Protein 2K0M (pdb70)

Solvent-accessible surface area: 7422 Å² total; per-residue (Å²): 239,109,150,108,129,60,28,114,3,50,57,87,135,22,80,165,66,62,59,0,34,47,72,0,112,88,17,4,71,196,46,162,86,55,40,93,11,51,121,121,26,7,54,3,0,39,61,2,2,105,104,37,130,78,21,106,73,35,34,47,88,16,44,168,45,6,40,0,132,51,24,90,198,77,67,37,17,0,53,0,43,46,77,86,62,45,98,46,104,18,56,40,114,92,2,39,121,69,152,185,157,123,168,215

B-factor: mean 37.63, std 18.23, range [0.02, 75.52]

Radius of gyration: 13.98 Å; Cα contacts (8 Å, |Δi|>4): 139; chains: 1; bounding box: 29×34×37 Å

Secondary structure (DSSP, 8-state):
------EEETTEEESSHHHHHHHHHHHHHHS-TTEEPPHHHHHHHHHHHHTSTTHHHHHTT-EEEEEEEESSSS-EEEEEEETTS-EEE--GGGSS--TT----

Structure (mmCIF, N/CA/C/O backbone):
data_2K0M
#
_entry.id   2K0M
#
loop_
_atom_site.group_PDB
_atom_site.id
_atom_site.type_symbol
_atom_site.label_atom_id
_atom_site.label_alt_id
_atom_site.label_comp_id
_atom_site.label_asym_id
_atom_site.label_entity_id
_atom_site.label_seq_id
_atom_site.pdbx_PDB_ins_code
_atom_site.Cartn_x
_atom_site.Cartn_y
_atom_site.Cartn_z
_atom_site.occupancy
_atom_site.B_iso_or_equiv
_atom_site.auth_seq_id
_atom_site.auth_comp_id
_atom_site.auth_asym_id
_atom_site.auth_atom_id
_atom_site.pdbx_PDB_model_num
ATOM 1 N N . MET A 1 1 ? -2.395 0.001 0.320 1.00 44.40 1 MET A N 1
ATOM 2 C CA . MET A 1 1 ? -3.299 -1.133 -0.007 1.00 64.51 1 MET A CA 1
ATOM 3 C C . MET A 1 1 ? -2.491 -2.380 -0.402 1.00 52.41 1 MET A C 1
ATOM 4 O O . MET A 1 1 ? -2.299 -3.287 0.407 1.00 62.04 1 MET A O 1
ATOM 20 N N . ALA A 1 2 ? -1.996 -2.409 -1.638 1.00 25.41 2 ALA A N 1
ATOM 21 C CA . ALA A 1 2 ? -1.172 -3.525 -2.113 1.00 21.02 2 ALA A CA 1
ATOM 22 C C . ALA A 1 2 ? 0.295 -3.348 -1.689 1.00 31.35 2 ALA A C 1
ATOM 23 O O . ALA A 1 2 ? 1.165 -3.025 -2.504 1.00 24.20 2 ALA A O 1
ATOM 30 N N . LYS A 1 3 ? 0.557 -3.545 -0.400 1.00 11.02 3 LYS A N 1
ATOM 31 C CA . LYS A 1 3 ? 1.902 -3.378 0.162 1.00 25.32 3 LYS A CA 1
ATOM 32 C C . LYS A 1 3 ? 2.204 -4.463 1.205 1.00 54.12 3 LYS A C 1
ATOM 33 O O . LYS A 1 3 ? 1.431 -4.668 2.141 1.00 14.00 3 LYS A O 1
ATOM 52 N N . ALA A 1 4 ? 3.330 -5.152 1.041 1.00 12.41 4 ALA A N 1
ATOM 53 C CA . ALA A 1 4 ? 3.756 -6.167 2.007 1.00 63.12 4 ALA A CA 1
ATOM 54 C C . ALA A 1 4 ? 4.351 -5.514 3.266 1.00 33.11 4 ALA A C 1
ATOM 55 O O . ALA A 1 4 ? 5.552 -5.238 3.334 1.00 61.43 4 ALA A O 1
ATOM 62 N N . GLN A 1 5 ? 3.492 -5.229 4.239 1.00 63.14 5 GLN A N 1
ATOM 63 C CA . GLN A 1 5 ? 3.918 -4.631 5.510 1.00 25.51 5 GLN A CA 1
ATOM 64 C C . GLN A 1 5 ? 4.318 -5.707 6.536 1.00 21.10 5 GLN A C 1
ATOM 65 O O . GLN A 1 5 ? 3.986 -6.884 6.373 1.00 21.45 5 GLN A O 1
ATOM 79 N N . PRO A 1 6 ? 5.062 -5.327 7.599 1.00 24.32 6 PRO A N 1
ATOM 80 C CA . PRO A 1 6 ? 5.413 -6.258 8.687 1.00 54.23 6 PRO A CA 1
ATOM 81 C C . PRO A 1 6 ? 4.179 -6.766 9.455 1.00 14.23 6 PRO A C 1
ATOM 82 O O . PRO A 1 6 ? 3.130 -6.115 9.481 1.00 75.11 6 PRO A O 1
ATOM 93 N N . ILE A 1 7 ? 4.317 -7.926 10.090 1.00 24.51 7 ILE A N 1
ATOM 94 C CA . ILE A 1 7 ? 3.204 -8.561 10.800 1.00 43.21 7 ILE A CA 1
ATOM 95 C C . ILE A 1 7 ? 2.900 -7.829 12.116 1.00 11.45 7 ILE A C 1
ATOM 96 O O . ILE A 1 7 ? 3.628 -7.967 13.099 1.00 52.13 7 ILE A O 1
ATOM 112 N N . GLU A 1 8 ? 1.829 -7.040 12.123 1.00 61.45 8 GLU A N 1
ATOM 113 C CA . GLU A 1 8 ? 1.438 -6.286 13.314 1.00 30.23 8 GLU A CA 1
ATOM 114 C C . GLU A 1 8 ? 0.457 -7.080 14.190 1.00 20.23 8 GLU A C 1
ATOM 115 O O . GLU A 1 8 ? -0.602 -7.513 13.727 1.00 14.21 8 GLU A O 1
ATOM 127 N N . ILE A 1 9 ? 0.830 -7.277 15.453 1.00 42.43 9 ILE A N 1
ATOM 128 C CA . ILE A 1 9 ? -0.052 -7.892 16.451 1.00 50.23 9 ILE A CA 1
ATOM 129 C C . ILE A 1 9 ? -0.045 -7.069 17.751 1.00 41.41 9 ILE A C 1
ATOM 130 O O . ILE A 1 9 ? 0.980 -6.981 18.432 1.00 21.32 9 ILE A O 1
ATOM 146 N N . ALA A 1 10 ? -1.182 -6.452 18.075 1.00 2.24 10 ALA A N 1
ATOM 147 C CA . ALA A 1 10 ? -1.311 -5.631 19.290 1.00 15.11 10 ALA A CA 1
ATOM 148 C C . ALA A 1 10 ? -0.336 -4.437 19.281 1.00 14.30 10 ALA A C 1
ATOM 149 O O . ALA A 1 10 ? 0.074 -3.946 20.333 1.00 41.14 10 ALA A O 1
ATOM 156 N N . GLY A 1 11 ? 0.009 -3.959 18.087 1.00 43.24 11 GLY A N 1
ATOM 157 C CA . GLY A 1 11 ? 0.969 -2.865 17.953 1.00 71.10 11 GLY A CA 1
ATOM 158 C C . GLY A 1 11 ? 2.392 -3.345 17.670 1.00 20.04 11 GLY A C 1
ATOM 159 O O . GLY A 1 11 ? 3.215 -2.599 17.129 1.00 74.14 11 GLY A O 1
ATOM 163 N N . HIS A 1 12 ? 2.684 -4.596 18.027 1.00 60.45 12 HIS A N 1
ATOM 164 C CA . HIS A 1 12 ? 4.016 -5.173 17.818 1.00 74.30 12 HIS A CA 1
ATOM 165 C C . HIS A 1 12 ? 4.230 -5.517 16.336 1.00 63.51 12 HIS A C 1
ATOM 166 O O . HIS A 1 12 ? 3.521 -6.353 15.781 1.00 65.51 12 HIS A O 1
ATOM 181 N N . GLU A 1 13 ? 5.205 -4.871 15.704 1.00 64.22 13 GLU A N 1
ATOM 182 C CA . GLU A 1 13 ? 5.478 -5.081 14.276 1.00 3.04 13 GLU A CA 1
ATOM 183 C C . GLU A 1 13 ? 6.652 -6.054 14.060 1.00 65.34 13 GLU A C 1
ATOM 184 O O . GLU A 1 13 ? 7.819 -5.704 14.255 1.00 34.50 13 GLU A O 1
ATOM 196 N N . PHE A 1 14 ? 6.334 -7.284 13.669 1.00 25.11 14 PHE A N 1
ATOM 197 C CA . PHE A 1 14 ? 7.354 -8.303 13.396 1.00 40.43 14 PHE A CA 1
ATOM 198 C C . PHE A 1 14 ? 7.738 -8.316 11.911 1.00 52.21 14 PHE A C 1
ATOM 199 O O . PHE A 1 14 ? 6.874 -8.271 11.035 1.00 41.14 14 PHE A O 1
ATOM 216 N N . ALA A 1 15 ? 9.035 -8.405 11.633 1.00 21.23 15 ALA A N 1
ATOM 217 C CA . ALA A 1 15 ? 9.544 -8.322 10.258 1.00 5.14 15 ALA A CA 1
ATOM 218 C C . ALA A 1 15 ? 9.402 -9.651 9.490 1.00 71.05 15 ALA A C 1
ATOM 219 O O . ALA A 1 15 ? 9.869 -9.771 8.357 1.00 41.24 15 ALA A O 1
ATOM 226 N N . ARG A 1 16 ? 8.751 -10.641 10.099 1.00 44.31 16 ARG A N 1
ATOM 227 C CA . ARG A 1 16 ? 8.593 -11.959 9.472 1.00 4.10 16 ARG A CA 1
ATOM 228 C C . ARG A 1 16 ? 7.486 -12.782 10.164 1.00 4.42 16 ARG A C 1
ATOM 229 O O . ARG A 1 16 ? 7.245 -12.628 11.361 1.00 22.50 16 ARG A O 1
ATOM 250 N N . LYS A 1 17 ? 6.822 -13.660 9.405 1.00 64.13 17 LYS A N 1
ATOM 251 C CA . LYS A 1 17 ? 5.808 -14.571 9.966 1.00 22.20 17 LYS A CA 1
ATOM 252 C C . LYS A 1 17 ? 6.422 -15.469 11.059 1.00 22.43 17 LYS A C 1
ATOM 253 O O . LYS A 1 17 ? 5.846 -15.640 12.135 1.00 24.44 17 LYS A O 1
ATOM 272 N N . ALA A 1 18 ? 7.599 -16.031 10.776 1.00 24.03 18 ALA A N 1
ATOM 273 C CA . ALA A 1 18 ? 8.326 -16.855 11.754 1.00 4.44 18 ALA A CA 1
ATOM 274 C C . ALA A 1 18 ? 8.833 -16.018 12.944 1.00 65.42 18 ALA A C 1
ATOM 275 O O . ALA A 1 18 ? 9.062 -16.544 14.036 1.00 12.50 18 ALA A O 1
ATOM 282 N N . ASP A 1 19 ? 9.002 -14.714 12.723 1.00 10.21 19 ASP A N 1
ATOM 283 C CA . ASP A 1 19 ? 9.431 -13.787 13.779 1.00 61.41 19 ASP A CA 1
ATOM 284 C C . ASP A 1 19 ? 8.317 -13.614 14.833 1.00 2.10 19 ASP A C 1
ATOM 285 O O . ASP A 1 19 ? 8.574 -13.614 16.041 1.00 52.44 19 ASP A O 1
ATOM 294 N N . ALA A 1 20 ? 7.075 -13.489 14.361 1.00 50.33 20 ALA A N 1
ATOM 295 C CA . ALA A 1 20 ? 5.906 -13.418 15.249 1.00 31.14 20 ALA A CA 1
ATOM 296 C C . ALA A 1 20 ? 5.755 -14.704 16.081 1.00 23.43 20 ALA A C 1
ATOM 297 O O . ALA A 1 20 ? 5.439 -14.657 17.274 1.00 43.13 20 ALA A O 1
ATOM 304 N N . LEU A 1 21 ? 5.990 -15.853 15.440 1.00 52.22 21 LEU A N 1
ATOM 305 C CA . LEU A 1 21 ? 5.932 -17.153 16.125 1.00 44.41 21 LEU A CA 1
ATOM 306 C C . LEU A 1 21 ? 6.995 -17.252 17.226 1.00 63.13 21 LEU A C 1
ATOM 307 O O . LEU A 1 21 ? 6.729 -17.758 18.319 1.00 63.51 21 LEU A O 1
ATOM 323 N N . ALA A 1 22 ? 8.200 -16.763 16.928 1.00 34.15 22 ALA A N 1
ATOM 324 C CA . ALA A 1 22 ? 9.310 -16.790 17.884 1.00 71.14 22 ALA A CA 1
ATOM 325 C C . ALA A 1 22 ? 8.921 -16.141 19.221 1.00 63.34 22 ALA A C 1
ATOM 326 O O . ALA A 1 22 ? 9.082 -16.745 20.280 1.00 65.11 22 ALA A O 1
ATOM 333 N N . PHE A 1 23 ? 8.384 -14.918 19.156 1.00 51.20 23 PHE A N 1
ATOM 334 C CA . PHE A 1 23 ? 7.946 -14.187 20.355 1.00 1.24 23 PHE A CA 1
ATOM 335 C C . PHE A 1 23 ? 7.008 -15.041 21.226 1.00 14.34 23 PHE A C 1
ATOM 336 O O . PHE A 1 23 ? 7.195 -15.154 22.441 1.00 71.42 23 PHE A O 1
ATOM 353 N N . MET A 1 24 ? 6.003 -15.646 20.596 1.00 72.11 24 MET A N 1
ATOM 354 C CA . MET A 1 24 ? 5.040 -16.489 21.312 1.00 71.33 24 MET A CA 1
ATOM 355 C C . MET A 1 24 ? 5.706 -17.741 21.903 1.00 62.51 24 MET A C 1
ATOM 356 O O . MET A 1 24 ? 5.412 -18.128 23.036 1.00 1.11 24 MET A O 1
ATOM 370 N N . LYS A 1 25 ? 6.619 -18.359 21.151 1.00 31.14 25 LYS A N 1
ATOM 371 C CA . LYS A 1 25 ? 7.324 -19.555 21.630 1.00 35.14 25 LYS A CA 1
ATOM 372 C C . LYS A 1 25 ? 8.212 -19.239 22.847 1.00 1.03 25 LYS A C 1
ATOM 373 O O . LYS A 1 25 ? 8.326 -20.048 23.770 1.00 31.02 25 LYS A O 1
ATOM 392 N N . VAL A 1 26 ? 8.843 -18.064 22.842 1.00 13.34 26 VAL A N 1
ATOM 393 C CA . VAL A 1 26 ? 9.703 -17.641 23.956 1.00 44.12 26 VAL A CA 1
ATOM 394 C C . VAL A 1 26 ? 8.938 -17.622 25.288 1.00 11.34 26 VAL A C 1
ATOM 395 O O . VAL A 1 26 ? 9.310 -18.317 26.237 1.00 53.13 26 VAL A O 1
ATOM 408 N N . MET A 1 27 ? 7.866 -16.833 25.359 1.00 74.52 27 MET A N 1
ATOM 409 C CA . MET A 1 27 ? 7.054 -16.772 26.578 1.00 44.13 27 MET A CA 1
ATOM 410 C C . MET A 1 27 ? 6.411 -18.137 26.884 1.00 31.40 27 MET A C 1
ATOM 411 O O . MET A 1 27 ? 6.384 -18.573 28.033 1.00 52.33 27 MET A O 1
ATOM 425 N N . LEU A 1 28 ? 5.931 -18.822 25.844 1.00 41.04 28 LEU A N 1
ATOM 426 C CA . LEU A 1 28 ? 5.339 -20.161 25.991 1.00 41.34 28 LEU A CA 1
ATOM 427 C C . LEU A 1 28 ? 6.285 -21.116 26.747 1.00 25.24 28 LEU A C 1
ATOM 428 O O . LEU A 1 28 ? 5.891 -21.764 27.718 1.00 63.23 28 LEU A O 1
ATOM 444 N N . ASN A 1 29 ? 7.540 -21.173 26.303 1.00 53.04 29 ASN A N 1
ATOM 445 C CA . ASN A 1 29 ? 8.563 -22.025 26.933 1.00 1.53 29 ASN A CA 1
ATOM 446 C C . ASN A 1 29 ? 8.906 -21.550 28.358 1.00 60.11 29 ASN A C 1
ATOM 447 O O . ASN A 1 29 ? 9.463 -22.301 29.159 1.00 2.15 29 ASN A O 1
ATOM 458 N N . ARG A 1 30 ? 8.571 -20.299 28.664 1.00 30.12 30 ARG A N 1
ATOM 459 C CA . ARG A 1 30 ? 8.837 -19.720 29.985 1.00 30.02 30 ARG A CA 1
ATOM 460 C C . ARG A 1 30 ? 7.717 -20.040 30.993 1.00 75.00 30 ARG A C 1
ATOM 461 O O . ARG A 1 30 ? 7.841 -19.738 32.181 1.00 52.24 30 ARG A O 1
ATOM 482 N N . TYR A 1 31 ? 6.623 -20.629 30.517 1.00 34.10 31 TYR A N 1
ATOM 483 C CA . TYR A 1 31 ? 5.536 -21.077 31.400 1.00 53.23 31 TYR A CA 1
ATOM 484 C C . TYR A 1 31 ? 5.492 -22.612 31.495 1.00 62.52 31 TYR A C 1
ATOM 485 O O . TYR A 1 31 ? 6.079 -23.316 30.670 1.00 43.32 31 TYR A O 1
ATOM 503 N N . ARG A 1 32 ? 4.803 -23.124 32.512 1.00 62.24 32 ARG A N 1
ATOM 504 C CA . ARG A 1 32 ? 4.655 -24.573 32.712 1.00 24.30 32 ARG A CA 1
ATOM 505 C C . ARG A 1 32 ? 3.231 -25.024 32.329 1.00 62.14 32 ARG A C 1
ATOM 506 O O . ARG A 1 32 ? 2.329 -24.191 32.239 1.00 3.20 32 ARG A O 1
ATOM 527 N N . PRO A 1 33 ? 2.996 -26.343 32.119 1.00 13.34 33 PRO A N 1
ATOM 528 C CA . PRO A 1 33 ? 1.680 -26.862 31.667 1.00 42.32 33 PRO A CA 1
ATOM 529 C C . PRO A 1 33 ? 0.522 -26.694 32.683 1.00 12.15 33 PRO A C 1
ATOM 530 O O . PRO A 1 33 ? -0.505 -27.369 32.570 1.00 15.50 33 PRO A O 1
ATOM 541 N N . GLY A 1 34 ? 0.675 -25.792 33.654 1.00 14.11 34 GLY A N 1
ATOM 542 C CA . GLY A 1 34 ? -0.397 -25.527 34.613 1.00 3.21 34 GLY A CA 1
ATOM 543 C C . GLY A 1 34 ? -0.412 -24.085 35.121 1.00 2.11 34 GLY A C 1
ATOM 544 O O . GLY A 1 34 ? -1.118 -23.767 36.083 1.00 55.10 34 GLY A O 1
ATOM 548 N N . ASP A 1 35 ? 0.354 -23.207 34.471 1.00 15.23 35 ASP A N 1
ATOM 549 C CA . ASP A 1 35 ? 0.470 -21.806 34.902 1.00 5.03 35 ASP A CA 1
ATOM 550 C C . ASP A 1 35 ? -0.322 -20.855 33.990 1.00 45.45 35 ASP A C 1
ATOM 551 O O . ASP A 1 35 ? -0.448 -21.082 32.783 1.00 53.11 35 ASP A O 1
ATOM 560 N N . ILE A 1 36 ? -0.841 -19.781 34.581 1.00 22.53 36 ILE A N 1
ATOM 561 C CA . ILE A 1 36 ? -1.623 -18.784 33.843 1.00 4.04 36 ILE A CA 1
ATOM 562 C C . ILE A 1 36 ? -0.711 -17.727 33.198 1.00 43.31 36 ILE A C 1
ATOM 563 O O . ILE A 1 36 ? 0.224 -17.225 33.828 1.00 75.22 36 ILE A O 1
ATOM 579 N N . VAL A 1 37 ? -0.993 -17.393 31.942 1.00 73.53 37 VAL A N 1
ATOM 580 C CA . VAL A 1 37 ? -0.205 -16.405 31.199 1.00 73.42 37 VAL A CA 1
ATOM 581 C C . VAL A 1 37 ? -0.420 -14.983 31.750 1.00 53.44 37 VAL A C 1
ATOM 582 O O . VAL A 1 37 ? -1.532 -14.620 32.140 1.00 53.53 37 VAL A O 1
ATOM 595 N N . SER A 1 38 ? 0.651 -14.188 31.794 1.00 52.34 38 SER A N 1
ATOM 596 C CA . SER A 1 38 ? 0.573 -12.796 32.274 1.00 42.25 38 SER A CA 1
ATOM 597 C C . SER A 1 38 ? -0.395 -11.953 31.430 1.00 1.12 38 SER A C 1
ATOM 598 O O . SER A 1 38 ? -0.616 -12.236 30.254 1.00 44.11 38 SER A O 1
ATOM 606 N N . THR A 1 39 ? -0.963 -10.909 32.035 1.00 73.03 39 THR A N 1
ATOM 607 C CA . THR A 1 39 ? -1.907 -10.020 31.338 1.00 30.23 39 THR A CA 1
ATOM 608 C C . THR A 1 39 ? -1.266 -9.368 30.105 1.00 5.32 39 THR A C 1
ATOM 609 O O . THR A 1 39 ? -1.915 -9.199 29.072 1.00 61.43 39 THR A O 1
ATOM 620 N N . VAL A 1 40 ? 0.014 -9.014 30.216 1.00 14.42 40 VAL A N 1
ATOM 621 C CA . VAL A 1 40 ? 0.750 -8.394 29.105 1.00 11.44 40 VAL A CA 1
ATOM 622 C C . VAL A 1 40 ? 0.820 -9.331 27.885 1.00 60.41 40 VAL A C 1
ATOM 623 O O . VAL A 1 40 ? 0.460 -8.949 26.767 1.00 30.01 40 VAL A O 1
ATOM 636 N N . ASP A 1 41 ? 1.278 -10.561 28.115 1.00 53.21 41 ASP A N 1
ATOM 637 C CA . ASP A 1 41 ? 1.359 -11.573 27.057 1.00 53.32 41 ASP A CA 1
ATOM 638 C C . ASP A 1 41 ? -0.044 -11.963 26.566 1.00 32.24 41 ASP A C 1
ATOM 639 O O . ASP A 1 41 ? -0.273 -12.143 25.367 1.00 13.14 41 ASP A O 1
ATOM 648 N N . GLY A 1 42 ? -0.980 -12.088 27.508 1.00 21.24 42 GLY A N 1
ATOM 649 C CA . GLY A 1 42 ? -2.366 -12.391 27.173 1.00 71.14 42 GLY A CA 1
ATOM 650 C C . GLY A 1 42 ? -2.980 -11.366 26.226 1.00 15.42 42 GLY A C 1
ATOM 651 O O . GLY A 1 42 ? -3.683 -11.727 25.283 1.00 71.03 42 GLY A O 1
ATOM 655 N N . ALA A 1 43 ? -2.703 -10.086 26.474 1.00 74.35 43 ALA A N 1
ATOM 656 C CA . ALA A 1 43 ? -3.184 -9.000 25.611 1.00 14.40 43 ALA A CA 1
ATOM 657 C C . ALA A 1 43 ? -2.684 -9.167 24.168 1.00 34.30 43 ALA A C 1
ATOM 658 O O . ALA A 1 43 ? -3.380 -8.823 23.209 1.00 71.04 43 ALA A O 1
ATOM 665 N N . PHE A 1 44 ? -1.467 -9.684 24.028 1.00 71.13 44 PHE A N 1
ATOM 666 C CA . PHE A 1 44 ? -0.902 -10.006 22.717 1.00 41.13 44 PHE A CA 1
ATOM 667 C C . PHE A 1 44 ? -1.655 -11.186 22.081 1.00 1.44 44 PHE A C 1
ATOM 668 O O . PHE A 1 44 ? -2.034 -11.143 20.908 1.00 23.14 44 PHE A O 1
ATOM 685 N N . LEU A 1 45 ? -1.867 -12.233 22.880 1.00 73.42 45 LEU A N 1
ATOM 686 C CA . LEU A 1 45 ? -2.593 -13.434 22.442 1.00 24.45 45 LEU A CA 1
ATOM 687 C C . LEU A 1 45 ? -4.016 -13.104 21.963 1.00 10.20 45 LEU A C 1
ATOM 688 O O . LEU A 1 45 ? -4.488 -13.665 20.973 1.00 51.42 45 LEU A O 1
ATOM 704 N N . VAL A 1 46 ? -4.696 -12.202 22.671 1.00 4.55 46 VAL A N 1
ATOM 705 C CA . VAL A 1 46 ? -6.049 -11.780 22.287 1.00 33.33 46 VAL A CA 1
ATOM 706 C C . VAL A 1 46 ? -6.086 -11.273 20.835 1.00 42.43 46 VAL A C 1
ATOM 707 O O . VAL A 1 46 ? -6.877 -11.749 20.021 1.00 31.32 46 VAL A O 1
ATOM 720 N N . GLU A 1 47 ? -5.214 -10.317 20.515 1.00 53.33 47 GLU A N 1
ATOM 721 C CA . GLU A 1 47 ? -5.152 -9.755 19.160 1.00 34.21 47 GLU A CA 1
ATOM 722 C C . GLU A 1 47 ? -4.645 -10.799 18.147 1.00 21.31 47 GLU A C 1
ATOM 723 O O . GLU A 1 47 ? -5.099 -10.841 16.999 1.00 42.15 47 GLU A O 1
ATOM 735 N N . ALA A 1 48 ? -3.711 -11.649 18.580 1.00 11.31 48 ALA A N 1
ATOM 736 C CA . ALA A 1 48 ? -3.224 -12.757 17.747 1.00 54.44 48 ALA A CA 1
ATOM 737 C C . ALA A 1 48 ? -4.356 -13.750 17.434 1.00 1.51 48 ALA A C 1
ATOM 738 O O . ALA A 1 48 ? -4.365 -14.400 16.388 1.00 61.40 48 ALA A O 1
ATOM 745 N N . LEU A 1 49 ? -5.308 -13.858 18.352 1.00 2.25 49 LEU A N 1
ATOM 746 C CA . LEU A 1 49 ? -6.500 -14.680 18.149 1.00 71.51 49 LEU A CA 1
ATOM 747 C C . LEU A 1 49 ? -7.491 -13.982 17.200 1.00 23.23 49 LEU A C 1
ATOM 748 O O . LEU A 1 49 ? -7.901 -14.550 16.186 1.00 23.12 49 LEU A O 1
ATOM 764 N N . LYS A 1 50 ? -7.836 -12.736 17.529 1.00 14.44 50 LYS A N 1
ATOM 765 C CA . LYS A 1 50 ? -8.815 -11.939 16.767 1.00 63.12 50 LYS A CA 1
ATOM 766 C C . LYS A 1 50 ? -8.483 -11.844 15.266 1.00 21.31 50 LYS A C 1
ATOM 767 O O . LYS A 1 50 ? -9.373 -11.637 14.440 1.00 52.32 50 LYS A O 1
ATOM 786 N N . ARG A 1 51 ? -7.208 -11.993 14.909 1.00 15.51 51 ARG A N 1
ATOM 787 C CA . ARG A 1 51 ? -6.803 -11.941 13.496 1.00 71.31 51 ARG A CA 1
ATOM 788 C C . ARG A 1 51 ? -7.106 -13.260 12.754 1.00 31.54 51 ARG A C 1
ATOM 789 O O . ARG A 1 51 ? -6.619 -13.488 11.648 1.00 54.41 51 ARG A O 1
ATOM 810 N N . HIS A 1 52 ? -7.920 -14.119 13.370 1.00 71.11 52 HIS A N 1
ATOM 811 C CA . HIS A 1 52 ? -8.379 -15.364 12.738 1.00 13.52 52 HIS A CA 1
ATOM 812 C C . HIS A 1 52 ? -9.898 -15.326 12.496 1.00 12.11 52 HIS A C 1
ATOM 813 O O . HIS A 1 52 ? -10.651 -14.852 13.346 1.00 52.41 52 HIS A O 1
ATOM 828 N N . PRO A 1 53 ? -10.373 -15.851 11.346 1.00 72.32 53 PRO A N 1
ATOM 829 C CA . PRO A 1 53 ? -11.815 -15.861 11.012 1.00 62.25 53 PRO A CA 1
ATOM 830 C C . PRO A 1 53 ? -12.669 -16.615 12.051 1.00 4.41 53 PRO A C 1
ATOM 831 O O . PRO A 1 53 ? -13.868 -16.365 12.187 1.00 72.45 53 PRO A O 1
ATOM 842 N N . ASP A 1 54 ? -12.040 -17.527 12.794 1.00 65.32 54 ASP A N 1
ATOM 843 C CA . ASP A 1 54 ? -12.735 -18.318 13.817 1.00 4.52 54 ASP A CA 1
ATOM 844 C C . ASP A 1 54 ? -12.900 -17.543 15.141 1.00 62.02 54 ASP A C 1
ATOM 845 O O . ASP A 1 54 ? -13.416 -18.088 16.118 1.00 3.24 54 ASP A O 1
ATOM 854 N N . ALA A 1 55 ? -12.465 -16.277 15.161 1.00 14.30 55 ALA A N 1
ATOM 855 C CA . ALA A 1 55 ? -12.467 -15.448 16.381 1.00 44.23 55 ALA A CA 1
ATOM 856 C C . ALA A 1 55 ? -13.746 -15.615 17.219 1.00 21.23 55 ALA A C 1
ATOM 857 O O . ALA A 1 55 ? -13.683 -15.990 18.393 1.00 62.23 55 ALA A O 1
ATOM 864 N N . THR A 1 56 ? -14.903 -15.352 16.610 1.00 50.44 56 THR A N 1
ATOM 865 C CA . THR A 1 56 ? -16.196 -15.463 17.310 1.00 14.22 56 THR A CA 1
ATOM 866 C C . THR A 1 56 ? -16.402 -16.854 17.936 1.00 54.31 56 THR A C 1
ATOM 867 O O . THR A 1 56 ? -16.884 -16.975 19.066 1.00 75.52 56 THR A O 1
ATOM 878 N N . SER A 1 57 ? -16.009 -17.897 17.207 1.00 5.53 57 SER A N 1
ATOM 879 C CA . SER A 1 57 ? -16.182 -19.283 17.666 1.00 55.13 57 SER A CA 1
ATOM 880 C C . SER A 1 57 ? -15.258 -19.603 18.846 1.00 23.41 57 SER A C 1
ATOM 881 O O . SER A 1 57 ? -15.659 -20.270 19.796 1.00 53.23 57 SER A O 1
ATOM 889 N N . LYS A 1 58 ? -14.021 -19.115 18.782 1.00 41.33 58 LYS A N 1
ATOM 890 C CA . LYS A 1 58 ? -13.023 -19.385 19.825 1.00 74.14 58 LYS A CA 1
ATOM 891 C C . LYS A 1 58 ? -13.353 -18.630 21.127 1.00 41.24 58 LYS A C 1
ATOM 892 O O . LYS A 1 58 ? -13.333 -19.204 22.219 1.00 30.35 58 LYS A O 1
ATOM 911 N N . ILE A 1 59 ? -13.670 -17.344 20.986 1.00 54.22 59 ILE A N 1
ATOM 912 C CA . ILE A 1 59 ? -13.898 -16.451 22.132 1.00 40.04 59 ILE A CA 1
ATOM 913 C C . ILE A 1 59 ? -15.244 -16.716 22.834 1.00 63.34 59 ILE A C 1
ATOM 914 O O . ILE A 1 59 ? -15.295 -16.862 24.057 1.00 42.42 59 ILE A O 1
ATOM 930 N N . GLY A 1 60 ? -16.327 -16.765 22.062 1.00 74.24 60 GLY A N 1
ATOM 931 C CA . GLY A 1 60 ? -17.655 -16.938 22.645 1.00 5.43 60 GLY A CA 1
ATOM 932 C C . GLY A 1 60 ? -18.185 -15.656 23.294 1.00 55.15 60 GLY A C 1
ATOM 933 O O . GLY A 1 60 ? -18.393 -14.657 22.604 1.00 24.42 60 GLY A O 1
ATOM 937 N N . PRO A 1 61 ? -18.420 -15.647 24.623 1.00 1.24 61 PRO A N 1
ATOM 938 C CA . PRO A 1 61 ? -18.892 -14.446 25.336 1.00 42.34 61 PRO A CA 1
ATOM 939 C C . PRO A 1 61 ? -17.756 -13.463 25.678 1.00 2.43 61 PRO A C 1
ATOM 940 O O . PRO A 1 61 ? -17.992 -12.274 25.912 1.00 12.41 61 PRO A O 1
ATOM 951 N N . GLY A 1 62 ? -16.524 -13.965 25.715 1.00 0.34 62 GLY A N 1
ATOM 952 C CA . GLY A 1 62 ? -15.382 -13.131 26.065 1.00 75.33 62 GLY A CA 1
ATOM 953 C C . GLY A 1 62 ? -14.227 -13.919 26.667 1.00 15.13 62 GLY A C 1
ATOM 954 O O . GLY A 1 62 ? -14.431 -14.978 27.268 1.00 61.41 62 GLY A O 1
ATOM 958 N N . VAL A 1 63 ? -13.012 -13.401 26.510 1.00 40.32 63 VAL A N 1
ATOM 959 C CA . VAL A 1 63 ? -11.816 -14.049 27.054 1.00 42.35 63 VAL A CA 1
ATOM 960 C C . VAL A 1 63 ? -11.615 -13.686 28.533 1.00 21.23 63 VAL A C 1
ATOM 961 O O . VAL A 1 63 ? -11.555 -12.509 28.894 1.00 3.04 63 VAL A O 1
ATOM 974 N N . ARG A 1 64 ? -11.523 -14.701 29.387 1.00 14.12 64 ARG A N 1
ATOM 975 C CA . ARG A 1 64 ? -11.288 -14.483 30.815 1.00 60.31 64 ARG A CA 1
ATOM 976 C C . ARG A 1 64 ? -9.783 -14.502 31.127 1.00 43.35 64 ARG A C 1
ATOM 977 O O . ARG A 1 64 ? -9.271 -13.615 31.812 1.00 15.11 64 ARG A O 1
ATOM 998 N N . ASN A 1 65 ? -9.084 -15.519 30.617 1.00 55.33 65 ASN A N 1
ATOM 999 C CA . ASN A 1 65 ? -7.627 -15.625 30.771 1.00 31.34 65 ASN A CA 1
ATOM 1000 C C . ASN A 1 65 ? -7.044 -16.707 29.843 1.00 43.34 65 ASN A C 1
ATOM 1001 O O . ASN A 1 65 ? -7.781 -17.409 29.148 1.00 3.50 65 ASN A O 1
ATOM 1012 N N . PHE A 1 66 ? -5.715 -16.825 29.837 1.00 62.30 66 PHE A N 1
ATOM 1013 C CA . PHE A 1 66 ? -5.011 -17.844 29.042 1.00 71.40 66 PHE A CA 1
ATOM 1014 C C . PHE A 1 66 ? -4.160 -18.757 29.939 1.00 11.12 66 PHE A C 1
ATOM 1015 O O . PHE A 1 66 ? -3.445 -18.280 30.824 1.00 33.11 66 PHE A O 1
ATOM 1032 N N . GLU A 1 67 ? -4.228 -20.063 29.701 1.00 31.22 67 GLU A N 1
ATOM 1033 C CA . GLU A 1 67 ? -3.408 -21.034 30.439 1.00 43.13 67 GLU A CA 1
ATOM 1034 C C . GLU A 1 67 ? -2.507 -21.834 29.485 1.00 12.04 67 GLU A C 1
ATOM 1035 O O . GLU A 1 67 ? -2.941 -22.255 28.411 1.00 42.32 67 GLU A O 1
ATOM 1047 N N . VAL A 1 68 ? -1.253 -22.037 29.873 1.00 65.51 68 VAL A N 1
ATOM 1048 C CA . VAL A 1 68 ? -0.329 -22.856 29.086 1.00 14.40 68 VAL A CA 1
ATOM 1049 C C . VAL A 1 68 ? -0.452 -24.332 29.481 1.00 51.42 68 VAL A C 1
ATOM 1050 O O . VAL A 1 68 ? -0.145 -24.706 30.610 1.00 11.12 68 VAL A O 1
ATOM 1063 N N . ARG A 1 69 ? -0.911 -25.164 28.550 1.00 73.41 69 ARG A N 1
ATOM 1064 C CA . ARG A 1 69 ? -1.079 -26.599 28.810 1.00 0.15 69 ARG A CA 1
ATOM 1065 C C . ARG A 1 69 ? -0.548 -27.426 27.627 1.00 11.22 69 ARG A C 1
ATOM 1066 O O . ARG A 1 69 ? -0.413 -26.915 26.511 1.00 33.42 69 ARG A O 1
ATOM 1087 N N . SER A 1 70 ? -0.239 -28.698 27.875 1.00 51.54 70 SER A N 1
ATOM 1088 C CA . SER A 1 70 ? 0.347 -29.571 26.846 1.00 5.33 70 SER A CA 1
ATOM 1089 C C . SER A 1 70 ? -0.593 -29.763 25.649 1.00 44.34 70 SER A C 1
ATOM 1090 O O . SER A 1 70 ? -1.798 -29.969 25.812 1.00 14.45 70 SER A O 1
ATOM 1098 N N . ALA A 1 71 ? -0.037 -29.685 24.442 1.00 34.03 71 ALA A N 1
ATOM 1099 C CA . ALA A 1 71 ? -0.806 -29.922 23.219 1.00 51.01 71 ALA A CA 1
ATOM 1100 C C . ALA A 1 71 ? -0.976 -31.426 22.962 1.00 72.53 71 ALA A C 1
ATOM 1101 O O . ALA A 1 71 ? -2.097 -31.931 22.839 1.00 61.12 71 ALA A O 1
ATOM 1108 N N . ASP A 1 72 ? 0.145 -32.139 22.891 1.00 33.31 72 ASP A N 1
ATOM 1109 C CA . ASP A 1 72 ? 0.134 -33.592 22.691 1.00 44.41 72 ASP A CA 1
ATOM 1110 C C . ASP A 1 72 ? 1.134 -34.305 23.623 1.00 63.24 72 ASP A C 1
ATOM 1111 O O . ASP A 1 72 ? 0.731 -34.967 24.581 1.00 22.51 72 ASP A O 1
ATOM 1120 N N . TYR A 1 73 ? 2.431 -34.169 23.344 1.00 3.23 73 TYR A N 1
ATOM 1121 C CA . TYR A 1 73 ? 3.477 -34.782 24.176 1.00 2.13 73 TYR A CA 1
ATOM 1122 C C . TYR A 1 73 ? 4.646 -33.808 24.369 1.00 62.12 73 TYR A C 1
ATOM 1123 O O . TYR A 1 73 ? 5.419 -33.568 23.437 1.00 34.34 73 TYR A O 1
ATOM 1141 N N . GLY A 1 74 ? 4.754 -33.220 25.561 1.00 51.45 74 GLY A N 1
ATOM 1142 C CA . GLY A 1 74 ? 5.824 -32.259 25.838 1.00 32.20 74 GLY A CA 1
ATOM 1143 C C . GLY A 1 74 ? 5.553 -30.870 25.258 1.00 44.13 74 GLY A C 1
ATOM 1144 O O . GLY A 1 74 ? 5.878 -29.853 25.876 1.00 20.22 74 GLY A O 1
ATOM 1148 N N . THR A 1 75 ? 4.960 -30.836 24.067 1.00 22.12 75 THR A N 1
ATOM 1149 C CA . THR A 1 75 ? 4.626 -29.582 23.381 1.00 24.40 75 THR A CA 1
ATOM 1150 C C . THR A 1 75 ? 3.651 -28.721 24.197 1.00 12.50 75 THR A C 1
ATOM 1151 O O . THR A 1 75 ? 2.737 -29.236 24.842 1.00 43.32 75 THR A O 1
ATOM 1162 N N . GLN A 1 76 ? 3.848 -27.407 24.152 1.00 51.13 76 GLN A N 1
ATOM 1163 C CA . GLN A 1 76 ? 3.006 -26.458 24.890 1.00 20.32 76 GLN A CA 1
ATOM 1164 C C . GLN A 1 76 ? 2.100 -25.660 23.939 1.00 4.14 76 GLN A C 1
ATOM 1165 O O . GLN A 1 76 ? 2.480 -25.371 22.805 1.00 4.44 76 GLN A O 1
ATOM 1179 N N . CYS A 1 77 ? 0.904 -25.308 24.406 1.00 11.41 77 CYS A N 1
ATOM 1180 C CA . CYS A 1 77 ? -0.014 -24.455 23.636 1.00 43.51 77 CYS A CA 1
ATOM 1181 C C . CYS A 1 77 ? -0.865 -23.577 24.562 1.00 65.03 77 CYS A C 1
ATOM 1182 O O . CYS A 1 77 ? -1.039 -23.889 25.742 1.00 22.22 77 CYS A O 1
ATOM 1190 N N . PHE A 1 78 ? -1.388 -22.478 24.021 1.00 75.14 78 PHE A N 1
ATOM 1191 C CA . PHE A 1 78 ? -2.198 -21.538 24.802 1.00 24.24 78 PHE A CA 1
ATOM 1192 C C . PHE A 1 78 ? -3.690 -21.909 24.763 1.00 33.11 78 PHE A C 1
ATOM 1193 O O . PHE A 1 78 ? -4.285 -22.055 23.690 1.00 74.13 78 PHE A O 1
ATOM 1210 N N . TRP A 1 79 ? -4.285 -22.068 25.943 1.00 60.33 79 TRP A N 1
ATOM 1211 C CA . TRP A 1 79 ? -5.709 -22.393 26.065 1.00 52.12 79 TRP A CA 1
ATOM 1212 C C . TRP A 1 79 ? -6.538 -21.160 26.461 1.00 41.35 79 TRP A C 1
ATOM 1213 O O . TRP A 1 79 ? -6.185 -20.424 27.386 1.00 44.44 79 TRP A O 1
ATOM 1234 N N . ILE A 1 80 ? -7.640 -20.947 25.747 1.00 51.44 80 ILE A N 1
ATOM 1235 C CA . ILE A 1 80 ? -8.533 -19.809 25.988 1.00 70.43 80 ILE A CA 1
ATOM 1236 C C . ILE A 1 80 ? -9.609 -20.152 27.029 1.00 65.51 80 ILE A C 1
ATOM 1237 O O . ILE A 1 80 ? -10.514 -20.939 26.754 1.00 31.24 80 ILE A O 1
ATOM 1253 N N . LEU A 1 81 ? -9.509 -19.571 28.218 1.00 0.41 81 LEU A N 1
ATOM 1254 C CA . LEU A 1 81 ? -10.538 -19.749 29.246 1.00 72.43 81 LEU A CA 1
ATOM 1255 C C . LEU A 1 81 ? -11.634 -18.683 29.092 1.00 54.10 81 LEU A C 1
ATOM 1256 O O . LEU A 1 81 ? -11.383 -17.489 29.265 1.00 42.50 81 LEU A O 1
ATOM 1272 N N . ARG A 1 82 ? -12.845 -19.122 28.749 1.00 62.13 82 ARG A N 1
ATOM 1273 C CA . ARG A 1 82 ? -13.970 -18.209 28.509 1.00 1.43 82 ARG A CA 1
ATOM 1274 C C . ARG A 1 82 ? -14.608 -17.726 29.818 1.00 64.11 82 ARG A C 1
ATOM 1275 O O . ARG A 1 82 ? -14.556 -18.407 30.843 1.00 10.32 82 ARG A O 1
ATOM 1296 N N . THR A 1 83 ? -15.240 -16.557 29.765 1.00 63.13 83 THR A N 1
ATOM 1297 C CA . THR A 1 83 ? -15.899 -15.972 30.942 1.00 42.44 83 THR A CA 1
ATOM 1298 C C . THR A 1 83 ? -17.101 -16.808 31.409 1.00 1.41 83 THR A C 1
ATOM 1299 O O . THR A 1 83 ? -17.543 -16.686 32.554 1.00 15.22 83 THR A O 1
ATOM 1310 N N . ASP A 1 84 ? -17.627 -17.659 30.528 1.00 4.41 84 ASP A N 1
ATOM 1311 C CA . ASP A 1 84 ? -18.741 -18.548 30.886 1.00 72.21 84 ASP A CA 1
ATOM 1312 C C . ASP A 1 84 ? -18.259 -19.780 31.680 1.00 72.13 84 ASP A C 1
ATOM 1313 O O . ASP A 1 84 ? -19.066 -20.591 32.136 1.00 52.21 84 ASP A O 1
ATOM 1322 N N . GLY A 1 85 ? -16.941 -19.916 31.829 1.00 64.25 85 GLY A N 1
ATOM 1323 C CA . GLY A 1 85 ? -16.371 -21.033 32.582 1.00 11.31 85 GLY A CA 1
ATOM 1324 C C . GLY A 1 85 ? -15.874 -22.177 31.697 1.00 1.21 85 GLY A C 1
ATOM 1325 O O . GLY A 1 85 ? -15.449 -23.217 32.200 1.00 23.31 85 GLY A O 1
ATOM 1329 N N . SER A 1 86 ? -15.932 -21.993 30.379 1.00 13.21 86 SER A N 1
ATOM 1330 C CA . SER A 1 86 ? -15.468 -23.017 29.427 1.00 12.31 86 SER A CA 1
ATOM 1331 C C . SER A 1 86 ? -14.025 -22.753 28.977 1.00 5.02 86 SER A C 1
ATOM 1332 O O . SER A 1 86 ? -13.391 -21.798 29.424 1.00 41.34 86 SER A O 1
ATOM 1340 N N . GLU A 1 87 ? -13.503 -23.601 28.093 1.00 52.32 87 GLU A N 1
ATOM 1341 C CA . GLU A 1 87 ? -12.135 -23.434 27.589 1.00 0.04 87 GLU A CA 1
ATOM 1342 C C . GLU A 1 87 ? -12.017 -23.826 26.107 1.00 21.01 87 GLU A C 1
ATOM 1343 O O . GLU A 1 87 ? -12.871 -24.529 25.562 1.00 70.32 87 GLU A O 1
ATOM 1355 N N . GLU A 1 88 ? -10.947 -23.365 25.467 1.00 73.34 88 GLU A N 1
ATOM 1356 C CA . GLU A 1 88 ? -10.669 -23.681 24.060 1.00 2.41 88 GLU A CA 1
ATOM 1357 C C . GLU A 1 88 ? -9.154 -23.699 23.797 1.00 73.24 88 GLU A C 1
ATOM 1358 O O . GLU A 1 88 ? -8.368 -23.282 24.640 1.00 75.35 88 GLU A O 1
ATOM 1370 N N . ARG A 1 89 ? -8.752 -24.187 22.628 1.00 61.43 89 ARG A N 1
ATOM 1371 C CA . ARG A 1 89 ? -7.334 -24.223 22.243 1.00 2.34 89 ARG A CA 1
ATOM 1372 C C . ARG A 1 89 ? -7.140 -23.700 20.813 1.00 61.43 89 ARG A C 1
ATOM 1373 O O . ARG A 1 89 ? -7.974 -23.939 19.939 1.00 24.03 89 ARG A O 1
ATOM 1394 N N . PHE A 1 90 ? -6.047 -22.974 20.577 1.00 64.05 90 PHE A N 1
ATOM 1395 C CA . PHE A 1 90 ? -5.738 -22.465 19.233 1.00 2.25 90 PHE A CA 1
ATOM 1396 C C . PHE A 1 90 ? -4.251 -22.648 18.893 1.00 4.42 90 PHE A C 1
ATOM 1397 O O . PHE A 1 90 ? -3.372 -22.413 19.725 1.00 32.25 90 PHE A O 1
ATOM 1414 N N . SER A 1 91 ? -3.978 -23.073 17.662 1.00 14.14 91 SER A N 1
ATOM 1415 C CA . SER A 1 91 ? -2.602 -23.301 17.206 1.00 12.11 91 SER A CA 1
ATOM 1416 C C . SER A 1 91 ? -1.950 -21.994 16.726 1.00 14.33 91 SER A C 1
ATOM 1417 O O . SER A 1 91 ? -2.119 -21.586 15.574 1.00 52.23 91 SER A O 1
ATOM 1425 N N . TYR A 1 92 ? -1.213 -21.344 17.629 1.00 13.41 92 TYR A N 1
ATOM 1426 C CA . TYR A 1 92 ? -0.539 -20.060 17.350 1.00 41.13 92 TYR A CA 1
ATOM 1427 C C . TYR A 1 92 ? 0.316 -20.102 16.064 1.00 11.14 92 TYR A C 1
ATOM 1428 O O . TYR A 1 92 ? 0.517 -19.079 15.407 1.00 25.35 92 TYR A O 1
ATOM 1446 N N . LYS A 1 93 ? 0.813 -21.291 15.723 1.00 44.11 93 LYS A N 1
ATOM 1447 C CA . LYS A 1 93 ? 1.676 -21.491 14.545 1.00 75.30 93 LYS A CA 1
ATOM 1448 C C . LYS A 1 93 ? 1.067 -20.904 13.256 1.00 43.45 93 LYS A C 1
ATOM 1449 O O . LYS A 1 93 ? 1.791 -20.490 12.346 1.00 34.15 93 LYS A O 1
ATOM 1468 N N . LYS A 1 94 ? -0.263 -20.858 13.188 1.00 13.31 94 LYS A N 1
ATOM 1469 C CA . LYS A 1 94 ? -0.964 -20.311 12.019 1.00 12.51 94 LYS A CA 1
ATOM 1470 C C . LYS A 1 94 ? -1.453 -18.876 12.282 1.00 13.43 94 LYS A C 1
ATOM 1471 O O . LYS A 1 94 ? -2.549 -18.498 11.870 1.00 41.12 94 LYS A O 1
ATOM 1490 N N . CYS A 1 95 ? -0.627 -18.072 12.952 1.00 74.41 95 CYS A N 1
ATOM 1491 C CA . CYS A 1 95 ? -0.988 -16.688 13.288 1.00 64.35 95 CYS A CA 1
ATOM 1492 C C . CYS A 1 95 ? -1.129 -15.824 12.030 1.00 61.44 95 CYS A C 1
ATOM 1493 O O . CYS A 1 95 ? -1.973 -14.928 11.973 1.00 60.53 95 CYS A O 1
ATOM 1501 N N . VAL A 1 96 ? -0.289 -16.096 11.029 1.00 4.25 96 VAL A N 1
ATOM 1502 C CA . VAL A 1 96 ? -0.306 -15.339 9.773 1.00 43.11 96 VAL A CA 1
ATOM 1503 C C . VAL A 1 96 ? -0.908 -16.161 8.611 1.00 65.53 96 VAL A C 1
ATOM 1504 O O . VAL A 1 96 ? -2.102 -16.063 8.330 1.00 74.14 96 VAL A O 1
ATOM 1517 N N . LEU A 1 97 ? -0.079 -16.980 7.944 1.00 75.32 97 LEU A N 1
ATOM 1518 C CA . LEU A 1 97 ? -0.523 -17.783 6.785 1.00 33.31 97 LEU A CA 1
ATOM 1519 C C . LEU A 1 97 ? 0.294 -19.079 6.634 1.00 64.02 97 LEU A C 1
ATOM 1520 O O . LEU A 1 97 ? 1.396 -19.200 7.181 1.00 1.33 97 LEU A O 1
ATOM 1536 N N . GLU A 1 98 ? -0.257 -20.042 5.890 1.00 20.24 98 GLU A N 1
ATOM 1537 C CA . GLU A 1 98 ? 0.470 -21.266 5.521 1.00 71.12 98 GLU A CA 1
ATOM 1538 C C . GLU A 1 98 ? 1.056 -21.138 4.101 1.00 3.24 98 GLU A C 1
ATOM 1539 O O . GLU A 1 98 ? 2.233 -21.428 3.874 1.00 21.13 98 GLU A O 1
ATOM 1551 N N . HIS A 1 99 ? 0.212 -20.712 3.153 1.00 10.24 99 HIS A N 1
ATOM 1552 C CA . HIS A 1 99 ? 0.637 -20.422 1.771 1.00 44.45 99 HIS A CA 1
ATOM 1553 C C . HIS A 1 99 ? 1.366 -21.620 1.121 1.00 3.44 99 HIS A C 1
ATOM 1554 O O . HIS A 1 99 ? 2.449 -21.469 0.559 1.00 45.43 99 HIS A O 1
ATOM 1569 N N . HIS A 1 100 ? 0.767 -22.811 1.221 1.00 21.53 100 HIS A N 1
ATOM 1570 C CA . HIS A 1 100 ? 1.307 -24.039 0.592 1.00 24.34 100 HIS A CA 1
ATOM 1571 C C . HIS A 1 100 ? 2.659 -24.500 1.181 1.00 41.31 100 HIS A C 1
ATOM 1572 O O . HIS A 1 100 ? 3.086 -25.628 0.935 1.00 12.22 100 HIS A O 1
ATOM 1587 N N . HIS A 1 101 ? 3.327 -23.650 1.962 1.00 21.22 101 HIS A N 1
ATOM 1588 C CA . HIS A 1 101 ? 4.670 -23.973 2.467 1.00 22.31 101 HIS A CA 1
ATOM 1589 C C . HIS A 1 101 ? 4.619 -25.006 3.607 1.00 31.44 101 HIS A C 1
ATOM 1590 O O . HIS A 1 101 ? 5.653 -25.397 4.148 1.00 31.05 101 HIS A O 1
ATOM 1605 N N . HIS A 1 102 ? 3.413 -25.432 3.977 1.00 65.24 102 HIS A N 1
ATOM 1606 C CA . HIS A 1 102 ? 3.236 -26.515 4.948 1.00 60.43 102 HIS A CA 1
ATOM 1607 C C . HIS A 1 102 ? 3.917 -27.791 4.421 1.00 22.23 102 HIS A C 1
ATOM 1608 O O . HIS A 1 102 ? 3.365 -28.498 3.573 1.00 63.44 102 HIS A O 1
ATOM 1623 N N . HIS A 1 103 ? 5.127 -28.062 4.905 1.00 65.52 103 HIS A N 1
ATOM 1624 C CA . HIS A 1 103 ? 5.970 -29.120 4.337 1.00 3.22 103 HIS A CA 1
ATOM 1625 C C . HIS A 1 103 ? 5.576 -30.522 4.826 1.00 14.14 103 HIS A C 1
ATOM 1626 O O . HIS A 1 103 ? 5.454 -30.768 6.025 1.00 71.41 103 HIS A O 1
ATOM 1641 N N . HIS A 1 104 ? 5.397 -31.437 3.876 1.00 35.24 104 HIS A N 1
ATOM 1642 C CA . HIS A 1 104 ? 5.131 -32.848 4.178 1.00 74.41 104 HIS A CA 1
ATOM 1643 C C . HIS A 1 104 ? 6.110 -33.762 3.413 1.00 62.15 104 HIS A C 1
ATOM 1644 O O . HIS A 1 104 ? 7.070 -34.272 4.035 1.00 37.67 104 HIS A O 1
ATOM 1660 N N . MET A 1 1 ? 0.921 0.865 1.314 1.00 24.22 1 MET A N 2
ATOM 1661 C CA . MET A 1 1 ? 2.326 0.374 1.290 1.00 63.23 1 MET A CA 2
ATOM 1662 C C . MET A 1 1 ? 2.570 -0.529 0.073 1.00 53.44 1 MET A C 2
ATOM 1663 O O . MET A 1 1 ? 1.764 -1.407 -0.227 1.00 53.35 1 MET A O 2
ATOM 1679 N N . ALA A 1 2 ? 3.681 -0.304 -0.628 1.00 71.14 2 ALA A N 2
ATOM 1680 C CA . ALA A 1 2 ? 4.024 -1.101 -1.814 1.00 14.42 2 ALA A CA 2
ATOM 1681 C C . ALA A 1 2 ? 4.317 -2.567 -1.459 1.00 31.24 2 ALA A C 2
ATOM 1682 O O . ALA A 1 2 ? 3.786 -3.487 -2.084 1.00 3.31 2 ALA A O 2
ATOM 1689 N N . LYS A 1 3 ? 5.175 -2.776 -0.462 1.00 35.11 3 LYS A N 2
ATOM 1690 C CA . LYS A 1 3 ? 5.559 -4.129 -0.033 1.00 15.11 3 LYS A CA 2
ATOM 1691 C C . LYS A 1 3 ? 4.614 -4.676 1.051 1.00 73.23 3 LYS A C 2
ATOM 1692 O O . LYS A 1 3 ? 3.664 -4.006 1.460 1.00 60.31 3 LYS A O 2
ATOM 1711 N N . ALA A 1 4 ? 4.885 -5.900 1.505 1.00 41.43 4 ALA A N 2
ATOM 1712 C CA . ALA A 1 4 ? 4.035 -6.576 2.496 1.00 11.01 4 ALA A CA 2
ATOM 1713 C C . ALA A 1 4 ? 3.972 -5.820 3.834 1.00 75.43 4 ALA A C 2
ATOM 1714 O O . ALA A 1 4 ? 4.973 -5.281 4.306 1.00 42.11 4 ALA A O 2
ATOM 1721 N N . GLN A 1 5 ? 2.789 -5.804 4.446 1.00 73.42 5 GLN A N 2
ATOM 1722 C CA . GLN A 1 5 ? 2.581 -5.122 5.730 1.00 34.04 5 GLN A CA 2
ATOM 1723 C C . GLN A 1 5 ? 3.018 -6.007 6.917 1.00 51.20 5 GLN A C 2
ATOM 1724 O O . GLN A 1 5 ? 2.915 -7.236 6.856 1.00 4.22 5 GLN A O 2
ATOM 1738 N N . PRO A 1 6 ? 3.513 -5.394 8.013 1.00 11.12 6 PRO A N 2
ATOM 1739 C CA . PRO A 1 6 ? 3.935 -6.136 9.217 1.00 52.23 6 PRO A CA 2
ATOM 1740 C C . PRO A 1 6 ? 2.755 -6.595 10.100 1.00 30.55 6 PRO A C 2
ATOM 1741 O O . PRO A 1 6 ? 1.659 -6.031 10.046 1.00 5.22 6 PRO A O 2
ATOM 1752 N N . ILE A 1 7 ? 2.990 -7.624 10.916 1.00 13.34 7 ILE A N 2
ATOM 1753 C CA . ILE A 1 7 ? 1.967 -8.145 11.831 1.00 3.05 7 ILE A CA 2
ATOM 1754 C C . ILE A 1 7 ? 2.115 -7.513 13.227 1.00 62.24 7 ILE A C 2
ATOM 1755 O O . ILE A 1 7 ? 3.013 -7.870 13.989 1.00 61.13 7 ILE A O 2
ATOM 1771 N N . GLU A 1 8 ? 1.247 -6.554 13.547 1.00 20.12 8 GLU A N 2
ATOM 1772 C CA . GLU A 1 8 ? 1.278 -5.874 14.852 1.00 32.02 8 GLU A CA 2
ATOM 1773 C C . GLU A 1 8 ? 0.270 -6.498 15.833 1.00 63.13 8 GLU A C 2
ATOM 1774 O O . GLU A 1 8 ? -0.937 -6.502 15.583 1.00 12.21 8 GLU A O 2
ATOM 1786 N N . ILE A 1 9 ? 0.771 -7.025 16.949 1.00 41.30 9 ILE A N 2
ATOM 1787 C CA . ILE A 1 9 ? -0.086 -7.629 17.974 1.00 73.04 9 ILE A CA 2
ATOM 1788 C C . ILE A 1 9 ? 0.124 -6.961 19.345 1.00 23.22 9 ILE A C 2
ATOM 1789 O O . ILE A 1 9 ? 1.181 -7.108 19.962 1.00 73.10 9 ILE A O 2
ATOM 1805 N N . ALA A 1 10 ? -0.881 -6.208 19.798 1.00 73.22 10 ALA A N 2
ATOM 1806 C CA . ALA A 1 10 ? -0.866 -5.575 21.128 1.00 2.34 10 ALA A CA 2
ATOM 1807 C C . ALA A 1 10 ? 0.383 -4.706 21.349 1.00 51.42 10 ALA A C 2
ATOM 1808 O O . ALA A 1 10 ? 1.048 -4.806 22.384 1.00 54.15 10 ALA A O 2
ATOM 1815 N N . GLY A 1 11 ? 0.689 -3.847 20.380 1.00 62.21 11 GLY A N 2
ATOM 1816 C CA . GLY A 1 11 ? 1.855 -2.970 20.485 1.00 73.13 11 GLY A CA 2
ATOM 1817 C C . GLY A 1 11 ? 3.172 -3.646 20.098 1.00 22.22 11 GLY A C 2
ATOM 1818 O O . GLY A 1 11 ? 4.228 -3.013 20.097 1.00 44.33 11 GLY A O 2
ATOM 1822 N N . HIS A 1 12 ? 3.120 -4.938 19.778 1.00 72.20 12 HIS A N 2
ATOM 1823 C CA . HIS A 1 12 ? 4.315 -5.680 19.362 1.00 42.34 12 HIS A CA 2
ATOM 1824 C C . HIS A 1 12 ? 4.358 -5.836 17.834 1.00 2.42 12 HIS A C 2
ATOM 1825 O O . HIS A 1 12 ? 3.589 -6.600 17.253 1.00 74.22 12 HIS A O 2
ATOM 1840 N N . GLU A 1 13 ? 5.254 -5.090 17.194 1.00 42.13 13 GLU A N 2
ATOM 1841 C CA . GLU A 1 13 ? 5.375 -5.090 15.731 1.00 53.15 13 GLU A CA 2
ATOM 1842 C C . GLU A 1 13 ? 6.270 -6.232 15.228 1.00 11.10 13 GLU A C 2
ATOM 1843 O O . GLU A 1 13 ? 7.490 -6.204 15.410 1.00 25.33 13 GLU A O 2
ATOM 1855 N N . PHE A 1 14 ? 5.663 -7.228 14.594 1.00 44.13 14 PHE A N 2
ATOM 1856 C CA . PHE A 1 14 ? 6.409 -8.330 13.981 1.00 22.05 14 PHE A CA 2
ATOM 1857 C C . PHE A 1 14 ? 6.477 -8.148 12.458 1.00 53.44 14 PHE A C 2
ATOM 1858 O O . PHE A 1 14 ? 5.506 -8.404 11.745 1.00 24.23 14 PHE A O 2
ATOM 1875 N N . ALA A 1 15 ? 7.628 -7.703 11.961 1.00 54.40 15 ALA A N 2
ATOM 1876 C CA . ALA A 1 15 ? 7.797 -7.426 10.527 1.00 22.44 15 ALA A CA 2
ATOM 1877 C C . ALA A 1 15 ? 7.987 -8.710 9.702 1.00 72.41 15 ALA A C 2
ATOM 1878 O O . ALA A 1 15 ? 8.233 -8.651 8.496 1.00 35.35 15 ALA A O 2
ATOM 1885 N N . ARG A 1 16 ? 7.859 -9.867 10.349 1.00 22.22 16 ARG A N 2
ATOM 1886 C CA . ARG A 1 16 ? 8.052 -11.152 9.675 1.00 4.23 16 ARG A CA 2
ATOM 1887 C C . ARG A 1 16 ? 7.259 -12.271 10.376 1.00 64.41 16 ARG A C 2
ATOM 1888 O O . ARG A 1 16 ? 7.171 -12.306 11.605 1.00 1.14 16 ARG A O 2
ATOM 1909 N N . LYS A 1 17 ? 6.691 -13.182 9.585 1.00 13.42 17 LYS A N 2
ATOM 1910 C CA . LYS A 1 17 ? 5.825 -14.256 10.103 1.00 55.43 17 LYS A CA 2
ATOM 1911 C C . LYS A 1 17 ? 6.533 -15.132 11.154 1.00 72.44 17 LYS A C 2
ATOM 1912 O O . LYS A 1 17 ? 5.914 -15.578 12.119 1.00 74.03 17 LYS A O 2
ATOM 1931 N N . ALA A 1 18 ? 7.827 -15.374 10.965 1.00 62.15 18 ALA A N 2
ATOM 1932 C CA . ALA A 1 18 ? 8.609 -16.177 11.915 1.00 13.02 18 ALA A CA 2
ATOM 1933 C C . ALA A 1 18 ? 8.814 -15.443 13.254 1.00 21.03 18 ALA A C 2
ATOM 1934 O O . ALA A 1 18 ? 8.864 -16.069 14.314 1.00 50.21 18 ALA A O 2
ATOM 1941 N N . ASP A 1 19 ? 8.917 -14.113 13.193 1.00 23.44 19 ASP A N 2
ATOM 1942 C CA . ASP A 1 19 ? 9.149 -13.284 14.383 1.00 64.42 19 ASP A CA 2
ATOM 1943 C C . ASP A 1 19 ? 7.960 -13.360 15.359 1.00 24.15 19 ASP A C 2
ATOM 1944 O O . ASP A 1 19 ? 8.141 -13.455 16.577 1.00 34.01 19 ASP A O 2
ATOM 1953 N N . ALA A 1 20 ? 6.742 -13.329 14.812 1.00 22.51 20 ALA A N 2
ATOM 1954 C CA . ALA A 1 20 ? 5.524 -13.473 15.620 1.00 12.35 20 ALA A CA 2
ATOM 1955 C C . ALA A 1 20 ? 5.540 -14.779 16.430 1.00 33.50 20 ALA A C 2
ATOM 1956 O O . ALA A 1 20 ? 5.290 -14.780 17.638 1.00 53.42 20 ALA A O 2
ATOM 1963 N N . LEU A 1 21 ? 5.854 -15.884 15.755 1.00 3.43 21 LEU A N 2
ATOM 1964 C CA . LEU A 1 21 ? 5.908 -17.201 16.400 1.00 53.01 21 LEU A CA 2
ATOM 1965 C C . LEU A 1 21 ? 7.068 -17.287 17.404 1.00 64.13 21 LEU A C 2
ATOM 1966 O O . LEU A 1 21 ? 6.960 -17.950 18.437 1.00 63.52 21 LEU A O 2
ATOM 1982 N N . ALA A 1 22 ? 8.176 -16.615 17.088 1.00 13.35 22 ALA A N 2
ATOM 1983 C CA . ALA A 1 22 ? 9.341 -16.571 17.978 1.00 43.31 22 ALA A CA 2
ATOM 1984 C C . ALA A 1 22 ? 8.979 -15.963 19.340 1.00 72.43 22 ALA A C 2
ATOM 1985 O O . ALA A 1 22 ? 9.326 -16.509 20.389 1.00 13.04 22 ALA A O 2
ATOM 1992 N N . PHE A 1 23 ? 8.271 -14.832 19.315 1.00 44.00 23 PHE A N 2
ATOM 1993 C CA . PHE A 1 23 ? 7.815 -14.179 20.547 1.00 41.24 23 PHE A CA 2
ATOM 1994 C C . PHE A 1 23 ? 6.860 -15.095 21.329 1.00 22.01 23 PHE A C 2
ATOM 1995 O O . PHE A 1 23 ? 7.087 -15.383 22.506 1.00 52.32 23 PHE A O 2
ATOM 2012 N N . MET A 1 24 ? 5.794 -15.549 20.658 1.00 52.52 24 MET A N 2
ATOM 2013 C CA . MET A 1 24 ? 4.844 -16.507 21.237 1.00 42.00 24 MET A CA 2
ATOM 2014 C C . MET A 1 24 ? 5.559 -17.713 21.865 1.00 55.42 24 MET A C 2
ATOM 2015 O O . MET A 1 24 ? 5.148 -18.207 22.914 1.00 43.52 24 MET A O 2
ATOM 2029 N N . LYS A 1 25 ? 6.633 -18.177 21.230 1.00 31.31 25 LYS A N 2
ATOM 2030 C CA . LYS A 1 25 ? 7.430 -19.278 21.778 1.00 4.23 25 LYS A CA 2
ATOM 2031 C C . LYS A 1 25 ? 8.070 -18.887 23.121 1.00 12.04 25 LYS A C 2
ATOM 2032 O O . LYS A 1 25 ? 7.939 -19.604 24.111 1.00 51.21 25 LYS A O 2
ATOM 2051 N N . VAL A 1 26 ? 8.755 -17.740 23.149 1.00 51.15 26 VAL A N 2
ATOM 2052 C CA . VAL A 1 26 ? 9.446 -17.273 24.362 1.00 41.42 26 VAL A CA 2
ATOM 2053 C C . VAL A 1 26 ? 8.475 -17.076 25.542 1.00 50.42 26 VAL A C 2
ATOM 2054 O O . VAL A 1 26 ? 8.744 -17.515 26.663 1.00 24.13 26 VAL A O 2
ATOM 2067 N N . MET A 1 27 ? 7.349 -16.411 25.289 1.00 34.03 27 MET A N 2
ATOM 2068 C CA . MET A 1 27 ? 6.331 -16.186 26.327 1.00 2.43 27 MET A CA 2
ATOM 2069 C C . MET A 1 27 ? 5.683 -17.509 26.779 1.00 74.14 27 MET A C 2
ATOM 2070 O O . MET A 1 27 ? 5.461 -17.727 27.968 1.00 40.35 27 MET A O 2
ATOM 2084 N N . LEU A 1 28 ? 5.410 -18.398 25.825 1.00 41.51 28 LEU A N 2
ATOM 2085 C CA . LEU A 1 28 ? 4.817 -19.710 26.125 1.00 11.20 28 LEU A CA 2
ATOM 2086 C C . LEU A 1 28 ? 5.770 -20.577 26.969 1.00 20.24 28 LEU A C 2
ATOM 2087 O O . LEU A 1 28 ? 5.363 -21.197 27.951 1.00 42.43 28 LEU A O 2
ATOM 2103 N N . ASN A 1 29 ? 7.048 -20.579 26.595 1.00 0.22 29 ASN A N 2
ATOM 2104 C CA . ASN A 1 29 ? 8.076 -21.375 27.285 1.00 50.51 29 ASN A CA 2
ATOM 2105 C C . ASN A 1 29 ? 8.431 -20.798 28.673 1.00 31.32 29 ASN A C 2
ATOM 2106 O O . ASN A 1 29 ? 9.284 -21.340 29.380 1.00 54.11 29 ASN A O 2
ATOM 2117 N N . ARG A 1 30 ? 7.787 -19.692 29.049 1.00 4.10 30 ARG A N 2
ATOM 2118 C CA . ARG A 1 30 ? 7.968 -19.093 30.381 1.00 71.25 30 ARG A CA 2
ATOM 2119 C C . ARG A 1 30 ? 6.948 -19.657 31.384 1.00 43.35 30 ARG A C 2
ATOM 2120 O O . ARG A 1 30 ? 7.163 -19.627 32.596 1.00 24.23 30 ARG A O 2
ATOM 2141 N N . TYR A 1 31 ? 5.837 -20.172 30.867 1.00 64.30 31 TYR A N 2
ATOM 2142 C CA . TYR A 1 31 ? 4.782 -20.745 31.707 1.00 41.13 31 TYR A CA 2
ATOM 2143 C C . TYR A 1 31 ? 4.724 -22.269 31.533 1.00 63.53 31 TYR A C 2
ATOM 2144 O O . TYR A 1 31 ? 4.883 -22.785 30.429 1.00 53.21 31 TYR A O 2
ATOM 2162 N N . ARG A 1 32 ? 4.499 -22.982 32.628 1.00 62.41 32 ARG A N 2
ATOM 2163 C CA . ARG A 1 32 ? 4.531 -24.450 32.623 1.00 72.15 32 ARG A CA 2
ATOM 2164 C C . ARG A 1 32 ? 3.127 -25.042 32.428 1.00 1.32 32 ARG A C 2
ATOM 2165 O O . ARG A 1 32 ? 2.127 -24.333 32.561 1.00 12.12 32 ARG A O 2
ATOM 2186 N N . PRO A 1 33 ? 3.030 -26.350 32.085 1.00 15.02 33 PRO A N 2
ATOM 2187 C CA . PRO A 1 33 ? 1.735 -27.037 31.928 1.00 50.13 33 PRO A CA 2
ATOM 2188 C C . PRO A 1 33 ? 0.889 -27.004 33.209 1.00 64.34 33 PRO A C 2
ATOM 2189 O O . PRO A 1 33 ? 0.820 -27.973 33.973 1.00 31.22 33 PRO A O 2
ATOM 2200 N N . GLY A 1 34 ? 0.277 -25.858 33.439 1.00 62.21 34 GLY A N 2
ATOM 2201 C CA . GLY A 1 34 ? -0.579 -25.665 34.607 1.00 24.42 34 GLY A CA 2
ATOM 2202 C C . GLY A 1 34 ? -0.612 -24.220 35.104 1.00 4.32 34 GLY A C 2
ATOM 2203 O O . GLY A 1 34 ? -1.359 -23.897 36.030 1.00 71.54 34 GLY A O 2
ATOM 2207 N N . ASP A 1 35 ? 0.202 -23.353 34.501 1.00 55.31 35 ASP A N 2
ATOM 2208 C CA . ASP A 1 35 ? 0.244 -21.934 34.878 1.00 40.43 35 ASP A CA 2
ATOM 2209 C C . ASP A 1 35 ? -0.772 -21.099 34.085 1.00 2.40 35 ASP A C 2
ATOM 2210 O O . ASP A 1 35 ? -1.043 -21.367 32.910 1.00 60.32 35 ASP A O 2
ATOM 2219 N N . ILE A 1 36 ? -1.334 -20.088 34.743 1.00 71.10 36 ILE A N 2
ATOM 2220 C CA . ILE A 1 36 ? -2.191 -19.113 34.076 1.00 51.45 36 ILE A CA 2
ATOM 2221 C C . ILE A 1 36 ? -1.342 -17.961 33.513 1.00 51.43 36 ILE A C 2
ATOM 2222 O O . ILE A 1 36 ? -0.509 -17.388 34.219 1.00 42.25 36 ILE A O 2
ATOM 2238 N N . VAL A 1 37 ? -1.547 -17.642 32.238 1.00 33.31 37 VAL A N 2
ATOM 2239 C CA . VAL A 1 37 ? -0.786 -16.584 31.566 1.00 74.53 37 VAL A CA 2
ATOM 2240 C C . VAL A 1 37 ? -1.005 -15.215 32.236 1.00 30.15 37 VAL A C 2
ATOM 2241 O O . VAL A 1 37 ? -2.139 -14.826 32.514 1.00 72.12 37 VAL A O 2
ATOM 2254 N N . SER A 1 38 ? 0.090 -14.499 32.493 1.00 2.20 38 SER A N 2
ATOM 2255 C CA . SER A 1 38 ? 0.040 -13.197 33.184 1.00 53.33 38 SER A CA 2
ATOM 2256 C C . SER A 1 38 ? -0.787 -12.149 32.416 1.00 5.42 38 SER A C 2
ATOM 2257 O O . SER A 1 38 ? -1.132 -12.342 31.251 1.00 41.41 38 SER A O 2
ATOM 2265 N N . THR A 1 39 ? -1.066 -11.023 33.075 1.00 75.50 39 THR A N 2
ATOM 2266 C CA . THR A 1 39 ? -1.943 -9.976 32.522 1.00 75.23 39 THR A CA 2
ATOM 2267 C C . THR A 1 39 ? -1.441 -9.436 31.170 1.00 51.30 39 THR A C 2
ATOM 2268 O O . THR A 1 39 ? -2.155 -9.494 30.168 1.00 11.13 39 THR A O 2
ATOM 2279 N N . VAL A 1 40 ? -0.210 -8.915 31.144 1.00 63.44 40 VAL A N 2
ATOM 2280 C CA . VAL A 1 40 ? 0.364 -8.327 29.922 1.00 54.14 40 VAL A CA 2
ATOM 2281 C C . VAL A 1 40 ? 0.419 -9.345 28.768 1.00 24.45 40 VAL A C 2
ATOM 2282 O O . VAL A 1 40 ? 0.000 -9.054 27.641 1.00 44.52 40 VAL A O 2
ATOM 2295 N N . ASP A 1 41 ? 0.934 -10.538 29.062 1.00 12.44 41 ASP A N 2
ATOM 2296 C CA . ASP A 1 41 ? 1.017 -11.621 28.075 1.00 52.03 41 ASP A CA 2
ATOM 2297 C C . ASP A 1 41 ? -0.386 -12.037 27.592 1.00 74.23 41 ASP A C 2
ATOM 2298 O O . ASP A 1 41 ? -0.594 -12.322 26.412 1.00 74.21 41 ASP A O 2
ATOM 2307 N N . GLY A 1 42 ? -1.343 -12.065 28.521 1.00 51.13 42 GLY A N 2
ATOM 2308 C CA . GLY A 1 42 ? -2.723 -12.384 28.179 1.00 3.52 42 GLY A CA 2
ATOM 2309 C C . GLY A 1 42 ? -3.334 -11.378 27.209 1.00 2.54 42 GLY A C 2
ATOM 2310 O O . GLY A 1 42 ? -3.916 -11.762 26.196 1.00 1.22 42 GLY A O 2
ATOM 2314 N N . ALA A 1 43 ? -3.188 -10.085 27.515 1.00 72.35 43 ALA A N 2
ATOM 2315 C CA . ALA A 1 43 ? -3.667 -9.014 26.629 1.00 21.21 43 ALA A CA 2
ATOM 2316 C C . ALA A 1 43 ? -3.098 -9.163 25.206 1.00 11.13 43 ALA A C 2
ATOM 2317 O O . ALA A 1 43 ? -3.782 -8.885 24.216 1.00 4.12 43 ALA A O 2
ATOM 2324 N N . PHE A 1 44 ? -1.840 -9.596 25.121 1.00 3.10 44 PHE A N 2
ATOM 2325 C CA . PHE A 1 44 ? -1.208 -9.913 23.836 1.00 41.04 44 PHE A CA 2
ATOM 2326 C C . PHE A 1 44 ? -1.959 -11.053 23.131 1.00 41.40 44 PHE A C 2
ATOM 2327 O O . PHE A 1 44 ? -2.311 -10.953 21.952 1.00 64.22 44 PHE A O 2
ATOM 2344 N N . LEU A 1 45 ? -2.206 -12.130 23.875 1.00 41.54 45 LEU A N 2
ATOM 2345 C CA . LEU A 1 45 ? -2.928 -13.297 23.356 1.00 43.04 45 LEU A CA 2
ATOM 2346 C C . LEU A 1 45 ? -4.337 -12.929 22.867 1.00 62.40 45 LEU A C 2
ATOM 2347 O O . LEU A 1 45 ? -4.804 -13.457 21.864 1.00 42.11 45 LEU A O 2
ATOM 2363 N N . VAL A 1 46 ? -5.008 -12.024 23.583 1.00 1.11 46 VAL A N 2
ATOM 2364 C CA . VAL A 1 46 ? -6.346 -11.566 23.190 1.00 13.10 46 VAL A CA 2
ATOM 2365 C C . VAL A 1 46 ? -6.329 -10.942 21.780 1.00 22.30 46 VAL A C 2
ATOM 2366 O O . VAL A 1 46 ? -7.185 -11.244 20.948 1.00 11.35 46 VAL A O 2
ATOM 2379 N N . GLU A 1 47 ? -5.349 -10.076 21.515 1.00 73.52 47 GLU A N 2
ATOM 2380 C CA . GLU A 1 47 ? -5.167 -9.504 20.174 1.00 32.43 47 GLU A CA 2
ATOM 2381 C C . GLU A 1 47 ? -4.843 -10.601 19.146 1.00 33.04 47 GLU A C 2
ATOM 2382 O O . GLU A 1 47 ? -5.505 -10.715 18.114 1.00 32.14 47 GLU A O 2
ATOM 2394 N N . ALA A 1 48 ? -3.831 -11.417 19.445 1.00 64.24 48 ALA A N 2
ATOM 2395 C CA . ALA A 1 48 ? -3.432 -12.526 18.565 1.00 61.32 48 ALA A CA 2
ATOM 2396 C C . ALA A 1 48 ? -4.614 -13.459 18.259 1.00 33.04 48 ALA A C 2
ATOM 2397 O O . ALA A 1 48 ? -4.713 -14.023 17.170 1.00 42.14 48 ALA A O 2
ATOM 2404 N N . LEU A 1 49 ? -5.504 -13.605 19.232 1.00 62.53 49 LEU A N 2
ATOM 2405 C CA . LEU A 1 49 ? -6.711 -14.419 19.085 1.00 53.11 49 LEU A CA 2
ATOM 2406 C C . LEU A 1 49 ? -7.750 -13.715 18.198 1.00 12.42 49 LEU A C 2
ATOM 2407 O O . LEU A 1 49 ? -8.294 -14.307 17.264 1.00 13.41 49 LEU A O 2
ATOM 2423 N N . LYS A 1 50 ? -8.004 -12.438 18.485 1.00 31.44 50 LYS A N 2
ATOM 2424 C CA . LYS A 1 50 ? -8.992 -11.649 17.735 1.00 34.13 50 LYS A CA 2
ATOM 2425 C C . LYS A 1 50 ? -8.568 -11.403 16.275 1.00 61.21 50 LYS A C 2
ATOM 2426 O O . LYS A 1 50 ? -9.347 -10.876 15.481 1.00 45.11 50 LYS A O 2
ATOM 2445 N N . ARG A 1 51 ? -7.337 -11.773 15.924 1.00 14.22 51 ARG A N 2
ATOM 2446 C CA . ARG A 1 51 ? -6.878 -11.694 14.529 1.00 64.43 51 ARG A CA 2
ATOM 2447 C C . ARG A 1 51 ? -7.380 -12.894 13.705 1.00 44.43 51 ARG A C 2
ATOM 2448 O O . ARG A 1 51 ? -7.172 -12.962 12.496 1.00 75.23 51 ARG A O 2
ATOM 2469 N N . HIS A 1 52 ? -8.036 -13.842 14.374 1.00 4.43 52 HIS A N 2
ATOM 2470 C CA . HIS A 1 52 ? -8.626 -15.006 13.704 1.00 42.44 52 HIS A CA 2
ATOM 2471 C C . HIS A 1 52 ? -10.115 -14.770 13.401 1.00 25.04 52 HIS A C 2
ATOM 2472 O O . HIS A 1 52 ? -10.847 -14.237 14.238 1.00 72.42 52 HIS A O 2
ATOM 2487 N N . PRO A 1 53 ? -10.594 -15.169 12.206 1.00 44.34 53 PRO A N 2
ATOM 2488 C CA . PRO A 1 53 ? -12.027 -15.079 11.861 1.00 10.44 53 PRO A CA 2
ATOM 2489 C C . PRO A 1 53 ? -12.890 -16.001 12.742 1.00 20.12 53 PRO A C 2
ATOM 2490 O O . PRO A 1 53 ? -14.086 -15.770 12.929 1.00 1.31 53 PRO A O 2
ATOM 2501 N N . ASP A 1 54 ? -12.263 -17.041 13.291 1.00 63.23 54 ASP A N 2
ATOM 2502 C CA . ASP A 1 54 ? -12.925 -17.989 14.195 1.00 20.14 54 ASP A CA 2
ATOM 2503 C C . ASP A 1 54 ? -12.924 -17.471 15.652 1.00 42.31 54 ASP A C 2
ATOM 2504 O O . ASP A 1 54 ? -12.994 -18.254 16.603 1.00 63.11 54 ASP A O 2
ATOM 2513 N N . ALA A 1 55 ? -12.861 -16.146 15.811 1.00 71.41 55 ALA A N 2
ATOM 2514 C CA . ALA A 1 55 ? -12.750 -15.509 17.130 1.00 23.45 55 ALA A CA 2
ATOM 2515 C C . ALA A 1 55 ? -13.838 -15.973 18.114 1.00 24.31 55 ALA A C 2
ATOM 2516 O O . ALA A 1 55 ? -13.532 -16.605 19.128 1.00 15.50 55 ALA A O 2
ATOM 2523 N N . THR A 1 56 ? -15.107 -15.671 17.813 1.00 53.04 56 THR A N 2
ATOM 2524 C CA . THR A 1 56 ? -16.225 -16.018 18.718 1.00 32.02 56 THR A CA 2
ATOM 2525 C C . THR A 1 56 ? -16.262 -17.518 19.051 1.00 62.34 56 THR A C 2
ATOM 2526 O O . THR A 1 56 ? -16.664 -17.907 20.149 1.00 45.33 56 THR A O 2
ATOM 2537 N N . SER A 1 57 ? -15.832 -18.354 18.105 1.00 71.51 57 SER A N 2
ATOM 2538 C CA . SER A 1 57 ? -15.762 -19.809 18.320 1.00 50.31 57 SER A CA 2
ATOM 2539 C C . SER A 1 57 ? -14.909 -20.163 19.543 1.00 2.21 57 SER A C 2
ATOM 2540 O O . SER A 1 57 ? -15.183 -21.136 20.248 1.00 44.11 57 SER A O 2
ATOM 2548 N N . LYS A 1 58 ? -13.873 -19.367 19.792 1.00 51.44 58 LYS A N 2
ATOM 2549 C CA . LYS A 1 58 ? -12.945 -19.622 20.901 1.00 54.33 58 LYS A CA 2
ATOM 2550 C C . LYS A 1 58 ? -13.212 -18.693 22.100 1.00 31.14 58 LYS A C 2
ATOM 2551 O O . LYS A 1 58 ? -13.036 -19.086 23.254 1.00 71.50 58 LYS A O 2
ATOM 2570 N N . ILE A 1 59 ? -13.644 -17.466 21.815 1.00 40.11 59 ILE A N 2
ATOM 2571 C CA . ILE A 1 59 ? -13.887 -16.454 22.854 1.00 42.23 59 ILE A CA 2
ATOM 2572 C C . ILE A 1 59 ? -15.259 -16.628 23.528 1.00 10.21 59 ILE A C 2
ATOM 2573 O O . ILE A 1 59 ? -15.370 -16.609 24.756 1.00 71.23 59 ILE A O 2
ATOM 2589 N N . GLY A 1 60 ? -16.302 -16.791 22.719 1.00 13.04 60 GLY A N 2
ATOM 2590 C CA . GLY A 1 60 ? -17.662 -16.771 23.240 1.00 33.35 60 GLY A CA 2
ATOM 2591 C C . GLY A 1 60 ? -18.083 -15.367 23.683 1.00 51.14 60 GLY A C 2
ATOM 2592 O O . GLY A 1 60 ? -17.932 -14.409 22.919 1.00 52.34 60 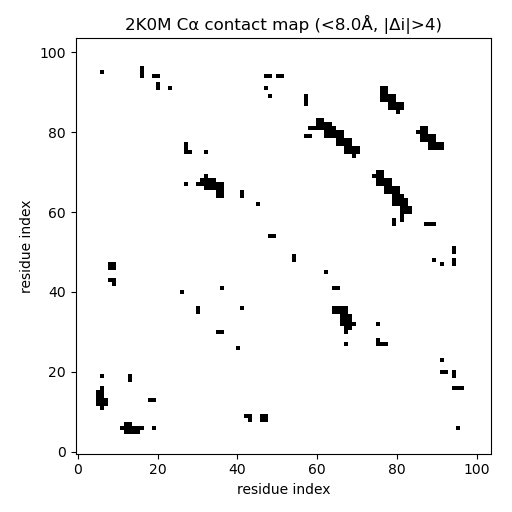GLY A O 2
ATOM 2596 N N . PRO A 1 61 ? -18.614 -15.206 24.910 1.00 44.13 61 PRO A N 2
ATOM 2597 C CA . PRO A 1 61 ? -18.967 -13.881 25.451 1.00 1.23 61 PRO A CA 2
ATOM 2598 C C . PRO A 1 61 ? -17.730 -13.032 25.803 1.00 13.11 61 PRO A C 2
ATOM 2599 O O . PRO A 1 61 ? -17.689 -11.830 25.529 1.00 23.03 61 PRO A O 2
ATOM 2610 N N . GLY A 1 62 ? -16.720 -13.663 26.404 1.00 51.14 62 GLY A N 2
ATOM 2611 C CA . GLY A 1 62 ? -15.515 -12.944 26.800 1.00 33.40 62 GLY A CA 2
ATOM 2612 C C . GLY A 1 62 ? -14.414 -13.858 27.335 1.00 33.40 62 GLY A C 2
ATOM 2613 O O . GLY A 1 62 ? -14.680 -14.982 27.770 1.00 0.05 62 GLY A O 2
ATOM 2617 N N . VAL A 1 63 ? -13.174 -13.379 27.301 1.00 43.51 63 VAL A N 2
ATOM 2618 C CA . VAL A 1 63 ? -12.029 -14.147 27.803 1.00 45.22 63 VAL A CA 2
ATOM 2619 C C . VAL A 1 63 ? -11.704 -13.775 29.260 1.00 13.41 63 VAL A C 2
ATOM 2620 O O . VAL A 1 63 ? -11.523 -12.601 29.582 1.00 30.05 63 VAL A O 2
ATOM 2633 N N . ARG A 1 64 ? -11.628 -14.775 30.140 1.00 1.03 64 ARG A N 2
ATOM 2634 C CA . ARG A 1 64 ? -11.309 -14.529 31.554 1.00 61.41 64 ARG A CA 2
ATOM 2635 C C . ARG A 1 64 ? -9.794 -14.675 31.793 1.00 55.03 64 ARG A C 2
ATOM 2636 O O . ARG A 1 64 ? -9.127 -13.729 32.224 1.00 20.45 64 ARG A O 2
ATOM 2657 N N . ASN A 1 65 ? -9.249 -15.856 31.494 1.00 15.20 65 ASN A N 2
ATOM 2658 C CA . ASN A 1 65 ? -7.811 -16.109 31.661 1.00 31.51 65 ASN A CA 2
ATOM 2659 C C . ASN A 1 65 ? -7.302 -17.194 30.698 1.00 15.34 65 ASN A C 2
ATOM 2660 O O . ASN A 1 65 ? -8.050 -18.078 30.283 1.00 53.51 65 ASN A O 2
ATOM 2671 N N . PHE A 1 66 ? -6.021 -17.115 30.346 1.00 31.51 66 PHE A N 2
ATOM 2672 C CA . PHE A 1 66 ? -5.387 -18.124 29.492 1.00 2.00 66 PHE A CA 2
ATOM 2673 C C . PHE A 1 66 ? -4.592 -19.136 30.331 1.00 55.10 66 PHE A C 2
ATOM 2674 O O . PHE A 1 66 ? -3.978 -18.779 31.337 1.00 22.30 66 PHE A O 2
ATOM 2691 N N . GLU A 1 67 ? -4.601 -20.393 29.907 1.00 74.24 67 GLU A N 2
ATOM 2692 C CA . GLU A 1 67 ? -3.854 -21.458 30.586 1.00 44.21 67 GLU A CA 2
ATOM 2693 C C . GLU A 1 67 ? -2.846 -22.115 29.634 1.00 20.11 67 GLU A C 2
ATOM 2694 O O . GLU A 1 67 ? -3.110 -22.273 28.440 1.00 71.12 67 GLU A O 2
ATOM 2706 N N . VAL A 1 68 ? -1.690 -22.494 30.165 1.00 1.02 68 VAL A N 2
ATOM 2707 C CA . VAL A 1 68 ? -0.684 -23.217 29.384 1.00 40.41 68 VAL A CA 2
ATOM 2708 C C . VAL A 1 68 ? -0.714 -24.716 29.710 1.00 21.35 68 VAL A C 2
ATOM 2709 O O . VAL A 1 68 ? -0.397 -25.128 30.826 1.00 54.03 68 VAL A O 2
ATOM 2722 N N . ARG A 1 69 ? -1.109 -25.526 28.729 1.00 41.24 69 ARG A N 2
ATOM 2723 C CA . ARG A 1 69 ? -1.215 -26.980 28.912 1.00 33.53 69 ARG A CA 2
ATOM 2724 C C . ARG A 1 69 ? -0.523 -27.735 27.759 1.00 42.43 69 ARG A C 2
ATOM 2725 O O . ARG A 1 69 ? -0.458 -27.241 26.631 1.00 12.13 69 ARG A O 2
ATOM 2746 N N . SER A 1 70 ? -0.004 -28.929 28.052 1.00 51.45 70 SER A N 2
ATOM 2747 C CA . SER A 1 70 ? 0.738 -29.730 27.059 1.00 2.31 70 SER A CA 2
ATOM 2748 C C . SER A 1 70 ? -0.208 -30.459 26.088 1.00 61.20 70 SER A C 2
ATOM 2749 O O . SER A 1 70 ? -1.044 -31.259 26.504 1.00 4.24 70 SER A O 2
ATOM 2757 N N . ALA A 1 71 ? -0.067 -30.177 24.790 1.00 23.42 71 ALA A N 2
ATOM 2758 C CA . ALA A 1 71 ? -0.874 -30.846 23.753 1.00 24.24 71 ALA A CA 2
ATOM 2759 C C . ALA A 1 71 ? 0.009 -31.680 22.806 1.00 31.23 71 ALA A C 2
ATOM 2760 O O . ALA A 1 71 ? -0.474 -32.268 21.833 1.00 24.33 71 ALA A O 2
ATOM 2767 N N . ASP A 1 72 ? 1.303 -31.738 23.111 1.00 71.12 72 ASP A N 2
ATOM 2768 C CA . ASP A 1 72 ? 2.278 -32.455 22.283 1.00 35.12 72 ASP A CA 2
ATOM 2769 C C . ASP A 1 72 ? 3.396 -33.048 23.163 1.00 75.40 72 ASP A C 2
ATOM 2770 O O . ASP A 1 72 ? 3.455 -32.786 24.365 1.00 4.22 72 ASP A O 2
ATOM 2779 N N . TYR A 1 73 ? 4.273 -33.846 22.556 1.00 21.54 73 TYR A N 2
ATOM 2780 C CA . TYR A 1 73 ? 5.367 -34.515 23.277 1.00 62.04 73 TYR A CA 2
ATOM 2781 C C . TYR A 1 73 ? 6.240 -33.516 24.057 1.00 52.14 73 TYR A C 2
ATOM 2782 O O . TYR A 1 73 ? 6.467 -33.675 25.258 1.00 24.53 73 TYR A O 2
ATOM 2800 N N . GLY A 1 74 ? 6.728 -32.485 23.366 1.00 4.41 74 GLY A N 2
ATOM 2801 C CA . GLY A 1 74 ? 7.618 -31.512 23.999 1.00 31.01 74 GLY A CA 2
ATOM 2802 C C . GLY A 1 74 ? 7.253 -30.060 23.703 1.00 64.44 74 GLY A C 2
ATOM 2803 O O . GLY A 1 74 ? 8.086 -29.165 23.850 1.00 34.22 74 GLY A O 2
ATOM 2807 N N . THR A 1 75 ? 6.011 -29.818 23.289 1.00 34.33 75 THR A N 2
ATOM 2808 C CA . THR A 1 75 ? 5.533 -28.449 23.025 1.00 20.14 75 THR A CA 2
ATOM 2809 C C . THR A 1 75 ? 4.183 -28.178 23.701 1.00 73.32 75 THR A C 2
ATOM 2810 O O . THR A 1 75 ? 3.426 -29.100 24.016 1.00 74.14 75 THR A O 2
ATOM 2821 N N . GLN A 1 76 ? 3.888 -26.897 23.913 1.00 35.11 76 GLN A N 2
ATOM 2822 C CA . GLN A 1 76 ? 2.730 -26.472 24.712 1.00 60.31 76 GLN A CA 2
ATOM 2823 C C . GLN A 1 76 ? 1.595 -25.919 23.828 1.00 42.33 76 GLN A C 2
ATOM 2824 O O . GLN A 1 76 ? 1.747 -25.775 22.614 1.00 23.24 76 GLN A O 2
ATOM 2838 N N . CYS A 1 77 ? 0.459 -25.603 24.449 1.00 14.13 77 CYS A N 2
ATOM 2839 C CA . CYS A 1 77 ? -0.677 -24.992 23.742 1.00 74.34 77 CYS A CA 2
ATOM 2840 C C . CYS A 1 77 ? -1.433 -24.011 24.646 1.00 51.52 77 CYS A C 2
ATOM 2841 O O . CYS A 1 77 ? -1.581 -24.250 25.848 1.00 71.01 77 CYS A O 2
ATOM 2849 N N . PHE A 1 78 ? -1.910 -22.912 24.064 1.00 52.43 78 PHE A N 2
ATOM 2850 C CA . PHE A 1 78 ? -2.688 -21.911 24.806 1.00 3.14 78 PHE A CA 2
ATOM 2851 C C . PHE A 1 78 ? -4.177 -22.294 24.880 1.00 23.33 78 PHE A C 2
ATOM 2852 O O . PHE A 1 78 ? -4.861 -22.387 23.856 1.00 71.15 78 PHE A O 2
ATOM 2869 N N . TRP A 1 79 ? -4.666 -22.530 26.096 1.00 23.23 79 TRP A N 2
ATOM 2870 C CA . TRP A 1 79 ? -6.085 -22.826 26.330 1.00 3.43 79 TRP A CA 2
ATOM 2871 C C . TRP A 1 79 ? -6.817 -21.597 26.890 1.00 52.23 79 TRP A C 2
ATOM 2872 O O . TRP A 1 79 ? -6.315 -20.906 27.775 1.00 75.12 79 TRP A O 2
ATOM 2893 N N . ILE A 1 80 ? -8.004 -21.323 26.363 1.00 43.44 80 ILE A N 2
ATOM 2894 C CA . ILE A 1 80 ? -8.782 -20.147 26.764 1.00 21.03 80 ILE A CA 2
ATOM 2895 C C . ILE A 1 80 ? -9.860 -20.497 27.800 1.00 24.52 80 ILE A C 2
ATOM 2896 O O . ILE A 1 80 ? -10.844 -21.171 27.482 1.00 24.44 80 ILE A O 2
ATOM 2912 N N . LEU A 1 81 ? -9.671 -20.044 29.039 1.00 20.15 81 LEU A N 2
ATOM 2913 C CA . LEU A 1 81 ? -10.719 -20.147 30.057 1.00 14.11 81 LEU A CA 2
ATOM 2914 C C . LEU A 1 81 ? -11.665 -18.944 29.943 1.00 42.24 81 LEU A C 2
ATOM 2915 O O . LEU A 1 81 ? -11.354 -17.830 30.382 1.00 4.32 81 LEU A O 2
ATOM 2931 N N . ARG A 1 82 ? -12.805 -19.184 29.312 1.00 64.15 82 ARG A N 2
ATOM 2932 C CA . ARG A 1 82 ? -13.777 -18.136 28.997 1.00 14.05 82 ARG A CA 2
ATOM 2933 C C . ARG A 1 82 ? -14.598 -17.711 30.224 1.00 31.21 82 ARG A C 2
ATOM 2934 O O . ARG A 1 82 ? -14.797 -18.493 31.153 1.00 23.15 82 ARG A O 2
ATOM 2955 N N . THR A 1 83 ? -15.091 -16.471 30.208 1.00 23.24 83 THR A N 2
ATOM 2956 C CA . THR A 1 83 ? -16.041 -16.000 31.230 1.00 71.52 83 THR A CA 2
ATOM 2957 C C . THR A 1 83 ? -17.322 -16.842 31.188 1.00 73.44 83 THR A C 2
ATOM 2958 O O . THR A 1 83 ? -18.086 -16.910 32.152 1.00 33.23 83 THR A O 2
ATOM 2969 N N . ASP A 1 84 ? -17.533 -17.478 30.038 1.00 72.54 84 ASP A N 2
ATOM 2970 C CA . ASP A 1 84 ? -18.624 -18.429 29.829 1.00 72.05 84 ASP A CA 2
ATOM 2971 C C . ASP A 1 84 ? -18.527 -19.624 30.800 1.00 22.53 84 ASP A C 2
ATOM 2972 O O . ASP A 1 84 ? -19.534 -20.241 31.144 1.00 34.23 84 ASP A O 2
ATOM 2981 N N . GLY A 1 85 ? -17.308 -19.936 31.247 1.00 21.02 85 GLY A N 2
ATOM 2982 C CA . GLY A 1 85 ? -17.091 -21.068 32.149 1.00 71.23 85 GLY A CA 2
ATOM 2983 C C . GLY A 1 85 ? -16.425 -22.259 31.466 1.00 74.40 85 GLY A C 2
ATOM 2984 O O . GLY A 1 85 ? -15.915 -23.165 32.132 1.00 22.01 85 GLY A O 2
ATOM 2988 N N . SER A 1 86 ? -16.428 -22.254 30.137 1.00 42.45 86 SER A N 2
ATOM 2989 C CA . SER A 1 86 ? -15.854 -23.347 29.337 1.00 64.41 86 SER A CA 2
ATOM 2990 C C . SER A 1 86 ? -14.424 -23.032 28.861 1.00 73.42 86 SER A C 2
ATOM 2991 O O . SER A 1 86 ? -13.988 -21.878 28.866 1.00 55.34 86 SER A O 2
ATOM 2999 N N . GLU A 1 87 ? -13.705 -24.075 28.445 1.00 44.11 87 GLU A N 2
ATOM 3000 C CA . GLU A 1 87 ? -12.323 -23.944 27.955 1.00 51.53 87 GLU A CA 2
ATOM 3001 C C . GLU A 1 87 ? -12.205 -24.363 26.480 1.00 40.24 87 GLU A C 2
ATOM 3002 O O . GLU A 1 87 ? -12.861 -25.310 26.035 1.00 0.44 87 GLU A O 2
ATOM 3014 N N . GLU A 1 88 ? -11.365 -23.660 25.726 1.00 60.45 88 GLU A N 2
ATOM 3015 C CA . GLU A 1 88 ? -11.089 -24.028 24.333 1.00 32.25 88 GLU A CA 2
ATOM 3016 C C . GLU A 1 88 ? -9.743 -23.454 23.864 1.00 24.12 88 GLU A C 2
ATOM 3017 O O . GLU A 1 88 ? -9.384 -22.334 24.209 1.00 33.04 88 GLU A O 2
ATOM 3029 N N . ARG A 1 89 ? -9.006 -24.229 23.074 1.00 24.32 89 ARG A N 2
ATOM 3030 C CA . ARG A 1 89 ? -7.661 -23.835 22.622 1.00 2.45 89 ARG A CA 2
ATOM 3031 C C . ARG A 1 89 ? -7.686 -23.172 21.234 1.00 53.20 89 ARG A C 2
ATOM 3032 O O . ARG A 1 89 ? -8.638 -23.335 20.469 1.00 2.34 89 ARG A O 2
ATOM 3053 N N . PHE A 1 90 ? -6.628 -22.425 20.920 1.00 25.41 90 PHE A N 2
ATOM 3054 C CA . PHE A 1 90 ? -6.501 -21.773 19.610 1.00 11.11 90 PHE A CA 2
ATOM 3055 C C . PHE A 1 90 ? -5.083 -21.943 19.036 1.00 54.32 90 PHE A C 2
ATOM 3056 O O . PHE A 1 90 ? -4.093 -21.942 19.772 1.00 64.14 90 PHE A O 2
ATOM 3073 N N . SER A 1 91 ? -4.993 -22.079 17.715 1.00 1.40 91 SER A N 2
ATOM 3074 C CA . SER A 1 91 ? -3.706 -22.292 17.042 1.00 21.40 91 SER A CA 2
ATOM 3075 C C . SER A 1 91 ? -2.926 -20.978 16.870 1.00 50.23 91 SER A C 2
ATOM 3076 O O . SER A 1 91 ? -3.142 -20.227 15.917 1.00 22.00 91 SER A O 2
ATOM 3084 N N . TYR A 1 92 ? -2.014 -20.699 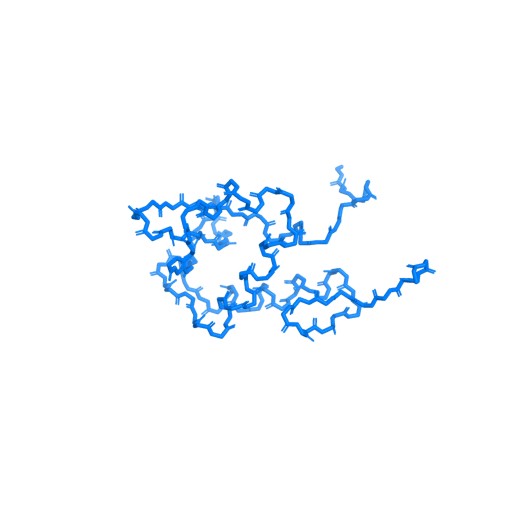17.803 1.00 42.22 92 TYR A N 2
ATOM 3085 C CA . TYR A 1 92 ? -1.192 -19.483 17.738 1.00 43.23 92 TYR A CA 2
ATOM 3086 C C . TYR A 1 92 ? -0.260 -19.488 16.510 1.00 71.22 92 TYR A C 2
ATOM 3087 O O . TYR A 1 92 ? 0.096 -18.430 15.991 1.00 32.22 92 TYR A O 2
ATOM 3105 N N . LYS A 1 93 ? 0.120 -20.681 16.039 1.00 1.23 93 LYS A N 2
ATOM 3106 C CA . LYS A 1 93 ? 0.982 -20.800 14.851 1.00 54.40 93 LYS A CA 2
ATOM 3107 C C . LYS A 1 93 ? 0.241 -20.390 13.563 1.00 11.31 93 LYS A C 2
ATOM 3108 O O . LYS A 1 93 ? 0.849 -20.240 12.506 1.00 3.30 93 LYS A O 2
ATOM 3127 N N . LYS A 1 94 ? -1.077 -20.221 13.662 1.00 74.22 94 LYS A N 2
ATOM 3128 C CA . LYS A 1 94 ? -1.904 -19.785 12.529 1.00 15.31 94 LYS A CA 2
ATOM 3129 C C . LYS A 1 94 ? -2.376 -18.333 12.710 1.00 71.13 94 LYS A C 2
ATOM 3130 O O . LYS A 1 94 ? -3.426 -17.939 12.202 1.00 40.21 94 LYS A O 2
ATOM 3149 N N . CYS A 1 95 ? -1.586 -17.540 13.430 1.00 71.13 95 CYS A N 2
ATOM 3150 C CA . CYS A 1 95 ? -1.909 -16.128 13.673 1.00 51.11 95 CYS A CA 2
ATOM 3151 C C . CYS A 1 95 ? -1.595 -15.245 12.455 1.00 4.31 95 CYS A C 2
ATOM 3152 O O . CYS A 1 95 ? -2.136 -14.146 12.321 1.00 65.22 95 CYS A O 2
ATOM 3160 N N . VAL A 1 96 ? -0.709 -15.721 11.578 1.00 40.52 96 VAL A N 2
ATOM 3161 C CA . VAL A 1 96 ? -0.315 -14.958 10.386 1.00 54.23 96 VAL A CA 2
ATOM 3162 C C . VAL A 1 96 ? -0.937 -15.543 9.100 1.00 2.33 96 VAL A C 2
ATOM 3163 O O . VAL A 1 96 ? -2.080 -15.233 8.765 1.00 32.24 96 VAL A O 2
ATOM 3176 N N . LEU A 1 97 ? -0.192 -16.412 8.397 1.00 20.14 97 LEU A N 2
ATOM 3177 C CA . LEU A 1 97 ? -0.631 -16.965 7.098 1.00 53.15 97 LEU A CA 2
ATOM 3178 C C . LEU A 1 97 ? 0.080 -18.292 6.774 1.00 2.33 97 LEU A C 2
ATOM 3179 O O . LEU A 1 97 ? 1.060 -18.665 7.422 1.00 72.30 97 LEU A O 2
ATOM 3195 N N . GLU A 1 98 ? -0.432 -18.994 5.761 1.00 41.12 98 GLU A N 2
ATOM 3196 C CA . GLU A 1 98 ? 0.227 -20.189 5.212 1.00 14.04 98 GLU A CA 2
ATOM 3197 C C . GLU A 1 98 ? 1.278 -19.803 4.157 1.00 75.45 98 GLU A C 2
ATOM 3198 O O . GLU A 1 98 ? 1.697 -18.647 4.068 1.00 20.35 98 GLU A O 2
ATOM 3210 N N . HIS A 1 99 ? 1.716 -20.787 3.371 1.00 1.21 99 HIS A N 2
ATOM 3211 C CA . HIS A 1 99 ? 2.562 -20.529 2.201 1.00 54.43 99 HIS A CA 2
ATOM 3212 C C . HIS A 1 99 ? 2.098 -21.394 1.019 1.00 71.14 99 HIS A C 2
ATOM 3213 O O . HIS A 1 99 ? 1.537 -22.472 1.219 1.00 50.32 99 HIS A O 2
ATOM 3228 N N . HIS A 1 100 ? 2.331 -20.930 -0.206 1.00 32.01 100 HIS A N 2
ATOM 3229 C CA . HIS A 1 100 ? 1.884 -21.662 -1.401 1.00 45.14 100 HIS A CA 2
ATOM 3230 C C . HIS A 1 100 ? 2.429 -23.102 -1.437 1.00 22.53 100 HIS A C 2
ATOM 3231 O O . HIS A 1 100 ? 3.591 -23.358 -1.113 1.00 32.32 100 HIS A O 2
ATOM 3246 N N . HIS A 1 101 ? 1.570 -24.034 -1.837 1.00 60.44 101 HIS A N 2
ATOM 3247 C CA . HIS A 1 101 ? 1.893 -25.463 -1.811 1.00 11.31 101 HIS A CA 2
ATOM 3248 C C . HIS A 1 101 ? 1.122 -26.234 -2.892 1.00 55.54 101 HIS A C 2
ATOM 3249 O O . HIS A 1 101 ? 0.169 -25.717 -3.475 1.00 4.15 101 HIS A O 2
ATOM 3264 N N . HIS A 1 102 ? 1.535 -27.476 -3.136 1.00 3.35 102 HIS A N 2
ATOM 3265 C CA . HIS A 1 102 ? 0.933 -28.311 -4.182 1.00 61.52 102 HIS A CA 2
ATOM 3266 C C . HIS A 1 102 ? -0.536 -28.654 -3.873 1.00 11.24 102 HIS A C 2
ATOM 3267 O O . HIS A 1 102 ? -1.418 -28.431 -4.702 1.00 1.31 102 HIS A O 2
ATOM 3282 N N . HIS A 1 103 ? -0.787 -29.205 -2.685 1.00 24.34 103 HIS A N 2
ATOM 3283 C CA . HIS A 1 103 ? -2.150 -29.572 -2.271 1.00 21.10 103 HIS A CA 2
ATOM 3284 C C . HIS A 1 103 ? -2.190 -30.048 -0.806 1.00 40.04 103 HIS A C 2
ATOM 3285 O O . HIS A 1 103 ? -1.544 -31.030 -0.442 1.00 60.22 103 HIS A O 2
ATOM 3300 N N . HIS A 1 104 ? -2.956 -29.344 0.028 1.00 73.12 104 HIS A N 2
ATOM 3301 C CA . HIS A 1 104 ? -3.125 -29.723 1.442 1.00 24.34 104 HIS A CA 2
ATOM 3302 C C . HIS A 1 104 ? -4.302 -30.706 1.624 1.00 3.02 104 HIS A C 2
ATOM 3303 O O . HIS A 1 104 ? -4.048 -31.912 1.839 1.00 37.22 104 HIS A O 2
ATOM 3319 N N . MET A 1 1 ? -5.493 -11.751 3.466 1.00 14.10 1 MET A N 3
ATOM 3320 C CA . MET A 1 1 ? -5.679 -10.461 4.189 1.00 32.02 1 MET A CA 3
ATOM 3321 C C . MET A 1 1 ? -4.335 -9.793 4.535 1.00 14.55 1 MET A C 3
ATOM 3322 O O . MET A 1 1 ? -4.151 -8.598 4.307 1.00 72.11 1 MET A O 3
ATOM 3338 N N . ALA A 1 2 ? -3.396 -10.564 5.084 1.00 41.12 2 ALA A N 3
ATOM 3339 C CA . ALA A 1 2 ? -2.116 -10.007 5.544 1.00 71.34 2 ALA A CA 3
ATOM 3340 C C . ALA A 1 2 ? -1.206 -9.590 4.374 1.00 51.11 2 ALA A C 3
ATOM 3341 O O . ALA A 1 2 ? -0.477 -10.412 3.814 1.00 62.25 2 ALA A O 3
ATOM 3348 N N . LYS A 1 3 ? -1.272 -8.312 3.993 1.00 51.01 3 LYS A N 3
ATOM 3349 C CA . LYS A 1 3 ? -0.400 -7.756 2.944 1.00 20.40 3 LYS A CA 3
ATOM 3350 C C . LYS A 1 3 ? 0.107 -6.356 3.332 1.00 43.43 3 LYS A C 3
ATOM 3351 O O . LYS A 1 3 ? -0.633 -5.560 3.915 1.00 15.24 3 LYS A O 3
ATOM 3370 N N . ALA A 1 4 ? 1.370 -6.070 3.008 1.00 3.43 4 ALA A N 3
ATOM 3371 C CA . ALA A 1 4 ? 1.972 -4.746 3.245 1.00 42.01 4 ALA A CA 3
ATOM 3372 C C . ALA A 1 4 ? 1.953 -4.346 4.732 1.00 73.51 4 ALA A C 3
ATOM 3373 O O . ALA A 1 4 ? 1.977 -3.157 5.067 1.00 64.25 4 ALA A O 3
ATOM 3380 N N . GLN A 1 5 ? 1.929 -5.337 5.621 1.00 61.44 5 GLN A N 3
ATOM 3381 C CA . GLN A 1 5 ? 1.909 -5.074 7.066 1.00 23.32 5 GLN A CA 3
ATOM 3382 C C . GLN A 1 5 ? 2.826 -6.042 7.836 1.00 4.43 5 GLN A C 3
ATOM 3383 O O . GLN A 1 5 ? 2.973 -7.211 7.461 1.00 23.24 5 GLN A O 3
ATOM 3397 N N . PRO A 1 6 ? 3.464 -5.568 8.923 1.00 31.52 6 PRO A N 3
ATOM 3398 C CA . PRO A 1 6 ? 4.238 -6.429 9.825 1.00 51.21 6 PRO A CA 3
ATOM 3399 C C . PRO A 1 6 ? 3.354 -7.101 10.893 1.00 70.02 6 PRO A C 3
ATOM 3400 O O . PRO A 1 6 ? 2.153 -6.829 10.990 1.00 33.01 6 PRO A O 3
ATOM 3411 N N . ILE A 1 7 ? 3.944 -7.981 11.693 1.00 11.53 7 ILE A N 3
ATOM 3412 C CA . ILE A 1 7 ? 3.213 -8.629 12.781 1.00 41.32 7 ILE A CA 3
ATOM 3413 C C . ILE A 1 7 ? 3.266 -7.765 14.055 1.00 34.34 7 ILE A C 3
ATOM 3414 O O . ILE A 1 7 ? 4.027 -8.034 14.982 1.00 4.12 7 ILE A O 3
ATOM 3430 N N . GLU A 1 8 ? 2.489 -6.686 14.063 1.00 55.42 8 GLU A N 3
ATOM 3431 C CA . GLU A 1 8 ? 2.393 -5.809 15.237 1.00 35.33 8 GLU A CA 3
ATOM 3432 C C . GLU A 1 8 ? 1.218 -6.234 16.128 1.00 25.21 8 GLU A C 3
ATOM 3433 O O . GLU A 1 8 ? 0.056 -6.103 15.740 1.00 23.33 8 GLU A O 3
ATOM 3445 N N . ILE A 1 9 ? 1.518 -6.757 17.315 1.00 42.25 9 ILE A N 3
ATOM 3446 C CA . ILE A 1 9 ? 0.481 -7.252 18.231 1.00 52.15 9 ILE A CA 3
ATOM 3447 C C . ILE A 1 9 ? 0.561 -6.575 19.613 1.00 1.13 9 ILE A C 3
ATOM 3448 O O . ILE A 1 9 ? 1.550 -6.729 20.334 1.00 64.12 9 ILE A O 3
ATOM 3464 N N . ALA A 1 10 ? -0.484 -5.822 19.971 1.00 44.23 10 ALA A N 3
ATOM 3465 C CA . ALA A 1 10 ? -0.593 -5.193 21.300 1.00 54.10 10 ALA A CA 3
ATOM 3466 C C . ALA A 1 10 ? 0.601 -4.272 21.619 1.00 52.12 10 ALA A C 3
ATOM 3467 O O . ALA A 1 10 ? 0.948 -4.066 22.784 1.00 54.42 10 ALA A O 3
ATOM 3474 N N . GLY A 1 11 ? 1.211 -3.705 20.584 1.00 3.11 11 GLY A N 3
ATOM 3475 C CA . GLY A 1 11 ? 2.368 -2.831 20.766 1.00 13.44 11 GLY A CA 3
ATOM 3476 C C . GLY A 1 11 ? 3.686 -3.527 20.444 1.00 14.01 11 GLY A C 3
ATOM 3477 O O . GLY A 1 11 ? 4.698 -2.877 20.175 1.00 75.13 11 GLY A O 3
ATOM 3481 N N . HIS A 1 12 ? 3.673 -4.858 20.469 1.00 11.34 12 HIS A N 3
ATOM 3482 C CA . HIS A 1 12 ? 4.869 -5.652 20.174 1.00 32.14 12 HIS A CA 3
ATOM 3483 C C . HIS A 1 12 ? 5.004 -5.855 18.657 1.00 44.41 12 HIS A C 3
ATOM 3484 O O . HIS A 1 12 ? 4.281 -6.651 18.058 1.00 10.42 12 HIS A O 3
ATOM 3499 N N . GLU A 1 13 ? 5.921 -5.111 18.047 1.00 3.03 13 GLU A N 3
ATOM 3500 C CA . GLU A 1 13 ? 6.067 -5.085 16.586 1.00 34.23 13 GLU A CA 3
ATOM 3501 C C . GLU A 1 13 ? 7.107 -6.103 16.079 1.00 72.20 13 GLU A C 3
ATOM 3502 O O . GLU A 1 13 ? 8.276 -6.073 16.477 1.00 54.23 13 GLU A O 3
ATOM 3514 N N . PHE A 1 14 ? 6.672 -7.000 15.195 1.00 72.14 14 PHE A N 3
ATOM 3515 C CA . PHE A 1 14 ? 7.562 -7.992 14.577 1.00 64.21 14 PHE A CA 3
ATOM 3516 C C . PHE A 1 14 ? 7.529 -7.864 13.045 1.00 0.45 14 PHE A C 3
ATOM 3517 O O . PHE A 1 14 ? 6.459 -7.819 12.443 1.00 52.11 14 PHE A O 3
ATOM 3534 N N . ALA A 1 15 ? 8.698 -7.804 12.415 1.00 15.23 15 ALA A N 3
ATOM 3535 C CA . ALA A 1 15 ? 8.783 -7.690 10.952 1.00 15.24 15 ALA A CA 3
ATOM 3536 C C . ALA A 1 15 ? 8.753 -9.068 10.266 1.00 35.51 15 ALA A C 3
ATOM 3537 O O . ALA A 1 15 ? 8.663 -9.160 9.039 1.00 32.35 15 ALA A O 3
ATOM 3544 N N . ARG A 1 16 ? 8.829 -10.134 11.060 1.00 71.22 16 ARG A N 3
ATOM 3545 C CA . ARG A 1 16 ? 8.868 -11.502 10.530 1.00 50.13 16 ARG A CA 3
ATOM 3546 C C . ARG A 1 16 ? 8.090 -12.481 11.432 1.00 13.03 16 ARG A C 3
ATOM 3547 O O . ARG A 1 16 ? 8.069 -12.334 12.655 1.00 21.24 16 ARG A O 3
ATOM 3568 N N . LYS A 1 17 ? 7.457 -13.484 10.820 1.00 64.20 17 LYS A N 3
ATOM 3569 C CA . LYS A 1 17 ? 6.670 -14.489 11.557 1.00 53.41 17 LYS A CA 3
ATOM 3570 C C . LYS A 1 17 ? 7.510 -15.246 12.600 1.00 11.33 17 LYS A C 3
ATOM 3571 O O . LYS A 1 17 ? 7.043 -15.492 13.715 1.00 34.13 17 LYS A O 3
ATOM 3590 N N . ALA A 1 18 ? 8.736 -15.621 12.234 1.00 34.33 18 ALA A N 3
ATOM 3591 C CA . ALA A 1 18 ? 9.642 -16.319 13.160 1.00 2.51 18 ALA A CA 3
ATOM 3592 C C . ALA A 1 18 ? 9.791 -15.551 14.485 1.00 73.04 18 ALA A C 3
ATOM 3593 O O . ALA A 1 18 ? 9.946 -16.144 15.551 1.00 42.43 18 ALA A O 3
ATOM 3600 N N . ASP A 1 19 ? 9.725 -14.226 14.398 1.00 24.05 19 ASP A N 3
ATOM 3601 C CA . ASP A 1 19 ? 9.795 -13.358 15.571 1.00 64.15 19 ASP A CA 3
ATOM 3602 C C . ASP A 1 19 ? 8.535 -13.471 16.439 1.00 21.41 19 ASP A C 3
ATOM 3603 O O . ASP A 1 19 ? 8.620 -13.608 17.662 1.00 2.00 19 ASP A O 3
ATOM 3612 N N . ALA A 1 20 ? 7.365 -13.408 15.802 1.00 2.30 20 ALA A N 3
ATOM 3613 C CA . ALA A 1 20 ? 6.094 -13.614 16.504 1.00 11.21 20 ALA A CA 3
ATOM 3614 C C . ALA A 1 20 ? 6.088 -14.970 17.225 1.00 24.53 20 ALA A C 3
ATOM 3615 O O . ALA A 1 20 ? 5.595 -15.096 18.349 1.00 11.04 20 ALA A O 3
ATOM 3622 N N . LEU A 1 21 ? 6.649 -15.980 16.562 1.00 23.15 21 LEU A N 3
ATOM 3623 C CA . LEU A 1 21 ? 6.815 -17.304 17.162 1.00 4.23 21 LEU A CA 3
ATOM 3624 C C . LEU A 1 21 ? 7.765 -17.249 18.363 1.00 31.20 21 LEU A C 3
ATOM 3625 O O . LEU A 1 21 ? 7.471 -17.807 19.413 1.00 3.13 21 LEU A O 3
ATOM 3641 N N . ALA A 1 22 ? 8.897 -16.562 18.197 1.00 71.52 22 ALA A N 3
ATOM 3642 C CA . ALA A 1 22 ? 9.900 -16.432 19.263 1.00 65.21 22 ALA A CA 3
ATOM 3643 C C . ALA A 1 22 ? 9.298 -15.851 20.554 1.00 60.32 22 ALA A C 3
ATOM 3644 O O . ALA A 1 22 ? 9.542 -16.361 21.649 1.00 51.20 22 ALA A O 3
ATOM 3651 N N . PHE A 1 23 ? 8.507 -14.786 20.418 1.00 74.11 23 PHE A N 3
ATOM 3652 C CA . PHE A 1 23 ? 7.840 -14.165 21.571 1.00 55.12 23 PHE A CA 3
ATOM 3653 C C . PHE A 1 23 ? 6.948 -15.180 22.306 1.00 45.21 23 PHE A C 3
ATOM 3654 O O . PHE A 1 23 ? 7.111 -15.418 23.507 1.00 41.24 23 PHE A O 3
ATOM 3671 N N . MET A 1 24 ? 6.012 -15.781 21.574 1.00 12.11 24 MET A N 3
ATOM 3672 C CA . MET A 1 24 ? 5.101 -16.777 22.148 1.00 0.34 24 MET A CA 3
ATOM 3673 C C . MET A 1 24 ? 5.846 -18.061 22.559 1.00 51.31 24 MET A C 3
ATOM 3674 O O . MET A 1 24 ? 5.377 -18.811 23.409 1.00 1.41 24 MET A O 3
ATOM 3688 N N . LYS A 1 25 ? 7.012 -18.290 21.962 1.00 1.24 25 LYS A N 3
ATOM 3689 C CA . LYS A 1 25 ? 7.856 -19.445 22.293 1.00 31.11 25 LYS A CA 3
ATOM 3690 C C . LYS A 1 25 ? 8.433 -19.318 23.712 1.00 71.45 25 LYS A C 3
ATOM 3691 O O . LYS A 1 25 ? 8.234 -20.192 24.558 1.00 53.22 25 LYS A O 3
ATOM 3710 N N . VAL A 1 26 ? 9.135 -18.215 23.968 1.00 74.01 26 VAL A N 3
ATOM 3711 C CA . VAL A 1 26 ? 9.770 -17.981 25.271 1.00 23.24 26 VAL A CA 3
ATOM 3712 C C . VAL A 1 26 ? 8.746 -17.981 26.421 1.00 35.41 26 VAL A C 3
ATOM 3713 O O . VAL A 1 26 ? 8.881 -18.744 27.381 1.00 4.23 26 VAL A O 3
ATOM 3726 N N . MET A 1 27 ? 7.716 -17.135 26.322 1.00 31.30 27 MET A N 3
ATOM 3727 C CA . MET A 1 27 ? 6.738 -17.004 27.411 1.00 74.05 27 MET A CA 3
ATOM 3728 C C . MET A 1 27 ? 5.949 -18.308 27.637 1.00 71.55 27 MET A C 3
ATOM 3729 O O . MET A 1 27 ? 5.601 -18.636 28.768 1.00 54.12 27 MET A O 3
ATOM 3743 N N . LEU A 1 28 ? 5.685 -19.058 26.567 1.00 21.55 28 LEU A N 3
ATOM 3744 C CA . LEU A 1 28 ? 5.001 -20.352 26.687 1.00 32.45 28 LEU A CA 3
ATOM 3745 C C . LEU A 1 28 ? 5.803 -21.317 27.578 1.00 43.21 28 LEU A C 3
ATOM 3746 O O . LEU A 1 28 ? 5.270 -21.907 28.517 1.00 31.35 28 LEU A O 3
ATOM 3762 N N . ASN A 1 29 ? 7.095 -21.447 27.281 1.00 54.11 29 ASN A N 3
ATOM 3763 C CA . ASN A 1 29 ? 7.998 -22.306 28.061 1.00 13.22 29 ASN A CA 3
ATOM 3764 C C . ASN A 1 29 ? 8.303 -21.715 29.450 1.00 31.45 29 ASN A C 3
ATOM 3765 O O . ASN A 1 29 ? 8.802 -22.412 30.335 1.00 30.15 29 ASN A O 3
ATOM 3776 N N . ARG A 1 30 ? 8.017 -20.426 29.627 1.00 10.43 30 ARG A N 3
ATOM 3777 C CA . ARG A 1 30 ? 8.144 -19.772 30.935 1.00 71.24 30 ARG A CA 3
ATOM 3778 C C . ARG A 1 30 ? 7.098 -20.311 31.927 1.00 75.40 30 ARG A C 3
ATOM 3779 O O . ARG A 1 30 ? 7.393 -20.538 33.106 1.00 45.33 30 ARG A O 3
ATOM 3800 N N . TYR A 1 31 ? 5.873 -20.512 31.442 1.00 34.52 31 TYR A N 3
ATOM 3801 C CA . TYR A 1 31 ? 4.775 -21.011 32.281 1.00 54.34 31 TYR A CA 3
ATOM 3802 C C . TYR A 1 31 ? 4.695 -22.549 32.260 1.00 60.11 31 TYR A C 3
ATOM 3803 O O . TYR A 1 31 ? 5.178 -23.207 31.333 1.00 1.23 31 TYR A O 3
ATOM 3821 N N . ARG A 1 32 ? 4.073 -23.111 33.292 1.00 3.52 32 ARG A N 3
ATOM 3822 C CA . ARG A 1 32 ? 3.964 -24.567 33.454 1.00 70.43 32 ARG A CA 3
ATOM 3823 C C . ARG A 1 32 ? 2.534 -25.038 33.154 1.00 62.35 32 ARG A C 3
ATOM 3824 O O . ARG A 1 32 ? 1.608 -24.229 33.153 1.00 11.12 32 ARG A O 3
ATOM 3845 N N . PRO A 1 33 ? 2.335 -26.346 32.871 1.00 41.50 33 PRO A N 3
ATOM 3846 C CA . PRO A 1 33 ? 0.991 -26.917 32.649 1.00 41.15 33 PRO A CA 3
ATOM 3847 C C . PRO A 1 33 ? 0.049 -26.690 33.842 1.00 22.14 33 PRO A C 3
ATOM 3848 O O . PRO A 1 33 ? -0.205 -27.587 34.651 1.00 72.54 33 PRO A O 3
ATOM 3859 N N . GLY A 1 34 ? -0.434 -25.468 33.945 1.00 13.45 34 GLY A N 3
ATOM 3860 C CA . GLY A 1 34 ? -1.326 -25.083 35.033 1.00 70.12 34 GLY A CA 3
ATOM 3861 C C . GLY A 1 34 ? -1.323 -23.579 35.301 1.00 61.05 34 GLY A C 3
ATOM 3862 O O . GLY A 1 34 ? -2.309 -23.031 35.798 1.00 5.21 34 GLY A O 3
ATOM 3866 N N . ASP A 1 35 ? -0.212 -22.908 34.980 1.00 11.42 35 ASP A N 3
ATOM 3867 C CA . ASP A 1 35 ? -0.103 -21.454 35.163 1.00 74.34 35 ASP A CA 3
ATOM 3868 C C . ASP A 1 35 ? -1.037 -20.676 34.218 1.00 33.40 35 ASP A C 3
ATOM 3869 O O . ASP A 1 35 ? -1.160 -20.996 33.032 1.00 52.11 35 ASP A O 3
ATOM 3878 N N . ILE A 1 36 ? -1.690 -19.651 34.760 1.00 71.22 36 ILE A N 3
ATOM 3879 C CA . ILE A 1 36 ? -2.486 -18.725 33.954 1.00 24.40 36 ILE A CA 3
ATOM 3880 C C . ILE A 1 36 ? -1.582 -17.650 33.325 1.00 43.23 36 ILE A C 3
ATOM 3881 O O . ILE A 1 36 ? -0.651 -17.159 33.965 1.00 34.01 36 ILE A O 3
ATOM 3897 N N . VAL A 1 37 ? -1.858 -17.298 32.075 1.00 10.43 37 VAL A N 3
ATOM 3898 C CA . VAL A 1 37 ? -1.076 -16.284 31.361 1.00 31.24 37 VAL A CA 3
ATOM 3899 C C . VAL A 1 37 ? -1.238 -14.892 32.008 1.00 21.22 37 VAL A C 3
ATOM 3900 O O . VAL A 1 37 ? -2.317 -14.545 32.490 1.00 12.14 37 VAL A O 3
ATOM 3913 N N . SER A 1 38 ? -0.158 -14.106 32.011 1.00 10.53 38 SER A N 3
ATOM 3914 C CA . SER A 1 38 ? -0.148 -12.793 32.684 1.00 34.31 38 SER A CA 3
ATOM 3915 C C . SER A 1 38 ? -1.116 -11.795 32.034 1.00 44.45 38 SER A C 3
ATOM 3916 O O . SER A 1 38 ? -1.587 -11.996 30.913 1.00 12.23 38 SER A O 3
ATOM 3924 N N . THR A 1 39 ? -1.391 -10.701 32.746 1.00 15.22 39 THR A N 3
ATOM 3925 C CA . THR A 1 39 ? -2.236 -9.618 32.221 1.00 11.41 39 THR A CA 3
ATOM 3926 C C . THR A 1 39 ? -1.626 -8.997 30.951 1.00 71.34 39 THR A C 3
ATOM 3927 O O . THR A 1 39 ? -2.338 -8.478 30.087 1.00 74.45 39 THR A O 3
ATOM 3938 N N . VAL A 1 40 ? -0.301 -9.061 30.844 1.00 44.13 40 VAL A N 3
ATOM 3939 C CA . VAL A 1 40 ? 0.417 -8.514 29.687 1.00 62.10 40 VAL A CA 3
ATOM 3940 C C . VAL A 1 40 ? 0.356 -9.472 28.487 1.00 22.31 40 VAL A C 3
ATOM 3941 O O . VAL A 1 40 ? -0.166 -9.124 27.425 1.00 13.20 40 VAL A O 3
ATOM 3954 N N . ASP A 1 41 ? 0.875 -10.687 28.672 1.00 74.14 41 ASP A N 3
ATOM 3955 C CA . ASP A 1 41 ? 0.908 -11.690 27.599 1.00 0.20 41 ASP A CA 3
ATOM 3956 C C . ASP A 1 41 ? -0.513 -12.082 27.159 1.00 51.13 41 ASP A C 3
ATOM 3957 O O . ASP A 1 41 ? -0.754 -12.389 25.989 1.00 73.53 41 ASP A O 3
ATOM 3966 N N . GLY A 1 42 ? -1.450 -12.064 28.109 1.00 31.05 42 GLY A N 3
ATOM 3967 C CA . GLY A 1 42 ? -2.849 -12.338 27.801 1.00 31.33 42 GLY A CA 3
ATOM 3968 C C . GLY A 1 42 ? -3.414 -11.387 26.751 1.00 75.53 42 GLY A C 3
ATOM 3969 O O . GLY A 1 42 ? -4.041 -11.820 25.784 1.00 5.32 42 GLY A O 3
ATOM 3973 N N . ALA A 1 43 ? -3.173 -10.086 26.937 1.00 15.13 43 ALA A N 3
ATOM 3974 C CA . ALA A 1 43 ? -3.621 -9.064 25.982 1.00 4.34 43 ALA A CA 3
ATOM 3975 C C . ALA A 1 43 ? -3.017 -9.301 24.588 1.00 41.12 43 ALA A C 3
ATOM 3976 O O . ALA A 1 43 ? -3.662 -9.061 23.564 1.00 11.05 43 ALA A O 3
ATOM 3983 N N . PHE A 1 44 ? -1.774 -9.781 24.566 1.00 20.14 44 PHE A N 3
ATOM 3984 C CA . PHE A 1 44 ? -1.100 -10.152 23.318 1.00 3.42 44 PHE A CA 3
ATOM 3985 C C . PHE A 1 44 ? -1.869 -11.283 22.608 1.00 74.04 44 PHE A C 3
ATOM 3986 O O . PHE A 1 44 ? -2.141 -11.215 21.405 1.00 60.30 44 PHE A O 3
ATOM 4003 N N . LEU A 1 45 ? -2.229 -12.311 23.374 1.00 52.21 45 LEU A N 3
ATOM 4004 C CA . LEU A 1 45 ? -2.985 -13.456 22.851 1.00 41.44 45 LEU A CA 3
ATOM 4005 C C . LEU A 1 45 ? -4.373 -13.038 22.332 1.00 71.44 45 LEU A C 3
ATOM 4006 O O . LEU A 1 45 ? -4.844 -13.549 21.315 1.00 70.25 45 LEU A O 3
ATOM 4022 N N . VAL A 1 46 ? -5.025 -12.108 23.034 1.00 0.42 46 VAL A N 3
ATOM 4023 C CA . VAL A 1 46 ? -6.342 -11.608 22.614 1.00 52.44 46 VAL A CA 3
ATOM 4024 C C . VAL A 1 46 ? -6.273 -10.988 21.206 1.00 65.11 46 VAL A C 3
ATOM 4025 O O . VAL A 1 46 ? -7.090 -11.301 20.336 1.00 34.42 46 VAL A O 3
ATOM 4038 N N . GLU A 1 47 ? -5.287 -10.118 20.986 1.00 63.31 47 GLU A N 3
ATOM 4039 C CA . GLU A 1 47 ? -5.060 -9.517 19.663 1.00 20.02 47 GLU A CA 3
ATOM 4040 C C . GLU A 1 47 ? -4.746 -10.592 18.605 1.00 72.12 47 GLU A C 3
ATOM 4041 O O . GLU A 1 47 ? -5.223 -10.524 17.469 1.00 13.34 47 GLU A O 3
ATOM 4053 N N . ALA A 1 48 ? -3.939 -11.585 18.988 1.00 14.00 48 ALA A N 3
ATOM 4054 C CA . ALA A 1 48 ? -3.605 -12.707 18.100 1.00 21.54 48 ALA A CA 3
ATOM 4055 C C . ALA A 1 48 ? -4.847 -13.559 17.772 1.00 20.42 48 ALA A C 3
ATOM 4056 O O . ALA A 1 48 ? -4.909 -14.217 16.727 1.00 11.12 48 ALA A O 3
ATOM 4063 N N . LEU A 1 49 ? -5.829 -13.544 18.673 1.00 73.10 49 LEU A N 3
ATOM 4064 C CA . LEU A 1 49 ? -7.099 -14.248 18.461 1.00 2.54 49 LEU A CA 3
ATOM 4065 C C . LEU A 1 49 ? -8.018 -13.476 17.494 1.00 63.33 49 LEU A C 3
ATOM 4066 O O . LEU A 1 49 ? -8.609 -14.063 16.585 1.00 74.13 49 LEU A O 3
ATOM 4082 N N . LYS A 1 50 ? -8.106 -12.154 17.680 1.00 51.34 50 LYS A N 3
ATOM 4083 C CA . LYS A 1 50 ? -9.002 -11.293 16.878 1.00 54.24 50 LYS A CA 3
ATOM 4084 C C . LYS A 1 50 ? -8.765 -11.421 15.361 1.00 63.31 50 LYS A C 3
ATOM 4085 O O . LYS A 1 50 ? -9.620 -11.047 14.557 1.00 12.41 50 LYS A O 3
ATOM 4104 N N . ARG A 1 51 ? -7.603 -11.938 14.973 1.00 63.32 51 ARG A N 3
ATOM 4105 C CA . ARG A 1 51 ? -7.233 -12.049 13.553 1.00 20.34 51 ARG A CA 3
ATOM 4106 C C . ARG A 1 51 ? -7.724 -13.362 12.922 1.00 21.51 51 ARG A C 3
ATOM 4107 O O . ARG A 1 51 ? -7.249 -13.773 11.864 1.00 5.33 51 ARG A O 3
ATOM 4128 N N . HIS A 1 52 ? -8.674 -14.016 13.580 1.00 22.31 52 HIS A N 3
ATOM 4129 C CA . HIS A 1 52 ? -9.271 -15.251 13.062 1.00 4.40 52 HIS A CA 3
ATOM 4130 C C . HIS A 1 52 ? -10.739 -15.012 12.664 1.00 25.42 52 HIS A C 3
ATOM 4131 O O . HIS A 1 52 ? -11.479 -14.365 13.402 1.00 63.14 52 HIS A O 3
ATOM 4146 N N . PRO A 1 53 ? -11.196 -15.528 11.505 1.00 14.22 53 PRO A N 3
ATOM 4147 C CA . PRO A 1 53 ? -12.634 -15.513 11.163 1.00 23.42 53 PRO A CA 3
ATOM 4148 C C . PRO A 1 53 ? -13.448 -16.291 12.212 1.00 54.13 53 PRO A C 3
ATOM 4149 O O . PRO A 1 53 ? -14.630 -16.038 12.438 1.00 72.05 53 PRO A O 3
ATOM 4160 N N . ASP A 1 54 ? -12.763 -17.231 12.851 1.00 21.02 54 ASP A N 3
ATOM 4161 C CA . ASP A 1 54 ? -13.306 -18.037 13.944 1.00 61.35 54 ASP A CA 3
ATOM 4162 C C . ASP A 1 54 ? -13.386 -17.239 15.269 1.00 71.23 54 ASP A C 3
ATOM 4163 O O . ASP A 1 54 ? -14.149 -17.592 16.173 1.00 42.35 54 ASP A O 3
ATOM 4172 N N . ALA A 1 55 ? -12.622 -16.145 15.356 1.00 33.13 55 ALA A N 3
ATOM 4173 C CA . ALA A 1 55 ? -12.502 -15.361 16.598 1.00 74.21 55 ALA A CA 3
ATOM 4174 C C . ALA A 1 55 ? -13.864 -14.982 17.189 1.00 63.34 55 ALA A C 3
ATOM 4175 O O . ALA A 1 55 ? -14.114 -15.207 18.372 1.00 51.44 55 ALA A O 3
ATOM 4182 N N . THR A 1 56 ? -14.743 -14.417 16.361 1.00 3.01 56 THR A N 3
ATOM 4183 C CA . THR A 1 56 ? -16.087 -14.013 16.809 1.00 20.12 56 THR A CA 3
ATOM 4184 C C . THR A 1 56 ? -16.789 -15.129 17.607 1.00 61.01 56 THR A C 3
ATOM 4185 O O . THR A 1 56 ? -17.478 -14.862 18.599 1.00 53.22 56 THR A O 3
ATOM 4196 N N . SER A 1 57 ? -16.577 -16.380 17.191 1.00 73.11 57 SER A N 3
ATOM 4197 C CA . SER A 1 57 ? -17.126 -17.545 17.900 1.00 32.44 57 SER A CA 3
ATOM 4198 C C . SER A 1 57 ? -16.353 -17.811 19.200 1.00 53.03 57 SER A C 3
ATOM 4199 O O . SER A 1 57 ? -16.944 -17.929 20.274 1.00 2.32 57 SER A O 3
ATOM 4207 N N . LYS A 1 58 ? -15.021 -17.882 19.106 1.00 30.34 58 LYS A N 3
ATOM 4208 C CA . LYS A 1 58 ? -14.175 -18.110 20.289 1.00 50.31 58 LYS A CA 3
ATOM 4209 C C . LYS A 1 58 ? -13.930 -16.828 21.103 1.00 63.21 58 LYS A C 3
ATOM 4210 O O . LYS A 1 58 ? -12.992 -16.748 21.897 1.00 20.22 58 LYS A O 3
ATOM 4229 N N . ILE A 1 59 ? -14.765 -15.824 20.890 1.00 11.11 59 ILE A N 3
ATOM 4230 C CA . ILE A 1 59 ? -14.869 -14.690 21.810 1.00 1.23 59 ILE A CA 3
ATOM 4231 C C . ILE A 1 59 ? -16.234 -14.726 22.510 1.00 12.12 59 ILE A C 3
ATOM 4232 O O . ILE A 1 59 ? -16.320 -14.611 23.737 1.00 31.43 59 ILE A O 3
ATOM 4248 N N . GLY A 1 60 ? -17.291 -14.914 21.715 1.00 64.43 60 GLY A N 3
ATOM 4249 C CA . GLY A 1 60 ? -18.643 -15.060 22.249 1.00 54.25 60 GLY A CA 3
ATOM 4250 C C . GLY A 1 60 ? -19.053 -13.945 23.210 1.00 71.54 60 GLY A C 3
ATOM 4251 O O . GLY A 1 60 ? -19.123 -12.780 22.813 1.00 71.14 60 GLY A O 3
ATOM 4255 N N . PRO A 1 61 ? -19.330 -14.275 24.488 1.00 20.14 61 PRO A N 3
ATOM 4256 C CA . PRO A 1 61 ? -19.748 -13.284 25.496 1.00 11.43 61 PRO A CA 3
ATOM 4257 C C . PRO A 1 61 ? -18.589 -12.418 26.027 1.00 21.43 61 PRO A C 3
ATOM 4258 O O . PRO A 1 61 ? -18.816 -11.347 26.596 1.00 34.34 61 PRO A O 3
ATOM 4269 N N . GLY A 1 62 ? -17.351 -12.879 25.850 1.00 32.41 62 GLY A N 3
ATOM 4270 C CA . GLY A 1 62 ? -16.199 -12.118 26.325 1.00 32.41 62 GLY A CA 3
ATOM 4271 C C . GLY A 1 62 ? -14.994 -12.979 26.705 1.00 64.00 62 GLY A C 3
ATOM 4272 O O . GLY A 1 62 ? -15.071 -14.213 26.739 1.00 64.31 62 GLY A O 3
ATOM 4276 N N . VAL A 1 63 ? -13.878 -12.314 27.011 1.00 51.22 63 VAL A N 3
ATOM 4277 C CA . VAL A 1 63 ? -12.623 -12.994 27.357 1.00 35.11 63 VAL A CA 3
ATOM 4278 C C . VAL A 1 63 ? -12.506 -13.235 28.871 1.00 72.54 63 VAL A C 3
ATOM 4279 O O . VAL A 1 63 ? -12.610 -12.304 29.667 1.00 34.51 63 VAL A O 3
ATOM 4292 N N . ARG A 1 64 ? -12.291 -14.492 29.261 1.00 72.44 64 ARG A N 3
ATOM 4293 C CA . ARG A 1 64 ? -12.098 -14.843 30.675 1.00 60.33 64 ARG A CA 3
ATOM 4294 C C . ARG A 1 64 ? -10.603 -14.800 31.040 1.00 70.32 64 ARG A C 3
ATOM 4295 O O . ARG A 1 64 ? -10.167 -13.952 31.819 1.00 73.21 64 ARG A O 3
ATOM 4316 N N . ASN A 1 65 ? -9.830 -15.724 30.466 1.00 22.20 65 ASN A N 3
ATOM 4317 C CA . ASN A 1 65 ? -8.369 -15.743 30.627 1.00 70.01 65 ASN A CA 3
ATOM 4318 C C . ASN A 1 65 ? -7.714 -16.728 29.642 1.00 4.34 65 ASN A C 3
ATOM 4319 O O . ASN A 1 65 ? -8.379 -17.285 28.764 1.00 22.43 65 ASN A O 3
ATOM 4330 N N . PHE A 1 66 ? -6.403 -16.914 29.781 1.00 1.32 66 PHE A N 3
ATOM 4331 C CA . PHE A 1 66 ? -5.649 -17.891 28.981 1.00 5.24 66 PHE A CA 3
ATOM 4332 C C . PHE A 1 66 ? -4.801 -18.789 29.894 1.00 53.00 66 PHE A C 3
ATOM 4333 O O . PHE A 1 66 ? -4.237 -18.323 30.884 1.00 32.24 66 PHE A O 3
ATOM 4350 N N . GLU A 1 67 ? -4.704 -20.074 29.561 1.00 50.14 67 GLU A N 3
ATOM 4351 C CA . GLU A 1 67 ? -3.946 -21.024 30.389 1.00 3.32 67 GLU A CA 3
ATOM 4352 C C . GLU A 1 67 ? -2.909 -21.804 29.564 1.00 45.51 67 GLU A C 3
ATOM 4353 O O . GLU A 1 67 ? -3.125 -22.100 28.390 1.00 31.05 67 GLU A O 3
ATOM 4365 N N . VAL A 1 68 ? -1.781 -22.134 30.192 1.00 73.43 68 VAL A N 3
ATOM 4366 C CA . VAL A 1 68 ? -0.698 -22.858 29.516 1.00 2.32 68 VAL A CA 3
ATOM 4367 C C . VAL A 1 68 ? -0.695 -24.356 29.872 1.00 51.33 68 VAL A C 3
ATOM 4368 O O . VAL A 1 68 ? -0.551 -24.731 31.037 1.00 52.33 68 VAL A O 3
ATOM 4381 N N . ARG A 1 69 ? -0.862 -25.206 28.855 1.00 3.23 69 ARG A N 3
ATOM 4382 C CA . ARG A 1 69 ? -0.769 -26.667 29.021 1.00 43.50 69 ARG A CA 3
ATOM 4383 C C . ARG A 1 69 ? 0.143 -27.279 27.946 1.00 11.43 69 ARG A C 3
ATOM 4384 O O . ARG A 1 69 ? 0.380 -26.666 26.908 1.00 33.20 69 ARG A O 3
ATOM 4405 N N . SER A 1 70 ? 0.648 -28.487 28.193 1.00 61.33 70 SER A N 3
ATOM 4406 C CA . SER A 1 70 ? 1.520 -29.174 27.224 1.00 70.34 70 SER A CA 3
ATOM 4407 C C . SER A 1 70 ? 0.716 -29.711 26.031 1.00 53.02 70 SER A C 3
ATOM 4408 O O . SER A 1 70 ? -0.476 -29.994 26.148 1.00 61.45 70 SER A O 3
ATOM 4416 N N . ALA A 1 71 ? 1.372 -29.841 24.880 1.00 12.43 71 ALA A N 3
ATOM 4417 C CA . ALA A 1 71 ? 0.722 -30.368 23.675 1.00 60.42 71 ALA A CA 3
ATOM 4418 C C . ALA A 1 71 ? 1.319 -31.723 23.266 1.00 24.02 71 ALA A C 3
ATOM 4419 O O . ALA A 1 71 ? 0.770 -32.779 23.592 1.00 2.32 71 ALA A O 3
ATOM 4426 N N . ASP A 1 72 ? 2.452 -31.693 22.567 1.00 2.21 72 ASP A N 3
ATOM 4427 C CA . ASP A 1 72 ? 3.110 -32.920 22.114 1.00 34.44 72 ASP A CA 3
ATOM 4428 C C . ASP A 1 72 ? 4.021 -33.501 23.208 1.00 44.11 72 ASP A C 3
ATOM 4429 O O . ASP A 1 72 ? 3.616 -34.392 23.955 1.00 32.13 72 ASP A O 3
ATOM 4438 N N . TYR A 1 73 ? 5.249 -32.990 23.311 1.00 20.21 73 TYR A N 3
ATOM 4439 C CA . TYR A 1 73 ? 6.221 -33.495 24.296 1.00 71.15 73 TYR A CA 3
ATOM 4440 C C . TYR A 1 73 ? 6.938 -32.332 25.001 1.00 1.33 73 TYR A C 3
ATOM 4441 O O . TYR A 1 73 ? 6.769 -32.114 26.204 1.00 31.23 73 TYR A O 3
ATOM 4459 N N . GLY A 1 74 ? 7.734 -31.587 24.241 1.00 74.01 74 GLY A N 3
ATOM 4460 C CA . GLY A 1 74 ? 8.394 -30.395 24.768 1.00 32.24 74 GLY A CA 3
ATOM 4461 C C . GLY A 1 74 ? 7.670 -29.108 24.380 1.00 61.40 74 GLY A C 3
ATOM 4462 O O . GLY A 1 74 ? 7.970 -28.028 24.899 1.00 41.52 74 GLY A O 3
ATOM 4466 N N . THR A 1 75 ? 6.720 -29.225 23.452 1.00 43.40 75 THR A N 3
ATOM 4467 C CA . THR A 1 75 ? 5.915 -28.081 23.000 1.00 10.25 75 THR A CA 3
ATOM 4468 C C . THR A 1 75 ? 4.567 -28.002 23.731 1.00 71.20 75 THR A C 3
ATOM 4469 O O . THR A 1 75 ? 3.867 -29.005 23.894 1.00 5.40 75 THR A O 3
ATOM 4480 N N . GLN A 1 76 ? 4.220 -26.796 24.172 1.00 42.11 76 GLN A N 3
ATOM 4481 C CA . GLN A 1 76 ? 2.956 -26.533 24.870 1.00 43.43 76 GLN A CA 3
ATOM 4482 C C . GLN A 1 76 ? 1.944 -25.834 23.940 1.00 5.43 76 GLN A C 3
ATOM 4483 O O . GLN A 1 76 ? 2.186 -25.689 22.740 1.00 13.41 76 GLN A O 3
ATOM 4497 N N . CYS A 1 77 ? 0.817 -25.398 24.499 1.00 1.03 77 CYS A N 3
ATOM 4498 C CA . CYS A 1 77 ? -0.208 -24.668 23.736 1.00 72.20 77 CYS A CA 3
ATOM 4499 C C . CYS A 1 77 ? -0.957 -23.665 24.622 1.00 34.05 77 CYS A C 3
ATOM 4500 O O . CYS A 1 77 ? -1.113 -23.878 25.825 1.00 64.41 77 CYS A O 3
ATOM 4508 N N . PHE A 1 78 ? -1.406 -22.565 2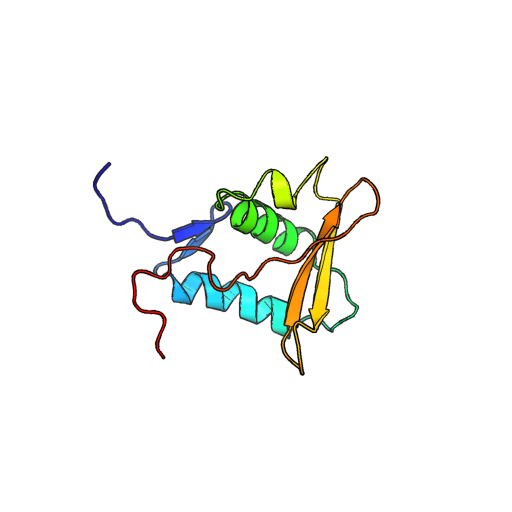4.018 1.00 31.33 78 PHE A N 3
ATOM 4509 C CA . PHE A 1 78 ? -2.202 -21.557 24.727 1.00 32.12 78 PHE A CA 3
ATOM 4510 C C . PHE A 1 78 ? -3.700 -21.898 24.672 1.00 34.55 78 PHE A C 3
ATOM 4511 O O . PHE A 1 78 ? -4.292 -21.975 23.593 1.00 41.32 78 PHE A O 3
ATOM 4528 N N . TRP A 1 79 ? -4.300 -22.114 25.839 1.00 34.55 79 TRP A N 3
ATOM 4529 C CA . TRP A 1 79 ? -5.726 -22.437 25.937 1.00 71.42 79 TRP A CA 3
ATOM 4530 C C . TRP A 1 79 ? -6.582 -21.179 26.162 1.00 23.15 79 TRP A C 3
ATOM 4531 O O . TRP A 1 79 ? -6.335 -20.393 27.079 1.00 40.53 79 TRP A O 3
ATOM 4552 N N . ILE A 1 80 ? -7.588 -21.007 25.310 1.00 64.44 80 ILE A N 3
ATOM 4553 C CA . ILE A 1 80 ? -8.483 -19.852 25.358 1.00 12.10 80 ILE A CA 3
ATOM 4554 C C . ILE A 1 80 ? -9.700 -20.111 26.266 1.00 41.31 80 ILE A C 3
ATOM 4555 O O . ILE A 1 80 ? -10.610 -20.860 25.905 1.00 23.24 80 ILE A O 3
ATOM 4571 N N . LEU A 1 81 ? -9.713 -19.493 27.447 1.00 1.31 81 LEU A N 3
ATOM 4572 C CA . LEU A 1 81 ? -10.854 -19.605 28.366 1.00 73.43 81 LEU A CA 3
ATOM 4573 C C . LEU A 1 81 ? -11.873 -18.480 28.112 1.00 12.11 81 LEU A C 3
ATOM 4574 O O . LEU A 1 81 ? -11.515 -17.296 28.055 1.00 70.00 81 LEU A O 3
ATOM 4590 N N . ARG A 1 82 ? -13.141 -18.850 27.932 1.00 30.14 82 ARG A N 3
ATOM 4591 C CA . ARG A 1 82 ? -14.220 -17.873 27.713 1.00 61.44 82 ARG A CA 3
ATOM 4592 C C . ARG A 1 82 ? -15.059 -17.675 28.982 1.00 45.32 82 ARG A C 3
ATOM 4593 O O . ARG A 1 82 ? -15.170 -18.581 29.802 1.00 34.14 82 ARG A O 3
ATOM 4614 N N . THR A 1 83 ? -15.656 -16.488 29.134 1.00 0.22 83 THR A N 3
ATOM 4615 C CA . THR A 1 83 ? -16.555 -16.212 30.272 1.00 4.41 83 THR A CA 3
ATOM 4616 C C . THR A 1 83 ? -17.738 -17.190 30.279 1.00 11.00 83 THR A C 3
ATOM 4617 O O . THR A 1 83 ? -18.305 -17.503 31.328 1.00 65.34 83 THR A O 3
ATOM 4628 N N . ASP A 1 84 ? -18.096 -17.665 29.086 1.00 74.22 84 ASP A N 3
ATOM 4629 C CA . ASP A 1 84 ? -19.109 -18.711 28.912 1.00 1.14 84 ASP A CA 3
ATOM 4630 C C . ASP A 1 84 ? -18.773 -19.976 29.728 1.00 11.23 84 ASP A C 3
ATOM 4631 O O . ASP A 1 84 ? -19.663 -20.655 30.243 1.00 63.24 84 ASP A O 3
ATOM 4640 N N . GLY A 1 85 ? -17.482 -20.281 29.840 1.00 75.34 85 GLY A N 3
ATOM 4641 C CA . GLY A 1 85 ? -17.046 -21.506 30.503 1.00 72.31 85 GLY A CA 3
ATOM 4642 C C . GLY A 1 85 ? -16.322 -22.454 29.556 1.00 14.21 85 GLY A C 3
ATOM 4643 O O . GLY A 1 85 ? -15.451 -23.215 29.974 1.00 43.25 85 GLY A O 3
ATOM 4647 N N . SER A 1 86 ? -16.681 -22.404 28.274 1.00 72.00 86 SER A N 3
ATOM 4648 C CA . SER A 1 86 ? -16.038 -23.242 27.247 1.00 72.31 86 SER A CA 3
ATOM 4649 C C . SER A 1 86 ? -14.547 -22.904 27.076 1.00 62.33 86 SER A C 3
ATOM 4650 O O . SER A 1 86 ? -14.131 -21.757 27.268 1.00 24.32 86 SER A O 3
ATOM 4658 N N . GLU A 1 87 ? -13.751 -23.910 26.704 1.00 20.14 87 GLU A N 3
ATOM 4659 C CA . GLU A 1 87 ? -12.318 -23.717 26.439 1.00 4.41 87 GLU A CA 3
ATOM 4660 C C . GLU A 1 87 ? -11.907 -24.311 25.079 1.00 61.33 87 GLU A C 3
ATOM 4661 O O . GLU A 1 87 ? -12.659 -25.068 24.459 1.00 72.24 87 GLU A O 3
ATOM 4673 N N . GLU A 1 88 ? -10.703 -23.953 24.631 1.00 12.23 88 GLU A N 3
ATOM 4674 C CA . GLU A 1 88 ? -10.151 -24.428 23.351 1.00 71.34 88 GLU A CA 3
ATOM 4675 C C . GLU A 1 88 ? -8.646 -24.100 23.267 1.00 14.23 88 GLU A C 3
ATOM 4676 O O . GLU A 1 88 ? -8.129 -23.342 24.081 1.00 74.03 88 GLU A O 3
ATOM 4688 N N . ARG A 1 89 ? -7.944 -24.679 22.296 1.00 72.11 89 ARG A N 3
ATOM 4689 C CA . ARG A 1 89 ? -6.512 -24.403 22.094 1.00 51.51 89 ARG A CA 3
ATOM 4690 C C . ARG A 1 89 ? -6.217 -24.032 20.630 1.00 14.04 89 ARG A C 3
ATOM 4691 O O . ARG A 1 89 ? -6.939 -24.443 19.720 1.00 61.41 89 ARG A O 3
ATOM 4712 N N . PHE A 1 90 ? -5.163 -23.243 20.405 1.00 62.10 90 PHE A N 3
ATOM 4713 C CA . PHE A 1 90 ? -4.753 -22.875 19.040 1.00 44.42 90 PHE A CA 3
ATOM 4714 C C . PHE A 1 90 ? -3.224 -22.955 18.869 1.00 12.22 90 PHE A C 3
ATOM 4715 O O . PHE A 1 90 ? -2.463 -22.520 19.735 1.00 24.55 90 PHE A O 3
ATOM 4732 N N . SER A 1 91 ? -2.783 -23.521 17.747 1.00 10.10 91 SER A N 3
ATOM 4733 C CA . SER A 1 91 ? -1.349 -23.677 17.462 1.00 61.44 91 SER A CA 3
ATOM 4734 C C . SER A 1 91 ? -0.760 -22.425 16.801 1.00 4.21 91 SER A C 3
ATOM 4735 O O . SER A 1 91 ? -0.848 -22.253 15.586 1.00 62.44 91 SER A O 3
ATOM 4743 N N . TYR A 1 92 ? -0.159 -21.554 17.612 1.00 74.44 92 TYR A N 3
ATOM 4744 C CA . TYR A 1 92 ? 0.495 -20.331 17.113 1.00 23.13 92 TYR A CA 3
ATOM 4745 C C . TYR A 1 92 ? 1.555 -20.646 16.038 1.00 10.14 92 TYR A C 3
ATOM 4746 O O . TYR A 1 92 ? 1.826 -19.829 15.150 1.00 41.12 92 TYR A O 3
ATOM 4764 N N . LYS A 1 93 ? 2.148 -21.836 16.138 1.00 33.25 93 LYS A N 3
ATOM 4765 C CA . LYS A 1 93 ? 3.165 -22.300 15.184 1.00 62.12 93 LYS A CA 3
ATOM 4766 C C . LYS A 1 93 ? 2.571 -22.588 13.791 1.00 1.42 93 LYS A C 3
ATOM 4767 O O . LYS A 1 93 ? 3.096 -22.121 12.778 1.00 24.22 93 LYS A O 3
ATOM 4786 N N . LYS A 1 94 ? 1.470 -23.344 13.738 1.00 73.25 94 LYS A N 3
ATOM 4787 C CA . LYS A 1 94 ? 0.861 -23.724 12.455 1.00 70.21 94 LYS A CA 3
ATOM 4788 C C . LYS A 1 94 ? 0.035 -22.573 11.856 1.00 63.54 94 LYS A C 3
ATOM 4789 O O . LYS A 1 94 ? -1.198 -22.593 11.888 1.00 2.42 94 LYS A O 3
ATOM 4808 N N . CYS A 1 95 ? 0.734 -21.566 11.332 1.00 64.44 95 CYS A N 3
ATOM 4809 C CA . CYS A 1 95 ? 0.095 -20.408 10.688 1.00 63.11 95 CYS A CA 3
ATOM 4810 C C . CYS A 1 95 ? 1.148 -19.424 10.161 1.00 1.24 95 CYS A C 3
ATOM 4811 O O . CYS A 1 95 ? 1.188 -18.258 10.564 1.00 12.12 95 CYS A O 3
ATOM 4819 N N . VAL A 1 96 ? 2.019 -19.906 9.276 1.00 44.20 96 VAL A N 3
ATOM 4820 C CA . VAL A 1 96 ? 3.049 -19.064 8.653 1.00 40.43 96 VAL A CA 3
ATOM 4821 C C . VAL A 1 96 ? 2.663 -18.714 7.206 1.00 4.22 96 VAL A C 3
ATOM 4822 O O . VAL A 1 96 ? 2.311 -17.576 6.900 1.00 2.32 96 VAL A O 3
ATOM 4835 N N . LEU A 1 97 ? 2.724 -19.711 6.327 1.00 35.34 97 LEU A N 3
ATOM 4836 C CA . LEU A 1 97 ? 2.335 -19.554 4.922 1.00 22.32 97 LEU A CA 3
ATOM 4837 C C . LEU A 1 97 ? 1.484 -20.739 4.459 1.00 12.23 97 LEU A C 3
ATOM 4838 O O . LEU A 1 97 ? 1.611 -21.851 4.977 1.00 73.40 97 LEU A O 3
ATOM 4854 N N . GLU A 1 98 ? 0.607 -20.498 3.488 1.00 33.52 98 GLU A N 3
ATOM 4855 C CA . GLU A 1 98 ? -0.236 -21.560 2.937 1.00 23.41 98 GLU A CA 3
ATOM 4856 C C . GLU A 1 98 ? 0.361 -22.141 1.651 1.00 44.23 98 GLU A C 3
ATOM 4857 O O . GLU A 1 98 ? 1.298 -21.583 1.073 1.00 74.42 98 GLU A O 3
ATOM 4869 N N . HIS A 1 99 ? -0.187 -23.270 1.214 1.00 63.13 99 HIS A N 3
ATOM 4870 C CA . HIS A 1 99 ? 0.190 -23.879 -0.066 1.00 4.33 99 HIS A CA 3
ATOM 4871 C C . HIS A 1 99 ? -0.805 -23.462 -1.164 1.00 43.21 99 HIS A C 3
ATOM 4872 O O . HIS A 1 99 ? -0.740 -23.930 -2.298 1.00 41.40 99 HIS A O 3
ATOM 4887 N N . HIS A 1 100 ? -1.700 -22.542 -0.808 1.00 73.24 100 HIS A N 3
ATOM 4888 C CA . HIS A 1 100 ? -2.848 -22.168 -1.644 1.00 32.24 100 HIS A CA 3
ATOM 4889 C C . HIS A 1 100 ? -2.435 -21.628 -3.029 1.00 23.32 100 HIS A C 3
ATOM 4890 O O . HIS A 1 100 ? -3.092 -21.915 -4.029 1.00 64.24 100 HIS A O 3
ATOM 4905 N N . HIS A 1 101 ? -1.358 -20.841 -3.085 1.00 31.40 101 HIS A N 3
ATOM 4906 C CA . HIS A 1 101 ? -0.887 -20.271 -4.359 1.00 60.52 101 HIS A CA 3
ATOM 4907 C C . HIS A 1 101 ? -0.062 -21.288 -5.179 1.00 72.43 101 HIS A C 3
ATOM 4908 O O . HIS A 1 101 ? 0.244 -21.049 -6.347 1.00 3.30 101 HIS A O 3
ATOM 4923 N N . HIS A 1 102 ? 0.298 -22.417 -4.565 1.00 1.31 102 HIS A N 3
ATOM 4924 C CA . HIS A 1 102 ? 1.077 -23.465 -5.247 1.00 44.05 102 HIS A CA 3
ATOM 4925 C C . HIS A 1 102 ? 0.705 -24.866 -4.723 1.00 43.21 102 HIS A C 3
ATOM 4926 O O . HIS A 1 102 ? 1.230 -25.329 -3.706 1.00 0.42 102 HIS A O 3
ATOM 4941 N N . HIS A 1 103 ? -0.206 -25.535 -5.424 1.00 63.10 103 HIS A N 3
ATOM 4942 C CA . HIS A 1 103 ? -0.741 -26.822 -4.968 1.00 54.31 103 HIS A CA 3
ATOM 4943 C C . HIS A 1 103 ? -1.237 -27.673 -6.149 1.00 2.11 103 HIS A C 3
ATOM 4944 O O . HIS A 1 103 ? -2.164 -27.283 -6.861 1.00 65.25 103 HIS A O 3
ATOM 4959 N N . HIS A 1 104 ? -0.618 -28.838 -6.346 1.00 70.02 104 HIS A N 3
ATOM 4960 C CA . HIS A 1 104 ? -1.039 -29.785 -7.390 1.00 64.02 104 HIS A CA 3
ATOM 4961 C C . HIS A 1 104 ? -0.886 -31.249 -6.914 1.00 42.03 104 HIS A C 3
ATOM 4962 O O . HIS A 1 104 ? -1.889 -31.829 -6.442 1.00 38.99 104 HIS A O 3
ATOM 4978 N N . MET A 1 1 ? 8.268 -1.528 -3.179 1.00 62.12 1 MET A N 4
ATOM 4979 C CA . MET A 1 1 ? 8.194 -2.754 -4.021 1.00 23.43 1 MET A CA 4
ATOM 4980 C C . MET A 1 1 ? 7.400 -3.872 -3.323 1.00 35.45 1 MET A C 4
ATOM 4981 O O . MET A 1 1 ? 6.475 -4.443 -3.901 1.00 24.30 1 MET A O 4
ATOM 4997 N N . ALA A 1 2 ? 7.762 -4.178 -2.078 1.00 22.52 2 ALA A N 4
ATOM 4998 C CA . ALA A 1 2 ? 7.100 -5.245 -1.319 1.00 72.20 2 ALA A CA 4
ATOM 4999 C C . ALA A 1 2 ? 5.744 -4.786 -0.754 1.00 44.24 2 ALA A C 4
ATOM 5000 O O . ALA A 1 2 ? 5.676 -3.863 0.057 1.00 20.01 2 ALA A O 4
ATOM 5007 N N . LYS A 1 3 ? 4.670 -5.437 -1.192 1.00 35.11 3 LYS A N 4
ATOM 5008 C CA . LYS A 1 3 ? 3.309 -5.112 -0.733 1.00 52.12 3 LYS A CA 4
ATOM 5009 C C . LYS A 1 3 ? 3.075 -5.547 0.729 1.00 51.21 3 LYS A C 4
ATOM 5010 O O . LYS A 1 3 ? 2.187 -5.026 1.410 1.00 34.13 3 LYS A O 4
ATOM 5029 N N . ALA A 1 4 ? 3.883 -6.494 1.201 1.00 22.32 4 ALA A N 4
ATOM 5030 C CA . ALA A 1 4 ? 3.720 -7.075 2.543 1.00 23.32 4 ALA A CA 4
ATOM 5031 C C . ALA A 1 4 ? 4.022 -6.072 3.675 1.00 21.24 4 ALA A C 4
ATOM 5032 O O . ALA A 1 4 ? 4.890 -5.205 3.548 1.00 64.23 4 ALA A O 4
ATOM 5039 N N . GLN A 1 5 ? 3.306 -6.221 4.791 1.00 1.43 5 GLN A N 4
ATOM 5040 C CA . GLN A 1 5 ? 3.453 -5.337 5.959 1.00 43.34 5 GLN A CA 4
ATOM 5041 C C . GLN A 1 5 ? 4.006 -6.094 7.185 1.00 52.52 5 GLN A C 4
ATOM 5042 O O . GLN A 1 5 ? 3.809 -7.306 7.317 1.00 64.31 5 GLN A O 4
ATOM 5056 N N . PRO A 1 6 ? 4.724 -5.392 8.092 1.00 61.11 6 PRO A N 4
ATOM 5057 C CA . PRO A 1 6 ? 5.187 -5.979 9.367 1.00 1.22 6 PRO A CA 4
ATOM 5058 C C . PRO A 1 6 ? 4.024 -6.392 10.293 1.00 30.14 6 PRO A C 4
ATOM 5059 O O . PRO A 1 6 ? 2.952 -5.779 10.278 1.00 45.33 6 PRO A O 4
ATOM 5070 N N . ILE A 1 7 ? 4.251 -7.415 11.116 1.00 62.42 7 ILE A N 4
ATOM 5071 C CA . ILE A 1 7 ? 3.198 -7.980 11.970 1.00 41.00 7 ILE A CA 4
ATOM 5072 C C . ILE A 1 7 ? 3.050 -7.195 13.290 1.00 52.15 7 ILE A C 4
ATOM 5073 O O . ILE A 1 7 ? 3.946 -7.207 14.131 1.00 3.14 7 ILE A O 4
ATOM 5089 N N . GLU A 1 8 ? 1.914 -6.520 13.464 1.00 4.05 8 GLU A N 4
ATOM 5090 C CA . GLU A 1 8 ? 1.642 -5.748 14.689 1.00 13.35 8 GLU A CA 4
ATOM 5091 C C . GLU A 1 8 ? 0.601 -6.471 15.565 1.00 50.52 8 GLU A C 4
ATOM 5092 O O . GLU A 1 8 ? -0.541 -6.673 15.147 1.00 11.23 8 GLU A O 4
ATOM 5104 N N . ILE A 1 9 ? 1.006 -6.878 16.771 1.00 24.31 9 ILE A N 4
ATOM 5105 C CA . ILE A 1 9 ? 0.111 -7.592 17.696 1.00 24.04 9 ILE A CA 4
ATOM 5106 C C . ILE A 1 9 ? 0.190 -7.014 19.122 1.00 22.32 9 ILE A C 4
ATOM 5107 O O . ILE A 1 9 ? 1.211 -7.154 19.804 1.00 1.44 9 ILE A O 4
ATOM 5123 N N . ALA A 1 10 ? -0.888 -6.359 19.562 1.00 21.31 10 ALA A N 4
ATOM 5124 C CA . ALA A 1 10 ? -0.996 -5.838 20.938 1.00 22.10 10 ALA A CA 4
ATOM 5125 C C . ALA A 1 10 ? 0.149 -4.874 21.304 1.00 33.13 10 ALA A C 4
ATOM 5126 O O . ALA A 1 10 ? 0.593 -4.828 22.455 1.00 72.32 10 ALA A O 4
ATOM 5133 N N . GLY A 1 11 ? 0.614 -4.098 20.329 1.00 51.13 11 GLY A N 4
ATOM 5134 C CA . GLY A 1 11 ? 1.695 -3.145 20.571 1.00 4.52 11 GLY A CA 4
ATOM 5135 C C . GLY A 1 11 ? 3.081 -3.737 20.325 1.00 14.01 11 GLY A C 4
ATOM 5136 O O . GLY A 1 11 ? 4.097 -3.056 20.486 1.00 44.11 11 GLY A O 4
ATOM 5140 N N . HIS A 1 12 ? 3.123 -5.012 19.944 1.00 12.01 12 HIS A N 4
ATOM 5141 C CA . HIS A 1 12 ? 4.381 -5.693 19.627 1.00 70.53 12 HIS A CA 4
ATOM 5142 C C . HIS A 1 12 ? 4.567 -5.795 18.106 1.00 0.24 12 HIS A C 4
ATOM 5143 O O . HIS A 1 12 ? 3.815 -6.497 17.427 1.00 20.33 12 HIS A O 4
ATOM 5158 N N . GLU A 1 13 ? 5.560 -5.085 17.578 1.00 73.33 13 GLU A N 4
ATOM 5159 C CA . GLU A 1 13 ? 5.807 -5.059 16.134 1.00 30.10 13 GLU A CA 4
ATOM 5160 C C . GLU A 1 13 ? 6.911 -6.047 15.739 1.00 13.24 13 GLU A C 4
ATOM 5161 O O . GLU A 1 13 ? 8.026 -5.995 16.261 1.00 33.33 13 GLU A O 4
ATOM 5173 N N . PHE A 1 14 ? 6.591 -6.939 14.808 1.00 5.12 14 PHE A N 4
ATOM 5174 C CA . PHE A 1 14 ? 7.533 -7.954 14.330 1.00 22.11 14 PHE A CA 4
ATOM 5175 C C . PHE A 1 14 ? 7.849 -7.747 12.844 1.00 54.10 14 PHE A C 4
ATOM 5176 O O . PHE A 1 14 ? 6.964 -7.835 11.991 1.00 75.41 14 PHE A O 4
ATOM 5193 N N . ALA A 1 15 ? 9.119 -7.490 12.537 1.00 72.23 15 ALA A N 4
ATOM 5194 C CA . ALA A 1 15 ? 9.550 -7.231 11.156 1.00 10.44 15 ALA A CA 4
ATOM 5195 C C . ALA A 1 15 ? 9.621 -8.517 10.307 1.00 3.01 15 ALA A C 4
ATOM 5196 O O . ALA A 1 15 ? 10.055 -8.484 9.155 1.00 71.55 15 ALA A O 4
ATOM 5203 N N . ARG A 1 16 ? 9.204 -9.643 10.885 1.00 10.41 16 ARG A N 4
ATOM 5204 C CA . ARG A 1 16 ? 9.171 -10.931 10.173 1.00 22.35 16 ARG A CA 4
ATOM 5205 C C . ARG A 1 16 ? 8.301 -11.958 10.918 1.00 62.10 16 ARG A C 4
ATOM 5206 O O . ARG A 1 16 ? 8.155 -11.899 12.140 1.00 30.23 16 ARG A O 4
ATOM 5227 N N . LYS A 1 17 ? 7.726 -12.898 10.169 1.00 61.03 17 LYS A N 4
ATOM 5228 C CA . LYS A 1 17 ? 6.820 -13.912 10.727 1.00 60.32 17 LYS A CA 4
ATOM 5229 C C . LYS A 1 17 ? 7.511 -14.789 11.790 1.00 34.54 17 LYS A C 4
ATOM 5230 O O . LYS A 1 17 ? 6.922 -15.099 12.829 1.00 62.51 17 LYS A O 4
ATOM 5249 N N . ALA A 1 18 ? 8.761 -15.173 11.537 1.00 64.44 18 ALA A N 4
ATOM 5250 C CA . ALA A 1 18 ? 9.518 -16.011 12.479 1.00 45.11 18 ALA A CA 4
ATOM 5251 C C . ALA A 1 18 ? 9.715 -15.314 13.835 1.00 32.53 18 ALA A C 4
ATOM 5252 O O . ALA A 1 18 ? 9.725 -15.965 14.881 1.00 72.42 18 ALA A O 4
ATOM 5259 N N . ASP A 1 19 ? 9.864 -13.990 13.799 1.00 34.11 19 ASP A N 4
ATOM 5260 C CA . ASP A 1 19 ? 10.040 -13.181 15.013 1.00 71.44 19 ASP A CA 4
ATOM 5261 C C . ASP A 1 19 ? 8.820 -13.312 15.943 1.00 44.32 19 ASP A C 4
ATOM 5262 O O . ASP A 1 19 ? 8.957 -13.488 17.155 1.00 52.05 19 ASP A O 4
ATOM 5271 N N . ALA A 1 20 ? 7.625 -13.254 15.356 1.00 60.55 20 ALA A N 4
ATOM 5272 C CA . ALA A 1 20 ? 6.378 -13.423 16.112 1.00 31.42 20 ALA A CA 4
ATOM 5273 C C . ALA A 1 20 ? 6.268 -14.835 16.717 1.00 3.21 20 ALA A C 4
ATOM 5274 O O . ALA A 1 20 ? 5.918 -14.999 17.890 1.00 1.13 20 ALA A O 4
ATOM 5281 N N . LEU A 1 21 ? 6.570 -15.853 15.907 1.00 33.31 21 LEU A N 4
ATOM 5282 C CA . LEU A 1 21 ? 6.517 -17.250 16.364 1.00 50.42 21 LEU A CA 4
ATOM 5283 C C . LEU A 1 21 ? 7.552 -17.525 17.468 1.00 72.55 21 LEU A C 4
ATOM 5284 O O . LEU A 1 21 ? 7.290 -18.291 18.399 1.00 11.13 21 LEU A O 4
ATOM 5300 N N . ALA A 1 22 ? 8.722 -16.900 17.357 1.00 44.00 22 ALA A N 4
ATOM 5301 C CA . ALA A 1 22 ? 9.774 -17.038 18.370 1.00 34.15 22 ALA A CA 4
ATOM 5302 C C . ALA A 1 22 ? 9.366 -16.358 19.684 1.00 32.23 22 ALA A C 4
ATOM 5303 O O . ALA A 1 22 ? 9.472 -16.949 20.759 1.00 63.11 22 ALA A O 4
ATOM 5310 N N . PHE A 1 23 ? 8.888 -15.117 19.581 1.00 74.12 23 PHE A N 4
ATOM 5311 C CA . PHE A 1 23 ? 8.393 -14.363 20.739 1.00 32.11 23 PHE A CA 4
ATOM 5312 C C . PHE A 1 23 ? 7.388 -15.190 21.560 1.00 2.50 23 PHE A C 4
ATOM 5313 O O . PHE A 1 23 ? 7.467 -15.252 22.791 1.00 13.55 23 PHE A O 4
ATOM 5330 N N . MET A 1 24 ? 6.451 -15.830 20.867 1.00 50.43 24 MET A N 4
ATOM 5331 C CA . MET A 1 24 ? 5.463 -16.692 21.519 1.00 73.31 24 MET A CA 4
ATOM 5332 C C . MET A 1 24 ? 6.096 -17.988 22.049 1.00 22.41 24 MET A C 4
ATOM 5333 O O . MET A 1 24 ? 5.773 -18.432 23.149 1.00 73.11 24 MET A O 4
ATOM 5347 N N . LYS A 1 25 ? 7.006 -18.582 21.275 1.00 2.32 25 LYS A N 4
ATOM 5348 C CA . LYS A 1 25 ? 7.660 -19.840 21.670 1.00 11.15 25 LYS A CA 4
ATOM 5349 C C . LYS A 1 25 ? 8.462 -19.679 22.976 1.00 64.30 25 LYS A C 4
ATOM 5350 O O . LYS A 1 25 ? 8.390 -20.527 23.868 1.00 72.32 25 LYS A O 4
ATOM 5369 N N . VAL A 1 26 ? 9.220 -18.588 23.081 1.00 23.10 26 VAL A N 4
ATOM 5370 C CA . VAL A 1 26 ? 10.031 -18.318 24.277 1.00 74.24 26 VAL A CA 4
ATOM 5371 C C . VAL A 1 26 ? 9.158 -18.167 25.534 1.00 42.14 26 VAL A C 4
ATOM 5372 O O . VAL A 1 26 ? 9.348 -18.887 26.517 1.00 32.14 26 VAL A O 4
ATOM 5385 N N . MET A 1 27 ? 8.193 -17.242 25.500 1.00 43.12 27 MET A N 4
ATOM 5386 C CA . MET A 1 27 ? 7.305 -17.026 26.652 1.00 21.10 27 MET A CA 4
ATOM 5387 C C . MET A 1 27 ? 6.470 -18.286 26.950 1.00 71.30 27 MET A C 4
ATOM 5388 O O . MET A 1 27 ? 6.090 -18.536 28.093 1.00 40.42 27 MET A O 4
ATOM 5402 N N . LEU A 1 28 ? 6.209 -19.083 25.913 1.00 30.15 28 LEU A N 4
ATOM 5403 C CA . LEU A 1 28 ? 5.507 -20.364 26.066 1.00 44.21 28 LEU A CA 4
ATOM 5404 C C . LEU A 1 28 ? 6.310 -21.339 26.947 1.00 31.34 28 LEU A C 4
ATOM 5405 O O . LEU A 1 28 ? 5.756 -21.998 27.823 1.00 22.45 28 LEU A O 4
ATOM 5421 N N . ASN A 1 29 ? 7.619 -21.422 26.705 1.00 52.00 29 ASN A N 4
ATOM 5422 C CA . ASN A 1 29 ? 8.511 -22.234 27.546 1.00 72.15 29 ASN A CA 4
ATOM 5423 C C . ASN A 1 29 ? 8.799 -21.548 28.891 1.00 51.02 29 ASN A C 4
ATOM 5424 O O . ASN A 1 29 ? 9.172 -22.205 29.866 1.00 54.35 29 ASN A O 4
ATOM 5435 N N . ARG A 1 30 ? 8.643 -20.224 28.931 1.00 53.43 30 ARG A N 4
ATOM 5436 C CA . ARG A 1 30 ? 8.813 -19.456 30.173 1.00 71.23 30 ARG A CA 4
ATOM 5437 C C . ARG A 1 30 ? 7.716 -19.824 31.181 1.00 55.34 30 ARG A C 4
ATOM 5438 O O . ARG A 1 30 ? 7.992 -20.059 32.361 1.00 11.40 30 ARG A O 4
ATOM 5459 N N . TYR A 1 31 ? 6.472 -19.870 30.711 1.00 74.20 31 TYR A N 4
ATOM 5460 C CA . TYR A 1 31 ? 5.348 -20.292 31.549 1.00 55.54 31 TYR A CA 4
ATOM 5461 C C . TYR A 1 31 ? 5.262 -21.822 31.605 1.00 55.02 31 TYR A C 4
ATOM 5462 O O . TYR A 1 31 ? 5.287 -22.499 30.576 1.00 61.45 31 TYR A O 4
ATOM 5480 N N . ARG A 1 32 ? 5.168 -22.357 32.815 1.00 25.32 32 ARG A N 4
ATOM 5481 C CA . ARG A 1 32 ? 5.158 -23.806 33.026 1.00 14.45 32 ARG A CA 4
ATOM 5482 C C . ARG A 1 32 ? 3.895 -24.466 32.436 1.00 63.00 32 ARG A C 4
ATOM 5483 O O . ARG A 1 32 ? 2.811 -23.875 32.455 1.00 63.21 32 ARG A O 4
ATOM 5504 N N . PRO A 1 33 ? 4.015 -25.715 31.925 1.00 33.43 33 PRO A N 4
ATOM 5505 C CA . PRO A 1 33 ? 2.889 -26.455 31.296 1.00 11.40 33 PRO A CA 4
ATOM 5506 C C . PRO A 1 33 ? 1.727 -26.811 32.258 1.00 13.22 33 PRO A C 4
ATOM 5507 O O . PRO A 1 33 ? 0.986 -27.768 32.013 1.00 42.34 33 PRO A O 4
ATOM 5518 N N . GLY A 1 34 ? 1.566 -26.045 33.335 1.00 41.54 34 GLY A N 4
ATOM 5519 C CA . GLY A 1 34 ? 0.427 -26.223 34.231 1.00 4.40 34 GLY A CA 4
ATOM 5520 C C . GLY A 1 34 ? -0.007 -24.922 34.904 1.00 22.02 34 GLY A C 4
ATOM 5521 O O . GLY A 1 34 ? -0.848 -24.930 35.807 1.00 73.25 34 GLY A O 4
ATOM 5525 N N . ASP A 1 35 ? 0.547 -23.797 34.447 1.00 13.54 35 ASP A N 4
ATOM 5526 C CA . ASP A 1 35 ? 0.299 -22.490 35.073 1.00 13.31 35 ASP A CA 4
ATOM 5527 C C . ASP A 1 35 ? -0.492 -21.540 34.156 1.00 72.54 35 ASP A C 4
ATOM 5528 O O . ASP A 1 35 ? -0.743 -21.842 32.988 1.00 14.31 35 ASP A O 4
ATOM 5537 N N . ILE A 1 36 ? -0.881 -20.390 34.708 1.00 23.41 36 ILE A N 4
ATOM 5538 C CA . ILE A 1 36 ? -1.672 -19.387 33.980 1.00 15.32 36 ILE A CA 4
ATOM 5539 C C . ILE A 1 36 ? -0.775 -18.298 33.364 1.00 1.43 36 ILE A C 4
ATOM 5540 O O . ILE A 1 36 ? 0.266 -17.948 33.919 1.00 44.34 36 ILE A O 4
ATOM 5556 N N . VAL A 1 37 ? -1.189 -17.768 32.215 1.00 34.23 37 VAL A N 4
ATOM 5557 C CA . VAL A 1 37 ? -0.453 -16.696 31.533 1.00 50.04 37 VAL A CA 4
ATOM 5558 C C . VAL A 1 37 ? -0.807 -15.312 32.118 1.00 63.12 37 VAL A C 4
ATOM 5559 O O . VAL A 1 37 ? -1.948 -15.070 32.514 1.00 15.20 37 VAL A O 4
ATOM 5572 N N . SER A 1 38 ? 0.175 -14.408 32.166 1.00 63.33 38 SER A N 4
ATOM 5573 C CA . SER A 1 38 ? -0.039 -13.047 32.695 1.00 35.44 38 SER A CA 4
ATOM 5574 C C . SER A 1 38 ? -0.981 -12.223 31.800 1.00 62.40 38 SER A C 4
ATOM 5575 O O . SER A 1 38 ? -1.215 -12.564 30.640 1.00 21.02 38 SER A O 4
ATOM 5583 N N . THR A 1 39 ? -1.499 -11.123 32.346 1.00 65.34 39 THR A N 4
ATOM 5584 C CA . THR A 1 39 ? -2.484 -10.276 31.650 1.00 3.55 39 THR A CA 4
ATOM 5585 C C . THR A 1 39 ? -1.951 -9.713 30.318 1.00 43.30 39 THR A C 4
ATOM 5586 O O . THR A 1 39 ? -2.597 -9.851 29.277 1.00 54.32 39 THR A O 4
ATOM 5597 N N . VAL A 1 40 ? -0.780 -9.071 30.355 1.00 63.02 40 VAL A N 4
ATOM 5598 C CA . VAL A 1 40 ? -0.177 -8.486 29.144 1.00 0.10 40 VAL A CA 4
ATOM 5599 C C . VAL A 1 40 ? 0.119 -9.557 28.077 1.00 63.43 40 VAL A C 4
ATOM 5600 O O . VAL A 1 40 ? -0.250 -9.407 26.907 1.00 13.12 40 VAL A O 4
ATOM 5613 N N . ASP A 1 41 ? 0.788 -10.633 28.485 1.00 72.04 41 ASP A N 4
ATOM 5614 C CA . ASP A 1 41 ? 1.086 -11.751 27.584 1.00 13.53 41 ASP A CA 4
ATOM 5615 C C . ASP A 1 41 ? -0.209 -12.357 27.012 1.00 74.32 41 ASP A C 4
ATOM 5616 O O . ASP A 1 41 ? -0.265 -12.753 25.846 1.00 11.14 41 ASP A O 4
ATOM 5625 N N . GLY A 1 42 ? -1.249 -12.416 27.846 1.00 70.14 42 GLY A N 4
ATOM 5626 C CA . GLY A 1 42 ? -2.549 -12.913 27.412 1.00 52.21 42 GLY A CA 4
ATOM 5627 C C . GLY A 1 42 ? -3.222 -12.002 26.388 1.00 1.51 42 GLY A C 4
ATOM 5628 O O . GLY A 1 42 ? -3.776 -12.477 25.396 1.00 54.22 42 GLY A O 4
ATOM 5632 N N . ALA A 1 43 ? -3.171 -10.688 26.628 1.00 63.04 43 ALA A N 4
ATOM 5633 C CA . ALA A 1 43 ? -3.723 -9.698 25.689 1.00 71.41 43 ALA A CA 4
ATOM 5634 C C . ALA A 1 43 ? -3.113 -9.867 24.290 1.00 33.51 43 ALA A C 4
ATOM 5635 O O . ALA A 1 43 ? -3.788 -9.680 23.272 1.00 24.20 43 ALA A O 4
ATOM 5642 N N . PHE A 1 44 ? -1.829 -10.221 24.256 1.00 32.40 44 PHE A N 4
ATOM 5643 C CA . PHE A 1 44 ? -1.143 -10.545 23.003 1.00 55.12 44 PHE A CA 4
ATOM 5644 C C . PHE A 1 44 ? -1.828 -11.729 22.306 1.00 20.30 44 PHE A C 4
ATOM 5645 O O . PHE A 1 44 ? -2.154 -11.668 21.118 1.00 65.25 44 PHE A O 4
ATOM 5662 N N . LEU A 1 45 ? -2.039 -12.805 23.065 1.00 74.12 45 LEU A N 4
ATOM 5663 C CA . LEU A 1 45 ? -2.698 -14.014 22.555 1.00 75.02 45 LEU A CA 4
ATOM 5664 C C . LEU A 1 45 ? -4.101 -13.707 22.008 1.00 61.11 45 LEU A C 4
ATOM 5665 O O . LEU A 1 45 ? -4.515 -14.263 20.990 1.00 0.42 45 LEU A O 4
ATOM 5681 N N . VAL A 1 46 ? -4.827 -12.819 22.690 1.00 24.44 46 VAL A N 4
ATOM 5682 C CA . VAL A 1 46 ? -6.158 -12.396 22.238 1.00 1.31 46 VAL A CA 4
ATOM 5683 C C . VAL A 1 46 ? -6.101 -11.777 20.829 1.00 63.41 46 VAL A C 4
ATOM 5684 O O . VAL A 1 46 ? -6.883 -12.141 19.951 1.00 71.45 46 VAL A O 4
ATOM 5697 N N . GLU A 1 47 ? -5.160 -10.855 20.614 1.00 51.01 47 GLU A N 4
ATOM 5698 C CA . GLU A 1 47 ? -4.982 -10.226 19.295 1.00 53.14 47 GLU A CA 4
ATOM 5699 C C . GLU A 1 47 ? -4.543 -11.258 18.243 1.00 1.11 47 GLU A C 4
ATOM 5700 O O . GLU A 1 47 ? -5.072 -11.294 17.129 1.00 62.10 47 GLU A O 4
ATOM 5712 N N . ALA A 1 48 ? -3.578 -12.105 18.608 1.00 50.45 48 ALA A N 4
ATOM 5713 C CA . ALA A 1 48 ? -3.120 -13.185 17.726 1.00 35.41 48 ALA A CA 4
ATOM 5714 C C . ALA A 1 48 ? -4.277 -14.130 17.360 1.00 31.35 48 ALA A C 4
ATOM 5715 O O . ALA A 1 48 ? -4.305 -14.712 16.271 1.00 61.32 48 ALA A O 4
ATOM 5722 N N . LEU A 1 49 ? -5.228 -14.272 18.280 1.00 51.25 49 LEU A N 4
ATOM 5723 C CA . LEU A 1 49 ? -6.445 -15.045 18.031 1.00 62.43 49 LEU A CA 4
ATOM 5724 C C . LEU A 1 49 ? -7.410 -14.278 17.106 1.00 13.23 49 LEU A C 4
ATOM 5725 O O . LEU A 1 49 ? -7.958 -14.849 16.164 1.00 71.41 49 LEU A O 4
ATOM 5741 N N . LYS A 1 50 ? -7.585 -12.978 17.373 1.00 50.13 50 LYS A N 4
ATOM 5742 C CA . LYS A 1 50 ? -8.531 -12.128 16.624 1.00 54.34 50 LYS A CA 4
ATOM 5743 C C . LYS A 1 50 ? -8.323 -12.185 15.101 1.00 64.14 50 LYS A C 4
ATOM 5744 O O . LYS A 1 50 ? -9.289 -12.138 14.337 1.00 44.20 50 LYS A O 4
ATOM 5763 N N . ARG A 1 51 ? -7.067 -12.279 14.660 1.00 21.52 51 ARG A N 4
ATOM 5764 C CA . ARG A 1 51 ? -6.760 -12.338 13.221 1.00 3.04 51 ARG A CA 4
ATOM 5765 C C . ARG A 1 51 ? -7.031 -13.737 12.623 1.00 43.42 51 ARG A C 4
ATOM 5766 O O . ARG A 1 51 ? -6.596 -14.047 11.511 1.00 23.32 51 ARG A O 4
ATOM 5787 N N . HIS A 1 52 ? -7.750 -14.574 13.371 1.00 64.35 52 HIS A N 4
ATOM 5788 C CA . HIS A 1 52 ? -8.254 -15.859 12.865 1.00 0.23 52 HIS A CA 4
ATOM 5789 C C . HIS A 1 52 ? -9.782 -15.800 12.703 1.00 71.32 52 HIS A C 4
ATOM 5790 O O . HIS A 1 52 ? -10.489 -15.429 13.639 1.00 63.03 52 HIS A O 4
ATOM 5805 N N . PRO A 1 53 ? -10.324 -16.187 11.531 1.00 72.02 53 PRO A N 4
ATOM 5806 C CA . PRO A 1 53 ? -11.786 -16.190 11.302 1.00 61.30 53 PRO A CA 4
ATOM 5807 C C . PRO A 1 53 ? -12.535 -17.109 12.290 1.00 11.21 53 PRO A C 4
ATOM 5808 O O . PRO A 1 53 ? -13.732 -16.937 12.542 1.00 44.34 53 PRO A O 4
ATOM 5819 N N . ASP A 1 54 ? -11.810 -18.075 12.856 1.00 44.24 54 ASP A N 4
ATOM 5820 C CA . ASP A 1 54 ? -12.371 -19.026 13.824 1.00 11.43 54 ASP A CA 4
ATOM 5821 C C . ASP A 1 54 ? -12.479 -18.413 15.235 1.00 52.11 54 ASP A C 4
ATOM 5822 O O . ASP A 1 54 ? -13.111 -18.990 16.121 1.00 32.03 54 ASP A O 4
ATOM 5831 N N . ALA A 1 55 ? -11.859 -17.246 15.433 1.00 5.32 55 ALA A N 4
ATOM 5832 C CA . ALA A 1 55 ? -11.771 -16.607 16.756 1.00 22.24 55 ALA A CA 4
ATOM 5833 C C . ALA A 1 55 ? -13.122 -16.566 17.489 1.00 0.14 55 ALA A C 4
ATOM 5834 O O . ALA A 1 55 ? -13.226 -17.002 18.634 1.00 12.54 55 ALA A O 4
ATOM 5841 N N . THR A 1 56 ? -14.153 -16.070 16.809 1.00 12.32 56 THR A N 4
ATOM 5842 C CA . THR A 1 56 ? -15.483 -15.881 17.419 1.00 23.41 56 THR A CA 4
ATOM 5843 C C . THR A 1 56 ? -16.011 -17.150 18.118 1.00 13.14 56 THR A C 4
ATOM 5844 O O . THR A 1 56 ? -16.663 -17.068 19.162 1.00 64.22 56 THR A O 4
ATOM 5855 N N . SER A 1 57 ? -15.709 -18.322 17.556 1.00 41.34 57 SER A N 4
ATOM 5856 C CA . SER A 1 57 ? -16.186 -19.599 18.117 1.00 53.02 57 SER A CA 4
ATOM 5857 C C . SER A 1 57 ? -15.380 -20.010 19.359 1.00 71.12 57 SER A C 4
ATOM 5858 O O . SER A 1 57 ? -15.902 -20.671 20.258 1.00 63.14 57 SER A O 4
ATOM 5866 N N . LYS A 1 58 ? -14.107 -19.619 19.403 1.00 54.13 58 LYS A N 4
ATOM 5867 C CA . LYS A 1 58 ? -13.238 -19.925 20.551 1.00 72.23 58 LYS A CA 4
ATOM 5868 C C . LYS A 1 58 ? -13.418 -18.901 21.682 1.00 42.41 58 LYS A C 4
ATOM 5869 O O . LYS A 1 58 ? -13.233 -19.215 22.855 1.00 52.24 58 LYS A O 4
ATOM 5888 N N . ILE A 1 59 ? -13.771 -17.674 21.314 1.00 74.21 59 ILE A N 4
ATOM 5889 C CA . ILE A 1 59 ? -14.008 -16.602 22.288 1.00 24.34 59 ILE A CA 4
ATOM 5890 C C . ILE A 1 59 ? -15.394 -16.736 22.944 1.00 32.22 59 ILE A C 4
ATOM 5891 O O . ILE A 1 59 ? -15.541 -16.569 24.159 1.00 42.23 59 ILE A O 4
ATOM 5907 N N . GLY A 1 60 ? -16.407 -17.037 22.131 1.00 64.43 60 GLY A N 4
ATOM 5908 C CA . GLY A 1 60 ? -17.776 -17.108 22.631 1.00 3.42 60 GLY A CA 4
ATOM 5909 C C . GLY A 1 60 ? -18.248 -15.782 23.228 1.00 44.04 60 GLY A C 4
ATOM 5910 O O . GLY A 1 60 ? -18.089 -14.732 22.602 1.00 43.20 60 GLY A O 4
ATOM 5914 N N . PRO A 1 61 ? -18.828 -15.793 24.441 1.00 23.32 61 PRO A N 4
ATOM 5915 C CA . PRO A 1 61 ? -19.270 -14.565 25.120 1.00 63.02 61 PRO A CA 4
ATOM 5916 C C . PRO A 1 61 ? -18.110 -13.740 25.714 1.00 71.01 61 PRO A C 4
ATOM 5917 O O . PRO A 1 61 ? -18.283 -12.564 26.040 1.00 34.33 61 PRO A O 4
ATOM 5928 N N . GLY A 1 62 ? -16.931 -14.355 25.855 1.00 2.31 62 GLY A N 4
ATOM 5929 C CA . GLY A 1 62 ? -15.780 -13.649 26.413 1.00 33.44 62 GLY A CA 4
ATOM 5930 C C . GLY A 1 62 ? -14.657 -14.573 26.885 1.00 34.42 62 GLY A C 4
ATOM 5931 O O . GLY A 1 62 ? -14.900 -15.712 27.300 1.00 33.10 62 GLY A O 4
ATOM 5935 N N . VAL A 1 63 ? -13.422 -14.070 26.830 1.00 5.34 63 VAL A N 4
ATOM 5936 C CA . VAL A 1 63 ? -12.238 -14.823 27.266 1.00 24.22 63 VAL A CA 4
ATOM 5937 C C . VAL A 1 63 ? -11.956 -14.598 28.762 1.00 13.12 63 VAL A C 4
ATOM 5938 O O . VAL A 1 63 ? -11.759 -13.465 29.201 1.00 12.03 63 VAL A O 4
ATOM 5951 N N . ARG A 1 64 ? -11.941 -15.680 29.537 1.00 41.21 64 ARG A N 4
ATOM 5952 C CA . ARG A 1 64 ? -11.672 -15.604 30.980 1.00 31.24 64 ARG A CA 4
ATOM 5953 C C . ARG A 1 64 ? -10.163 -15.428 31.256 1.00 20.13 64 ARG A C 4
ATOM 5954 O O . ARG A 1 64 ? -9.747 -14.451 31.880 1.00 14.20 64 ARG A O 4
ATOM 5975 N N . ASN A 1 65 ? -9.354 -16.381 30.790 1.00 42.50 65 ASN A N 4
ATOM 5976 C CA . ASN A 1 65 ? -7.886 -16.297 30.905 1.00 62.01 65 ASN A CA 4
ATOM 5977 C C . ASN A 1 65 ? -7.201 -17.339 30.003 1.00 55.50 65 ASN A C 4
ATOM 5978 O O . ASN A 1 65 ? -7.866 -18.064 29.263 1.00 51.23 65 ASN A O 4
ATOM 5989 N N . PHE A 1 66 ? -5.870 -17.401 30.064 1.00 72.23 66 PHE A N 4
ATOM 5990 C CA . PHE A 1 66 ? -5.090 -18.365 29.270 1.00 15.21 66 PHE A CA 4
ATOM 5991 C C . PHE A 1 66 ? -4.261 -19.298 30.169 1.00 60.20 66 PHE A C 4
ATOM 5992 O O . PHE A 1 66 ? -3.587 -18.847 31.096 1.00 41.24 66 PHE A O 4
ATOM 6009 N N . GLU A 1 67 ? -4.306 -20.597 29.878 1.00 4.30 67 GLU A N 4
ATOM 6010 C CA . GLU A 1 67 ? -3.549 -21.600 30.639 1.00 4.12 67 GLU A CA 4
ATOM 6011 C C . GLU A 1 67 ? -2.574 -22.355 29.721 1.00 51.15 67 GLU A C 4
ATOM 6012 O O . GLU A 1 67 ? -2.872 -22.599 28.553 1.00 1.34 67 GLU A O 4
ATOM 6024 N N . VAL A 1 68 ? -1.407 -22.716 30.246 1.00 10.14 68 VAL A N 4
ATOM 6025 C CA . VAL A 1 68 ? -0.376 -23.384 29.442 1.00 44.15 68 VAL A CA 4
ATOM 6026 C C . VAL A 1 68 ? -0.323 -24.898 29.712 1.00 53.13 68 VAL A C 4
ATOM 6027 O O . VAL A 1 68 ? -0.432 -25.343 30.854 1.00 52.32 68 VAL A O 4
ATOM 6040 N N . ARG A 1 69 ? -0.172 -25.680 28.643 1.00 23.02 69 ARG A N 4
ATOM 6041 C CA . ARG A 1 69 ? 0.058 -27.132 28.739 1.00 33.01 69 ARG A CA 4
ATOM 6042 C C . ARG A 1 69 ? 1.045 -27.593 27.658 1.00 43.15 69 ARG A C 4
ATOM 6043 O O . ARG A 1 69 ? 1.559 -26.784 26.884 1.00 21.53 69 ARG A O 4
ATOM 6064 N N . SER A 1 70 ? 1.301 -28.899 27.605 1.00 54.21 70 SER A N 4
ATOM 6065 C CA . SER A 1 70 ? 2.102 -29.491 26.525 1.00 43.34 70 SER A CA 4
ATOM 6066 C C . SER A 1 70 ? 1.192 -29.934 25.367 1.00 73.15 70 SER A C 4
ATOM 6067 O O . SER A 1 70 ? -0.035 -29.834 25.459 1.00 71.34 70 SER A O 4
ATOM 6075 N N . ALA A 1 71 ? 1.788 -30.409 24.277 1.00 1.30 71 ALA A N 4
ATOM 6076 C CA . ALA A 1 71 ? 1.013 -30.856 23.109 1.00 41.13 71 ALA A CA 4
ATOM 6077 C C . ALA A 1 71 ? 1.600 -32.134 22.486 1.00 11.20 71 ALA A C 4
ATOM 6078 O O . ALA A 1 71 ? 1.052 -33.227 22.644 1.00 41.44 71 ALA A O 4
ATOM 6085 N N . ASP A 1 72 ? 2.715 -31.988 21.777 1.00 30.34 72 ASP A N 4
ATOM 6086 C CA . ASP A 1 72 ? 3.381 -33.123 21.128 1.00 21.24 72 ASP A CA 4
ATOM 6087 C C . ASP A 1 72 ? 4.548 -33.645 21.982 1.00 23.15 72 ASP A C 4
ATOM 6088 O O . ASP A 1 72 ? 4.670 -33.302 23.158 1.00 23.34 72 ASP A O 4
ATOM 6097 N N . TYR A 1 73 ? 5.407 -34.463 21.374 1.00 72.30 73 TYR A N 4
ATOM 6098 C CA . TYR A 1 73 ? 6.529 -35.097 22.081 1.00 23.24 73 TYR A CA 4
ATOM 6099 C C . TYR A 1 73 ? 7.463 -34.059 22.731 1.00 64.00 73 TYR A C 4
ATOM 6100 O O . TYR A 1 73 ? 8.097 -34.333 23.752 1.00 5.10 73 TYR A O 4
ATOM 6118 N N . GLY A 1 74 ? 7.544 -32.868 22.138 1.00 41.44 74 GLY A N 4
ATOM 6119 C CA . GLY A 1 74 ? 8.399 -31.814 22.683 1.00 73.52 74 GLY A CA 4
ATOM 6120 C C . GLY A 1 74 ? 7.885 -30.406 22.390 1.00 72.51 74 GLY A C 4
ATOM 6121 O O . GLY A 1 74 ? 8.650 -29.525 21.996 1.00 32.20 74 GLY A O 4
ATOM 6125 N N . THR A 1 75 ? 6.582 -30.189 22.577 1.00 63.30 75 THR A N 4
ATOM 6126 C CA . THR A 1 75 ? 5.967 -28.872 22.326 1.00 33.42 75 THR A CA 4
ATOM 6127 C C . THR A 1 75 ? 4.954 -28.494 23.414 1.00 44.23 75 THR A C 4
ATOM 6128 O O . THR A 1 75 ? 4.418 -29.354 24.116 1.00 54.42 75 THR A O 4
ATOM 6139 N N . GLN A 1 76 ? 4.708 -27.193 23.547 1.00 70.23 76 GLN A N 4
ATOM 6140 C CA . GLN A 1 76 ? 3.675 -26.668 24.447 1.00 72.03 76 GLN A CA 4
ATOM 6141 C C . GLN A 1 76 ? 2.557 -25.980 23.643 1.00 43.22 76 GLN A C 4
ATOM 6142 O O . GLN A 1 76 ? 2.641 -25.866 22.419 1.00 5.51 76 GLN A O 4
ATOM 6156 N N . CYS A 1 77 ? 1.515 -25.518 24.332 1.00 12.42 77 CYS A N 4
ATOM 6157 C CA . CYS A 1 77 ? 0.379 -24.862 23.663 1.00 32.42 77 CYS A CA 4
ATOM 6158 C C . CYS A 1 77 ? -0.399 -23.949 24.621 1.00 32.15 77 CYS A C 4
ATOM 6159 O O . CYS A 1 77 ? -0.425 -24.177 25.832 1.00 72.43 77 CYS A O 4
ATOM 6167 N N . PHE A 1 78 ? -1.035 -22.917 24.061 1.00 43.13 78 PHE A N 4
ATOM 6168 C CA . PHE A 1 78 ? -1.852 -21.980 24.841 1.00 31.22 78 PHE A CA 4
ATOM 6169 C C . PHE A 1 78 ? -3.338 -22.380 24.805 1.00 71.40 78 PHE A C 4
ATOM 6170 O O . PHE A 1 78 ? -3.931 -22.504 23.731 1.00 4.42 78 PHE A O 4
ATOM 6187 N N . TRP A 1 79 ? -3.929 -22.571 25.983 1.00 34.32 79 TRP A N 4
ATOM 6188 C CA . TRP A 1 79 ? -5.346 -22.940 26.103 1.00 73.12 79 TRP A CA 4
ATOM 6189 C C . TRP A 1 79 ? -6.202 -21.735 26.522 1.00 54.24 79 TRP A C 4
ATOM 6190 O O . TRP A 1 79 ? -5.842 -20.985 27.432 1.00 15.15 79 TRP A O 4
ATOM 6211 N N . ILE A 1 80 ? -7.332 -21.560 25.845 1.00 52.14 80 ILE A N 4
ATOM 6212 C CA . ILE A 1 80 ? -8.243 -20.441 26.107 1.00 5.20 80 ILE A CA 4
ATOM 6213 C C . ILE A 1 80 ? -9.365 -20.846 27.076 1.00 73.12 80 ILE A C 4
ATOM 6214 O O . ILE A 1 80 ? -10.193 -21.704 26.759 1.00 24.25 80 ILE A O 4
ATOM 6230 N N . LEU A 1 81 ? -9.387 -20.230 28.255 1.00 14.31 81 LEU A N 4
ATOM 6231 C CA . LEU A 1 81 ? -10.462 -20.464 29.226 1.00 75.13 81 LEU A CA 4
ATOM 6232 C C . LEU A 1 81 ? -11.664 -19.559 28.929 1.00 23.24 81 LEU A C 4
ATOM 6233 O O . LEU A 1 81 ? -11.585 -18.340 29.071 1.00 2.15 81 LEU A O 4
ATOM 6249 N N . ARG A 1 82 ? -12.771 -20.158 28.506 1.00 64.10 82 ARG A N 4
ATOM 6250 C CA . ARG A 1 82 ? -13.986 -19.410 28.173 1.00 54.33 82 ARG A CA 4
ATOM 6251 C C . ARG A 1 82 ? -14.829 -19.115 29.423 1.00 74.42 82 ARG A C 4
ATOM 6252 O O . ARG A 1 82 ? -14.877 -19.921 30.357 1.00 10.20 82 ARG A O 4
ATOM 6273 N N . THR A 1 83 ? -15.511 -17.969 29.431 1.00 62.42 83 THR A N 4
ATOM 6274 C CA . THR A 1 83 ? -16.384 -17.594 30.557 1.00 71.02 83 THR A CA 4
ATOM 6275 C C . THR A 1 83 ? -17.574 -18.556 30.694 1.00 62.43 83 THR A C 4
ATOM 6276 O O . THR A 1 83 ? -18.238 -18.598 31.734 1.00 14.23 83 THR A O 4
ATOM 6287 N N . ASP A 1 84 ? -17.837 -19.326 29.636 1.00 72.31 84 ASP A N 4
ATOM 6288 C CA . ASP A 1 84 ? -18.851 -20.387 29.669 1.00 31.11 84 ASP A CA 4
ATOM 6289 C C . ASP A 1 84 ? -18.543 -21.429 30.759 1.00 24.32 84 ASP A C 4
ATOM 6290 O O . ASP A 1 84 ? -19.450 -22.071 31.295 1.00 11.55 84 ASP A O 4
ATOM 6299 N N . GLY A 1 85 ? -17.257 -21.585 31.079 1.00 11.25 85 GLY A N 4
ATOM 6300 C CA . GLY A 1 85 ? -16.825 -22.596 32.046 1.00 61.34 85 GLY A CA 4
ATOM 6301 C C . GLY A 1 85 ? -16.094 -23.769 31.396 1.00 63.13 85 GLY A C 4
ATOM 6302 O O . GLY A 1 85 ? -16.015 -24.857 31.966 1.00 70.22 85 GLY A O 4
ATOM 6306 N N . SER A 1 86 ? -15.549 -23.540 30.203 1.00 71.44 86 SER A N 4
ATOM 6307 C CA . SER A 1 86 ? -14.840 -24.583 29.446 1.00 64.34 86 SER A CA 4
ATOM 6308 C C . SER A 1 86 ? -13.524 -24.050 28.857 1.00 33.45 86 SER A C 4
ATOM 6309 O O . SER A 1 86 ? -13.173 -22.885 29.051 1.00 53.43 86 SER A O 4
ATOM 6317 N N . GLU A 1 87 ? -12.798 -24.908 28.137 1.00 44.15 87 GLU A N 4
ATOM 6318 C CA . GLU A 1 87 ? -11.475 -24.553 27.595 1.00 15.15 87 GLU A CA 4
ATOM 6319 C C . GLU A 1 87 ? -11.229 -25.148 26.196 1.00 21.33 87 GLU A C 4
ATOM 6320 O O . GLU A 1 87 ? -11.754 -26.213 25.857 1.00 31.33 87 GLU A O 4
ATOM 6332 N N . GLU A 1 88 ? -10.427 -24.448 25.392 1.00 62.23 88 GLU A N 4
ATOM 6333 C CA . GLU A 1 88 ? -9.957 -24.975 24.103 1.00 62.14 88 GLU A CA 4
ATOM 6334 C C . GLU A 1 88 ? -8.705 -24.221 23.618 1.00 42.44 88 GLU A C 4
ATOM 6335 O O . GLU A 1 88 ? -8.559 -23.025 23.853 1.00 13.43 88 GLU A O 4
ATOM 6347 N N . ARG A 1 89 ? -7.818 -24.932 22.930 1.00 21.44 89 ARG A N 4
ATOM 6348 C CA . ARG A 1 89 ? -6.526 -24.382 22.493 1.00 71.34 89 ARG A CA 4
ATOM 6349 C C . ARG A 1 89 ? -6.586 -23.828 21.056 1.00 13.43 89 ARG A C 4
ATOM 6350 O O . ARG A 1 89 ? -7.560 -24.041 20.328 1.00 51.42 89 ARG A O 4
ATOM 6371 N N . PHE A 1 90 ? -5.525 -23.130 20.648 1.00 33.41 90 PHE A N 4
ATOM 6372 C CA . PHE A 1 90 ? -5.397 -22.647 19.267 1.00 51.22 90 PHE A CA 4
ATOM 6373 C C . PHE A 1 90 ? -3.955 -22.809 18.756 1.00 22.01 90 PHE A C 4
ATOM 6374 O O . PHE A 1 90 ? -2.993 -22.677 19.516 1.00 3.02 90 PHE A O 4
ATOM 6391 N N . SER A 1 91 ? -3.811 -23.106 17.465 1.00 61.41 91 SER A N 4
ATOM 6392 C CA . SER A 1 91 ? -2.488 -23.327 16.861 1.00 2.44 91 SER A CA 4
ATOM 6393 C C . SER A 1 91 ? -1.815 -22.007 16.460 1.00 51.43 91 SER A C 4
ATOM 6394 O O . SER A 1 91 ? -1.913 -21.570 15.312 1.00 25.44 91 SER A O 4
ATOM 6402 N N . TYR A 1 92 ? -1.124 -21.383 17.414 1.00 60.24 92 TYR A N 4
ATOM 6403 C CA . TYR A 1 92 ? -0.429 -20.109 17.172 1.00 23.31 92 TYR A CA 4
ATOM 6404 C C . TYR A 1 92 ? 0.601 -20.221 16.027 1.00 43.42 92 TYR A C 4
ATOM 6405 O O . TYR A 1 92 ? 0.917 -19.230 15.366 1.00 14.01 92 TYR A O 4
ATOM 6423 N N . LYS A 1 93 ? 1.122 -21.432 15.805 1.00 41.21 93 LYS A N 4
ATOM 6424 C CA . LYS A 1 93 ? 2.113 -21.672 14.745 1.00 53.24 93 LYS A CA 4
ATOM 6425 C C . LYS A 1 93 ? 1.525 -21.405 13.346 1.00 21.14 93 LYS A C 4
ATOM 6426 O O . LYS A 1 93 ? 2.254 -21.106 12.400 1.00 71.20 93 LYS A O 4
ATOM 6445 N N . LYS A 1 94 ? 0.203 -21.514 13.224 1.00 65.40 94 LYS A N 4
ATOM 6446 C CA . LYS A 1 94 ? -0.495 -21.193 11.975 1.00 32.53 94 LYS A CA 4
ATOM 6447 C C . LYS A 1 94 ? -1.335 -19.917 12.144 1.00 4.13 94 LYS A C 4
ATOM 6448 O O . LYS A 1 94 ? -2.546 -19.975 12.370 1.00 11.43 94 LYS A O 4
ATOM 6467 N N . CYS A 1 95 ? -0.676 -18.764 12.064 1.00 52.02 95 CYS A N 4
ATOM 6468 C CA . CYS A 1 95 ? -1.346 -17.470 12.255 1.00 34.32 95 CYS A CA 4
ATOM 6469 C C . CYS A 1 95 ? -1.103 -16.523 11.071 1.00 15.30 95 CYS A C 4
ATOM 6470 O O . CYS A 1 95 ? -2.048 -16.063 10.426 1.00 55.13 95 CYS A O 4
ATOM 6478 N N . VAL A 1 96 ? 0.165 -16.223 10.796 1.00 73.53 96 VAL A N 4
ATOM 6479 C CA . VAL A 1 96 ? 0.525 -15.357 9.668 1.00 63.22 96 VAL A CA 4
ATOM 6480 C C . VAL A 1 96 ? 0.339 -16.091 8.326 1.00 70.33 96 VAL A C 4
ATOM 6481 O O . VAL A 1 96 ? 1.258 -16.743 7.823 1.00 23.21 96 VAL A O 4
ATOM 6494 N N . LEU A 1 97 ? -0.868 -16.001 7.770 1.00 75.44 97 LEU A N 4
ATOM 6495 C CA . LEU A 1 97 ? -1.209 -16.668 6.510 1.00 53.42 97 LEU A CA 4
ATOM 6496 C C . LEU A 1 97 ? -2.115 -15.784 5.650 1.00 74.32 97 LEU A C 4
ATOM 6497 O O . LEU A 1 97 ? -3.090 -15.208 6.135 1.00 12.30 97 LEU A O 4
ATOM 6513 N N . GLU A 1 98 ? -1.793 -15.696 4.369 1.00 53.42 98 GLU A N 4
ATOM 6514 C CA . GLU A 1 98 ? -2.547 -14.857 3.438 1.00 41.33 98 GLU A CA 4
ATOM 6515 C C . GLU A 1 98 ? -3.587 -15.708 2.687 1.00 51.20 98 GLU A C 4
ATOM 6516 O O . GLU A 1 98 ? -4.797 -15.542 2.869 1.00 52.22 98 GLU A O 4
ATOM 6528 N N . HIS A 1 99 ? -3.111 -16.627 1.850 1.00 21.00 99 HIS A N 4
ATOM 6529 C CA . HIS A 1 99 ? -3.980 -17.621 1.209 1.00 40.10 99 HIS A CA 4
ATOM 6530 C C . HIS A 1 99 ? -3.439 -19.044 1.439 1.00 21.44 99 HIS A C 4
ATOM 6531 O O . HIS A 1 99 ? -3.873 -19.728 2.368 1.00 43.13 99 HIS A O 4
ATOM 6546 N N . HIS A 1 100 ? -2.486 -19.488 0.612 1.00 2.21 100 HIS A N 4
ATOM 6547 C CA . HIS A 1 100 ? -1.869 -20.813 0.790 1.00 24.13 100 HIS A CA 4
ATOM 6548 C C . HIS A 1 100 ? -0.419 -20.873 0.268 1.00 72.21 100 HIS A C 4
ATOM 6549 O O . HIS A 1 100 ? -0.143 -20.579 -0.896 1.00 11.13 100 HIS A O 4
ATOM 6564 N N . HIS A 1 101 ? 0.499 -21.240 1.161 1.00 45.32 101 HIS A N 4
ATOM 6565 C CA . HIS A 1 101 ? 1.875 -21.609 0.795 1.00 24.42 101 HIS A CA 4
ATOM 6566 C C . HIS A 1 101 ? 2.249 -22.920 1.503 1.00 15.24 101 HIS A C 4
ATOM 6567 O O . HIS A 1 101 ? 2.141 -23.009 2.726 1.00 11.12 101 HIS A O 4
ATOM 6582 N N . HIS A 1 102 ? 2.706 -23.914 0.732 1.00 55.31 102 HIS A N 4
ATOM 6583 C CA . HIS A 1 102 ? 2.845 -25.304 1.208 1.00 60.52 102 HIS A CA 4
ATOM 6584 C C . HIS A 1 102 ? 1.455 -25.949 1.343 1.00 22.15 102 HIS A C 4
ATOM 6585 O O . HIS A 1 102 ? 0.842 -25.912 2.410 1.00 22.03 102 HIS A O 4
ATOM 6600 N N . HIS A 1 103 ? 0.950 -26.517 0.247 1.00 74.32 103 HIS A N 4
ATOM 6601 C CA . HIS A 1 103 ? -0.427 -27.041 0.212 1.00 23.32 103 HIS A CA 4
ATOM 6602 C C . HIS A 1 103 ? -0.474 -28.571 0.080 1.00 13.20 103 HIS A C 4
ATOM 6603 O O . HIS A 1 103 ? 0.538 -29.228 -0.181 1.00 1.22 103 HIS A O 4
ATOM 6618 N N . HIS A 1 104 ? -1.674 -29.121 0.257 1.00 32.32 104 HIS A N 4
ATOM 6619 C CA . HIS A 1 104 ? -1.950 -30.531 -0.039 1.00 52.31 104 HIS A CA 4
ATOM 6620 C C . HIS A 1 104 ? -3.000 -30.646 -1.159 1.00 32.11 104 HIS A C 4
ATOM 6621 O O . HIS A 1 104 ? -2.611 -30.894 -2.320 1.00 37.40 104 HIS A O 4
ATOM 6637 N N . MET A 1 1 ? -6.135 -10.956 5.962 1.00 52.45 1 MET A N 5
ATOM 6638 C CA . MET A 1 1 ? -5.404 -9.977 6.815 1.00 31.01 1 MET A CA 5
ATOM 6639 C C . MET A 1 1 ? -4.233 -9.330 6.060 1.00 13.33 1 MET A C 5
ATOM 6640 O O . MET A 1 1 ? -3.956 -9.674 4.911 1.00 4.32 1 MET A O 5
ATOM 6656 N N . ALA A 1 2 ? -3.550 -8.390 6.714 1.00 14.44 2 ALA A N 5
ATOM 6657 C CA . ALA A 1 2 ? -2.486 -7.614 6.071 1.00 11.03 2 ALA A CA 5
ATOM 6658 C C . ALA A 1 2 ? -1.163 -8.388 5.983 1.00 73.12 2 ALA A C 5
ATOM 6659 O O . ALA A 1 2 ? -0.540 -8.700 6.998 1.00 63.31 2 ALA A O 5
ATOM 6666 N N . LYS A 1 3 ? -0.737 -8.685 4.758 1.00 62.02 3 LYS A N 5
ATOM 6667 C CA . LYS A 1 3 ? 0.556 -9.336 4.510 1.00 74.21 3 LYS A CA 5
ATOM 6668 C C . LYS A 1 3 ? 1.649 -8.287 4.234 1.00 44.12 3 LYS A C 5
ATOM 6669 O O . LYS A 1 3 ? 2.539 -8.494 3.407 1.00 4.13 3 LYS A O 5
ATOM 6688 N N . ALA A 1 4 ? 1.573 -7.165 4.947 1.00 43.35 4 ALA A N 5
ATOM 6689 C CA . ALA A 1 4 ? 2.544 -6.073 4.809 1.00 10.31 4 ALA A CA 5
ATOM 6690 C C . ALA A 1 4 ? 2.819 -5.408 6.167 1.00 2.02 4 ALA A C 5
ATOM 6691 O O . ALA A 1 4 ? 2.090 -5.642 7.133 1.00 15.41 4 ALA A O 5
ATOM 6698 N N . GLN A 1 5 ? 3.870 -4.580 6.225 1.00 4.52 5 GLN A N 5
ATOM 6699 C CA . GLN A 1 5 ? 4.276 -3.882 7.463 1.00 1.52 5 GLN A CA 5
ATOM 6700 C C . GLN A 1 5 ? 4.783 -4.857 8.551 1.00 63.21 5 GLN A C 5
ATOM 6701 O O . GLN A 1 5 ? 4.462 -6.050 8.535 1.00 41.24 5 GLN A O 5
ATOM 6715 N N . PRO A 1 6 ? 5.615 -4.370 9.500 1.00 51.21 6 PRO A N 5
ATOM 6716 C CA . PRO A 1 6 ? 6.060 -5.179 10.652 1.00 54.34 6 PRO A CA 5
ATOM 6717 C C . PRO A 1 6 ? 4.882 -5.672 11.515 1.00 61.42 6 PRO A C 5
ATOM 6718 O O . PRO A 1 6 ? 3.874 -4.980 11.662 1.00 61.30 6 PRO A O 5
ATOM 6729 N N . ILE A 1 7 ? 5.017 -6.861 12.097 1.00 15.22 7 ILE A N 5
ATOM 6730 C CA . ILE A 1 7 ? 3.936 -7.459 12.885 1.00 4.43 7 ILE A CA 5
ATOM 6731 C C . ILE A 1 7 ? 3.840 -6.806 14.276 1.00 15.04 7 ILE A C 5
ATOM 6732 O O . ILE A 1 7 ? 4.573 -7.167 15.195 1.00 62.31 7 ILE A O 5
ATOM 6748 N N . GLU A 1 8 ? 2.956 -5.821 14.417 1.00 43.03 8 GLU A N 5
ATOM 6749 C CA . GLU A 1 8 ? 2.744 -5.154 15.709 1.00 2.02 8 GLU A CA 5
ATOM 6750 C C . GLU A 1 8 ? 1.449 -5.642 16.380 1.00 15.43 8 GLU A C 5
ATOM 6751 O O . GLU A 1 8 ? 0.353 -5.488 15.837 1.00 75.35 8 GLU A O 5
ATOM 6763 N N . ILE A 1 9 ? 1.586 -6.237 17.563 1.00 34.34 9 ILE A N 5
ATOM 6764 C CA . ILE A 1 9 ? 0.440 -6.778 18.306 1.00 13.50 9 ILE A CA 5
ATOM 6765 C C . ILE A 1 9 ? 0.385 -6.212 19.737 1.00 40.40 9 ILE A C 5
ATOM 6766 O O . ILE A 1 9 ? 1.362 -6.300 20.483 1.00 40.13 9 ILE A O 5
ATOM 6782 N N . ALA A 1 10 ? -0.758 -5.621 20.105 1.00 14.04 10 ALA A N 5
ATOM 6783 C CA . ALA A 1 10 ? -0.963 -5.076 21.457 1.00 31.51 10 ALA A CA 5
ATOM 6784 C C . ALA A 1 10 ? 0.071 -3.991 21.806 1.00 65.54 10 ALA A C 5
ATOM 6785 O O . ALA A 1 10 ? 0.465 -3.843 22.963 1.00 50.34 10 ALA A O 5
ATOM 6792 N N . GLY A 1 11 ? 0.503 -3.229 20.801 1.00 31.14 11 GLY A N 5
ATOM 6793 C CA . GLY A 1 11 ? 1.521 -2.203 21.019 1.00 54.11 11 GLY A CA 5
ATOM 6794 C C . GLY A 1 11 ? 2.948 -2.744 20.964 1.00 53.32 11 GLY A C 5
ATOM 6795 O O . GLY A 1 11 ? 3.910 -1.975 20.949 1.00 32.02 11 GLY A O 5
ATOM 6799 N N . HIS A 1 12 ? 3.086 -4.068 20.938 1.00 41.11 12 HIS A N 5
ATOM 6800 C CA . HIS A 1 12 ? 4.398 -4.716 20.853 1.00 55.03 12 HIS A CA 5
ATOM 6801 C C . HIS A 1 12 ? 4.771 -4.965 19.382 1.00 60.14 12 HIS A C 5
ATOM 6802 O O . HIS A 1 12 ? 4.172 -5.811 18.720 1.00 72.44 12 HIS A O 5
ATOM 6817 N N . GLU A 1 13 ? 5.744 -4.214 18.870 1.00 52.51 13 GLU A N 5
ATOM 6818 C CA . GLU A 1 13 ? 6.125 -4.311 17.453 1.00 12.41 13 GLU A CA 5
ATOM 6819 C C . GLU A 1 13 ? 7.178 -5.403 17.205 1.00 30.11 13 GLU A C 5
ATOM 6820 O O . GLU A 1 13 ? 8.155 -5.531 17.948 1.00 60.31 13 GLU A O 5
ATOM 6832 N N . PHE A 1 14 ? 6.963 -6.193 16.155 1.00 22.32 14 PHE A N 5
ATOM 6833 C CA . PHE A 1 14 ? 7.929 -7.208 15.722 1.00 41.24 14 PHE A CA 5
ATOM 6834 C C . PHE A 1 14 ? 8.262 -7.030 14.234 1.00 75.21 14 PHE A C 5
ATOM 6835 O O . PHE A 1 14 ? 7.381 -7.115 13.376 1.00 1.32 14 PHE A O 5
ATOM 6852 N N . ALA A 1 15 ? 9.535 -6.780 13.936 1.00 3.41 15 ALA A N 5
ATOM 6853 C CA . ALA A 1 15 ? 9.985 -6.564 12.554 1.00 14.31 15 ALA A CA 5
ATOM 6854 C C . ALA A 1 15 ? 9.705 -7.784 11.659 1.00 13.45 15 ALA A C 5
ATOM 6855 O O . ALA A 1 15 ? 9.578 -7.660 10.439 1.00 2.21 15 ALA A O 5
ATOM 6862 N N . ARG A 1 16 ? 9.594 -8.957 12.278 1.00 14.52 16 ARG A N 5
ATOM 6863 C CA . ARG A 1 16 ? 9.389 -10.207 11.544 1.00 74.21 16 ARG A CA 5
ATOM 6864 C C . ARG A 1 16 ? 8.484 -11.171 12.329 1.00 4.52 16 ARG A C 5
ATOM 6865 O O . ARG A 1 16 ? 8.542 -11.229 13.560 1.00 3.33 16 ARG A O 5
ATOM 6886 N N . LYS A 1 17 ? 7.648 -11.925 11.615 1.00 71.22 17 LYS A N 5
ATOM 6887 C CA . LYS A 1 17 ? 6.742 -12.892 12.249 1.00 73.34 17 LYS A CA 5
ATOM 6888 C C . LYS A 1 17 ? 7.510 -13.928 13.092 1.00 13.40 17 LYS A C 5
ATOM 6889 O O . LYS A 1 17 ? 7.028 -14.366 14.142 1.00 41.33 17 LYS A O 5
ATOM 6908 N N . ALA A 1 18 ? 8.696 -14.316 12.630 1.00 13.15 18 ALA A N 5
ATOM 6909 C CA . ALA A 1 18 ? 9.566 -15.219 13.393 1.00 12.10 18 ALA A CA 5
ATOM 6910 C C . ALA A 1 18 ? 9.843 -14.673 14.804 1.00 22.10 18 ALA A C 5
ATOM 6911 O O . ALA A 1 18 ? 9.724 -15.394 15.798 1.00 72.33 18 ALA A O 5
ATOM 6918 N N . ASP A 1 19 ? 10.202 -13.390 14.881 1.00 41.41 19 ASP A N 5
ATOM 6919 C CA . ASP A 1 19 ? 10.454 -12.723 16.161 1.00 25.23 19 ASP A CA 5
ATOM 6920 C C . ASP A 1 19 ? 9.195 -12.736 17.048 1.00 71.12 19 ASP A C 5
ATOM 6921 O O . ASP A 1 19 ? 9.281 -12.887 18.271 1.00 0.22 19 ASP A O 5
ATOM 6930 N N . ALA A 1 20 ? 8.030 -12.589 16.416 1.00 42.03 20 ALA A N 5
ATOM 6931 C CA . ALA A 1 20 ? 6.746 -12.650 17.124 1.00 21.22 20 ALA A CA 5
ATOM 6932 C C . ALA A 1 20 ? 6.517 -14.030 17.768 1.00 62.44 20 ALA A C 5
ATOM 6933 O O . ALA A 1 20 ? 6.038 -14.123 18.899 1.00 11.43 20 ALA A O 5
ATOM 6940 N N . LEU A 1 21 ? 6.857 -15.102 17.045 1.00 2.42 21 LEU A N 5
ATOM 6941 C CA . LEU A 1 21 ? 6.737 -16.463 17.591 1.00 13.42 21 LEU A CA 5
ATOM 6942 C C . LEU A 1 21 ? 7.776 -16.709 18.692 1.00 54.52 21 LEU A C 5
ATOM 6943 O O . LEU A 1 21 ? 7.500 -17.400 19.673 1.00 5.24 21 LEU A O 5
ATOM 6959 N N . ALA A 1 22 ? 8.969 -16.142 18.522 1.00 41.24 22 ALA A N 5
ATOM 6960 C CA . ALA A 1 22 ? 10.013 -16.212 19.549 1.00 5.14 22 ALA A CA 5
ATOM 6961 C C . ALA A 1 22 ? 9.523 -15.600 20.869 1.00 54.42 22 ALA A C 5
ATOM 6962 O O . ALA A 1 22 ? 9.681 -16.190 21.938 1.00 73.01 22 ALA A O 5
ATOM 6969 N N . PHE A 1 23 ? 8.911 -14.419 20.778 1.00 63.22 23 PHE A N 5
ATOM 6970 C CA . PHE A 1 23 ? 8.330 -13.749 21.948 1.00 51.40 23 PHE A CA 5
ATOM 6971 C C . PHE A 1 23 ? 7.280 -14.643 22.631 1.00 61.53 23 PHE A C 5
ATOM 6972 O O . PHE A 1 23 ? 7.307 -14.835 23.850 1.00 25.13 23 PHE A O 5
ATOM 6989 N N . MET A 1 24 ? 6.364 -15.191 21.830 1.00 41.45 24 MET A N 5
ATOM 6990 C CA . MET A 1 24 ? 5.335 -16.112 22.331 1.00 44.41 24 MET A CA 5
ATOM 6991 C C . MET A 1 24 ? 5.966 -17.318 23.042 1.00 1.14 24 MET A C 5
ATOM 6992 O O . MET A 1 24 ? 5.591 -17.660 24.162 1.00 70.53 24 MET A O 5
ATOM 7006 N N . LYS A 1 25 ? 6.937 -17.943 22.382 1.00 40.52 25 LYS A N 5
ATOM 7007 C CA . LYS A 1 25 ? 7.622 -19.121 22.921 1.00 1.22 25 LYS A CA 5
ATOM 7008 C C . LYS A 1 25 ? 8.314 -18.822 24.262 1.00 62.30 25 LYS A C 5
ATOM 7009 O O . LYS A 1 25 ? 8.120 -19.543 25.240 1.00 4.40 25 LYS A O 5
ATOM 7028 N N . VAL A 1 26 ? 9.117 -17.758 24.301 1.00 71.42 26 VAL A N 5
ATOM 7029 C CA . VAL A 1 26 ? 9.845 -17.383 25.520 1.00 11.42 26 VAL A CA 5
ATOM 7030 C C . VAL A 1 26 ? 8.895 -17.162 26.707 1.00 71.31 26 VAL A C 5
ATOM 7031 O O . VAL A 1 26 ? 9.001 -17.845 27.729 1.00 74.21 26 VAL A O 5
ATOM 7044 N N . MET A 1 27 ? 7.957 -16.219 26.568 1.00 53.51 27 MET A N 5
ATOM 7045 C CA . MET A 1 27 ? 7.019 -15.915 27.658 1.00 63.54 27 MET A CA 5
ATOM 7046 C C . MET A 1 27 ? 6.204 -17.157 28.055 1.00 50.04 27 MET A C 5
ATOM 7047 O O . MET A 1 27 ? 5.828 -17.317 29.215 1.00 31.01 27 MET A O 5
ATOM 7061 N N . LEU A 1 28 ? 5.952 -18.032 27.083 1.00 31.32 28 LEU A N 5
ATOM 7062 C CA . LEU A 1 28 ? 5.275 -19.312 27.323 1.00 61.14 28 LEU A CA 5
ATOM 7063 C C . LEU A 1 28 ? 6.139 -20.253 28.181 1.00 13.30 28 LEU A C 5
ATOM 7064 O O . LEU A 1 28 ? 5.668 -20.831 29.161 1.00 14.51 28 LEU A O 5
ATOM 7080 N N . ASN A 1 29 ? 7.413 -20.384 27.808 1.00 24.32 29 ASN A N 5
ATOM 7081 C CA . ASN A 1 29 ? 8.364 -21.237 28.537 1.00 62.42 29 ASN A CA 5
ATOM 7082 C C . ASN A 1 29 ? 8.609 -20.720 29.966 1.00 12.00 29 ASN A C 5
ATOM 7083 O O . ASN A 1 29 ? 9.072 -21.463 30.832 1.00 31.11 29 ASN A O 5
ATOM 7094 N N . ARG A 1 30 ? 8.309 -19.441 30.203 1.00 41.22 30 ARG A N 5
ATOM 7095 C CA . ARG A 1 30 ? 8.403 -18.862 31.550 1.00 21.12 30 ARG A CA 5
ATOM 7096 C C . ARG A 1 30 ? 7.322 -19.447 32.477 1.00 52.01 30 ARG A C 5
ATOM 7097 O O . ARG A 1 30 ? 7.467 -19.441 33.702 1.00 60.24 30 ARG A O 5
ATOM 7118 N N . TYR A 1 31 ? 6.241 -19.950 31.882 1.00 74.15 31 TYR A N 5
ATOM 7119 C CA . TYR A 1 31 ? 5.197 -20.658 32.632 1.00 20.30 31 TYR A CA 5
ATOM 7120 C C . TYR A 1 31 ? 5.454 -22.169 32.627 1.00 3.42 31 TYR A C 5
ATOM 7121 O O . TYR A 1 31 ? 6.298 -22.671 31.880 1.00 74.10 31 TYR A O 5
ATOM 7139 N N . ARG A 1 32 ? 4.717 -22.889 33.458 1.00 42.33 32 ARG A N 5
ATOM 7140 C CA . ARG A 1 32 ? 4.771 -24.352 33.480 1.00 1.50 32 ARG A CA 5
ATOM 7141 C C . ARG A 1 32 ? 3.542 -24.934 32.758 1.00 41.51 32 ARG A C 5
ATOM 7142 O O . ARG A 1 32 ? 2.574 -24.214 32.503 1.00 25.00 32 ARG A O 5
ATOM 7163 N N . PRO A 1 33 ? 3.555 -26.236 32.405 1.00 13.14 33 PRO A N 5
ATOM 7164 C CA . PRO A 1 33 ? 2.414 -26.893 31.722 1.00 23.54 33 PRO A CA 5
ATOM 7165 C C . PRO A 1 33 ? 1.138 -27.026 32.592 1.00 31.04 33 PRO A C 5
ATOM 7166 O O . PRO A 1 33 ? 0.397 -28.005 32.468 1.00 33.42 33 PRO A O 5
ATOM 7177 N N . GLY A 1 34 ? 0.870 -26.036 33.447 1.00 71.54 34 GLY A N 5
ATOM 7178 C CA . GLY A 1 34 ? -0.338 -26.056 34.268 1.00 71.42 34 GLY A CA 5
ATOM 7179 C C . GLY A 1 34 ? -0.584 -24.751 35.029 1.00 41.40 34 GLY A C 5
ATOM 7180 O O . GLY A 1 34 ? -1.143 -24.764 36.129 1.00 42.43 34 GLY A O 5
ATOM 7184 N N . ASP A 1 35 ? -0.173 -23.620 34.446 1.00 44.41 35 ASP A N 5
ATOM 7185 C CA . ASP A 1 35 ? -0.356 -22.300 35.081 1.00 4.24 35 ASP A CA 5
ATOM 7186 C C . ASP A 1 35 ? -1.346 -21.411 34.311 1.00 71.34 35 ASP A C 5
ATOM 7187 O O . ASP A 1 35 ? -1.789 -21.745 33.209 1.00 51.12 35 ASP A O 5
ATOM 7196 N N . ILE A 1 36 ? -1.683 -20.268 34.911 1.00 15.45 36 ILE A N 5
ATOM 7197 C CA . ILE A 1 36 ? -2.537 -19.261 34.269 1.00 73.14 36 ILE A CA 5
ATOM 7198 C C . ILE A 1 36 ? -1.690 -18.116 33.683 1.00 55.31 36 ILE A C 5
ATOM 7199 O O . ILE A 1 36 ? -0.721 -17.669 34.300 1.00 40.14 36 ILE A O 5
ATOM 7215 N N . VAL A 1 37 ? -2.064 -17.648 32.494 1.00 10.35 37 VAL A N 5
ATOM 7216 C CA . VAL A 1 37 ? -1.333 -16.570 31.814 1.00 71.43 37 VAL A CA 5
ATOM 7217 C C . VAL A 1 37 ? -1.543 -15.209 32.508 1.00 64.43 37 VAL A C 5
ATOM 7218 O O . VAL A 1 37 ? -2.620 -14.930 33.038 1.00 55.10 37 VAL A O 5
ATOM 7231 N N . SER A 1 38 ? -0.502 -14.372 32.502 1.00 22.50 38 SER A N 5
ATOM 7232 C CA . SER A 1 38 ? -0.536 -13.062 33.179 1.00 32.52 38 SER A CA 5
ATOM 7233 C C . SER A 1 38 ? -1.265 -11.982 32.356 1.00 4.31 38 SER A C 5
ATOM 7234 O O . SER A 1 38 ? -1.781 -12.247 31.270 1.00 3.24 38 SER A O 5
ATOM 7242 N N . THR A 1 39 ? -1.271 -10.753 32.885 1.00 32.23 39 THR A N 5
ATOM 7243 C CA . THR A 1 39 ? -1.994 -9.620 32.279 1.00 34.22 39 THR A CA 5
ATOM 7244 C C . THR A 1 39 ? -1.518 -9.300 30.852 1.00 0.14 39 THR A C 5
ATOM 7245 O O . THR A 1 39 ? -2.257 -9.497 29.884 1.00 74.22 39 THR A O 5
ATOM 7256 N N . VAL A 1 40 ? -0.285 -8.805 30.729 1.00 21.01 40 VAL A N 5
ATOM 7257 C CA . VAL A 1 40 ? 0.268 -8.392 29.429 1.00 32.40 40 VAL A CA 5
ATOM 7258 C C . VAL A 1 40 ? 0.320 -9.569 28.446 1.00 54.13 40 VAL A C 5
ATOM 7259 O O . VAL A 1 40 ? -0.050 -9.442 27.278 1.00 2.12 40 VAL A O 5
ATOM 7272 N N . ASP A 1 41 ? 0.780 -10.709 28.942 1.00 51.22 41 ASP A N 5
ATOM 7273 C CA . ASP A 1 41 ? 0.870 -11.933 28.151 1.00 64.12 41 ASP A CA 5
ATOM 7274 C C . ASP A 1 41 ? -0.504 -12.317 27.565 1.00 23.20 41 ASP A C 5
ATOM 7275 O O . ASP A 1 41 ? -0.621 -12.647 26.385 1.00 73.24 41 ASP A O 5
ATOM 7284 N N . GLY A 1 42 ? -1.541 -12.262 28.405 1.00 40.01 42 GLY A N 5
ATOM 7285 C CA . GLY A 1 42 ? -2.899 -12.574 27.962 1.00 14.44 42 GLY A CA 5
ATOM 7286 C C . GLY A 1 42 ? -3.463 -11.539 26.991 1.00 22.13 42 GLY A C 5
ATOM 7287 O O . GLY A 1 42 ? -4.094 -11.894 25.993 1.00 24.32 42 GLY A O 5
ATOM 7291 N N . ALA A 1 43 ? -3.241 -10.258 27.286 1.00 64.11 43 ALA A N 5
ATOM 7292 C CA . ALA A 1 43 ? -3.687 -9.169 26.407 1.00 34.23 43 ALA A CA 5
ATOM 7293 C C . ALA A 1 43 ? -3.084 -9.318 25.002 1.00 63.24 43 ALA A C 5
ATOM 7294 O O . ALA A 1 43 ? -3.778 -9.174 23.991 1.00 54.13 43 ALA A O 5
ATOM 7301 N N . PHE A 1 44 ? -1.788 -9.623 24.958 1.00 41.32 44 PHE A N 5
ATOM 7302 C CA . PHE A 1 44 ? -1.082 -9.888 23.703 1.00 74.24 44 PHE A CA 5
ATOM 7303 C C . PHE A 1 44 ? -1.767 -11.017 22.911 1.00 60.23 44 PHE A C 5
ATOM 7304 O O . PHE A 1 44 ? -1.966 -10.913 21.699 1.00 73.24 44 PHE A O 5
ATOM 7321 N N . LEU A 1 45 ? -2.125 -12.093 23.613 1.00 73.14 45 LEU A N 5
ATOM 7322 C CA . LEU A 1 45 ? -2.806 -13.238 22.997 1.00 0.23 45 LEU A CA 5
ATOM 7323 C C . LEU A 1 45 ? -4.162 -12.838 22.392 1.00 40.01 45 LEU A C 5
ATOM 7324 O O . LEU A 1 45 ? -4.496 -13.248 21.282 1.00 73.24 45 LEU A O 5
ATOM 7340 N N . VAL A 1 46 ? -4.933 -12.029 23.121 1.00 31.30 46 VAL A N 5
ATOM 7341 C CA . VAL A 1 46 ? -6.230 -11.547 22.624 1.00 43.10 46 VAL A CA 5
ATOM 7342 C C . VAL A 1 46 ? -6.066 -10.781 21.299 1.00 4.33 46 VAL A C 5
ATOM 7343 O O . VAL A 1 46 ? -6.798 -11.012 20.332 1.00 71.14 46 VAL A O 5
ATOM 7356 N N . GLU A 1 47 ? -5.091 -9.875 21.262 1.00 53.10 47 GLU A N 5
ATOM 7357 C CA . GLU A 1 47 ? -4.797 -9.103 20.050 1.00 32.24 47 GLU A CA 5
ATOM 7358 C C . GLU A 1 47 ? -4.248 -10.004 18.928 1.00 73.35 47 GLU A C 5
ATOM 7359 O O . GLU A 1 47 ? -4.513 -9.780 17.745 1.00 75.43 47 GLU A O 5
ATOM 7371 N N . ALA A 1 48 ? -3.483 -11.024 19.307 1.00 4.51 48 ALA A N 5
ATOM 7372 C CA . ALA A 1 48 ? -2.956 -11.995 18.344 1.00 51.54 48 ALA A CA 5
ATOM 7373 C C . ALA A 1 48 ? -4.063 -12.928 17.822 1.00 42.30 48 ALA A C 5
ATOM 7374 O O . ALA A 1 48 ? -3.959 -13.482 16.724 1.00 64.54 48 ALA A O 5
ATOM 7381 N N . LEU A 1 49 ? -5.115 -13.099 18.620 1.00 62.21 49 LEU A N 5
ATOM 7382 C CA . LEU A 1 49 ? -6.256 -13.943 18.247 1.00 13.14 49 LEU A CA 5
ATOM 7383 C C . LEU A 1 49 ? -7.204 -13.220 17.270 1.00 40.00 49 LEU A C 5
ATOM 7384 O O . LEU A 1 49 ? -7.585 -13.775 16.238 1.00 71.03 49 LEU A O 5
ATOM 7400 N N . LYS A 1 50 ? -7.565 -11.975 17.597 1.00 13.03 50 LYS A N 5
ATOM 7401 C CA . LYS A 1 50 ? -8.547 -11.205 16.809 1.00 63.22 50 LYS A CA 5
ATOM 7402 C C . LYS A 1 50 ? -8.150 -11.065 15.325 1.00 71.23 50 LYS A C 5
ATOM 7403 O O . LYS A 1 50 ? -9.012 -10.913 14.461 1.00 32.03 50 LYS A O 5
ATOM 7422 N N . ARG A 1 51 ? -6.851 -11.127 15.025 1.00 2.41 51 ARG A N 5
ATOM 7423 C CA . ARG A 1 51 ? -6.385 -11.049 13.629 1.00 12.22 51 ARG A CA 5
ATOM 7424 C C . ARG A 1 51 ? -6.501 -12.408 12.901 1.00 42.23 51 ARG A C 5
ATOM 7425 O O . ARG A 1 51 ? -5.842 -12.644 11.887 1.00 75.44 51 ARG A O 5
ATOM 7446 N N . HIS A 1 52 ? -7.341 -13.297 13.429 1.00 1.24 52 HIS A N 5
ATOM 7447 C CA . HIS A 1 52 ? -7.708 -14.545 12.743 1.00 25.41 52 HIS A CA 5
ATOM 7448 C C . HIS A 1 52 ? -9.203 -14.525 12.384 1.00 53.51 52 HIS A C 5
ATOM 7449 O O . HIS A 1 52 ? -10.022 -14.075 13.182 1.00 52.31 52 HIS A O 5
ATOM 7464 N N . PRO A 1 53 ? -9.592 -15.022 11.194 1.00 0.45 53 PRO A N 5
ATOM 7465 C CA . PRO A 1 53 ? -11.012 -15.051 10.784 1.00 35.32 53 PRO A CA 5
ATOM 7466 C C . PRO A 1 53 ? -11.869 -15.903 11.738 1.00 11.21 53 PRO A C 5
ATOM 7467 O O . PRO A 1 53 ? -13.068 -15.674 11.903 1.00 15.10 53 PRO A O 5
ATOM 7478 N N . ASP A 1 54 ? -11.225 -16.880 12.374 1.00 50.35 54 ASP A N 5
ATOM 7479 C CA . ASP A 1 54 ? -11.888 -17.774 13.326 1.00 41.03 54 ASP A CA 5
ATOM 7480 C C . ASP A 1 54 ? -12.193 -17.061 14.661 1.00 64.50 54 ASP A C 5
ATOM 7481 O O . ASP A 1 54 ? -13.001 -17.538 15.463 1.00 32.52 54 ASP A O 5
ATOM 7490 N N . ALA A 1 55 ? -11.548 -15.912 14.882 1.00 5.24 55 ALA A N 5
ATOM 7491 C CA . ALA A 1 55 ? -11.643 -15.183 16.155 1.00 51.44 55 ALA A CA 5
ATOM 7492 C C . ALA A 1 55 ? -13.096 -14.935 16.590 1.00 12.43 55 ALA A C 5
ATOM 7493 O O . ALA A 1 55 ? -13.426 -15.080 17.766 1.00 11.25 55 ALA A O 5
ATOM 7500 N N . THR A 1 56 ? -13.960 -14.570 15.640 1.00 54.10 56 THR A N 5
ATOM 7501 C CA . THR A 1 56 ? -15.380 -14.311 15.940 1.00 12.43 56 THR A CA 5
ATOM 7502 C C . THR A 1 56 ? -16.009 -15.456 16.753 1.00 50.22 56 THR A C 5
ATOM 7503 O O . THR A 1 56 ? -16.775 -15.221 17.689 1.00 53.54 56 THR A O 5
ATOM 7514 N N . SER A 1 57 ? -15.656 -16.694 16.406 1.00 31.30 57 SER A N 5
ATOM 7515 C CA . SER A 1 57 ? -16.165 -17.880 17.115 1.00 54.34 57 SER A CA 5
ATOM 7516 C C . SER A 1 57 ? -15.360 -18.166 18.389 1.00 71.22 57 SER A C 5
ATOM 7517 O O . SER A 1 57 ? -15.904 -18.630 19.393 1.00 2.33 57 SER A O 5
ATOM 7525 N N . LYS A 1 58 ? -14.061 -17.881 18.348 1.00 52.05 58 LYS A N 5
ATOM 7526 C CA . LYS A 1 58 ? -13.169 -18.194 19.470 1.00 51.11 58 LYS A CA 5
ATOM 7527 C C . LYS A 1 58 ? -13.186 -17.105 20.561 1.00 34.35 58 LYS A C 5
ATOM 7528 O O . LYS A 1 58 ? -12.578 -17.273 21.619 1.00 33.03 58 LYS A O 5
ATOM 7547 N N . ILE A 1 59 ? -13.870 -15.994 20.293 1.00 73.03 59 ILE A N 5
ATOM 7548 C CA . ILE A 1 59 ? -14.070 -14.933 21.292 1.00 24.33 59 ILE A CA 5
ATOM 7549 C C . ILE A 1 59 ? -15.540 -14.876 21.745 1.00 40.33 59 ILE A C 5
ATOM 7550 O O . ILE A 1 59 ? -15.844 -15.006 22.934 1.00 73.41 59 ILE A O 5
ATOM 7566 N N . GLY A 1 60 ? -16.447 -14.688 20.783 1.00 21.04 60 GLY A N 5
ATOM 7567 C CA . GLY A 1 60 ? -17.876 -14.626 21.083 1.00 43.43 60 GLY A CA 5
ATOM 7568 C C . GLY A 1 60 ? -18.250 -13.489 22.038 1.00 10.43 60 GLY A C 5
ATOM 7569 O O . GLY A 1 60 ? -18.085 -12.313 21.702 1.00 72.50 60 GLY A O 5
ATOM 7573 N N . PRO A 1 61 ? -18.768 -13.811 23.244 1.00 51.34 61 PRO A N 5
ATOM 7574 C CA . PRO A 1 61 ? -19.160 -12.797 24.239 1.00 63.04 61 PRO A CA 5
ATOM 7575 C C . PRO A 1 61 ? -17.958 -12.160 24.964 1.00 60.44 61 PRO A C 5
ATOM 7576 O O . PRO A 1 61 ? -18.068 -11.067 25.525 1.00 4.24 61 PRO A O 5
ATOM 7587 N N . GLY A 1 62 ? -16.813 -12.844 24.954 1.00 54.35 62 GLY A N 5
ATOM 7588 C CA . GLY A 1 62 ? -15.627 -12.329 25.633 1.00 21.24 62 GLY A CA 5
ATOM 7589 C C . GLY A 1 62 ? -14.658 -13.423 26.078 1.00 30.41 62 GLY A C 5
ATOM 7590 O O . GLY A 1 62 ? -14.957 -14.614 25.981 1.00 42.41 62 GLY A O 5
ATOM 7594 N N . VAL A 1 63 ? -13.499 -13.012 26.589 1.00 61.21 63 VAL A N 5
ATOM 7595 C CA . VAL A 1 63 ? -12.452 -13.950 27.014 1.00 25.40 63 VAL A CA 5
ATOM 7596 C C . VAL A 1 63 ? -12.225 -13.877 28.534 1.00 1.31 63 VAL A C 5
ATOM 7597 O O . VAL A 1 63 ? -11.890 -12.821 29.072 1.00 5.02 63 VAL A O 5
ATOM 7610 N N . ARG A 1 64 ? -12.404 -15.005 29.217 1.00 60.24 64 ARG A N 5
ATOM 7611 C CA . ARG A 1 64 ? -12.232 -15.071 30.673 1.00 61.33 64 ARG A CA 5
ATOM 7612 C C . ARG A 1 64 ? -10.736 -15.019 31.038 1.00 11.23 64 ARG A C 5
ATOM 7613 O O . ARG A 1 64 ? -10.314 -14.193 31.851 1.00 54.44 64 ARG A O 5
ATOM 7634 N N . ASN A 1 65 ? -9.944 -15.904 30.427 1.00 71.00 65 ASN A N 5
ATOM 7635 C CA . ASN A 1 65 ? -8.482 -15.899 30.597 1.00 51.11 65 ASN A CA 5
ATOM 7636 C C . ASN A 1 65 ? -7.801 -16.887 29.634 1.00 23.34 65 ASN A C 5
ATOM 7637 O O . ASN A 1 65 ? -8.453 -17.521 28.803 1.00 64.51 65 ASN A O 5
ATOM 7648 N N . PHE A 1 66 ? -6.480 -16.996 29.747 1.00 65.21 66 PHE A N 5
ATOM 7649 C CA . PHE A 1 66 ? -5.710 -17.996 28.999 1.00 54.14 66 PHE A CA 5
ATOM 7650 C C . PHE A 1 66 ? -4.967 -18.932 29.961 1.00 3.10 66 PHE A C 5
ATOM 7651 O O . PHE A 1 66 ? -4.487 -18.503 31.014 1.00 40.35 66 PHE A O 5
ATOM 7668 N N . GLU A 1 67 ? -4.869 -20.207 29.596 1.00 60.13 67 GLU A N 5
ATOM 7669 C CA . GLU A 1 67 ? -4.219 -21.209 30.454 1.00 14.53 67 GLU A CA 5
ATOM 7670 C C . GLU A 1 67 ? -3.094 -21.946 29.704 1.00 20.03 67 GLU A C 5
ATOM 7671 O O . GLU A 1 67 ? -3.215 -22.242 28.515 1.00 73.00 67 GLU A O 5
ATOM 7683 N N . VAL A 1 68 ? -1.998 -22.231 30.405 1.00 35.40 68 VAL A N 5
ATOM 7684 C CA . VAL A 1 68 ? -0.827 -22.875 29.797 1.00 55.22 68 VAL A CA 5
ATOM 7685 C C . VAL A 1 68 ? -0.772 -24.376 30.119 1.00 32.42 68 VAL A C 5
ATOM 7686 O O . VAL A 1 68 ? -0.715 -24.771 31.282 1.00 72.31 68 VAL A O 5
ATOM 7699 N N . ARG A 1 69 ? -0.783 -25.208 29.079 1.00 24.33 69 ARG A N 5
ATOM 7700 C CA . ARG A 1 69 ? -0.667 -26.667 29.243 1.00 75.20 69 ARG A CA 5
ATOM 7701 C C . ARG A 1 69 ? 0.354 -27.252 28.259 1.00 32.51 69 ARG A C 5
ATOM 7702 O O . ARG A 1 69 ? 0.747 -26.596 27.290 1.00 33.32 69 ARG A O 5
ATOM 7723 N N . SER A 1 70 ? 0.776 -28.493 28.503 1.00 44.24 70 SER A N 5
ATOM 7724 C CA . SER A 1 70 ? 1.578 -29.228 27.518 1.00 74.42 70 SER A CA 5
ATOM 7725 C C . SER A 1 70 ? 0.653 -29.775 26.429 1.00 54.53 70 SER A C 5
ATOM 7726 O O . SER A 1 70 ? 0.173 -30.907 26.511 1.00 5.51 70 SER A O 5
ATOM 7734 N N . ALA A 1 71 ? 0.381 -28.944 25.430 1.00 50.11 71 ALA A N 5
ATOM 7735 C CA . ALA A 1 71 ? -0.626 -29.247 24.411 1.00 3.03 71 ALA A CA 5
ATOM 7736 C C . ALA A 1 71 ? -0.312 -30.525 23.627 1.00 45.22 71 ALA A C 5
ATOM 7737 O O . ALA A 1 71 ? -1.005 -31.538 23.766 1.00 54.44 71 ALA A O 5
ATOM 7744 N N . ASP A 1 72 ? 0.732 -30.476 22.810 1.00 2.14 72 ASP A N 5
ATOM 7745 C CA . ASP A 1 72 ? 1.086 -31.602 21.948 1.00 30.32 72 ASP A CA 5
ATOM 7746 C C . ASP A 1 72 ? 2.587 -31.619 21.615 1.00 13.53 72 ASP A C 5
ATOM 7747 O O . ASP A 1 72 ? 3.275 -30.602 21.743 1.00 12.22 72 ASP A O 5
ATOM 7756 N N . TYR A 1 73 ? 3.086 -32.794 21.217 1.00 31.41 73 TYR A N 5
ATOM 7757 C CA . TYR A 1 73 ? 4.498 -32.978 20.832 1.00 23.44 73 TYR A CA 5
ATOM 7758 C C . TYR A 1 73 ? 5.480 -32.567 21.945 1.00 51.21 73 TYR A C 5
ATOM 7759 O O . TYR A 1 73 ? 6.648 -32.272 21.677 1.00 0.04 73 TYR A O 5
ATOM 7777 N N . GLY A 1 74 ? 5.014 -32.579 23.191 1.00 52.13 74 GLY A N 5
ATOM 7778 C CA . GLY A 1 74 ? 5.863 -32.195 24.316 1.00 32.44 74 GLY A CA 5
ATOM 7779 C C . GLY A 1 74 ? 6.179 -30.703 24.343 1.00 20.32 74 GLY A C 5
ATOM 7780 O O . GLY A 1 74 ? 7.176 -30.282 24.929 1.00 2.23 74 GLY A O 5
ATOM 7784 N N . THR A 1 75 ? 5.335 -29.905 23.696 1.00 70.01 75 THR A N 5
ATOM 7785 C CA . THR A 1 75 ? 5.514 -28.447 23.658 1.00 23.53 75 THR A CA 5
ATOM 7786 C C . THR A 1 75 ? 4.307 -27.718 24.262 1.00 63.41 75 THR A C 5
ATOM 7787 O O . THR A 1 75 ? 3.155 -28.065 23.992 1.00 22.20 75 THR A O 5
ATOM 7798 N N . GLN A 1 76 ? 4.584 -26.715 25.091 1.00 52.42 76 GLN A N 5
ATOM 7799 C CA . GLN A 1 76 ? 3.537 -25.895 25.708 1.00 13.33 76 GLN A CA 5
ATOM 7800 C C . GLN A 1 76 ? 2.759 -25.086 24.656 1.00 14.21 76 GLN A C 5
ATOM 7801 O O . GLN A 1 76 ? 3.289 -24.752 23.597 1.00 24.40 76 GLN A O 5
ATOM 7815 N N . CYS A 1 77 ? 1.501 -24.779 24.958 1.00 33.04 77 CYS A N 5
ATOM 7816 C CA . CYS A 1 77 ? 0.675 -23.909 24.104 1.00 23.15 77 CYS A CA 5
ATOM 7817 C C . CYS A 1 77 ? -0.394 -23.190 24.931 1.00 34.13 77 CYS A C 5
ATOM 7818 O O . CYS A 1 77 ? -0.711 -23.604 26.049 1.00 52.43 77 CYS A O 5
ATOM 7826 N N . PHE A 1 78 ? -0.949 -22.118 24.372 1.00 60.11 78 PHE A N 5
ATOM 7827 C CA . PHE A 1 78 ? -1.951 -21.307 25.071 1.00 23.22 78 PHE A CA 5
ATOM 7828 C C . PHE A 1 78 ? -3.382 -21.802 24.793 1.00 13.20 78 PHE A C 5
ATOM 7829 O O . PHE A 1 78 ? -3.762 -22.042 23.643 1.00 14.12 78 PHE A O 5
ATOM 7846 N N . TRP A 1 79 ? -4.162 -21.963 25.859 1.00 25.11 79 TRP A N 5
ATOM 7847 C CA . TRP A 1 79 ? -5.579 -22.342 25.755 1.00 31.10 79 TRP A CA 5
ATOM 7848 C C . TRP A 1 79 ? -6.489 -21.119 25.956 1.00 3.43 79 TRP A C 5
ATOM 7849 O O . TRP A 1 79 ? -6.319 -20.359 26.912 1.00 24.14 79 TRP A O 5
ATOM 7870 N N . ILE A 1 80 ? -7.451 -20.932 25.053 1.00 74.32 80 ILE A N 5
ATOM 7871 C CA . ILE A 1 80 ? -8.378 -19.797 25.131 1.00 21.13 80 ILE A CA 5
ATOM 7872 C C . ILE A 1 80 ? -9.618 -20.140 25.976 1.00 70.20 80 ILE A C 5
ATOM 7873 O O . ILE A 1 80 ? -10.475 -20.914 25.546 1.00 65.42 80 ILE A O 5
ATOM 7889 N N . LEU A 1 81 ? -9.703 -19.569 27.177 1.00 45.42 81 LEU A N 5
ATOM 7890 C CA . LEU A 1 81 ? -10.883 -19.740 28.037 1.00 54.14 81 LEU A CA 5
ATOM 7891 C C . LEU A 1 81 ? -11.843 -18.553 27.873 1.00 42.35 81 LEU A C 5
ATOM 7892 O O . LEU A 1 81 ? -11.566 -17.448 28.344 1.00 12.25 81 LEU A O 5
ATOM 7908 N N . ARG A 1 82 ? -12.969 -18.778 27.200 1.00 53.31 82 ARG A N 5
ATOM 7909 C CA . ARG A 1 82 ? -13.949 -17.707 26.964 1.00 65.55 82 ARG A CA 5
ATOM 7910 C C . ARG A 1 82 ? -14.889 -17.531 28.159 1.00 23.33 82 ARG A C 5
ATOM 7911 O O . ARG A 1 82 ? -15.074 -18.451 28.953 1.00 62.13 82 ARG A O 5
ATOM 7932 N N . THR A 1 83 ? -15.489 -16.345 28.273 1.00 5.13 83 THR A N 5
ATOM 7933 C CA . THR A 1 83 ? -16.480 -16.071 29.328 1.00 1.40 83 THR A CA 5
ATOM 7934 C C . THR A 1 83 ? -17.669 -17.033 29.220 1.00 4.34 83 THR A C 5
ATOM 7935 O O . THR A 1 83 ? -18.326 -17.353 30.210 1.00 73.15 83 THR A O 5
ATOM 7946 N N . ASP A 1 84 ? -17.936 -17.480 27.996 1.00 51.14 84 ASP A N 5
ATOM 7947 C CA . ASP A 1 84 ? -18.959 -18.494 27.727 1.00 12.32 84 ASP A CA 5
ATOM 7948 C C . ASP A 1 84 ? -18.670 -19.808 28.485 1.00 43.34 84 ASP A C 5
ATOM 7949 O O . ASP A 1 84 ? -19.585 -20.570 28.806 1.00 32.21 84 ASP A O 5
ATOM 7958 N N . GLY A 1 85 ? -17.394 -20.052 28.782 1.00 34.34 85 GLY A N 5
ATOM 7959 C CA . GLY A 1 85 ? -16.985 -21.289 29.444 1.00 75.22 85 GLY A CA 5
ATOM 7960 C C . GLY A 1 85 ? -16.233 -22.230 28.509 1.00 25.50 85 GLY A C 5
ATOM 7961 O O . GLY A 1 85 ? -15.345 -22.970 28.937 1.00 21.24 85 GLY A O 5
ATOM 7965 N N . SER A 1 86 ? -16.601 -22.199 27.229 1.00 70.54 86 SER A N 5
ATOM 7966 C CA . SER A 1 86 ? -15.940 -23.011 26.194 1.00 42.31 86 SER A CA 5
ATOM 7967 C C . SER A 1 86 ? -14.439 -22.699 26.081 1.00 51.31 86 SER A C 5
ATOM 7968 O O . SER A 1 86 ? -14.022 -21.541 26.192 1.00 53.00 86 SER A O 5
ATOM 7976 N N . GLU A 1 87 ? -13.638 -23.737 25.838 1.00 50.25 87 GLU A N 5
ATOM 7977 C CA . GLU A 1 87 ? -12.184 -23.591 25.665 1.00 72.42 87 GLU A CA 5
ATOM 7978 C C . GLU A 1 87 ? -11.741 -23.954 24.241 1.00 0.31 87 GLU A C 5
ATOM 7979 O O . GLU A 1 87 ? -12.440 -24.676 23.532 1.00 20.42 87 GLU A O 5
ATOM 7991 N N . GLU A 1 88 ? -10.584 -23.435 23.827 1.00 44.43 88 GLU A N 5
ATOM 7992 C CA . GLU A 1 88 ? -9.971 -23.816 22.545 1.00 43.45 88 GLU A CA 5
ATOM 7993 C C . GLU A 1 88 ? -8.448 -23.614 22.547 1.00 1.43 88 GLU A C 5
ATOM 7994 O O . GLU A 1 88 ? -7.954 -22.495 22.678 1.00 3.32 88 GLU A O 5
ATOM 8006 N N . ARG A 1 89 ? -7.714 -24.716 22.419 1.00 42.10 89 ARG A N 5
ATOM 8007 C CA . ARG A 1 89 ? -6.272 -24.669 22.153 1.00 15.24 89 ARG A CA 5
ATOM 8008 C C . ARG A 1 89 ? -6.012 -24.129 20.738 1.00 34.22 89 ARG A C 5
ATOM 8009 O O . ARG A 1 89 ? -6.554 -24.660 19.766 1.00 45.14 89 ARG A O 5
ATOM 8030 N N . PHE A 1 90 ? -5.195 -23.083 20.617 1.00 14.32 90 PHE A N 5
ATOM 8031 C CA . PHE A 1 90 ? -4.843 -22.546 19.297 1.00 55.11 90 PHE A CA 5
ATOM 8032 C C . PHE A 1 90 ? -3.326 -22.611 19.060 1.00 41.35 90 PHE A C 5
ATOM 8033 O O . PHE A 1 90 ? -2.527 -22.120 19.862 1.00 75.53 90 PHE A O 5
ATOM 8050 N N . SER A 1 91 ? -2.935 -23.243 17.960 1.00 45.12 91 SER A N 5
ATOM 8051 C CA . SER A 1 91 ? -1.521 -23.376 17.608 1.00 32.11 91 SER A CA 5
ATOM 8052 C C . SER A 1 91 ? -0.929 -22.046 17.131 1.00 12.21 91 SER A C 5
ATOM 8053 O O . SER A 1 91 ? -0.943 -21.741 15.936 1.00 23.21 91 SER A O 5
ATOM 8061 N N . TYR A 1 92 ? -0.422 -21.245 18.070 1.00 4.24 92 TYR A N 5
ATOM 8062 C CA . TYR A 1 92 ? 0.275 -19.997 17.725 1.00 11.04 92 TYR A CA 5
ATOM 8063 C C . TYR A 1 92 ? 1.441 -20.284 16.760 1.00 71.20 92 TYR A C 5
ATOM 8064 O O . TYR A 1 92 ? 1.773 -19.474 15.893 1.00 35.14 92 TYR A O 5
ATOM 8082 N N . LYS A 1 93 ? 2.034 -21.468 16.919 1.00 54.14 93 LYS A N 5
ATOM 8083 C CA . LYS A 1 93 ? 3.128 -21.943 16.060 1.00 31.52 93 LYS A CA 5
ATOM 8084 C C . LYS A 1 93 ? 2.718 -22.020 14.576 1.00 14.21 93 LYS A C 5
ATOM 8085 O O . LYS A 1 93 ? 3.572 -22.031 13.690 1.00 55.34 93 LYS A O 5
ATOM 8104 N N . LYS A 1 94 ? 1.412 -22.079 14.311 1.00 41.42 94 LYS A N 5
ATOM 8105 C CA . LYS A 1 94 ? 0.902 -22.109 12.933 1.00 52.21 94 LYS A CA 5
ATOM 8106 C C . LYS A 1 94 ? 0.104 -20.842 12.591 1.00 3.43 94 LYS A C 5
ATOM 8107 O O . LYS A 1 94 ? -0.685 -20.825 11.650 1.00 22.11 94 LYS A O 5
ATOM 8126 N N . CYS A 1 95 ? 0.348 -19.767 13.338 1.00 34.04 95 CYS A N 5
ATOM 8127 C CA . CYS A 1 95 ? -0.250 -18.459 13.033 1.00 45.14 95 CYS A CA 5
ATOM 8128 C C . CYS A 1 95 ? 0.581 -17.711 11.976 1.00 62.11 95 CYS A C 5
ATOM 8129 O O . CYS A 1 95 ? 0.744 -16.488 12.041 1.00 21.12 95 CYS A O 5
ATOM 8137 N N . VAL A 1 96 ? 1.097 -18.462 11.002 1.00 65.14 96 VAL A N 5
ATOM 8138 C CA . VAL A 1 96 ? 1.911 -17.909 9.913 1.00 24.21 96 VAL A CA 5
ATOM 8139 C C . VAL A 1 96 ? 1.324 -18.314 8.551 1.00 25.45 96 VAL A C 5
ATOM 8140 O O . VAL A 1 96 ? 0.870 -17.472 7.775 1.00 50.52 96 VAL A O 5
ATOM 8153 N N . LEU A 1 97 ? 1.343 -19.619 8.277 1.00 74.24 97 LEU A N 5
ATOM 8154 C CA . LEU A 1 97 ? 0.752 -20.183 7.059 1.00 25.42 97 LEU A CA 5
ATOM 8155 C C . LEU A 1 97 ? -0.163 -21.367 7.400 1.00 23.00 97 LEU A C 5
ATOM 8156 O O . LEU A 1 97 ? -0.083 -21.932 8.494 1.00 1.40 97 LEU A O 5
ATOM 8172 N N . GLU A 1 98 ? -1.016 -21.751 6.455 1.00 15.40 98 GLU A N 5
ATOM 8173 C CA . GLU A 1 98 ? -2.015 -22.794 6.697 1.00 55.42 98 GLU A CA 5
ATOM 8174 C C . GLU A 1 98 ? -1.416 -24.217 6.628 1.00 64.55 98 GLU A C 5
ATOM 8175 O O . GLU A 1 98 ? -0.195 -24.395 6.582 1.00 51.12 98 GLU A O 5
ATOM 8187 N N . HIS A 1 99 ? -2.291 -25.222 6.648 1.00 33.34 99 HIS A N 5
ATOM 8188 C CA . HIS A 1 99 ? -1.876 -26.634 6.717 1.00 70.21 99 HIS A CA 5
ATOM 8189 C C . HIS A 1 99 ? -1.109 -27.117 5.466 1.00 75.45 99 HIS A C 5
ATOM 8190 O O . HIS A 1 99 ? 0.000 -27.648 5.580 1.00 15.21 99 HIS A O 5
ATOM 8205 N N . HIS A 1 100 ? -1.698 -26.932 4.286 1.00 64.04 100 HIS A N 5
ATOM 8206 C CA . HIS A 1 100 ? -1.155 -27.492 3.040 1.00 34.04 100 HIS A CA 5
ATOM 8207 C C . HIS A 1 100 ? -2.009 -27.076 1.828 1.00 44.40 100 HIS A C 5
ATOM 8208 O O . HIS A 1 100 ? -3.053 -27.677 1.558 1.00 55.02 100 HIS A O 5
ATOM 8223 N N . HIS A 1 101 ? -1.574 -26.037 1.116 1.00 11.34 101 HIS A N 5
ATOM 8224 C CA . HIS A 1 101 ? -2.272 -25.585 -0.095 1.00 71.55 101 HIS A CA 5
ATOM 8225 C C . HIS A 1 101 ? -2.336 -26.677 -1.174 1.00 4.22 101 HIS A C 5
ATOM 8226 O O . HIS A 1 101 ? -1.446 -27.523 -1.291 1.00 13.34 101 HIS A O 5
ATOM 8241 N N . HIS A 1 102 ? -3.396 -26.626 -1.975 1.00 53.43 102 HIS A N 5
ATOM 8242 C CA . HIS A 1 102 ? -3.655 -27.631 -3.013 1.00 33.22 102 HIS A CA 5
ATOM 8243 C C . HIS A 1 102 ? -3.977 -26.969 -4.361 1.00 33.32 102 HIS A C 5
ATOM 8244 O O . HIS A 1 102 ? -4.559 -25.882 -4.410 1.00 42.02 102 HIS A O 5
ATOM 8259 N N . HIS A 1 103 ? -3.601 -27.631 -5.451 1.00 44.13 103 HIS A N 5
ATOM 8260 C CA . HIS A 1 103 ? -3.860 -27.114 -6.799 1.00 74.35 103 HIS A CA 5
ATOM 8261 C C . HIS A 1 1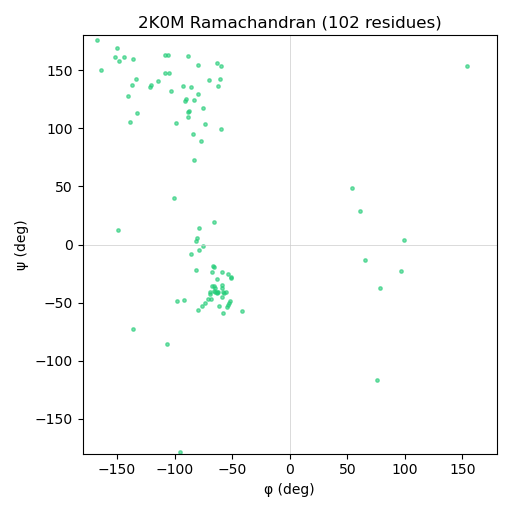03 ? -5.334 -27.315 -7.186 1.00 51.12 103 HIS A C 5
ATOM 8262 O O . HIS A 1 103 ? -5.971 -26.425 -7.752 1.00 51.40 103 HIS A O 5
ATOM 8277 N N . HIS A 1 104 ? -5.863 -28.497 -6.869 1.00 21.44 104 HIS A N 5
ATOM 8278 C CA . HIS A 1 104 ? -7.276 -28.824 -7.114 1.00 15.43 104 HIS A CA 5
ATOM 8279 C C . HIS A 1 104 ? -7.933 -29.400 -5.842 1.00 32.13 104 HIS A C 5
ATOM 8280 O O . HIS A 1 104 ? -7.777 -30.612 -5.579 1.00 37.45 104 HIS A O 5
ATOM 8296 N N . MET A 1 1 ? -7.585 -8.600 2.892 1.00 34.10 1 MET A N 6
ATOM 8297 C CA . MET A 1 1 ? -6.306 -8.956 2.224 1.00 65.11 1 MET A CA 6
ATOM 8298 C C . MET A 1 1 ? -5.129 -8.177 2.830 1.00 73.24 1 MET A C 6
ATOM 8299 O O . MET A 1 1 ? -5.044 -6.956 2.690 1.00 21.34 1 MET A O 6
ATOM 8315 N N . ALA A 1 2 ? -4.223 -8.884 3.505 1.00 13.12 2 ALA A N 6
ATOM 8316 C CA . ALA A 1 2 ? -3.063 -8.249 4.140 1.00 50.12 2 ALA A CA 6
ATOM 8317 C C . ALA A 1 2 ? -1.750 -8.954 3.765 1.00 21.24 2 ALA A C 6
ATOM 8318 O O . ALA A 1 2 ? -1.420 -10.009 4.301 1.00 24.34 2 ALA A O 6
ATOM 8325 N N . LYS A 1 3 ? -1.023 -8.379 2.810 1.00 42.43 3 LYS A N 6
ATOM 8326 C CA . LYS A 1 3 ? 0.316 -8.862 2.438 1.00 31.00 3 LYS A CA 6
ATOM 8327 C C . LYS A 1 3 ? 1.395 -7.836 2.833 1.00 43.35 3 LYS A C 6
ATOM 8328 O O . LYS A 1 3 ? 2.555 -7.952 2.431 1.00 14.13 3 LYS A O 6
ATOM 8347 N N . ALA A 1 4 ? 1.004 -6.840 3.626 1.00 25.13 4 ALA A N 6
ATOM 8348 C CA . ALA A 1 4 ? 1.912 -5.756 4.027 1.00 70.53 4 ALA A CA 6
ATOM 8349 C C . ALA A 1 4 ? 2.075 -5.683 5.551 1.00 2.00 4 ALA A C 6
ATOM 8350 O O . ALA A 1 4 ? 1.304 -6.295 6.293 1.00 34.31 4 ALA A O 6
ATOM 8357 N N . GLN A 1 5 ? 3.077 -4.915 5.998 1.00 73.34 5 GLN A N 6
ATOM 8358 C CA . GLN A 1 5 ? 3.375 -4.730 7.431 1.00 32.24 5 GLN A CA 6
ATOM 8359 C C . GLN A 1 5 ? 3.946 -6.008 8.083 1.00 0.42 5 GLN A C 6
ATOM 8360 O O . GLN A 1 5 ? 3.645 -7.128 7.665 1.00 61.40 5 GLN A O 6
ATOM 8374 N N . PRO A 1 6 ? 4.806 -5.853 9.112 1.00 33.04 6 PRO A N 6
ATOM 8375 C CA . PRO A 1 6 ? 5.356 -6.994 9.865 1.00 3.03 6 PRO A CA 6
ATOM 8376 C C . PRO A 1 6 ? 4.299 -7.677 10.751 1.00 31.52 6 PRO A C 6
ATOM 8377 O O . PRO A 1 6 ? 3.161 -7.214 10.856 1.00 64.40 6 PRO A O 6
ATOM 8388 N N . ILE A 1 7 ? 4.684 -8.771 11.400 1.00 72.33 7 ILE A N 6
ATOM 8389 C CA . ILE A 1 7 ? 3.774 -9.488 12.291 1.00 74.54 7 ILE A CA 6
ATOM 8390 C C . ILE A 1 7 ? 3.534 -8.669 13.570 1.00 22.31 7 ILE A C 6
ATOM 8391 O O . ILE A 1 7 ? 4.268 -8.793 14.550 1.00 12.30 7 ILE A O 6
ATOM 8407 N N . GLU A 1 8 ? 2.533 -7.790 13.533 1.00 30.43 8 GLU A N 6
ATOM 8408 C CA . GLU A 1 8 ? 2.181 -6.971 14.698 1.00 33.12 8 GLU A CA 6
ATOM 8409 C C . GLU A 1 8 ? 1.152 -7.681 15.588 1.00 23.51 8 GLU A C 6
ATOM 8410 O O . GLU A 1 8 ? 0.135 -8.187 15.104 1.00 53.14 8 GLU A O 6
ATOM 8422 N N . ILE A 1 9 ? 1.432 -7.734 16.889 1.00 30.13 9 ILE A N 6
ATOM 8423 C CA . ILE A 1 9 ? 0.504 -8.316 17.865 1.00 52.52 9 ILE A CA 6
ATOM 8424 C C . ILE A 1 9 ? 0.440 -7.452 19.139 1.00 12.34 9 ILE A C 6
ATOM 8425 O O . ILE A 1 9 ? 1.433 -7.323 19.860 1.00 1.35 9 ILE A O 6
ATOM 8441 N N . ALA A 1 10 ? -0.722 -6.839 19.395 1.00 12.24 10 ALA A N 6
ATOM 8442 C CA . ALA A 1 10 ? -0.925 -5.998 20.590 1.00 55.04 10 ALA A CA 6
ATOM 8443 C C . ALA A 1 10 ? 0.036 -4.795 20.616 1.00 3.42 10 ALA A C 6
ATOM 8444 O O . ALA A 1 10 ? 0.342 -4.251 21.680 1.00 71.43 10 ALA A O 6
ATOM 8451 N N . GLY A 1 11 ? 0.490 -4.373 19.438 1.00 32.34 11 GLY A N 6
ATOM 8452 C CA . GLY A 1 11 ? 1.442 -3.267 19.342 1.00 55.10 11 GLY A CA 6
ATOM 8453 C C . GLY A 1 11 ? 2.896 -3.731 19.254 1.00 23.22 11 GLY A C 6
ATOM 8454 O O . GLY A 1 11 ? 3.794 -2.937 18.972 1.00 44.31 11 GLY A O 6
ATOM 8458 N N . HIS A 1 12 ? 3.133 -5.019 19.502 1.00 10.33 12 HIS A N 6
ATOM 8459 C CA . HIS A 1 12 ? 4.481 -5.591 19.410 1.00 71.25 12 HIS A CA 6
ATOM 8460 C C . HIS A 1 12 ? 4.812 -5.956 17.955 1.00 71.44 12 HIS A C 6
ATOM 8461 O O . HIS A 1 12 ? 4.139 -6.793 17.350 1.00 20.45 12 HIS A O 6
ATOM 8476 N N . GLU A 1 13 ? 5.837 -5.319 17.398 1.00 22.54 13 GLU A N 6
ATOM 8477 C CA . GLU A 1 13 ? 6.207 -5.520 15.992 1.00 41.42 13 GLU A CA 6
ATOM 8478 C C . GLU A 1 13 ? 7.256 -6.632 15.822 1.00 51.13 13 GLU A C 6
ATOM 8479 O O . GLU A 1 13 ? 8.346 -6.580 16.399 1.00 12.24 13 GLU A O 6
ATOM 8491 N N . PHE A 1 14 ? 6.914 -7.649 15.038 1.00 4.43 14 PHE A N 6
ATOM 8492 C CA . PHE A 1 14 ? 7.862 -8.713 14.687 1.00 65.52 14 PHE A CA 6
ATOM 8493 C C . PHE A 1 14 ? 8.155 -8.709 13.178 1.00 64.33 14 PHE A C 6
ATOM 8494 O O . PHE A 1 14 ? 7.296 -9.051 12.365 1.00 53.24 14 PHE A O 6
ATOM 8511 N N . ALA A 1 15 ? 9.379 -8.324 12.811 1.00 15.44 15 ALA A N 6
ATOM 8512 C CA . ALA A 1 15 ? 9.781 -8.218 11.398 1.00 34.22 15 ALA A CA 6
ATOM 8513 C C . ALA A 1 15 ? 9.854 -9.587 10.697 1.00 73.21 15 ALA A C 6
ATOM 8514 O O . ALA A 1 15 ? 10.110 -9.664 9.493 1.00 2.32 15 ALA A O 6
ATOM 8521 N N . ARG A 1 16 ? 9.631 -10.658 11.453 1.00 10.03 16 ARG A N 6
ATOM 8522 C CA . ARG A 1 16 ? 9.657 -12.019 10.913 1.00 21.41 16 ARG A CA 6
ATOM 8523 C C . ARG A 1 16 ? 8.755 -12.948 11.744 1.00 44.32 16 ARG A C 6
ATOM 8524 O O . ARG A 1 16 ? 8.728 -12.861 12.972 1.00 44.34 16 ARG A O 6
ATOM 8545 N N . LYS A 1 17 ? 8.018 -13.831 11.069 1.00 45.14 17 LYS A N 6
ATOM 8546 C CA . LYS A 1 17 ? 7.104 -14.762 11.749 1.00 24.31 17 LYS A CA 6
ATOM 8547 C C . LYS A 1 17 ? 7.853 -15.656 12.756 1.00 65.22 17 LYS A C 6
ATOM 8548 O O . LYS A 1 17 ? 7.389 -15.871 13.878 1.00 65.22 17 LYS A O 6
ATOM 8567 N N . ALA A 1 18 ? 9.013 -16.167 12.350 1.00 2.24 18 ALA A N 6
ATOM 8568 C CA . ALA A 1 18 ? 9.863 -16.977 13.233 1.00 54.23 18 ALA A CA 6
ATOM 8569 C C . ALA A 1 18 ? 10.237 -16.222 14.523 1.00 32.23 18 ALA A C 6
ATOM 8570 O O . ALA A 1 18 ? 10.390 -16.827 15.587 1.00 4.43 18 ALA A O 6
ATOM 8577 N N . ASP A 1 19 ? 10.378 -14.901 14.423 1.00 12.04 19 ASP A N 6
ATOM 8578 C CA . ASP A 1 19 ? 10.693 -14.061 15.585 1.00 61.13 19 ASP A CA 6
ATOM 8579 C C . ASP A 1 19 ? 9.505 -14.051 16.566 1.00 33.45 19 ASP A C 6
ATOM 8580 O O . ASP A 1 19 ? 9.679 -14.194 17.780 1.00 40.44 19 ASP A O 6
ATOM 8589 N N . ALA A 1 20 ? 8.297 -13.903 16.017 1.00 22.21 20 ALA A N 6
ATOM 8590 C CA . ALA A 1 20 ? 7.065 -13.932 16.814 1.00 32.12 20 ALA A CA 6
ATOM 8591 C C . ALA A 1 20 ? 6.875 -15.283 17.518 1.00 32.53 20 ALA A C 6
ATOM 8592 O O . ALA A 1 20 ? 6.554 -15.337 18.708 1.00 12.24 20 ALA A O 6
ATOM 8599 N N . LEU A 1 21 ? 7.071 -16.375 16.775 1.00 31.41 21 LEU A N 6
ATOM 8600 C CA . LEU A 1 21 ? 6.961 -17.725 17.342 1.00 44.12 21 LEU A CA 6
ATOM 8601 C C . LEU A 1 21 ? 7.989 -17.938 18.458 1.00 2.11 21 LEU A C 6
ATOM 8602 O O . LEU A 1 21 ? 7.670 -18.489 19.510 1.00 74.42 21 LEU A O 6
ATOM 8618 N N . ALA A 1 22 ? 9.223 -17.494 18.217 1.00 11.22 22 ALA A N 6
ATOM 8619 C CA . ALA A 1 22 ? 10.287 -17.581 19.220 1.00 43.02 22 ALA A CA 6
ATOM 8620 C C . ALA A 1 22 ? 9.905 -16.825 20.501 1.00 64.32 22 ALA A C 6
ATOM 8621 O O . ALA A 1 22 ? 10.024 -17.355 21.604 1.00 34.43 22 ALA A O 6
ATOM 8628 N N . PHE A 1 23 ? 9.422 -15.592 20.338 1.00 11.12 23 PHE A N 6
ATOM 8629 C CA . PHE A 1 23 ? 9.000 -14.759 21.473 1.00 61.31 23 PHE A CA 6
ATOM 8630 C C . PHE A 1 23 ? 7.906 -15.452 22.302 1.00 63.21 23 PHE A C 6
ATOM 8631 O O . PHE A 1 23 ? 8.038 -15.613 23.519 1.00 20.51 23 PHE A O 6
ATOM 8648 N N . MET A 1 24 ? 6.830 -15.865 21.630 1.00 65.33 24 MET A N 6
ATOM 8649 C CA . MET A 1 24 ? 5.716 -16.544 22.299 1.00 53.22 24 MET A CA 6
ATOM 8650 C C . MET A 1 24 ? 6.165 -17.869 22.934 1.00 10.23 24 MET A C 6
ATOM 8651 O O . MET A 1 24 ? 5.696 -18.243 24.008 1.00 23.33 24 MET A O 6
ATOM 8665 N N . LYS A 1 25 ? 7.082 -18.566 22.266 1.00 5.05 25 LYS A N 6
ATOM 8666 C CA . LYS A 1 25 ? 7.647 -19.811 22.793 1.00 34.44 25 LYS A CA 6
ATOM 8667 C C . LYS A 1 25 ? 8.402 -19.542 24.106 1.00 13.54 25 LYS A C 6
ATOM 8668 O O . LYS A 1 25 ? 8.185 -20.223 25.111 1.00 70.40 25 LYS A O 6
ATOM 8687 N N . VAL A 1 26 ? 9.279 -18.534 24.091 1.00 73.45 26 VAL A N 6
ATOM 8688 C CA . VAL A 1 26 ? 10.068 -18.176 25.272 1.00 53.43 26 VAL A CA 6
ATOM 8689 C C . VAL A 1 26 ? 9.166 -17.853 26.474 1.00 22.21 26 VAL A C 6
ATOM 8690 O O . VAL A 1 26 ? 9.275 -18.491 27.521 1.00 61.53 26 VAL A O 6
ATOM 8703 N N . MET A 1 27 ? 8.259 -16.883 26.318 1.00 64.30 27 MET A N 6
ATOM 8704 C CA . MET A 1 27 ? 7.360 -16.496 27.417 1.00 24.14 27 MET A CA 6
ATOM 8705 C C . MET A 1 27 ? 6.540 -17.705 27.909 1.00 23.42 27 MET A C 6
ATOM 8706 O O . MET A 1 27 ? 6.354 -17.893 29.111 1.00 0.21 27 MET A O 6
ATOM 8720 N N . LEU A 1 28 ? 6.093 -18.540 26.968 1.00 50.20 28 LEU A N 6
ATOM 8721 C CA . LEU A 1 28 ? 5.368 -19.779 27.285 1.00 33.32 28 LEU A CA 6
ATOM 8722 C C . LEU A 1 28 ? 6.203 -20.695 28.197 1.00 64.43 28 LEU A C 6
ATOM 8723 O O . LEU A 1 28 ? 5.694 -21.277 29.156 1.00 45.12 28 LEU A O 6
ATOM 8739 N N . ASN A 1 29 ? 7.499 -20.792 27.899 1.00 45.32 29 ASN A N 6
ATOM 8740 C CA . ASN A 1 29 ? 8.421 -21.648 28.660 1.00 23.42 29 ASN A CA 6
ATOM 8741 C C . ASN A 1 29 ? 8.876 -20.990 29.980 1.00 33.15 29 ASN A C 6
ATOM 8742 O O . ASN A 1 29 ? 9.796 -21.476 30.639 1.00 24.11 29 ASN A O 6
ATOM 8753 N N . ARG A 1 30 ? 8.250 -19.869 30.350 1.00 3.42 30 ARG A N 6
ATOM 8754 C CA . ARG A 1 30 ? 8.466 -19.254 31.674 1.00 54.03 30 ARG A CA 6
ATOM 8755 C C . ARG A 1 30 ? 7.283 -19.536 32.612 1.00 44.42 30 ARG A C 6
ATOM 8756 O O . ARG A 1 30 ? 7.325 -19.212 33.800 1.00 63.12 30 ARG A O 6
ATOM 8777 N N . TYR A 1 31 ? 6.228 -20.137 32.067 1.00 54.53 31 TYR A N 6
ATOM 8778 C CA . TYR A 1 31 ? 5.091 -20.597 32.869 1.00 45.41 31 TYR A CA 6
ATOM 8779 C C . TYR A 1 31 ? 5.100 -22.126 32.967 1.00 61.43 31 TYR A C 6
ATOM 8780 O O . TYR A 1 31 ? 5.668 -22.808 32.114 1.00 73.44 31 TYR A O 6
ATOM 8798 N N . ARG A 1 32 ? 4.470 -22.665 34.003 1.00 2.02 32 ARG A N 6
ATOM 8799 C CA . ARG A 1 32 ? 4.349 -24.119 34.150 1.00 4.21 32 ARG A CA 6
ATOM 8800 C C . ARG A 1 32 ? 3.156 -24.632 33.319 1.00 75.14 32 ARG A C 6
ATOM 8801 O O . ARG A 1 32 ? 2.218 -23.879 33.051 1.00 3.50 32 ARG A O 6
ATOM 8822 N N . PRO A 1 33 ? 3.157 -25.922 32.911 1.00 21.15 33 PRO A N 6
ATOM 8823 C CA . PRO A 1 33 ? 2.119 -26.482 32.009 1.00 33.22 33 PRO A CA 6
ATOM 8824 C C . PRO A 1 33 ? 0.702 -26.575 32.629 1.00 61.41 33 PRO A C 6
ATOM 8825 O O . PRO A 1 33 ? -0.110 -27.409 32.209 1.00 52.42 33 PRO A O 6
ATOM 8836 N N . GLY A 1 34 ? 0.395 -25.712 33.602 1.00 63.43 34 GLY A N 6
ATOM 8837 C CA . GLY A 1 34 ? -0.943 -25.683 34.187 1.00 73.42 34 GLY A CA 6
ATOM 8838 C C . GLY A 1 34 ? -1.203 -24.451 35.052 1.00 12.33 34 GLY A C 6
ATOM 8839 O O . GLY A 1 34 ? -1.943 -24.521 36.035 1.00 65.42 34 GLY A O 6
ATOM 8843 N N . ASP A 1 35 ? -0.598 -23.317 34.696 1.00 75.13 35 ASP A N 6
ATOM 8844 C CA . ASP A 1 35 ? -0.763 -22.075 35.467 1.00 34.32 35 ASP A CA 6
ATOM 8845 C C . ASP A 1 35 ? -1.320 -20.920 34.618 1.00 75.13 35 ASP A C 6
ATOM 8846 O O . ASP A 1 35 ? -1.449 -21.024 33.397 1.00 54.24 35 ASP A O 6
ATOM 8855 N N . ILE A 1 36 ? -1.643 -19.819 35.294 1.00 11.31 36 ILE A N 6
ATOM 8856 C CA . ILE A 1 36 ? -2.253 -18.647 34.658 1.00 12.23 36 ILE A CA 6
ATOM 8857 C C . ILE A 1 36 ? -1.243 -17.842 33.824 1.00 15.12 36 ILE A C 6
ATOM 8858 O O . ILE A 1 36 ? -0.097 -17.639 34.232 1.00 24.34 36 ILE A O 6
ATOM 8874 N N . VAL A 1 37 ? -1.683 -17.377 32.658 1.00 41.33 37 VAL A N 6
ATOM 8875 C CA . VAL A 1 37 ? -0.886 -16.471 31.826 1.00 50.42 37 VAL A CA 6
ATOM 8876 C C . VAL A 1 37 ? -1.047 -15.016 32.318 1.00 24.15 37 VAL A C 6
ATOM 8877 O O . VAL A 1 37 ? -2.088 -14.656 32.870 1.00 64.24 37 VAL A O 6
ATOM 8890 N N . SER A 1 38 ? -0.017 -14.187 32.133 1.00 30.02 38 SER A N 6
ATOM 8891 C CA . SER A 1 38 ? -0.032 -12.807 32.658 1.00 10.11 38 SER A CA 6
ATOM 8892 C C . SER A 1 38 ? -1.063 -11.920 31.940 1.00 60.53 38 SER A C 6
ATOM 8893 O O . SER A 1 38 ? -1.654 -12.313 30.929 1.00 22.52 38 SER A O 6
ATOM 8901 N N . THR A 1 39 ? -1.263 -10.711 32.466 1.00 71.44 39 THR A N 6
ATOM 8902 C CA . THR A 1 39 ? -2.211 -9.747 31.890 1.00 54.11 39 THR A CA 6
ATOM 8903 C C . THR A 1 39 ? -1.783 -9.308 30.482 1.00 75.32 39 THR A C 6
ATOM 8904 O O . THR A 1 39 ? -2.588 -9.307 29.545 1.00 74.44 39 THR A O 6
ATOM 8915 N N . VAL A 1 40 ? -0.511 -8.939 30.343 1.00 45.55 40 VAL A N 6
ATOM 8916 C CA . VAL A 1 40 ? 0.037 -8.496 29.056 1.00 31.13 40 VAL A CA 6
ATOM 8917 C C . VAL A 1 40 ? 0.061 -9.642 28.031 1.00 11.13 40 VAL A C 6
ATOM 8918 O O . VAL A 1 40 ? -0.453 -9.500 26.919 1.00 44.41 40 VAL A O 6
ATOM 8931 N N . ASP A 1 41 ? 0.657 -10.772 28.416 1.00 12.01 41 ASP A N 6
ATOM 8932 C CA . ASP A 1 41 ? 0.701 -11.962 27.556 1.00 63.14 41 ASP A CA 6
ATOM 8933 C C . ASP A 1 41 ? -0.713 -12.373 27.105 1.00 21.32 41 ASP A C 6
ATOM 8934 O O . ASP A 1 41 ? -0.926 -12.748 25.950 1.00 45.43 41 ASP A O 6
ATOM 8943 N N . GLY A 1 42 ? -1.676 -12.294 28.028 1.00 54.31 42 GLY A N 6
ATOM 8944 C CA . GLY A 1 42 ? -3.067 -12.594 27.702 1.00 22.50 42 GLY A CA 6
ATOM 8945 C C . GLY A 1 42 ? -3.624 -11.697 26.597 1.00 73.50 42 GLY A C 6
ATOM 8946 O O . GLY A 1 42 ? -4.139 -12.187 25.590 1.00 10.44 42 GLY A O 6
ATOM 8950 N N . ALA A 1 43 ? -3.512 -10.378 26.782 1.00 44.25 43 ALA A N 6
ATOM 8951 C CA . ALA A 1 43 ? -3.954 -9.407 25.769 1.00 62.52 43 ALA A CA 6
ATOM 8952 C C . ALA A 1 43 ? -3.215 -9.616 24.435 1.00 15.12 43 ALA A C 6
ATOM 8953 O O . ALA A 1 43 ? -3.787 -9.445 23.355 1.00 24.05 43 ALA A O 6
ATOM 8960 N N . PHE A 1 44 ? -1.942 -9.990 24.531 1.00 43.04 44 PHE A N 6
ATOM 8961 C CA . PHE A 1 44 ? -1.122 -10.317 23.361 1.00 60.22 44 PHE A CA 6
ATOM 8962 C C . PHE A 1 44 ? -1.752 -11.471 22.561 1.00 1.12 44 PHE A C 6
ATOM 8963 O O . PHE A 1 44 ? -1.962 -11.370 21.348 1.00 2.32 44 PHE A O 6
ATOM 8980 N N . LEU A 1 45 ? -2.067 -12.560 23.258 1.00 44.04 45 LEU A N 6
ATOM 8981 C CA . LEU A 1 45 ? -2.684 -13.739 22.640 1.00 35.10 45 LEU A CA 6
ATOM 8982 C C . LEU A 1 45 ? -4.033 -13.407 21.976 1.00 13.33 45 LEU A C 6
ATOM 8983 O O . LEU A 1 45 ? -4.378 -13.977 20.940 1.00 73.42 45 LEU A O 6
ATOM 8999 N N . VAL A 1 46 ? -4.791 -12.486 22.576 1.00 61.22 46 VAL A N 6
ATOM 9000 C CA . VAL A 1 46 ? -6.078 -12.052 22.010 1.00 70.10 46 VAL A CA 6
ATOM 9001 C C . VAL A 1 46 ? -5.909 -11.506 20.581 1.00 40.23 46 VAL A C 6
ATOM 9002 O O . VAL A 1 46 ? -6.603 -11.932 19.654 1.00 51.05 46 VAL A O 6
ATOM 9015 N N . GLU A 1 47 ? -4.982 -10.567 20.407 1.00 62.45 47 GLU A N 6
ATOM 9016 C CA . GLU A 1 47 ? -4.714 -9.987 19.086 1.00 23.21 47 GLU A CA 6
ATOM 9017 C C . GLU A 1 47 ? -4.209 -11.052 18.096 1.00 1.30 47 GLU A C 6
ATOM 9018 O O . GLU A 1 47 ? -4.607 -11.068 16.929 1.00 31.32 47 GLU A O 6
ATOM 9030 N N . ALA A 1 48 ? -3.331 -11.941 18.566 1.00 61.31 48 ALA A N 6
ATOM 9031 C CA . ALA A 1 48 ? -2.844 -13.055 17.741 1.00 61.42 48 ALA A CA 6
ATOM 9032 C C . ALA A 1 48 ? -3.997 -13.982 17.320 1.00 51.43 48 ALA A C 6
ATOM 9033 O O . ALA A 1 48 ? -3.999 -14.536 16.217 1.00 50.23 48 ALA A O 6
ATOM 9040 N N . LEU A 1 49 ? -4.975 -14.138 18.210 1.00 51.11 49 LEU A N 6
ATOM 9041 C CA . LEU A 1 49 ? -6.174 -14.939 17.936 1.00 64.34 49 LEU A CA 6
ATOM 9042 C C . LEU A 1 49 ? -7.057 -14.284 16.860 1.00 13.40 49 LEU A C 6
ATOM 9043 O O . LEU A 1 49 ? -7.608 -14.967 15.999 1.00 4.52 49 LEU A O 6
ATOM 9059 N N . LYS A 1 50 ? -7.168 -12.959 16.906 1.00 52.21 50 LYS A N 6
ATOM 9060 C CA . LYS A 1 50 ? -8.027 -12.208 15.972 1.00 73.31 50 LYS A CA 6
ATOM 9061 C C . LYS A 1 50 ? -7.643 -12.421 14.495 1.00 63.22 50 LYS A C 6
ATOM 9062 O O . LYS A 1 50 ? -8.413 -12.077 13.594 1.00 60.45 50 LYS A O 6
ATOM 9081 N N . ARG A 1 51 ? -6.458 -12.975 14.248 1.00 23.04 51 ARG A N 6
ATOM 9082 C CA . ARG A 1 51 ? -6.022 -13.287 12.878 1.00 23.30 51 ARG A CA 6
ATOM 9083 C C . ARG A 1 51 ? -6.445 -14.714 12.472 1.00 73.52 51 ARG A C 6
ATOM 9084 O O . ARG A 1 51 ? -5.976 -15.260 11.474 1.00 72.03 51 ARG A O 6
ATOM 9105 N N . HIS A 1 52 ? -7.347 -15.303 13.259 1.00 71.24 52 HIS A N 6
ATOM 9106 C CA . HIS A 1 52 ? -7.916 -16.627 12.971 1.00 25.43 52 HIS A CA 6
ATOM 9107 C C . HIS A 1 52 ? -9.340 -16.517 12.398 1.00 53.53 52 HIS A C 6
ATOM 9108 O O . HIS A 1 52 ? -10.158 -15.743 12.896 1.00 4.13 52 HIS A O 6
ATOM 9123 N N . PRO A 1 53 ? -9.666 -17.303 11.354 1.00 40.54 53 PRO A N 6
ATOM 9124 C CA . PRO A 1 53 ? -11.054 -17.435 10.878 1.00 51.22 53 PRO A CA 6
ATOM 9125 C C . PRO A 1 53 ? -11.940 -18.143 11.918 1.00 52.42 53 PRO A C 6
ATOM 9126 O O . PRO A 1 53 ? -13.164 -18.006 11.919 1.00 70.10 53 PRO A O 6
ATOM 9137 N N . ASP A 1 54 ? -11.295 -18.901 12.805 1.00 30.30 54 ASP A N 6
ATOM 9138 C CA . ASP A 1 54 ? -11.979 -19.613 13.886 1.00 41.31 54 ASP A CA 6
ATOM 9139 C C . ASP A 1 54 ? -12.085 -18.760 15.168 1.00 54.45 54 ASP A C 6
ATOM 9140 O O . ASP A 1 54 ? -12.687 -19.188 16.156 1.00 24.42 54 ASP A O 6
ATOM 9149 N N . ALA A 1 55 ? -11.524 -17.545 15.142 1.00 53.24 55 ALA A N 6
ATOM 9150 C CA . ALA A 1 55 ? -11.508 -16.667 16.323 1.00 72.11 55 ALA A CA 6
ATOM 9151 C C . ALA A 1 55 ? -12.919 -16.403 16.870 1.00 21.11 55 ALA A C 6
ATOM 9152 O O . ALA A 1 55 ? -13.150 -16.484 18.075 1.00 4.13 55 ALA A O 6
ATOM 9159 N N . THR A 1 56 ? -13.865 -16.107 15.978 1.00 71.00 56 THR A N 6
ATOM 9160 C CA . THR A 1 56 ? -15.260 -15.846 16.377 1.00 73.01 56 THR A CA 6
ATOM 9161 C C . THR A 1 56 ? -15.864 -17.030 17.160 1.00 55.11 56 THR A C 6
ATOM 9162 O O . THR A 1 56 ? -16.790 -16.857 17.956 1.00 40.52 56 THR A O 6
ATOM 9173 N N . SER A 1 57 ? -15.323 -18.229 16.932 1.00 53.21 57 SER A N 6
ATOM 9174 C CA . SER A 1 57 ? -15.751 -19.444 17.648 1.00 41.40 57 SER A CA 6
ATOM 9175 C C . SER A 1 57 ? -14.935 -19.655 18.935 1.00 22.32 57 SER A C 6
ATOM 9176 O O . SER A 1 57 ? -15.456 -20.136 19.943 1.00 63.05 57 SER A O 6
ATOM 9184 N N . LYS A 1 58 ? -13.650 -19.297 18.890 1.00 43.11 58 LYS A N 6
ATOM 9185 C CA . LYS A 1 58 ? -12.751 -19.454 20.045 1.00 30.35 58 LYS A CA 6
ATOM 9186 C C . LYS A 1 58 ? -13.056 -18.424 21.149 1.00 23.41 58 LYS A C 6
ATOM 9187 O O . LYS A 1 58 ? -12.867 -18.692 22.336 1.00 22.43 58 LYS A O 6
ATOM 9206 N N . ILE A 1 59 ? -13.516 -17.244 20.744 1.00 12.21 59 ILE A N 6
ATOM 9207 C CA . ILE A 1 59 ? -13.895 -16.186 21.686 1.00 41.31 59 ILE A CA 6
ATOM 9208 C C . ILE A 1 59 ? -15.301 -16.432 22.265 1.00 54.12 59 ILE A C 6
ATOM 9209 O O . ILE A 1 59 ? -15.525 -16.286 23.470 1.00 10.24 59 ILE A O 6
ATOM 9225 N N . GLY A 1 60 ? -16.242 -16.809 21.396 1.00 41.03 60 GLY A N 6
ATOM 9226 C CA . GLY A 1 60 ? -17.615 -17.073 21.826 1.00 61.51 60 GLY A CA 6
ATOM 9227 C C . GLY A 1 60 ? -18.295 -15.859 22.465 1.00 4.41 60 GLY A C 6
ATOM 9228 O O . GLY A 1 60 ? -18.561 -14.865 21.787 1.00 14.24 60 GLY A O 6
ATOM 9232 N N . PRO A 1 61 ? -18.614 -15.916 23.773 1.00 61.20 61 PRO A N 6
ATOM 9233 C CA . PRO A 1 61 ? -19.194 -14.773 24.498 1.00 10.23 61 PRO A CA 6
ATOM 9234 C C . PRO A 1 61 ? -18.142 -13.732 24.928 1.00 3.22 61 PRO A C 6
ATOM 9235 O O . PRO A 1 61 ? -18.474 -12.572 25.195 1.00 51.52 61 PRO A O 6
ATOM 9246 N N . GLY A 1 62 ? -16.877 -14.148 24.989 1.00 43.14 62 GLY A N 6
ATOM 9247 C CA . GLY A 1 62 ? -15.805 -13.256 25.419 1.00 11.44 62 GLY A CA 6
ATOM 9248 C C . GLY A 1 62 ? -14.628 -13.994 26.053 1.00 30.22 62 GLY A C 6
ATOM 9249 O O . GLY A 1 62 ? -14.799 -15.059 26.655 1.00 34.02 62 GLY A O 6
ATOM 9253 N N . VAL A 1 63 ? -13.429 -13.428 25.918 1.00 45.04 63 VAL A N 6
ATOM 9254 C CA . VAL A 1 63 ? -12.216 -14.026 26.487 1.00 33.14 63 VAL A CA 6
ATOM 9255 C C . VAL A 1 63 ? -11.992 -13.567 27.938 1.00 62.04 63 VAL A C 6
ATOM 9256 O O . VAL A 1 63 ? -11.752 -12.385 28.202 1.00 22.31 63 VAL A O 6
ATOM 9269 N N . ARG A 1 64 ? -12.065 -14.508 28.874 1.00 62.13 64 ARG A N 6
ATOM 9270 C CA . ARG A 1 64 ? -11.871 -14.211 30.298 1.00 71.01 64 ARG A CA 6
ATOM 9271 C C . ARG A 1 64 ? -10.374 -14.151 30.652 1.00 22.13 64 ARG A C 6
ATOM 9272 O O . ARG A 1 64 ? -9.885 -13.144 31.173 1.00 44.34 64 ARG A O 6
ATOM 9293 N N . ASN A 1 65 ? -9.652 -15.230 30.356 1.00 32.21 65 ASN A N 6
ATOM 9294 C CA . ASN A 1 65 ? -8.206 -15.294 30.602 1.00 22.41 65 ASN A CA 6
ATOM 9295 C C . ASN A 1 65 ? -7.555 -16.427 29.795 1.00 45.33 65 ASN A C 6
ATOM 9296 O O . ASN A 1 65 ? -8.210 -17.087 28.990 1.00 72.24 65 ASN A O 6
ATOM 9307 N N . PHE A 1 66 ? -6.257 -16.636 30.005 1.00 5.21 66 PHE A N 6
ATOM 9308 C CA . PHE A 1 66 ? -5.520 -17.721 29.343 1.00 54.11 66 PHE A CA 6
ATOM 9309 C C . PHE A 1 66 ? -4.762 -18.578 30.367 1.00 31.44 66 PHE A C 6
ATOM 9310 O O . PHE A 1 66 ? -4.263 -18.065 31.372 1.00 12.51 66 PHE A O 6
ATOM 9327 N N . GLU A 1 67 ? -4.681 -19.880 30.111 1.00 63.21 67 GLU A N 6
ATOM 9328 C CA . GLU A 1 67 ? -3.896 -20.792 30.954 1.00 62.44 67 GLU A CA 6
ATOM 9329 C C . GLU A 1 67 ? -2.961 -21.660 30.107 1.00 4.11 67 GLU A C 6
ATOM 9330 O O . GLU A 1 67 ? -3.241 -21.945 28.942 1.00 72.53 67 GLU A O 6
ATOM 9342 N N . VAL A 1 68 ? -1.846 -22.072 30.700 1.00 42.34 68 VAL A N 6
ATOM 9343 C CA . VAL A 1 68 ? -0.856 -22.899 30.002 1.00 1.54 68 VAL A CA 6
ATOM 9344 C C . VAL A 1 68 ? -1.148 -24.400 30.176 1.00 22.51 68 VAL A C 6
ATOM 9345 O O . VAL A 1 68 ? -1.663 -24.833 31.210 1.00 43.41 68 VAL A O 6
ATOM 9358 N N . ARG A 1 69 ? -0.826 -25.187 29.153 1.00 4.21 69 ARG A N 6
ATOM 9359 C CA . ARG A 1 69 ? -1.014 -26.642 29.188 1.00 11.30 69 ARG A CA 6
ATOM 9360 C C . ARG A 1 69 ? 0.160 -27.353 28.492 1.00 64.22 69 ARG A C 6
ATOM 9361 O O . ARG A 1 69 ? 0.924 -26.726 27.761 1.00 5.23 69 ARG A O 6
ATOM 9382 N N . SER A 1 70 ? 0.310 -28.656 28.729 1.00 14.44 70 SER A N 6
ATOM 9383 C CA . SER A 1 70 ? 1.344 -29.453 28.049 1.00 2.11 70 SER A CA 6
ATOM 9384 C C . SER A 1 70 ? 0.969 -29.703 26.579 1.00 13.33 70 SER A C 6
ATOM 9385 O O . SER A 1 70 ? -0.202 -29.608 26.204 1.00 2.40 70 SER A O 6
ATOM 9393 N N . ALA A 1 71 ? 1.958 -30.025 25.748 1.00 0.33 71 ALA A N 6
ATOM 9394 C CA . ALA A 1 71 ? 1.716 -30.277 24.322 1.00 4.24 71 ALA A CA 6
ATOM 9395 C C . ALA A 1 71 ? 2.642 -31.372 23.763 1.00 75.10 71 ALA A C 6
ATOM 9396 O O . ALA A 1 71 ? 3.450 -31.962 24.489 1.00 5.04 71 ALA A O 6
ATOM 9403 N N . ASP A 1 72 ? 2.520 -31.625 22.462 1.00 4.23 72 ASP A N 6
ATOM 9404 C CA . ASP A 1 72 ? 3.289 -32.673 21.779 1.00 72.23 72 ASP A CA 6
ATOM 9405 C C . ASP A 1 72 ? 4.806 -32.417 21.835 1.00 22.22 72 ASP A C 6
ATOM 9406 O O . ASP A 1 72 ? 5.251 -31.282 22.009 1.00 63.23 72 ASP A O 6
ATOM 9415 N N . TYR A 1 73 ? 5.589 -33.491 21.709 1.00 63.50 73 TYR A N 6
ATOM 9416 C CA . TYR A 1 73 ? 7.059 -33.418 21.773 1.00 70.35 73 TYR A CA 6
ATOM 9417 C C . TYR A 1 73 ? 7.539 -32.906 23.143 1.00 32.12 73 TYR A C 6
ATOM 9418 O O . TYR A 1 73 ? 8.682 -32.469 23.291 1.00 71.22 73 TYR A O 6
ATOM 9436 N N . GLY A 1 74 ? 6.664 -32.985 24.146 1.00 21.32 74 GLY A N 6
ATOM 9437 C CA . GLY A 1 74 ? 6.997 -32.492 25.477 1.00 42.34 74 GLY A CA 6
ATOM 9438 C C . GLY A 1 74 ? 7.081 -30.969 25.544 1.00 73.10 74 GLY A C 6
ATOM 9439 O O . GLY A 1 74 ? 7.857 -30.415 26.327 1.00 60.44 74 GLY A O 6
ATOM 9443 N N . THR A 1 75 ? 6.290 -30.291 24.715 1.00 0.41 75 THR A N 6
ATOM 9444 C CA . THR A 1 75 ? 6.258 -28.820 24.694 1.00 74.42 75 THR A CA 6
ATOM 9445 C C . THR A 1 75 ? 5.051 -28.279 25.473 1.00 73.45 75 THR A C 6
ATOM 9446 O O . THR A 1 75 ? 4.445 -28.993 26.277 1.00 12.34 75 THR A O 6
ATOM 9457 N N . GLN A 1 76 ? 4.704 -27.015 25.241 1.00 3.12 76 GLN A N 6
ATOM 9458 C CA . GLN A 1 76 ? 3.591 -26.369 25.946 1.00 62.12 76 GLN A CA 6
ATOM 9459 C C . GLN A 1 76 ? 2.618 -25.688 24.962 1.00 61.43 76 GLN A C 6
ATOM 9460 O O . GLN A 1 76 ? 2.930 -25.520 23.784 1.00 51.24 76 GLN A O 6
ATOM 9474 N N . CYS A 1 77 ? 1.439 -25.298 25.452 1.00 73.44 77 CYS A N 6
ATOM 9475 C CA . CYS A 1 77 ? 0.420 -24.644 24.612 1.00 24.31 77 CYS A CA 6
ATOM 9476 C C . CYS A 1 77 ? -0.439 -23.662 25.428 1.00 12.55 77 CYS A C 6
ATOM 9477 O O . CYS A 1 77 ? -0.537 -23.773 26.653 1.00 35.20 77 CYS A O 6
ATOM 9485 N N . PHE A 1 78 ? -1.049 -22.694 24.737 1.00 74.41 78 PHE A N 6
ATOM 9486 C CA . PHE A 1 78 ? -1.942 -21.710 25.375 1.00 21.44 78 PHE A CA 6
ATOM 9487 C C . PHE A 1 78 ? -3.424 -22.083 25.174 1.00 32.23 78 PHE A C 6
ATOM 9488 O O . PHE A 1 78 ? -3.844 -22.414 24.062 1.00 14.42 78 PHE A O 6
ATOM 9505 N N . TRP A 1 79 ? -4.212 -22.014 26.247 1.00 31.32 79 TRP A N 6
ATOM 9506 C CA . TRP A 1 79 ? -5.656 -22.287 26.176 1.00 4.12 79 TRP A CA 6
ATOM 9507 C C . TRP A 1 79 ? -6.490 -21.038 26.504 1.00 75.12 79 TRP A C 6
ATOM 9508 O O . TRP A 1 79 ? -6.171 -20.280 27.424 1.00 64.23 79 TRP A O 6
ATOM 9529 N N . ILE A 1 80 ? -7.560 -20.841 25.740 1.00 11.44 80 ILE A N 6
ATOM 9530 C CA . ILE A 1 80 ? -8.451 -19.687 25.903 1.00 3.44 80 ILE A CA 6
ATOM 9531 C C . ILE A 1 80 ? -9.592 -19.991 26.886 1.00 72.03 80 ILE A C 6
ATOM 9532 O O . ILE A 1 80 ? -10.453 -20.835 26.616 1.00 54.42 80 ILE A O 6
ATOM 9548 N N . LEU A 1 81 ? -9.595 -19.308 28.026 1.00 54.14 81 LEU A N 6
ATOM 9549 C CA . LEU A 1 81 ? -10.681 -19.439 29.003 1.00 65.22 81 LEU A CA 6
ATOM 9550 C C . LEU A 1 81 ? -11.820 -18.465 28.677 1.00 65.35 81 LEU A C 6
ATOM 9551 O O . LEU A 1 81 ? -11.717 -17.261 28.917 1.00 60.34 81 LEU A O 6
ATOM 9567 N N . ARG A 1 82 ? -12.893 -18.999 28.109 1.00 31.20 82 ARG A N 6
ATOM 9568 C CA . ARG A 1 82 ? -14.060 -18.200 27.723 1.00 31.22 82 ARG A CA 6
ATOM 9569 C C . ARG A 1 82 ? -14.966 -17.897 28.929 1.00 60.05 82 ARG A C 6
ATOM 9570 O O . ARG A 1 82 ? -15.070 -18.702 29.859 1.00 0.03 82 ARG A O 6
ATOM 9591 N N . THR A 1 83 ? -15.629 -16.737 28.904 1.00 70.11 83 THR A N 6
ATOM 9592 C CA . THR A 1 83 ? -16.609 -16.375 29.947 1.00 73.03 83 THR A CA 6
ATOM 9593 C C . THR A 1 83 ? -17.737 -17.415 30.022 1.00 44.20 83 THR A C 6
ATOM 9594 O O . THR A 1 83 ? -18.438 -17.530 31.029 1.00 24.43 83 THR A O 6
ATOM 9605 N N . ASP A 1 84 ? -17.901 -18.158 28.934 1.00 11.12 84 ASP A N 6
ATOM 9606 C CA . ASP A 1 84 ? -18.801 -19.312 28.883 1.00 11.41 84 ASP A CA 6
ATOM 9607 C C . ASP A 1 84 ? -18.524 -20.309 30.027 1.00 10.42 84 ASP A C 6
ATOM 9608 O O . ASP A 1 84 ? -19.450 -20.813 30.664 1.00 1.25 84 ASP A O 6
ATOM 9617 N N . GLY A 1 85 ? -17.249 -20.590 30.278 1.00 23.04 85 GLY A N 6
ATOM 9618 C CA . GLY A 1 85 ? -16.882 -21.543 31.323 1.00 0.15 85 GLY A CA 6
ATOM 9619 C C . GLY A 1 85 ? -16.008 -22.688 30.816 1.00 52.10 85 GLY A C 6
ATOM 9620 O O . GLY A 1 85 ? -15.316 -23.341 31.597 1.00 43.22 85 GLY A O 6
ATOM 9624 N N . SER A 1 86 ? -16.049 -22.949 29.510 1.00 11.13 86 SER A N 6
ATOM 9625 C CA . SER A 1 86 ? -15.225 -24.011 28.908 1.00 3.31 86 SER A CA 6
ATOM 9626 C C . SER A 1 86 ? -14.027 -23.443 28.134 1.00 21.55 86 SER A C 6
ATOM 9627 O O . SER A 1 86 ? -14.150 -22.474 27.380 1.00 32.43 86 SER A O 6
ATOM 9635 N N . GLU A 1 87 ? -12.866 -24.061 28.328 1.00 21.52 87 GLU A N 6
ATOM 9636 C CA . GLU A 1 87 ? -11.624 -23.639 27.668 1.00 15.11 87 GLU A CA 6
ATOM 9637 C C . GLU A 1 87 ? -11.495 -24.231 26.253 1.00 63.30 87 GLU A C 6
ATOM 9638 O O . GLU A 1 87 ? -12.089 -25.266 25.939 1.00 14.31 87 GLU A O 6
ATOM 9650 N N . GLU A 1 88 ? -10.730 -23.551 25.403 1.00 40.14 88 GLU A N 6
ATOM 9651 C CA . GLU A 1 88 ? -10.450 -24.020 24.037 1.00 54.11 88 GLU A CA 6
ATOM 9652 C C . GLU A 1 88 ? -9.127 -23.431 23.523 1.00 73.23 88 GLU A C 6
ATOM 9653 O O . GLU A 1 88 ? -8.826 -22.267 23.770 1.00 61.44 88 GLU A O 6
ATOM 9665 N N . ARG A 1 89 ? -8.342 -24.226 22.801 1.00 3.31 89 ARG A N 6
ATOM 9666 C CA . ARG A 1 89 ? -7.006 -23.791 22.361 1.00 74.30 89 ARG A CA 6
ATOM 9667 C C . ARG A 1 89 ? -7.004 -23.233 20.926 1.00 20.04 89 ARG A C 6
ATOM 9668 O O . ARG A 1 89 ? -7.983 -23.350 20.183 1.00 71.13 89 ARG A O 6
ATOM 9689 N N . PHE A 1 90 ? -5.883 -22.621 20.546 1.00 12.13 90 PHE A N 6
ATOM 9690 C CA . PHE A 1 90 ? -5.691 -22.119 19.182 1.00 63.34 90 PHE A CA 6
ATOM 9691 C C . PHE A 1 90 ? -4.235 -22.322 18.732 1.00 63.33 90 PHE A C 6
ATOM 9692 O O . PHE A 1 90 ? -3.299 -22.013 19.469 1.00 60.14 90 PHE A O 6
ATOM 9709 N N . SER A 1 91 ? -4.048 -22.865 17.533 1.00 32.44 91 SER A N 6
ATOM 9710 C CA . SER A 1 91 ? -2.702 -23.080 16.984 1.00 13.42 91 SER A CA 6
ATOM 9711 C C . SER A 1 91 ? -2.037 -21.750 16.609 1.00 22.03 91 SER A C 6
ATOM 9712 O O . SER A 1 91 ? -2.279 -21.197 15.532 1.00 40.10 91 SER A O 6
ATOM 9720 N N . TYR A 1 92 ? -1.198 -21.237 17.506 1.00 70.31 92 TYR A N 6
ATOM 9721 C CA . TYR A 1 92 ? -0.541 -19.939 17.306 1.00 72.31 92 TYR A CA 6
ATOM 9722 C C . TYR A 1 92 ? 0.441 -19.957 16.120 1.00 2.13 92 TYR A C 6
ATOM 9723 O O . TYR A 1 92 ? 0.521 -18.996 15.359 1.00 31.15 92 TYR A O 6
ATOM 9741 N N . LYS A 1 93 ? 1.162 -21.065 15.945 1.00 43.23 93 LYS A N 6
ATOM 9742 C CA . LYS A 1 93 ? 2.209 -21.150 14.915 1.00 72.23 93 LYS A CA 6
ATOM 9743 C C . LYS A 1 93 ? 1.630 -21.258 13.491 1.00 74.53 93 LYS A C 6
ATOM 9744 O O . LYS A 1 93 ? 2.371 -21.242 12.509 1.00 54.31 93 LYS A O 6
ATOM 9763 N N . LYS A 1 94 ? 0.303 -21.364 13.383 1.00 12.34 94 LYS A N 6
ATOM 9764 C CA . LYS A 1 94 ? -0.376 -21.347 12.076 1.00 22.14 94 LYS A CA 6
ATOM 9765 C C . LYS A 1 94 ? -0.920 -19.944 11.746 1.00 64.53 94 LYS A C 6
ATOM 9766 O O . LYS A 1 94 ? -1.510 -19.725 10.686 1.00 20.53 94 LYS A O 6
ATOM 9785 N N . CYS A 1 95 ? -0.709 -18.996 12.659 1.00 53.24 95 CYS A N 6
ATOM 9786 C CA . CYS A 1 95 ? -1.184 -17.616 12.489 1.00 23.34 95 CYS A CA 6
ATOM 9787 C C . CYS A 1 95 ? -0.107 -16.761 11.806 1.00 74.24 95 CYS A C 6
ATOM 9788 O O . CYS A 1 95 ? 0.277 -15.695 12.297 1.00 41.44 95 CYS A O 6
ATOM 9796 N N . VAL A 1 96 ? 0.366 -17.248 10.665 1.00 51.40 96 VAL A N 6
ATOM 9797 C CA . VAL A 1 96 ? 1.467 -16.618 9.934 1.00 42.34 96 VAL A CA 6
ATOM 9798 C C . VAL A 1 96 ? 0.996 -15.415 9.102 1.00 2.12 96 VAL A C 6
ATOM 9799 O O . VAL A 1 96 ? 1.188 -14.265 9.492 1.00 53.24 96 VAL A O 6
ATOM 9812 N N . LEU A 1 97 ? 0.361 -15.700 7.964 1.00 54.11 97 LEU A N 6
ATOM 9813 C CA . LEU A 1 97 ? -0.024 -14.661 6.994 1.00 43.13 97 LEU A CA 6
ATOM 9814 C C . LEU A 1 97 ? -0.705 -15.316 5.778 1.00 12.21 97 LEU A C 6
ATOM 9815 O O . LEU A 1 97 ? -0.433 -16.477 5.463 1.00 71.32 97 LEU A O 6
ATOM 9831 N N . GLU A 1 98 ? -1.592 -14.583 5.107 1.00 72.42 98 GLU A N 6
ATOM 9832 C CA . GLU A 1 98 ? -2.277 -15.096 3.910 1.00 71.45 98 GLU A CA 6
ATOM 9833 C C . GLU A 1 98 ? -1.273 -15.546 2.829 1.00 44.53 98 GLU A C 6
ATOM 9834 O O . GLU A 1 98 ? -0.552 -14.726 2.255 1.00 33.31 98 GLU A O 6
ATOM 9846 N N . HIS A 1 99 ? -1.226 -16.852 2.557 1.00 13.03 99 HIS A N 6
ATOM 9847 C CA . HIS A 1 99 ? -0.339 -17.399 1.522 1.00 1.23 99 HIS A CA 6
ATOM 9848 C C . HIS A 1 99 ? -1.103 -18.320 0.556 1.00 62.13 99 HIS A C 6
ATOM 9849 O O . HIS A 1 99 ? -2.057 -18.999 0.948 1.00 70.51 99 HIS A O 6
ATOM 9864 N N . HIS A 1 100 ? -0.671 -18.327 -0.707 1.00 62.20 100 HIS A N 6
ATOM 9865 C CA . HIS A 1 100 ? -1.306 -19.131 -1.767 1.00 71.21 100 HIS A CA 6
ATOM 9866 C C . HIS A 1 100 ? -1.364 -20.636 -1.429 1.00 14.44 100 HIS A C 6
ATOM 9867 O O . HIS A 1 100 ? -0.656 -21.119 -0.542 1.00 0.14 100 HIS A O 6
ATOM 9882 N N . HIS A 1 101 ? -2.196 -21.374 -2.170 1.00 3.02 101 HIS A N 6
ATOM 9883 C CA . HIS A 1 101 ? -2.356 -22.823 -1.961 1.00 31.42 101 HIS A CA 6
ATOM 9884 C C . HIS A 1 101 ? -1.148 -23.621 -2.491 1.00 33.45 101 HIS A C 6
ATOM 9885 O O . HIS A 1 101 ? -0.242 -23.066 -3.118 1.00 1.21 101 HIS A O 6
ATOM 9900 N N . HIS A 1 102 ? -1.151 -24.931 -2.231 1.00 4.53 102 HIS A N 6
ATOM 9901 C CA . HIS A 1 102 ? -0.101 -25.833 -2.721 1.00 15.31 102 HIS A CA 6
ATOM 9902 C C . HIS A 1 102 ? -0.386 -26.299 -4.162 1.00 53.32 102 HIS A C 6
ATOM 9903 O O . HIS A 1 102 ? -1.541 -26.414 -4.570 1.00 31.12 102 HIS A O 6
ATOM 9918 N N . HIS A 1 103 ? 0.671 -26.562 -4.929 1.00 35.15 103 HIS A N 6
ATOM 9919 C CA . HIS A 1 103 ? 0.531 -27.047 -6.313 1.00 53.04 103 HIS A CA 6
ATOM 9920 C C . HIS A 1 103 ? 1.620 -28.068 -6.687 1.00 10.25 103 HIS A C 6
ATOM 9921 O O . HIS A 1 103 ? 1.818 -28.369 -7.865 1.00 2.11 103 HIS A O 6
ATOM 9936 N N . HIS A 1 104 ? 2.312 -28.599 -5.682 1.00 63.42 104 HIS A N 6
ATOM 9937 C CA . HIS A 1 104 ? 3.318 -29.654 -5.890 1.00 75.11 104 HIS A CA 6
ATOM 9938 C C . HIS A 1 104 ? 3.736 -30.285 -4.547 1.00 32.13 104 HIS A C 6
ATOM 9939 O O . HIS A 1 104 ? 4.121 -29.532 -3.623 1.00 38.08 104 HIS A O 6
ATOM 9955 N N . MET A 1 1 ? -4.781 -0.587 0.543 1.00 71.32 1 MET A N 7
ATOM 9956 C CA . MET A 1 1 ? -3.628 -0.535 1.490 1.00 44.53 1 MET A CA 7
ATOM 9957 C C . MET A 1 1 ? -3.232 -1.933 2.000 1.00 51.40 1 MET A C 7
ATOM 9958 O O . MET A 1 1 ? -2.120 -2.124 2.488 1.00 30.35 1 MET A O 7
ATOM 9974 N N . ALA A 1 2 ? -4.144 -2.904 1.895 1.00 52.31 2 ALA A N 7
ATOM 9975 C CA . ALA A 1 2 ? -3.874 -4.279 2.345 1.00 41.02 2 ALA A CA 7
ATOM 9976 C C . ALA A 1 2 ? -2.794 -4.955 1.484 1.00 21.53 2 ALA A C 7
ATOM 9977 O O . ALA A 1 2 ? -3.016 -5.258 0.308 1.00 24.20 2 ALA A O 7
ATOM 9984 N N . LYS A 1 3 ? -1.626 -5.186 2.079 1.00 70.40 3 LYS A N 7
ATOM 9985 C CA . LYS A 1 3 ? -0.482 -5.771 1.366 1.00 72.34 3 LYS A CA 7
ATOM 9986 C C . LYS A 1 3 ? 0.427 -6.553 2.334 1.00 60.10 3 LYS A C 7
ATOM 9987 O O . LYS A 1 3 ? -0.005 -6.960 3.416 1.00 33.34 3 LYS A O 7
ATOM 10006 N N . ALA A 1 4 ? 1.675 -6.794 1.930 1.00 72.33 4 ALA A N 7
ATOM 10007 C CA . ALA A 1 4 ? 2.676 -7.366 2.835 1.00 74.21 4 ALA A CA 7
ATOM 10008 C C . ALA A 1 4 ? 3.043 -6.354 3.936 1.00 2.13 4 ALA A C 7
ATOM 10009 O O . ALA A 1 4 ? 3.953 -5.537 3.773 1.00 52.25 4 ALA A O 7
ATOM 10016 N N . GLN A 1 5 ? 2.294 -6.390 5.035 1.00 3.11 5 GLN A N 7
ATOM 10017 C CA . GLN A 1 5 ? 2.457 -5.430 6.136 1.00 73.22 5 GLN A CA 7
ATOM 10018 C C . GLN A 1 5 ? 2.900 -6.131 7.432 1.00 65.43 5 GLN A C 7
ATOM 10019 O O . GLN A 1 5 ? 2.600 -7.307 7.642 1.00 72.22 5 GLN A O 7
ATOM 10033 N N . PRO A 1 6 ? 3.650 -5.428 8.305 1.00 65.51 6 PRO A N 7
ATOM 10034 C CA . PRO A 1 6 ? 4.085 -5.977 9.606 1.00 72.15 6 PRO A CA 7
ATOM 10035 C C . PRO A 1 6 ? 2.909 -6.279 10.558 1.00 13.13 6 PRO A C 7
ATOM 10036 O O . PRO A 1 6 ? 1.945 -5.513 10.644 1.00 13.11 6 PRO A O 7
ATOM 10047 N N . ILE A 1 7 ? 3.006 -7.394 11.282 1.00 2.42 7 ILE A N 7
ATOM 10048 C CA . ILE A 1 7 ? 1.936 -7.834 12.185 1.00 21.11 7 ILE A CA 7
ATOM 10049 C C . ILE A 1 7 ? 1.982 -7.066 13.520 1.00 31.01 7 ILE A C 7
ATOM 10050 O O . ILE A 1 7 ? 2.819 -7.340 14.380 1.00 45.32 7 ILE A O 7
ATOM 10066 N N . GLU A 1 8 ? 1.084 -6.095 13.677 1.00 64.11 8 GLU A N 7
ATOM 10067 C CA . GLU A 1 8 ? 1.023 -5.285 14.901 1.00 63.44 8 GLU A CA 7
ATOM 10068 C C . GLU A 1 8 ? 0.047 -5.896 15.920 1.00 61.32 8 GLU A C 7
ATOM 10069 O O . GLU A 1 8 ? -1.161 -5.969 15.679 1.00 35.10 8 GLU A O 7
ATOM 10081 N N . ILE A 1 9 ? 0.580 -6.350 17.055 1.00 20.22 9 ILE A N 7
ATOM 10082 C CA . ILE A 1 9 ? -0.242 -6.934 18.123 1.00 14.24 9 ILE A CA 7
ATOM 10083 C C . ILE A 1 9 ? 0.029 -6.251 19.474 1.00 61.42 9 ILE A C 7
ATOM 10084 O O . ILE A 1 9 ? 1.111 -6.400 20.051 1.00 71.24 9 ILE A O 7
ATOM 10100 N N . ALA A 1 10 ? -0.952 -5.492 19.966 1.00 60.42 10 ALA A N 7
ATOM 10101 C CA . ALA A 1 10 ? -0.846 -4.817 21.270 1.00 21.33 10 ALA A CA 7
ATOM 10102 C C . ALA A 1 10 ? 0.381 -3.889 21.340 1.00 70.52 10 ALA A C 7
ATOM 10103 O O . ALA A 1 10 ? 0.983 -3.712 22.400 1.00 4.32 10 ALA A O 7
ATOM 10110 N N . GLY A 1 11 ? 0.735 -3.288 20.206 1.00 42.15 11 GLY A N 7
ATOM 10111 C CA . GLY A 1 11 ? 1.895 -2.400 20.142 1.00 72.14 11 GLY A CA 7
ATOM 10112 C C . GLY A 1 11 ? 3.156 -3.103 19.654 1.00 71.31 11 GLY A C 7
ATOM 10113 O O . GLY A 1 11 ? 4.084 -2.462 19.155 1.00 30.14 11 GLY A O 7
ATOM 10117 N N . HIS A 1 12 ? 3.190 -4.424 19.795 1.00 55.53 12 HIS A N 7
ATOM 10118 C CA . HIS A 1 12 ? 4.343 -5.220 19.367 1.00 32.41 12 HIS A CA 7
ATOM 10119 C C . HIS A 1 12 ? 4.324 -5.432 17.843 1.00 11.05 12 HIS A C 7
ATOM 10120 O O . HIS A 1 12 ? 3.536 -6.225 17.328 1.00 10.30 12 HIS A O 7
ATOM 10135 N N . GLU A 1 13 ? 5.188 -4.706 17.134 1.00 24.32 13 GLU A N 7
ATOM 10136 C CA . GLU A 1 13 ? 5.239 -4.758 15.665 1.00 22.02 13 GLU A CA 7
ATOM 10137 C C . GLU A 1 13 ? 6.184 -5.862 15.163 1.00 33.12 13 GLU A C 7
ATOM 10138 O O . GLU A 1 13 ? 7.403 -5.771 15.323 1.00 32.10 13 GLU A O 7
ATOM 10150 N N . PHE A 1 14 ? 5.613 -6.900 14.560 1.00 23.23 14 PHE A N 7
ATOM 10151 C CA . PHE A 1 14 ? 6.398 -8.002 13.989 1.00 53.21 14 PHE A CA 7
ATOM 10152 C C . PHE A 1 14 ? 6.664 -7.776 12.493 1.00 74.55 14 PHE A C 7
ATOM 10153 O O . PHE A 1 14 ? 5.729 -7.618 11.708 1.00 2.51 14 PHE A O 7
ATOM 10170 N N . ALA A 1 15 ? 7.938 -7.779 12.107 1.00 64.22 15 ALA A N 7
ATOM 10171 C CA . ALA A 1 15 ? 8.337 -7.522 10.715 1.00 2.12 15 ALA A CA 7
ATOM 10172 C C . ALA A 1 15 ? 7.779 -8.577 9.745 1.00 74.55 15 ALA A C 7
ATOM 10173 O O . ALA A 1 15 ? 7.318 -8.251 8.647 1.00 71.52 15 ALA A O 7
ATOM 10180 N N . ARG A 1 16 ? 7.832 -9.843 10.150 1.00 33.41 16 ARG A N 7
ATOM 10181 C CA . ARG A 1 16 ? 7.337 -10.945 9.318 1.00 53.22 16 ARG A CA 7
ATOM 10182 C C . ARG A 1 16 ? 6.395 -11.857 10.118 1.00 52.11 16 ARG A C 7
ATOM 10183 O O . ARG A 1 16 ? 6.344 -11.791 11.346 1.00 4.53 16 ARG A O 7
ATOM 10204 N N . LYS A 1 17 ? 5.654 -12.711 9.419 1.00 53.21 17 LYS A N 7
ATOM 10205 C CA . LYS A 1 17 ? 4.703 -13.622 10.069 1.00 2.34 17 LYS A CA 7
ATOM 10206 C C . LYS A 1 17 ? 5.435 -14.609 10.993 1.00 2.31 17 LYS A C 7
ATOM 10207 O O . LYS A 1 17 ? 4.962 -14.938 12.086 1.00 54.12 17 LYS A O 7
ATOM 10226 N N . ALA A 1 18 ? 6.601 -15.062 10.538 1.00 10.11 18 ALA A N 7
ATOM 10227 C CA . ALA A 1 18 ? 7.445 -15.980 11.309 1.00 50.42 18 ALA A CA 7
ATOM 10228 C C . ALA A 1 18 ? 7.817 -15.409 12.689 1.00 22.22 18 ALA A C 7
ATOM 10229 O O . ALA A 1 18 ? 8.048 -16.165 13.639 1.00 65.31 18 ALA A O 7
ATOM 10236 N N . ASP A 1 19 ? 7.873 -14.077 12.792 1.00 1.14 19 ASP A N 7
ATOM 10237 C CA . ASP A 1 19 ? 8.153 -13.405 14.067 1.00 52.13 19 ASP A CA 7
ATOM 10238 C C . ASP A 1 19 ? 7.068 -13.711 15.108 1.00 1.44 19 ASP A C 7
ATOM 10239 O O . ASP A 1 19 ? 7.367 -14.069 16.247 1.00 43.23 19 ASP A O 7
ATOM 10248 N N . ALA A 1 20 ? 5.807 -13.574 14.703 1.00 3.10 20 ALA A N 7
ATOM 10249 C CA . ALA A 1 20 ? 4.671 -13.822 15.598 1.00 71.13 20 ALA A CA 7
ATOM 10250 C C . ALA A 1 20 ? 4.685 -15.257 16.152 1.00 64.15 20 ALA A C 7
ATOM 10251 O O . ALA A 1 20 ? 4.523 -15.473 17.356 1.00 4.14 20 ALA A O 7
ATOM 10258 N N . LEU A 1 21 ? 4.885 -16.232 15.267 1.00 31.21 21 LEU A N 7
ATOM 10259 C CA . LEU A 1 21 ? 4.924 -17.645 15.665 1.00 64.23 21 LEU A CA 7
ATOM 10260 C C . LEU A 1 21 ? 6.108 -17.937 16.601 1.00 75.41 21 LEU A C 7
ATOM 10261 O O . LEU A 1 21 ? 5.953 -18.591 17.634 1.00 44.42 21 LEU A O 7
ATOM 10277 N N . ALA A 1 22 ? 7.292 -17.448 16.229 1.00 1.21 22 ALA A N 7
ATOM 10278 C CA . ALA A 1 22 ? 8.505 -17.643 17.033 1.00 21.51 22 ALA A CA 7
ATOM 10279 C C . ALA A 1 22 ? 8.362 -17.018 18.429 1.00 74.32 22 ALA A C 7
ATOM 10280 O O . ALA A 1 22 ? 8.576 -17.682 19.444 1.00 74.44 22 ALA A O 7
ATOM 10287 N N . PHE A 1 23 ? 7.976 -15.742 18.461 1.00 3.34 23 PHE A N 7
ATOM 10288 C CA . PHE A 1 23 ? 7.795 -15.002 19.717 1.00 53.54 23 PHE A CA 7
ATOM 10289 C C . PHE A 1 23 ? 6.857 -15.746 20.682 1.00 71.25 23 PHE A C 7
ATOM 10290 O O . PHE A 1 23 ? 7.263 -16.136 21.780 1.00 73.23 23 PHE A O 7
ATOM 10307 N N . MET A 1 24 ? 5.609 -15.954 20.260 1.00 22.12 24 MET A N 7
ATOM 10308 C CA . MET A 1 24 ? 4.611 -16.624 21.098 1.00 41.44 24 MET A CA 7
ATOM 10309 C C . MET A 1 24 ? 5.038 -18.044 21.505 1.00 60.44 24 MET A C 7
ATOM 10310 O O . MET A 1 24 ? 4.685 -18.508 22.587 1.00 34.51 24 MET A O 7
ATOM 10324 N N . LYS A 1 25 ? 5.799 -18.736 20.657 1.00 70.05 25 LYS A N 7
ATOM 10325 C CA . LYS A 1 25 ? 6.307 -20.066 21.019 1.00 35.45 25 LYS A CA 7
ATOM 10326 C C . LYS A 1 25 ? 7.358 -19.975 22.141 1.00 34.21 25 LYS A C 7
ATOM 10327 O O . LYS A 1 25 ? 7.288 -20.714 23.122 1.00 72.13 25 LYS A O 7
ATOM 10346 N N . VAL A 1 26 ? 8.323 -19.060 21.995 1.00 53.51 26 VAL A N 7
ATOM 10347 C CA . VAL A 1 26 ? 9.375 -18.866 23.005 1.00 1.21 26 VAL A CA 7
ATOM 10348 C C . VAL A 1 26 ? 8.777 -18.635 24.402 1.00 55.34 26 VAL A C 7
ATOM 10349 O O . VAL A 1 26 ? 9.054 -19.390 25.338 1.00 4.30 26 VAL A O 7
ATOM 10362 N N . MET A 1 27 ? 7.950 -17.597 24.528 1.00 11.43 27 MET A N 7
ATOM 10363 C CA . MET A 1 27 ? 7.266 -17.299 25.795 1.00 11.04 27 MET A CA 7
ATOM 10364 C C . MET A 1 27 ? 6.424 -18.495 26.278 1.00 1.35 27 MET A C 7
ATOM 10365 O O . MET A 1 27 ? 6.421 -18.824 27.462 1.00 64.14 27 MET A O 7
ATOM 10379 N N . LEU A 1 28 ? 5.736 -19.156 25.347 1.00 24.34 28 LEU A N 7
ATOM 10380 C CA . LEU A 1 28 ? 4.927 -20.343 25.662 1.00 45.44 28 LEU A CA 7
ATOM 10381 C C . LEU A 1 28 ? 5.778 -21.456 26.304 1.00 2.01 28 LEU A C 7
ATOM 10382 O O . LEU A 1 28 ? 5.353 -22.110 27.256 1.00 72.11 28 LEU A O 7
ATOM 10398 N N . ASN A 1 29 ? 6.987 -21.653 25.779 1.00 70.11 29 ASN A N 7
ATOM 10399 C CA . ASN A 1 29 ? 7.911 -22.675 26.293 1.00 34.12 29 ASN A CA 7
ATOM 10400 C C . ASN A 1 29 ? 8.411 -22.340 27.710 1.00 14.42 29 ASN A C 7
ATOM 10401 O O . ASN A 1 29 ? 8.868 -23.222 28.438 1.00 22.24 29 ASN A O 7
ATOM 10412 N N . ARG A 1 30 ? 8.337 -21.065 28.093 1.00 22.12 30 ARG A N 7
ATOM 10413 C CA . ARG A 1 30 ? 8.697 -20.645 29.458 1.00 34.12 30 ARG A CA 7
ATOM 10414 C C . ARG A 1 30 ? 7.584 -21.004 30.456 1.00 74.41 30 ARG A C 7
ATOM 10415 O O . ARG A 1 30 ? 7.771 -20.928 31.673 1.00 2.40 30 ARG A O 7
ATOM 10436 N N . TYR A 1 31 ? 6.425 -21.386 29.929 1.00 34.52 31 TYR A N 7
ATOM 10437 C CA . TYR A 1 31 ? 5.342 -21.946 30.740 1.00 75.03 31 TYR A CA 7
ATOM 10438 C C . TYR A 1 31 ? 5.257 -23.463 30.520 1.00 43.13 31 TYR A C 7
ATOM 10439 O O . TYR A 1 31 ? 5.788 -23.988 29.541 1.00 74.34 31 TYR A O 7
ATOM 10457 N N . ARG A 1 32 ? 4.597 -24.169 31.427 1.00 40.33 32 ARG A N 7
ATOM 10458 C CA . ARG A 1 32 ? 4.392 -25.614 31.276 1.00 55.33 32 ARG A CA 7
ATOM 10459 C C . ARG A 1 32 ? 2.931 -25.924 30.908 1.00 63.14 32 ARG A C 7
ATOM 10460 O O . ARG A 1 32 ? 2.044 -25.106 31.145 1.00 12.33 32 ARG A O 7
ATOM 10481 N N . PRO A 1 33 ? 2.651 -27.117 30.333 1.00 12.50 33 PRO A N 7
ATOM 10482 C CA . PRO A 1 33 ? 1.274 -27.532 29.961 1.00 13.44 33 PRO A CA 7
ATOM 10483 C C . PRO A 1 33 ? 0.311 -27.716 31.164 1.00 14.53 33 PRO A C 7
ATOM 10484 O O . PRO A 1 33 ? -0.658 -28.475 31.079 1.00 61.30 33 PRO A O 7
ATOM 10495 N N . GLY A 1 34 ? 0.579 -27.018 32.269 1.00 61.34 34 GLY A N 7
ATOM 10496 C CA . GLY A 1 34 ? -0.297 -27.053 33.433 1.00 50.34 34 GLY A CA 7
ATOM 10497 C C . GLY A 1 34 ? -0.150 -25.804 34.303 1.00 2.33 34 GLY A C 7
ATOM 10498 O O . GLY A 1 34 ? -0.270 -25.873 35.528 1.00 25.22 34 GLY A O 7
ATOM 10502 N N . ASP A 1 35 ? 0.121 -24.660 33.665 1.00 65.12 35 ASP A N 7
ATOM 10503 C CA . ASP A 1 35 ? 0.300 -23.381 34.375 1.00 61.51 35 ASP A CA 7
ATOM 10504 C C . ASP A 1 35 ? -0.437 -22.225 33.666 1.00 4.11 35 ASP A C 7
ATOM 10505 O O . ASP A 1 35 ? -0.803 -22.329 32.492 1.00 72.30 35 ASP A O 7
ATOM 10514 N N . ILE A 1 36 ? -0.646 -21.124 34.391 1.00 41.01 36 ILE A N 7
ATOM 10515 C CA . ILE A 1 36 ? -1.335 -19.943 33.848 1.00 75.34 36 ILE A CA 7
ATOM 10516 C C . ILE A 1 36 ? -0.343 -18.942 33.224 1.00 74.42 36 ILE A C 7
ATOM 10517 O O . ILE A 1 36 ? 0.778 -18.772 33.705 1.00 4.25 36 ILE A O 7
ATOM 10533 N N . VAL A 1 37 ? -0.770 -18.283 32.147 1.00 73.31 37 VAL A N 7
ATOM 10534 C CA . VAL A 1 37 ? 0.053 -17.269 31.476 1.00 31.33 37 VAL A CA 7
ATOM 10535 C C . VAL A 1 37 ? -0.068 -15.902 32.175 1.00 2.33 37 VAL A C 7
ATOM 10536 O O . VAL A 1 37 ? -1.153 -15.521 32.628 1.00 60.21 37 VAL A O 7
ATOM 10549 N N . SER A 1 38 ? 1.046 -15.168 32.260 1.00 74.32 38 SER A N 7
ATOM 10550 C CA . SER A 1 38 ? 1.061 -13.838 32.896 1.00 32.04 38 SER A CA 7
ATOM 10551 C C . SER A 1 38 ? 0.026 -12.893 32.269 1.00 2.43 38 SER A C 7
ATOM 10552 O O . SER A 1 38 ? -0.211 -12.925 31.060 1.00 13.04 38 SER A O 7
ATOM 10560 N N . THR A 1 39 ? -0.576 -12.038 33.096 1.00 64.23 39 THR A N 7
ATOM 10561 C CA . THR A 1 39 ? -1.642 -11.127 32.648 1.00 31.41 39 THR A CA 7
ATOM 10562 C C . THR A 1 39 ? -1.171 -10.189 31.523 1.00 11.31 39 THR A C 7
ATOM 10563 O O . THR A 1 39 ? -1.918 -9.913 30.583 1.00 13.23 39 THR A O 7
ATOM 10574 N N . VAL A 1 40 ? 0.070 -9.711 31.616 1.00 1.11 40 VAL A N 7
ATOM 10575 C CA . VAL A 1 40 ? 0.656 -8.879 30.554 1.00 45.24 40 VAL A CA 7
ATOM 10576 C C . VAL A 1 40 ? 0.673 -9.627 29.209 1.00 25.53 40 VAL A C 7
ATOM 10577 O O . VAL A 1 40 ? 0.141 -9.145 28.205 1.00 23.12 40 VAL A O 7
ATOM 10590 N N . ASP A 1 41 ? 1.286 -10.807 29.203 1.00 32.33 41 ASP A N 7
ATOM 10591 C CA . ASP A 1 41 ? 1.293 -11.680 28.024 1.00 14.14 41 ASP A CA 7
ATOM 10592 C C . ASP A 1 41 ? -0.143 -12.009 27.568 1.00 64.12 41 ASP A C 7
ATOM 10593 O O . ASP A 1 41 ? -0.414 -12.141 26.375 1.00 53.13 41 ASP A O 7
ATOM 10602 N N . GLY A 1 42 ? -1.052 -12.135 28.534 1.00 71.35 42 GLY A N 7
ATOM 10603 C CA . GLY A 1 42 ? -2.458 -12.375 28.232 1.00 71.14 42 GLY A CA 7
ATOM 10604 C C . GLY A 1 42 ? -3.082 -11.258 27.398 1.00 15.11 42 GLY A C 7
ATOM 10605 O O . GLY A 1 42 ? -3.775 -11.523 26.415 1.00 65.42 42 GLY A O 7
ATOM 10609 N N . ALA A 1 43 ? -2.827 -10.006 27.789 1.00 32.24 43 ALA A N 7
ATOM 10610 C CA . ALA A 1 43 ? -3.311 -8.836 27.042 1.00 71.54 43 ALA A CA 7
ATOM 10611 C C . ALA A 1 43 ? -2.849 -8.885 25.578 1.00 54.05 43 ALA A C 7
ATOM 10612 O O . ALA A 1 43 ? -3.605 -8.550 24.658 1.00 41.32 43 ALA A O 7
ATOM 10619 N N . PHE A 1 44 ? -1.602 -9.309 25.376 1.00 52.02 44 PHE A N 7
ATOM 10620 C CA . PHE A 1 44 ? -1.055 -9.529 24.033 1.00 5.11 44 PHE A CA 7
ATOM 10621 C C . PHE A 1 44 ? -1.877 -10.585 23.276 1.00 61.24 44 PHE A C 7
ATOM 10622 O O . PHE A 1 44 ? -2.300 -10.367 22.138 1.00 55.24 44 PHE A O 7
ATOM 10639 N N . LEU A 1 45 ? -2.100 -11.724 23.928 1.00 43.31 45 LEU A N 7
ATOM 10640 C CA . LEU A 1 45 ? -2.864 -12.832 23.345 1.00 4.24 45 LEU A CA 7
ATOM 10641 C C . LEU A 1 45 ? -4.298 -12.412 22.974 1.00 21.43 45 LEU A C 7
ATOM 10642 O O . LEU A 1 45 ? -4.847 -12.873 21.974 1.00 4.33 45 LEU A O 7
ATOM 10658 N N . VAL A 1 46 ? -4.899 -11.540 23.785 1.00 74.45 46 VAL A N 7
ATOM 10659 C CA . VAL A 1 46 ? -6.235 -11.003 23.490 1.00 53.00 46 VAL A CA 7
ATOM 10660 C C . VAL A 1 46 ? -6.257 -10.296 22.121 1.00 12.35 46 VAL A C 7
ATOM 10661 O O . VAL A 1 46 ? -7.135 -10.552 21.291 1.00 12.13 46 VAL A O 7
ATOM 10674 N N . GLU A 1 47 ? -5.279 -9.420 21.885 1.00 61.43 47 GLU A N 7
ATOM 10675 C CA . GLU A 1 47 ? -5.161 -8.729 20.594 1.00 34.11 47 GLU A CA 7
ATOM 10676 C C . GLU A 1 47 ? -4.791 -9.719 19.478 1.00 21.22 47 GLU A C 7
ATOM 10677 O O . GLU A 1 47 ? -5.298 -9.630 18.356 1.00 42.42 47 GLU A O 7
ATOM 10689 N N . ALA A 1 48 ? -3.913 -10.672 19.802 1.00 34.32 48 ALA A N 7
ATOM 10690 C CA . ALA A 1 48 ? -3.528 -11.734 18.863 1.00 2.31 48 ALA A CA 7
ATOM 10691 C C . ALA A 1 48 ? -4.747 -12.567 18.439 1.00 62.44 48 ALA A C 7
ATOM 10692 O O . ALA A 1 48 ? -4.817 -13.069 17.314 1.00 71.51 48 ALA A O 7
ATOM 10699 N N . LEU A 1 49 ? -5.704 -12.709 19.352 1.00 64.23 49 LEU A N 7
ATOM 10700 C CA . LEU A 1 49 ? -6.963 -13.400 19.066 1.00 62.02 49 LEU A CA 7
ATOM 10701 C C . LEU A 1 49 ? -7.871 -12.542 18.172 1.00 45.42 49 LEU A C 7
ATOM 10702 O O . LEU A 1 49 ? -8.499 -13.050 17.240 1.00 35.12 49 LEU A O 7
ATOM 10718 N N . LYS A 1 50 ? -7.922 -11.239 18.451 1.00 32.32 50 LYS A N 7
ATOM 10719 C CA . LYS A 1 50 ? -8.695 -10.291 17.630 1.00 25.20 50 LYS A CA 7
ATOM 10720 C C . LYS A 1 50 ? -8.201 -10.270 16.177 1.00 54.42 50 LYS A C 7
ATOM 10721 O O . LYS A 1 50 ? -8.945 -9.926 15.257 1.00 12.44 50 LYS A O 7
ATOM 10740 N N . ARG A 1 51 ? -6.935 -10.634 15.980 1.00 24.35 51 ARG A N 7
ATOM 10741 C CA . ARG A 1 51 ? -6.358 -10.749 14.635 1.00 73.13 51 ARG A CA 7
ATOM 10742 C C . ARG A 1 51 ? -7.076 -11.829 13.801 1.00 63.32 51 ARG A C 7
ATOM 10743 O O . ARG A 1 51 ? -6.914 -11.894 12.583 1.00 73.32 51 ARG A O 7
ATOM 10764 N N . HIS A 1 52 ? -7.859 -12.680 14.471 1.00 75.22 52 HIS A N 7
ATOM 10765 C CA . HIS A 1 52 ? -8.620 -13.747 13.810 1.00 25.33 52 HIS A CA 7
ATOM 10766 C C . HIS A 1 52 ? -10.102 -13.356 13.645 1.00 22.53 52 HIS A C 7
ATOM 10767 O O . HIS A 1 52 ? -10.680 -12.706 14.519 1.00 51.01 52 HIS A O 7
ATOM 10782 N N . PRO A 1 53 ? -10.745 -13.761 12.535 1.00 61.20 53 PRO A N 7
ATOM 10783 C CA . PRO A 1 53 ? -12.194 -13.552 12.343 1.00 53.24 53 PRO A CA 7
ATOM 10784 C C . PRO A 1 53 ? -13.028 -14.425 13.300 1.00 15.12 53 PRO A C 7
ATOM 10785 O O . PRO A 1 53 ? -14.214 -14.176 13.525 1.00 14.41 53 PRO A O 7
ATOM 10796 N N . ASP A 1 54 ? -12.382 -15.440 13.869 1.00 53.13 54 ASP A N 7
ATOM 10797 C CA . ASP A 1 54 ? -13.029 -16.371 14.800 1.00 53.41 54 ASP A CA 7
ATOM 10798 C C . ASP A 1 54 ? -13.170 -15.760 16.209 1.00 64.02 54 ASP A C 7
ATOM 10799 O O . ASP A 1 54 ? -13.845 -16.320 17.075 1.00 41.40 54 ASP A O 7
ATOM 10808 N N . ALA A 1 55 ? -12.530 -14.604 16.421 1.00 44.43 55 ALA A N 7
ATOM 10809 C CA . ALA A 1 55 ? -12.458 -13.967 17.747 1.00 43.21 55 ALA A CA 7
ATOM 10810 C C . ALA A 1 55 ? -13.822 -13.891 18.454 1.00 13.04 55 ALA A C 7
ATOM 10811 O O . ALA A 1 55 ? -13.954 -14.327 19.595 1.00 51.34 55 ALA A O 7
ATOM 10818 N N . THR A 1 56 ? -14.836 -13.355 17.770 1.00 15.15 56 THR A N 7
ATOM 10819 C CA . THR A 1 56 ? -16.182 -13.201 18.359 1.00 33.21 56 THR A CA 7
ATOM 10820 C C . THR A 1 56 ? -16.701 -14.517 18.970 1.00 31.12 56 THR A C 7
ATOM 10821 O O . THR A 1 56 ? -17.367 -14.515 20.005 1.00 1.23 56 THR A O 7
ATOM 10832 N N . SER A 1 57 ? -16.364 -15.637 18.333 1.00 10.01 57 SER A N 7
ATOM 10833 C CA . SER A 1 57 ? -16.797 -16.966 18.794 1.00 43.51 57 SER A CA 7
ATOM 10834 C C . SER A 1 57 ? -15.896 -17.488 19.927 1.00 44.45 57 SER A C 7
ATOM 10835 O O . SER A 1 57 ? -16.377 -18.056 20.910 1.00 32.41 57 SER A O 7
ATOM 10843 N N . LYS A 1 58 ? -14.587 -17.276 19.785 1.00 44.52 58 LYS A N 7
ATOM 10844 C CA . LYS A 1 58 ? -13.599 -17.765 20.762 1.00 12.05 58 LYS A CA 7
ATOM 10845 C C . LYS A 1 58 ? -13.583 -16.921 22.052 1.00 54.43 58 LYS A C 7
ATOM 10846 O O . LYS A 1 58 ? -13.118 -17.380 23.095 1.00 41.32 58 LYS A O 7
ATOM 10865 N N . ILE A 1 59 ? -14.086 -15.689 21.973 1.00 73.45 59 ILE A N 7
ATOM 10866 C CA . ILE A 1 59 ? -14.179 -14.810 23.146 1.00 61.24 59 ILE A CA 7
ATOM 10867 C C . ILE A 1 59 ? -15.538 -14.965 23.849 1.00 42.03 59 ILE A C 7
ATOM 10868 O O . ILE A 1 59 ? -15.603 -15.249 25.049 1.00 64.33 59 ILE A O 7
ATOM 10884 N N . GLY A 1 60 ? -16.621 -14.771 23.092 1.00 51.33 60 GLY A N 7
ATOM 10885 C CA . GLY A 1 60 ? -17.965 -14.901 23.646 1.00 44.41 60 GLY A CA 7
ATOM 10886 C C . GLY A 1 60 ? -18.253 -13.908 24.775 1.00 65.32 60 GLY A C 7
ATOM 10887 O O . GLY A 1 60 ? -18.266 -12.694 24.548 1.00 70.20 60 GLY A O 7
ATOM 10891 N N . PRO A 1 61 ? -18.481 -14.392 26.016 1.00 32.12 61 PRO A N 7
ATOM 10892 C CA . PRO A 1 61 ? -18.769 -13.519 27.171 1.00 22.02 61 PRO A CA 7
ATOM 10893 C C . PRO A 1 61 ? -17.549 -12.690 27.620 1.00 51.32 61 PRO A C 7
ATOM 10894 O O . PRO A 1 61 ? -17.698 -11.637 28.247 1.00 60.34 61 PRO A O 7
ATOM 10905 N N . GLY A 1 62 ? -16.346 -13.165 27.295 1.00 51.41 62 GLY A N 7
ATOM 10906 C CA . GLY A 1 62 ? -15.128 -12.463 27.692 1.00 54.43 62 GLY A CA 7
ATOM 10907 C C . GLY A 1 62 ? -13.974 -13.403 28.026 1.00 15.45 62 GLY A C 7
ATOM 10908 O O . GLY A 1 62 ? -14.167 -14.611 28.183 1.00 40.01 62 GLY A O 7
ATOM 10912 N N . VAL A 1 63 ? -12.769 -12.848 28.145 1.00 45.31 63 VAL A N 7
ATOM 10913 C CA . VAL A 1 63 ? -11.571 -13.638 28.457 1.00 41.03 63 VAL A CA 7
ATOM 10914 C C . VAL A 1 63 ? -11.184 -13.501 29.940 1.00 53.23 63 VAL A C 7
ATOM 10915 O O . VAL A 1 63 ? -10.881 -12.406 30.419 1.00 53.31 63 VAL A O 7
ATOM 10928 N N . ARG A 1 64 ? -11.192 -14.619 30.659 1.00 65.41 64 ARG A N 7
ATOM 10929 C CA . ARG A 1 64 ? -10.842 -14.637 32.085 1.00 40.45 64 ARG A CA 7
ATOM 10930 C C . ARG A 1 64 ? -9.321 -14.774 32.283 1.00 62.13 64 ARG A C 7
ATOM 10931 O O . ARG A 1 64 ? -8.719 -14.054 33.084 1.00 65.13 64 ARG A O 7
ATOM 10952 N N . ASN A 1 65 ? -8.714 -15.715 31.557 1.00 12.24 65 ASN A N 7
ATOM 10953 C CA . ASN A 1 65 ? -7.262 -15.934 31.610 1.00 64.33 65 ASN A CA 7
ATOM 10954 C C . ASN A 1 65 ? -6.808 -16.909 30.512 1.00 43.14 65 ASN A C 7
ATOM 10955 O O . ASN A 1 65 ? -7.623 -17.448 29.765 1.00 14.03 65 ASN A O 7
ATOM 10966 N N . PHE A 1 66 ? -5.499 -17.125 30.418 1.00 33.35 66 PHE A N 7
ATOM 10967 C CA . PHE A 1 66 ? -4.937 -18.089 29.463 1.00 12.24 66 PHE A CA 7
ATOM 10968 C C . PHE A 1 66 ? -4.161 -19.189 30.197 1.00 62.00 66 PHE A C 7
ATOM 10969 O O . PHE A 1 66 ? -3.351 -18.905 31.078 1.00 71.31 66 PHE A O 7
ATOM 10986 N N . GLU A 1 67 ? -4.423 -20.440 29.834 1.00 22.31 67 GLU A N 7
ATOM 10987 C CA . GLU A 1 67 ? -3.738 -21.591 30.438 1.00 65.42 67 GLU A CA 7
ATOM 10988 C C . GLU A 1 67 ? -3.016 -22.410 29.359 1.00 2.32 67 GLU A C 7
ATOM 10989 O O . GLU A 1 67 ? -3.540 -22.605 28.264 1.00 54.42 67 GLU A O 7
ATOM 11001 N N . VAL A 1 68 ? -1.809 -22.869 29.659 1.00 30.34 68 VAL A N 7
ATOM 11002 C CA . VAL A 1 68 ? -1.013 -23.617 28.685 1.00 32.52 68 VAL A CA 7
ATOM 11003 C C . VAL A 1 68 ? -1.321 -25.118 28.738 1.00 54.51 68 VAL A C 7
ATOM 11004 O O . VAL A 1 68 ? -1.411 -25.705 29.814 1.00 62.44 68 VAL A O 7
ATOM 11017 N N . ARG A 1 69 ? -1.491 -25.731 27.568 1.00 1.12 69 ARG A N 7
ATOM 11018 C CA . ARG A 1 69 ? -1.711 -27.178 27.476 1.00 63.31 69 ARG A CA 7
ATOM 11019 C C . ARG A 1 69 ? -0.975 -27.752 26.249 1.00 33.52 69 ARG A C 7
ATOM 11020 O O . ARG A 1 69 ? -0.250 -27.031 25.562 1.00 11.23 69 ARG A O 7
ATOM 11041 N N . SER A 1 70 ? -1.161 -29.042 25.976 1.00 60.31 70 SER A N 7
ATOM 11042 C CA . SER A 1 70 ? -0.459 -29.714 24.871 1.00 0.33 70 SER A CA 7
ATOM 11043 C C . SER A 1 70 ? -1.050 -29.352 23.499 1.00 63.30 70 SER A C 7
ATOM 11044 O O . SER A 1 70 ? -2.132 -28.767 23.402 1.00 21.23 70 SER A O 7
ATOM 11052 N N . ALA A 1 71 ? -0.315 -29.697 22.439 1.00 32.34 71 ALA A N 7
ATOM 11053 C CA . ALA A 1 71 ? -0.770 -29.475 21.060 1.00 1.13 71 ALA A CA 7
ATOM 11054 C C . ALA A 1 71 ? -0.440 -30.679 20.164 1.00 50.24 71 ALA A C 7
ATOM 11055 O O . ALA A 1 71 ? -1.312 -31.496 19.856 1.00 64.13 71 ALA A O 7
ATOM 11062 N N . ASP A 1 72 ? 0.825 -30.782 19.749 1.00 14.13 72 ASP A N 7
ATOM 11063 C CA . ASP A 1 72 ? 1.303 -31.929 18.967 1.00 14.42 72 ASP A CA 7
ATOM 11064 C C . ASP A 1 72 ? 1.754 -33.067 19.899 1.00 53.44 72 ASP A C 7
ATOM 11065 O O . ASP A 1 72 ? 1.377 -33.110 21.072 1.00 63.14 72 ASP A O 7
ATOM 11074 N N . TYR A 1 73 ? 2.559 -33.987 19.374 1.00 70.44 73 TYR A N 7
ATOM 11075 C CA . TYR A 1 73 ? 3.072 -35.119 20.157 1.00 50.43 73 TYR A CA 7
ATOM 11076 C C . TYR A 1 73 ? 3.835 -34.665 21.415 1.00 53.21 73 TYR A C 7
ATOM 11077 O O . TYR A 1 73 ? 3.835 -35.362 22.433 1.00 13.24 73 TYR A O 7
ATOM 11095 N N . GLY A 1 74 ? 4.493 -33.508 21.340 1.00 11.24 74 GLY A N 7
ATOM 11096 C CA . GLY A 1 74 ? 5.215 -32.984 22.498 1.00 53.02 74 GLY A CA 7
ATOM 11097 C C . GLY A 1 74 ? 5.325 -31.459 22.525 1.00 12.21 74 GLY A C 7
ATOM 11098 O O . GLY A 1 74 ? 6.289 -30.913 23.066 1.00 60.53 74 GLY A O 7
ATOM 11102 N N . THR A 1 75 ? 4.340 -30.760 21.961 1.00 3.20 75 THR A N 7
ATOM 11103 C CA . THR A 1 75 ? 4.357 -29.285 21.932 1.00 35.01 75 THR A CA 7
ATOM 11104 C C . THR A 1 75 ? 3.212 -28.678 22.760 1.00 54.44 75 THR A C 7
ATOM 11105 O O . THR A 1 75 ? 2.393 -29.398 23.335 1.00 72.01 75 THR A O 7
ATOM 11116 N N . GLN A 1 76 ? 3.155 -27.345 22.794 1.00 13.45 76 GLN A N 7
ATOM 11117 C CA . GLN A 1 76 ? 2.201 -26.613 23.643 1.00 71.00 76 GLN A CA 7
ATOM 11118 C C . GLN A 1 76 ? 1.275 -25.698 22.817 1.00 31.41 76 GLN A C 7
ATOM 11119 O O . GLN A 1 76 ? 1.511 -25.463 21.632 1.00 41.33 76 GLN A O 7
ATOM 11133 N N . CYS A 1 77 ? 0.227 -25.184 23.466 1.00 71.02 77 CYS A N 7
ATOM 11134 C CA . CYS A 1 77 ? -0.678 -24.184 22.866 1.00 60.21 77 CYS A CA 7
ATOM 11135 C C . CYS A 1 77 ? -1.337 -23.315 23.947 1.00 41.02 77 CYS A C 7
ATOM 11136 O O . CYS A 1 77 ? -1.487 -23.741 25.094 1.00 61.20 77 CYS A O 7
ATOM 11144 N N . PHE A 1 78 ? -1.724 -22.094 23.574 1.00 41.52 78 PHE A N 7
ATOM 11145 C CA . PHE A 1 78 ? -2.440 -21.192 24.485 1.00 64.33 78 PHE A CA 7
ATOM 11146 C C . PHE A 1 78 ? -3.943 -21.512 24.516 1.00 63.23 78 PHE A C 7
ATOM 11147 O O . PHE A 1 78 ? -4.624 -21.441 23.489 1.00 3.31 78 PHE A O 7
ATOM 11164 N N . TRP A 1 79 ? -4.458 -21.861 25.691 1.00 21.44 79 TRP A N 7
ATOM 11165 C CA . TRP A 1 79 ? -5.889 -22.129 25.857 1.00 64.20 79 TRP A CA 7
ATOM 11166 C C . TRP A 1 79 ? -6.618 -20.939 26.506 1.00 60.23 79 TRP A C 7
ATOM 11167 O O . TRP A 1 79 ? -6.226 -20.441 27.565 1.00 74.21 79 TRP A O 7
ATOM 11188 N N . ILE A 1 80 ? -7.685 -20.495 25.849 1.00 44.51 80 ILE A N 7
ATOM 11189 C CA . ILE A 1 80 ? -8.467 -19.339 26.287 1.00 63.35 80 ILE A CA 7
ATOM 11190 C C . ILE A 1 80 ? -9.511 -19.722 27.349 1.00 12.02 80 ILE A C 7
ATOM 11191 O O . ILE A 1 80 ? -10.548 -20.313 27.033 1.00 53.20 80 ILE A O 7
ATOM 11207 N N . LEU A 1 81 ? -9.232 -19.401 28.606 1.00 41.44 81 LEU A N 7
ATOM 11208 C CA . LEU A 1 81 ? -10.215 -19.585 29.676 1.00 21.31 81 LEU A CA 7
ATOM 11209 C C . LEU A 1 81 ? -11.222 -18.432 29.670 1.00 13.50 81 LEU A C 7
ATOM 11210 O O . LEU A 1 81 ? -10.910 -17.312 30.081 1.00 2.14 81 LEU A O 7
ATOM 11226 N N . ARG A 1 82 ? -12.423 -18.712 29.183 1.00 65.01 82 ARG A N 7
ATOM 11227 C CA . ARG A 1 82 ? -13.459 -17.688 29.030 1.00 51.00 82 ARG A CA 7
ATOM 11228 C C . ARG A 1 82 ? -14.200 -17.427 30.348 1.00 44.33 82 ARG A C 7
ATOM 11229 O O . ARG A 1 82 ? -14.322 -18.314 31.192 1.00 24.32 82 ARG A O 7
ATOM 11250 N N . THR A 1 83 ? -14.701 -16.201 30.511 1.00 24.33 83 THR A N 7
ATOM 11251 C CA . THR A 1 83 ? -15.444 -15.808 31.723 1.00 22.50 83 THR A CA 7
ATOM 11252 C C . THR A 1 83 ? -16.689 -16.680 31.934 1.00 70.04 83 THR A C 7
ATOM 11253 O O . THR A 1 83 ? -17.266 -16.711 33.024 1.00 43.11 83 THR A O 7
ATOM 11264 N N . ASP A 1 84 ? -17.112 -17.360 30.872 1.00 23.30 84 ASP A N 7
ATOM 11265 C CA . ASP A 1 84 ? -18.167 -18.374 30.951 1.00 4.13 84 ASP A CA 7
ATOM 11266 C C . ASP A 1 84 ? -17.836 -19.443 32.006 1.00 11.44 84 ASP A C 7
ATOM 11267 O O . ASP A 1 84 ? -18.709 -19.899 32.747 1.00 72.33 84 ASP A O 7
ATOM 11276 N N . GLY A 1 85 ? -16.563 -19.825 32.062 1.00 22.55 85 GLY A N 7
ATOM 11277 C CA . GLY A 1 85 ? -16.120 -20.895 32.946 1.00 31.31 85 GLY A CA 7
ATOM 11278 C C . GLY A 1 85 ? -15.325 -21.964 32.204 1.00 41.31 85 GLY A C 7
ATOM 11279 O O . GLY A 1 85 ? -14.388 -22.546 32.750 1.00 0.11 85 GLY A O 7
ATOM 11283 N N . SER A 1 86 ? -15.699 -22.215 30.950 1.00 75.23 86 SER A N 7
ATOM 11284 C CA . SER A 1 86 ? -15.019 -23.223 30.121 1.00 45.45 86 SER A CA 7
ATOM 11285 C C . SER A 1 86 ? -13.829 -22.633 29.353 1.00 54.23 86 SER A C 7
ATOM 11286 O O . SER A 1 86 ? -13.667 -21.413 29.254 1.00 1.44 86 SER A O 7
ATOM 11294 N N . GLU A 1 87 ? -13.010 -23.514 28.788 1.00 22.32 87 GLU A N 7
ATOM 11295 C CA . GLU A 1 87 ? -11.803 -23.108 28.063 1.00 43.24 87 GLU A CA 7
ATOM 11296 C C . GLU A 1 87 ? -11.979 -23.223 26.540 1.00 54.10 87 GLU A C 7
ATOM 11297 O O . GLU A 1 87 ? -13.023 -23.653 26.047 1.00 62.12 87 GLU A O 7
ATOM 11309 N N . GLU A 1 88 ? -10.945 -22.820 25.811 1.00 71.12 88 GLU A N 7
ATOM 11310 C CA . GLU A 1 88 ? -10.950 -22.815 24.344 1.00 2.02 88 GLU A CA 7
ATOM 11311 C C . GLU A 1 88 ? -9.501 -22.828 23.828 1.00 75.02 88 GLU A C 7
ATOM 11312 O O . GLU A 1 88 ? -8.571 -22.632 24.602 1.00 52.40 88 GLU A O 7
ATOM 11324 N N . ARG A 1 89 ? -9.295 -23.067 22.537 1.00 73.32 89 ARG A N 7
ATOM 11325 C CA . ARG A 1 89 ? -7.937 -23.080 21.976 1.00 75.02 89 ARG A CA 7
ATOM 11326 C C . ARG A 1 89 ? -7.879 -22.417 20.595 1.00 32.04 89 ARG A C 7
ATOM 11327 O O . ARG A 1 89 ? -8.865 -22.401 19.855 1.00 51.31 89 ARG A O 7
ATOM 11348 N N . PHE A 1 90 ? -6.715 -21.871 20.255 1.00 32.15 90 PHE A N 7
ATOM 11349 C CA . PHE A 1 90 ? -6.460 -21.363 18.903 1.00 15.14 90 PHE A CA 7
ATOM 11350 C C . PHE A 1 90 ? -5.039 -21.750 18.449 1.00 2.22 90 PHE A C 7
ATOM 11351 O O . PHE A 1 90 ? -4.042 -21.265 18.984 1.00 44.41 90 PHE A O 7
ATOM 11368 N N . SER A 1 91 ? -4.947 -22.651 17.475 1.00 65.11 91 SER A N 7
ATOM 11369 C CA . SER A 1 91 ? -3.641 -23.113 16.984 1.00 41.14 91 SER A CA 7
ATOM 11370 C C . SER A 1 91 ? -2.986 -22.070 16.065 1.00 10.30 91 SER A C 7
ATOM 11371 O O . SER A 1 91 ? -2.948 -22.229 14.844 1.00 54.12 91 SER A O 7
ATOM 11379 N N . TYR A 1 92 ? -2.469 -21.001 16.678 1.00 31.12 92 TYR A N 7
ATOM 11380 C CA . TYR A 1 92 ? -1.835 -19.890 15.950 1.00 22.22 92 TYR A CA 7
ATOM 11381 C C . TYR A 1 92 ? -0.747 -20.370 14.971 1.00 45.22 92 TYR A C 7
ATOM 11382 O O . TYR A 1 92 ? -0.532 -19.761 13.922 1.00 23.13 92 TYR A O 7
ATOM 11400 N N . LYS A 1 93 ? -0.080 -21.472 15.318 1.00 50.22 93 LYS A N 7
ATOM 11401 C CA . LYS A 1 93 ? 1.026 -22.019 14.516 1.00 71.22 93 LYS A CA 7
ATOM 11402 C C . LYS A 1 93 ? 0.634 -22.284 13.046 1.00 60.30 93 LYS A C 7
ATOM 11403 O O . LYS A 1 93 ? 1.484 -22.237 12.157 1.00 34.53 93 LYS A O 7
ATOM 11422 N N . LYS A 1 94 ? -0.642 -22.584 12.792 1.00 72.40 94 LYS A N 7
ATOM 11423 C CA . LYS A 1 94 ? -1.104 -22.897 11.427 1.00 52.11 94 LYS A CA 7
ATOM 11424 C C . LYS A 1 94 ? -2.035 -21.804 10.878 1.00 62.43 94 LYS A C 7
ATOM 11425 O O . LYS A 1 94 ? -2.812 -22.040 9.951 1.00 35.44 94 LYS A O 7
ATOM 11444 N N . CYS A 1 95 ? -1.934 -20.603 11.441 1.00 5.22 95 CYS A N 7
ATOM 11445 C CA . CYS A 1 95 ? -2.741 -19.458 10.996 1.00 4.02 95 CYS A CA 7
ATOM 11446 C C . CYS A 1 95 ? -1.915 -18.525 10.099 1.00 2.14 95 CYS A C 7
ATOM 11447 O O . CYS A 1 95 ? -1.975 -17.297 10.222 1.00 55.32 95 CYS A O 7
ATOM 11455 N N . VAL A 1 96 ? -1.145 -19.116 9.190 1.00 10.03 96 VAL A N 7
ATOM 11456 C CA . VAL A 1 96 ? -0.269 -18.352 8.296 1.00 34.33 96 VAL A CA 7
ATOM 11457 C C . VAL A 1 96 ? -0.916 -18.139 6.917 1.00 43.01 96 VAL A C 7
ATOM 11458 O O . VAL A 1 96 ? -1.437 -17.060 6.622 1.00 43.01 96 VAL A O 7
ATOM 11471 N N . LEU A 1 97 ? -0.898 -19.185 6.096 1.00 42.23 97 LEU A N 7
ATOM 11472 C CA . LEU A 1 97 ? -1.393 -19.119 4.717 1.00 64.31 97 LEU A CA 7
ATOM 11473 C C . LEU A 1 97 ? -1.415 -20.537 4.118 1.00 35.03 97 LEU A C 7
ATOM 11474 O O . LEU A 1 97 ? -0.611 -21.389 4.509 1.00 54.41 97 LEU A O 7
ATOM 11490 N N . GLU A 1 98 ? -2.353 -20.794 3.205 1.00 13.32 98 GLU A N 7
ATOM 11491 C CA . GLU A 1 98 ? -2.439 -22.092 2.519 1.00 24.45 98 GLU A CA 7
ATOM 11492 C C . GLU A 1 98 ? -1.061 -22.566 2.011 1.00 24.53 98 GLU A C 7
ATOM 11493 O O . GLU A 1 98 ? -0.432 -21.917 1.175 1.00 25.13 98 GLU A O 7
ATOM 11505 N N . HIS A 1 99 ? -0.618 -23.710 2.539 1.00 43.23 99 HIS A N 7
ATOM 11506 C CA . HIS A 1 99 ? 0.747 -24.233 2.323 1.00 13.33 99 HIS A CA 7
ATOM 11507 C C . HIS A 1 99 ? 1.179 -24.252 0.841 1.00 74.12 99 HIS A C 7
ATOM 11508 O O . HIS A 1 99 ? 0.374 -24.512 -0.052 1.00 71.21 99 HIS A O 7
ATOM 11523 N N . HIS A 1 100 ? 2.468 -23.991 0.602 1.00 61.41 100 HIS A N 7
ATOM 11524 C CA . HIS A 1 100 ? 3.061 -24.098 -0.743 1.00 3.44 100 HIS A CA 7
ATOM 11525 C C . HIS A 1 100 ? 4.323 -24.981 -0.714 1.00 74.55 100 HIS A C 7
ATOM 11526 O O . HIS A 1 100 ? 5.106 -25.014 -1.667 1.00 11.52 100 HIS A O 7
ATOM 11541 N N . HIS A 1 101 ? 4.506 -25.688 0.398 1.00 63.14 101 HIS A N 7
ATOM 11542 C CA . HIS A 1 101 ? 5.646 -26.590 0.592 1.00 40.24 101 HIS A CA 7
ATOM 11543 C C . HIS A 1 101 ? 5.401 -27.489 1.817 1.00 44.24 101 HIS A C 7
ATOM 11544 O O . HIS A 1 101 ? 4.790 -27.054 2.794 1.00 13.42 101 HIS A O 7
ATOM 11559 N N . HIS A 1 102 ? 5.863 -28.740 1.767 1.00 25.13 102 HIS A N 7
ATOM 11560 C CA . HIS A 1 102 ? 5.657 -29.672 2.883 1.00 11.05 102 HIS A CA 7
ATOM 11561 C C . HIS A 1 102 ? 6.749 -30.755 2.938 1.00 65.45 102 HIS A C 7
ATOM 11562 O O . HIS A 1 102 ? 6.873 -31.575 2.028 1.00 70.33 102 HIS A O 7
ATOM 11577 N N . HIS A 1 103 ? 7.538 -30.746 4.011 1.00 51.21 103 HIS A N 7
ATOM 11578 C CA . HIS A 1 103 ? 8.537 -31.798 4.248 1.00 12.13 103 HIS A CA 7
ATOM 11579 C C . HIS A 1 103 ? 7.862 -33.102 4.709 1.00 54.11 103 HIS A C 7
ATOM 11580 O O . HIS A 1 103 ? 6.882 -33.070 5.456 1.00 40.33 103 HIS A O 7
ATOM 11595 N N . HIS A 1 104 ? 8.397 -34.240 4.273 1.00 71.42 104 HIS A N 7
ATOM 11596 C CA . HIS A 1 104 ? 7.882 -35.551 4.692 1.00 10.52 104 HIS A CA 7
ATOM 11597 C C . HIS A 1 104 ? 8.566 -36.023 5.992 1.00 44.45 104 HIS A C 7
ATOM 11598 O O . HIS A 1 104 ? 7.963 -35.876 7.081 1.00 39.49 104 HIS A O 7
ATOM 11614 N N . MET A 1 1 ? 3.368 0.092 -0.672 1.00 30.20 1 MET A N 8
ATOM 11615 C CA . MET A 1 1 ? 2.110 -0.397 -1.301 1.00 61.44 1 MET A CA 8
ATOM 11616 C C . MET A 1 1 ? 2.203 -1.890 -1.640 1.00 73.42 1 MET A C 8
ATOM 11617 O O . MET A 1 1 ? 2.639 -2.262 -2.731 1.00 55.22 1 MET A O 8
ATOM 11633 N N . ALA A 1 2 ? 1.800 -2.744 -0.700 1.00 31.32 2 ALA A N 8
ATOM 11634 C CA . ALA A 1 2 ? 1.852 -4.196 -0.904 1.00 54.32 2 ALA A CA 8
ATOM 11635 C C . ALA A 1 2 ? 1.018 -4.951 0.140 1.00 50.14 2 ALA A C 8
ATOM 11636 O O . ALA A 1 2 ? 0.636 -4.395 1.173 1.00 63.52 2 ALA A O 8
ATOM 11643 N N . LYS A 1 3 ? 0.740 -6.226 -0.137 1.00 2.31 3 LYS A N 8
ATOM 11644 C CA . LYS A 1 3 ? -0.002 -7.080 0.799 1.00 71.42 3 LYS A CA 8
ATOM 11645 C C . LYS A 1 3 ? 0.902 -7.582 1.939 1.00 3.21 3 LYS A C 8
ATOM 11646 O O . LYS A 1 3 ? 0.418 -8.073 2.963 1.00 62.11 3 LYS A O 8
ATOM 11665 N N . ALA A 1 4 ? 2.216 -7.464 1.754 1.00 54.41 4 ALA A N 8
ATOM 11666 C CA . ALA A 1 4 ? 3.182 -7.844 2.787 1.00 11.10 4 ALA A CA 8
ATOM 11667 C C . ALA A 1 4 ? 3.278 -6.773 3.887 1.00 13.34 4 ALA A C 8
ATOM 11668 O O . ALA A 1 4 ? 4.005 -5.784 3.748 1.00 75.11 4 ALA A O 8
ATOM 11675 N N . GLN A 1 5 ? 2.522 -6.970 4.965 1.00 14.41 5 GLN A N 8
ATOM 11676 C CA . GLN A 1 5 ? 2.535 -6.059 6.118 1.00 1.51 5 GLN A CA 8
ATOM 11677 C C . GLN A 1 5 ? 3.101 -6.750 7.371 1.00 50.41 5 GLN A C 8
ATOM 11678 O O . GLN A 1 5 ? 3.037 -7.975 7.491 1.00 24.11 5 GLN A O 8
ATOM 11692 N N . PRO A 1 6 ? 3.663 -5.971 8.321 1.00 1.35 6 PRO A N 8
ATOM 11693 C CA . PRO A 1 6 ? 4.182 -6.519 9.588 1.00 43.35 6 PRO A CA 8
ATOM 11694 C C . PRO A 1 6 ? 3.071 -7.105 10.477 1.00 21.50 6 PRO A C 8
ATOM 11695 O O . PRO A 1 6 ? 1.962 -6.569 10.543 1.00 52.12 6 PRO A O 8
ATOM 11706 N N . ILE A 1 7 ? 3.375 -8.204 11.162 1.00 42.32 7 ILE A N 8
ATOM 11707 C CA . ILE A 1 7 ? 2.403 -8.852 12.046 1.00 24.01 7 ILE A CA 8
ATOM 11708 C C . ILE A 1 7 ? 2.201 -8.017 13.321 1.00 35.23 7 ILE A C 8
ATOM 11709 O O . ILE A 1 7 ? 2.968 -8.117 14.278 1.00 12.10 7 ILE A O 8
ATOM 11725 N N . GLU A 1 8 ? 1.186 -7.157 13.302 1.00 14.23 8 GLU A N 8
ATOM 11726 C CA . GLU A 1 8 ? 0.896 -6.271 14.432 1.00 32.55 8 GLU A CA 8
ATOM 11727 C C . GLU A 1 8 ? -0.030 -6.937 15.462 1.00 5.53 8 GLU A C 8
ATOM 11728 O O . GLU A 1 8 ? -1.213 -7.169 15.203 1.00 45.02 8 GLU A O 8
ATOM 11740 N N . ILE A 1 9 ? 0.519 -7.247 16.632 1.00 34.35 9 ILE A N 8
ATOM 11741 C CA . ILE A 1 9 ? -0.259 -7.824 17.730 1.00 44.55 9 ILE A CA 8
ATOM 11742 C C . ILE A 1 9 ? -0.120 -6.975 19.005 1.00 33.31 9 ILE A C 8
ATOM 11743 O O . ILE A 1 9 ? 0.987 -6.780 19.514 1.00 70.42 9 ILE A O 8
ATOM 11759 N N . ALA A 1 10 ? -1.247 -6.464 19.511 1.00 23.11 10 ALA A N 8
ATOM 11760 C CA . ALA A 1 10 ? -1.259 -5.652 20.739 1.00 62.43 10 ALA A CA 8
ATOM 11761 C C . ALA A 1 10 ? -0.328 -4.431 20.631 1.00 31.10 10 ALA A C 8
ATOM 11762 O O . ALA A 1 10 ? 0.286 -4.013 21.614 1.00 61.02 10 ALA A O 8
ATOM 11769 N N . GLY A 1 11 ? -0.236 -3.864 19.430 1.00 54.52 11 GLY A N 8
ATOM 11770 C CA . GLY A 1 11 ? 0.643 -2.720 19.198 1.00 51.20 11 GLY A CA 8
ATOM 11771 C C . GLY A 1 11 ? 2.027 -3.118 18.683 1.00 42.54 11 GLY A C 8
ATOM 11772 O O . GLY A 1 11 ? 2.689 -2.338 17.994 1.00 1.24 11 GLY A O 8
ATOM 11776 N N . HIS A 1 12 ? 2.457 -4.337 19.008 1.00 13.32 12 HIS A N 8
ATOM 11777 C CA . HIS A 1 12 ? 3.780 -4.835 18.609 1.00 14.40 12 HIS A CA 8
ATOM 11778 C C . HIS A 1 12 ? 3.805 -5.226 17.123 1.00 15.11 12 HIS A C 8
ATOM 11779 O O . HIS A 1 12 ? 3.108 -6.153 16.711 1.00 63.41 12 HIS A O 8
ATOM 11794 N N . GLU A 1 13 ? 4.606 -4.520 16.327 1.00 13.11 13 GLU A N 8
ATOM 11795 C CA . GLU A 1 13 ? 4.724 -4.808 14.891 1.00 1.02 13 GLU A CA 8
ATOM 11796 C C . GLU A 1 13 ? 5.907 -5.751 14.610 1.00 32.40 13 GLU A C 8
ATOM 11797 O O . GLU A 1 13 ? 7.072 -5.350 14.687 1.00 51.13 13 GLU A O 8
ATOM 11809 N N . PHE A 1 14 ? 5.603 -7.007 14.296 1.00 24.35 14 PHE A N 8
ATOM 11810 C CA . PHE A 1 14 ? 6.637 -8.014 14.029 1.00 64.30 14 PHE A CA 8
ATOM 11811 C C . PHE A 1 14 ? 6.994 -8.087 12.536 1.00 61.31 14 PHE A C 8
ATOM 11812 O O . PHE A 1 14 ? 6.117 -8.028 11.673 1.00 53.01 14 PHE A O 8
ATOM 11829 N N . ALA A 1 15 ? 8.288 -8.232 12.246 1.00 15.44 15 ALA A N 8
ATOM 11830 C CA . ALA A 1 15 ? 8.784 -8.281 10.861 1.00 3.33 15 ALA A CA 8
ATOM 11831 C C . ALA A 1 15 ? 8.176 -9.454 10.073 1.00 73.35 15 ALA A C 8
ATOM 11832 O O . ALA A 1 15 ? 7.924 -9.347 8.873 1.00 64.54 15 ALA A O 8
ATOM 11839 N N . ARG A 1 16 ? 7.948 -10.571 10.757 1.00 44.23 16 ARG A N 8
ATOM 11840 C CA . ARG A 1 16 ? 7.336 -11.756 10.142 1.00 0.54 16 ARG A CA 8
ATOM 11841 C C . ARG A 1 16 ? 6.707 -12.661 11.214 1.00 31.13 16 ARG A C 8
ATOM 11842 O O . ARG A 1 16 ? 6.884 -12.428 12.412 1.00 44.22 16 ARG A O 8
ATOM 11863 N N . LYS A 1 17 ? 5.979 -13.696 10.789 1.00 10.12 17 LYS A N 8
ATOM 11864 C CA . LYS A 1 17 ? 5.329 -14.613 11.734 1.00 51.21 17 LYS A CA 8
ATOM 11865 C C . LYS A 1 17 ? 6.354 -15.246 12.689 1.00 54.23 17 LYS A C 8
ATOM 11866 O O . LYS A 1 17 ? 6.102 -15.367 13.887 1.00 21.22 17 LYS A O 8
ATOM 11885 N N . ALA A 1 18 ? 7.509 -15.635 12.154 1.00 44.31 18 ALA A N 8
ATOM 11886 C CA . ALA A 1 18 ? 8.597 -16.188 12.972 1.00 60.32 18 ALA A CA 8
ATOM 11887 C C . ALA A 1 18 ? 9.072 -15.185 14.039 1.00 53.25 18 ALA A C 8
ATOM 11888 O O . ALA A 1 18 ? 9.418 -15.567 15.161 1.00 3.44 18 ALA A O 8
ATOM 11895 N N . ASP A 1 19 ? 9.075 -13.902 13.681 1.00 53.11 19 ASP A N 8
ATOM 11896 C CA . ASP A 1 19 ? 9.444 -12.831 14.613 1.00 13.42 19 ASP A CA 8
ATOM 11897 C C . ASP A 1 19 ? 8.406 -12.727 15.746 1.00 53.34 19 ASP A C 8
ATOM 11898 O O . ASP A 1 19 ? 8.750 -12.514 16.911 1.00 33.33 19 ASP A O 8
ATOM 11907 N N . ALA A 1 20 ? 7.132 -12.899 15.390 1.00 62.11 20 ALA A N 8
ATOM 11908 C CA . ALA A 1 20 ? 6.049 -12.963 16.378 1.00 12.43 20 ALA A CA 8
ATOM 11909 C C . ALA A 1 20 ? 6.163 -14.230 17.242 1.00 72.40 20 ALA A C 8
ATOM 11910 O O . ALA A 1 20 ? 5.895 -14.206 18.446 1.00 33.11 20 ALA A O 8
ATOM 11917 N N . LEU A 1 21 ? 6.570 -15.337 16.619 1.00 30.22 21 LEU A N 8
ATOM 11918 C CA . LEU A 1 21 ? 6.791 -16.595 17.339 1.00 10.10 21 LEU A CA 8
ATOM 11919 C C . LEU A 1 21 ? 7.934 -16.452 18.351 1.00 72.31 21 LEU A C 8
ATOM 11920 O O . LEU A 1 21 ? 7.921 -17.077 19.409 1.00 71.41 21 LEU A O 8
ATOM 11936 N N . ALA A 1 22 ? 8.914 -15.612 18.021 1.00 61.44 22 ALA A N 8
ATOM 11937 C CA . ALA A 1 22 ? 10.033 -15.336 18.927 1.00 1.35 22 ALA A CA 8
ATOM 11938 C C . ALA A 1 22 ? 9.557 -14.695 20.239 1.00 64.42 22 ALA A C 8
ATOM 11939 O O . ALA A 1 22 ? 10.241 -14.762 21.255 1.00 53.21 22 ALA A O 8
ATOM 11946 N N . PHE A 1 23 ? 8.387 -14.065 20.204 1.00 40.23 23 PHE A N 8
ATOM 11947 C CA . PHE A 1 23 ? 7.770 -13.509 21.411 1.00 32.23 23 PHE A CA 8
ATOM 11948 C C . PHE A 1 23 ? 6.831 -14.545 22.057 1.00 53.11 23 PHE A C 8
ATOM 11949 O O . PHE A 1 23 ? 7.002 -14.923 23.216 1.00 32.04 23 PHE A O 8
ATOM 11966 N N . MET A 1 24 ? 5.855 -15.021 21.280 1.00 14.35 24 MET A N 8
ATOM 11967 C CA . MET A 1 24 ? 4.840 -15.961 21.781 1.00 1.23 24 MET A CA 8
ATOM 11968 C C . MET A 1 24 ? 5.445 -17.272 22.309 1.00 22.43 24 MET A C 8
ATOM 11969 O O . MET A 1 24 ? 5.072 -17.739 23.388 1.00 24.41 24 MET A O 8
ATOM 11983 N N . LYS A 1 25 ? 6.376 -17.871 21.562 1.00 51.31 25 LYS A N 8
ATOM 11984 C CA . LYS A 1 25 ? 6.969 -19.146 21.981 1.00 33.12 25 LYS A CA 8
ATOM 11985 C C . LYS A 1 25 ? 7.744 -18.999 23.294 1.00 32.53 25 LYS A C 8
ATOM 11986 O O . LYS A 1 25 ? 7.650 -19.854 24.172 1.00 31.11 25 LYS A O 8
ATOM 12005 N N . VAL A 1 26 ? 8.503 -17.914 23.432 1.00 71.51 26 VAL A N 8
ATOM 12006 C CA . VAL A 1 26 ? 9.274 -17.683 24.655 1.00 50.13 26 VAL A CA 8
ATOM 12007 C C . VAL A 1 26 ? 8.352 -17.497 25.870 1.00 30.41 26 VAL A C 8
ATOM 12008 O O . VAL A 1 26 ? 8.662 -17.973 26.961 1.00 11.11 26 VAL A O 8
ATOM 12021 N N . MET A 1 27 ? 7.219 -16.812 25.684 1.00 2.41 27 MET A N 8
ATOM 12022 C CA . MET A 1 27 ? 6.209 -16.717 26.750 1.00 71.22 27 MET A CA 8
ATOM 12023 C C . MET A 1 27 ? 5.715 -18.120 27.123 1.00 52.30 27 MET A C 8
ATOM 12024 O O . MET A 1 27 ? 5.683 -18.491 28.294 1.00 43.41 27 MET A O 8
ATOM 12038 N N . LEU A 1 28 ? 5.357 -18.898 26.103 1.00 73.51 28 LEU A N 8
ATOM 12039 C CA . LEU A 1 28 ? 4.925 -20.288 26.284 1.00 11.33 28 LEU A CA 8
ATOM 12040 C C . LEU A 1 28 ? 5.961 -21.089 27.095 1.00 23.12 28 LEU A C 8
ATOM 12041 O O . LEU A 1 28 ? 5.620 -21.772 28.059 1.00 12.02 28 LEU A O 8
ATOM 12057 N N . ASN A 1 29 ? 7.228 -20.976 26.695 1.00 33.40 29 ASN A N 8
ATOM 12058 C CA . ASN A 1 29 ? 8.336 -21.667 27.370 1.00 74.40 29 ASN A CA 8
ATOM 12059 C C . ASN A 1 29 ? 8.636 -21.054 28.750 1.00 1.43 29 ASN A C 8
ATOM 12060 O O . ASN A 1 29 ? 9.187 -21.717 29.631 1.00 33.41 29 ASN A O 8
ATOM 12071 N N . ARG A 1 30 ? 8.286 -19.782 28.922 1.00 73.12 30 ARG A N 8
ATOM 12072 C CA . ARG A 1 30 ? 8.484 -19.081 30.195 1.00 24.10 30 ARG A CA 8
ATOM 12073 C C . ARG A 1 30 ? 7.571 -19.665 31.285 1.00 64.31 30 ARG A C 8
ATOM 12074 O O . ARG A 1 30 ? 7.941 -19.725 32.460 1.00 21.21 30 ARG A O 8
ATOM 12095 N N . TYR A 1 31 ? 6.377 -20.094 30.888 1.00 71.43 31 TYR A N 8
ATOM 12096 C CA . TYR A 1 31 ? 5.453 -20.770 31.802 1.00 12.23 31 TYR A CA 8
ATOM 12097 C C . TYR A 1 31 ? 5.553 -22.294 31.633 1.00 5.13 31 TYR A C 8
ATOM 12098 O O . TYR A 1 31 ? 5.983 -22.790 30.590 1.00 21.30 31 TYR A O 8
ATOM 12116 N N . ARG A 1 32 ? 5.171 -23.037 32.661 1.00 44.41 32 ARG A N 8
ATOM 12117 C CA . ARG A 1 32 ? 5.188 -24.501 32.599 1.00 63.12 32 ARG A CA 8
ATOM 12118 C C . ARG A 1 32 ? 3.895 -25.029 31.957 1.00 24.14 32 ARG A C 8
ATOM 12119 O O . ARG A 1 32 ? 2.910 -24.298 31.854 1.00 23.41 32 ARG A O 8
ATOM 12140 N N . PRO A 1 33 ? 3.873 -26.303 31.514 1.00 31.14 33 PRO A N 8
ATOM 12141 C CA . PRO A 1 33 ? 2.676 -26.921 30.895 1.00 22.20 33 PRO A CA 8
ATOM 12142 C C . PRO A 1 33 ? 1.469 -27.095 31.854 1.00 1.31 33 PRO A C 8
ATOM 12143 O O . PRO A 1 33 ? 0.670 -28.022 31.686 1.00 43.34 33 PRO A O 8
ATOM 12154 N N . GLY A 1 34 ? 1.317 -26.193 32.827 1.00 53.34 34 GLY A N 8
ATOM 12155 C CA . GLY A 1 34 ? 0.179 -26.251 33.736 1.00 42.13 34 GLY A CA 8
ATOM 12156 C C . GLY A 1 34 ? -0.010 -24.975 34.557 1.00 13.34 34 GLY A C 8
ATOM 12157 O O . GLY A 1 34 ? -0.442 -25.035 35.711 1.00 33.33 34 GLY A O 8
ATOM 12161 N N . ASP A 1 35 ? 0.303 -23.819 33.968 1.00 61.14 35 ASP A N 8
ATOM 12162 C CA . ASP A 1 35 ? 0.153 -22.525 34.659 1.00 2.42 35 ASP A CA 8
ATOM 12163 C C . ASP A 1 35 ? -0.703 -21.532 33.857 1.00 50.42 35 ASP A C 8
ATOM 12164 O O . ASP A 1 35 ? -0.886 -21.675 32.647 1.00 53.05 35 ASP A O 8
ATOM 12173 N N . ILE A 1 36 ? -1.212 -20.513 34.549 1.00 60.11 36 ILE A N 8
ATOM 12174 C CA . ILE A 1 36 ? -2.039 -19.474 33.925 1.00 22.13 36 ILE A CA 8
ATOM 12175 C C . ILE A 1 36 ? -1.175 -18.384 33.264 1.00 64.23 36 ILE A C 8
ATOM 12176 O O . ILE A 1 36 ? -0.066 -18.091 33.714 1.00 10.44 36 ILE A O 8
ATOM 12192 N N . VAL A 1 37 ? -1.692 -17.798 32.188 1.00 41.10 37 VAL A N 8
ATOM 12193 C CA . VAL A 1 37 ? -1.011 -16.711 31.475 1.00 63.00 37 VAL A CA 8
ATOM 12194 C C . VAL A 1 37 ? -1.297 -15.346 32.138 1.00 55.42 37 VAL A C 8
ATOM 12195 O O . VAL A 1 37 ? -2.392 -15.117 32.654 1.00 42.15 37 VAL A O 8
ATOM 12208 N N . SER A 1 38 ? -0.310 -14.443 32.120 1.00 22.15 38 SER A N 8
ATOM 12209 C CA . SER A 1 38 ? -0.431 -13.137 32.800 1.00 25.12 38 SER A CA 8
ATOM 12210 C C . SER A 1 38 ? -1.401 -12.188 32.074 1.00 44.31 38 SER A C 8
ATOM 12211 O O . SER A 1 38 ? -1.926 -12.506 31.005 1.00 12.33 38 SER A O 8
ATOM 12219 N N . THR A 1 39 ? -1.621 -11.011 32.665 1.00 75.43 39 THR A N 8
ATOM 12220 C CA . THR A 1 39 ? -2.485 -9.978 32.067 1.00 72.13 39 THR A CA 8
ATOM 12221 C C . THR A 1 39 ? -1.954 -9.505 30.704 1.00 24.13 39 THR A C 8
ATOM 12222 O O . THR A 1 39 ? -2.674 -9.518 29.705 1.00 34.43 39 THR A O 8
ATOM 12233 N N . VAL A 1 40 ? -0.689 -9.080 30.678 1.00 63.20 40 VAL A N 8
ATOM 12234 C CA . VAL A 1 40 ? -0.057 -8.584 29.446 1.00 64.23 40 VAL A CA 8
ATOM 12235 C C . VAL A 1 40 ? 0.028 -9.681 28.374 1.00 23.14 40 VAL A C 8
ATOM 12236 O O . VAL A 1 40 ? -0.456 -9.506 27.252 1.00 15.35 40 VAL A O 8
ATOM 12249 N N . ASP A 1 41 ? 0.643 -10.809 28.730 1.00 73.24 41 ASP A N 8
ATOM 12250 C CA . ASP A 1 41 ? 0.736 -11.967 27.834 1.00 11.12 41 ASP A CA 8
ATOM 12251 C C . ASP A 1 41 ? -0.656 -12.371 27.304 1.00 3.21 41 ASP A C 8
ATOM 12252 O O . ASP A 1 41 ? -0.831 -12.634 26.111 1.00 42.03 41 ASP A O 8
ATOM 12261 N N . GLY A 1 42 ? -1.642 -12.405 28.204 1.00 61.10 42 GLY A N 8
ATOM 12262 C CA . GLY A 1 42 ? -3.011 -12.748 27.828 1.00 74.22 42 GLY A CA 8
ATOM 12263 C C . GLY A 1 42 ? -3.630 -11.763 26.839 1.00 13.13 42 GLY A C 8
ATOM 12264 O O . GLY A 1 42 ? -4.174 -12.168 25.812 1.00 50.03 42 GLY A O 8
ATOM 12268 N N . ALA A 1 43 ? -3.540 -10.467 27.146 1.00 20.54 43 ALA A N 8
ATOM 12269 C CA . ALA A 1 43 ? -4.060 -9.418 26.259 1.00 72.25 43 ALA A CA 8
ATOM 12270 C C . ALA A 1 43 ? -3.417 -9.501 24.866 1.00 32.21 43 ALA A C 8
ATOM 12271 O O . ALA A 1 43 ? -4.075 -9.274 23.844 1.00 51.33 43 ALA A O 8
ATOM 12278 N N . PHE A 1 44 ? -2.127 -9.829 24.842 1.00 42.33 44 PHE A N 8
ATOM 12279 C CA . PHE A 1 44 ? -1.398 -10.053 23.592 1.00 13.24 44 PHE A CA 8
ATOM 12280 C C . PHE A 1 44 ? -2.035 -11.204 22.794 1.00 21.44 44 PHE A C 8
ATOM 12281 O O . PHE A 1 44 ? -2.303 -11.076 21.598 1.00 73.21 44 PHE A O 8
ATOM 12298 N N . LEU A 1 45 ? -2.282 -12.323 23.476 1.00 24.43 45 LEU A N 8
ATOM 12299 C CA . LEU A 1 45 ? -2.937 -13.488 22.866 1.00 33.05 45 LEU A CA 8
ATOM 12300 C C . LEU A 1 45 ? -4.338 -13.142 22.333 1.00 2.04 45 LEU A C 8
ATOM 12301 O O . LEU A 1 45 ? -4.748 -13.635 21.281 1.00 15.40 45 LEU A O 8
ATOM 12317 N N . VAL A 1 46 ? -5.066 -12.293 23.063 1.00 10.33 46 VAL A N 8
ATOM 12318 C CA . VAL A 1 46 ? -6.382 -11.816 22.613 1.00 52.22 46 VAL A CA 8
ATOM 12319 C C . VAL A 1 46 ? -6.280 -11.141 21.236 1.00 51.32 46 VAL A C 8
ATOM 12320 O O . VAL A 1 46 ? -7.066 -11.426 20.331 1.00 23.53 46 VAL A O 8
ATOM 12333 N N . GLU A 1 47 ? -5.300 -10.250 21.083 1.00 63.43 47 GLU A N 8
ATOM 12334 C CA . GLU A 1 47 ? -5.050 -9.580 19.801 1.00 4.14 47 GLU A CA 8
ATOM 12335 C C . GLU A 1 47 ? -4.621 -10.579 18.719 1.00 71.01 47 GLU A C 8
ATOM 12336 O O . GLU A 1 47 ? -5.157 -10.572 17.608 1.00 42.21 47 GLU A O 8
ATOM 12348 N N . ALA A 1 48 ? -3.653 -11.438 19.050 1.00 24.23 48 ALA A N 8
ATOM 12349 C CA . ALA A 1 48 ? -3.181 -12.473 18.121 1.00 22.21 48 ALA A CA 8
ATOM 12350 C C . ALA A 1 48 ? -4.352 -13.311 17.595 1.00 50.34 48 ALA A C 8
ATOM 12351 O O . ALA A 1 48 ? -4.419 -13.646 16.409 1.00 11.51 48 ALA A O 8
ATOM 12358 N N . LEU A 1 49 ? -5.281 -13.632 18.492 1.00 0.51 49 LEU A N 8
ATOM 12359 C CA . LEU A 1 49 ? -6.500 -14.344 18.123 1.00 33.21 49 LEU A CA 8
ATOM 12360 C C . LEU A 1 49 ? -7.368 -13.486 17.184 1.00 23.42 49 LEU A C 8
ATOM 12361 O O . LEU A 1 49 ? -7.671 -13.899 16.060 1.00 4.22 49 LEU A O 8
ATOM 12377 N N . LYS A 1 50 ? -7.725 -12.276 17.636 1.00 74.23 50 LYS A N 8
ATOM 12378 C CA . LYS A 1 50 ? -8.628 -11.380 16.888 1.00 54.32 50 LYS A CA 8
ATOM 12379 C C . LYS A 1 50 ? -8.122 -11.040 15.475 1.00 35.35 50 LYS A C 8
ATOM 12380 O O . LYS A 1 50 ? -8.910 -10.648 14.613 1.00 22.31 50 LYS A O 8
ATOM 12399 N N . ARG A 1 51 ? -6.817 -11.187 15.233 1.00 73.14 51 ARG A N 8
ATOM 12400 C CA . ARG A 1 51 ? -6.257 -10.978 13.886 1.00 31.23 51 ARG A CA 8
ATOM 12401 C C . ARG A 1 51 ? -6.907 -11.923 12.854 1.00 12.12 51 ARG A C 8
ATOM 12402 O O . ARG A 1 51 ? -6.813 -11.702 11.644 1.00 24.41 51 ARG A O 8
ATOM 12423 N N . HIS A 1 52 ? -7.564 -12.974 13.345 1.00 3.45 52 HIS A N 8
ATOM 12424 C CA . HIS A 1 52 ? -8.224 -13.967 12.487 1.00 72.54 52 HIS A CA 8
ATOM 12425 C C . HIS A 1 52 ? -9.730 -13.671 12.343 1.00 20.23 52 HIS A C 8
ATOM 12426 O O . HIS A 1 52 ? -10.384 -13.270 13.305 1.00 30.22 52 HIS A O 8
ATOM 12441 N N . PRO A 1 53 ? -10.306 -13.887 11.141 1.00 23.33 53 PRO A N 8
ATOM 12442 C CA . PRO A 1 53 ? -11.736 -13.608 10.881 1.00 22.04 53 PRO A CA 8
ATOM 12443 C C . PRO A 1 53 ? -12.689 -14.476 11.726 1.00 30.43 53 PRO A C 8
ATOM 12444 O O . PRO A 1 53 ? -13.759 -14.024 12.135 1.00 70.40 53 PRO A O 8
ATOM 12455 N N . ASP A 1 54 ? -12.292 -15.723 11.983 1.00 54.31 54 ASP A N 8
ATOM 12456 C CA . ASP A 1 54 ? -13.117 -16.660 12.757 1.00 71.14 54 ASP A CA 8
ATOM 12457 C C . ASP A 1 54 ? -12.870 -16.542 14.274 1.00 60.44 54 ASP A C 8
ATOM 12458 O O . ASP A 1 54 ? -13.444 -17.292 15.065 1.00 22.14 54 ASP A O 8
ATOM 12467 N N . ALA A 1 55 ? -12.031 -15.588 14.676 1.00 24.34 55 ALA A N 8
ATOM 12468 C CA . ALA A 1 55 ? -11.675 -15.417 16.089 1.00 42.32 55 ALA A CA 8
ATOM 12469 C C . ALA A 1 55 ? -12.902 -15.137 16.963 1.00 72.13 55 ALA A C 8
ATOM 12470 O O . ALA A 1 55 ? -13.107 -15.791 17.986 1.00 44.42 55 ALA A O 8
ATOM 12477 N N . THR A 1 56 ? -13.717 -14.163 16.548 1.00 45.43 56 THR A N 8
ATOM 12478 C CA . THR A 1 56 ? -14.936 -13.786 17.289 1.00 21.12 56 THR A CA 8
ATOM 12479 C C . THR A 1 56 ? -15.773 -15.012 17.700 1.00 62.12 56 THR A C 8
ATOM 12480 O O . THR A 1 56 ? -16.387 -15.028 18.769 1.00 22.33 56 THR A O 8
ATOM 12491 N N . SER A 1 57 ? -15.764 -16.046 16.856 1.00 24.14 57 SER A N 8
ATOM 12492 C CA . SER A 1 57 ? -16.492 -17.295 17.136 1.00 61.20 57 SER A CA 8
ATOM 12493 C C . SER A 1 57 ? -15.987 -17.962 18.425 1.00 33.34 57 SER A C 8
ATOM 12494 O O . SER A 1 57 ? -16.773 -18.373 19.282 1.00 53.12 57 SER A O 8
ATOM 12502 N N . LYS A 1 58 ? -14.665 -18.054 18.563 1.00 11.43 58 LYS A N 8
ATOM 12503 C CA . LYS A 1 58 ? -14.049 -18.680 19.741 1.00 2.43 58 LYS A CA 8
ATOM 12504 C C . LYS A 1 58 ? -13.771 -17.655 20.853 1.00 44.33 58 LYS A C 8
ATOM 12505 O O . LYS A 1 58 ? -13.116 -17.965 21.848 1.00 65.23 58 LYS A O 8
ATOM 12524 N N . ILE A 1 59 ? -14.267 -16.432 20.674 1.00 31.05 59 ILE A N 8
ATOM 12525 C CA . ILE A 1 59 ? -14.239 -15.420 21.735 1.00 32.23 59 ILE A CA 8
ATOM 12526 C C . ILE A 1 59 ? -15.579 -15.395 22.486 1.00 3.34 59 ILE A C 8
ATOM 12527 O O . ILE A 1 59 ? -15.621 -15.552 23.711 1.00 35.20 59 ILE A O 8
ATOM 12543 N N . GLY A 1 60 ? -16.666 -15.202 21.738 1.00 33.52 60 GLY A N 8
ATOM 12544 C CA . GLY A 1 60 ? -18.005 -15.223 22.318 1.00 61.50 60 GLY A CA 8
ATOM 12545 C C . GLY A 1 60 ? -18.283 -14.059 23.272 1.00 35.11 60 GLY A C 8
ATOM 12546 O O . GLY A 1 60 ? -18.084 -12.894 22.911 1.00 50.55 60 GLY A O 8
ATOM 12550 N N . PRO A 1 61 ? -18.750 -14.346 24.508 1.00 31.33 61 PRO A N 8
ATOM 12551 C CA . PRO A 1 61 ? -19.119 -13.306 25.492 1.00 4.13 61 PRO A CA 8
ATOM 12552 C C . PRO A 1 61 ? -17.910 -12.558 26.084 1.00 34.54 61 PRO A C 8
ATOM 12553 O O . PRO A 1 61 ? -18.050 -11.439 26.585 1.00 74.22 61 PRO A O 8
ATOM 12564 N N . GLY A 1 62 ? -16.730 -13.174 26.038 1.00 73.10 62 GLY A N 8
ATOM 12565 C CA . GLY A 1 62 ? -15.532 -12.528 26.565 1.00 10.30 62 GLY A CA 8
ATOM 12566 C C . GLY A 1 62 ? -14.421 -13.506 26.938 1.00 24.23 62 GLY A C 8
ATOM 12567 O O . GLY A 1 62 ? -14.598 -14.725 26.868 1.00 14.23 62 GLY A O 8
ATOM 12571 N N . VAL A 1 63 ? -13.268 -12.969 27.334 1.00 10.24 63 VAL A N 8
ATOM 12572 C CA . VAL A 1 63 ? -12.106 -13.787 27.696 1.00 52.22 63 VAL A CA 8
ATOM 12573 C C . VAL A 1 63 ? -12.004 -13.993 29.217 1.00 4.10 63 VAL A C 8
ATOM 12574 O O . VAL A 1 63 ? -11.776 -13.044 29.973 1.00 24.20 63 VAL A O 8
ATOM 12587 N N . ARG A 1 64 ? -12.166 -15.242 29.660 1.00 43.15 64 ARG A N 8
ATOM 12588 C CA . ARG A 1 64 ? -12.024 -15.577 31.079 1.00 74.31 64 ARG A CA 8
ATOM 12589 C C . ARG A 1 64 ? -10.535 -15.590 31.463 1.00 2.12 64 ARG A C 8
ATOM 12590 O O . ARG A 1 64 ? -10.115 -14.874 32.374 1.00 3.25 64 ARG A O 8
ATOM 12611 N N . ASN A 1 65 ? -9.744 -16.397 30.751 1.00 30.51 65 ASN A N 8
ATOM 12612 C CA . ASN A 1 65 ? -8.284 -16.415 30.927 1.00 70.13 65 ASN A CA 8
ATOM 12613 C C . ASN A 1 65 ? -7.596 -17.254 29.836 1.00 72.23 65 ASN A C 8
ATOM 12614 O O . ASN A 1 65 ? -8.251 -17.856 28.984 1.00 32.52 65 ASN A O 8
ATOM 12625 N N . PHE A 1 66 ? -6.267 -17.262 29.864 1.00 34.24 66 PHE A N 8
ATOM 12626 C CA . PHE A 1 66 ? -5.465 -18.167 29.034 1.00 72.20 66 PHE A CA 8
ATOM 12627 C C . PHE A 1 66 ? -4.614 -19.075 29.930 1.00 52.22 66 PHE A C 8
ATOM 12628 O O . PHE A 1 66 ? -4.227 -18.678 31.032 1.00 20.42 66 PHE A O 8
ATOM 12645 N N . GLU A 1 67 ? -4.333 -20.289 29.471 1.00 1.32 67 GLU A N 8
ATOM 12646 C CA . GLU A 1 67 ? -3.533 -21.238 30.257 1.00 22.11 67 GLU A CA 8
ATOM 12647 C C . GLU A 1 67 ? -2.488 -21.955 29.391 1.00 15.43 67 GLU A C 8
ATOM 12648 O O . GLU A 1 67 ? -2.785 -22.412 28.287 1.00 32.23 67 GLU A O 8
ATOM 12660 N N . VAL A 1 68 ? -1.264 -22.043 29.900 1.00 34.44 68 VAL A N 8
ATOM 12661 C CA . VAL A 1 68 ? -0.200 -22.795 29.237 1.00 53.35 68 VAL A CA 8
ATOM 12662 C C . VAL A 1 68 ? -0.228 -24.260 29.692 1.00 52.45 68 VAL A C 8
ATOM 12663 O O . VAL A 1 68 ? 0.192 -24.585 30.801 1.00 50.51 68 VAL A O 8
ATOM 12676 N N . ARG A 1 69 ? -0.744 -25.139 28.837 1.00 2.33 69 ARG A N 8
ATOM 12677 C CA . ARG A 1 69 ? -0.895 -26.560 29.180 1.00 31.24 69 ARG A CA 8
ATOM 12678 C C . ARG A 1 69 ? -0.167 -27.455 28.159 1.00 44.52 69 ARG A C 8
ATOM 12679 O O . ARG A 1 69 ? 0.048 -27.055 27.014 1.00 11.11 69 ARG A O 8
ATOM 12700 N N . SER A 1 70 ? 0.208 -28.663 28.587 1.00 64.34 70 SER A N 8
ATOM 12701 C CA . SER A 1 70 ? 1.030 -29.581 27.770 1.00 32.13 70 SER A CA 8
ATOM 12702 C C . SER A 1 70 ? 0.385 -29.944 26.421 1.00 22.41 70 SER A C 8
ATOM 12703 O O . SER A 1 70 ? -0.831 -29.834 26.236 1.00 63.21 70 SER A O 8
ATOM 12711 N N . ALA A 1 71 ? 1.221 -30.396 25.489 1.00 24.21 71 ALA A N 8
ATOM 12712 C CA . ALA A 1 71 ? 0.773 -30.813 24.158 1.00 4.13 71 ALA A CA 8
ATOM 12713 C C . ALA A 1 71 ? 1.615 -31.985 23.632 1.00 42.11 71 ALA A C 8
ATOM 12714 O O . ALA A 1 71 ? 2.514 -32.478 24.318 1.00 43.42 71 ALA A O 8
ATOM 12721 N N . ASP A 1 72 ? 1.325 -32.425 22.412 1.00 3.21 72 ASP A N 8
ATOM 12722 C CA . ASP A 1 72 ? 2.048 -33.547 21.802 1.00 43.44 72 ASP A CA 8
ATOM 12723 C C . ASP A 1 72 ? 3.481 -33.144 21.406 1.00 33.22 72 ASP A C 8
ATOM 12724 O O . ASP A 1 72 ? 3.824 -31.961 21.404 1.00 43.42 72 ASP A O 8
ATOM 12733 N N . TYR A 1 73 ? 4.311 -34.138 21.074 1.00 3.01 73 TYR A N 8
ATOM 12734 C CA . TYR A 1 73 ? 5.733 -33.912 20.753 1.00 33.25 73 TYR A CA 8
ATOM 12735 C C . TYR A 1 73 ? 6.487 -33.290 21.946 1.00 62.22 73 TYR A C 8
ATOM 12736 O O . TYR A 1 73 ? 7.583 -32.743 21.790 1.00 13.33 73 TYR A O 8
ATOM 12754 N N . GLY A 1 74 ? 5.899 -33.402 23.139 1.00 41.04 74 GLY A N 8
ATOM 12755 C CA . GLY A 1 74 ? 6.476 -32.796 24.337 1.00 11.42 74 GLY A CA 8
ATOM 12756 C C . GLY A 1 74 ? 6.447 -31.268 24.317 1.00 21.43 74 GLY A C 8
ATOM 12757 O O . GLY A 1 74 ? 7.305 -30.616 24.911 1.00 32.42 74 GLY A O 8
ATOM 12761 N N . THR A 1 75 ? 5.459 -30.693 23.630 1.00 32.20 75 THR A N 8
ATOM 12762 C CA . THR A 1 75 ? 5.338 -29.229 23.520 1.00 51.42 75 THR A CA 8
ATOM 12763 C C . THR A 1 75 ? 4.253 -28.675 24.454 1.00 51.11 75 THR A C 8
ATOM 12764 O O . THR A 1 75 ? 3.740 -29.380 25.325 1.00 22.21 75 THR A O 8
ATOM 12775 N N . GLN A 1 76 ? 3.913 -27.399 24.270 1.00 15.44 76 GLN A N 8
ATOM 12776 C CA . GLN A 1 76 ? 2.888 -26.730 25.079 1.00 11.33 76 GLN A CA 8
ATOM 12777 C C . GLN A 1 76 ? 1.827 -26.074 24.172 1.00 24.32 76 GLN A C 8
ATOM 12778 O O . GLN A 1 76 ? 1.987 -26.025 22.952 1.00 71.15 76 GLN A O 8
ATOM 12792 N N . CYS A 1 77 ? 0.747 -25.569 24.766 1.00 52.42 77 CYS A N 8
ATOM 12793 C CA . CYS A 1 77 ? -0.306 -24.879 24.000 1.00 43.10 77 CYS A CA 8
ATOM 12794 C C . CYS A 1 77 ? -0.942 -23.737 24.800 1.00 14.24 77 CYS A C 8
ATOM 12795 O O . CYS A 1 77 ? -1.099 -23.833 26.018 1.00 12.32 77 CYS A O 8
ATOM 12803 N N . PHE A 1 78 ? -1.300 -22.656 24.104 1.00 35.10 78 PHE A N 8
ATOM 12804 C CA . PHE A 1 78 ? -2.078 -21.567 24.704 1.00 53.42 78 PHE A CA 8
ATOM 12805 C C . PHE A 1 78 ? -3.581 -21.901 24.668 1.00 24.35 78 PHE A C 8
ATOM 12806 O O . PHE A 1 78 ? -4.202 -21.914 23.602 1.00 23.14 78 PHE A O 8
ATOM 12823 N N . TRP A 1 79 ? -4.153 -22.191 25.831 1.00 73.43 79 TRP A N 8
ATOM 12824 C CA . TRP A 1 79 ? -5.572 -22.542 25.929 1.00 24.23 79 TRP A CA 8
ATOM 12825 C C . TRP A 1 79 ? -6.466 -21.306 26.097 1.00 51.33 79 TRP A C 8
ATOM 12826 O O . TRP A 1 79 ? -6.255 -20.481 26.988 1.00 34.41 79 TRP A O 8
ATOM 12847 N N . ILE A 1 80 ? -7.465 -21.197 25.226 1.00 35.43 80 ILE A N 8
ATOM 12848 C CA . ILE A 1 80 ? -8.438 -20.106 25.267 1.00 45.12 80 ILE A CA 8
ATOM 12849 C C . ILE A 1 80 ? -9.619 -20.451 26.192 1.00 13.44 80 ILE A C 8
ATOM 12850 O O . ILE A 1 80 ? -10.568 -21.116 25.777 1.00 43.31 80 ILE A O 8
ATOM 12866 N N . LEU A 1 81 ? -9.557 -20.015 27.448 1.00 63.01 81 LEU A N 8
ATOM 12867 C CA . LEU A 1 81 ? -10.653 -20.259 28.393 1.00 22.40 81 LEU A CA 8
ATOM 12868 C C . LEU A 1 81 ? -11.781 -19.234 28.207 1.00 51.01 81 LEU A C 8
ATOM 12869 O O . LEU A 1 81 ? -11.555 -18.019 28.259 1.00 63.11 81 LEU A O 8
ATOM 12885 N N . ARG A 1 82 ? -12.992 -19.731 27.971 1.00 52.01 82 ARG A N 8
ATOM 12886 C CA . ARG A 1 82 ? -14.163 -18.876 27.754 1.00 2.12 82 ARG A CA 8
ATOM 12887 C C . ARG A 1 82 ? -14.930 -18.638 29.058 1.00 14.21 82 ARG A C 8
ATOM 12888 O O . ARG A 1 82 ? -14.992 -19.514 29.919 1.00 72.23 82 ARG A O 8
ATOM 12909 N N . THR A 1 83 ? -15.530 -17.456 29.186 1.00 54.21 83 THR A N 8
ATOM 12910 C CA . THR A 1 83 ? -16.336 -17.113 30.367 1.00 55.41 83 THR A CA 8
ATOM 12911 C C . THR A 1 83 ? -17.544 -18.047 30.520 1.00 40.53 83 THR A C 8
ATOM 12912 O O . THR A 1 83 ? -18.100 -18.182 31.610 1.00 42.14 83 THR A O 8
ATOM 12923 N N . ASP A 1 84 ? -17.954 -18.683 29.420 1.00 10.03 84 ASP A N 8
ATOM 12924 C CA . ASP A 1 84 ? -19.027 -19.686 29.452 1.00 73.54 84 ASP A CA 8
ATOM 12925 C C . ASP A 1 84 ? -18.632 -20.904 30.305 1.00 71.34 84 ASP A C 8
ATOM 12926 O O . ASP A 1 84 ? -19.486 -21.620 30.830 1.00 22.14 84 ASP A O 8
ATOM 12935 N N . GLY A 1 85 ? -17.325 -21.126 30.434 1.00 0.10 85 GLY A N 8
ATOM 12936 C CA . GLY A 1 85 ? -16.813 -22.339 31.062 1.00 14.12 85 GLY A CA 8
ATOM 12937 C C . GLY A 1 85 ? -16.135 -23.266 30.055 1.00 45.35 85 GLY A C 8
ATOM 12938 O O . GLY A 1 85 ? -15.516 -24.263 30.432 1.00 54.30 85 GLY A O 8
ATOM 12942 N N . SER A 1 86 ? -16.247 -22.923 28.770 1.00 44.40 86 SER A N 8
ATOM 12943 C CA . SER A 1 86 ? -15.662 -23.725 27.679 1.00 52.45 86 SER A CA 8
ATOM 12944 C C . SER A 1 86 ? -14.174 -23.400 27.460 1.00 63.24 86 SER A C 8
ATOM 12945 O O . SER A 1 86 ? -13.626 -22.494 28.091 1.00 50.12 86 SER A O 8
ATOM 12953 N N . GLU A 1 87 ? -13.531 -24.131 26.549 1.00 62.25 87 GLU A N 8
ATOM 12954 C CA . GLU A 1 87 ? -12.090 -23.983 26.299 1.00 3.02 87 GLU A CA 8
ATOM 12955 C C . GLU A 1 87 ? -11.716 -24.197 24.819 1.00 12.21 87 GLU A C 8
ATOM 12956 O O . GLU A 1 87 ? -12.568 -24.493 23.976 1.00 51.40 87 GLU A O 8
ATOM 12968 N N . GLU A 1 88 ? -10.426 -24.032 24.521 1.00 45.23 88 GLU A N 8
ATOM 12969 C CA . GLU A 1 88 ? -9.885 -24.222 23.167 1.00 70.02 88 GLU A CA 8
ATOM 12970 C C . GLU A 1 88 ? -8.347 -24.212 23.196 1.00 53.30 88 GLU A C 8
ATOM 12971 O O . GLU A 1 88 ? -7.744 -23.649 24.107 1.00 12.35 88 GLU A O 8
ATOM 12983 N N . ARG A 1 89 ? -7.716 -24.845 22.212 1.00 4.43 89 ARG A N 8
ATOM 12984 C CA . ARG A 1 89 ? -6.254 -24.807 22.076 1.00 61.34 89 ARG A CA 8
ATOM 12985 C C . ARG A 1 89 ? -5.848 -24.502 20.622 1.00 42.35 89 ARG A C 8
ATOM 12986 O O . ARG A 1 89 ? -6.076 -25.306 19.717 1.00 5.13 89 ARG A O 8
ATOM 13007 N N . PHE A 1 90 ? -5.257 -23.331 20.391 1.00 21.43 90 PHE A N 8
ATOM 13008 C CA . PHE A 1 90 ? -4.863 -22.931 19.033 1.00 22.11 90 PHE A CA 8
ATOM 13009 C C . PHE A 1 90 ? -3.344 -23.037 18.825 1.00 20.22 90 PHE A C 8
ATOM 13010 O O . PHE A 1 90 ? -2.549 -22.652 19.688 1.00 55.44 90 PHE A O 8
ATOM 13027 N N . SER A 1 91 ? -2.946 -23.569 17.672 1.00 41.12 91 SER A N 8
ATOM 13028 C CA . SER A 1 91 ? -1.529 -23.689 17.323 1.00 73.11 91 SER A CA 8
ATOM 13029 C C . SER A 1 91 ? -0.965 -22.343 16.854 1.00 53.42 91 SER A C 8
ATOM 13030 O O . SER A 1 91 ? -0.978 -22.032 15.662 1.00 23.03 91 SER A O 8
ATOM 13038 N N . TYR A 1 92 ? -0.484 -21.547 17.810 1.00 60.35 92 TYR A N 8
ATOM 13039 C CA . TYR A 1 92 ? 0.059 -20.207 17.534 1.00 62.01 92 TYR A CA 8
ATOM 13040 C C . TYR A 1 92 ? 1.066 -20.207 16.364 1.00 40.21 92 TYR A C 8
ATOM 13041 O O . TYR A 1 92 ? 1.056 -19.300 15.528 1.00 12.01 92 TYR A O 8
ATOM 13059 N N . LYS A 1 93 ? 1.934 -21.222 16.302 1.00 34.04 93 LYS A N 8
ATOM 13060 C CA . LYS A 1 93 ? 2.911 -21.326 15.208 1.00 71.54 93 LYS A CA 8
ATOM 13061 C C . LYS A 1 93 ? 2.215 -21.614 13.863 1.00 21.42 93 LYS A C 8
ATOM 13062 O O . LYS A 1 93 ? 2.236 -20.780 12.948 1.00 12.33 93 LYS A O 8
ATOM 13081 N N . LYS A 1 94 ? 1.563 -22.771 13.766 1.00 64.21 94 LYS A N 8
ATOM 13082 C CA . LYS A 1 94 ? 0.845 -23.172 12.554 1.00 75.52 94 LYS A CA 8
ATOM 13083 C C . LYS A 1 94 ? -0.536 -22.503 12.493 1.00 45.21 94 LYS A C 8
ATOM 13084 O O . LYS A 1 94 ? -1.564 -23.133 12.737 1.00 64.12 94 LYS A O 8
ATOM 13103 N N . CYS A 1 95 ? -0.530 -21.204 12.213 1.00 11.22 95 CYS A N 8
ATOM 13104 C CA . CYS A 1 95 ? -1.768 -20.423 12.075 1.00 30.51 95 CYS A CA 8
ATOM 13105 C C . CYS A 1 95 ? -1.574 -19.254 11.093 1.00 65.21 95 CYS A C 8
ATOM 13106 O O . CYS A 1 95 ? -2.396 -18.341 11.018 1.00 4.22 95 CYS A O 8
ATOM 13114 N N . VAL A 1 96 ? -0.470 -19.301 10.341 1.00 44.33 96 VAL A N 8
ATOM 13115 C CA . VAL A 1 96 ? -0.141 -18.294 9.318 1.00 13.45 96 VAL A CA 8
ATOM 13116 C C . VAL A 1 96 ? 0.684 -18.948 8.197 1.00 23.33 96 VAL A C 8
ATOM 13117 O O . VAL A 1 96 ? 1.906 -19.058 8.296 1.00 1.24 96 VAL A O 8
ATOM 13130 N N . LEU A 1 97 ? 0.007 -19.409 7.151 1.00 33.33 97 LEU A N 8
ATOM 13131 C CA . LEU A 1 97 ? 0.667 -20.074 6.025 1.00 24.43 97 LEU A CA 8
ATOM 13132 C C . LEU A 1 97 ? 0.037 -19.645 4.702 1.00 4.31 97 LEU A C 8
ATOM 13133 O O . LEU A 1 97 ? -0.899 -18.843 4.678 1.00 2.41 97 LEU A O 8
ATOM 13149 N N . GLU A 1 98 ? 0.550 -20.181 3.602 1.00 45.43 98 GLU A N 8
ATOM 13150 C CA . GLU A 1 98 ? 0.028 -19.852 2.280 1.00 4.42 98 GLU A CA 8
ATOM 13151 C C . GLU A 1 98 ? 0.216 -21.024 1.307 1.00 42.25 98 GLU A C 8
ATOM 13152 O O . GLU A 1 98 ? 1.316 -21.567 1.180 1.00 4.11 98 GLU A O 8
ATOM 13164 N N . HIS A 1 99 ? -0.862 -21.410 0.626 1.00 42.44 99 HIS A N 8
ATOM 13165 C CA . HIS A 1 99 ? -0.824 -22.539 -0.310 1.00 5.41 99 HIS A CA 8
ATOM 13166 C C . HIS A 1 99 ? 0.139 -22.288 -1.486 1.00 2.20 99 HIS A C 8
ATOM 13167 O O . HIS A 1 99 ? -0.245 -21.762 -2.528 1.00 41.23 99 HIS A O 8
ATOM 13182 N N . HIS A 1 100 ? 1.408 -22.644 -1.302 1.00 62.15 100 HIS A N 8
ATOM 13183 C CA . HIS A 1 100 ? 2.387 -22.576 -2.393 1.00 72.33 100 HIS A CA 8
ATOM 13184 C C . HIS A 1 100 ? 2.353 -23.856 -3.243 1.00 72.33 100 HIS A C 8
ATOM 13185 O O . HIS A 1 100 ? 3.183 -24.066 -4.126 1.00 4.15 100 HIS A O 8
ATOM 13200 N N . HIS A 1 101 ? 1.381 -24.711 -2.945 1.00 51.12 101 HIS A N 8
ATOM 13201 C CA . HIS A 1 101 ? 1.016 -25.841 -3.801 1.00 2.23 101 HIS A CA 8
ATOM 13202 C C . HIS A 1 101 ? -0.512 -25.890 -3.930 1.00 62.50 101 HIS A C 8
ATOM 13203 O O . HIS A 1 101 ? -1.222 -25.484 -3.014 1.00 11.34 101 HIS A O 8
ATOM 13218 N N . HIS A 1 102 ? -1.026 -26.391 -5.051 1.00 33.41 102 HIS A N 8
ATOM 13219 C CA . HIS A 1 102 ? -2.483 -26.460 -5.256 1.00 52.12 102 HIS A CA 8
ATOM 13220 C C . HIS A 1 102 ? -3.086 -27.723 -4.615 1.00 71.41 102 HIS A C 8
ATOM 13221 O O . HIS A 1 102 ? -4.159 -28.191 -5.005 1.00 43.14 102 HIS A O 8
ATOM 13236 N N . HIS A 1 103 ? -2.393 -28.242 -3.605 1.00 31.24 103 HIS A N 8
ATOM 13237 C CA . HIS A 1 103 ? -2.870 -29.378 -2.817 1.00 41.23 103 HIS A CA 8
ATOM 13238 C C . HIS A 1 103 ? -2.659 -29.103 -1.314 1.00 52.44 103 HIS A C 8
ATOM 13239 O O . HIS A 1 103 ? -3.568 -29.291 -0.504 1.00 33.11 103 HIS A O 8
ATOM 13254 N N . HIS A 1 104 ? -1.446 -28.674 -0.950 1.00 11.34 104 HIS A N 8
ATOM 13255 C CA . HIS A 1 104 ? -1.161 -28.154 0.403 1.00 4.35 104 HIS A CA 8
ATOM 13256 C C . HIS A 1 104 ? -0.240 -26.914 0.343 1.00 22.02 104 HIS A C 8
ATOM 13257 O O . HIS A 1 104 ? 0.995 -27.084 0.195 1.00 36.68 104 HIS A O 8
ATOM 13273 N N . MET A 1 1 ? -9.610 -7.552 7.331 1.00 45.11 1 MET A N 9
ATOM 13274 C CA . MET A 1 1 ? -9.018 -8.665 6.536 1.00 52.22 1 MET A CA 9
ATOM 13275 C C . MET A 1 1 ? -7.788 -8.179 5.756 1.00 1.10 1 MET A C 9
ATOM 13276 O O . MET A 1 1 ? -7.778 -7.060 5.242 1.00 52.13 1 MET A O 9
ATOM 13292 N N . ALA A 1 2 ? -6.759 -9.022 5.659 1.00 31.43 2 ALA A N 9
ATOM 13293 C CA . ALA A 1 2 ? -5.488 -8.620 5.040 1.00 43.22 2 ALA A CA 9
ATOM 13294 C C . ALA A 1 2 ? -4.855 -9.745 4.203 1.00 41.43 2 ALA A C 9
ATOM 13295 O O . ALA A 1 2 ? -5.215 -10.917 4.334 1.00 54.21 2 ALA A O 9
ATOM 13302 N N . LYS A 1 3 ? -3.914 -9.362 3.339 1.00 42.12 3 LYS A N 9
ATOM 13303 C CA . LYS A 1 3 ? -3.137 -10.316 2.532 1.00 20.31 3 LYS A CA 9
ATOM 13304 C C . LYS A 1 3 ? -1.675 -9.834 2.398 1.00 3.42 3 LYS A C 9
ATOM 13305 O O . LYS A 1 3 ? -0.877 -10.389 1.638 1.00 41.54 3 LYS A O 9
ATOM 13324 N N . ALA A 1 4 ? -1.334 -8.802 3.167 1.00 53.22 4 ALA A N 9
ATOM 13325 C CA . ALA A 1 4 ? 0.010 -8.214 3.159 1.00 45.03 4 ALA A CA 9
ATOM 13326 C C . ALA A 1 4 ? 0.351 -7.608 4.532 1.00 12.43 4 ALA A C 9
ATOM 13327 O O . ALA A 1 4 ? -0.326 -7.895 5.521 1.00 11.34 4 ALA A O 9
ATOM 13334 N N . GLN A 1 5 ? 1.404 -6.778 4.579 1.00 60.42 5 GLN A N 9
ATOM 13335 C CA . GLN A 1 5 ? 1.851 -6.112 5.820 1.00 22.41 5 GLN A CA 9
ATOM 13336 C C . GLN A 1 5 ? 2.530 -7.093 6.797 1.00 0.22 5 GLN A C 9
ATOM 13337 O O . GLN A 1 5 ? 2.219 -8.286 6.817 1.00 73.23 5 GLN A O 9
ATOM 13351 N N . PRO A 1 6 ? 3.489 -6.600 7.612 1.00 74.45 6 PRO A N 9
ATOM 13352 C CA . PRO A 1 6 ? 4.133 -7.411 8.663 1.00 64.24 6 PRO A CA 9
ATOM 13353 C C . PRO A 1 6 ? 3.141 -7.886 9.742 1.00 51.34 6 PRO A C 9
ATOM 13354 O O . PRO A 1 6 ? 2.041 -7.341 9.884 1.00 2.10 6 PRO A O 9
ATOM 13365 N N . ILE A 1 7 ? 3.539 -8.890 10.518 1.00 45.14 7 ILE A N 9
ATOM 13366 C CA . ILE A 1 7 ? 2.663 -9.459 11.545 1.00 74.03 7 ILE A CA 9
ATOM 13367 C C . ILE A 1 7 ? 2.626 -8.555 12.789 1.00 24.23 7 ILE A C 9
ATOM 13368 O O . ILE A 1 7 ? 3.385 -8.742 13.734 1.00 31.51 7 ILE A O 9
ATOM 13384 N N . GLU A 1 8 ? 1.763 -7.544 12.755 1.00 70.30 8 GLU A N 9
ATOM 13385 C CA . GLU A 1 8 ? 1.606 -6.614 13.880 1.00 54.43 8 GLU A CA 9
ATOM 13386 C C . GLU A 1 8 ? 0.557 -7.142 14.878 1.00 72.34 8 GLU A C 9
ATOM 13387 O O . GLU A 1 8 ? -0.588 -7.410 14.504 1.00 21.35 8 GLU A O 9
ATOM 13399 N N . ILE A 1 9 ? 0.959 -7.304 16.141 1.00 14.24 9 ILE A N 9
ATOM 13400 C CA . ILE A 1 9 ? 0.054 -7.778 17.199 1.00 74.21 9 ILE A CA 9
ATOM 13401 C C . ILE A 1 9 ? 0.233 -6.974 18.506 1.00 72.03 9 ILE A C 9
ATOM 13402 O O . ILE A 1 9 ? 1.301 -7.008 19.122 1.00 72.42 9 ILE A O 9
ATOM 13418 N N . ALA A 1 10 ? -0.815 -6.247 18.912 1.00 32.11 10 ALA A N 9
ATOM 13419 C CA . ALA A 1 10 ? -0.846 -5.534 20.205 1.00 24.42 10 ALA A CA 9
ATOM 13420 C C . ALA A 1 10 ? 0.231 -4.438 20.320 1.00 50.13 10 ALA A C 9
ATOM 13421 O O . ALA A 1 10 ? 0.705 -4.132 21.417 1.00 74.11 10 ALA A O 9
ATOM 13428 N N . GLY A 1 11 ? 0.596 -3.827 19.200 1.00 12.22 11 GLY A N 9
ATOM 13429 C CA . GLY A 1 11 ? 1.653 -2.819 19.206 1.00 42.45 11 GLY A CA 9
ATOM 13430 C C . GLY A 1 11 ? 3.038 -3.441 19.069 1.00 25.41 11 GLY A C 9
ATOM 13431 O O . GLY A 1 11 ? 4.044 -2.858 19.477 1.00 3.10 11 GLY A O 9
ATOM 13435 N N . HIS A 1 12 ? 3.081 -4.645 18.505 1.00 52.52 12 HIS A N 9
ATOM 13436 C CA . HIS A 1 12 ? 4.334 -5.372 18.288 1.00 44.11 12 HIS A CA 9
ATOM 13437 C C . HIS A 1 12 ? 4.432 -5.823 16.824 1.00 22.33 12 HIS A C 9
ATOM 13438 O O . HIS A 1 12 ? 3.875 -6.853 16.440 1.00 3.11 12 HIS A O 9
ATOM 13453 N N . GLU A 1 13 ? 5.120 -5.033 16.007 1.00 61.20 13 GLU A N 9
ATOM 13454 C CA . GLU A 1 13 ? 5.225 -5.310 14.571 1.00 15.50 13 GLU A CA 9
ATOM 13455 C C . GLU A 1 13 ? 6.329 -6.336 14.268 1.00 73.25 13 GLU A C 9
ATOM 13456 O O . GLU A 1 13 ? 7.523 -6.039 14.347 1.00 3.55 13 GLU A O 9
ATOM 13468 N N . PHE A 1 14 ? 5.919 -7.557 13.947 1.00 1.44 14 PHE A N 9
ATOM 13469 C CA . PHE A 1 14 ? 6.859 -8.618 13.588 1.00 13.32 14 PHE A CA 9
ATOM 13470 C C . PHE A 1 14 ? 7.102 -8.640 12.073 1.00 21.22 14 PHE A C 9
ATOM 13471 O O . PHE A 1 14 ? 6.187 -8.890 11.286 1.00 3.24 14 PHE A O 9
ATOM 13488 N N . ALA A 1 15 ? 8.347 -8.390 11.673 1.00 54.32 15 ALA A N 9
ATOM 13489 C CA . ALA A 1 15 ? 8.714 -8.278 10.253 1.00 33.05 15 ALA A CA 9
ATOM 13490 C C . ALA A 1 15 ? 8.614 -9.616 9.495 1.00 1.52 15 ALA A C 9
ATOM 13491 O O . ALA A 1 15 ? 8.885 -9.676 8.292 1.00 50.24 15 ALA A O 9
ATOM 13498 N N . ARG A 1 16 ? 8.230 -10.682 10.192 1.00 0.11 16 ARG A N 9
ATOM 13499 C CA . ARG A 1 16 ? 8.121 -12.007 9.577 1.00 50.53 16 ARG A CA 9
ATOM 13500 C C . ARG A 1 16 ? 7.382 -12.986 10.500 1.00 75.03 16 ARG A C 9
ATOM 13501 O O . ARG A 1 16 ? 7.403 -12.831 11.721 1.00 20.24 16 ARG A O 9
ATOM 13522 N N . LYS A 1 17 ? 6.723 -13.985 9.912 1.00 14.12 17 LYS A N 9
ATOM 13523 C CA . LYS A 1 17 ? 6.063 -15.040 10.691 1.00 22.40 17 LYS A CA 9
ATOM 13524 C C . LYS A 1 17 ? 7.018 -15.670 11.716 1.00 53.15 17 LYS A C 9
ATOM 13525 O O . LYS A 1 17 ? 6.668 -15.822 12.885 1.00 62.40 17 LYS A O 9
ATOM 13544 N N . ALA A 1 18 ? 8.221 -16.031 11.266 1.00 25.51 18 ALA A N 9
ATOM 13545 C CA . ALA A 1 18 ? 9.252 -16.591 12.150 1.00 21.05 18 ALA A CA 9
ATOM 13546 C C . ALA A 1 18 ? 9.532 -15.673 13.354 1.00 70.33 18 ALA A C 9
ATOM 13547 O O . ALA A 1 18 ? 9.654 -16.140 14.488 1.00 71.53 18 ALA A O 9
ATOM 13554 N N . ASP A 1 19 ? 9.613 -14.366 13.095 1.00 42.11 19 ASP A N 9
ATOM 13555 C CA . ASP A 1 19 ? 9.842 -13.364 14.145 1.00 50.42 19 ASP A CA 9
ATOM 13556 C C . ASP A 1 19 ? 8.724 -13.409 15.207 1.00 71.30 19 ASP A C 9
ATOM 13557 O O . ASP A 1 19 ? 8.982 -13.324 16.412 1.00 70.12 19 ASP A O 9
ATOM 13566 N N . ALA A 1 20 ? 7.481 -13.556 14.747 1.00 21.34 20 ALA A N 9
ATOM 13567 C CA . ALA A 1 20 ? 6.324 -13.666 15.645 1.00 53.33 20 ALA A CA 9
ATOM 13568 C C . ALA A 1 20 ? 6.337 -14.986 16.436 1.00 14.43 20 ALA A C 9
ATOM 13569 O O . ALA A 1 20 ? 6.147 -14.996 17.655 1.00 20.13 20 ALA A O 9
ATOM 13576 N N . LEU A 1 21 ? 6.568 -16.097 15.734 1.00 13.44 21 LEU A N 9
ATOM 13577 C CA . LEU A 1 21 ? 6.570 -17.430 16.355 1.00 70.21 21 LEU A CA 9
ATOM 13578 C C . LEU A 1 21 ? 7.669 -17.553 17.422 1.00 35.22 21 LEU A C 9
ATOM 13579 O O . LEU A 1 21 ? 7.445 -18.107 18.500 1.00 3.35 21 LEU A O 9
ATOM 13595 N N . ALA A 1 22 ? 8.859 -17.033 17.111 1.00 74.43 22 ALA A N 9
ATOM 13596 C CA . ALA A 1 22 ? 9.986 -17.052 18.051 1.00 33.24 22 ALA A CA 9
ATOM 13597 C C . ALA A 1 22 ? 9.679 -16.234 19.314 1.00 21.52 22 ALA A C 9
ATOM 13598 O O . ALA A 1 22 ? 10.034 -16.632 20.425 1.00 52.52 22 ALA A O 9
ATOM 13605 N N . PHE A 1 23 ? 9.023 -15.084 19.136 1.00 45.41 23 PHE A N 9
ATOM 13606 C CA . PHE A 1 23 ? 8.585 -14.261 20.272 1.00 32.22 23 PHE A CA 9
ATOM 13607 C C . PHE A 1 23 ? 7.594 -15.036 21.151 1.00 3.03 23 PHE A C 9
ATOM 13608 O O . PHE A 1 23 ? 7.743 -15.101 22.374 1.00 21.23 23 PHE A O 9
ATOM 13625 N N . MET A 1 24 ? 6.582 -15.626 20.511 1.00 32.52 24 MET A N 9
ATOM 13626 C CA . MET A 1 24 ? 5.583 -16.439 21.214 1.00 33.31 24 MET A CA 9
ATOM 13627 C C . MET A 1 24 ? 6.240 -17.615 21.948 1.00 22.23 24 MET A C 9
ATOM 13628 O O . MET A 1 24 ? 5.867 -17.942 23.073 1.00 64.45 24 MET A O 9
ATOM 13642 N N . LYS A 1 25 ? 7.225 -18.241 21.304 1.00 41.40 25 LYS A N 9
ATOM 13643 C CA . LYS A 1 25 ? 7.951 -19.369 21.897 1.00 34.33 25 LYS A CA 9
ATOM 13644 C C . LYS A 1 25 ? 8.588 -18.977 23.244 1.00 40.42 25 LYS A C 9
ATOM 13645 O O . LYS A 1 25 ? 8.431 -19.681 24.240 1.00 72.21 25 LYS A O 9
ATOM 13664 N N . VAL A 1 26 ? 9.290 -17.841 23.266 1.00 4.23 26 VAL A N 9
ATOM 13665 C CA . VAL A 1 26 ? 9.986 -17.374 24.475 1.00 71.01 26 VAL A CA 9
ATOM 13666 C C . VAL A 1 26 ? 9.032 -17.225 25.676 1.00 24.33 26 VAL A C 9
ATOM 13667 O O . VAL A 1 26 ? 9.232 -17.853 26.720 1.00 44.03 26 VAL A O 9
ATOM 13680 N N . MET A 1 27 ? 7.996 -16.394 25.528 1.00 72.44 27 MET A N 9
ATOM 13681 C CA . MET A 1 27 ? 7.037 -16.159 26.619 1.00 12.34 27 MET A CA 9
ATOM 13682 C C . MET A 1 27 ? 6.278 -17.448 26.985 1.00 21.03 27 MET A C 9
ATOM 13683 O O . MET A 1 27 ? 6.044 -17.729 28.160 1.00 11.42 27 MET A O 9
ATOM 13697 N N . LEU A 1 28 ? 5.918 -18.235 25.972 1.00 21.12 28 LEU A N 9
ATOM 13698 C CA . LEU A 1 28 ? 5.228 -19.516 26.179 1.00 75.11 28 LEU A CA 9
ATOM 13699 C C . LEU A 1 28 ? 6.068 -20.472 27.043 1.00 5.50 28 LEU A C 9
ATOM 13700 O O . LEU A 1 28 ? 5.564 -21.098 27.975 1.00 34.33 28 LEU A O 9
ATOM 13716 N N . ASN A 1 29 ? 7.360 -20.559 26.731 1.00 72.33 29 ASN A N 9
ATOM 13717 C CA . ASN A 1 29 ? 8.270 -21.477 27.429 1.00 14.30 29 ASN A CA 9
ATOM 13718 C C . ASN A 1 29 ? 8.621 -20.984 28.841 1.00 45.43 29 ASN A C 9
ATOM 13719 O O . ASN A 1 29 ? 9.231 -21.713 29.624 1.00 44.20 29 ASN A O 9
ATOM 13730 N N . ARG A 1 30 ? 8.245 -19.747 29.167 1.00 63.52 30 ARG A N 9
ATOM 13731 C CA . ARG A 1 30 ? 8.423 -19.232 30.529 1.00 2.44 30 ARG A CA 9
ATOM 13732 C C . ARG A 1 30 ? 7.501 -19.999 31.494 1.00 22.54 30 ARG A C 9
ATOM 13733 O O . ARG A 1 30 ? 7.869 -20.279 32.638 1.00 3.45 30 ARG A O 9
ATOM 13754 N N . TYR A 1 31 ? 6.312 -20.350 31.010 1.00 5.41 31 TYR A N 9
ATOM 13755 C CA . TYR A 1 31 ? 5.309 -21.043 31.826 1.00 62.45 31 TYR A CA 9
ATOM 13756 C C . TYR A 1 31 ? 5.402 -22.568 31.656 1.00 71.22 31 TYR A C 9
ATOM 13757 O O . TYR A 1 31 ? 5.866 -23.066 30.630 1.00 3.55 31 TYR A O 9
ATOM 13775 N N . ARG A 1 32 ? 4.951 -23.300 32.666 1.00 42.54 32 ARG A N 9
ATOM 13776 C CA . ARG A 1 32 ? 4.913 -24.766 32.618 1.00 12.20 32 ARG A CA 9
ATOM 13777 C C . ARG A 1 32 ? 3.562 -25.264 32.071 1.00 4.05 32 ARG A C 9
ATOM 13778 O O . ARG A 1 32 ? 2.602 -24.495 31.997 1.00 44.44 32 ARG A O 9
ATOM 13799 N N . PRO A 1 33 ? 3.461 -26.560 31.680 1.00 64.21 33 PRO A N 9
ATOM 13800 C CA . PRO A 1 33 ? 2.196 -27.161 31.178 1.00 34.11 33 PRO A CA 9
ATOM 13801 C C . PRO A 1 33 ? 1.035 -27.183 32.206 1.00 74.32 33 PRO A C 9
ATOM 13802 O O . PRO A 1 33 ? 0.145 -28.034 32.128 1.00 11.35 33 PRO A O 9
ATOM 13813 N N . GLY A 1 34 ? 1.046 -26.259 33.163 1.00 73.33 34 GLY A N 9
ATOM 13814 C CA . GLY A 1 34 ? -0.060 -26.118 34.101 1.00 13.43 34 GLY A CA 9
ATOM 13815 C C . GLY A 1 34 ? -0.173 -24.704 34.667 1.00 72.22 34 GLY A C 9
ATOM 13816 O O . GLY A 1 34 ? -0.878 -24.478 35.653 1.00 42.13 34 GLY A O 9
ATOM 13820 N N . ASP A 1 35 ? 0.522 -23.750 34.044 1.00 15.24 35 ASP A N 9
ATOM 13821 C CA . ASP A 1 35 ? 0.530 -22.357 34.512 1.00 44.11 35 ASP A CA 9
ATOM 13822 C C . ASP A 1 35 ? -0.515 -21.493 33.795 1.00 71.01 35 ASP A C 9
ATOM 13823 O O . ASP A 1 35 ? -0.997 -21.831 32.711 1.00 34.03 35 ASP A O 9
ATOM 13832 N N . ILE A 1 36 ? -0.848 -20.364 34.415 1.00 3.24 36 ILE A N 9
ATOM 13833 C CA . ILE A 1 36 ? -1.751 -19.379 33.814 1.00 60.24 36 ILE A CA 9
ATOM 13834 C C . ILE A 1 36 ? -0.957 -18.214 33.202 1.00 4.12 36 ILE A C 9
ATOM 13835 O O . ILE A 1 36 ? -0.018 -17.698 33.809 1.00 64.50 36 ILE A O 9
ATOM 13851 N N . VAL A 1 37 ? -1.339 -17.807 32.000 1.00 45.42 37 VAL A N 9
ATOM 13852 C CA . VAL A 1 37 ? -0.656 -16.721 31.291 1.00 63.13 37 VAL A CA 9
ATOM 13853 C C . VAL A 1 37 ? -0.896 -15.355 31.969 1.00 40.54 37 VAL A C 9
ATOM 13854 O O . VAL A 1 37 ? -2.022 -15.031 32.351 1.00 70.21 37 VAL A O 9
ATOM 13867 N N . SER A 1 38 ? 0.173 -14.563 32.116 1.00 42.43 38 SER A N 9
ATOM 13868 C CA . SER A 1 38 ? 0.093 -13.244 32.772 1.00 31.14 38 SER A CA 9
ATOM 13869 C C . SER A 1 38 ? -0.826 -12.272 32.012 1.00 60.10 38 SER A C 9
ATOM 13870 O O . SER A 1 38 ? -1.174 -12.497 30.850 1.00 23.33 38 SER A O 9
ATOM 13878 N N . THR A 1 39 ? -1.198 -11.177 32.676 1.00 60.40 39 THR A N 9
ATOM 13879 C CA . THR A 1 39 ? -2.142 -10.194 32.116 1.00 74.21 39 THR A CA 9
ATOM 13880 C C . THR A 1 39 ? -1.634 -9.574 30.802 1.00 51.04 39 THR A C 9
ATOM 13881 O O . THR A 1 39 ? -2.368 -9.509 29.814 1.00 51.13 39 THR A O 9
ATOM 13892 N N . VAL A 1 40 ? -0.379 -9.118 30.794 1.00 70.41 40 VAL A N 9
ATOM 13893 C CA . VAL A 1 40 ? 0.219 -8.509 29.592 1.00 44.13 40 VAL A CA 9
ATOM 13894 C C . VAL A 1 40 ? 0.271 -9.506 28.423 1.00 30.31 40 VAL A C 9
ATOM 13895 O O . VAL A 1 40 ? -0.236 -9.234 27.331 1.00 44.13 40 VAL A O 9
ATOM 13908 N N . ASP A 1 41 ? 0.888 -10.660 28.668 1.00 73.33 41 ASP A N 9
ATOM 13909 C CA . ASP A 1 41 ? 0.992 -11.729 27.667 1.00 22.15 41 ASP A CA 9
ATOM 13910 C C . ASP A 1 41 ? -0.397 -12.116 27.125 1.00 22.43 41 ASP A C 9
ATOM 13911 O O . ASP A 1 41 ? -0.577 -12.333 25.925 1.00 11.01 41 ASP A O 9
ATOM 13920 N N . GLY A 1 42 ? -1.378 -12.191 28.027 1.00 62.43 42 GLY A N 9
ATOM 13921 C CA . GLY A 1 42 ? -2.754 -12.459 27.627 1.00 34.25 42 GLY A CA 9
ATOM 13922 C C . GLY A 1 42 ? -3.315 -11.382 26.703 1.00 33.02 42 GLY A C 9
ATOM 13923 O O . GLY A 1 42 ? -3.948 -11.691 25.693 1.00 65.21 42 GLY A O 9
ATOM 13927 N N . ALA A 1 43 ? -3.069 -10.113 27.044 1.00 31.43 43 ALA A N 9
ATOM 13928 C CA . ALA A 1 43 ? -3.510 -8.979 26.218 1.00 52.13 43 ALA A CA 9
ATOM 13929 C C . ALA A 1 43 ? -2.940 -9.064 24.791 1.00 11.43 43 ALA A C 9
ATOM 13930 O O . ALA A 1 43 ? -3.587 -8.658 23.822 1.00 42.41 43 ALA A O 9
ATOM 13937 N N . PHE A 1 44 ? -1.721 -9.588 24.678 1.00 51.44 44 PHE A N 9
ATOM 13938 C CA . PHE A 1 44 ? -1.097 -9.854 23.377 1.00 41.12 44 PHE A CA 9
ATOM 13939 C C . PHE A 1 44 ? -1.884 -10.931 22.607 1.00 53.21 44 PHE A C 9
ATOM 13940 O O . PHE A 1 44 ? -2.204 -10.769 21.425 1.00 11.53 44 PHE A O 9
ATOM 13957 N N . LEU A 1 45 ? -2.195 -12.029 23.297 1.00 35.12 45 LEU A N 9
ATOM 13958 C CA . LEU A 1 45 ? -2.973 -13.130 22.715 1.00 3.55 45 LEU A CA 9
ATOM 13959 C C . LEU A 1 45 ? -4.369 -12.668 22.261 1.00 42.50 45 LEU A C 9
ATOM 13960 O O . LEU A 1 45 ? -4.880 -13.126 21.237 1.00 30.32 45 LEU A O 9
ATOM 13976 N N . VAL A 1 46 ? -4.978 -11.762 23.029 1.00 74.24 46 VAL A N 9
ATOM 13977 C CA . VAL A 1 46 ? -6.294 -11.211 22.681 1.00 31.45 46 VAL A CA 9
ATOM 13978 C C . VAL A 1 46 ? -6.280 -10.578 21.277 1.00 31.44 46 VAL A C 9
ATOM 13979 O O . VAL A 1 46 ? -7.114 -10.905 20.431 1.00 61.21 46 VAL A O 9
ATOM 13992 N N . GLU A 1 47 ? -5.316 -9.690 21.031 1.00 64.41 47 GLU A N 9
ATOM 13993 C CA . GLU A 1 47 ? -5.159 -9.052 19.716 1.00 33.34 47 GLU A CA 9
ATOM 13994 C C . GLU A 1 47 ? -4.887 -10.097 18.618 1.00 52.45 47 GLU A C 9
ATOM 13995 O O . GLU A 1 47 ? -5.498 -10.068 17.547 1.00 45.12 47 GLU A O 9
ATOM 14007 N N . ALA A 1 48 ? -3.975 -11.029 18.907 1.00 43.31 48 ALA A N 9
ATOM 14008 C CA . ALA A 1 48 ? -3.626 -12.105 17.968 1.00 13.33 48 ALA A CA 9
ATOM 14009 C C . ALA A 1 48 ? -4.847 -12.971 17.613 1.00 25.14 48 ALA A C 9
ATOM 14010 O O . ALA A 1 48 ? -4.931 -13.530 16.515 1.00 11.21 48 ALA A O 9
ATOM 14017 N N . LEU A 1 49 ? -5.786 -13.082 18.549 1.00 75.52 49 LEU A N 9
ATOM 14018 C CA . LEU A 1 49 ? -7.000 -13.876 18.341 1.00 4.34 49 LEU A CA 9
ATOM 14019 C C . LEU A 1 49 ? -8.089 -13.081 17.596 1.00 41.40 49 LEU A C 9
ATOM 14020 O O . LEU A 1 49 ? -8.667 -13.571 16.627 1.00 72.33 49 LEU A O 9
ATOM 14036 N N . LYS A 1 50 ? -8.357 -11.853 18.047 1.00 62.11 50 LYS A N 9
ATOM 14037 C CA . LYS A 1 50 ? -9.449 -11.031 17.491 1.00 43.11 50 LYS A CA 9
ATOM 14038 C C . LYS A 1 50 ? -9.307 -10.790 15.978 1.00 43.12 50 LYS A C 9
ATOM 14039 O O . LYS A 1 50 ? -10.303 -10.598 15.281 1.00 63.54 50 LYS A O 9
ATOM 14058 N N . ARG A 1 51 ? -8.076 -10.817 15.466 1.00 4.21 51 ARG A N 9
ATOM 14059 C CA . ARG A 1 51 ? -7.837 -10.613 14.027 1.00 1.14 51 ARG A CA 9
ATOM 14060 C C . ARG A 1 51 ? -8.052 -11.914 13.216 1.00 62.21 51 ARG A C 9
ATOM 14061 O O . ARG A 1 51 ? -7.584 -12.045 12.083 1.00 23.33 51 ARG A O 9
ATOM 14082 N N . HIS A 1 52 ? -8.773 -12.870 13.812 1.00 54.43 52 HIS A N 9
ATOM 14083 C CA . HIS A 1 52 ? -9.196 -14.101 13.121 1.00 45.43 52 HIS A CA 9
ATOM 14084 C C . HIS A 1 52 ? -10.611 -13.952 12.533 1.00 50.12 52 HIS A C 9
ATOM 14085 O O . HIS A 1 52 ? -11.436 -13.208 13.064 1.00 52.54 52 HIS A O 9
ATOM 14100 N N . PRO A 1 53 ? -10.921 -14.670 11.435 1.00 35.13 53 PRO A N 9
ATOM 14101 C CA . PRO A 1 53 ? -12.305 -14.788 10.941 1.00 71.50 53 PRO A CA 9
ATOM 14102 C C . PRO A 1 53 ? -13.150 -15.691 11.863 1.00 22.23 53 PRO A C 9
ATOM 14103 O O . PRO A 1 53 ? -14.372 -15.563 11.951 1.00 35.51 53 PRO A O 9
ATOM 14114 N N . ASP A 1 54 ? -12.461 -16.592 12.561 1.00 65.53 54 ASP A N 9
ATOM 14115 C CA . ASP A 1 54 ? -13.080 -17.507 13.531 1.00 23.31 54 ASP A CA 9
ATOM 14116 C C . ASP A 1 54 ? -13.145 -16.896 14.947 1.00 63.14 54 ASP A C 9
ATOM 14117 O O . ASP A 1 54 ? -13.700 -17.503 15.869 1.00 11.42 54 ASP A O 9
ATOM 14126 N N . ALA A 1 55 ? -12.603 -15.684 15.097 1.00 44.14 55 ALA A N 9
ATOM 14127 C CA . ALA A 1 55 ? -12.454 -15.029 16.408 1.00 43.31 55 ALA A CA 9
ATOM 14128 C C . ALA A 1 55 ? -13.742 -15.053 17.251 1.00 33.33 55 ALA A C 9
ATOM 14129 O O . ALA A 1 55 ? -13.702 -15.359 18.444 1.00 45.13 55 ALA A O 9
ATOM 14136 N N . THR A 1 56 ? -14.875 -14.730 16.626 1.00 20.12 56 THR A N 9
ATOM 14137 C CA . THR A 1 56 ? -16.172 -14.663 17.327 1.00 23.31 56 THR A CA 9
ATOM 14138 C C . THR A 1 56 ? -16.427 -15.885 18.225 1.00 12.22 56 THR A C 9
ATOM 14139 O O . THR A 1 56 ? -16.760 -15.739 19.405 1.00 40.51 56 THR A O 9
ATOM 14150 N N . SER A 1 57 ? -16.253 -17.085 17.672 1.00 60.33 57 SER A N 9
ATOM 14151 C CA . SER A 1 57 ? -16.499 -18.330 18.419 1.00 13.53 57 SER A CA 9
ATOM 14152 C C . SER A 1 57 ? -15.473 -18.517 19.542 1.00 73.21 57 SER A C 9
ATOM 14153 O O . SER A 1 57 ? -15.771 -19.096 20.591 1.00 61.24 57 SER A O 9
ATOM 14161 N N . LYS A 1 58 ? -14.269 -18.003 19.322 1.00 11.11 58 LYS A N 9
ATOM 14162 C CA . LYS A 1 58 ? -13.159 -18.178 20.263 1.00 62.31 58 LYS A CA 9
ATOM 14163 C C . LYS A 1 58 ? -13.187 -17.121 21.382 1.00 70.05 58 LYS A C 9
ATOM 14164 O O . LYS A 1 58 ? -12.394 -17.187 22.323 1.00 13.40 58 LYS A O 9
ATOM 14183 N N . ILE A 1 59 ? -14.085 -16.139 21.269 1.00 2.53 59 ILE A N 9
ATOM 14184 C CA . ILE A 1 59 ? -14.202 -15.065 22.268 1.00 61.12 59 ILE A CA 9
ATOM 14185 C C . ILE A 1 59 ? -15.521 -15.151 23.058 1.00 72.32 59 ILE A C 9
ATOM 14186 O O . ILE A 1 59 ? -15.511 -15.284 24.284 1.00 45.02 59 ILE A O 9
ATOM 14202 N N . GLY A 1 60 ? -16.647 -15.058 22.352 1.00 53.00 60 GLY A N 9
ATOM 14203 C CA . GLY A 1 60 ? -17.958 -15.181 22.989 1.00 22.23 60 GLY A CA 9
ATOM 14204 C C . GLY A 1 60 ? -18.255 -14.099 24.039 1.00 22.24 60 GLY A C 9
ATOM 14205 O O . GLY A 1 60 ? -18.397 -12.923 23.697 1.00 12.34 60 GLY A O 9
ATOM 14209 N N . PRO A 1 61 ? -18.365 -14.477 25.334 1.00 24.12 61 PRO A N 9
ATOM 14210 C CA . PRO A 1 61 ? -18.753 -13.546 26.415 1.00 63.14 61 PRO A CA 9
ATOM 14211 C C . PRO A 1 61 ? -17.640 -12.569 26.849 1.00 10.12 61 PRO A C 9
ATOM 14212 O O . PRO A 1 61 ? -17.928 -11.478 27.343 1.00 52.01 61 PRO A O 9
ATOM 14223 N N . GLY A 1 62 ? -16.376 -12.957 26.680 1.00 12.14 62 GLY A N 9
ATOM 14224 C CA . GLY A 1 62 ? -15.272 -12.091 27.099 1.00 35.43 62 GLY A CA 9
ATOM 14225 C C . GLY A 1 62 ? -14.030 -12.852 27.563 1.00 44.31 62 GLY A C 9
ATOM 14226 O O . GLY A 1 62 ? -14.029 -14.082 27.639 1.00 24.41 62 GLY A O 9
ATOM 14230 N N . VAL A 1 63 ? -12.968 -12.116 27.881 1.00 11.24 63 VAL A N 9
ATOM 14231 C CA . VAL A 1 63 ? -11.687 -12.716 28.271 1.00 71.42 63 VAL A CA 9
ATOM 14232 C C . VAL A 1 63 ? -11.581 -12.926 29.792 1.00 63.33 63 VAL A C 9
ATOM 14233 O O . VAL A 1 63 ? -11.623 -11.966 30.562 1.00 1.51 63 VAL A O 9
ATOM 14246 N N . ARG A 1 64 ? -11.450 -14.187 30.220 1.00 71.31 64 ARG A N 9
ATOM 14247 C CA . ARG A 1 64 ? -11.138 -14.495 31.623 1.00 44.14 64 ARG A CA 9
ATOM 14248 C C . ARG A 1 64 ? -9.614 -14.568 31.825 1.00 52.14 64 ARG A C 9
ATOM 14249 O O . ARG A 1 64 ? -9.043 -13.804 32.607 1.00 73.23 64 ARG A O 9
ATOM 14270 N N . ASN A 1 65 ? -8.972 -15.501 31.113 1.00 34.44 65 ASN A N 9
ATOM 14271 C CA . ASN A 1 65 ? -7.509 -15.651 31.131 1.00 3.40 65 ASN A CA 9
ATOM 14272 C C . ASN A 1 65 ? -7.049 -16.660 30.062 1.00 14.10 65 ASN A C 9
ATOM 14273 O O . ASN A 1 65 ? -7.852 -17.156 29.272 1.00 2.53 65 ASN A O 9
ATOM 14284 N N . PHE A 1 66 ? -5.750 -16.938 30.031 1.00 42.44 66 PHE A N 9
ATOM 14285 C CA . PHE A 1 66 ? -5.192 -17.979 29.159 1.00 14.24 66 PHE A CA 9
ATOM 14286 C C . PHE A 1 66 ? -4.371 -18.982 29.984 1.00 33.10 66 PHE A C 9
ATOM 14287 O O . PHE A 1 66 ? -3.874 -18.642 31.056 1.00 23.02 66 PHE A O 9
ATOM 14304 N N . GLU A 1 67 ? -4.240 -20.210 29.492 1.00 64.45 67 GLU A N 9
ATOM 14305 C CA . GLU A 1 67 ? -3.484 -21.258 30.202 1.00 11.01 67 GLU A CA 9
ATOM 14306 C C . GLU A 1 67 ? -2.450 -21.928 29.280 1.00 74.11 67 GLU A C 9
ATOM 14307 O O . GLU A 1 67 ? -2.665 -22.052 28.077 1.00 61.30 67 GLU A O 9
ATOM 14319 N N . VAL A 1 68 ? -1.323 -22.348 29.846 1.00 14.31 68 VAL A N 9
ATOM 14320 C CA . VAL A 1 68 ? -0.260 -22.997 29.069 1.00 1.04 68 VAL A CA 9
ATOM 14321 C C . VAL A 1 68 ? -0.255 -24.517 29.280 1.00 54.03 68 VAL A C 9
ATOM 14322 O O . VAL A 1 68 ? -0.085 -24.998 30.398 1.00 20.25 68 VAL A O 9
ATOM 14335 N N . ARG A 1 69 ? -0.447 -25.269 28.197 1.00 12.51 69 ARG A N 9
ATOM 14336 C CA . ARG A 1 69 ? -0.418 -26.738 28.249 1.00 13.01 69 ARG A CA 9
ATOM 14337 C C . ARG A 1 69 ? 0.412 -27.315 27.089 1.00 34.44 69 ARG A C 9
ATOM 14338 O O . ARG A 1 69 ? 0.925 -26.574 26.252 1.00 74.51 69 ARG A O 9
ATOM 14359 N N . SER A 1 70 ? 0.546 -28.638 27.042 1.00 31.32 70 SER A N 9
ATOM 14360 C CA . SER A 1 70 ? 1.328 -29.300 25.983 1.00 64.25 70 SER A CA 9
ATOM 14361 C C . SER A 1 70 ? 0.560 -29.351 24.652 1.00 35.43 70 SER A C 9
ATOM 14362 O O . SER A 1 70 ? -0.666 -29.238 24.623 1.00 72.13 70 SER A O 9
ATOM 14370 N N . ALA A 1 71 ? 1.289 -29.522 23.551 1.00 42.12 71 ALA A N 9
ATOM 14371 C CA . ALA A 1 71 ? 0.677 -29.637 22.217 1.00 50.54 71 ALA A CA 9
ATOM 14372 C C . ALA A 1 71 ? 1.177 -30.896 21.484 1.00 20.23 71 ALA A C 9
ATOM 14373 O O . ALA A 1 71 ? 0.456 -31.893 21.377 1.00 53.44 71 ALA A O 9
ATOM 14380 N N . ASP A 1 72 ? 2.411 -30.845 20.979 1.00 3.55 72 ASP A N 9
ATOM 14381 C CA . ASP A 1 72 ? 3.063 -32.023 20.395 1.00 42.33 72 ASP A CA 9
ATOM 14382 C C . ASP A 1 72 ? 3.698 -32.881 21.503 1.00 54.50 72 ASP A C 9
ATOM 14383 O O . ASP A 1 72 ? 3.360 -32.738 22.679 1.00 52.22 72 ASP A O 9
ATOM 14392 N N . TYR A 1 73 ? 4.622 -33.761 21.123 1.00 12.22 73 TYR A N 9
ATOM 14393 C CA . TYR A 1 73 ? 5.303 -34.642 22.079 1.00 10.11 73 TYR A CA 9
ATOM 14394 C C . TYR A 1 73 ? 5.988 -33.831 23.196 1.00 3.11 73 TYR A C 9
ATOM 14395 O O . TYR A 1 73 ? 5.818 -34.111 24.385 1.00 30.14 73 TYR A O 9
ATOM 14413 N N . GLY A 1 74 ? 6.746 -32.809 22.802 1.00 10.11 74 GLY A N 9
ATOM 14414 C CA . GLY A 1 74 ? 7.449 -31.969 23.768 1.00 15.24 74 GLY A CA 9
ATOM 14415 C C . GLY A 1 74 ? 7.338 -30.475 23.464 1.00 2.31 74 GLY A C 9
ATOM 14416 O O . GLY A 1 74 ? 8.322 -29.737 23.563 1.00 42.10 74 GLY A O 9
ATOM 14420 N N . THR A 1 75 ? 6.142 -30.027 23.082 1.00 74.25 75 THR A N 9
ATOM 14421 C CA . THR A 1 75 ? 5.893 -28.598 22.821 1.00 73.03 75 THR A CA 9
ATOM 14422 C C . THR A 1 75 ? 4.700 -28.085 23.636 1.00 12.33 75 THR A C 9
ATOM 14423 O O . THR A 1 75 ? 3.972 -28.863 24.256 1.00 35.14 75 THR A O 9
ATOM 14434 N N . GLN A 1 76 ? 4.500 -26.771 23.622 1.00 25.24 76 GLN A N 9
ATOM 14435 C CA . GLN A 1 76 ? 3.443 -26.132 24.416 1.00 12.43 76 GLN A CA 9
ATOM 14436 C C . GLN A 1 76 ? 2.409 -25.423 23.523 1.00 75.23 76 GLN A C 9
ATOM 14437 O O . GLN A 1 76 ? 2.600 -25.297 22.314 1.00 42.12 76 GLN A O 9
ATOM 14451 N N . CYS A 1 77 ? 1.317 -24.957 24.132 1.00 22.04 77 CYS A N 9
ATOM 14452 C CA . CYS A 1 77 ? 0.259 -24.233 23.407 1.00 65.22 77 CYS A CA 9
ATOM 14453 C C . CYS A 1 77 ? -0.526 -23.304 24.347 1.00 50.32 77 CYS A C 9
ATOM 14454 O O . CYS A 1 77 ? -0.532 -23.496 25.565 1.00 1.32 77 CYS A O 9
ATOM 14462 N N . PHE A 1 78 ? -1.186 -22.296 23.773 1.00 0.45 78 PHE A N 9
ATOM 14463 C CA . PHE A 1 78 ? -2.003 -21.359 24.555 1.00 23.51 78 PHE A CA 9
ATOM 14464 C C . PHE A 1 78 ? -3.480 -21.786 24.577 1.00 23.31 78 PHE A C 9
ATOM 14465 O O . PHE A 1 78 ? -4.073 -22.085 23.537 1.00 32.50 78 PHE A O 9
ATOM 14482 N N . TRP A 1 79 ? -4.062 -21.810 25.772 1.00 10.32 79 TRP A N 9
ATOM 14483 C CA . TRP A 1 79 ? -5.465 -22.190 25.959 1.00 13.44 79 TRP A CA 9
ATOM 14484 C C . TRP A 1 79 ? -6.340 -20.977 26.309 1.00 72.11 79 TRP A C 9
ATOM 14485 O O . TRP A 1 79 ? -5.950 -20.119 27.099 1.00 12.35 79 TRP A O 9
ATOM 14506 N N . ILE A 1 80 ? -7.530 -20.933 25.719 1.00 1.41 80 ILE A N 9
ATOM 14507 C CA . ILE A 1 80 ? -8.460 -19.816 25.887 1.00 64.22 80 ILE A CA 9
ATOM 14508 C C . ILE A 1 80 ? -9.488 -20.082 27.005 1.00 63.32 80 ILE A C 9
ATOM 14509 O O . ILE A 1 80 ? -10.348 -20.956 26.873 1.00 40.33 80 ILE A O 9
ATOM 14525 N N . LEU A 1 81 ? -9.394 -19.325 28.101 1.00 12.10 81 LEU A N 9
ATOM 14526 C CA . LEU A 1 81 ? -10.369 -19.416 29.200 1.00 72.42 81 LEU A CA 9
ATOM 14527 C C . LEU A 1 81 ? -11.414 -18.292 29.102 1.00 24.33 81 LEU A C 9
ATOM 14528 O O . LEU A 1 81 ? -11.081 -17.105 29.195 1.00 31.53 81 LEU A O 9
ATOM 14544 N N . ARG A 1 82 ? -12.677 -18.667 28.916 1.00 65.20 82 ARG A N 9
ATOM 14545 C CA . ARG A 1 82 ? -13.764 -17.692 28.784 1.00 63.13 82 ARG A CA 9
ATOM 14546 C C . ARG A 1 82 ? -14.620 -17.605 30.055 1.00 72.22 82 ARG A C 9
ATOM 14547 O O . ARG A 1 82 ? -14.786 -18.587 30.778 1.00 15.41 82 ARG A O 9
ATOM 14568 N N . THR A 1 83 ? -15.168 -16.413 30.306 1.00 22.12 83 THR A N 9
ATOM 14569 C CA . THR A 1 83 ? -15.998 -16.148 31.496 1.00 41.12 83 THR A CA 9
ATOM 14570 C C . THR A 1 83 ? -17.185 -17.116 31.599 1.00 55.11 83 THR A C 9
ATOM 14571 O O . THR A 1 83 ? -17.665 -17.410 32.693 1.00 3.24 83 THR A O 9
ATOM 14582 N N . ASP A 1 84 ? -17.651 -17.603 30.451 1.00 1.10 84 ASP A N 9
ATOM 14583 C CA . ASP A 1 84 ? -18.719 -18.608 30.395 1.00 20.34 84 ASP A CA 9
ATOM 14584 C C . ASP A 1 84 ? -18.370 -19.863 31.221 1.00 32.13 84 ASP A C 9
ATOM 14585 O O . ASP A 1 84 ? -19.249 -20.501 31.807 1.00 4.53 84 ASP A O 9
ATOM 14594 N N . GLY A 1 85 ? -17.084 -20.206 31.262 1.00 1.22 85 GLY A N 9
ATOM 14595 C CA . GLY A 1 85 ? -16.640 -21.406 31.966 1.00 32.43 85 GLY A CA 9
ATOM 14596 C C . GLY A 1 85 ? -15.983 -22.420 31.035 1.00 53.10 85 GLY A C 9
ATOM 14597 O O . GLY A 1 85 ? -15.146 -23.219 31.461 1.00 53.24 85 GLY A O 9
ATOM 14601 N N . SER A 1 86 ? -16.367 -22.390 29.758 1.00 11.45 86 SER A N 9
ATOM 14602 C CA . SER A 1 86 ? -15.782 -23.278 28.741 1.00 5.44 86 SER A CA 9
ATOM 14603 C C . SER A 1 86 ? -14.357 -22.839 28.362 1.00 1.31 86 SER A C 9
ATOM 14604 O O . SER A 1 86 ? -13.988 -21.671 28.525 1.00 1.42 86 SER A O 9
ATOM 14612 N N . GLU A 1 87 ? -13.553 -23.784 27.862 1.00 22.32 87 GLU A N 9
ATOM 14613 C CA . GLU A 1 87 ? -12.165 -23.495 27.480 1.00 55.21 87 GLU A CA 9
ATOM 14614 C C . GLU A 1 87 ? -11.765 -24.190 26.167 1.00 61.04 87 GLU A C 9
ATOM 14615 O O . GLU A 1 87 ? -12.231 -25.288 25.857 1.00 2.10 87 GLU A O 9
ATOM 14627 N N . GLU A 1 88 ? -10.889 -23.539 25.406 1.00 61.34 88 GLU A N 9
ATOM 14628 C CA . GLU A 1 88 ? -10.336 -24.111 24.167 1.00 43.22 88 GLU A CA 9
ATOM 14629 C C . GLU A 1 88 ? -8.819 -23.883 24.093 1.00 70.11 88 GLU A C 9
ATOM 14630 O O . GLU A 1 88 ? -8.201 -23.440 25.055 1.00 52.35 88 GLU A O 9
ATOM 14642 N N . ARG A 1 89 ? -8.225 -24.201 22.949 1.00 24.25 89 ARG A N 9
ATOM 14643 C CA . ARG A 1 89 ? -6.817 -23.877 22.681 1.00 32.00 89 ARG A CA 9
ATOM 14644 C C . ARG A 1 89 ? -6.646 -23.431 21.222 1.00 41.11 89 ARG A C 9
ATOM 14645 O O . ARG A 1 89 ? -7.585 -23.529 20.428 1.00 55.34 89 ARG A O 9
ATOM 14666 N N . PHE A 1 90 ? -5.458 -22.946 20.865 1.00 64.01 90 PHE A N 9
ATOM 14667 C CA . PHE A 1 90 ? -5.155 -22.634 19.460 1.00 15.32 90 PHE A CA 9
ATOM 14668 C C . PHE A 1 90 ? -3.650 -22.756 19.158 1.00 52.23 90 PHE A C 9
ATOM 14669 O O . PHE A 1 90 ? -2.808 -22.199 19.867 1.00 73.44 90 PHE A O 9
ATOM 14686 N N . SER A 1 91 ? -3.321 -23.504 18.105 1.00 40.21 91 SER A N 9
ATOM 14687 C CA . SER A 1 91 ? -1.925 -23.690 17.688 1.00 54.43 91 SER A CA 9
ATOM 14688 C C . SER A 1 91 ? -1.466 -22.546 16.772 1.00 72.01 91 SER A C 9
ATOM 14689 O O . SER A 1 91 ? -1.692 -22.577 15.562 1.00 42.22 91 SER A O 9
ATOM 14697 N N . TYR A 1 92 ? -0.822 -21.540 17.362 1.00 63.12 92 TYR A N 9
ATOM 14698 C CA . TYR A 1 92 ? -0.338 -20.360 16.621 1.00 31.42 92 TYR A CA 9
ATOM 14699 C C . TYR A 1 92 ? 0.542 -20.737 15.406 1.00 64.32 92 TYR A C 9
ATOM 14700 O O . TYR A 1 92 ? 0.584 -20.015 14.406 1.00 62.03 92 TYR A O 9
ATOM 14718 N N . LYS A 1 93 ? 1.232 -21.875 15.498 1.00 45.53 93 LYS A N 9
ATOM 14719 C CA . LYS A 1 93 ? 2.116 -22.355 14.421 1.00 60.33 93 LYS A CA 9
ATOM 14720 C C . LYS A 1 93 ? 1.339 -22.777 13.157 1.00 64.20 93 LYS A C 9
ATOM 14721 O O . LYS A 1 93 ? 1.896 -22.806 12.057 1.00 21.32 93 LYS A O 9
ATOM 14740 N N . LYS A 1 94 ? 0.056 -23.106 13.314 1.00 51.03 94 LYS A N 9
ATOM 14741 C CA . LYS A 1 94 ? -0.774 -23.564 12.188 1.00 32.21 94 LYS A CA 9
ATOM 14742 C C . LYS A 1 94 ? -1.438 -22.390 11.450 1.00 21.52 94 LYS A C 9
ATOM 14743 O O . LYS A 1 94 ? -2.051 -22.575 10.398 1.00 63.13 94 LYS A O 9
ATOM 14762 N N . CYS A 1 95 ? -1.306 -21.187 12.001 1.00 24.22 95 CYS A N 9
ATOM 14763 C CA . CYS A 1 95 ? -1.930 -19.992 11.424 1.00 2.41 95 CYS A CA 9
ATOM 14764 C C . CYS A 1 95 ? -0.889 -19.141 10.692 1.00 3.15 95 CYS A C 9
ATOM 14765 O O . CYS A 1 95 ? -0.341 -18.185 11.247 1.00 55.11 95 CYS A O 9
ATOM 14773 N N . VAL A 1 96 ? -0.589 -19.519 9.454 1.00 21.01 96 VAL A N 9
ATOM 14774 C CA . VAL A 1 96 ? 0.413 -18.817 8.647 1.00 60.41 96 VAL A CA 9
ATOM 14775 C C . VAL A 1 96 ? -0.228 -18.123 7.439 1.00 12.10 96 VAL A C 9
ATOM 14776 O O . VAL A 1 96 ? -0.277 -16.896 7.376 1.00 0.11 96 VAL A O 9
ATOM 14789 N N . LEU A 1 97 ? -0.735 -18.921 6.500 1.00 13.11 97 LEU A N 9
ATOM 14790 C CA . LEU A 1 97 ? -1.296 -18.402 5.240 1.00 51.04 97 LEU A CA 9
ATOM 14791 C C . LEU A 1 97 ? -2.263 -19.413 4.600 1.00 64.14 97 LEU A C 9
ATOM 14792 O O . LEU A 1 97 ? -2.539 -20.473 5.162 1.00 23.40 97 LEU A O 9
ATOM 14808 N N . GLU A 1 98 ? -2.778 -19.066 3.422 1.00 32.51 98 GLU A N 9
ATOM 14809 C CA . GLU A 1 98 ? -3.622 -19.971 2.632 1.00 24.41 98 GLU A CA 9
ATOM 14810 C C . GLU A 1 98 ? -2.997 -20.162 1.238 1.00 53.11 98 GLU A C 9
ATOM 14811 O O . GLU A 1 98 ? -2.418 -19.223 0.689 1.00 63.34 98 GLU A O 9
ATOM 14823 N N . HIS A 1 99 ? -3.102 -21.372 0.681 1.00 32.22 99 HIS A N 9
ATOM 14824 C CA . HIS A 1 99 ? -2.514 -21.689 -0.631 1.00 2.13 99 HIS A CA 9
ATOM 14825 C C . HIS A 1 99 ? -1.018 -21.323 -0.674 1.00 3.03 99 HIS A C 9
ATOM 14826 O O . HIS A 1 99 ? -0.571 -20.536 -1.514 1.00 72.11 99 HIS A O 9
ATOM 14841 N N . HIS A 1 100 ? -0.255 -21.882 0.259 1.00 74.21 100 HIS A N 9
ATOM 14842 C CA . HIS A 1 100 ? 1.187 -21.627 0.343 1.00 74.34 100 HIS A CA 9
ATOM 14843 C C . HIS A 1 100 ? 1.934 -22.835 0.922 1.00 0.54 100 HIS A C 9
ATOM 14844 O O . HIS A 1 100 ? 1.626 -23.301 2.019 1.00 65.42 100 HIS A O 9
ATOM 14859 N N . HIS A 1 101 ? 2.906 -23.339 0.169 1.00 71.12 101 HIS A N 9
ATOM 14860 C CA . HIS A 1 101 ? 3.752 -24.438 0.638 1.00 53.23 101 HIS A CA 9
ATOM 14861 C C . HIS A 1 101 ? 5.135 -24.408 -0.036 1.00 23.04 101 HIS A C 9
ATOM 14862 O O . HIS A 1 101 ? 5.280 -24.749 -1.211 1.00 62.24 101 HIS A O 9
ATOM 14877 N N . HIS A 1 102 ? 6.144 -23.969 0.711 1.00 41.33 102 HIS A N 9
ATOM 14878 C CA . HIS A 1 102 ? 7.525 -23.939 0.215 1.00 72.34 102 HIS A CA 9
ATOM 14879 C C . HIS A 1 102 ? 8.325 -25.141 0.746 1.00 64.52 102 HIS A C 9
ATOM 14880 O O . HIS A 1 102 ? 8.203 -25.510 1.919 1.00 0.24 102 HIS A O 9
ATOM 14895 N N . HIS A 1 103 ? 9.137 -25.754 -0.114 1.00 41.13 103 HIS A N 9
ATOM 14896 C CA . HIS A 1 103 ? 9.965 -26.899 0.291 1.00 73.30 103 HIS A CA 9
ATOM 14897 C C . HIS A 1 103 ? 11.463 -26.554 0.254 1.00 72.44 103 HIS A C 9
ATOM 14898 O O . HIS A 1 103 ? 12.057 -26.408 -0.812 1.00 1.10 103 HIS A O 9
ATOM 14913 N N . HIS A 1 104 ? 12.064 -26.411 1.433 1.00 50.45 104 HIS A N 9
ATOM 14914 C CA . HIS A 1 104 ? 13.505 -26.146 1.550 1.00 21.01 104 HIS A CA 9
ATOM 14915 C C . HIS A 1 104 ? 14.308 -27.464 1.604 1.00 72.34 104 HIS A C 9
ATOM 14916 O O . HIS A 1 104 ? 14.378 -28.078 2.692 1.00 39.02 104 HIS A O 9
ATOM 14932 N N . MET A 1 1 ? 1.322 1.750 -0.539 1.00 34.14 1 MET A N 10
ATOM 14933 C CA . MET A 1 1 ? 2.762 1.572 -0.217 1.00 60.44 1 MET A CA 10
ATOM 14934 C C . MET A 1 1 ? 3.248 0.171 -0.612 1.00 62.31 1 MET A C 10
ATOM 14935 O O . MET A 1 1 ? 2.646 -0.835 -0.236 1.00 53.14 1 MET A O 10
ATOM 14951 N N . ALA A 1 2 ? 4.338 0.108 -1.374 1.00 62.14 2 ALA A N 10
ATOM 14952 C CA . ALA A 1 2 ? 4.917 -1.174 -1.784 1.00 21.25 2 ALA A CA 10
ATOM 14953 C C . ALA A 1 2 ? 5.765 -1.790 -0.658 1.00 21.21 2 ALA A C 10
ATOM 14954 O O . ALA A 1 2 ? 6.979 -1.577 -0.590 1.00 74.14 2 ALA A O 10
ATOM 14961 N N . LYS A 1 3 ? 5.112 -2.526 0.240 1.00 44.05 3 LYS A N 10
ATOM 14962 C CA . LYS A 1 3 ? 5.800 -3.179 1.363 1.00 13.23 3 LYS A CA 10
ATOM 14963 C C . LYS A 1 3 ? 4.898 -4.211 2.059 1.00 41.05 3 LYS A C 10
ATOM 14964 O O . LYS A 1 3 ? 3.672 -4.069 2.076 1.00 53.04 3 LYS A O 10
ATOM 14983 N N . ALA A 1 4 ? 5.512 -5.258 2.615 1.00 11.52 4 ALA A N 10
ATOM 14984 C CA . ALA A 1 4 ? 4.794 -6.232 3.447 1.00 63.01 4 ALA A CA 10
ATOM 14985 C C . ALA A 1 4 ? 4.642 -5.702 4.882 1.00 5.13 4 ALA A C 10
ATOM 14986 O O . ALA A 1 4 ? 5.639 -5.454 5.571 1.00 12.23 4 ALA A O 10
ATOM 14993 N N . GLN A 1 5 ? 3.399 -5.529 5.325 1.00 53.41 5 GLN A N 10
ATOM 14994 C CA . GLN A 1 5 ? 3.113 -4.910 6.625 1.00 42.20 5 GLN A CA 10
ATOM 14995 C C . GLN A 1 5 ? 3.785 -5.665 7.792 1.00 3.32 5 GLN A C 10
ATOM 14996 O O . GLN A 1 5 ? 3.761 -6.901 7.848 1.00 23.43 5 GLN A O 10
ATOM 15010 N N . PRO A 1 6 ? 4.426 -4.929 8.725 1.00 21.33 6 PRO A N 10
ATOM 15011 C CA . PRO A 1 6 ? 4.983 -5.519 9.954 1.00 41.12 6 PRO A CA 10
ATOM 15012 C C . PRO A 1 6 ? 3.878 -5.999 10.912 1.00 41.35 6 PRO A C 10
ATOM 15013 O O . PRO A 1 6 ? 2.801 -5.402 10.983 1.00 52.03 6 PRO A O 10
ATOM 15024 N N . ILE A 1 7 ? 4.144 -7.069 11.653 1.00 64.21 7 ILE A N 10
ATOM 15025 C CA . ILE A 1 7 ? 3.144 -7.638 12.563 1.00 10.33 7 ILE A CA 10
ATOM 15026 C C . ILE A 1 7 ? 3.156 -6.914 13.920 1.00 63.10 7 ILE A C 10
ATOM 15027 O O . ILE A 1 7 ? 4.077 -7.077 14.714 1.00 53.31 7 ILE A O 10
ATOM 15043 N N . GLU A 1 8 ? 2.136 -6.095 14.169 1.00 14.33 8 GLU A N 10
ATOM 15044 C CA . GLU A 1 8 ? 2.015 -5.369 15.441 1.00 44.23 8 GLU A CA 10
ATOM 15045 C C . GLU A 1 8 ? 0.914 -5.995 16.315 1.00 13.25 8 GLU A C 10
ATOM 15046 O O . GLU A 1 8 ? -0.243 -6.098 15.899 1.00 31.22 8 GLU A O 10
ATOM 15058 N N . ILE A 1 9 ? 1.289 -6.435 17.519 1.00 4.21 9 ILE A N 10
ATOM 15059 C CA . ILE A 1 9 ? 0.349 -7.093 18.437 1.00 21.41 9 ILE A CA 10
ATOM 15060 C C . ILE A 1 9 ? 0.440 -6.504 19.860 1.00 54.42 9 ILE A C 10
ATOM 15061 O O . ILE A 1 9 ? 1.494 -6.559 20.501 1.00 14.02 9 ILE A O 10
ATOM 15077 N N . ALA A 1 10 ? -0.668 -5.924 20.334 1.00 72.44 10 ALA A N 10
ATOM 15078 C CA . ALA A 1 10 ? -0.772 -5.407 21.711 1.00 74.33 10 ALA A CA 10
ATOM 15079 C C . ALA A 1 10 ? 0.235 -4.276 21.997 1.00 0.42 10 ALA A C 10
ATOM 15080 O O . ALA A 1 10 ? 0.597 -4.029 23.151 1.00 3.33 10 ALA A O 10
ATOM 15087 N N . GLY A 1 11 ? 0.668 -3.583 20.947 1.00 1.03 11 GLY A N 10
ATOM 15088 C CA . GLY A 1 11 ? 1.654 -2.513 21.096 1.00 74.25 11 GLY A CA 10
ATOM 15089 C C . GLY A 1 11 ? 3.074 -2.966 20.774 1.00 1.52 11 GLY A C 10
ATOM 15090 O O . GLY A 1 11 ? 4.001 -2.155 20.734 1.00 0.34 11 GLY A O 10
ATOM 15094 N N . HIS A 1 12 ? 3.249 -4.265 20.544 1.00 54.11 12 HIS A N 10
ATOM 15095 C CA . HIS A 1 12 ? 4.563 -4.829 20.215 1.00 44.43 12 HIS A CA 10
ATOM 15096 C C . HIS A 1 12 ? 4.735 -4.943 18.692 1.00 25.33 12 HIS A C 10
ATOM 15097 O O . HIS A 1 12 ? 4.088 -5.773 18.051 1.00 61.13 12 HIS A O 10
ATOM 15112 N N . GLU A 1 13 ? 5.589 -4.099 18.119 1.00 73.22 13 GLU A N 10
ATOM 15113 C CA . GLU A 1 13 ? 5.834 -4.112 16.671 1.00 32.32 13 GLU A CA 10
ATOM 15114 C C . GLU A 1 13 ? 6.877 -5.176 16.283 1.00 3.22 13 GLU A C 10
ATOM 15115 O O . GLU A 1 13 ? 7.960 -5.255 16.872 1.00 10.10 13 GLU A O 10
ATOM 15127 N N . PHE A 1 14 ? 6.537 -6.006 15.300 1.00 13.44 14 PHE A N 10
ATOM 15128 C CA . PHE A 1 14 ? 7.440 -7.059 14.814 1.00 32.11 14 PHE A CA 10
ATOM 15129 C C . PHE A 1 14 ? 7.713 -6.914 13.305 1.00 30.13 14 PHE A C 10
ATOM 15130 O O . PHE A 1 14 ? 6.792 -6.680 12.519 1.00 31.25 14 PHE A O 10
ATOM 15147 N N . ALA A 1 15 ? 8.978 -7.066 12.905 1.00 2.10 15 ALA A N 10
ATOM 15148 C CA . ALA A 1 15 ? 9.376 -6.915 11.496 1.00 74.45 15 ALA A CA 10
ATOM 15149 C C . ALA A 1 15 ? 8.667 -7.931 10.581 1.00 42.21 15 ALA A C 10
ATOM 15150 O O . ALA A 1 15 ? 8.123 -7.568 9.534 1.00 20.04 15 ALA A O 10
ATOM 15157 N N . ARG A 1 16 ? 8.678 -9.205 10.980 1.00 53.22 16 ARG A N 10
ATOM 15158 C CA . ARG A 1 16 ? 7.982 -10.260 10.228 1.00 1.42 16 ARG A CA 10
ATOM 15159 C C . ARG A 1 16 ? 7.238 -11.225 11.165 1.00 40.42 16 ARG A C 10
ATOM 15160 O O . ARG A 1 16 ? 7.363 -11.149 12.388 1.00 75.24 16 ARG A O 10
ATOM 15181 N N . LYS A 1 17 ? 6.471 -12.138 10.574 1.00 12.41 17 LYS A N 10
ATOM 15182 C CA . LYS A 1 17 ? 5.668 -13.108 11.332 1.00 61.25 17 LYS A CA 10
ATOM 15183 C C . LYS A 1 17 ? 6.540 -13.967 12.262 1.00 71.43 17 LYS A C 10
ATOM 15184 O O . LYS A 1 17 ? 6.146 -14.273 13.393 1.00 14.43 17 LYS A O 10
ATOM 15203 N N . ALA A 1 18 ? 7.722 -14.353 11.773 1.00 33.43 18 ALA A N 10
ATOM 15204 C CA . ALA A 1 18 ? 8.673 -15.162 12.551 1.00 72.44 18 ALA A CA 10
ATOM 15205 C C . ALA A 1 18 ? 8.951 -14.543 13.927 1.00 41.41 18 ALA A C 10
ATOM 15206 O O . ALA A 1 18 ? 9.195 -15.257 14.901 1.00 23.21 18 ALA A O 10
ATOM 15213 N N . ASP A 1 19 ? 8.906 -13.215 13.999 1.00 12.53 19 ASP A N 10
ATOM 15214 C CA . ASP A 1 19 ? 9.075 -12.500 15.264 1.00 54.23 19 ASP A CA 10
ATOM 15215 C C . ASP A 1 19 ? 7.920 -12.793 16.235 1.00 15.45 19 ASP A C 10
ATOM 15216 O O . ASP A 1 19 ? 8.143 -13.188 17.381 1.00 72.13 19 ASP A O 10
ATOM 15225 N N . ALA A 1 20 ? 6.689 -12.592 15.767 1.00 31.22 20 ALA A N 10
ATOM 15226 C CA . ALA A 1 20 ? 5.497 -12.851 16.583 1.00 75.14 20 ALA A CA 10
ATOM 15227 C C . ALA A 1 20 ? 5.445 -14.315 17.050 1.00 44.34 20 ALA A C 10
ATOM 15228 O O . ALA A 1 20 ? 5.129 -14.602 18.207 1.00 65.52 20 ALA A O 10
ATOM 15235 N N . LEU A 1 21 ? 5.761 -15.234 16.136 1.00 71.34 21 LEU A N 10
ATOM 15236 C CA . LEU A 1 21 ? 5.819 -16.666 16.459 1.00 41.13 21 LEU A CA 10
ATOM 15237 C C . LEU A 1 21 ? 6.909 -16.953 17.502 1.00 55.13 21 LEU A C 10
ATOM 15238 O O . LEU A 1 21 ? 6.703 -17.737 18.428 1.00 50.11 21 LEU A O 10
ATOM 15254 N N . ALA A 1 22 ? 8.066 -16.305 17.349 1.00 43.21 22 ALA A N 10
ATOM 15255 C CA . ALA A 1 22 ? 9.174 -16.452 18.300 1.00 60.45 22 ALA A CA 10
ATOM 15256 C C . ALA A 1 22 ? 8.775 -15.975 19.704 1.00 72.25 22 ALA A C 10
ATOM 15257 O O . ALA A 1 22 ? 9.024 -16.658 20.695 1.00 54.23 22 ALA A O 10
ATOM 15264 N N . PHE A 1 23 ? 8.146 -14.802 19.777 1.00 5.33 23 PHE A N 10
ATOM 15265 C CA . PHE A 1 23 ? 7.687 -14.250 21.055 1.00 71.11 23 PHE A CA 10
ATOM 15266 C C . PHE A 1 23 ? 6.717 -15.221 21.750 1.00 1.13 23 PHE A C 10
ATOM 15267 O O . PHE A 1 23 ? 6.959 -15.650 22.881 1.00 43.22 23 PHE A O 10
ATOM 15284 N N . MET A 1 24 ? 5.629 -15.570 21.058 1.00 73.32 24 MET A N 10
ATOM 15285 C CA . MET A 1 24 ? 4.662 -16.555 21.564 1.00 63.32 24 MET A CA 10
ATOM 15286 C C . MET A 1 24 ? 5.327 -17.899 21.912 1.00 23.13 24 MET A C 10
ATOM 15287 O O . MET A 1 24 ? 4.920 -18.570 22.858 1.00 43.33 24 MET A O 10
ATOM 15301 N N . LYS A 1 25 ? 6.349 -18.288 21.153 1.00 52.23 25 LYS A N 10
ATOM 15302 C CA . LYS A 1 25 ? 7.082 -19.529 21.427 1.00 13.51 25 LYS A CA 10
ATOM 15303 C C . LYS A 1 25 ? 7.816 -19.456 22.777 1.00 45.02 25 LYS A C 10
ATOM 15304 O O . LYS A 1 25 ? 7.660 -20.333 23.632 1.00 74.11 25 LYS A O 10
ATOM 15323 N N . VAL A 1 26 ? 8.607 -18.400 22.962 1.00 14.35 26 VAL A N 10
ATOM 15324 C CA . VAL A 1 26 ? 9.383 -18.209 24.193 1.00 22.25 26 VAL A CA 10
ATOM 15325 C C . VAL A 1 26 ? 8.470 -18.089 25.425 1.00 40.22 26 VAL A C 10
ATOM 15326 O O . VAL A 1 26 ? 8.631 -18.825 26.397 1.00 2.32 26 VAL A O 10
ATOM 15339 N N . MET A 1 27 ? 7.502 -17.170 25.373 1.00 23.24 27 MET A N 10
ATOM 15340 C CA . MET A 1 27 ? 6.558 -16.978 26.484 1.00 1.31 27 MET A CA 10
ATOM 15341 C C . MET A 1 27 ? 5.828 -18.294 26.822 1.00 12.23 27 MET A C 10
ATOM 15342 O O . MET A 1 27 ? 5.611 -18.612 27.991 1.00 64.43 27 MET A O 10
ATOM 15356 N N . LEU A 1 28 ? 5.485 -19.066 25.789 1.00 64.21 28 LEU A N 10
ATOM 15357 C CA . LEU A 1 28 ? 4.842 -20.373 25.969 1.00 23.00 28 LEU A CA 10
ATOM 15358 C C . LEU A 1 28 ? 5.761 -21.348 26.723 1.00 52.23 28 LEU A C 10
ATOM 15359 O O . LEU A 1 28 ? 5.341 -22.006 27.675 1.00 23.25 28 LEU A O 10
ATOM 15375 N N . ASN A 1 29 ? 7.022 -21.423 26.295 1.00 41.44 29 ASN A N 10
ATOM 15376 C CA . ASN A 1 29 ? 8.005 -22.312 26.927 1.00 71.30 29 ASN A CA 10
ATOM 15377 C C . ASN A 1 29 ? 8.490 -21.744 28.272 1.00 3.42 29 ASN A C 10
ATOM 15378 O O . ASN A 1 29 ? 9.137 -22.441 29.059 1.00 73.23 29 ASN A O 10
ATOM 15389 N N . ARG A 1 30 ? 8.182 -20.471 28.518 1.00 5.25 30 ARG A N 10
ATOM 15390 C CA . ARG A 1 30 ? 8.473 -19.820 29.800 1.00 61.23 30 ARG A CA 10
ATOM 15391 C C . ARG A 1 30 ? 7.474 -20.265 30.884 1.00 74.31 30 ARG A C 10
ATOM 15392 O O . ARG A 1 30 ? 7.826 -20.380 32.059 1.00 51.44 30 ARG A O 10
ATOM 15413 N N . TYR A 1 31 ? 6.225 -20.509 30.488 1.00 13.21 31 TYR A N 10
ATOM 15414 C CA . TYR A 1 31 ? 5.231 -21.098 31.395 1.00 25.04 31 TYR A CA 10
ATOM 15415 C C . TYR A 1 31 ? 5.351 -22.630 31.405 1.00 20.15 31 TYR A C 10
ATOM 15416 O O . TYR A 1 31 ? 5.841 -23.235 30.449 1.00 23.22 31 TYR A O 10
ATOM 15434 N N . ARG A 1 32 ? 4.917 -23.254 32.493 1.00 31.23 32 ARG A N 10
ATOM 15435 C CA . ARG A 1 32 ? 4.929 -24.718 32.598 1.00 55.15 32 ARG A CA 10
ATOM 15436 C C . ARG A 1 32 ? 3.624 -25.307 32.025 1.00 55.43 32 ARG A C 10
ATOM 15437 O O . ARG A 1 32 ? 2.634 -24.588 31.877 1.00 74.32 32 ARG A O 10
ATOM 15458 N N . PRO A 1 33 ? 3.600 -26.616 31.682 1.00 74.33 33 PRO A N 10
ATOM 15459 C CA . PRO A 1 33 ? 2.391 -27.279 31.144 1.00 54.14 33 PRO A CA 10
ATOM 15460 C C . PRO A 1 33 ? 1.279 -27.480 32.200 1.00 64.15 33 PRO A C 10
ATOM 15461 O O . PRO A 1 33 ? 0.750 -28.583 32.372 1.00 31.01 33 PRO A O 10
ATOM 15472 N N . GLY A 1 34 ? 0.921 -26.399 32.883 1.00 31.44 34 GLY A N 10
ATOM 15473 C CA . GLY A 1 34 ? -0.153 -26.429 33.868 1.00 53.34 34 GLY A CA 10
ATOM 15474 C C . GLY A 1 34 ? -0.356 -25.085 34.570 1.00 41.03 34 GLY A C 10
ATOM 15475 O O . GLY A 1 34 ? -0.930 -25.027 35.660 1.00 41.44 34 GLY A O 10
ATOM 15479 N N . ASP A 1 35 ? 0.095 -23.996 33.938 1.00 12.41 35 ASP A N 10
ATOM 15480 C CA . ASP A 1 35 ? 0.034 -22.661 34.550 1.00 4.13 35 ASP A CA 10
ATOM 15481 C C . ASP A 1 35 ? -0.987 -21.746 33.858 1.00 42.21 35 ASP A C 10
ATOM 15482 O O . ASP A 1 35 ? -1.389 -21.983 32.716 1.00 72.53 35 ASP A O 10
ATOM 15491 N N . ILE A 1 36 ? -1.391 -20.694 34.567 1.00 62.15 36 ILE A N 10
ATOM 15492 C CA . ILE A 1 36 ? -2.262 -19.655 34.009 1.00 33.23 36 ILE A CA 10
ATOM 15493 C C . ILE A 1 36 ? -1.420 -18.520 33.407 1.00 64.02 36 ILE A C 10
ATOM 15494 O O . ILE A 1 36 ? -0.420 -18.099 33.993 1.00 10.43 36 ILE A O 10
ATOM 15510 N N . VAL A 1 37 ? -1.823 -18.033 32.237 1.00 12.12 37 VAL A N 10
ATOM 15511 C CA . VAL A 1 37 ? -1.132 -16.917 31.585 1.00 12.04 37 VAL A CA 10
ATOM 15512 C C . VAL A 1 37 ? -1.400 -15.585 32.315 1.00 45.23 37 VAL A C 10
ATOM 15513 O O . VAL A 1 37 ? -2.515 -15.329 32.780 1.00 51.44 37 VAL A O 10
ATOM 15526 N N . SER A 1 38 ? -0.362 -14.752 32.430 1.00 74.45 38 SER A N 10
ATOM 15527 C CA . SER A 1 38 ? -0.478 -13.433 33.078 1.00 21.40 38 SER A CA 10
ATOM 15528 C C . SER A 1 38 ? -1.443 -12.506 32.318 1.00 22.30 38 SER A C 10
ATOM 15529 O O . SER A 1 38 ? -1.730 -12.720 31.140 1.00 20.24 38 SER A O 10
ATOM 15537 N N . THR A 1 39 ? -1.923 -11.461 32.994 1.00 61.14 39 THR A N 10
ATOM 15538 C CA . THR A 1 39 ? -2.870 -10.506 32.395 1.00 43.32 39 THR A CA 10
ATOM 15539 C C . THR A 1 39 ? -2.273 -9.802 31.162 1.00 34.22 39 THR A C 10
ATOM 15540 O O . THR A 1 39 ? -2.907 -9.736 30.107 1.00 2.14 39 THR A O 10
ATOM 15551 N N . VAL A 1 40 ? -1.050 -9.282 31.299 1.00 14.51 40 VAL A N 10
ATOM 15552 C CA . VAL A 1 40 ? -0.363 -8.605 30.185 1.00 44.03 40 VAL A CA 10
ATOM 15553 C C . VAL A 1 40 ? -0.117 -9.569 29.011 1.00 23.13 40 VAL A C 10
ATOM 15554 O O . VAL A 1 40 ? -0.449 -9.271 27.860 1.00 63.01 40 VAL A O 10
ATOM 15567 N N . ASP A 1 41 ? 0.478 -10.719 29.319 1.00 14.53 41 ASP A N 10
ATOM 15568 C CA . ASP A 1 41 ? 0.710 -11.780 28.330 1.00 32.55 41 ASP A CA 10
ATOM 15569 C C . ASP A 1 41 ? -0.610 -12.196 27.653 1.00 21.22 41 ASP A C 10
ATOM 15570 O O . ASP A 1 41 ? -0.661 -12.434 26.443 1.00 11.32 41 ASP A O 10
ATOM 15579 N N . GLY A 1 42 ? -1.675 -12.276 28.449 1.00 53.30 42 GLY A N 10
ATOM 15580 C CA . GLY A 1 42 ? -2.998 -12.590 27.921 1.00 65.12 42 GLY A CA 10
ATOM 15581 C C . GLY A 1 42 ? -3.502 -11.538 26.940 1.00 61.45 42 GLY A C 10
ATOM 15582 O O . GLY A 1 42 ? -4.057 -11.872 25.895 1.00 41.32 42 GLY A O 10
ATOM 15586 N N . ALA A 1 43 ? -3.295 -10.262 27.274 1.00 40.42 43 ALA A N 10
ATOM 15587 C CA . ALA A 1 43 ? -3.667 -9.149 26.388 1.00 1.23 43 ALA A CA 10
ATOM 15588 C C . ALA A 1 43 ? -3.015 -9.295 25.002 1.00 22.32 43 ALA A C 10
ATOM 15589 O O . ALA A 1 43 ? -3.616 -8.961 23.977 1.00 41.22 43 ALA A O 10
ATOM 15596 N N . PHE A 1 44 ? -1.781 -9.800 24.987 1.00 11.22 44 PHE A N 10
ATOM 15597 C CA . PHE A 1 44 ? -1.069 -10.094 23.738 1.00 11.13 44 PHE A CA 10
ATOM 15598 C C . PHE A 1 44 ? -1.775 -11.222 22.967 1.00 42.23 44 PHE A C 10
ATOM 15599 O O . PHE A 1 44 ? -1.987 -11.126 21.758 1.00 21.24 44 PHE A O 10
ATOM 15616 N N . LEU A 1 45 ? -2.139 -12.285 23.683 1.00 44.22 45 LEU A N 10
ATOM 15617 C CA . LEU A 1 45 ? -2.847 -13.428 23.091 1.00 43.34 45 LEU A CA 10
ATOM 15618 C C . LEU A 1 45 ? -4.224 -13.028 22.531 1.00 60.52 45 LEU A C 10
ATOM 15619 O O . LEU A 1 45 ? -4.643 -13.528 21.487 1.00 21.33 45 LEU A O 10
ATOM 15635 N N . VAL A 1 46 ? -4.926 -12.133 23.229 1.00 50.44 46 VAL A N 10
ATOM 15636 C CA . VAL A 1 46 ? -6.217 -11.616 22.752 1.00 32.33 46 VAL A CA 10
ATOM 15637 C C . VAL A 1 46 ? -6.055 -10.928 21.387 1.00 54.13 46 VAL A C 10
ATOM 15638 O O . VAL A 1 46 ? -6.809 -11.191 20.445 1.00 1.51 46 VAL A O 10
ATOM 15651 N N . GLU A 1 47 ? -5.057 -10.054 21.292 1.00 10.02 47 GLU A N 10
ATOM 15652 C CA . GLU A 1 47 ? -4.737 -9.378 20.034 1.00 45.41 47 GLU A CA 10
ATOM 15653 C C . GLU A 1 47 ? -4.330 -10.384 18.950 1.00 45.43 47 GLU A C 10
ATOM 15654 O O . GLU A 1 47 ? -4.818 -10.326 17.817 1.00 5.20 47 GLU A O 10
ATOM 15666 N N . ALA A 1 48 ? -3.439 -11.306 19.304 1.00 24.43 48 ALA A N 10
ATOM 15667 C CA . ALA A 1 48 ? -3.024 -12.369 18.388 1.00 61.43 48 ALA A CA 10
ATOM 15668 C C . ALA A 1 48 ? -4.234 -13.174 17.892 1.00 34.42 48 ALA A C 10
ATOM 15669 O O . ALA A 1 48 ? -4.304 -13.552 16.723 1.00 51.32 48 ALA A O 10
ATOM 15676 N N . LEU A 1 49 ? -5.189 -13.418 18.791 1.00 23.31 49 LEU A N 10
ATOM 15677 C CA . LEU A 1 49 ? -6.423 -14.138 18.457 1.00 52.14 49 LEU A CA 10
ATOM 15678 C C . LEU A 1 49 ? -7.263 -13.358 17.427 1.00 54.14 49 LEU A C 10
ATOM 15679 O O . LEU A 1 49 ? -7.771 -13.936 16.463 1.00 60.11 49 LEU A O 10
ATOM 15695 N N . LYS A 1 50 ? -7.392 -12.043 17.633 1.00 44.01 50 LYS A N 10
ATOM 15696 C CA . LYS A 1 50 ? -8.086 -11.166 16.675 1.00 62.20 50 LYS A CA 10
ATOM 15697 C C . LYS A 1 50 ? -7.490 -11.295 15.262 1.00 24.01 50 LYS A C 10
ATOM 15698 O O . LYS A 1 50 ? -8.199 -11.198 14.262 1.00 34.12 50 LYS A O 10
ATOM 15717 N N . ARG A 1 51 ? -6.180 -11.526 15.193 1.00 74.30 51 ARG A N 10
ATOM 15718 C CA . ARG A 1 51 ? -5.473 -11.674 13.911 1.00 33.04 51 ARG A CA 10
ATOM 15719 C C . ARG A 1 51 ? -5.612 -13.100 13.323 1.00 32.51 51 ARG A C 10
ATOM 15720 O O . ARG A 1 51 ? -4.691 -13.611 12.681 1.00 32.42 51 ARG A O 10
ATOM 15741 N N . HIS A 1 52 ? -6.773 -13.727 13.529 1.00 53.52 52 HIS A N 10
ATOM 15742 C CA . HIS A 1 52 ? -7.087 -15.037 12.928 1.00 52.11 52 HIS A CA 10
ATOM 15743 C C . HIS A 1 52 ? -8.370 -14.967 12.079 1.00 62.41 52 HIS A C 10
ATOM 15744 O O . HIS A 1 52 ? -9.306 -14.241 12.420 1.00 55.54 52 HIS A O 10
ATOM 15759 N N . PRO A 1 53 ? -8.441 -15.729 10.966 1.00 62.25 53 PRO A N 10
ATOM 15760 C CA . PRO A 1 53 ? -9.660 -15.809 10.137 1.00 55.13 53 PRO A CA 10
ATOM 15761 C C . PRO A 1 53 ? -10.796 -16.570 10.846 1.00 14.44 53 PRO A C 10
ATOM 15762 O O . PRO A 1 53 ? -11.958 -16.505 10.441 1.00 25.10 53 PRO A O 10
ATOM 15773 N N . ASP A 1 54 ? -10.439 -17.305 11.899 1.00 35.42 54 ASP A N 10
ATOM 15774 C CA . ASP A 1 54 ? -11.413 -18.035 12.723 1.00 32.52 54 ASP A CA 10
ATOM 15775 C C . ASP A 1 54 ? -11.721 -17.275 14.028 1.00 43.35 54 ASP A C 10
ATOM 15776 O O . ASP A 1 54 ? -12.322 -17.833 14.951 1.00 2.13 54 ASP A O 10
ATOM 15785 N N . ALA A 1 55 ? -11.320 -16.000 14.088 1.00 65.45 55 ALA A N 10
ATOM 15786 C CA . ALA A 1 55 ? -11.432 -15.188 15.310 1.00 3.45 55 ALA A CA 10
ATOM 15787 C C . ALA A 1 55 ? -12.813 -15.307 15.973 1.00 23.22 55 ALA A C 10
ATOM 15788 O O . ALA A 1 55 ? -12.918 -15.753 17.110 1.00 21.13 55 ALA A O 10
ATOM 15795 N N . THR A 1 56 ? -13.865 -14.935 15.246 1.00 5.01 56 THR A N 10
ATOM 15796 C CA . THR A 1 56 ? -15.241 -14.965 15.782 1.00 2.35 56 THR A CA 10
ATOM 15797 C C . THR A 1 56 ? -15.577 -16.302 16.463 1.00 61.14 56 THR A C 10
ATOM 15798 O O . THR A 1 56 ? -16.214 -16.329 17.516 1.00 33.11 56 THR A O 10
ATOM 15809 N N . SER A 1 57 ? -15.116 -17.403 15.872 1.00 45.13 57 SER A N 10
ATOM 15810 C CA . SER A 1 57 ? -15.392 -18.749 16.400 1.00 21.13 57 SER A CA 10
ATOM 15811 C C . SER A 1 57 ? -14.609 -19.029 17.691 1.00 62.43 57 SER A C 10
ATOM 15812 O O . SER A 1 57 ? -15.124 -19.649 18.621 1.00 34.42 57 SER A O 10
ATOM 15820 N N . LYS A 1 58 ? -13.358 -18.569 17.743 1.00 44.21 58 LYS A N 10
ATOM 15821 C CA . LYS A 1 58 ? -12.501 -18.776 18.922 1.00 65.20 58 LYS A CA 10
ATOM 15822 C C . LYS A 1 58 ? -12.693 -17.671 19.977 1.00 30.33 58 LYS A C 10
ATOM 15823 O O . LYS A 1 58 ? -12.224 -17.794 21.109 1.00 51.40 58 LYS A O 10
ATOM 15842 N N . ILE A 1 59 ? -13.368 -16.586 19.606 1.00 22.42 59 ILE A N 10
ATOM 15843 C CA . ILE A 1 59 ? -13.654 -15.497 20.545 1.00 70.34 59 ILE A CA 10
ATOM 15844 C C . ILE A 1 59 ? -15.032 -15.673 21.202 1.00 21.42 59 ILE A C 10
ATOM 15845 O O . ILE A 1 59 ? -15.137 -15.739 22.432 1.00 65.11 59 ILE A O 10
ATOM 15861 N N . GLY A 1 60 ? -16.078 -15.751 20.379 1.00 40.30 60 GLY A N 10
ATOM 15862 C CA . GLY A 1 60 ? -17.441 -15.871 20.890 1.00 23.14 60 GLY A CA 10
ATOM 15863 C C . GLY A 1 60 ? -17.871 -14.672 21.741 1.00 53.34 60 GLY A C 10
ATOM 15864 O O . GLY A 1 60 ? -17.775 -13.527 21.291 1.00 44.50 60 GLY A O 10
ATOM 15868 N N . PRO A 1 61 ? -18.332 -14.901 22.987 1.00 44.03 61 PRO A N 10
ATOM 15869 C CA . PRO A 1 61 ? -18.781 -13.818 23.883 1.00 31.02 61 PRO A CA 10
ATOM 15870 C C . PRO A 1 61 ? -17.620 -12.959 24.420 1.00 3.31 61 PRO A C 10
ATOM 15871 O O . PRO A 1 61 ? -17.820 -11.819 24.852 1.00 23.43 61 PRO A O 10
ATOM 15882 N N . GLY A 1 62 ? -16.408 -13.510 24.398 1.00 21.32 62 GLY A N 10
ATOM 15883 C CA . GLY A 1 62 ? -15.243 -12.771 24.876 1.00 0.10 62 GLY A CA 10
ATOM 15884 C C . GLY A 1 62 ? -14.148 -13.661 25.458 1.00 40.23 62 GLY A C 10
ATOM 15885 O O . GLY A 1 62 ? -14.346 -14.860 25.669 1.00 74.43 62 GLY A O 10
ATOM 15889 N N . VAL A 1 63 ? -12.985 -13.069 25.715 1.00 3.34 63 VAL A N 10
ATOM 15890 C CA . VAL A 1 63 ? -11.845 -13.796 26.276 1.00 73.40 63 VAL A CA 10
ATOM 15891 C C . VAL A 1 63 ? -11.834 -13.746 27.813 1.00 10.45 63 VAL A C 10
ATOM 15892 O O . VAL A 1 63 ? -11.857 -12.667 28.407 1.00 42.54 63 VAL A O 10
ATOM 15905 N N . ARG A 1 64 ? -11.798 -14.919 28.449 1.00 70.54 64 ARG A N 10
ATOM 15906 C CA . ARG A 1 64 ? -11.713 -15.001 29.913 1.00 34.32 64 ARG A CA 10
ATOM 15907 C C . ARG A 1 64 ? -10.246 -15.125 30.372 1.00 73.01 64 ARG A C 10
ATOM 15908 O O . ARG A 1 64 ? -9.711 -14.221 31.018 1.00 41.42 64 ARG A O 10
ATOM 15929 N N . ASN A 1 65 ? -9.601 -16.244 30.030 1.00 24.50 65 ASN A N 10
ATOM 15930 C CA . ASN A 1 65 ? -8.181 -16.463 30.358 1.00 33.14 65 ASN A CA 10
ATOM 15931 C C . ASN A 1 65 ? -7.540 -17.515 29.431 1.00 5.52 65 ASN A C 10
ATOM 15932 O O . ASN A 1 65 ? -8.170 -17.987 28.482 1.00 41.34 65 ASN A O 10
ATOM 15943 N N . PHE A 1 66 ? -6.276 -17.853 29.697 1.00 33.55 66 PHE A N 10
ATOM 15944 C CA . PHE A 1 66 ? -5.537 -18.839 28.890 1.00 23.22 66 PHE A CA 10
ATOM 15945 C C . PHE A 1 66 ? -4.703 -19.782 29.779 1.00 74.52 66 PHE A C 10
ATOM 15946 O O . PHE A 1 66 ? -3.944 -19.325 30.640 1.00 41.55 66 PHE A O 10
ATOM 15963 N N . GLU A 1 67 ? -4.840 -21.090 29.563 1.00 63.35 67 GLU A N 10
ATOM 15964 C CA . GLU A 1 67 ? -3.990 -22.082 30.238 1.00 72.54 67 GLU A CA 10
ATOM 15965 C C . GLU A 1 67 ? -2.852 -22.556 29.322 1.00 3.21 67 GLU A C 10
ATOM 15966 O O . GLU A 1 67 ? -3.022 -22.667 28.108 1.00 53.12 67 GLU A O 10
ATOM 15978 N N . VAL A 1 68 ? -1.692 -22.833 29.910 1.00 13.24 68 VAL A N 10
ATOM 15979 C CA . VAL A 1 68 ? -0.554 -23.380 29.163 1.00 14.23 68 VAL A CA 10
ATOM 15980 C C . VAL A 1 68 ? -0.352 -24.870 29.474 1.00 60.13 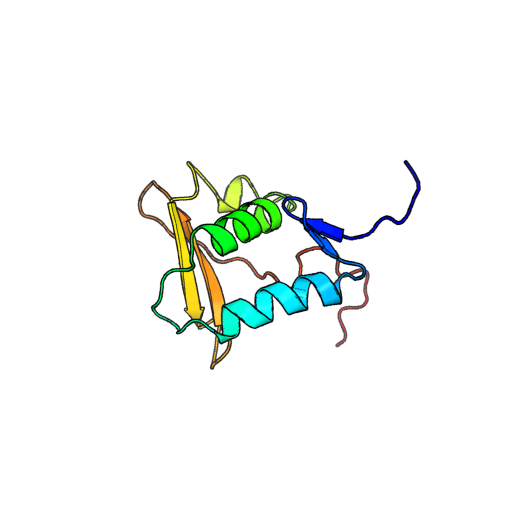68 VAL A C 10
ATOM 15981 O O . VAL A 1 68 ? -0.075 -25.241 30.613 1.00 55.43 68 VAL A O 10
ATOM 15994 N N . ARG A 1 69 ? -0.503 -25.722 28.460 1.00 34.31 69 ARG A N 10
ATOM 15995 C CA . ARG A 1 69 ? -0.256 -27.166 28.609 1.00 41.11 69 ARG A CA 10
ATOM 15996 C C . ARG A 1 69 ? 0.537 -27.714 27.412 1.00 2.44 69 ARG A C 10
ATOM 15997 O O . ARG A 1 69 ? 0.910 -26.964 26.509 1.00 23.12 69 ARG A O 10
ATOM 16018 N N . SER A 1 70 ? 0.801 -29.022 27.409 1.00 12.23 70 SER A N 10
ATOM 16019 C CA . SER A 1 70 ? 1.588 -29.641 26.329 1.00 33.13 70 SER A CA 10
ATOM 16020 C C . SER A 1 70 ? 0.716 -29.942 25.103 1.00 25.40 70 SER A C 10
ATOM 16021 O O . SER A 1 70 ? -0.514 -29.957 25.185 1.00 65.24 70 SER A O 10
ATOM 16029 N N . ALA A 1 71 ? 1.364 -30.179 23.970 1.00 41.24 71 ALA A N 10
ATOM 16030 C CA . ALA A 1 71 ? 0.666 -30.515 22.726 1.00 64.32 71 ALA A CA 10
ATOM 16031 C C . ALA A 1 71 ? 1.133 -31.873 22.190 1.00 13.01 71 ALA A C 10
ATOM 16032 O O . ALA A 1 71 ? 0.356 -32.825 22.104 1.00 22.24 71 ALA A O 10
ATOM 16039 N N . ASP A 1 72 ? 2.411 -31.951 21.833 1.00 43.52 72 ASP A N 10
ATOM 16040 C CA . ASP A 1 72 ? 3.023 -33.190 21.349 1.00 1.31 72 ASP A CA 10
ATOM 16041 C C . ASP A 1 72 ? 4.073 -33.705 22.352 1.00 64.04 72 ASP A C 10
ATOM 16042 O O . ASP A 1 72 ? 4.023 -33.369 23.539 1.00 33.45 72 ASP A O 10
ATOM 16051 N N . TYR A 1 73 ? 5.013 -34.521 21.876 1.00 73.43 73 TYR A N 10
ATOM 16052 C CA . TYR A 1 73 ? 6.054 -35.099 22.738 1.00 40.21 73 TYR A CA 10
ATOM 16053 C C . TYR A 1 73 ? 6.878 -34.015 23.456 1.00 64.43 73 TYR A C 10
ATOM 16054 O O . TYR A 1 73 ? 7.054 -34.059 24.673 1.00 23.45 73 TYR A O 10
ATOM 16072 N N . GLY A 1 74 ? 7.381 -33.045 22.697 1.00 21.53 74 GLY A N 10
ATOM 16073 C CA . GLY A 1 74 ? 8.181 -31.971 23.282 1.00 12.22 74 GLY A CA 10
ATOM 16074 C C . GLY A 1 74 ? 7.699 -30.577 22.890 1.00 40.40 74 GLY A C 10
ATOM 16075 O O . GLY A 1 74 ? 8.505 -29.663 22.712 1.00 11.30 74 GLY A O 10
ATOM 16079 N N . THR A 1 75 ? 6.383 -30.410 22.755 1.00 51.20 75 THR A N 10
ATOM 16080 C CA . THR A 1 75 ? 5.797 -29.109 22.391 1.00 0.33 75 THR A CA 10
ATOM 16081 C C . THR A 1 75 ? 4.697 -28.690 23.375 1.00 35.02 75 THR A C 10
ATOM 16082 O O . THR A 1 75 ? 4.112 -29.525 24.068 1.00 53.34 75 THR A O 10
ATOM 16093 N N . GLN A 1 76 ? 4.419 -27.390 23.424 1.00 3.25 76 GLN A N 10
ATOM 16094 C CA . GLN A 1 76 ? 3.363 -26.834 24.284 1.00 54.35 76 GLN A CA 10
ATOM 16095 C C . GLN A 1 76 ? 2.292 -26.122 23.441 1.00 32.42 76 GLN A C 10
ATOM 16096 O O . GLN A 1 76 ? 2.422 -26.015 22.222 1.00 54.42 76 GLN A O 10
ATOM 16110 N N . CYS A 1 77 ? 1.240 -25.628 24.094 1.00 74.34 77 CYS A N 10
ATOM 16111 C CA . CYS A 1 77 ? 0.146 -24.935 23.392 1.00 71.33 77 CYS A CA 10
ATOM 16112 C C . CYS A 1 77 ? -0.680 -24.059 24.344 1.00 13.13 77 CYS A C 10
ATOM 16113 O O . CYS A 1 77 ? -0.861 -24.392 25.518 1.00 62.21 77 CYS A O 10
ATOM 16121 N N . PHE A 1 78 ? -1.171 -22.931 23.828 1.00 64.23 78 PHE A N 10
ATOM 16122 C CA . PHE A 1 78 ? -2.078 -22.058 24.583 1.00 44.35 78 PHE A CA 10
ATOM 16123 C C . PHE A 1 78 ? -3.524 -22.563 24.487 1.00 32.35 78 PHE A C 10
ATOM 16124 O O . PHE A 1 78 ? -3.980 -22.969 23.416 1.00 42.40 78 PHE A O 10
ATOM 16141 N N . TRP A 1 79 ? -4.241 -22.543 25.604 1.00 63.40 79 TRP A N 10
ATOM 16142 C CA . TRP A 1 79 ? -5.644 -22.963 25.626 1.00 22.55 79 TRP A CA 10
ATOM 16143 C C . TRP A 1 79 ? -6.596 -21.761 25.718 1.00 71.21 79 TRP A C 10
ATOM 16144 O O . TRP A 1 79 ? -6.523 -20.956 26.646 1.00 60.30 79 TRP A O 10
ATOM 16165 N N . ILE A 1 80 ? -7.484 -21.654 24.734 1.00 42.43 80 ILE A N 10
ATOM 16166 C CA . ILE A 1 80 ? -8.435 -20.544 24.640 1.00 1.12 80 ILE A CA 10
ATOM 16167 C C . ILE A 1 80 ? -9.653 -20.752 25.560 1.00 51.10 80 ILE A C 10
ATOM 16168 O O . ILE A 1 80 ? -10.637 -21.387 25.176 1.00 64.02 80 ILE A O 10
ATOM 16184 N N . LEU A 1 81 ? -9.582 -20.221 26.779 1.00 71.53 81 LEU A N 10
ATOM 16185 C CA . LEU A 1 81 ? -10.715 -20.286 27.713 1.00 65.33 81 LEU A CA 10
ATOM 16186 C C . LEU A 1 81 ? -11.741 -19.185 27.411 1.00 10.42 81 LEU A C 10
ATOM 16187 O O . LEU A 1 81 ? -11.434 -17.989 27.476 1.00 5.42 81 LEU A O 10
ATOM 16203 N N . ARG A 1 82 ? -12.953 -19.598 27.055 1.00 60.24 82 ARG A N 10
ATOM 16204 C CA . ARG A 1 82 ? -14.042 -18.656 26.764 1.00 44.11 82 ARG A CA 10
ATOM 16205 C C . ARG A 1 82 ? -14.788 -18.258 28.042 1.00 74.41 82 ARG A C 10
ATOM 16206 O O . ARG A 1 82 ? -14.754 -18.979 29.040 1.00 41.21 82 ARG A O 10
ATOM 16227 N N . THR A 1 83 ? -15.473 -17.114 28.006 1.00 35.41 83 THR A N 10
ATOM 16228 C CA . THR A 1 83 ? -16.300 -16.681 29.143 1.00 73.01 83 THR A CA 10
ATOM 16229 C C . THR A 1 83 ? -17.471 -17.646 29.374 1.00 10.01 83 THR A C 10
ATOM 16230 O O . THR A 1 83 ? -18.105 -17.626 30.427 1.00 70.34 83 THR A O 10
ATOM 16241 N N . ASP A 1 84 ? -17.760 -18.489 28.379 1.00 4.30 84 ASP A N 10
ATOM 16242 C CA . ASP A 1 84 ? -18.712 -19.594 28.552 1.00 63.12 84 ASP A CA 10
ATOM 16243 C C . ASP A 1 84 ? -18.195 -20.599 29.595 1.00 33.22 84 ASP A C 10
ATOM 16244 O O . ASP A 1 84 ? -18.964 -21.199 30.344 1.00 72.54 84 ASP A O 10
ATOM 16253 N N . GLY A 1 85 ? -16.872 -20.762 29.632 1.00 65.20 85 GLY A N 10
ATOM 16254 C CA . GLY A 1 85 ? -16.243 -21.787 30.461 1.00 25.11 85 GLY A CA 10
ATOM 16255 C C . GLY A 1 85 ? -15.538 -22.848 29.618 1.00 43.54 85 GLY A C 10
ATOM 16256 O O . GLY A 1 85 ? -14.603 -23.504 30.077 1.00 32.43 85 GLY A O 10
ATOM 16260 N N . SER A 1 86 ? -15.994 -23.007 28.374 1.00 12.02 86 SER A N 10
ATOM 16261 C CA . SER A 1 86 ? -15.394 -23.964 27.429 1.00 35.13 86 SER A CA 10
ATOM 16262 C C . SER A 1 86 ? -13.969 -23.551 27.034 1.00 2.20 86 SER A C 10
ATOM 16263 O O . SER A 1 86 ? -13.605 -22.375 27.115 1.00 53.43 86 SER A O 10
ATOM 16271 N N . GLU A 1 87 ? -13.168 -24.518 26.591 1.00 60.25 87 GLU A N 10
ATOM 16272 C CA . GLU A 1 87 ? -11.786 -24.250 26.164 1.00 34.21 87 GLU A CA 10
ATOM 16273 C C . GLU A 1 87 ? -11.542 -24.621 24.688 1.00 73.43 87 GLU A C 10
ATOM 16274 O O . GLU A 1 87 ? -12.455 -25.049 23.978 1.00 74.22 87 GLU A O 10
ATOM 16286 N N . GLU A 1 88 ? -10.299 -24.436 24.241 1.00 3.42 88 GLU A N 10
ATOM 16287 C CA . GLU A 1 88 ? -9.902 -24.704 22.850 1.00 53.22 88 GLU A CA 10
ATOM 16288 C C . GLU A 1 88 ? -8.367 -24.615 22.733 1.00 22.34 88 GLU A C 10
ATOM 16289 O O . GLU A 1 88 ? -7.709 -24.123 23.647 1.00 63.23 88 GLU A O 10
ATOM 16301 N N . ARG A 1 89 ? -7.790 -25.090 21.633 1.00 63.54 89 ARG A N 10
ATOM 16302 C CA . ARG A 1 89 ? -6.339 -24.973 21.421 1.00 22.40 89 ARG A CA 10
ATOM 16303 C C . ARG A 1 89 ? -6.011 -24.593 19.969 1.00 54.44 89 ARG A C 10
ATOM 16304 O O . ARG A 1 89 ? -6.562 -25.162 19.026 1.00 63.44 89 ARG A O 10
ATOM 16325 N N . PHE A 1 90 ? -5.099 -23.637 19.789 1.00 31.42 90 PHE A N 10
ATOM 16326 C CA . PHE A 1 90 ? -4.726 -23.171 18.446 1.00 43.51 90 PHE A CA 10
ATOM 16327 C C . PHE A 1 90 ? -3.210 -23.286 18.200 1.00 54.31 90 PHE A C 10
ATOM 16328 O O . PHE A 1 90 ? -2.405 -22.606 18.842 1.00 51.25 90 PHE A O 10
ATOM 16345 N N . SER A 1 91 ? -2.822 -24.163 17.273 1.00 21.53 91 SER A N 10
ATOM 16346 C CA . SER A 1 91 ? -1.413 -24.294 16.878 1.00 71.33 91 SER A CA 10
ATOM 16347 C C . SER A 1 91 ? -0.960 -23.065 16.077 1.00 72.35 91 SER A C 10
ATOM 16348 O O . SER A 1 91 ? -0.934 -23.083 14.846 1.00 13.12 91 SER A O 10
ATOM 16356 N N . TYR A 1 92 ? -0.613 -21.997 16.798 1.00 21.22 92 TYR A N 10
ATOM 16357 C CA . TYR A 1 92 ? -0.266 -20.696 16.198 1.00 33.22 92 TYR A CA 10
ATOM 16358 C C . TYR A 1 92 ? 0.826 -20.787 15.113 1.00 33.12 92 TYR A C 10
ATOM 16359 O O . TYR A 1 92 ? 0.890 -19.934 14.227 1.00 1.11 92 TYR A O 10
ATOM 16377 N N . LYS A 1 93 ? 1.684 -21.809 15.184 1.00 14.42 93 LYS A N 10
ATOM 16378 C CA . LYS A 1 93 ? 2.749 -21.988 14.186 1.00 65.22 93 LYS A CA 10
ATOM 16379 C C . LYS A 1 93 ? 2.173 -22.182 12.771 1.00 1.34 93 LYS A C 10
ATOM 16380 O O . LYS A 1 93 ? 2.818 -21.842 11.778 1.00 21.45 93 LYS A O 10
ATOM 16399 N N . LYS A 1 94 ? 0.959 -22.729 12.682 1.00 31.32 94 LYS A N 10
ATOM 16400 C CA . LYS A 1 94 ? 0.278 -22.895 11.391 1.00 25.41 94 LYS A CA 10
ATOM 16401 C C . LYS A 1 94 ? -0.827 -21.844 11.218 1.00 15.33 94 LYS A C 10
ATOM 16402 O O . LYS A 1 94 ? -2.019 -22.132 11.368 1.00 72.23 94 LYS A O 10
ATOM 16421 N N . CYS A 1 95 ? -0.407 -20.618 10.923 1.00 22.12 95 CYS A N 10
ATOM 16422 C CA . CYS A 1 95 ? -1.323 -19.483 10.752 1.00 10.40 95 CYS A CA 10
ATOM 16423 C C . CYS A 1 95 ? -0.594 -18.302 10.099 1.00 5.15 95 CYS A C 10
ATOM 16424 O O . CYS A 1 95 ? -0.700 -17.155 10.545 1.00 4.31 95 CYS A O 10
ATOM 16432 N N . VAL A 1 96 ? 0.149 -18.588 9.030 1.00 22.30 96 VAL A N 10
ATOM 16433 C CA . VAL A 1 96 ? 0.961 -17.571 8.347 1.00 34.11 96 VAL A CA 10
ATOM 16434 C C . VAL A 1 96 ? 0.537 -17.408 6.877 1.00 13.12 96 VAL A C 10
ATOM 16435 O O . VAL A 1 96 ? -0.073 -16.407 6.490 1.00 24.30 96 VAL A O 10
ATOM 16448 N N . LEU A 1 97 ? 0.870 -18.410 6.072 1.00 61.24 97 LEU A N 10
ATOM 16449 C CA . LEU A 1 97 ? 0.551 -18.424 4.643 1.00 0.34 97 LEU A CA 10
ATOM 16450 C C . LEU A 1 97 ? 0.493 -19.881 4.167 1.00 13.52 97 LEU A C 10
ATOM 16451 O O . LEU A 1 97 ? 1.523 -20.558 4.074 1.00 13.32 97 LEU A O 10
ATOM 16467 N N . GLU A 1 98 ? -0.712 -20.366 3.884 1.00 2.50 98 GLU A N 10
ATOM 16468 C CA . GLU A 1 98 ? -0.923 -21.792 3.632 1.00 44.13 98 GLU A CA 10
ATOM 16469 C C . GLU A 1 98 ? -2.260 -22.057 2.920 1.00 42.22 98 GLU A C 10
ATOM 16470 O O . GLU A 1 98 ? -3.328 -22.030 3.537 1.00 64.23 98 GLU A O 10
ATOM 16482 N N . HIS A 1 99 ? -2.184 -22.302 1.610 1.00 34.50 99 HIS A N 10
ATOM 16483 C CA . HIS A 1 99 ? -3.371 -22.555 0.786 1.00 32.15 99 HIS A CA 10
ATOM 16484 C C . HIS A 1 99 ? -4.127 -23.812 1.241 1.00 33.43 99 HIS A C 10
ATOM 16485 O O . HIS A 1 99 ? -3.520 -24.825 1.583 1.00 44.21 99 HIS A O 10
ATOM 16500 N N . HIS A 1 100 ? -5.458 -23.728 1.220 1.00 75.52 100 HIS A N 10
ATOM 16501 C CA . HIS A 1 100 ? -6.339 -24.840 1.608 1.00 35.35 100 HIS A CA 10
ATOM 16502 C C . HIS A 1 100 ? -5.927 -26.175 0.954 1.00 3.54 100 HIS A C 10
ATOM 16503 O O . HIS A 1 100 ? -6.116 -26.379 -0.247 1.00 32.02 100 HIS A O 10
ATOM 16518 N N . HIS A 1 101 ? -5.353 -27.069 1.757 1.00 42.11 101 HIS A N 10
ATOM 16519 C CA . HIS A 1 101 ? -4.997 -28.421 1.307 1.00 12.31 101 HIS A CA 10
ATOM 16520 C C . HIS A 1 101 ? -4.660 -29.297 2.528 1.00 51.13 101 HIS A C 10
ATOM 16521 O O . HIS A 1 101 ? -4.059 -28.816 3.487 1.00 43.01 101 HIS A O 10
ATOM 16536 N N . HIS A 1 102 ? -5.052 -30.573 2.501 1.00 41.25 102 HIS A N 10
ATOM 16537 C CA . HIS A 1 102 ? -4.914 -31.443 3.683 1.00 14.20 102 HIS A CA 10
ATOM 16538 C C . HIS A 1 102 ? -3.458 -31.549 4.178 1.00 35.02 102 HIS A C 10
ATOM 16539 O O . HIS A 1 102 ? -2.511 -31.570 3.388 1.00 3.22 102 HIS A O 10
ATOM 16554 N N . HIS A 1 103 ? -3.300 -31.612 5.498 1.00 64.43 103 HIS A N 10
ATOM 16555 C CA . HIS A 1 103 ? -1.993 -31.797 6.142 1.00 13.24 103 HIS A CA 10
ATOM 16556 C C . HIS A 1 103 ? -1.311 -33.107 5.695 1.00 54.15 103 HIS A C 10
ATOM 16557 O O . HIS A 1 103 ? -1.980 -34.106 5.434 1.00 24.12 103 HIS A O 10
ATOM 16572 N N . HIS A 1 104 ? 0.023 -33.079 5.597 1.00 64.35 104 HIS A N 10
ATOM 16573 C CA . HIS A 1 104 ? 0.818 -34.294 5.331 1.00 44.55 104 HIS A CA 10
ATOM 16574 C C . HIS A 1 104 ? 1.187 -35.017 6.642 1.00 32.33 104 HIS A C 10
ATOM 16575 O O . HIS A 1 104 ? 2.209 -34.646 7.265 1.00 38.20 104 HIS A O 10
ATOM 16591 N N . MET A 1 1 ? 2.842 0.774 -1.430 1.00 0.00 1 MET A N 11
ATOM 16592 C CA . MET A 1 1 ? 3.919 0.068 -2.180 1.00 52.33 1 MET A CA 11
ATOM 16593 C C . MET A 1 1 ? 3.634 -1.438 -2.294 1.00 22.33 1 MET A C 11
ATOM 16594 O O . MET A 1 1 ? 3.269 -1.932 -3.365 1.00 25.15 1 MET A O 11
ATOM 16610 N N . ALA A 1 2 ? 3.788 -2.162 -1.183 1.00 22.35 2 ALA A N 11
ATOM 16611 C CA . ALA A 1 2 ? 3.624 -3.623 -1.171 1.00 2.43 2 ALA A CA 11
ATOM 16612 C C . ALA A 1 2 ? 2.514 -4.073 -0.207 1.00 42.41 2 ALA A C 11
ATOM 16613 O O . ALA A 1 2 ? 2.044 -3.296 0.625 1.00 53.13 2 ALA A O 11
ATOM 16620 N N . LYS A 1 3 ? 2.114 -5.340 -0.317 1.00 14.02 3 LYS A N 11
ATOM 16621 C CA . LYS A 1 3 ? 1.059 -5.904 0.542 1.00 64.03 3 LYS A CA 11
ATOM 16622 C C . LYS A 1 3 ? 1.636 -6.462 1.853 1.00 54.20 3 LYS A C 11
ATOM 16623 O O . LYS A 1 3 ? 0.895 -6.928 2.722 1.00 11.23 3 LYS A O 11
ATOM 16642 N N . ALA A 1 4 ? 2.958 -6.420 1.992 1.00 10.02 4 ALA A N 11
ATOM 16643 C CA . ALA A 1 4 ? 3.627 -6.956 3.180 1.00 12.23 4 ALA A CA 11
ATOM 16644 C C . ALA A 1 4 ? 3.728 -5.918 4.309 1.00 41.12 4 ALA A C 11
ATOM 16645 O O . ALA A 1 4 ? 4.610 -5.059 4.303 1.00 25.42 4 ALA A O 11
ATOM 16652 N N . GLN A 1 5 ? 2.803 -5.987 5.262 1.00 5.13 5 GLN A N 11
ATOM 16653 C CA . GLN A 1 5 ? 2.855 -5.151 6.469 1.00 44.21 5 GLN A CA 11
ATOM 16654 C C . GLN A 1 5 ? 3.184 -6.001 7.708 1.00 12.43 5 GLN A C 11
ATOM 16655 O O . GLN A 1 5 ? 2.744 -7.149 7.815 1.00 11.40 5 GLN A O 11
ATOM 16669 N N . PRO A 1 6 ? 3.966 -5.451 8.659 1.00 74.42 6 PRO A N 11
ATOM 16670 C CA . PRO A 1 6 ? 4.358 -6.171 9.887 1.00 2.50 6 PRO A CA 11
ATOM 16671 C C . PRO A 1 6 ? 3.163 -6.736 10.680 1.00 2.41 6 PRO A C 11
ATOM 16672 O O . PRO A 1 6 ? 2.092 -6.125 10.738 1.00 34.52 6 PRO A O 11
ATOM 16683 N N . ILE A 1 7 ? 3.351 -7.907 11.286 1.00 61.12 7 ILE A N 11
ATOM 16684 C CA . ILE A 1 7 ? 2.319 -8.523 12.124 1.00 35.41 7 ILE A CA 11
ATOM 16685 C C . ILE A 1 7 ? 2.121 -7.706 13.413 1.00 64.50 7 ILE A C 11
ATOM 16686 O O . ILE A 1 7 ? 2.846 -7.880 14.392 1.00 54.24 7 ILE A O 11
ATOM 16702 N N . GLU A 1 8 ? 1.154 -6.793 13.390 1.00 13.13 8 GLU A N 11
ATOM 16703 C CA . GLU A 1 8 ? 0.896 -5.908 14.530 1.00 72.24 8 GLU A CA 11
ATOM 16704 C C . GLU A 1 8 ? -0.092 -6.553 15.513 1.00 62.32 8 GLU A C 11
ATOM 16705 O O . GLU A 1 8 ? -1.259 -6.778 15.183 1.00 35.03 8 GLU A O 11
ATOM 16717 N N . ILE A 1 9 ? 0.389 -6.865 16.717 1.00 23.00 9 ILE A N 11
ATOM 16718 C CA . ILE A 1 9 ? -0.451 -7.450 17.769 1.00 64.42 9 ILE A CA 11
ATOM 16719 C C . ILE A 1 9 ? -0.261 -6.710 19.106 1.00 12.13 9 ILE A C 11
ATOM 16720 O O . ILE A 1 9 ? 0.839 -6.695 19.667 1.00 62.23 9 ILE A O 11
ATOM 16736 N N . ALA A 1 10 ? -1.334 -6.089 19.602 1.00 2.45 10 ALA A N 11
ATOM 16737 C CA . ALA A 1 10 ? -1.314 -5.378 20.891 1.00 50.52 10 ALA A CA 11
ATOM 16738 C C . ALA A 1 10 ? -0.265 -4.247 20.924 1.00 25.33 10 ALA A C 11
ATOM 16739 O O . ALA A 1 10 ? 0.230 -3.875 21.989 1.00 73.25 10 ALA A O 11
ATOM 16746 N N . GLY A 1 11 ? 0.052 -3.693 19.757 1.00 34.51 11 GLY A N 11
ATOM 16747 C CA . GLY A 1 11 ? 1.047 -2.625 19.664 1.00 74.44 11 GLY A CA 11
ATOM 16748 C C . GLY A 1 11 ? 2.437 -3.131 19.283 1.00 74.24 11 GLY A C 11
ATOM 16749 O O . GLY A 1 11 ? 3.363 -2.343 19.101 1.00 54.14 11 GLY A O 11
ATOM 16753 N N . HIS A 1 12 ? 2.587 -4.449 19.173 1.00 33.40 12 HIS A N 11
ATOM 16754 C CA . HIS A 1 12 ? 3.872 -5.057 18.811 1.00 64.21 12 HIS A CA 11
ATOM 16755 C C . HIS A 1 12 ? 3.904 -5.421 17.318 1.00 61.31 12 HIS A C 11
ATOM 16756 O O . HIS A 1 12 ? 3.211 -6.339 16.881 1.00 24.13 12 HIS A O 11
ATOM 16771 N N . GLU A 1 13 ? 4.698 -4.690 16.539 1.00 14.44 13 GLU A N 11
ATOM 16772 C CA . GLU A 1 13 ? 4.810 -4.938 15.097 1.00 25.24 13 GLU A CA 11
ATOM 16773 C C . GLU A 1 13 ? 5.958 -5.906 14.778 1.00 43.34 13 GLU A C 11
ATOM 16774 O O . GLU A 1 13 ? 7.134 -5.561 14.903 1.00 72.31 13 GLU A O 11
ATOM 16786 N N . PHE A 1 14 ? 5.610 -7.121 14.369 1.00 15.11 14 PHE A N 11
ATOM 16787 C CA . PHE A 1 14 ? 6.606 -8.132 13.995 1.00 33.12 14 PHE A CA 11
ATOM 16788 C C . PHE A 1 14 ? 6.758 -8.227 12.468 1.00 51.14 14 PHE A C 11
ATOM 16789 O O . PHE A 1 14 ? 5.897 -8.784 11.790 1.00 11.31 14 PHE A O 11
ATOM 16806 N N . ALA A 1 15 ? 7.840 -7.670 11.927 1.00 65.12 15 ALA A N 11
ATOM 16807 C CA . ALA A 1 15 ? 8.125 -7.766 10.487 1.00 3.34 15 ALA A CA 11
ATOM 16808 C C . ALA A 1 15 ? 8.385 -9.222 10.062 1.00 52.32 15 ALA A C 11
ATOM 16809 O O . ALA A 1 15 ? 8.185 -9.595 8.904 1.00 50.42 15 ALA A O 11
ATOM 16816 N N . ARG A 1 16 ? 8.846 -10.038 11.007 1.00 41.03 16 ARG A N 11
ATOM 16817 C CA . ARG A 1 16 ? 9.083 -11.463 10.762 1.00 13.32 16 ARG A CA 11
ATOM 16818 C C . ARG A 1 16 ? 8.064 -12.333 11.524 1.00 22.52 16 ARG A C 11
ATOM 16819 O O . ARG A 1 16 ? 7.861 -12.155 12.725 1.00 14.43 16 ARG A O 11
ATOM 16840 N N . LYS A 1 17 ? 7.431 -13.281 10.830 1.00 1.34 17 LYS A N 11
ATOM 16841 C CA . LYS A 1 17 ? 6.517 -14.234 11.482 1.00 40.25 17 LYS A CA 11
ATOM 16842 C C . LYS A 1 17 ? 7.220 -14.983 12.631 1.00 14.03 17 LYS A C 11
ATOM 16843 O O . LYS A 1 17 ? 6.645 -15.184 13.702 1.00 64.01 17 LYS A O 11
ATOM 16862 N N . ALA A 1 18 ? 8.471 -15.382 12.395 1.00 23.33 18 ALA A N 11
ATOM 16863 C CA . ALA A 1 18 ? 9.282 -16.067 13.411 1.00 44.05 18 ALA A CA 11
ATOM 16864 C C . ALA A 1 18 ? 9.562 -15.160 14.624 1.00 73.40 18 ALA A C 11
ATOM 16865 O O . ALA A 1 18 ? 9.726 -15.641 15.744 1.00 62.22 18 ALA A O 11
ATOM 16872 N N . ASP A 1 19 ? 9.610 -13.850 14.388 1.00 43.04 19 ASP A N 11
ATOM 16873 C CA . ASP A 1 19 ? 9.795 -12.864 15.461 1.00 74.41 19 ASP A CA 11
ATOM 16874 C C . ASP A 1 19 ? 8.569 -12.859 16.394 1.00 2.10 19 ASP A C 11
ATOM 16875 O O . ASP A 1 19 ? 8.697 -12.814 17.620 1.00 44.53 19 ASP A O 11
ATOM 16884 N N . ALA A 1 20 ? 7.378 -12.929 15.794 1.00 32.11 20 ALA A N 11
ATOM 16885 C CA . ALA A 1 20 ? 6.131 -13.070 16.556 1.00 42.42 20 ALA A CA 11
ATOM 16886 C C . ALA A 1 20 ? 6.140 -14.355 17.397 1.00 0.11 20 ALA A C 11
ATOM 16887 O O . ALA A 1 20 ? 5.840 -14.334 18.593 1.00 73.12 20 ALA A O 11
ATOM 16894 N N . LEU A 1 21 ? 6.497 -15.469 16.757 1.00 42.31 21 LEU A N 11
ATOM 16895 C CA . LEU A 1 21 ? 6.584 -16.769 17.436 1.00 53.45 21 LEU A CA 11
ATOM 16896 C C . LEU A 1 21 ? 7.610 -16.732 18.578 1.00 15.25 21 LEU A C 11
ATOM 16897 O O . LEU A 1 21 ? 7.408 -17.340 19.633 1.00 15.23 21 LEU A O 11
ATOM 16913 N N . ALA A 1 22 ? 8.708 -16.007 18.356 1.00 11.11 22 ALA A N 11
ATOM 16914 C CA . ALA A 1 22 ? 9.738 -15.822 19.377 1.00 60.10 22 ALA A CA 11
ATOM 16915 C C . ALA A 1 22 ? 9.154 -15.165 20.634 1.00 32.13 22 ALA A C 11
ATOM 16916 O O . ALA A 1 22 ? 9.151 -15.767 21.708 1.00 42.22 22 ALA A O 11
ATOM 16923 N N . PHE A 1 23 ? 8.635 -13.942 20.487 1.00 13.12 23 PHE A N 11
ATOM 16924 C CA . PHE A 1 23 ? 8.039 -13.207 21.615 1.00 11.23 23 PHE A CA 11
ATOM 16925 C C . PHE A 1 23 ? 6.998 -14.060 22.361 1.00 23.51 23 PHE A C 11
ATOM 16926 O O . PHE A 1 23 ? 7.002 -14.132 23.594 1.00 3.33 23 PHE A O 11
ATOM 16943 N N . MET A 1 24 ? 6.116 -14.709 21.600 1.00 23.12 24 MET A N 11
ATOM 16944 C CA . MET A 1 24 ? 5.094 -15.590 22.175 1.00 12.35 24 MET A CA 11
ATOM 16945 C C . MET A 1 24 ? 5.724 -16.708 23.020 1.00 11.12 24 MET A C 11
ATOM 16946 O O . MET A 1 24 ? 5.244 -17.022 24.111 1.00 71.22 24 MET A O 11
ATOM 16960 N N . LYS A 1 25 ? 6.810 -17.301 22.524 1.00 12.32 25 LYS A N 11
ATOM 16961 C CA . LYS A 1 25 ? 7.450 -18.416 23.223 1.00 72.23 25 LYS A CA 11
ATOM 16962 C C . LYS A 1 25 ? 8.400 -17.947 24.344 1.00 41.24 25 LYS A C 11
ATOM 16963 O O . LYS A 1 25 ? 8.682 -18.703 25.271 1.00 13.35 25 LYS A O 11
ATOM 16982 N N . VAL A 1 26 ? 8.883 -16.706 24.275 1.00 22.11 26 VAL A N 11
ATOM 16983 C CA . VAL A 1 26 ? 9.718 -16.155 25.354 1.00 44.33 26 VAL A CA 11
ATOM 16984 C C . VAL A 1 26 ? 8.949 -16.144 26.684 1.00 71.40 26 VAL A C 11
ATOM 16985 O O . VAL A 1 26 ? 9.467 -16.570 27.720 1.00 23.23 26 VAL A O 11
ATOM 16998 N N . MET A 1 27 ? 7.707 -15.656 26.647 1.00 51.23 27 MET A N 11
ATOM 16999 C CA . MET A 1 27 ? 6.840 -15.680 27.831 1.00 5.34 27 MET A CA 11
ATOM 17000 C C . MET A 1 27 ? 6.332 -17.102 28.116 1.00 24.24 27 MET A C 11
ATOM 17001 O O . MET A 1 27 ? 6.207 -17.504 29.271 1.00 62.24 27 MET A O 11
ATOM 17015 N N . LEU A 1 28 ? 6.060 -17.862 27.057 1.00 63.24 28 LEU A N 11
ATOM 17016 C CA . LEU A 1 28 ? 5.622 -19.261 27.182 1.00 31.34 28 LEU A CA 11
ATOM 17017 C C . LEU A 1 28 ? 6.639 -20.104 27.978 1.00 20.21 28 LEU A C 11
ATOM 17018 O O . LEU A 1 28 ? 6.269 -20.884 28.856 1.00 43.54 28 LEU A O 11
ATOM 17034 N N . ASN A 1 29 ? 7.921 -19.931 27.658 1.00 41.03 29 ASN A N 11
ATOM 17035 C CA . ASN A 1 29 ? 9.011 -20.624 28.359 1.00 33.35 29 ASN A CA 11
ATOM 17036 C C . ASN A 1 29 ? 9.260 -20.029 29.758 1.00 64.53 29 ASN A C 11
ATOM 17037 O O . ASN A 1 29 ? 9.955 -20.625 30.585 1.00 42.21 29 ASN A O 11
ATOM 17048 N N . ARG A 1 30 ? 8.699 -18.847 30.012 1.00 23.43 30 ARG A N 11
ATOM 17049 C CA . ARG A 1 30 ? 8.781 -18.217 31.334 1.00 50.42 30 ARG A CA 11
ATOM 17050 C C . ARG A 1 30 ? 7.753 -18.838 32.295 1.00 25.34 30 ARG A C 11
ATOM 17051 O O . ARG A 1 30 ? 7.998 -18.952 33.498 1.00 40.30 30 ARG A O 11
ATOM 17072 N N . TYR A 1 31 ? 6.599 -19.230 31.755 1.00 52.20 31 TYR A N 11
ATOM 17073 C CA . TYR A 1 31 ? 5.563 -19.906 32.546 1.00 44.44 31 TYR A CA 11
ATOM 17074 C C . TYR A 1 31 ? 5.828 -21.419 32.636 1.00 34.12 31 TYR A C 11
ATOM 17075 O O . TYR A 1 31 ? 6.763 -21.941 32.023 1.00 13.33 31 TYR A O 11
ATOM 17093 N N . ARG A 1 32 ? 4.995 -22.119 33.403 1.00 61.42 32 ARG A N 11
ATOM 17094 C CA . ARG A 1 32 ? 5.126 -23.572 33.572 1.00 14.31 32 ARG A CA 11
ATOM 17095 C C . ARG A 1 32 ? 3.861 -24.300 33.096 1.00 75.31 32 ARG A C 11
ATOM 17096 O O . ARG A 1 32 ? 2.779 -23.711 33.067 1.00 32.41 32 ARG A O 11
ATOM 17117 N N . PRO A 1 33 ? 3.980 -25.592 32.704 1.00 45.51 33 PRO A N 11
ATOM 17118 C CA . PRO A 1 33 ? 2.826 -26.408 32.285 1.00 23.14 33 PRO A CA 11
ATOM 17119 C C . PRO A 1 33 ? 1.796 -26.596 33.411 1.00 55.04 33 PRO A C 11
ATOM 17120 O O . PRO A 1 33 ? 1.717 -27.648 34.054 1.00 34.23 33 PRO A O 11
ATOM 17131 N N . GLY A 1 34 ? 1.038 -25.544 33.649 1.00 70.15 34 GLY A N 11
ATOM 17132 C CA . GLY A 1 34 ? 0.001 -25.549 34.680 1.00 34.33 34 GLY A CA 11
ATOM 17133 C C . GLY A 1 34 ? -0.256 -24.164 35.272 1.00 60.33 34 GLY A C 11
ATOM 17134 O O . GLY A 1 34 ? -1.225 -23.961 36.012 1.00 65.35 34 GLY A O 11
ATOM 17138 N N . ASP A 1 35 ? 0.614 -23.209 34.953 1.00 23.41 35 ASP A N 11
ATOM 17139 C CA . ASP A 1 35 ? 0.501 -21.841 35.473 1.00 51.43 35 ASP A CA 11
ATOM 17140 C C . ASP A 1 35 ? -0.332 -20.934 34.548 1.00 31.52 35 ASP A C 11
ATOM 17141 O O . ASP A 1 35 ? -0.399 -21.144 33.334 1.00 71.01 35 ASP A O 11
ATOM 17150 N N . ILE A 1 36 ? -0.963 -19.922 35.142 1.00 73.21 36 ILE A N 11
ATOM 17151 C CA . ILE A 1 36 ? -1.806 -18.973 34.406 1.00 51.31 36 ILE A CA 11
ATOM 17152 C C . ILE A 1 36 ? -0.985 -17.788 33.864 1.00 70.31 36 ILE A C 11
ATOM 17153 O O . ILE A 1 36 ? -0.040 -17.330 34.508 1.00 64.45 36 ILE A O 11
ATOM 17169 N N . VAL A 1 37 ? -1.355 -17.301 32.681 1.00 20.23 37 VAL A N 11
ATOM 17170 C CA . VAL A 1 37 ? -0.698 -16.140 32.068 1.00 11.51 37 VAL A CA 11
ATOM 17171 C C . VAL A 1 37 ? -1.213 -14.824 32.681 1.00 54.24 37 VAL A C 11
ATOM 17172 O O . VAL A 1 37 ? -2.386 -14.717 33.040 1.00 74.40 37 VAL A O 11
ATOM 17185 N N . SER A 1 38 ? -0.330 -13.830 32.801 1.00 14.43 38 SER A N 11
ATOM 17186 C CA . SER A 1 38 ? -0.705 -12.516 33.350 1.00 51.12 38 SER A CA 11
ATOM 17187 C C . SER A 1 38 ? -1.719 -11.794 32.448 1.00 33.41 38 SER A C 11
ATOM 17188 O O . SER A 1 38 ? -1.872 -12.126 31.272 1.00 14.31 38 SER A O 11
ATOM 17196 N N . THR A 1 39 ? -2.399 -10.794 33.002 1.00 2.14 39 THR A N 11
ATOM 17197 C CA . THR A 1 39 ? -3.358 -9.986 32.236 1.00 15.14 39 THR A CA 11
ATOM 17198 C C . THR A 1 39 ? -2.662 -9.224 31.097 1.00 13.44 39 THR A C 11
ATOM 17199 O O . THR A 1 39 ? -3.171 -9.157 29.978 1.00 64.32 39 THR A O 11
ATOM 17210 N N . VAL A 1 40 ? -1.489 -8.665 31.391 1.00 43.14 40 VAL A N 11
ATOM 17211 C CA . VAL A 1 40 ? -0.724 -7.886 30.407 1.00 72.12 40 VAL A CA 11
ATOM 17212 C C . VAL A 1 40 ? -0.370 -8.723 29.165 1.00 74.14 40 VAL A C 11
ATOM 17213 O O . VAL A 1 40 ? -0.671 -8.338 28.031 1.00 12.43 40 VAL A O 11
ATOM 17226 N N . ASP A 1 41 ? 0.266 -9.871 29.387 1.00 61.44 41 ASP A N 11
ATOM 17227 C CA . ASP A 1 41 ? 0.642 -10.771 28.293 1.00 32.33 41 ASP A CA 11
ATOM 17228 C C . ASP A 1 41 ? -0.597 -11.468 27.700 1.00 13.30 41 ASP A C 11
ATOM 17229 O O . ASP A 1 41 ? -0.631 -11.806 26.514 1.00 71.12 41 ASP A O 11
ATOM 17238 N N . GLY A 1 42 ? -1.618 -11.667 28.534 1.00 43.12 42 GLY A N 11
ATOM 17239 C CA . GLY A 1 42 ? -2.880 -12.229 28.065 1.00 1.03 42 GLY A CA 11
ATOM 17240 C C . GLY A 1 42 ? -3.563 -11.354 27.015 1.00 71.32 42 GLY A C 11
ATOM 17241 O O . GLY A 1 42 ? -4.062 -11.858 26.011 1.00 75.44 42 GLY A O 11
ATOM 17245 N N . ALA A 1 43 ? -3.578 -10.039 27.244 1.00 0.40 43 ALA A N 11
ATOM 17246 C CA . ALA A 1 43 ? -4.159 -9.086 26.287 1.00 42.24 43 ALA A CA 11
ATOM 17247 C C . ALA A 1 43 ? -3.521 -9.225 24.895 1.00 64.31 43 ALA A C 11
ATOM 17248 O O . ALA A 1 43 ? -4.201 -9.118 23.871 1.00 45.40 43 ALA A O 11
ATOM 17255 N N . PHE A 1 44 ? -2.212 -9.476 24.872 1.00 1.15 44 PHE A N 11
ATOM 17256 C CA . PHE A 1 44 ? -1.487 -9.736 23.622 1.00 13.32 44 PHE A CA 11
ATOM 17257 C C . PHE A 1 44 ? -2.071 -10.962 22.900 1.00 64.42 44 PHE A C 11
ATOM 17258 O O . PHE A 1 44 ? -2.309 -10.936 21.690 1.00 30.50 44 PHE A O 11
ATOM 17275 N N . LEU A 1 45 ? -2.295 -12.034 23.659 1.00 32.52 45 LEU A N 11
ATOM 17276 C CA . LEU A 1 45 ? -2.893 -13.265 23.126 1.00 60.23 45 LEU A CA 11
ATOM 17277 C C . LEU A 1 45 ? -4.321 -13.021 22.609 1.00 62.34 45 LEU A C 11
ATOM 17278 O O . LEU A 1 45 ? -4.714 -13.563 21.573 1.00 61.23 45 LEU A O 11
ATOM 17294 N N . VAL A 1 46 ? -5.089 -12.201 23.332 1.00 61.01 46 VAL A N 11
ATOM 17295 C CA . VAL A 1 46 ? -6.453 -11.850 22.916 1.00 70.11 46 VAL A CA 11
ATOM 17296 C C . VAL A 1 46 ? -6.451 -11.192 21.525 1.00 42.30 46 VAL A C 11
ATOM 17297 O O . VAL A 1 46 ? -7.193 -11.603 20.634 1.00 51.40 46 VAL A O 11
ATOM 17310 N N . GLU A 1 47 ? -5.601 -10.176 21.347 1.00 33.35 47 GLU A N 11
ATOM 17311 C CA . GLU A 1 47 ? -5.430 -9.519 20.041 1.00 12.42 47 GLU A CA 11
ATOM 17312 C C . GLU A 1 47 ? -5.026 -10.529 18.958 1.00 63.45 47 GLU A C 11
ATOM 17313 O O . GLU A 1 47 ? -5.608 -10.565 17.871 1.00 35.13 47 GLU A O 11
ATOM 17325 N N . ALA A 1 48 ? -4.032 -11.355 19.269 1.00 11.51 48 ALA A N 11
ATOM 17326 C CA . ALA A 1 48 ? -3.579 -12.399 18.348 1.00 63.02 48 ALA A CA 11
ATOM 17327 C C . ALA A 1 48 ? -4.727 -13.348 17.967 1.00 13.51 48 ALA A C 11
ATOM 17328 O O . ALA A 1 48 ? -4.777 -13.863 16.851 1.00 63.33 48 ALA A O 11
ATOM 17335 N N . LEU A 1 49 ? -5.644 -13.569 18.904 1.00 35.11 49 LEU A N 11
ATOM 17336 C CA . LEU A 1 49 ? -6.816 -14.419 18.672 1.00 52.12 49 LEU A CA 11
ATOM 17337 C C . LEU A 1 49 ? -7.859 -13.716 17.781 1.00 31.44 49 LEU A C 11
ATOM 17338 O O . LEU A 1 49 ? -8.397 -14.318 16.848 1.00 51.32 49 LEU A O 11
ATOM 17354 N N . LYS A 1 50 ? -8.124 -12.435 18.070 1.00 54.03 50 LYS A N 11
ATOM 17355 C CA . LYS A 1 50 ? -9.118 -11.639 17.325 1.00 44.32 50 LYS A CA 11
ATOM 17356 C C . LYS A 1 50 ? -8.906 -11.720 15.803 1.00 40.01 50 LYS A C 11
ATOM 17357 O O . LYS A 1 50 ? -9.840 -11.982 15.043 1.00 52.42 50 LYS A O 11
ATOM 17376 N N . ARG A 1 51 ? -7.667 -11.502 15.367 1.00 21.22 51 ARG A N 11
ATOM 17377 C CA . ARG A 1 51 ? -7.343 -11.414 13.934 1.00 14.00 51 ARG A CA 11
ATOM 17378 C C . ARG A 1 51 ? -7.212 -12.805 13.262 1.00 70.35 51 ARG A C 11
ATOM 17379 O O . ARG A 1 51 ? -6.375 -13.012 12.379 1.00 73.14 51 ARG A O 11
ATOM 17400 N N . HIS A 1 52 ? -8.067 -13.746 13.667 1.00 11.43 52 HIS A N 11
ATOM 17401 C CA . HIS A 1 52 ? -8.110 -15.089 13.069 1.00 42.43 52 HIS A CA 11
ATOM 17402 C C . HIS A 1 52 ? -9.555 -15.525 12.778 1.00 53.13 52 HIS A C 11
ATOM 17403 O O . HIS A 1 52 ? -10.483 -15.118 13.475 1.00 41.20 52 HIS A O 11
ATOM 17418 N N . PRO A 1 53 ? -9.766 -16.370 11.745 1.00 50.53 53 PRO A N 11
ATOM 17419 C CA . PRO A 1 53 ? -11.109 -16.882 11.400 1.00 22.30 53 PRO A CA 11
ATOM 17420 C C . PRO A 1 53 ? -11.725 -17.740 12.520 1.00 12.35 53 PRO A C 11
ATOM 17421 O O . PRO A 1 53 ? -12.936 -17.957 12.564 1.00 71.25 53 PRO A O 11
ATOM 17432 N N . ASP A 1 54 ? -10.877 -18.231 13.419 1.00 12.01 54 ASP A N 11
ATOM 17433 C CA . ASP A 1 54 ? -11.320 -19.027 14.569 1.00 64.41 54 ASP A CA 11
ATOM 17434 C C . ASP A 1 54 ? -11.851 -18.141 15.713 1.00 53.04 54 ASP A C 11
ATOM 17435 O O . ASP A 1 54 ? -12.366 -18.651 16.712 1.00 24.52 54 ASP A O 11
ATOM 17444 N N . ALA A 1 55 ? -11.727 -16.819 15.554 1.00 10.44 55 ALA A N 11
ATOM 17445 C CA . ALA A 1 55 ? -12.053 -15.853 16.617 1.00 41.35 55 ALA A CA 11
ATOM 17446 C C . ALA A 1 55 ? -13.402 -16.135 17.308 1.00 73.20 55 ALA A C 11
ATOM 17447 O O . ALA A 1 55 ? -13.433 -16.527 18.473 1.00 15.14 55 ALA A O 11
ATOM 17454 N N . THR A 1 56 ? -14.508 -15.952 16.584 1.00 32.23 56 THR A N 11
ATOM 17455 C CA . THR A 1 56 ? -15.859 -16.078 17.173 1.00 41.32 56 THR A CA 11
ATOM 17456 C C . THR A 1 56 ? -16.054 -17.398 17.943 1.00 4.13 56 THR A C 11
ATOM 17457 O O . THR A 1 56 ? -16.772 -17.443 18.945 1.00 2.24 56 THR A O 11
ATOM 17468 N N . SER A 1 57 ? -15.396 -18.462 17.487 1.00 40.03 57 SER A N 11
ATOM 17469 C CA . SER A 1 57 ? -15.485 -19.775 18.148 1.00 3.23 57 SER A CA 11
ATOM 17470 C C . SER A 1 57 ? -14.625 -19.827 19.420 1.00 34.33 57 SER A C 11
ATOM 17471 O O . SER A 1 57 ? -15.076 -20.275 20.475 1.00 13.23 57 SER A O 11
ATOM 17479 N N . LYS A 1 58 ? -13.387 -19.348 19.318 1.00 22.43 58 LYS A N 11
ATOM 17480 C CA . LYS A 1 58 ? -12.426 -19.419 20.429 1.00 70.41 58 LYS A CA 11
ATOM 17481 C C . LYS A 1 58 ? -12.539 -18.220 21.384 1.00 51.32 58 LYS A C 11
ATOM 17482 O O . LYS A 1 58 ? -11.837 -18.152 22.394 1.00 2.24 58 LYS A O 11
ATOM 17501 N N . ILE A 1 59 ? -13.422 -17.281 21.061 1.00 52.43 59 ILE A N 11
ATOM 17502 C CA . ILE A 1 59 ? -13.738 -16.164 21.961 1.00 10.11 59 ILE A CA 11
ATOM 17503 C C . ILE A 1 59 ? -15.132 -16.339 22.584 1.00 52.10 59 ILE A C 11
ATOM 17504 O O . ILE A 1 59 ? -15.291 -16.299 23.807 1.00 5.34 59 ILE A O 11
ATOM 17520 N N . GLY A 1 60 ? -16.139 -16.545 21.734 1.00 53.43 60 GLY A N 11
ATOM 17521 C CA . GLY A 1 60 ? -17.517 -16.616 22.206 1.00 23.33 60 GLY A CA 11
ATOM 17522 C C . GLY A 1 60 ? -18.014 -15.270 22.729 1.00 1.43 60 GLY A C 11
ATOM 17523 O O . GLY A 1 60 ? -18.040 -14.289 21.981 1.00 32.40 60 GLY A O 11
ATOM 17527 N N . PRO A 1 61 ? -18.426 -15.188 24.009 1.00 41.32 61 PRO A N 11
ATOM 17528 C CA . PRO A 1 61 ? -18.769 -13.908 24.647 1.00 21.24 61 PRO A CA 11
ATOM 17529 C C . PRO A 1 61 ? -17.523 -13.107 25.085 1.00 12.41 61 PRO A C 11
ATOM 17530 O O . PRO A 1 61 ? -17.464 -11.884 24.914 1.00 12.13 61 PRO A O 11
ATOM 17541 N N . GLY A 1 62 ? -16.524 -13.803 25.636 1.00 72.20 62 GLY A N 11
ATOM 17542 C CA . GLY A 1 62 ? -15.316 -13.136 26.110 1.00 72.10 62 GLY A CA 11
ATOM 17543 C C . GLY A 1 62 ? -14.269 -14.098 26.672 1.00 35.52 62 GLY A C 11
ATOM 17544 O O . GLY A 1 62 ? -14.500 -15.308 26.758 1.00 55.43 62 GLY A O 11
ATOM 17548 N N . VAL A 1 63 ? -13.115 -13.555 27.062 1.00 3.10 63 VAL A N 11
ATOM 17549 C CA . VAL A 1 63 ? -12.012 -14.361 27.604 1.00 42.41 63 VAL A CA 11
ATOM 17550 C C . VAL A 1 63 ? -11.780 -14.063 29.097 1.00 23.24 63 VAL A C 11
ATOM 17551 O O . VAL A 1 63 ? -11.672 -12.904 29.500 1.00 62.41 63 VAL A O 11
ATOM 17564 N N . ARG A 1 64 ? -11.704 -15.112 29.911 1.00 51.55 64 ARG A N 11
ATOM 17565 C CA . ARG A 1 64 ? -11.461 -14.961 31.351 1.00 14.02 64 ARG A CA 11
ATOM 17566 C C . ARG A 1 64 ? -9.950 -14.827 31.623 1.00 73.23 64 ARG A C 11
ATOM 17567 O O . ARG A 1 64 ? -9.505 -13.865 32.249 1.00 2.41 64 ARG A O 11
ATOM 17588 N N . ASN A 1 65 ? -9.175 -15.801 31.144 1.00 14.55 65 ASN A N 11
ATOM 17589 C CA . ASN A 1 65 ? -7.706 -15.748 31.211 1.00 25.12 65 ASN A CA 11
ATOM 17590 C C . ASN A 1 65 ? -7.069 -16.845 30.335 1.00 4.14 65 ASN A C 11
ATOM 17591 O O . ASN A 1 65 ? -7.769 -17.586 29.642 1.00 63.24 65 ASN A O 11
ATOM 17602 N N . PHE A 1 66 ? -5.740 -16.934 30.354 1.00 43.42 66 PHE A N 11
ATOM 17603 C CA . PHE A 1 66 ? -5.014 -17.951 29.574 1.00 4.25 66 PHE A CA 11
ATOM 17604 C C . PHE A 1 66 ? -4.187 -18.868 30.487 1.00 1.40 66 PHE A C 11
ATOM 17605 O O . PHE A 1 66 ? -3.648 -18.426 31.500 1.00 60.14 66 PHE A O 11
ATOM 17622 N N . GLU A 1 67 ? -4.081 -20.139 30.113 1.00 44.24 67 GLU A N 11
ATOM 17623 C CA . GLU A 1 67 ? -3.327 -21.127 30.896 1.00 73.34 67 GLU A CA 11
ATOM 17624 C C . GLU A 1 67 ? -2.289 -21.859 30.031 1.00 34.51 67 GLU A C 11
ATOM 17625 O O . GLU A 1 67 ? -2.584 -22.284 28.915 1.00 20.33 67 GLU A O 11
ATOM 17637 N N . VAL A 1 68 ? -1.073 -22.003 30.549 1.00 43.35 68 VAL A N 11
ATOM 17638 C CA . VAL A 1 68 ? -0.012 -22.714 29.832 1.00 34.30 68 VAL A CA 11
ATOM 17639 C C . VAL A 1 68 ? 0.001 -24.207 30.195 1.00 74.34 68 VAL A C 11
ATOM 17640 O O . VAL A 1 68 ? 0.415 -24.583 31.289 1.00 51.41 68 VAL A O 11
ATOM 17653 N N . ARG A 1 69 ? -0.458 -25.058 29.278 1.00 34.22 69 ARG A N 11
ATOM 17654 C CA . ARG A 1 69 ? -0.485 -26.507 29.522 1.00 34.21 69 ARG A CA 11
ATOM 17655 C C . ARG A 1 69 ? 0.372 -27.250 28.485 1.00 72.31 69 ARG A C 11
ATOM 17656 O O . ARG A 1 69 ? 0.582 -26.758 27.373 1.00 30.13 69 ARG A O 11
ATOM 17677 N N . SER A 1 70 ? 0.872 -28.429 28.854 1.00 24.52 70 SER A N 11
ATOM 17678 C CA . SER A 1 70 ? 1.680 -29.250 27.938 1.00 22.42 70 SER A CA 11
ATOM 17679 C C . SER A 1 70 ? 0.805 -29.891 26.853 1.00 73.20 70 SER A C 11
ATOM 17680 O O . SER A 1 70 ? -0.267 -30.426 27.141 1.00 3.45 70 SER A O 11
ATOM 17688 N N . ALA A 1 71 ? 1.260 -29.831 25.605 1.00 25.34 71 ALA A N 11
ATOM 17689 C CA . ALA A 1 71 ? 0.523 -30.426 24.483 1.00 14.55 71 ALA A CA 11
ATOM 17690 C C . ALA A 1 71 ? 1.041 -31.834 24.154 1.00 3.43 71 ALA A C 11
ATOM 17691 O O . ALA A 1 71 ? 0.334 -32.829 24.334 1.00 51.14 71 ALA A O 11
ATOM 17698 N N . ASP A 1 72 ? 2.281 -31.909 23.683 1.00 54.54 72 ASP A N 11
ATOM 17699 C CA . ASP A 1 72 ? 2.894 -33.181 23.288 1.00 74.04 72 ASP A CA 11
ATOM 17700 C C . ASP A 1 72 ? 4.018 -33.594 24.258 1.00 53.40 72 ASP A C 11
ATOM 17701 O O . ASP A 1 72 ? 4.184 -32.999 25.326 1.00 64.12 72 ASP A O 11
ATOM 17710 N N . TYR A 1 73 ? 4.786 -34.616 23.868 1.00 3.32 73 TYR A N 11
ATOM 17711 C CA . TYR A 1 73 ? 5.916 -35.122 24.669 1.00 62.23 73 TYR A CA 11
ATOM 17712 C C . TYR A 1 73 ? 6.864 -34.002 25.141 1.00 34.34 73 TYR A C 11
ATOM 17713 O O . TYR A 1 73 ? 7.480 -34.106 26.202 1.00 70.45 73 TYR A O 11
ATOM 17731 N N . GLY A 1 74 ? 6.988 -32.940 24.345 1.00 62.44 74 GLY A N 11
ATOM 17732 C CA . GLY A 1 74 ? 7.857 -31.826 24.712 1.00 33.31 74 GLY A CA 11
ATOM 17733 C C . GLY A 1 74 ? 7.437 -30.504 24.076 1.00 33.43 74 GLY A C 11
ATOM 17734 O O . GLY A 1 74 ? 8.252 -29.818 23.464 1.00 50.02 74 GLY A O 11
ATOM 17738 N N . THR A 1 75 ? 6.161 -30.139 24.219 1.00 10.01 75 THR A N 11
ATOM 17739 C CA . THR A 1 75 ? 5.637 -28.888 23.636 1.00 34.12 75 THR A CA 11
ATOM 17740 C C . THR A 1 75 ? 4.654 -28.189 24.586 1.00 61.04 75 THR A C 11
ATOM 17741 O O . THR A 1 75 ? 3.925 -28.838 25.338 1.00 73.11 75 THR A O 11
ATOM 17752 N N . GLN A 1 76 ? 4.637 -26.858 24.538 1.00 20.34 76 GLN A N 11
ATOM 17753 C CA . GLN A 1 76 ? 3.721 -26.051 25.355 1.00 3.10 76 GLN A CA 11
ATOM 17754 C C . GLN A 1 76 ? 2.614 -25.436 24.482 1.00 23.14 76 GLN A C 11
ATOM 17755 O O . GLN A 1 76 ? 2.836 -25.137 23.308 1.00 62.53 76 GLN A O 11
ATOM 17769 N N . CYS A 1 77 ? 1.431 -25.236 25.058 1.00 23.04 77 CYS A N 11
ATOM 17770 C CA . CYS A 1 77 ? 0.311 -24.630 24.320 1.00 73.34 77 CYS A CA 11
ATOM 17771 C C . CYS A 1 77 ? -0.506 -23.679 25.208 1.00 33.35 77 CYS A C 11
ATOM 17772 O O . CYS A 1 77 ? -0.751 -23.962 26.384 1.00 73.33 77 CYS A O 11
ATOM 17780 N N . PHE A 1 78 ? -0.920 -22.545 24.634 1.00 44.44 78 PHE A N 11
ATOM 17781 C CA . PHE A 1 78 ? -1.770 -21.576 25.339 1.00 72.42 78 PHE A CA 11
ATOM 17782 C C . PHE A 1 78 ? -3.253 -21.980 25.269 1.00 42.21 78 PHE A C 11
ATOM 17783 O O . PHE A 1 78 ? -3.846 -22.030 24.187 1.00 45.30 78 PHE A O 11
ATOM 17800 N N . TRP A 1 79 ? -3.842 -22.275 26.424 1.00 64.34 79 TRP A N 11
ATOM 17801 C CA . TRP A 1 79 ? -5.271 -22.587 26.515 1.00 5.32 79 TRP A CA 11
ATOM 17802 C C . TRP A 1 79 ? -6.095 -21.349 26.902 1.00 0.31 79 TRP A C 11
ATOM 17803 O O . TRP A 1 79 ? -5.791 -20.655 27.873 1.00 11.04 79 TRP A O 11
ATOM 17824 N N . ILE A 1 80 ? -7.137 -21.088 26.124 1.00 34.21 80 ILE A N 11
ATOM 17825 C CA . ILE A 1 80 ? -8.019 -19.937 26.329 1.00 61.21 80 ILE A CA 11
ATOM 17826 C C . ILE A 1 80 ? -9.197 -20.292 27.247 1.00 43.22 80 ILE A C 11
ATOM 17827 O O . ILE A 1 80 ? -10.093 -21.042 26.856 1.00 21.30 80 ILE A O 11
ATOM 17843 N N . LEU A 1 81 ? -9.197 -19.761 28.465 1.00 55.54 81 LEU A N 11
ATOM 17844 C CA . LEU A 1 81 ? -10.326 -19.953 29.378 1.00 71.52 81 LEU A CA 11
ATOM 17845 C C . LEU A 1 81 ? -11.441 -18.949 29.056 1.00 20.02 81 LEU A C 11
ATOM 17846 O O . LEU A 1 81 ? -11.432 -17.814 29.530 1.00 63.01 81 LEU A O 11
ATOM 17862 N N . ARG A 1 82 ? -12.380 -19.370 28.211 1.00 61.32 82 ARG A N 11
ATOM 17863 C CA . ARG A 1 82 ? -13.482 -18.507 27.767 1.00 53.34 82 ARG A CA 11
ATOM 17864 C C . ARG A 1 82 ? -14.532 -18.301 28.868 1.00 10.14 82 ARG A C 11
ATOM 17865 O O . ARG A 1 82 ? -14.844 -19.223 29.627 1.00 40.42 82 ARG A O 11
ATOM 17886 N N . THR A 1 83 ? -15.096 -17.092 28.929 1.00 42.43 83 THR A N 11
ATOM 17887 C CA . THR A 1 83 ? -16.166 -16.770 29.892 1.00 11.53 83 THR A CA 11
ATOM 17888 C C . THR A 1 83 ? -17.422 -17.609 29.624 1.00 51.22 83 THR A C 11
ATOM 17889 O O . THR A 1 83 ? -18.334 -17.676 30.450 1.00 2.04 83 THR A O 11
ATOM 17900 N N . ASP A 1 84 ? -17.452 -18.241 28.451 1.00 62.50 84 ASP A N 11
ATOM 17901 C CA . ASP A 1 84 ? -18.495 -19.205 28.088 1.00 23.10 84 ASP A CA 11
ATOM 17902 C C . ASP A 1 84 ? -18.597 -20.348 29.123 1.00 20.33 84 ASP A C 11
ATOM 17903 O O . ASP A 1 84 ? -19.660 -20.937 29.315 1.00 2.24 84 ASP A O 11
ATOM 17912 N N . GLY A 1 85 ? -17.483 -20.639 29.795 1.00 14.52 85 GLY A N 11
ATOM 17913 C CA . GLY A 1 85 ? -17.426 -21.772 30.717 1.00 61.44 85 GLY A CA 11
ATOM 17914 C C . GLY A 1 85 ? -16.761 -22.992 30.088 1.00 74.25 85 GLY A C 11
ATOM 17915 O O . GLY A 1 85 ? -16.991 -24.126 30.507 1.00 52.24 85 GLY A O 11
ATOM 17919 N N . SER A 1 86 ? -15.944 -22.752 29.063 1.00 11.13 86 SER A N 11
ATOM 17920 C CA . SER A 1 86 ? -15.234 -23.824 28.346 1.00 62.31 86 SER A CA 11
ATOM 17921 C C . SER A 1 86 ? -13.911 -23.312 27.760 1.00 71.21 86 SER A C 11
ATOM 17922 O O . SER A 1 86 ? -13.855 -22.221 27.188 1.00 11.11 86 SER A O 11
ATOM 17930 N N . GLU A 1 87 ? -12.849 -24.099 27.899 1.00 2.23 87 GLU A N 11
ATOM 17931 C CA . GLU A 1 87 ? -11.526 -23.718 27.383 1.00 52.34 87 GLU A CA 11
ATOM 17932 C C . GLU A 1 87 ? -11.342 -24.140 25.913 1.00 53.01 87 GLU A C 11
ATOM 17933 O O . GLU A 1 87 ? -12.206 -24.798 25.334 1.00 44.00 87 GLU A O 11
ATOM 17945 N N . GLU A 1 88 ? -10.218 -23.732 25.319 1.00 11.34 88 GLU A N 11
ATOM 17946 C CA . GLU A 1 88 ? -9.892 -24.067 23.921 1.00 52.11 88 GLU A CA 11
ATOM 17947 C C . GLU A 1 88 ? -8.439 -23.687 23.595 1.00 31.52 88 GLU A C 11
ATOM 17948 O O . GLU A 1 88 ? -7.936 -22.685 24.083 1.00 41.12 88 GLU A O 11
ATOM 17960 N N . ARG A 1 89 ? -7.769 -24.485 22.769 1.00 43.34 89 ARG A N 11
ATOM 17961 C CA . ARG A 1 89 ? -6.373 -24.212 22.394 1.00 75.32 89 ARG A CA 11
ATOM 17962 C C . ARG A 1 89 ? -6.256 -23.694 20.953 1.00 62.53 89 ARG A C 11
ATOM 17963 O O . ARG A 1 89 ? -7.090 -23.994 20.098 1.00 22.53 89 ARG A O 11
ATOM 17984 N N . PHE A 1 90 ? -5.212 -22.908 20.694 1.00 2.21 90 PHE A N 11
ATOM 17985 C CA . PHE A 1 90 ? -4.914 -22.435 19.337 1.00 33.24 90 PHE A CA 11
ATOM 17986 C C . PHE A 1 90 ? -3.405 -22.523 19.047 1.00 73.35 90 PHE A C 11
ATOM 17987 O O . PHE A 1 90 ? -2.580 -21.971 19.780 1.00 3.45 90 PHE A O 11
ATOM 18004 N N . SER A 1 91 ? -3.043 -23.232 17.981 1.00 31.44 91 SER A N 11
ATOM 18005 C CA . SER A 1 91 ? -1.632 -23.404 17.613 1.00 51.34 91 SER A CA 11
ATOM 18006 C C . SER A 1 91 ? -1.095 -22.174 16.865 1.00 25.42 91 SER A C 11
ATOM 18007 O O . SER A 1 91 ? -1.105 -22.123 15.633 1.00 32.11 91 SER A O 11
ATOM 18015 N N . TYR A 1 92 ? -0.632 -21.185 17.631 1.00 51.21 92 TYR A N 11
ATOM 18016 C CA . TYR A 1 92 ? -0.108 -19.922 17.081 1.00 70.43 92 TYR A CA 11
ATOM 18017 C C . TYR A 1 92 ? 0.963 -20.143 15.991 1.00 50.34 92 TYR A C 11
ATOM 18018 O O . TYR A 1 92 ? 1.037 -19.391 15.013 1.00 32.51 92 TYR A O 11
ATOM 18036 N N . LYS A 1 93 ? 1.786 -21.176 16.165 1.00 5.35 93 LYS A N 11
ATOM 18037 C CA . LYS A 1 93 ? 2.889 -21.463 15.234 1.00 3.44 93 LYS A CA 11
ATOM 18038 C C . LYS A 1 93 ? 2.399 -22.019 13.885 1.00 1.33 93 LYS A C 11
ATOM 18039 O O . LYS A 1 93 ? 3.079 -21.880 12.870 1.00 2.31 93 LYS A O 11
ATOM 18058 N N . LYS A 1 94 ? 1.223 -22.643 13.875 1.00 24.14 94 LYS A N 11
ATOM 18059 C CA . LYS A 1 94 ? 0.659 -23.215 12.643 1.00 1.30 94 LYS A CA 11
ATOM 18060 C C . LYS A 1 94 ? -0.170 -22.178 11.870 1.00 63.13 94 LYS A C 11
ATOM 18061 O O . LYS A 1 94 ? -0.702 -22.469 10.797 1.00 32.02 94 LYS A O 11
ATOM 18080 N N . CYS A 1 95 ? -0.279 -20.970 12.420 1.00 61.52 95 CYS A N 11
ATOM 18081 C CA . CYS A 1 95 ? -1.036 -19.891 11.783 1.00 32.23 95 CYS A CA 11
ATOM 18082 C C . CYS A 1 95 ? -0.087 -18.924 11.067 1.00 1.02 95 CYS A C 11
ATOM 18083 O O . CYS A 1 95 ? 0.265 -17.868 11.599 1.00 4.14 95 CYS A O 11
ATOM 18091 N N . VAL A 1 96 ? 0.359 -19.317 9.877 1.00 23.41 96 VAL A N 11
ATOM 18092 C CA . VAL A 1 96 ? 1.299 -18.513 9.089 1.00 44.41 96 VAL A CA 11
ATOM 18093 C C . VAL A 1 96 ? 0.669 -18.063 7.762 1.00 3.24 96 VAL A C 11
ATOM 18094 O O . VAL A 1 96 ? 0.364 -16.884 7.573 1.00 61.23 96 VAL A O 11
ATOM 18107 N N . LEU A 1 97 ? 0.462 -19.022 6.860 1.00 10.44 97 LEU A N 11
ATOM 18108 C CA . LEU A 1 97 ? -0.035 -18.735 5.505 1.00 71.44 97 LEU A CA 11
ATOM 18109 C C . LEU A 1 97 ? -0.242 -20.051 4.734 1.00 45.30 97 LEU A C 11
ATOM 18110 O O . LEU A 1 97 ? 0.468 -21.032 4.968 1.00 13.11 97 LEU A O 11
ATOM 18126 N N . GLU A 1 98 ? -1.224 -20.079 3.834 1.00 42.33 98 GLU A N 11
ATOM 18127 C CA . GLU A 1 98 ? -1.477 -21.267 3.003 1.00 72.01 98 GLU A CA 11
ATOM 18128 C C . GLU A 1 98 ? -0.250 -21.648 2.163 1.00 32.32 98 GLU A C 11
ATOM 18129 O O . GLU A 1 98 ? 0.415 -20.788 1.585 1.00 45.14 98 GLU A O 11
ATOM 18141 N N . HIS A 1 99 ? 0.046 -22.940 2.097 1.00 34.14 99 HIS A N 11
ATOM 18142 C CA . HIS A 1 99 ? 1.036 -23.451 1.151 1.00 71.12 99 HIS A CA 11
ATOM 18143 C C . HIS A 1 99 ? 0.319 -24.053 -0.065 1.00 42.23 99 HIS A C 11
ATOM 18144 O O . HIS A 1 99 ? -0.159 -25.192 -0.033 1.00 1.14 99 HIS A O 11
ATOM 18159 N N . HIS A 1 100 ? 0.236 -23.256 -1.126 1.00 4.54 100 HIS A N 11
ATOM 18160 C CA . HIS A 1 100 ? -0.593 -23.564 -2.291 1.00 41.34 100 HIS A CA 11
ATOM 18161 C C . HIS A 1 100 ? -0.102 -24.815 -3.046 1.00 33.42 100 HIS A C 11
ATOM 18162 O O . HIS A 1 100 ? 0.666 -24.721 -4.007 1.00 51.34 100 HIS A O 11
ATOM 18177 N N . HIS A 1 101 ? -0.546 -25.988 -2.591 1.00 4.33 101 HIS A N 11
ATOM 18178 C CA . HIS A 1 101 ? -0.195 -27.263 -3.230 1.00 12.24 101 HIS A CA 11
ATOM 18179 C C . HIS A 1 101 ? -1.131 -27.577 -4.410 1.00 25.32 101 HIS A C 11
ATOM 18180 O O . HIS A 1 101 ? -0.691 -28.059 -5.457 1.00 34.43 101 HIS A O 11
ATOM 18195 N N . HIS A 1 102 ? -2.424 -27.304 -4.242 1.00 74.15 102 HIS A N 11
ATOM 18196 C CA . HIS A 1 102 ? -3.411 -27.578 -5.294 1.00 32.21 102 HIS A CA 11
ATOM 18197 C C . HIS A 1 102 ? -3.962 -26.279 -5.900 1.00 52.33 102 HIS A C 11
ATOM 18198 O O . HIS A 1 102 ? -4.232 -25.313 -5.184 1.00 20.31 102 HIS A O 11
ATOM 18213 N N . HIS A 1 103 ? -4.113 -26.259 -7.223 1.00 12.42 103 HIS A N 11
ATOM 18214 C CA . HIS A 1 103 ? -4.698 -25.104 -7.920 1.00 21.21 103 HIS A CA 11
ATOM 18215 C C . HIS A 1 103 ? -6.209 -25.007 -7.664 1.00 14.22 103 HIS A C 11
ATOM 18216 O O . HIS A 1 103 ? -6.810 -25.914 -7.087 1.00 72.11 103 HIS A O 11
ATOM 18231 N N . HIS A 1 104 ? -6.821 -23.908 -8.100 1.00 43.20 104 HIS A N 11
ATOM 18232 C CA . HIS A 1 104 ? -8.284 -23.775 -8.034 1.00 10.12 104 HIS A CA 11
ATOM 18233 C C . HIS A 1 104 ? -8.910 -23.862 -9.443 1.00 34.22 104 HIS A C 11
ATOM 18234 O O . HIS A 1 104 ? -9.097 -24.995 -9.942 1.00 38.23 104 HIS A O 11
ATOM 18250 N N . MET A 1 1 ? -5.608 1.918 3.111 1.00 1.43 1 MET A N 12
ATOM 18251 C CA . MET A 1 1 ? -4.145 1.957 2.826 1.00 13.03 1 MET A CA 12
ATOM 18252 C C . MET A 1 1 ? -3.585 0.535 2.647 1.00 13.31 1 MET A C 12
ATOM 18253 O O . MET A 1 1 ? -2.492 0.220 3.121 1.00 3.24 1 MET A O 12
ATOM 18269 N N . ALA A 1 2 ? -4.329 -0.310 1.929 1.00 64.21 2 ALA A N 12
ATOM 18270 C CA . ALA A 1 2 ? -3.982 -1.730 1.790 1.00 23.35 2 ALA A CA 12
ATOM 18271 C C . ALA A 1 2 ? -2.649 -1.947 1.052 1.00 15.32 2 ALA A C 12
ATOM 18272 O O . ALA A 1 2 ? -2.607 -1.985 -0.180 1.00 41.11 2 ALA A O 12
ATOM 18279 N N . LYS A 1 3 ? -1.567 -2.062 1.819 1.00 51.13 3 LYS A N 12
ATOM 18280 C CA . LYS A 1 3 ? -0.242 -2.420 1.284 1.00 43.44 3 LYS A CA 12
ATOM 18281 C C . LYS A 1 3 ? 0.427 -3.491 2.162 1.00 73.25 3 LYS A C 12
ATOM 18282 O O . LYS A 1 3 ? -0.182 -4.008 3.101 1.00 61.22 3 LYS A O 12
ATOM 18301 N N . ALA A 1 4 ? 1.680 -3.822 1.857 1.00 45.24 4 ALA A N 12
ATOM 18302 C CA . ALA A 1 4 ? 2.422 -4.814 2.640 1.00 23.42 4 ALA A CA 12
ATOM 18303 C C . ALA A 1 4 ? 2.778 -4.271 4.034 1.00 4.44 4 ALA A C 12
ATOM 18304 O O . ALA A 1 4 ? 3.858 -3.716 4.243 1.00 40.40 4 ALA A O 12
ATOM 18311 N N . GLN A 1 5 ? 1.847 -4.398 4.975 1.00 5.03 5 GLN A N 12
ATOM 18312 C CA . GLN A 1 5 ? 2.051 -3.923 6.348 1.00 71.13 5 GLN A CA 12
ATOM 18313 C C . GLN A 1 5 ? 2.268 -5.091 7.325 1.00 52.14 5 GLN A C 12
ATOM 18314 O O . GLN A 1 5 ? 1.634 -6.141 7.201 1.00 41.22 5 GLN A O 12
ATOM 18328 N N . PRO A 1 6 ? 3.171 -4.919 8.314 1.00 54.12 6 PRO A N 12
ATOM 18329 C CA . PRO A 1 6 ? 3.504 -5.980 9.285 1.00 33.32 6 PRO A CA 12
ATOM 18330 C C . PRO A 1 6 ? 2.327 -6.357 10.206 1.00 4.51 6 PRO A C 12
ATOM 18331 O O . PRO A 1 6 ? 1.367 -5.597 10.365 1.00 55.23 6 PRO A O 12
ATOM 18342 N N . ILE A 1 7 ? 2.406 -7.539 10.815 1.00 62.14 7 ILE A N 12
ATOM 18343 C CA . ILE A 1 7 ? 1.360 -8.016 11.722 1.00 42.22 7 ILE A CA 12
ATOM 18344 C C . ILE A 1 7 ? 1.486 -7.337 13.095 1.00 14.32 7 ILE A C 12
ATOM 18345 O O . ILE A 1 7 ? 2.290 -7.752 13.930 1.00 41.12 7 ILE A O 12
ATOM 18361 N N . GLU A 1 8 ? 0.716 -6.273 13.312 1.00 73.24 8 GLU A N 12
ATOM 18362 C CA . GLU A 1 8 ? 0.746 -5.556 14.590 1.00 44.32 8 GLU A CA 12
ATOM 18363 C C . GLU A 1 8 ? -0.154 -6.236 15.635 1.00 24.51 8 GLU A C 12
ATOM 18364 O O . GLU A 1 8 ? -1.359 -6.395 15.429 1.00 35.10 8 GLU A O 12
ATOM 18376 N N . ILE A 1 9 ? 0.451 -6.658 16.741 1.00 51.40 9 ILE A N 12
ATOM 18377 C CA . ILE A 1 9 ? -0.275 -7.254 17.867 1.00 61.42 9 ILE A CA 12
ATOM 18378 C C . ILE A 1 9 ? 0.124 -6.565 19.183 1.00 31.23 9 ILE A C 12
ATOM 18379 O O . ILE A 1 9 ? 1.257 -6.718 19.650 1.00 71.33 9 ILE A O 12
ATOM 18395 N N . ALA A 1 10 ? -0.795 -5.792 19.762 1.00 12.02 10 ALA A N 12
ATOM 18396 C CA . ALA A 1 10 ? -0.524 -5.047 21.003 1.00 23.20 10 ALA A CA 12
ATOM 18397 C C . ALA A 1 10 ? 0.675 -4.096 20.831 1.00 44.20 10 ALA A C 12
ATOM 18398 O O . ALA A 1 10 ? 1.446 -3.863 21.764 1.00 75.11 10 ALA A O 12
ATOM 18405 N N . GLY A 1 11 ? 0.814 -3.544 19.629 1.00 4.25 11 GLY A N 12
ATOM 18406 C CA . GLY A 1 11 ? 1.948 -2.681 19.311 1.00 13.03 11 GLY A CA 12
ATOM 18407 C C . GLY A 1 11 ? 3.105 -3.434 18.654 1.00 32.44 11 GLY A C 12
ATOM 18408 O O . GLY A 1 11 ? 3.883 -2.852 17.894 1.00 4.41 11 GLY A O 12
ATOM 18412 N N . HIS A 1 12 ? 3.210 -4.734 18.937 1.00 41.12 12 HIS A N 12
ATOM 18413 C CA . HIS A 1 12 ? 4.282 -5.570 18.383 1.00 2.44 12 HIS A CA 12
ATOM 18414 C C . HIS A 1 12 ? 4.026 -5.889 16.903 1.00 43.52 12 HIS A C 12
ATOM 18415 O O . HIS A 1 12 ? 3.255 -6.790 16.577 1.00 13.23 12 HIS A O 12
ATOM 18430 N N . GLU A 1 13 ? 4.662 -5.136 16.014 1.00 11.23 13 GLU A N 12
ATOM 18431 C CA . GLU A 1 13 ? 4.464 -5.306 14.569 1.00 4.05 13 GLU A CA 12
ATOM 18432 C C . GLU A 1 13 ? 5.543 -6.208 13.938 1.00 24.51 13 GLU A C 12
ATOM 18433 O O . GLU A 1 13 ? 6.680 -5.786 13.716 1.00 41.30 13 GLU A O 12
ATOM 18445 N N . PHE A 1 14 ? 5.173 -7.455 13.652 1.00 34.11 14 PHE A N 12
ATOM 18446 C CA . PHE A 1 14 ? 6.096 -8.430 13.054 1.00 40.25 14 PHE A CA 12
ATOM 18447 C C . PHE A 1 14 ? 6.029 -8.394 11.517 1.00 4.53 14 PHE A C 12
ATOM 18448 O O . PHE A 1 14 ? 4.955 -8.530 10.936 1.00 5.01 14 PHE A O 12
ATOM 18465 N N . ALA A 1 15 ? 7.175 -8.229 10.856 1.00 63.45 15 ALA A N 12
ATOM 18466 C CA . ALA A 1 15 ? 7.222 -8.199 9.384 1.00 32.21 15 ALA A CA 12
ATOM 18467 C C . ALA A 1 15 ? 6.899 -9.570 8.767 1.00 35.31 15 ALA A C 12
ATOM 18468 O O . ALA A 1 15 ? 6.569 -9.672 7.584 1.00 51.53 15 ALA A O 12
ATOM 18475 N N . ARG A 1 16 ? 6.996 -10.615 9.582 1.00 52.31 16 ARG A N 12
ATOM 18476 C CA . ARG A 1 16 ? 6.774 -11.994 9.130 1.00 70.21 16 ARG A CA 12
ATOM 18477 C C . ARG A 1 16 ? 6.102 -12.838 10.225 1.00 43.22 16 ARG A C 12
ATOM 18478 O O . ARG A 1 16 ? 6.403 -12.695 11.412 1.00 10.31 16 ARG A O 12
ATOM 18499 N N . LYS A 1 17 ? 5.197 -13.725 9.813 1.00 31.22 17 LYS A N 12
ATOM 18500 C CA . LYS A 1 17 ? 4.429 -14.561 10.747 1.00 43.50 17 LYS A CA 12
ATOM 18501 C C . LYS A 1 17 ? 5.364 -15.471 11.571 1.00 14.41 17 LYS A C 12
ATOM 18502 O O . LYS A 1 17 ? 5.154 -15.671 12.770 1.00 2.22 17 LYS A O 12
ATOM 18521 N N . ALA A 1 18 ? 6.400 -16.007 10.920 1.00 31.02 18 ALA A N 12
ATOM 18522 C CA . ALA A 1 18 ? 7.360 -16.905 11.582 1.00 31.12 18 ALA A CA 12
ATOM 18523 C C . ALA A 1 18 ? 8.020 -16.247 12.806 1.00 13.41 18 ALA A C 12
ATOM 18524 O O . ALA A 1 18 ? 8.300 -16.912 13.805 1.00 71.43 18 ALA A O 12
ATOM 18531 N N . ASP A 1 19 ? 8.250 -14.937 12.724 1.00 24.13 19 ASP A N 12
ATOM 18532 C CA . ASP A 1 19 ? 8.848 -14.183 13.830 1.00 33.12 19 ASP A CA 12
ATOM 18533 C C . ASP A 1 19 ? 7.878 -14.118 15.025 1.00 54.33 19 ASP A C 12
ATOM 18534 O O . ASP A 1 19 ? 8.280 -14.264 16.184 1.00 53.53 19 ASP A O 12
ATOM 18543 N N . ALA A 1 20 ? 6.592 -13.917 14.726 1.00 61.14 20 ALA A N 12
ATOM 18544 C CA . ALA A 1 20 ? 5.540 -13.943 15.747 1.00 1.41 20 ALA A CA 12
ATOM 18545 C C . ALA A 1 20 ? 5.417 -15.341 16.379 1.00 73.31 20 ALA A C 12
ATOM 18546 O O . ALA A 1 20 ? 5.196 -15.477 17.586 1.00 52.30 20 ALA A O 12
ATOM 18553 N N . LEU A 1 21 ? 5.569 -16.377 15.551 1.00 34.32 21 LEU A N 12
ATOM 18554 C CA . LEU A 1 21 ? 5.539 -17.765 16.026 1.00 64.31 21 LEU A CA 12
ATOM 18555 C C . LEU A 1 21 ? 6.675 -18.027 17.024 1.00 31.05 21 LEU A C 12
ATOM 18556 O O . LEU A 1 21 ? 6.453 -18.583 18.102 1.00 30.20 21 LEU A O 12
ATOM 18572 N N . ALA A 1 22 ? 7.890 -17.610 16.658 1.00 11.53 22 ALA A N 12
ATOM 18573 C CA . ALA A 1 22 ? 9.056 -17.743 17.537 1.00 63.42 22 ALA A CA 12
ATOM 18574 C C . ALA A 1 22 ? 8.830 -17.027 18.877 1.00 1.12 22 ALA A C 12
ATOM 18575 O O . ALA A 1 22 ? 9.008 -17.619 19.942 1.00 53.44 22 ALA A O 12
ATOM 18582 N N . PHE A 1 23 ? 8.412 -15.759 18.810 1.00 32.21 23 PHE A N 12
ATOM 18583 C CA . PHE A 1 23 ? 8.136 -14.959 20.014 1.00 75.11 23 PHE A CA 12
ATOM 18584 C C . PHE A 1 23 ? 7.172 -15.684 20.969 1.00 23.33 23 PHE A C 12
ATOM 18585 O O . PHE A 1 23 ? 7.486 -15.901 22.144 1.00 35.42 23 PHE A O 12
ATOM 18602 N N . MET A 1 24 ? 6.003 -16.070 20.456 1.00 54.23 24 MET A N 12
ATOM 18603 C CA . MET A 1 24 ? 4.993 -16.749 21.272 1.00 31.21 24 MET A CA 12
ATOM 18604 C C . MET A 1 24 ? 5.472 -18.126 21.756 1.00 14.34 24 MET A C 12
ATOM 18605 O O . MET A 1 24 ? 5.093 -18.573 22.841 1.00 61.10 24 MET A O 12
ATOM 18619 N N . LYS A 1 25 ? 6.314 -18.794 20.967 1.00 74.05 25 LYS A N 12
ATOM 18620 C CA . LYS A 1 25 ? 6.827 -20.112 21.355 1.00 44.15 25 LYS A CA 12
ATOM 18621 C C . LYS A 1 25 ? 7.828 -20.006 22.520 1.00 30.11 25 LYS A C 12
ATOM 18622 O O . LYS A 1 25 ? 7.817 -20.840 23.425 1.00 51.42 25 LYS A O 12
ATOM 18641 N N . VAL A 1 26 ? 8.684 -18.977 22.502 1.00 73.14 26 VAL A N 12
ATOM 18642 C CA . VAL A 1 26 ? 9.683 -18.777 23.569 1.00 20.11 26 VAL A CA 12
ATOM 18643 C C . VAL A 1 26 ? 9.042 -18.844 24.964 1.00 64.11 26 VAL A C 12
ATOM 18644 O O . VAL A 1 26 ? 9.394 -19.704 25.777 1.00 73.32 26 VAL A O 12
ATOM 18657 N N . MET A 1 27 ? 8.092 -17.946 25.229 1.00 43.31 27 MET A N 12
ATOM 18658 C CA . MET A 1 27 ? 7.365 -17.958 26.503 1.00 75.13 27 MET A CA 12
ATOM 18659 C C . MET A 1 27 ? 6.608 -19.282 26.689 1.00 53.43 27 MET A C 12
ATOM 18660 O O . MET A 1 27 ? 6.557 -19.828 27.790 1.00 4.13 27 MET A O 12
ATOM 18674 N N . LEU A 1 28 ? 6.057 -19.808 25.594 1.00 61.22 28 LEU A N 12
ATOM 18675 C CA . LEU A 1 28 ? 5.329 -21.083 25.615 1.00 21.20 28 LEU A CA 12
ATOM 18676 C C . LEU A 1 28 ? 6.215 -22.234 26.134 1.00 74.11 28 LEU A C 12
ATOM 18677 O O . LEU A 1 28 ? 5.728 -23.161 26.775 1.00 45.22 28 LEU A O 12
ATOM 18693 N N . ASN A 1 29 ? 7.521 -22.165 25.864 1.00 1.30 29 ASN A N 12
ATOM 18694 C CA . ASN A 1 29 ? 8.470 -23.161 26.386 1.00 50.43 29 ASN A CA 12
ATOM 18695 C C . ASN A 1 29 ? 8.592 -23.070 27.920 1.00 11.52 29 ASN A C 12
ATOM 18696 O O . ASN A 1 29 ? 8.772 -24.084 28.600 1.00 40.15 29 ASN A O 12
ATOM 18707 N N . ARG A 1 30 ? 8.504 -21.849 28.454 1.00 35.41 30 ARG A N 12
ATOM 18708 C CA . ARG A 1 30 ? 8.622 -21.618 29.902 1.00 54.13 30 ARG A CA 12
ATOM 18709 C C . ARG A 1 30 ? 7.315 -21.947 30.645 1.00 3.24 30 ARG A C 12
ATOM 18710 O O . ARG A 1 30 ? 7.332 -22.335 31.818 1.00 51.33 30 ARG A O 12
ATOM 18731 N N . TYR A 1 31 ? 6.185 -21.780 29.969 1.00 3.24 31 TYR A N 12
ATOM 18732 C CA . TYR A 1 31 ? 4.890 -22.157 30.538 1.00 70.02 31 TYR A CA 12
ATOM 18733 C C . TYR A 1 31 ? 4.593 -23.645 30.274 1.00 1.43 31 TYR A C 12
ATOM 18734 O O . TYR A 1 31 ? 4.370 -24.052 29.134 1.00 63.11 31 TYR A O 12
ATOM 18752 N N . ARG A 1 32 ? 4.595 -24.455 31.333 1.00 70.30 32 ARG A N 12
ATOM 18753 C CA . ARG A 1 32 ? 4.321 -25.893 31.208 1.00 63.41 32 ARG A CA 12
ATOM 18754 C C . ARG A 1 32 ? 2.822 -26.151 30.985 1.00 61.24 32 ARG A C 12
ATOM 18755 O O . ARG A 1 32 ? 1.998 -25.263 31.208 1.00 32.25 32 ARG A O 12
ATOM 18776 N N . PRO A 1 33 ? 2.441 -27.369 30.525 1.00 74.34 33 PRO A N 12
ATOM 18777 C CA . PRO A 1 33 ? 1.027 -27.773 30.445 1.00 71.43 33 PRO A CA 12
ATOM 18778 C C . PRO A 1 33 ? 0.366 -27.778 31.829 1.00 42.40 33 PRO A C 12
ATOM 18779 O O . PRO A 1 33 ? 0.174 -28.821 32.462 1.00 70.04 33 PRO A O 12
ATOM 18790 N N . GLY A 1 34 ? 0.068 -26.580 32.293 1.00 54.24 34 GLY A N 12
ATOM 18791 C CA . GLY A 1 34 ? -0.520 -26.383 33.613 1.00 22.33 34 GLY A CA 12
ATOM 18792 C C . GLY A 1 34 ? -0.281 -24.978 34.165 1.00 14.11 34 GLY A C 12
ATOM 18793 O O . GLY A 1 34 ? -0.871 -24.592 35.178 1.00 63.42 34 GLY A O 12
ATOM 18797 N N . ASP A 1 35 ? 0.606 -24.223 33.517 1.00 73.31 35 ASP A N 12
ATOM 18798 C CA . ASP A 1 35 ? 0.881 -22.832 33.897 1.00 12.42 35 ASP A CA 12
ATOM 18799 C C . ASP A 1 35 ? -0.132 -21.848 33.293 1.00 32.34 35 ASP A C 12
ATOM 18800 O O . ASP A 1 35 ? -0.647 -22.053 32.192 1.00 42.35 35 ASP A O 12
ATOM 18809 N N . ILE A 1 36 ? -0.401 -20.774 34.031 1.00 32.11 36 ILE A N 12
ATOM 18810 C CA . ILE A 1 36 ? -1.197 -19.658 33.522 1.00 53.11 36 ILE A CA 12
ATOM 18811 C C . ILE A 1 36 ? -0.283 -18.587 32.909 1.00 31.44 36 ILE A C 12
ATOM 18812 O O . ILE A 1 36 ? 0.769 -18.259 33.468 1.00 31.15 36 ILE A O 12
ATOM 18828 N N . VAL A 1 37 ? -0.680 -18.060 31.757 1.00 41.10 37 VAL A N 12
ATOM 18829 C CA . VAL A 1 37 ? 0.083 -17.010 31.080 1.00 61.53 37 VAL A CA 12
ATOM 18830 C C . VAL A 1 37 ? -0.038 -15.668 31.825 1.00 21.33 37 VAL A C 12
ATOM 18831 O O . VAL A 1 37 ? -1.101 -15.332 32.353 1.00 74.51 37 VAL A O 12
ATOM 18844 N N . SER A 1 38 ? 1.057 -14.910 31.870 1.00 4.15 38 SER A N 12
ATOM 18845 C CA . SER A 1 38 ? 1.091 -13.628 32.592 1.00 72.24 38 SER A CA 12
ATOM 18846 C C . SER A 1 38 ? 0.128 -12.597 31.986 1.00 52.35 38 SER A C 12
ATOM 18847 O O . SER A 1 38 ? -0.434 -12.802 30.910 1.00 11.24 38 SER A O 12
ATOM 18855 N N . THR A 1 39 ? -0.044 -11.477 32.681 1.00 2.43 39 THR A N 12
ATOM 18856 C CA . THR A 1 39 ? -0.895 -10.384 32.194 1.00 72.50 39 THR A CA 12
ATOM 18857 C C . THR A 1 39 ? -0.268 -9.700 30.968 1.00 44.03 39 THR A C 12
ATOM 18858 O O . THR A 1 39 ? -0.970 -9.317 30.033 1.00 54.23 39 THR A O 12
ATOM 18869 N N . VAL A 1 40 ? 1.059 -9.565 30.972 1.00 53.00 40 VAL A N 12
ATOM 18870 C CA . VAL A 1 40 ? 1.782 -8.966 29.840 1.00 50.34 40 VAL A CA 12
ATOM 18871 C C . VAL A 1 40 ? 1.656 -9.836 28.577 1.00 64.01 40 VAL A C 12
ATOM 18872 O O . VAL A 1 40 ? 1.136 -9.391 27.550 1.00 1.23 40 VAL A O 12
ATOM 18885 N N . ASP A 1 41 ? 2.119 -11.081 28.669 1.00 73.45 41 ASP A N 12
ATOM 18886 C CA . ASP A 1 41 ? 2.041 -12.020 27.546 1.00 51.44 41 ASP A CA 12
ATOM 18887 C C . ASP A 1 41 ? 0.576 -12.313 27.179 1.00 71.43 41 ASP A C 12
ATOM 18888 O O . ASP A 1 41 ? 0.228 -12.456 26.005 1.00 73.12 41 ASP A O 12
ATOM 18897 N N . GLY A 1 42 ? -0.280 -12.388 28.199 1.00 51.33 42 GLY A N 12
ATOM 18898 C CA . GLY A 1 42 ? -1.707 -12.593 27.982 1.00 1.14 42 GLY A CA 12
ATOM 18899 C C . GLY A 1 42 ? -2.350 -11.476 27.166 1.00 4.23 42 GLY A C 12
ATOM 18900 O O . GLY A 1 42 ? -3.171 -11.737 26.286 1.00 63.10 42 GLY A O 12
ATOM 18904 N N . ALA A 1 43 ? -1.970 -10.226 27.454 1.00 24.43 43 ALA A N 12
ATOM 18905 C CA . ALA A 1 43 ? -2.457 -9.068 26.692 1.00 32.22 43 ALA A CA 12
ATOM 18906 C C . ALA A 1 43 ? -2.110 -9.200 25.203 1.00 71.34 43 ALA A C 12
ATOM 18907 O O . ALA A 1 43 ? -2.916 -8.870 24.328 1.00 23.41 43 ALA A O 12
ATOM 18914 N N . PHE A 1 44 ? -0.906 -9.696 24.929 1.00 32.44 44 PHE A N 12
ATOM 18915 C CA . PHE A 1 44 ? -0.475 -9.975 23.558 1.00 65.14 44 PHE A CA 12
ATOM 18916 C C . PHE A 1 44 ? -1.404 -11.006 22.895 1.00 32.21 44 PHE A C 12
ATOM 18917 O O . PHE A 1 44 ? -1.882 -10.803 21.778 1.00 41.12 44 PHE A O 12
ATOM 18934 N N . LEU A 1 45 ? -1.656 -12.109 23.601 1.00 13.21 45 LEU A N 12
ATOM 18935 C CA . LEU A 1 45 ? -2.552 -13.164 23.111 1.00 31.35 45 LEU A CA 12
ATOM 18936 C C . LEU A 1 45 ? -3.967 -12.630 22.820 1.00 43.41 45 LEU A C 12
ATOM 18937 O O . LEU A 1 45 ? -4.595 -13.017 21.830 1.00 42.23 45 LEU A O 12
ATOM 18953 N N . VAL A 1 46 ? -4.464 -11.745 23.684 1.00 52.01 46 VAL A N 12
ATOM 18954 C CA . VAL A 1 46 ? -5.778 -11.124 23.484 1.00 61.44 46 VAL A CA 12
ATOM 18955 C C . VAL A 1 46 ? -5.848 -10.397 22.129 1.00 61.52 46 VAL A C 12
ATOM 18956 O O . VAL A 1 46 ? -6.751 -10.642 21.330 1.00 32.44 46 VAL A O 12
ATOM 18969 N N . GLU A 1 47 ? -4.877 -9.522 21.865 1.00 21.33 47 GLU A N 12
ATOM 18970 C CA . GLU A 1 47 ? -4.825 -8.789 20.592 1.00 15.01 47 GLU A CA 12
ATOM 18971 C C . GLU A 1 47 ? -4.644 -9.735 19.391 1.00 61.31 47 GLU A C 12
ATOM 18972 O O . GLU A 1 47 ? -5.220 -9.510 18.322 1.00 64.32 47 GLU A O 12
ATOM 18984 N N . ALA A 1 48 ? -3.844 -10.788 19.570 1.00 72.10 48 ALA A N 12
ATOM 18985 C CA . ALA A 1 48 ? -3.659 -11.809 18.528 1.00 43.11 48 ALA A CA 12
ATOM 18986 C C . ALA A 1 48 ? -4.987 -12.512 18.201 1.00 64.20 48 ALA A C 12
ATOM 18987 O O . ALA A 1 48 ? -5.250 -12.882 17.052 1.00 12.43 48 ALA A O 12
ATOM 18994 N N . LEU A 1 49 ? -5.825 -12.686 19.219 1.00 22.02 49 LEU A N 12
ATOM 18995 C CA . LEU A 1 49 ? -7.157 -13.269 19.043 1.00 21.32 49 LEU A CA 12
ATOM 18996 C C . LEU A 1 49 ? -8.121 -12.272 18.378 1.00 72.33 49 LEU A C 12
ATOM 18997 O O . LEU A 1 49 ? -8.763 -12.591 17.378 1.00 53.23 49 LEU A O 12
ATOM 19013 N N . LYS A 1 50 ? -8.194 -11.063 18.935 1.00 51.33 50 LYS A N 12
ATOM 19014 C CA . LYS A 1 50 ? -9.146 -10.032 18.486 1.00 24.24 50 LYS A CA 12
ATOM 19015 C C . LYS A 1 50 ? -9.120 -9.798 16.965 1.00 62.43 50 LYS A C 12
ATOM 19016 O O . LYS A 1 50 ? -10.147 -9.483 16.366 1.00 53.14 50 LYS A O 12
ATOM 19035 N N . ARG A 1 51 ? -7.958 -9.967 16.334 1.00 13.42 51 ARG A N 12
ATOM 19036 C CA . ARG A 1 51 ? -7.850 -9.780 14.881 1.00 41.05 51 ARG A CA 12
ATOM 19037 C C . ARG A 1 51 ? -8.249 -11.054 14.099 1.00 14.24 51 ARG A C 12
ATOM 19038 O O . ARG A 1 51 ? -7.827 -11.258 12.961 1.00 10.45 51 ARG A O 12
ATOM 19059 N N . HIS A 1 52 ? -9.076 -11.900 14.721 1.00 74.31 52 HIS A N 12
ATOM 19060 C CA . HIS A 1 52 ? -9.678 -13.066 14.051 1.00 72.03 52 HIS A CA 12
ATOM 19061 C C . HIS A 1 52 ? -11.177 -12.837 13.782 1.00 41.43 52 HIS A C 12
ATOM 19062 O O . HIS A 1 52 ? -11.852 -12.145 14.545 1.00 64.42 52 HIS A O 12
ATOM 19077 N N . PRO A 1 53 ? -11.727 -13.429 12.703 1.00 1.54 53 PRO A N 12
ATOM 19078 C CA . PRO A 1 53 ? -13.178 -13.388 12.436 1.00 10.52 53 PRO A CA 12
ATOM 19079 C C . PRO A 1 53 ? -13.974 -14.237 13.445 1.00 43.02 53 PRO A C 12
ATOM 19080 O O . PRO A 1 53 ? -15.154 -13.984 13.702 1.00 64.52 53 PRO A O 12
ATOM 19091 N N . ASP A 1 54 ? -13.310 -15.244 14.014 1.00 4.53 54 ASP A N 12
ATOM 19092 C CA . ASP A 1 54 ? -13.908 -16.118 15.032 1.00 73.21 54 ASP A CA 12
ATOM 19093 C C . ASP A 1 54 ? -13.745 -15.541 16.453 1.00 53.14 54 ASP A C 12
ATOM 19094 O O . ASP A 1 54 ? -14.234 -16.120 17.427 1.00 75.00 54 ASP A O 12
ATOM 19103 N N . ALA A 1 55 ? -13.079 -14.385 16.557 1.00 72.20 55 ALA A N 12
ATOM 19104 C CA . ALA A 1 55 ? -12.774 -13.762 17.857 1.00 75.21 55 ALA A CA 12
ATOM 19105 C C . ALA A 1 55 ? -14.010 -13.656 18.764 1.00 24.02 55 ALA A C 12
ATOM 19106 O O . ALA A 1 55 ? -13.995 -14.142 19.890 1.00 3.34 55 ALA A O 12
ATOM 19113 N N . THR A 1 56 ? -15.074 -13.025 18.266 1.00 14.25 56 THR A N 12
ATOM 19114 C CA . THR A 1 56 ? -16.322 -12.857 19.039 1.00 32.30 56 THR A CA 12
ATOM 19115 C C . THR A 1 56 ? -16.788 -14.169 19.702 1.00 51.01 56 THR A C 12
ATOM 19116 O O . THR A 1 56 ? -17.105 -14.197 20.896 1.00 34.25 56 THR A O 12
ATOM 19127 N N . SER A 1 57 ? -16.804 -15.254 18.928 1.00 32.34 57 SER A N 12
ATOM 19128 C CA . SER A 1 57 ? -17.237 -16.568 19.427 1.00 41.24 57 SER A CA 12
ATOM 19129 C C . SER A 1 57 ? -16.216 -17.155 20.409 1.00 22.30 57 SER A C 12
ATOM 19130 O O . SER A 1 57 ? -16.576 -17.839 21.367 1.00 42.24 57 SER A O 12
ATOM 19138 N N . LYS A 1 58 ? -14.939 -16.876 20.157 1.00 71.22 58 LYS A N 12
ATOM 19139 C CA . LYS A 1 58 ? -13.843 -17.375 20.996 1.00 65.45 58 LYS A CA 12
ATOM 19140 C C . LYS A 1 58 ? -13.755 -16.596 22.324 1.00 0.23 58 LYS A C 12
ATOM 19141 O O . LYS A 1 58 ? -13.306 -17.124 23.342 1.00 60.20 58 LYS A O 12
ATOM 19160 N N . ILE A 1 59 ? -14.174 -15.331 22.300 1.00 41.15 59 ILE A N 12
ATOM 19161 C CA . ILE A 1 59 ? -14.145 -14.474 23.492 1.00 74.43 59 ILE A CA 12
ATOM 19162 C C . ILE A 1 59 ? -15.364 -14.725 24.393 1.00 21.42 59 ILE A C 12
ATOM 19163 O O . ILE A 1 59 ? -15.238 -14.765 25.622 1.00 10.13 59 ILE A O 12
ATOM 19179 N N . GLY A 1 60 ? -16.534 -14.886 23.775 1.00 12.45 60 GLY A N 12
ATOM 19180 C CA . GLY A 1 60 ? -17.749 -15.235 24.510 1.00 63.25 60 GLY A CA 12
ATOM 19181 C C . GLY A 1 60 ? -18.102 -14.256 25.634 1.00 31.23 60 GLY A C 12
ATOM 19182 O O . GLY A 1 60 ? -18.305 -13.066 25.384 1.00 41.01 60 GLY A O 12
ATOM 19186 N N . PRO A 1 61 ? -18.178 -14.728 26.897 1.00 35.33 61 PRO A N 12
ATOM 19187 C CA . PRO A 1 61 ? -18.590 -13.889 28.039 1.00 15.13 61 PRO A CA 12
ATOM 19188 C C . PRO A 1 61 ? -17.511 -12.898 28.511 1.00 5.35 61 PRO A C 12
ATOM 19189 O O . PRO A 1 61 ? -17.821 -11.905 29.172 1.00 23.32 61 PRO A O 12
ATOM 19200 N N . GLY A 1 62 ? -16.249 -13.166 28.176 1.00 30.01 62 GLY A N 12
ATOM 19201 C CA . GLY A 1 62 ? -15.159 -12.295 28.613 1.00 33.44 62 GLY A CA 12
ATOM 19202 C C . GLY A 1 62 ? -13.830 -13.026 28.793 1.00 32.11 62 GLY A C 12
ATOM 19203 O O . GLY A 1 62 ? -13.794 -14.255 28.913 1.00 2.15 62 GLY A O 12
ATOM 19207 N N . VAL A 1 63 ? -12.734 -12.268 28.818 1.00 71.34 63 VAL A N 12
ATOM 19208 C CA . VAL A 1 63 ? -11.390 -12.841 28.958 1.00 20.10 63 VAL A CA 12
ATOM 19209 C C . VAL A 1 63 ? -11.022 -13.084 30.430 1.00 0.40 63 VAL A C 12
ATOM 19210 O O . VAL A 1 63 ? -10.864 -12.144 31.205 1.00 12.30 63 VAL A O 12
ATOM 19223 N N . ARG A 1 64 ? -10.893 -14.358 30.812 1.00 50.34 64 ARG A N 12
ATOM 19224 C CA . ARG A 1 64 ? -10.492 -14.715 32.181 1.00 4.31 64 ARG A CA 12
ATOM 19225 C C . ARG A 1 64 ? -8.962 -14.874 32.283 1.00 54.34 64 ARG A C 12
ATOM 19226 O O . ARG A 1 64 ? -8.305 -14.162 33.044 1.00 24.32 64 ARG A O 12
ATOM 19247 N N . ASN A 1 65 ? -8.410 -15.823 31.520 1.00 42.24 65 ASN A N 12
ATOM 19248 C CA . ASN A 1 65 ? -6.954 -16.028 31.441 1.00 45.34 65 ASN A CA 12
ATOM 19249 C C . ASN A 1 65 ? -6.585 -17.010 30.313 1.00 50.34 65 ASN A C 12
ATOM 19250 O O . ASN A 1 65 ? -7.444 -17.439 29.537 1.00 20.21 65 ASN A O 12
ATOM 19261 N N . PHE A 1 66 ? -5.299 -17.337 30.222 1.00 12.41 66 PHE A N 12
ATOM 19262 C CA . PHE A 1 66 ? -4.791 -18.309 29.242 1.00 52.32 66 PHE A CA 12
ATOM 19263 C C . PHE A 1 66 ? -3.977 -19.403 29.948 1.00 13.42 66 PHE A C 12
ATOM 19264 O O . PHE A 1 66 ? -3.137 -19.106 30.797 1.00 60.20 66 PHE A O 12
ATOM 19281 N N . GLU A 1 67 ? -4.220 -20.662 29.593 1.00 61.45 67 GLU A N 12
ATOM 19282 C CA . GLU A 1 67 ? -3.481 -21.786 30.186 1.00 21.50 67 GLU A CA 12
ATOM 19283 C C . GLU A 1 67 ? -2.902 -22.703 29.099 1.00 3.03 67 GLU A C 12
ATOM 19284 O O . GLU A 1 67 ? -3.575 -23.023 28.118 1.00 13.33 67 GLU A O 12
ATOM 19296 N N . VAL A 1 68 ? -1.656 -23.129 29.285 1.00 41.05 68 VAL A N 12
ATOM 19297 C CA . VAL A 1 68 ? -0.952 -23.940 28.283 1.00 62.43 68 VAL A CA 12
ATOM 19298 C C . VAL A 1 68 ? -1.348 -25.426 28.341 1.00 52.30 68 VAL A C 12
ATOM 19299 O O . VAL A 1 68 ? -1.450 -26.020 29.415 1.00 73.22 68 VAL A O 12
ATOM 19312 N N . ARG A 1 69 ? -1.560 -26.014 27.166 1.00 44.30 69 ARG A N 12
ATOM 19313 C CA . ARG A 1 69 ? -1.907 -27.434 27.040 1.00 51.11 69 ARG A CA 12
ATOM 19314 C C . ARG A 1 69 ? -1.291 -28.004 25.749 1.00 33.31 69 ARG A C 12
ATOM 19315 O O . ARG A 1 69 ? -1.063 -27.265 24.790 1.00 62.23 69 ARG A O 12
ATOM 19336 N N . SER A 1 70 ? -1.008 -29.306 25.720 1.00 12.45 70 SER A N 12
ATOM 19337 C CA . SER A 1 70 ? -0.400 -29.930 24.532 1.00 32.43 70 SER A CA 12
ATOM 19338 C C . SER A 1 70 ? -1.447 -30.195 23.439 1.00 41.53 70 SER A C 12
ATOM 19339 O O . SER A 1 70 ? -2.553 -30.656 23.721 1.00 71.44 70 SER A O 12
ATOM 19347 N N . ALA A 1 71 ? -1.093 -29.887 22.191 1.00 70.32 71 ALA A N 12
ATOM 19348 C CA . ALA A 1 71 ? -2.011 -30.049 21.057 1.00 44.55 71 ALA A CA 12
ATOM 19349 C C . ALA A 1 71 ? -1.637 -31.258 20.181 1.00 1.13 71 ALA A C 12
ATOM 19350 O O . ALA A 1 71 ? -2.326 -32.282 20.189 1.00 42.44 71 ALA A O 12
ATOM 19357 N N . ASP A 1 72 ? -0.544 -31.137 19.427 1.00 43.31 72 ASP A N 12
ATOM 19358 C CA . ASP A 1 72 ? -0.113 -32.203 18.515 1.00 64.44 72 ASP A CA 12
ATOM 19359 C C . ASP A 1 72 ? 1.121 -32.943 19.053 1.00 75.34 72 ASP A C 12
ATOM 19360 O O . ASP A 1 72 ? 2.243 -32.439 18.966 1.00 2.21 72 ASP A O 12
ATOM 19369 N N . TYR A 1 73 ? 0.897 -34.137 19.608 1.00 44.12 73 TYR A N 12
ATOM 19370 C CA . TYR A 1 73 ? 1.977 -35.000 20.121 1.00 71.24 73 TYR A CA 12
ATOM 19371 C C . TYR A 1 73 ? 2.790 -34.320 21.244 1.00 24.04 73 TYR A C 12
ATOM 19372 O O . TYR A 1 73 ? 2.555 -34.569 22.429 1.00 73.40 73 TYR A O 12
ATOM 19390 N N . GLY A 1 74 ? 3.748 -33.473 20.864 1.00 1.55 74 GLY A N 12
ATOM 19391 C CA . GLY A 1 74 ? 4.567 -32.758 21.842 1.00 4.31 74 GLY A CA 12
ATOM 19392 C C . GLY A 1 74 ? 4.491 -31.240 21.694 1.00 32.23 74 GLY A C 12
ATOM 19393 O O . GLY A 1 74 ? 4.978 -30.501 22.548 1.00 11.20 74 GLY A O 12
ATOM 19397 N N . THR A 1 75 ? 3.882 -30.768 20.606 1.00 61.13 75 THR A N 12
ATOM 19398 C CA . THR A 1 75 ? 3.749 -29.325 20.363 1.00 55.52 75 THR A CA 12
ATOM 19399 C C . THR A 1 75 ? 2.702 -28.693 21.291 1.00 64.44 75 THR A C 12
ATOM 19400 O O . THR A 1 75 ? 1.561 -29.156 21.383 1.00 75.34 75 THR A O 12
ATOM 19411 N N . GLN A 1 76 ? 3.111 -27.635 21.987 1.00 70.30 76 GLN A N 12
ATOM 19412 C CA . GLN A 1 76 ? 2.251 -26.938 22.951 1.00 65.45 76 GLN A CA 12
ATOM 19413 C C . GLN A 1 76 ? 1.269 -25.978 22.250 1.00 43.41 76 GLN A C 12
ATOM 19414 O O . GLN A 1 76 ? 1.415 -25.679 21.064 1.00 52.21 76 GLN A O 12
ATOM 19428 N N . CYS A 1 77 ? 0.277 -25.490 22.995 1.00 73.32 77 CYS A N 12
ATOM 19429 C CA . CYS A 1 77 ? -0.664 -24.486 22.480 1.00 34.53 77 CYS A CA 12
ATOM 19430 C C . CYS A 1 77 ? -1.346 -23.720 23.623 1.00 2.23 77 CYS A C 12
ATOM 19431 O O . CYS A 1 77 ? -1.568 -24.267 24.708 1.00 5.12 77 CYS A O 12
ATOM 19439 N N . PHE A 1 78 ? -1.668 -22.450 23.376 1.00 24.53 78 PHE A N 12
ATOM 19440 C CA . PHE A 1 78 ? -2.348 -21.611 24.371 1.00 25.13 78 PHE A CA 12
ATOM 19441 C C . PHE A 1 78 ? -3.869 -21.836 24.348 1.00 73.43 78 PHE A C 12
ATOM 19442 O O . PHE A 1 78 ? -4.527 -21.588 23.336 1.00 54.43 78 PHE A O 12
ATOM 19459 N N . TRP A 1 79 ? -4.423 -22.307 25.465 1.00 72.14 79 TRP A N 12
ATOM 19460 C CA . TRP A 1 79 ? -5.875 -22.479 25.595 1.00 43.22 79 TRP A CA 12
ATOM 19461 C C . TRP A 1 79 ? -6.525 -21.248 26.239 1.00 5.02 79 TRP A C 12
ATOM 19462 O O . TRP A 1 79 ? -6.033 -20.712 27.233 1.00 21.25 79 TRP A O 12
ATOM 19483 N N . ILE A 1 80 ? -7.632 -20.808 25.655 1.00 13.14 80 ILE A N 12
ATOM 19484 C CA . ILE A 1 80 ? -8.306 -19.578 26.069 1.00 61.44 80 ILE A CA 12
ATOM 19485 C C . ILE A 1 80 ? -9.401 -19.839 27.118 1.00 64.22 80 ILE A C 12
ATOM 19486 O O . ILE A 1 80 ? -10.446 -20.414 26.812 1.00 5.52 80 ILE A O 12
ATOM 19502 N N . LEU A 1 81 ? -9.149 -19.408 28.358 1.00 21.14 81 LEU A N 12
ATOM 19503 C CA . LEU A 1 81 ? -10.118 -19.557 29.454 1.00 2.35 81 LEU A CA 12
ATOM 19504 C C . LEU A 1 81 ? -11.129 -18.403 29.472 1.00 44.14 81 LEU A C 12
ATOM 19505 O O . LEU A 1 81 ? -10.758 -17.222 29.471 1.00 55.31 81 LEU A O 12
ATOM 19521 N N . ARG A 1 82 ? -12.410 -18.755 29.479 1.00 61.24 82 ARG A N 12
ATOM 19522 C CA . ARG A 1 82 ? -13.500 -17.777 29.518 1.00 41.23 82 ARG A CA 12
ATOM 19523 C C . ARG A 1 82 ? -14.063 -17.630 30.941 1.00 14.44 82 ARG A C 12
ATOM 19524 O O . ARG A 1 82 ? -13.978 -18.558 31.748 1.00 21.22 82 ARG A O 12
ATOM 19545 N N . THR A 1 83 ? -14.646 -16.468 31.236 1.00 41.43 83 THR A N 12
ATOM 19546 C CA . THR A 1 83 ? -15.227 -16.190 32.564 1.00 5.01 83 THR A CA 12
ATOM 19547 C C . THR A 1 83 ? -16.255 -17.255 32.985 1.00 21.04 83 THR A C 12
ATOM 19548 O O . THR A 1 83 ? -16.252 -17.720 34.128 1.00 31.45 83 THR A O 12
ATOM 19559 N N . ASP A 1 84 ? -17.120 -17.655 32.054 1.00 31.50 84 ASP A N 12
ATOM 19560 C CA . ASP A 1 84 ? -18.131 -18.694 32.316 1.00 3.11 84 ASP A CA 12
ATOM 19561 C C . ASP A 1 84 ? -17.527 -20.111 32.461 1.00 42.03 84 ASP A C 12
ATOM 19562 O O . ASP A 1 84 ? -18.258 -21.101 32.498 1.00 75.04 84 ASP A O 12
ATOM 19571 N N . GLY A 1 85 ? -16.201 -20.206 32.559 1.00 41.21 85 GLY A N 12
ATOM 19572 C CA . GLY A 1 85 ? -15.551 -21.502 32.739 1.00 35.41 85 GLY A CA 12
ATOM 19573 C C . GLY A 1 85 ? -15.558 -22.361 31.478 1.00 42.52 85 GLY A C 12
ATOM 19574 O O . GLY A 1 85 ? -15.977 -23.519 31.506 1.00 5.34 85 GLY A O 12
ATOM 19578 N N . SER A 1 86 ? -15.108 -21.785 30.367 1.00 42.42 86 SER A N 12
ATOM 19579 C CA . SER A 1 86 ? -15.000 -22.516 29.093 1.00 51.24 86 SER A CA 12
ATOM 19580 C C . SER A 1 86 ? -13.596 -22.353 28.507 1.00 72.12 86 SER A C 12
ATOM 19581 O O . SER A 1 86 ? -13.029 -21.260 28.541 1.00 3.13 86 SER A O 12
ATOM 19589 N N . GLU A 1 87 ? -13.034 -23.435 27.978 1.00 72.23 87 GLU A N 12
ATOM 19590 C CA . GLU A 1 87 ? -11.668 -23.409 27.447 1.00 63.30 87 GLU A CA 12
ATOM 19591 C C . GLU A 1 87 ? -11.588 -23.957 26.012 1.00 43.10 87 GLU A C 12
ATOM 19592 O O . GLU A 1 87 ? -11.952 -25.102 25.738 1.00 71.42 87 GLU A O 12
ATOM 19604 N N . GLU A 1 88 ? -11.105 -23.119 25.100 1.00 42.50 88 GLU A N 12
ATOM 19605 C CA . GLU A 1 88 ? -10.850 -23.527 23.715 1.00 5.03 88 GLU A CA 12
ATOM 19606 C C . GLU A 1 88 ? -9.613 -22.802 23.171 1.00 2.13 88 GLU A C 12
ATOM 19607 O O . GLU A 1 88 ? -9.396 -21.628 23.462 1.00 30.12 88 GLU A O 12
ATOM 19619 N N . ARG A 1 89 ? -8.796 -23.502 22.392 1.00 2.32 89 ARG A N 12
ATOM 19620 C CA . ARG A 1 89 ? -7.550 -22.925 21.872 1.00 44.10 89 ARG A CA 12
ATOM 19621 C C . ARG A 1 89 ? -7.713 -22.392 20.442 1.00 45.33 89 ARG A C 12
ATOM 19622 O O . ARG A 1 89 ? -8.799 -22.439 19.855 1.00 75.32 89 ARG A O 12
ATOM 19643 N N . PHE A 1 90 ? -6.616 -21.876 19.897 1.00 74.34 90 PHE A N 12
ATOM 19644 C CA . PHE A 1 90 ? -6.563 -21.434 18.503 1.00 32.31 90 PHE A CA 12
ATOM 19645 C C . PHE A 1 90 ? -5.228 -21.854 17.863 1.00 41.24 90 PHE A C 12
ATOM 19646 O O . PHE A 1 90 ? -4.153 -21.509 18.357 1.00 22.01 90 PHE A O 12
ATOM 19663 N N . SER A 1 91 ? -5.297 -22.634 16.786 1.00 14.13 91 SER A N 12
ATOM 19664 C CA . SER A 1 91 ? -4.088 -23.086 16.083 1.00 20.02 91 SER A CA 12
ATOM 19665 C C . SER A 1 91 ? -3.380 -21.921 15.380 1.00 13.34 91 SER A C 12
ATOM 19666 O O . SER A 1 91 ? -3.443 -21.776 14.158 1.00 71.13 91 SER A O 12
ATOM 19674 N N . TYR A 1 92 ? -2.699 -21.095 16.174 1.00 54.53 92 TYR A N 12
ATOM 19675 C CA . TYR A 1 92 ? -1.993 -19.909 15.671 1.00 75.02 92 TYR A CA 12
ATOM 19676 C C . TYR A 1 92 ? -0.963 -20.258 14.580 1.00 74.15 92 TYR A C 12
ATOM 19677 O O . TYR A 1 92 ? -0.620 -19.418 13.745 1.00 14.35 92 TYR A O 12
ATOM 19695 N N . LYS A 1 93 ? -0.484 -21.503 14.593 1.00 72.42 93 LYS A N 12
ATOM 19696 C CA . LYS A 1 93 ? 0.528 -21.963 13.631 1.00 43.14 93 LYS A CA 12
ATOM 19697 C C . LYS A 1 93 ? -0.077 -22.288 12.250 1.00 43.34 93 LYS A C 12
ATOM 19698 O O . LYS A 1 93 ? 0.653 -22.450 11.274 1.00 54.15 93 LYS A O 12
ATOM 19717 N N . LYS A 1 94 ? -1.409 -22.382 12.169 1.00 74.34 94 LYS A N 12
ATOM 19718 C CA . LYS A 1 94 ? -2.088 -22.650 10.889 1.00 4.13 94 LYS A CA 12
ATOM 19719 C C . LYS A 1 94 ? -2.748 -21.386 10.306 1.00 14.21 94 LYS A C 12
ATOM 19720 O O . LYS A 1 94 ? -3.310 -21.418 9.209 1.00 54.23 94 LYS A O 12
ATOM 19739 N N . CYS A 1 95 ? -2.673 -20.272 11.036 1.00 12.01 95 CYS A N 12
ATOM 19740 C CA . CYS A 1 95 ? -3.194 -18.988 10.543 1.00 54.14 95 CYS A CA 12
ATOM 19741 C C . CYS A 1 95 ? -2.066 -18.167 9.904 1.00 71.42 95 CYS A C 12
ATOM 19742 O O . CYS A 1 95 ? -1.560 -17.208 10.505 1.00 12.33 95 CYS A O 12
ATOM 19750 N N . VAL A 1 96 ? -1.649 -18.566 8.700 1.00 62.22 96 VAL A N 12
ATOM 19751 C CA . VAL A 1 96 ? -0.501 -17.943 8.027 1.00 43.33 96 VAL A CA 12
ATOM 19752 C C . VAL A 1 96 ? -0.727 -17.810 6.507 1.00 11.15 96 VAL A C 12
ATOM 19753 O O . VAL A 1 96 ? -1.252 -16.802 6.029 1.00 72.21 96 VAL A O 12
ATOM 19766 N N . LEU A 1 97 ? -0.360 -18.872 5.779 1.00 74.34 97 LEU A N 12
ATOM 19767 C CA . LEU A 1 97 ? -0.273 -18.886 4.309 1.00 30.42 97 LEU A CA 12
ATOM 19768 C C . LEU A 1 97 ? 0.580 -20.107 3.918 1.00 5.32 97 LEU A C 12
ATOM 19769 O O . LEU A 1 97 ? 1.358 -20.592 4.744 1.00 23.23 97 LEU A O 12
ATOM 19785 N N . GLU A 1 98 ? 0.444 -20.608 2.690 1.00 71.23 98 GLU A N 12
ATOM 19786 C CA . GLU A 1 98 ? 1.176 -21.812 2.259 1.00 33.14 98 GLU A CA 12
ATOM 19787 C C . GLU A 1 98 ? 2.680 -21.758 2.598 1.00 4.35 98 GLU A C 12
ATOM 19788 O O . GLU A 1 98 ? 3.475 -21.133 1.896 1.00 25.52 98 GLU A O 12
ATOM 19800 N N . HIS A 1 99 ? 3.043 -22.401 3.704 1.00 43.32 99 HIS A N 12
ATOM 19801 C CA . HIS A 1 99 ? 4.445 -22.600 4.095 1.00 60.13 99 HIS A CA 12
ATOM 19802 C C . HIS A 1 99 ? 4.731 -24.090 4.309 1.00 63.35 99 HIS A C 12
ATOM 19803 O O . HIS A 1 99 ? 5.645 -24.463 5.047 1.00 61.23 99 HIS A O 12
ATOM 19818 N N . HIS A 1 100 ? 3.949 -24.939 3.645 1.00 54.40 100 HIS A N 12
ATOM 19819 C CA . HIS A 1 100 ? 4.084 -26.391 3.786 1.00 52.03 100 HIS A CA 12
ATOM 19820 C C . HIS A 1 100 ? 5.318 -26.926 3.039 1.00 41.21 100 HIS A C 12
ATOM 19821 O O . HIS A 1 100 ? 5.214 -27.525 1.968 1.00 73.33 100 HIS A O 12
ATOM 19836 N N . HIS A 1 101 ? 6.488 -26.668 3.614 1.00 24.45 101 HIS A N 12
ATOM 19837 C CA . HIS A 1 101 ? 7.757 -27.195 3.097 1.00 53.31 101 HIS A CA 12
ATOM 19838 C C . HIS A 1 101 ? 8.370 -28.173 4.111 1.00 55.01 101 HIS A C 12
ATOM 19839 O O . HIS A 1 101 ? 9.586 -28.365 4.158 1.00 61.25 101 HIS A O 12
ATOM 19854 N N . HIS A 1 102 ? 7.510 -28.802 4.911 1.00 54.01 102 HIS A N 12
ATOM 19855 C CA . HIS A 1 102 ? 7.960 -29.642 6.019 1.00 71.02 102 HIS A CA 12
ATOM 19856 C C . HIS A 1 102 ? 8.422 -31.028 5.550 1.00 24.44 102 HIS A C 12
ATOM 19857 O O . HIS A 1 102 ? 7.614 -31.920 5.277 1.00 35.35 102 HIS A O 12
ATOM 19872 N N . HIS A 1 103 ? 9.731 -31.194 5.467 1.00 24.22 103 HIS A N 12
ATOM 19873 C CA . HIS A 1 103 ? 10.335 -32.501 5.206 1.00 62.54 103 HIS A CA 12
ATOM 19874 C C . HIS A 1 103 ? 10.753 -33.157 6.531 1.00 41.24 103 HIS A C 12
ATOM 19875 O O . HIS A 1 103 ? 10.513 -32.607 7.608 1.00 61.12 103 HIS A O 12
ATOM 19890 N N . HIS A 1 104 ? 11.367 -34.332 6.455 1.00 4.55 104 HIS A N 12
ATOM 19891 C CA . HIS A 1 104 ? 11.935 -34.978 7.648 1.00 44.31 104 HIS A CA 12
ATOM 19892 C C . HIS A 1 104 ? 13.220 -34.258 8.104 1.00 20.24 104 HIS A C 12
ATOM 19893 O O . HIS A 1 104 ? 13.231 -33.681 9.212 1.00 38.72 104 HIS A O 12
ATOM 19909 N N . MET A 1 1 ? 1.544 -11.364 -7.852 1.00 64.34 1 MET A N 13
ATOM 19910 C CA . MET A 1 1 ? 2.446 -10.261 -7.415 1.00 42.50 1 MET A CA 13
ATOM 19911 C C . MET A 1 1 ? 2.946 -10.473 -5.977 1.00 62.31 1 MET A C 13
ATOM 19912 O O . MET A 1 1 ? 2.277 -11.106 -5.155 1.00 45.04 1 MET A O 13
ATOM 19928 N N . ALA A 1 2 ? 4.130 -9.938 -5.683 1.00 33.44 2 ALA A N 13
ATOM 19929 C CA . ALA A 1 2 ? 4.774 -10.123 -4.378 1.00 60.52 2 ALA A CA 13
ATOM 19930 C C . ALA A 1 2 ? 4.337 -9.058 -3.357 1.00 44.22 2 ALA A C 13
ATOM 19931 O O . ALA A 1 2 ? 4.440 -7.853 -3.607 1.00 13.14 2 ALA A O 13
ATOM 19938 N N . LYS A 1 3 ? 3.862 -9.514 -2.200 1.00 32.11 3 LYS A N 13
ATOM 19939 C CA . LYS A 1 3 ? 3.433 -8.615 -1.123 1.00 73.34 3 LYS A CA 13
ATOM 19940 C C . LYS A 1 3 ? 3.442 -9.337 0.236 1.00 71.22 3 LYS A C 13
ATOM 19941 O O . LYS A 1 3 ? 2.619 -10.224 0.490 1.00 54.32 3 LYS A O 13
ATOM 19960 N N . ALA A 1 4 ? 4.386 -8.967 1.097 1.00 43.04 4 ALA A N 13
ATOM 19961 C CA . ALA A 1 4 ? 4.477 -9.537 2.446 1.00 12.24 4 ALA A CA 13
ATOM 19962 C C . ALA A 1 4 ? 4.844 -8.463 3.480 1.00 31.44 4 ALA A C 13
ATOM 19963 O O . ALA A 1 4 ? 5.954 -7.922 3.465 1.00 33.43 4 ALA A O 13
ATOM 19970 N N . GLN A 1 5 ? 3.904 -8.144 4.369 1.00 15.12 5 GLN A N 13
ATOM 19971 C CA . GLN A 1 5 ? 4.129 -7.129 5.409 1.00 20.15 5 GLN A CA 13
ATOM 19972 C C . GLN A 1 5 ? 4.703 -7.778 6.680 1.00 33.13 5 GLN A C 13
ATOM 19973 O O . GLN A 1 5 ? 4.488 -8.968 6.921 1.00 24.32 5 GLN A O 13
ATOM 19987 N N . PRO A 1 6 ? 5.441 -7.013 7.511 1.00 31.32 6 PRO A N 13
ATOM 19988 C CA . PRO A 1 6 ? 5.940 -7.520 8.801 1.00 54.02 6 PRO A CA 13
ATOM 19989 C C . PRO A 1 6 ? 4.792 -7.997 9.707 1.00 24.03 6 PRO A C 13
ATOM 19990 O O . PRO A 1 6 ? 3.794 -7.293 9.881 1.00 72.25 6 PRO A O 13
ATOM 20001 N N . ILE A 1 7 ? 4.934 -9.192 10.277 1.00 24.44 7 ILE A N 13
ATOM 20002 C CA . ILE A 1 7 ? 3.882 -9.773 11.116 1.00 64.32 7 ILE A CA 13
ATOM 20003 C C . ILE A 1 7 ? 3.717 -8.962 12.410 1.00 22.13 7 ILE A C 13
ATOM 20004 O O . ILE A 1 7 ? 4.404 -9.202 13.401 1.00 42.15 7 ILE A O 13
ATOM 20020 N N . GLU A 1 8 ? 2.833 -7.969 12.374 1.00 70.13 8 GLU A N 13
ATOM 20021 C CA . GLU A 1 8 ? 2.605 -7.087 13.523 1.00 63.23 8 GLU A CA 13
ATOM 20022 C C . GLU A 1 8 ? 1.315 -7.467 14.264 1.00 74.10 8 GLU A C 13
ATOM 20023 O O . GLU A 1 8 ? 0.204 -7.289 13.751 1.00 70.12 8 GLU A O 13
ATOM 20035 N N . ILE A 1 9 ? 1.478 -8.009 15.469 1.00 61.51 9 ILE A N 13
ATOM 20036 C CA . ILE A 1 9 ? 0.349 -8.419 16.313 1.00 42.20 9 ILE A CA 13
ATOM 20037 C C . ILE A 1 9 ? 0.428 -7.756 17.701 1.00 15.44 9 ILE A C 13
ATOM 20038 O O . ILE A 1 9 ? 1.422 -7.910 18.414 1.00 24.11 9 ILE A O 13
ATOM 20054 N N . ALA A 1 10 ? -0.613 -7.001 18.066 1.00 72.14 10 ALA A N 13
ATOM 20055 C CA . ALA A 1 10 ? -0.692 -6.334 19.379 1.00 24.11 10 ALA A CA 13
ATOM 20056 C C . ALA A 1 10 ? 0.468 -5.348 19.605 1.00 4.11 10 ALA A C 13
ATOM 20057 O O . ALA A 1 10 ? 0.844 -5.064 20.745 1.00 12.32 10 ALA A O 13
ATOM 20064 N N . GLY A 1 11 ? 1.018 -4.813 18.516 1.00 41.20 11 GLY A N 13
ATOM 20065 C CA . GLY A 1 11 ? 2.148 -3.891 18.611 1.00 51.13 11 GLY A CA 13
ATOM 20066 C C . GLY A 1 11 ? 3.505 -4.585 18.498 1.00 14.31 11 GLY A C 13
ATOM 20067 O O . GLY A 1 11 ? 4.549 -3.935 18.554 1.00 30.00 11 GLY A O 13
ATOM 20071 N N . HIS A 1 12 ? 3.490 -5.909 18.336 1.00 51.33 12 HIS A N 13
ATOM 20072 C CA . HIS A 1 12 ? 4.724 -6.696 18.200 1.00 24.43 12 HIS A CA 13
ATOM 20073 C C . HIS A 1 12 ? 4.949 -7.095 16.733 1.00 2.10 12 HIS A C 13
ATOM 20074 O O . HIS A 1 12 ? 4.281 -7.997 16.228 1.00 53.34 12 HIS A O 13
ATOM 20089 N N . GLU A 1 13 ? 5.869 -6.417 16.045 1.00 32.21 13 GLU A N 13
ATOM 20090 C CA . GLU A 1 13 ? 6.146 -6.729 14.634 1.00 74.30 13 GLU A CA 13
ATOM 20091 C C . GLU A 1 13 ? 7.238 -7.804 14.494 1.00 75.42 13 GLU A C 13
ATOM 20092 O O . GLU A 1 13 ? 8.216 -7.827 15.250 1.00 52.43 13 GLU A O 13
ATOM 20104 N N . PHE A 1 14 ? 7.053 -8.702 13.529 1.00 22.41 14 PHE A N 13
ATOM 20105 C CA . PHE A 1 14 ? 8.029 -9.758 13.239 1.00 71.25 14 PHE A CA 13
ATOM 20106 C C . PHE A 1 14 ? 8.431 -9.748 11.756 1.00 14.11 14 PHE A C 13
ATOM 20107 O O . PHE A 1 14 ? 7.580 -9.862 10.872 1.00 21.35 14 PHE A O 13
ATOM 20124 N N . ALA A 1 15 ? 9.732 -9.617 11.494 1.00 3.33 15 ALA A N 13
ATOM 20125 C CA . ALA A 1 15 ? 10.250 -9.561 10.117 1.00 73.14 15 ALA A CA 13
ATOM 20126 C C . ALA A 1 15 ? 9.970 -10.856 9.336 1.00 52.22 15 ALA A C 13
ATOM 20127 O O . ALA A 1 15 ? 9.935 -10.859 8.104 1.00 2.21 15 ALA A O 13
ATOM 20134 N N . ARG A 1 16 ? 9.773 -11.955 10.059 1.00 2.41 16 ARG A N 13
ATOM 20135 C CA . ARG A 1 16 ? 9.502 -13.255 9.443 1.00 33.02 16 ARG A CA 13
ATOM 20136 C C . ARG A 1 16 ? 8.569 -14.092 10.334 1.00 71.22 16 ARG A C 13
ATOM 20137 O O . ARG A 1 16 ? 8.667 -14.050 11.559 1.00 10.55 16 ARG A O 13
ATOM 20158 N N . LYS A 1 17 ? 7.666 -14.850 9.715 1.00 31.23 17 LYS A N 13
ATOM 20159 C CA . LYS A 1 17 ? 6.684 -15.658 10.455 1.00 70.11 17 LYS A CA 13
ATOM 20160 C C . LYS A 1 17 ? 7.380 -16.661 11.401 1.00 42.45 17 LYS A C 13
ATOM 20161 O O . LYS A 1 17 ? 6.933 -16.883 12.529 1.00 64.23 17 LYS A O 13
ATOM 20180 N N . ALA A 1 18 ? 8.478 -17.259 10.935 1.00 32.53 18 ALA A N 13
ATOM 20181 C CA . ALA A 1 18 ? 9.280 -18.178 11.757 1.00 74.21 18 ALA A CA 13
ATOM 20182 C C . ALA A 1 18 ? 9.812 -17.501 13.035 1.00 54.22 18 ALA A C 13
ATOM 20183 O O . ALA A 1 18 ? 10.123 -18.170 14.020 1.00 61.21 18 ALA A O 13
ATOM 20190 N N . ASP A 1 19 ? 9.922 -16.174 13.012 1.00 60.33 19 ASP A N 13
ATOM 20191 C CA . ASP A 1 19 ? 10.376 -15.411 14.179 1.00 61.04 19 ASP A CA 13
ATOM 20192 C C . ASP A 1 19 ? 9.241 -15.258 15.209 1.00 53.30 19 ASP A C 13
ATOM 20193 O O . ASP A 1 19 ? 9.472 -15.293 16.422 1.00 34.13 19 ASP A O 13
ATOM 20202 N N . ALA A 1 20 ? 8.012 -15.107 14.711 1.00 2.15 20 ALA A N 13
ATOM 20203 C CA . ALA A 1 20 ? 6.826 -14.993 15.568 1.00 24.43 20 ALA A CA 13
ATOM 20204 C C . ALA A 1 20 ? 6.613 -16.268 16.398 1.00 23.44 20 ALA A C 13
ATOM 20205 O O . ALA A 1 20 ? 6.356 -16.203 17.603 1.00 14.24 20 ALA A O 13
ATOM 20212 N N . LEU A 1 21 ? 6.733 -17.427 15.743 1.00 63.13 21 LEU A N 13
ATOM 20213 C CA . LEU A 1 21 ? 6.612 -18.726 16.425 1.00 11.34 21 LEU A CA 13
ATOM 20214 C C . LEU A 1 21 ? 7.617 -18.840 17.582 1.00 75.21 21 LEU A C 13
ATOM 20215 O O . LEU A 1 21 ? 7.281 -19.317 18.671 1.00 33.53 21 LEU A O 13
ATOM 20231 N N . ALA A 1 22 ? 8.849 -18.391 17.333 1.00 54.50 22 ALA A N 13
ATOM 20232 C CA . ALA A 1 22 ? 9.899 -18.378 18.357 1.00 61.24 22 ALA A CA 13
ATOM 20233 C C . ALA A 1 22 ? 9.470 -17.561 19.585 1.00 40.05 22 ALA A C 13
ATOM 20234 O O . ALA A 1 22 ? 9.558 -18.037 20.719 1.00 21.43 22 ALA A O 13
ATOM 20241 N N . PHE A 1 23 ? 8.985 -16.339 19.349 1.00 22.50 23 PHE A N 13
ATOM 20242 C CA . PHE A 1 23 ? 8.484 -15.474 20.429 1.00 33.33 23 PHE A CA 13
ATOM 20243 C C . PHE A 1 23 ? 7.389 -16.178 21.250 1.00 51.23 23 PHE A C 13
ATOM 20244 O O . PHE A 1 23 ? 7.433 -16.195 22.484 1.00 3.21 23 PHE A O 13
ATOM 20261 N N . MET A 1 24 ? 6.414 -16.763 20.555 1.00 41.13 24 MET A N 13
ATOM 20262 C CA . MET A 1 24 ? 5.328 -17.496 21.212 1.00 20.12 24 MET A CA 13
ATOM 20263 C C . MET A 1 24 ? 5.875 -18.640 22.081 1.00 14.32 24 MET A C 13
ATOM 20264 O O . MET A 1 24 ? 5.391 -18.881 23.187 1.00 2.11 24 MET A O 13
ATOM 20278 N N . LYS A 1 25 ? 6.889 -19.342 21.570 1.00 14.11 25 LYS A N 13
ATOM 20279 C CA . LYS A 1 25 ? 7.534 -20.428 22.315 1.00 55.33 25 LYS A CA 13
ATOM 20280 C C . LYS A 1 25 ? 8.224 -19.879 23.578 1.00 52.34 25 LYS A C 13
ATOM 20281 O O . LYS A 1 25 ? 8.078 -20.433 24.669 1.00 70.04 25 LYS A O 13
ATOM 20300 N N . VAL A 1 26 ? 8.961 -18.779 23.422 1.00 14.50 26 VAL A N 13
ATOM 20301 C CA . VAL A 1 26 ? 9.668 -18.150 24.545 1.00 51.43 26 VAL A CA 13
ATOM 20302 C C . VAL A 1 26 ? 8.715 -17.806 25.703 1.00 1.00 26 VAL A C 13
ATOM 20303 O O . VAL A 1 26 ? 8.947 -18.205 26.846 1.00 71.12 26 VAL A O 13
ATOM 20316 N N . MET A 1 27 ? 7.633 -17.082 25.411 1.00 45.13 27 MET A N 13
ATOM 20317 C CA . MET A 1 27 ? 6.665 -16.712 26.453 1.00 4.30 27 MET A CA 13
ATOM 20318 C C . MET A 1 27 ? 5.908 -17.949 26.976 1.00 61.02 27 MET A C 13
ATOM 20319 O O . MET A 1 27 ? 5.487 -17.988 28.132 1.00 32.35 27 MET A O 13
ATOM 20333 N N . LEU A 1 28 ? 5.764 -18.966 26.123 1.00 42.05 28 LEU A N 13
ATOM 20334 C CA . LEU A 1 28 ? 5.167 -20.247 26.528 1.00 52.14 28 LEU A CA 13
ATOM 20335 C C . LEU A 1 28 ? 6.102 -21.016 27.484 1.00 73.34 28 LEU A C 13
ATOM 20336 O O . LEU A 1 28 ? 5.683 -21.947 28.170 1.00 22.11 28 LEU A O 13
ATOM 20352 N N . ASN A 1 29 ? 7.384 -20.641 27.493 1.00 40.24 29 ASN A N 13
ATOM 20353 C CA . ASN A 1 29 ? 8.347 -21.175 28.469 1.00 1.20 29 ASN A CA 13
ATOM 20354 C C . ASN A 1 29 ? 8.463 -20.245 29.689 1.00 23.15 29 ASN A C 13
ATOM 20355 O O . ASN A 1 29 ? 8.755 -20.689 30.801 1.00 5.53 29 ASN A O 13
ATOM 20366 N N . ARG A 1 30 ? 8.248 -18.948 29.462 1.00 74.23 30 ARG A N 13
ATOM 20367 C CA . ARG A 1 30 ? 8.184 -17.961 30.548 1.00 32.43 30 ARG A CA 13
ATOM 20368 C C . ARG A 1 30 ? 7.036 -18.299 31.512 1.00 32.24 30 ARG A C 13
ATOM 20369 O O . ARG A 1 30 ? 7.155 -18.144 32.730 1.00 54.11 30 ARG A O 13
ATOM 20390 N N . TYR A 1 31 ? 5.922 -18.749 30.948 1.00 53.41 31 TYR A N 13
ATOM 20391 C CA . TYR A 1 31 ? 4.802 -19.263 31.735 1.00 51.54 31 TYR A CA 13
ATOM 20392 C C . TYR A 1 31 ? 4.834 -20.795 31.776 1.00 22.42 31 TYR A C 13
ATOM 20393 O O . TYR A 1 31 ? 4.678 -21.458 30.752 1.00 41.54 31 TYR A O 13
ATOM 20411 N N . ARG A 1 32 ? 5.038 -21.344 32.968 1.00 22.24 32 ARG A N 13
ATOM 20412 C CA . ARG A 1 32 ? 5.131 -22.796 33.154 1.00 71.21 32 ARG A CA 13
ATOM 20413 C C . ARG A 1 32 ? 3.805 -23.494 32.788 1.00 30.21 32 ARG A C 13
ATOM 20414 O O . ARG A 1 32 ? 2.750 -22.856 32.763 1.00 70.25 32 ARG A O 13
ATOM 20435 N N . PRO A 1 33 ? 3.830 -24.822 32.520 1.00 60.22 33 PRO A N 13
ATOM 20436 C CA . PRO A 1 33 ? 2.614 -25.592 32.163 1.00 40.21 33 PRO A CA 13
ATOM 20437 C C . PRO A 1 33 ? 1.565 -25.681 33.297 1.00 41.11 33 PRO A C 13
ATOM 20438 O O . PRO A 1 33 ? 0.760 -26.617 33.333 1.00 35.42 33 PRO A O 13
ATOM 20449 N N . GLY A 1 34 ? 1.572 -24.709 34.208 1.00 3.42 34 GLY A N 13
ATOM 20450 C CA . GLY A 1 34 ? 0.557 -24.629 35.249 1.00 14.22 34 GLY A CA 13
ATOM 20451 C C . GLY A 1 34 ? 0.321 -23.200 35.730 1.00 63.33 34 GLY A C 13
ATOM 20452 O O . GLY A 1 34 ? -0.128 -22.980 36.857 1.00 61.24 34 GLY A O 13
ATOM 20456 N N . ASP A 1 35 ? 0.621 -22.225 34.873 1.00 3.31 35 ASP A N 13
ATOM 20457 C CA . ASP A 1 35 ? 0.478 -20.805 35.221 1.00 33.22 35 ASP A CA 13
ATOM 20458 C C . ASP A 1 35 ? -0.541 -20.085 34.320 1.00 2.34 35 ASP A C 13
ATOM 20459 O O . ASP A 1 35 ? -0.890 -20.562 33.237 1.00 50.40 35 ASP A O 13
ATOM 20468 N N . ILE A 1 36 ? -1.009 -18.929 34.788 1.00 53.22 36 ILE A N 13
ATOM 20469 C CA . ILE A 1 36 ? -1.973 -18.114 34.042 1.00 25.22 36 ILE A CA 13
ATOM 20470 C C . ILE A 1 36 ? -1.266 -16.988 33.267 1.00 74.32 36 ILE A C 13
ATOM 20471 O O . ILE A 1 36 ? -0.419 -16.279 33.813 1.00 70.24 36 ILE A O 13
ATOM 20487 N N . VAL A 1 37 ? -1.622 -16.830 31.996 1.00 40.40 37 VAL A N 13
ATOM 20488 C CA . VAL A 1 37 ? -1.031 -15.797 31.142 1.00 25.13 37 VAL A CA 13
ATOM 20489 C C . VAL A 1 37 ? -1.538 -14.397 31.536 1.00 10.15 37 VAL A C 13
ATOM 20490 O O . VAL A 1 37 ? -2.746 -14.170 31.628 1.00 51.51 37 VAL A O 13
ATOM 20503 N N . SER A 1 38 ? -0.609 -13.463 31.762 1.00 14.15 38 SER A N 13
ATOM 20504 C CA . SER A 1 38 ? -0.960 -12.101 32.199 1.00 42.21 38 SER A CA 13
ATOM 20505 C C . SER A 1 38 ? -1.591 -11.274 31.063 1.00 41.31 38 SER A C 13
ATOM 20506 O O . SER A 1 38 ? -1.707 -11.740 29.928 1.00 0.12 38 SER A O 13
ATOM 20514 N N . THR A 1 39 ? -1.973 -10.036 31.376 1.00 40.45 39 THR A N 13
ATOM 20515 C CA . THR A 1 39 ? -2.711 -9.170 30.438 1.00 2.24 39 THR A CA 13
ATOM 20516 C C . THR A 1 39 ? -1.934 -8.894 29.138 1.00 43.12 39 THR A C 13
ATOM 20517 O O . THR A 1 39 ? -2.482 -9.026 28.046 1.00 51.35 39 THR A O 13
ATOM 20528 N N . VAL A 1 40 ? -0.662 -8.510 29.258 1.00 33.43 40 VAL A N 13
ATOM 20529 C CA . VAL A 1 40 ? 0.166 -8.177 28.084 1.00 70.31 40 VAL A CA 13
ATOM 20530 C C . VAL A 1 40 ? 0.285 -9.362 27.109 1.00 34.34 40 VAL A C 13
ATOM 20531 O O . VAL A 1 40 ? -0.090 -9.261 25.935 1.00 14.02 40 VAL A O 13
ATOM 20544 N N . ASP A 1 41 ? 0.816 -10.478 27.600 1.00 72.43 41 ASP A N 13
ATOM 20545 C CA . ASP A 1 41 ? 0.967 -11.694 26.793 1.00 31.51 41 ASP A CA 13
ATOM 20546 C C . ASP A 1 41 ? -0.402 -12.214 26.317 1.00 72.14 41 ASP A C 13
ATOM 20547 O O . ASP A 1 41 ? -0.547 -12.679 25.184 1.00 43.14 41 ASP A O 13
ATOM 20556 N N . GLY A 1 42 ? -1.403 -12.119 27.193 1.00 42.24 42 GLY A N 13
ATOM 20557 C CA . GLY A 1 42 ? -2.760 -12.523 26.841 1.00 22.23 42 GLY A CA 13
ATOM 20558 C C . GLY A 1 42 ? -3.349 -11.697 25.700 1.00 5.54 42 GLY A C 13
ATOM 20559 O O . GLY A 1 42 ? -3.975 -12.242 24.792 1.00 40.30 42 GLY A O 13
ATOM 20563 N N . ALA A 1 43 ? -3.138 -10.382 25.746 1.00 15.33 43 ALA A N 13
ATOM 20564 C CA . ALA A 1 43 ? -3.612 -9.476 24.693 1.00 75.13 43 ALA A CA 13
ATOM 20565 C C . ALA A 1 43 ? -3.033 -9.860 23.326 1.00 32.05 43 ALA A C 13
ATOM 20566 O O . ALA A 1 43 ? -3.727 -9.807 22.307 1.00 31.21 43 ALA A O 13
ATOM 20573 N N . PHE A 1 44 ? -1.757 -10.251 23.315 1.00 32.34 44 PHE A N 13
ATOM 20574 C CA . PHE A 1 44 ? -1.107 -10.743 22.096 1.00 1.11 44 PHE A CA 13
ATOM 20575 C C . PHE A 1 44 ? -1.860 -11.962 21.539 1.00 62.22 44 PHE A C 13
ATOM 20576 O O . PHE A 1 44 ? -2.052 -12.093 20.329 1.00 14.12 44 PHE A O 13
ATOM 20593 N N . LEU A 1 45 ? -2.288 -12.843 22.443 1.00 12.52 45 LEU A N 13
ATOM 20594 C CA . LEU A 1 45 ? -3.077 -14.024 22.076 1.00 25.20 45 LEU A CA 13
ATOM 20595 C C . LEU A 1 45 ? -4.474 -13.628 21.569 1.00 3.14 45 LEU A C 13
ATOM 20596 O O . LEU A 1 45 ? -4.970 -14.188 20.591 1.00 34.14 45 LEU A O 13
ATOM 20612 N N . VAL A 1 46 ? -5.102 -12.661 22.240 1.00 52.13 46 VAL A N 13
ATOM 20613 C CA . VAL A 1 46 ? -6.419 -12.157 21.826 1.00 1.41 46 VAL A CA 13
ATOM 20614 C C . VAL A 1 46 ? -6.385 -11.634 20.380 1.00 20.31 46 VAL A C 13
ATOM 20615 O O . VAL A 1 46 ? -7.244 -11.972 19.564 1.00 73.12 46 VAL A O 13
ATOM 20628 N N . GLU A 1 47 ? -5.381 -10.819 20.065 1.00 4.42 47 GLU A N 13
ATOM 20629 C CA . GLU A 1 47 ? -5.202 -10.300 18.704 1.00 22.01 47 GLU A CA 13
ATOM 20630 C C . GLU A 1 47 ? -4.876 -11.441 17.726 1.00 14.41 47 GLU A C 13
ATOM 20631 O O . GLU A 1 47 ? -5.423 -11.510 16.621 1.00 62.01 47 GLU A O 13
ATOM 20643 N N . ALA A 1 48 ? -3.987 -12.341 18.151 1.00 12.22 48 ALA A N 13
ATOM 20644 C CA . ALA A 1 48 ? -3.633 -13.528 17.360 1.00 21.41 48 ALA A CA 13
ATOM 20645 C C . ALA A 1 48 ? -4.856 -14.427 17.117 1.00 32.24 48 ALA A C 13
ATOM 20646 O O . ALA A 1 48 ? -4.893 -15.199 16.157 1.00 11.01 48 ALA A O 13
ATOM 20653 N N . LEU A 1 49 ? -5.846 -14.326 18.000 1.00 63.43 49 LEU A N 13
ATOM 20654 C CA . LEU A 1 49 ? -7.114 -15.042 17.842 1.00 52.52 49 LEU A CA 13
ATOM 20655 C C . LEU A 1 49 ? -8.057 -14.294 16.880 1.00 34.34 49 LEU A C 13
ATOM 20656 O O . LEU A 1 49 ? -8.610 -14.889 15.952 1.00 41.32 49 LEU A O 13
ATOM 20672 N N . LYS A 1 50 ? -8.209 -12.983 17.098 1.00 11.11 50 LYS A N 13
ATOM 20673 C CA . LYS A 1 50 ? -9.108 -12.132 16.292 1.00 2.11 50 LYS A CA 13
ATOM 20674 C C . LYS A 1 50 ? -8.837 -12.227 14.781 1.00 10.24 50 LYS A C 13
ATOM 20675 O O . LYS A 1 50 ? -9.738 -12.016 13.969 1.00 53.43 50 LYS A O 13
ATOM 20694 N N . ARG A 1 51 ? -7.597 -12.522 14.406 1.00 1.43 51 ARG A N 13
ATOM 20695 C CA . ARG A 1 51 ? -7.218 -12.587 12.989 1.00 21.53 51 ARG A CA 13
ATOM 20696 C C . ARG A 1 51 ? -7.834 -13.814 12.278 1.00 12.02 51 ARG A C 13
ATOM 20697 O O . ARG A 1 51 ? -7.851 -13.879 11.049 1.00 42.24 51 ARG A O 13
ATOM 20718 N N . HIS A 1 52 ? -8.347 -14.773 13.056 1.00 42.14 52 HIS A N 13
ATOM 20719 C CA . HIS A 1 52 ? -8.906 -16.019 12.500 1.00 43.32 52 HIS A CA 13
ATOM 20720 C C . HIS A 1 52 ? -10.420 -15.898 12.230 1.00 70.14 52 HIS A C 13
ATOM 20721 O O . HIS A 1 52 ? -11.134 -15.205 12.954 1.00 21.30 52 HIS A O 13
ATOM 20736 N N . PRO A 1 53 ? -10.942 -16.598 11.199 1.00 0.33 53 PRO A N 13
ATOM 20737 C CA . PRO A 1 53 ? -12.378 -16.552 10.863 1.00 25.54 53 PRO A CA 13
ATOM 20738 C C . PRO A 1 53 ? -13.252 -17.275 11.905 1.00 43.23 53 PRO A C 13
ATOM 20739 O O . PRO A 1 53 ? -14.445 -17.000 12.033 1.00 1.24 53 PRO A O 13
ATOM 20750 N N . ASP A 1 54 ? -12.643 -18.196 12.646 1.00 60.03 54 ASP A N 13
ATOM 20751 C CA . ASP A 1 54 ? -13.339 -18.962 13.689 1.00 24.44 54 ASP A CA 13
ATOM 20752 C C . ASP A 1 54 ? -13.207 -18.293 15.072 1.00 32.23 54 ASP A C 13
ATOM 20753 O O . ASP A 1 54 ? -13.628 -18.855 16.086 1.00 11.32 54 ASP A O 13
ATOM 20762 N N . ALA A 1 55 ? -12.644 -17.083 15.092 1.00 33.14 55 ALA A N 13
ATOM 20763 C CA . ALA A 1 55 ? -12.388 -16.345 16.338 1.00 21.03 55 ALA A CA 13
ATOM 20764 C C . ALA A 1 55 ? -13.622 -16.263 17.253 1.00 44.23 55 ALA A C 13
ATOM 20765 O O . ALA A 1 55 ? -13.559 -16.645 18.422 1.00 52.21 55 ALA A O 13
ATOM 20772 N N . THR A 1 56 ? -14.742 -15.780 16.712 1.00 44.24 56 THR A N 13
ATOM 20773 C CA . THR A 1 56 ? -15.965 -15.552 17.509 1.00 24.20 56 THR A CA 13
ATOM 20774 C C . THR A 1 56 ? -16.379 -16.783 18.337 1.00 62.40 56 THR A C 13
ATOM 20775 O O . THR A 1 56 ? -16.900 -16.648 19.444 1.00 25.20 56 THR A O 13
ATOM 20786 N N . SER A 1 57 ? -16.131 -17.984 17.813 1.00 11.14 57 SER A N 13
ATOM 20787 C CA . SER A 1 57 ? -16.495 -19.225 18.519 1.00 70.20 57 SER A CA 13
ATOM 20788 C C . SER A 1 57 ? -15.558 -19.506 19.701 1.00 4.14 57 SER A C 13
ATOM 20789 O O . SER A 1 57 ? -15.982 -20.016 20.742 1.00 34.13 57 SER A O 13
ATOM 20797 N N . LYS A 1 58 ? -14.281 -19.180 19.537 1.00 30.11 58 LYS A N 13
ATOM 20798 C CA . LYS A 1 58 ? -13.290 -19.374 20.602 1.00 22.34 58 LYS A CA 13
ATOM 20799 C C . LYS A 1 58 ? -13.296 -18.199 21.595 1.00 72.50 58 LYS A C 13
ATOM 20800 O O . LYS A 1 58 ? -12.792 -18.315 22.712 1.00 61.04 58 LYS A O 13
ATOM 20819 N N . ILE A 1 59 ? -13.869 -17.070 21.178 1.00 63.22 59 ILE A N 13
ATOM 20820 C CA . ILE A 1 59 ? -14.084 -15.927 22.075 1.00 64.22 59 ILE A CA 13
ATOM 20821 C C . ILE A 1 59 ? -15.372 -16.118 22.892 1.00 21.02 59 ILE A C 13
ATOM 20822 O O . ILE A 1 59 ? -15.414 -15.831 24.092 1.00 65.14 59 ILE A O 13
ATOM 20838 N N . GLY A 1 60 ? -16.419 -16.608 22.228 1.00 75.12 60 GLY A N 13
ATOM 20839 C CA . GLY A 1 60 ? -17.694 -16.850 22.891 1.00 14.13 60 GLY A CA 13
ATOM 20840 C C . GLY A 1 60 ? -18.341 -15.574 23.421 1.00 4.41 60 GLY A C 13
ATOM 20841 O O . GLY A 1 60 ? -18.382 -14.561 22.718 1.00 54.43 60 GLY A O 13
ATOM 20845 N N . PRO A 1 61 ? -18.858 -15.587 24.666 1.00 50.32 61 PRO A N 13
ATOM 20846 C CA . PRO A 1 61 ? -19.463 -14.399 25.286 1.00 31.15 61 PRO A CA 13
ATOM 20847 C C . PRO A 1 61 ? -18.424 -13.426 25.874 1.00 42.43 61 PRO A C 13
ATOM 20848 O O . PRO A 1 61 ? -18.783 -12.405 26.465 1.00 55.52 61 PRO A O 13
ATOM 20859 N N . GLY A 1 62 ? -17.141 -13.749 25.714 1.00 1.23 62 GLY A N 13
ATOM 20860 C CA . GLY A 1 62 ? -16.076 -12.897 26.234 1.00 35.11 62 GLY A CA 13
ATOM 20861 C C . GLY A 1 62 ? -14.894 -13.686 26.786 1.00 11.11 62 GLY A C 13
ATOM 20862 O O . GLY A 1 62 ? -15.052 -14.819 27.249 1.00 42.05 62 GLY A O 13
ATOM 20866 N N . VAL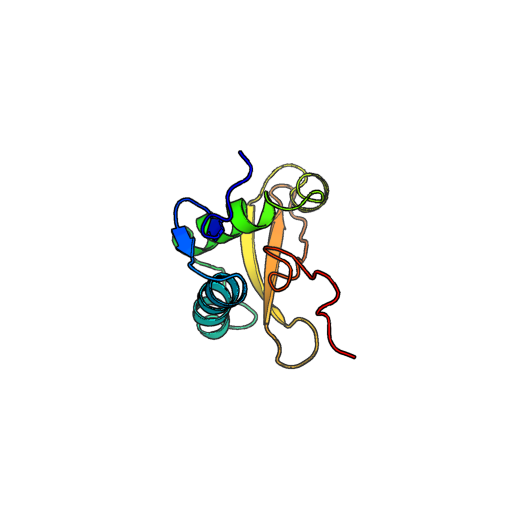 A 1 63 ? -13.707 -13.087 26.745 1.00 1.14 63 VAL A N 13
ATOM 20867 C CA . VAL A 1 63 ? -12.493 -13.732 27.251 1.00 4.42 63 VAL A CA 13
ATOM 20868 C C . VAL A 1 63 ? -12.206 -13.321 28.704 1.00 73.32 63 VAL A C 13
ATOM 20869 O O . VAL A 1 63 ? -12.202 -12.135 29.042 1.00 22.44 63 VAL A O 13
ATOM 20882 N N . ARG A 1 64 ? -11.986 -14.312 29.560 1.00 4.44 64 ARG A N 13
ATOM 20883 C CA . ARG A 1 64 ? -11.634 -14.069 30.961 1.00 64.43 64 ARG A CA 13
ATOM 20884 C C . ARG A 1 64 ? -10.108 -14.003 31.137 1.00 61.11 64 ARG A C 13
ATOM 20885 O O . ARG A 1 64 ? -9.574 -13.017 31.645 1.00 53.33 64 ARG A O 13
ATOM 20906 N N . ASN A 1 65 ? -9.412 -15.054 30.704 1.00 0.14 65 ASN A N 13
ATOM 20907 C CA . ASN A 1 65 ? -7.943 -15.099 30.754 1.00 4.34 65 ASN A CA 13
ATOM 20908 C C . ASN A 1 65 ? -7.399 -16.276 29.932 1.00 52.40 65 ASN A C 13
ATOM 20909 O O . ASN A 1 65 ? -8.160 -17.025 29.319 1.00 43.13 65 ASN A O 13
ATOM 20920 N N . PHE A 1 66 ? -6.079 -16.431 29.908 1.00 70.21 66 PHE A N 13
ATOM 20921 C CA . PHE A 1 66 ? -5.444 -17.563 29.223 1.00 43.42 66 PHE A CA 13
ATOM 20922 C C . PHE A 1 66 ? -4.635 -18.414 30.210 1.00 52.44 66 PHE A C 13
ATOM 20923 O O . PHE A 1 66 ? -4.107 -17.903 31.197 1.00 53.42 66 PHE A O 13
ATOM 20940 N N . GLU A 1 67 ? -4.544 -19.712 29.941 1.00 63.42 67 GLU A N 13
ATOM 20941 C CA . GLU A 1 67 ? -3.796 -20.635 30.806 1.00 4.30 67 GLU A CA 13
ATOM 20942 C C . GLU A 1 67 ? -2.802 -21.473 29.993 1.00 23.35 67 GLU A C 13
ATOM 20943 O O . GLU A 1 67 ? -3.059 -21.813 28.837 1.00 41.43 67 GLU A O 13
ATOM 20955 N N . VAL A 1 68 ? -1.665 -21.795 30.601 1.00 14.23 68 VAL A N 13
ATOM 20956 C CA . VAL A 1 68 ? -0.652 -22.634 29.951 1.00 23.44 68 VAL A CA 13
ATOM 20957 C C . VAL A 1 68 ? -0.696 -24.074 30.485 1.00 1.40 68 VAL A C 13
ATOM 20958 O O . VAL A 1 68 ? -0.617 -24.306 31.694 1.00 64.32 68 VAL A O 13
ATOM 20971 N N . ARG A 1 69 ? -0.831 -25.039 29.578 1.00 75.01 69 ARG A N 13
ATOM 20972 C CA . ARG A 1 69 ? -0.837 -26.459 29.950 1.00 0.24 69 ARG A CA 13
ATOM 20973 C C . ARG A 1 69 ? -0.184 -27.322 28.858 1.00 72.25 69 ARG A C 13
ATOM 20974 O O . ARG A 1 69 ? -0.249 -26.995 27.674 1.00 61.12 69 ARG A O 13
ATOM 20995 N N . SER A 1 70 ? 0.444 -28.425 29.263 1.00 14.15 70 SER A N 13
ATOM 20996 C CA . SER A 1 70 ? 1.151 -29.309 28.323 1.00 72.31 70 SER A CA 13
ATOM 20997 C C . SER A 1 70 ? 0.188 -30.047 27.379 1.00 61.43 70 SER A C 13
ATOM 20998 O O . SER A 1 70 ? -0.971 -30.303 27.720 1.00 3.24 70 SER A O 13
ATOM 21006 N N . ALA A 1 71 ? 0.677 -30.368 26.183 1.00 64.42 71 ALA A N 13
ATOM 21007 C CA . ALA A 1 71 ? -0.094 -31.134 25.195 1.00 30.53 71 ALA A CA 13
ATOM 21008 C C . ALA A 1 71 ? 0.719 -32.327 24.667 1.00 62.11 71 ALA A C 13
ATOM 21009 O O . ALA A 1 71 ? 0.244 -33.463 24.646 1.00 21.31 71 ALA A O 13
ATOM 21016 N N . ASP A 1 72 ? 1.944 -32.055 24.223 1.00 73.11 72 ASP A N 13
ATOM 21017 C CA . ASP A 1 72 ? 2.862 -33.108 23.782 1.00 61.24 72 ASP A CA 13
ATOM 21018 C C . ASP A 1 72 ? 3.981 -33.327 24.814 1.00 12.42 72 ASP A C 13
ATOM 21019 O O . ASP A 1 72 ? 3.874 -32.889 25.959 1.00 41.12 72 ASP A O 13
ATOM 21028 N N . TYR A 1 73 ? 5.048 -34.013 24.396 1.00 13.14 73 TYR A N 13
ATOM 21029 C CA . TYR A 1 73 ? 6.179 -34.329 25.281 1.00 5.21 73 TYR A CA 13
ATOM 21030 C C . TYR A 1 73 ? 6.724 -33.080 25.998 1.00 73.42 73 TYR A C 13
ATOM 21031 O O . TYR A 1 73 ? 6.610 -32.956 27.220 1.00 2.31 73 TYR A O 13
ATOM 21049 N N . GLY A 1 74 ? 7.312 -32.156 25.237 1.00 51.34 74 GLY A N 13
ATOM 21050 C CA . GLY A 1 74 ? 7.874 -30.941 25.828 1.00 13.32 74 GLY A CA 13
ATOM 21051 C C . GLY A 1 74 ? 7.300 -29.651 25.248 1.00 53.42 74 GLY A C 13
ATOM 21052 O O . GLY A 1 74 ? 7.974 -28.619 25.235 1.00 51.45 74 GLY A O 13
ATOM 21056 N N . THR A 1 75 ? 6.058 -29.701 24.768 1.00 2.05 75 THR A N 13
ATOM 21057 C CA . THR A 1 75 ? 5.393 -28.513 24.207 1.00 53.12 75 THR A CA 13
ATOM 21058 C C . THR A 1 75 ? 4.003 -28.297 24.822 1.00 21.02 75 THR A C 13
ATOM 21059 O O . THR A 1 75 ? 3.176 -29.216 24.871 1.00 62.24 75 THR A O 13
ATOM 21070 N N . GLN A 1 76 ? 3.755 -27.079 25.300 1.00 41.45 76 GLN A N 13
ATOM 21071 C CA . GLN A 1 76 ? 2.458 -26.719 25.886 1.00 45.21 76 GLN A CA 13
ATOM 21072 C C . GLN A 1 76 ? 1.511 -26.125 24.829 1.00 74.01 76 GLN A C 13
ATOM 21073 O O . GLN A 1 76 ? 1.837 -26.066 23.641 1.00 21.33 76 GLN A O 13
ATOM 21087 N N . CYS A 1 77 ? 0.334 -25.697 25.276 1.00 43.12 77 CYS A N 13
ATOM 21088 C CA . CYS A 1 77 ? -0.631 -24.999 24.417 1.00 13.40 77 CYS A CA 13
ATOM 21089 C C . CYS A 1 77 ? -1.342 -23.889 25.202 1.00 0.31 77 CYS A C 13
ATOM 21090 O O . CYS A 1 77 ? -1.448 -23.957 26.430 1.00 53.45 77 CYS A O 13
ATOM 21098 N N . PHE A 1 78 ? -1.817 -22.869 24.494 1.00 74.23 78 PHE A N 13
ATOM 21099 C CA . PHE A 1 78 ? -2.527 -21.752 25.127 1.00 73.42 78 PHE A CA 13
ATOM 21100 C C . PHE A 1 78 ? -4.039 -22.024 25.210 1.00 33.13 78 PHE A C 13
ATOM 21101 O O . PHE A 1 78 ? -4.715 -22.181 24.188 1.00 61.21 78 PHE A O 13
ATOM 21118 N N . TRP A 1 79 ? -4.552 -22.092 26.440 1.00 44.44 79 TRP A N 13
ATOM 21119 C CA . TRP A 1 79 ? -5.976 -22.355 26.697 1.00 24.50 79 TRP A CA 13
ATOM 21120 C C . TRP A 1 79 ? -6.772 -21.052 26.881 1.00 4.43 79 TRP A C 13
ATOM 21121 O O . TRP A 1 79 ? -6.400 -20.195 27.684 1.00 5.11 79 TRP A O 13
ATOM 21142 N N . ILE A 1 80 ? -7.871 -20.913 26.140 1.00 0.14 80 ILE A N 13
ATOM 21143 C CA . ILE A 1 80 ? -8.734 -19.730 26.236 1.00 41.44 80 ILE A CA 13
ATOM 21144 C C . ILE A 1 80 ? -9.836 -19.919 27.294 1.00 72.02 80 ILE A C 13
ATOM 21145 O O . ILE A 1 80 ? -10.763 -20.713 27.109 1.00 64.50 80 ILE A O 13
ATOM 21161 N N . LEU A 1 81 ? -9.728 -19.190 28.402 1.00 1.22 81 LEU A N 13
ATOM 21162 C CA . LEU A 1 81 ? -10.754 -19.216 29.449 1.00 13.45 81 LEU A CA 13
ATOM 21163 C C . LEU A 1 81 ? -11.893 -18.246 29.107 1.00 22.25 81 LEU A C 13
ATOM 21164 O O . LEU A 1 81 ? -11.792 -17.045 29.348 1.00 20.25 81 LEU A O 13
ATOM 21180 N N . ARG A 1 82 ? -12.960 -18.768 28.513 1.00 11.43 82 ARG A N 13
ATOM 21181 C CA . ARG A 1 82 ? -14.132 -17.955 28.171 1.00 51.11 82 ARG A CA 13
ATOM 21182 C C . ARG A 1 82 ? -15.023 -17.712 29.398 1.00 1.34 82 ARG A C 13
ATOM 21183 O O . ARG A 1 82 ? -15.109 -18.559 30.289 1.00 33.55 82 ARG A O 13
ATOM 21204 N N . THR A 1 83 ? -15.688 -16.554 29.431 1.00 61.04 83 THR A N 13
ATOM 21205 C CA . THR A 1 83 ? -16.599 -16.203 30.536 1.00 52.54 83 THR A CA 13
ATOM 21206 C C . THR A 1 83 ? -17.720 -17.241 30.684 1.00 35.13 83 THR A C 13
ATOM 21207 O O . THR A 1 83 ? -18.282 -17.417 31.764 1.00 70.33 83 THR A O 13
ATOM 21218 N N . ASP A 1 84 ? -18.030 -17.920 29.580 1.00 60.33 84 ASP A N 13
ATOM 21219 C CA . ASP A 1 84 ? -18.959 -19.055 29.577 1.00 31.41 84 ASP A CA 13
ATOM 21220 C C . ASP A 1 84 ? -18.559 -20.116 30.620 1.00 34.12 84 ASP A C 13
ATOM 21221 O O . ASP A 1 84 ? -19.408 -20.705 31.289 1.00 31.41 84 ASP A O 13
ATOM 21230 N N . GLY A 1 85 ? -17.255 -20.344 30.747 1.00 20.14 85 GLY A N 13
ATOM 21231 C CA . GLY A 1 85 ? -16.745 -21.387 31.631 1.00 30.32 85 GLY A CA 13
ATOM 21232 C C . GLY A 1 85 ? -16.013 -22.490 30.872 1.00 10.23 85 GLY A C 13
ATOM 21233 O O . GLY A 1 85 ? -15.074 -23.096 31.389 1.00 34.23 85 GLY A O 13
ATOM 21237 N N . SER A 1 86 ? -16.437 -22.742 29.633 1.00 63.03 86 SER A N 13
ATOM 21238 C CA . SER A 1 86 ? -15.824 -23.787 28.797 1.00 54.33 86 SER A CA 13
ATOM 21239 C C . SER A 1 86 ? -14.498 -23.311 28.189 1.00 14.13 86 SER A C 13
ATOM 21240 O O . SER A 1 86 ? -14.485 -22.485 27.276 1.00 22.24 86 SER A O 13
ATOM 21248 N N . GLU A 1 87 ? -13.386 -23.827 28.697 1.00 53.24 87 GLU A N 13
ATOM 21249 C CA . GLU A 1 87 ? -12.060 -23.473 28.172 1.00 23.41 87 GLU A CA 13
ATOM 21250 C C . GLU A 1 87 ? -11.724 -24.265 26.896 1.00 34.33 87 GLU A C 13
ATOM 21251 O O . GLU A 1 87 ? -11.994 -25.465 26.802 1.00 22.31 87 GLU A O 13
ATOM 21263 N N . GLU A 1 88 ? -11.139 -23.585 25.912 1.00 61.31 88 GLU A N 13
ATOM 21264 C CA . GLU A 1 88 ? -10.755 -24.225 24.646 1.00 30.43 88 GLU A CA 13
ATOM 21265 C C . GLU A 1 88 ? -9.359 -23.761 24.199 1.00 44.33 88 GLU A C 13
ATOM 21266 O O . GLU A 1 88 ? -9.062 -22.568 24.193 1.00 42.22 88 GLU A O 13
ATOM 21278 N N . ARG A 1 89 ? -8.506 -24.715 23.837 1.00 42.51 89 ARG A N 13
ATOM 21279 C CA . ARG A 1 89 ? -7.105 -24.428 23.482 1.00 23.23 89 ARG A CA 13
ATOM 21280 C C . ARG A 1 89 ? -6.900 -24.331 21.963 1.00 61.43 89 ARG A C 13
ATOM 21281 O O . ARG A 1 89 ? -7.677 -24.883 21.185 1.00 61.20 89 ARG A O 13
ATOM 21302 N N . PHE A 1 90 ? -5.838 -23.637 21.553 1.00 15.32 90 PHE A N 13
ATOM 21303 C CA . PHE A 1 90 ? -5.444 -23.587 20.138 1.00 44.13 90 PHE A CA 13
ATOM 21304 C C . PHE A 1 90 ? -3.933 -23.838 19.976 1.00 11.34 90 PHE A C 13
ATOM 21305 O O . PHE A 1 90 ? -3.124 -23.379 20.784 1.00 55.33 90 PHE A O 13
ATOM 21322 N N . SER A 1 91 ? -3.565 -24.573 18.924 1.00 70.12 91 SER A N 13
ATOM 21323 C CA . SER A 1 91 ? -2.173 -25.014 18.708 1.00 23.42 91 SER A CA 13
ATOM 21324 C C . SER A 1 91 ? -1.188 -23.849 18.513 1.00 13.31 91 SER A C 13
ATOM 21325 O O . SER A 1 91 ? 0.016 -24.053 18.594 1.00 5.10 91 SER A O 13
ATOM 21333 N N . TYR A 1 92 ? -1.720 -22.654 18.232 1.00 11.41 92 TYR A N 13
ATOM 21334 C CA . TYR A 1 92 ? -0.942 -21.407 18.013 1.00 21.31 92 TYR A CA 13
ATOM 21335 C C . TYR A 1 92 ? 0.096 -21.506 16.864 1.00 34.14 92 TYR A C 13
ATOM 21336 O O . TYR A 1 92 ? 0.002 -20.762 15.890 1.00 64.10 92 TYR A O 13
ATOM 21354 N N . LYS A 1 93 ? 1.072 -22.412 16.975 1.00 32.04 93 LYS A N 13
ATOM 21355 C CA . LYS A 1 93 ? 2.117 -22.597 15.949 1.00 60.14 93 LYS A CA 13
ATOM 21356 C C . LYS A 1 93 ? 1.539 -22.725 14.525 1.00 33.54 93 LYS A C 13
ATOM 21357 O O . LYS A 1 93 ? 2.169 -22.309 13.549 1.00 72.54 93 LYS A O 13
ATOM 21376 N N . LYS A 1 94 ? 0.349 -23.310 14.408 1.00 34.22 94 LYS A N 13
ATOM 21377 C CA . LYS A 1 94 ? -0.316 -23.451 13.109 1.00 12.31 94 LYS A CA 13
ATOM 21378 C C . LYS A 1 94 ? -1.035 -22.152 12.710 1.00 14.42 94 LYS A C 13
ATOM 21379 O O . LYS A 1 94 ? -2.256 -22.044 12.819 1.00 12.14 94 LYS A O 13
ATOM 21398 N N . CYS A 1 95 ? -0.266 -21.164 12.258 1.00 40.00 95 CYS A N 13
ATOM 21399 C CA . CYS A 1 95 ? -0.821 -19.875 11.848 1.00 13.14 95 CYS A CA 13
ATOM 21400 C C . CYS A 1 95 ? 0.210 -19.063 11.063 1.00 4.33 95 CYS A C 13
ATOM 21401 O O . CYS A 1 95 ? 1.380 -18.980 11.439 1.00 35.00 95 CYS A O 13
ATOM 21409 N N . VAL A 1 96 ? -0.231 -18.499 9.948 1.00 15.31 96 VAL A N 13
ATOM 21410 C CA . VAL A 1 96 ? 0.592 -17.609 9.126 1.00 43.20 96 VAL A CA 13
ATOM 21411 C C . VAL A 1 96 ? -0.261 -16.425 8.662 1.00 31.10 96 VAL A C 13
ATOM 21412 O O . VAL A 1 96 ? -0.089 -15.288 9.101 1.00 22.33 96 VAL A O 13
ATOM 21425 N N . LEU A 1 97 ? -1.222 -16.733 7.802 1.00 61.53 97 LEU A N 13
ATOM 21426 C CA . LEU A 1 97 ? -2.160 -15.748 7.261 1.00 11.34 97 LEU A CA 13
ATOM 21427 C C . LEU A 1 97 ? -3.493 -16.419 6.933 1.00 60.30 97 LEU A C 13
ATOM 21428 O O . LEU A 1 97 ? -3.524 -17.539 6.429 1.00 31.32 97 LEU A O 13
ATOM 21444 N N . GLU A 1 98 ? -4.591 -15.732 7.218 1.00 14.34 98 GLU A N 13
ATOM 21445 C CA . GLU A 1 98 ? -5.925 -16.255 6.917 1.00 43.41 98 GLU A CA 13
ATOM 21446 C C . GLU A 1 98 ? -6.283 -16.050 5.437 1.00 41.24 98 GLU A C 13
ATOM 21447 O O . GLU A 1 98 ? -7.332 -16.489 4.965 1.00 60.14 98 GLU A O 13
ATOM 21459 N N . HIS A 1 99 ? -5.401 -15.361 4.718 1.00 64.04 99 HIS A N 13
ATOM 21460 C CA . HIS A 1 99 ? -5.440 -15.310 3.254 1.00 32.11 99 HIS A CA 13
ATOM 21461 C C . HIS A 1 99 ? -4.172 -15.978 2.693 1.00 31.14 99 HIS A C 13
ATOM 21462 O O . HIS A 1 99 ? -3.514 -15.460 1.790 1.00 34.03 99 HIS A O 13
ATOM 21477 N N . HIS A 1 100 ? -3.855 -17.148 3.246 1.00 2.11 100 HIS A N 13
ATOM 21478 C CA . HIS A 1 100 ? -2.605 -17.862 2.958 1.00 11.41 100 HIS A CA 13
ATOM 21479 C C . HIS A 1 100 ? -2.522 -18.375 1.504 1.00 41.24 100 HIS A C 13
ATOM 21480 O O . HIS A 1 100 ? -2.964 -19.483 1.195 1.00 64.23 100 HIS A O 13
ATOM 21495 N N . HIS A 1 101 ? -1.960 -17.552 0.619 1.00 1.05 101 HIS A N 13
ATOM 21496 C CA . HIS A 1 101 ? -1.673 -17.967 -0.762 1.00 2.35 101 HIS A CA 13
ATOM 21497 C C . HIS A 1 101 ? -0.709 -16.986 -1.451 1.00 3.14 101 HIS A C 13
ATOM 21498 O O . HIS A 1 101 ? -0.903 -15.770 -1.408 1.00 5.41 101 HIS A O 13
ATOM 21513 N N . HIS A 1 102 ? 0.340 -17.527 -2.067 1.00 63.11 102 HIS A N 13
ATOM 21514 C CA . HIS A 1 102 ? 1.331 -16.720 -2.793 1.00 44.25 102 HIS A CA 13
ATOM 21515 C C . HIS A 1 102 ? 1.939 -17.510 -3.965 1.00 53.13 102 HIS A C 13
ATOM 21516 O O . HIS A 1 102 ? 2.698 -18.461 -3.766 1.00 55.41 102 HIS A O 13
ATOM 21531 N N . HIS A 1 103 ? 1.602 -17.101 -5.185 1.00 11.32 103 HIS A N 13
ATOM 21532 C CA . HIS A 1 103 ? 2.098 -17.763 -6.397 1.00 5.14 103 HIS A CA 13
ATOM 21533 C C . HIS A 1 103 ? 3.413 -17.135 -6.889 1.00 34.01 103 HIS A C 13
ATOM 21534 O O . HIS A 1 103 ? 3.561 -15.911 -6.910 1.00 21.21 103 HIS A O 13
ATOM 21549 N N . HIS A 1 104 ? 4.366 -17.986 -7.276 1.00 52.24 104 HIS A N 13
ATOM 21550 C CA . HIS A 1 104 ? 5.621 -17.529 -7.899 1.00 22.22 104 HIS A CA 13
ATOM 21551 C C . HIS A 1 104 ? 6.244 -18.628 -8.795 1.00 75.41 104 HIS A C 13
ATOM 21552 O O . HIS A 1 104 ? 5.751 -18.812 -9.927 1.00 37.32 104 HIS A O 13
ATOM 21568 N N . MET A 1 1 ? 5.241 2.403 1.204 1.00 75.12 1 MET A N 14
ATOM 21569 C CA . MET A 1 1 ? 4.055 2.722 0.357 1.00 53.11 1 MET A CA 14
ATOM 21570 C C . MET A 1 1 ? 3.382 1.454 -0.202 1.00 1.34 1 MET A C 14
ATOM 21571 O O . MET A 1 1 ? 2.360 1.539 -0.881 1.00 52.13 1 MET A O 14
ATOM 21587 N N . ALA A 1 2 ? 3.953 0.284 0.078 1.00 30.54 2 ALA A N 14
ATOM 21588 C CA . ALA A 1 2 ? 3.418 -0.980 -0.449 1.00 71.10 2 ALA A CA 14
ATOM 21589 C C . ALA A 1 2 ? 2.212 -1.486 0.364 1.00 74.01 2 ALA A C 14
ATOM 21590 O O . ALA A 1 2 ? 1.824 -0.887 1.370 1.00 11.44 2 ALA A O 14
ATOM 21597 N N . LYS A 1 3 ? 1.616 -2.590 -0.086 1.00 51.33 3 LYS A N 14
ATOM 21598 C CA . LYS A 1 3 ? 0.501 -3.225 0.632 1.00 10.23 3 LYS A CA 14
ATOM 21599 C C . LYS A 1 3 ? 1.020 -4.197 1.704 1.00 54.11 3 LYS A C 14
ATOM 21600 O O . LYS A 1 3 ? 0.270 -4.641 2.574 1.00 23.31 3 LYS A O 14
ATOM 21619 N N . ALA A 1 4 ? 2.309 -4.533 1.626 1.00 31.21 4 ALA A N 14
ATOM 21620 C CA . ALA A 1 4 ? 2.923 -5.478 2.562 1.00 13.03 4 ALA A CA 14
ATOM 21621 C C . ALA A 1 4 ? 2.996 -4.905 3.989 1.00 74.03 4 ALA A C 14
ATOM 21622 O O . ALA A 1 4 ? 4.009 -4.327 4.392 1.00 2.54 4 ALA A O 14
ATOM 21629 N N . GLN A 1 5 ? 1.902 -5.044 4.733 1.00 65.53 5 GLN A N 14
ATOM 21630 C CA . GLN A 1 5 ? 1.840 -4.598 6.128 1.00 32.04 5 GLN A CA 14
ATOM 21631 C C . GLN A 1 5 ? 2.389 -5.673 7.082 1.00 20.22 5 GLN A C 14
ATOM 21632 O O . GLN A 1 5 ? 2.027 -6.848 6.980 1.00 15.31 5 GLN A O 14
ATOM 21646 N N . PRO A 1 6 ? 3.272 -5.285 8.025 1.00 3.45 6 PRO A N 14
ATOM 21647 C CA . PRO A 1 6 ? 3.828 -6.219 9.019 1.00 32.41 6 PRO A CA 14
ATOM 21648 C C . PRO A 1 6 ? 2.752 -6.775 9.969 1.00 24.13 6 PRO A C 14
ATOM 21649 O O . PRO A 1 6 ? 1.638 -6.246 10.052 1.00 74.51 6 PRO A O 14
ATOM 21660 N N . ILE A 1 7 ? 3.088 -7.842 10.690 1.00 3.14 7 ILE A N 14
ATOM 21661 C CA . ILE A 1 7 ? 2.140 -8.478 11.611 1.00 52.53 7 ILE A CA 14
ATOM 21662 C C . ILE A 1 7 ? 2.026 -7.671 12.917 1.00 14.44 7 ILE A C 14
ATOM 21663 O O . ILE A 1 7 ? 2.855 -7.804 13.816 1.00 71.42 7 ILE A O 14
ATOM 21679 N N . GLU A 1 8 ? 1.015 -6.810 13.001 1.00 62.31 8 GLU A N 14
ATOM 21680 C CA . GLU A 1 8 ? 0.808 -5.976 14.190 1.00 23.00 8 GLU A CA 14
ATOM 21681 C C . GLU A 1 8 ? -0.148 -6.647 15.188 1.00 62.10 8 GLU A C 14
ATOM 21682 O O . GLU A 1 8 ? -1.299 -6.943 14.859 1.00 74.20 8 GLU A O 14
ATOM 21694 N N . ILE A 1 9 ? 0.336 -6.890 16.405 1.00 35.35 9 ILE A N 14
ATOM 21695 C CA . ILE A 1 9 ? -0.491 -7.454 17.477 1.00 23.20 9 ILE A CA 14
ATOM 21696 C C . ILE A 1 9 ? -0.305 -6.669 18.788 1.00 44.33 9 ILE A C 14
ATOM 21697 O O . ILE A 1 9 ? 0.792 -6.642 19.351 1.00 22.14 9 ILE A O 14
ATOM 21713 N N . ALA A 1 10 ? -1.372 -6.011 19.250 1.00 15.03 10 ALA A N 14
ATOM 21714 C CA . ALA A 1 10 ? -1.363 -5.290 20.537 1.00 52.45 10 ALA A CA 14
ATOM 21715 C C . ALA A 1 10 ? -0.310 -4.168 20.577 1.00 11.40 10 ALA A C 14
ATOM 21716 O O . ALA A 1 10 ? 0.230 -3.845 21.636 1.00 4.53 10 ALA A O 14
ATOM 21723 N N . GLY A 1 11 ? -0.036 -3.562 19.427 1.00 31.34 11 GLY A N 14
ATOM 21724 C CA . GLY A 1 11 ? 0.976 -2.508 19.352 1.00 3.01 11 GLY A CA 14
ATOM 21725 C C . GLY A 1 11 ? 2.389 -3.049 19.149 1.00 3.33 11 GLY A C 14
ATOM 21726 O O . GLY A 1 11 ? 3.370 -2.309 19.235 1.00 51.23 11 GLY A O 14
ATOM 21730 N N . HIS A 1 12 ? 2.494 -4.353 18.903 1.00 64.42 12 HIS A N 14
ATOM 21731 C CA . HIS A 1 12 ? 3.780 -4.986 18.597 1.00 34.04 12 HIS A CA 14
ATOM 21732 C C . HIS A 1 12 ? 3.842 -5.352 17.107 1.00 71.34 12 HIS A C 14
ATOM 21733 O O . HIS A 1 12 ? 3.178 -6.289 16.664 1.00 3.13 12 HIS A O 14
ATOM 21748 N N . GLU A 1 13 ? 4.617 -4.596 16.336 1.00 54.43 13 GLU A N 14
ATOM 21749 C CA . GLU A 1 13 ? 4.739 -4.837 14.895 1.00 34.01 13 GLU A CA 14
ATOM 21750 C C . GLU A 1 13 ? 5.884 -5.820 14.584 1.00 41.14 13 GLU A C 14
ATOM 21751 O O . GLU A 1 13 ? 7.060 -5.532 14.819 1.00 5.25 13 GLU A O 14
ATOM 21763 N N . PHE A 1 14 ? 5.528 -6.990 14.065 1.00 22.05 14 PHE A N 14
ATOM 21764 C CA . PHE A 1 14 ? 6.510 -8.019 13.708 1.00 63.43 14 PHE A CA 14
ATOM 21765 C C . PHE A 1 14 ? 6.865 -7.957 12.215 1.00 51.32 14 PHE A C 14
ATOM 21766 O O . PHE A 1 14 ? 5.980 -7.914 11.357 1.00 73.44 14 PHE A O 14
ATOM 21783 N N . ALA A 1 15 ? 8.164 -7.975 11.915 1.00 11.11 15 ALA A N 14
ATOM 21784 C CA . ALA A 1 15 ? 8.657 -7.835 10.536 1.00 61.42 15 ALA A CA 14
ATOM 21785 C C . ALA A 1 15 ? 8.286 -9.030 9.640 1.00 62.32 15 ALA A C 14
ATOM 21786 O O . ALA A 1 15 ? 8.450 -8.974 8.419 1.00 25.32 15 ALA A O 14
ATOM 21793 N N . ARG A 1 16 ? 7.803 -10.107 10.247 1.00 71.21 16 ARG A N 14
ATOM 21794 C CA . ARG A 1 16 ? 7.401 -11.312 9.509 1.00 64.31 16 ARG A CA 14
ATOM 21795 C C . ARG A 1 16 ? 6.558 -12.231 10.402 1.00 14.12 16 ARG A C 14
ATOM 21796 O O . ARG A 1 16 ? 6.595 -12.118 11.629 1.00 72.53 16 ARG A O 14
ATOM 21817 N N . LYS A 1 17 ? 5.798 -13.136 9.794 1.00 45.34 17 LYS A N 14
ATOM 21818 C CA . LYS A 1 17 ? 4.943 -14.054 10.556 1.00 23.13 17 LYS A CA 14
ATOM 21819 C C . LYS A 1 17 ? 5.781 -14.905 11.526 1.00 20.04 17 LYS A C 14
ATOM 21820 O O . LYS A 1 17 ? 5.400 -15.104 12.681 1.00 52.35 17 LYS A O 14
ATOM 21839 N N . ALA A 1 18 ? 6.932 -15.381 11.049 1.00 1.51 18 ALA A N 14
ATOM 21840 C CA . ALA A 1 18 ? 7.862 -16.161 11.876 1.00 65.31 18 ALA A CA 14
ATOM 21841 C C . ALA A 1 18 ? 8.394 -15.341 13.065 1.00 63.54 18 ALA A C 14
ATOM 21842 O O . ALA A 1 18 ? 8.785 -15.896 14.092 1.00 53.24 18 ALA A O 14
ATOM 21849 N N . ASP A 1 19 ? 8.397 -14.018 12.922 1.00 21.20 19 ASP A N 14
ATOM 21850 C CA . ASP A 1 19 ? 8.819 -13.118 14.000 1.00 1.20 19 ASP A CA 14
ATOM 21851 C C . ASP A 1 19 ? 7.764 -13.110 15.122 1.00 63.31 19 ASP A C 14
ATOM 21852 O O . ASP A 1 19 ? 8.093 -13.176 16.309 1.00 53.13 19 ASP A O 14
ATOM 21861 N N . ALA A 1 20 ? 6.490 -13.053 14.728 1.00 23.44 20 ALA A N 14
ATOM 21862 C CA . ALA A 1 20 ? 5.374 -13.168 15.676 1.00 61.21 20 ALA A CA 14
ATOM 21863 C C . ALA A 1 20 ? 5.362 -14.549 16.349 1.00 22.13 20 ALA A C 14
ATOM 21864 O O . ALA A 1 20 ? 5.126 -14.669 17.554 1.00 54.34 20 ALA A O 14
ATOM 21871 N N . LEU A 1 21 ? 5.624 -15.590 15.558 1.00 73.45 21 LEU A N 14
ATOM 21872 C CA . LEU A 1 21 ? 5.690 -16.960 16.076 1.00 0.11 21 LEU A CA 14
ATOM 21873 C C . LEU A 1 21 ? 6.848 -17.116 17.074 1.00 5.32 21 LEU A C 14
ATOM 21874 O O . LEU A 1 21 ? 6.712 -17.790 18.094 1.00 34.04 21 LEU A O 14
ATOM 21890 N N . ALA A 1 22 ? 7.984 -16.481 16.771 1.00 14.02 22 ALA A N 14
ATOM 21891 C CA . ALA A 1 22 ? 9.147 -16.493 17.667 1.00 75.45 22 ALA A CA 14
ATOM 21892 C C . ALA A 1 22 ? 8.806 -15.877 19.032 1.00 75.52 22 ALA A C 14
ATOM 21893 O O . ALA A 1 22 ? 9.151 -16.428 20.078 1.00 61.34 22 ALA A O 14
ATOM 21900 N N . PHE A 1 23 ? 8.117 -14.734 19.010 1.00 21.31 23 PHE A N 14
ATOM 21901 C CA . PHE A 1 23 ? 7.680 -14.057 20.238 1.00 34.42 23 PHE A CA 14
ATOM 21902 C C . PHE A 1 23 ? 6.787 -14.976 21.089 1.00 32.34 23 PHE A C 14
ATOM 21903 O O . PHE A 1 23 ? 7.115 -15.291 22.236 1.00 54.40 23 PHE A O 14
ATOM 21920 N N . MET A 1 24 ? 5.662 -15.408 20.515 1.00 45.41 24 MET A N 14
ATOM 21921 C CA . MET A 1 24 ? 4.755 -16.341 21.190 1.00 62.13 24 MET A CA 14
ATOM 21922 C C . MET A 1 24 ? 5.469 -17.636 21.618 1.00 44.53 24 MET A C 14
ATOM 21923 O O . MET A 1 24 ? 5.094 -18.255 22.610 1.00 61.35 24 MET A O 14
ATOM 21937 N N . LYS A 1 25 ? 6.504 -18.030 20.882 1.00 32.43 25 LYS A N 14
ATOM 21938 C CA . LYS A 1 25 ? 7.319 -19.190 21.258 1.00 2.02 25 LYS A CA 14
ATOM 21939 C C . LYS A 1 25 ? 8.093 -18.929 22.565 1.00 61.42 25 LYS A C 14
ATOM 21940 O O . LYS A 1 25 ? 8.080 -19.759 23.471 1.00 62.23 25 LYS A O 14
ATOM 21959 N N . VAL A 1 26 ? 8.747 -17.767 22.661 1.00 15.41 26 VAL A N 14
ATOM 21960 C CA . VAL A 1 26 ? 9.516 -17.405 23.863 1.00 65.42 26 VAL A CA 14
ATOM 21961 C C . VAL A 1 26 ? 8.636 -17.446 25.126 1.00 43.01 26 VAL A C 14
ATOM 21962 O O . VAL A 1 26 ? 8.955 -18.132 26.101 1.00 23.33 26 VAL A O 14
ATOM 21975 N N . MET A 1 27 ? 7.528 -16.709 25.095 1.00 22.22 27 MET A N 14
ATOM 21976 C CA . MET A 1 27 ? 6.561 -16.711 26.203 1.00 61.11 27 MET A CA 14
ATOM 21977 C C . MET A 1 27 ? 5.968 -18.114 26.440 1.00 62.33 27 MET A C 14
ATOM 21978 O O . MET A 1 27 ? 5.748 -18.516 27.581 1.00 72.23 27 MET A O 14
ATOM 21992 N N . LEU A 1 28 ? 5.730 -18.860 25.359 1.00 4.34 28 LEU A N 14
ATOM 21993 C CA . LEU A 1 28 ? 5.216 -20.236 25.457 1.00 61.31 28 LEU A CA 14
ATOM 21994 C C . LEU A 1 28 ? 6.198 -21.152 26.207 1.00 24.11 28 LEU A C 14
ATOM 21995 O O . LEU A 1 28 ? 5.793 -21.996 27.004 1.00 22.12 28 LEU A O 14
ATOM 22011 N N . ASN A 1 29 ? 7.496 -20.983 25.943 1.00 43.42 29 ASN A N 14
ATOM 22012 C CA . ASN A 1 29 ? 8.533 -21.788 26.604 1.00 61.52 29 ASN A CA 14
ATOM 22013 C C . ASN A 1 29 ? 8.611 -21.477 28.108 1.00 35.33 29 ASN A C 14
ATOM 22014 O O . ASN A 1 29 ? 8.936 -22.349 28.919 1.00 74.43 29 ASN A O 14
ATOM 22025 N N . ARG A 1 30 ? 8.304 -20.230 28.464 1.00 21.10 30 ARG A N 14
ATOM 22026 C CA . ARG A 1 30 ? 8.328 -19.778 29.861 1.00 53.53 30 ARG A CA 14
ATOM 22027 C C . ARG A 1 30 ? 7.297 -20.522 30.729 1.00 61.21 30 ARG A C 14
ATOM 22028 O O . ARG A 1 30 ? 7.521 -20.761 31.919 1.00 64.14 30 ARG A O 14
ATOM 22049 N N . TYR A 1 31 ? 6.162 -20.875 30.139 1.00 31.32 31 TYR A N 14
ATOM 22050 C CA . TYR A 1 31 ? 5.084 -21.538 30.880 1.00 34.03 31 TYR A CA 14
ATOM 22051 C C . TYR A 1 31 ? 5.063 -23.057 30.646 1.00 11.13 31 TYR A C 14
ATOM 22052 O O . TYR A 1 31 ? 5.301 -23.537 29.538 1.00 75.33 31 TYR A O 14
ATOM 22070 N N . ARG A 1 32 ? 4.772 -23.800 31.708 1.00 0.22 32 ARG A N 14
ATOM 22071 C CA . ARG A 1 32 ? 4.642 -25.260 31.644 1.00 53.22 32 ARG A CA 14
ATOM 22072 C C . ARG A 1 32 ? 3.213 -25.656 31.241 1.00 54.41 32 ARG A C 14
ATOM 22073 O O . ARG A 1 32 ? 2.312 -24.817 31.262 1.00 63.33 32 ARG A O 14
ATOM 22094 N N . PRO A 1 33 ? 2.983 -26.935 30.864 1.00 12.45 33 PRO A N 14
ATOM 22095 C CA . PRO A 1 33 ? 1.628 -27.452 30.601 1.00 62.21 33 PRO A CA 14
ATOM 22096 C C . PRO A 1 33 ? 0.731 -27.400 31.846 1.00 40.11 33 PRO A C 14
ATOM 22097 O O . PRO A 1 33 ? 0.432 -28.420 32.473 1.00 61.31 33 PRO A O 14
ATOM 22108 N N . GLY A 1 34 ? 0.324 -26.195 32.200 1.00 44.41 34 GLY A N 14
ATOM 22109 C CA . GLY A 1 34 ? -0.512 -25.983 33.378 1.00 65.33 34 GLY A CA 14
ATOM 22110 C C . GLY A 1 34 ? -0.460 -24.550 33.908 1.00 42.45 34 GLY A C 14
ATOM 22111 O O . GLY A 1 34 ? -1.305 -24.149 34.716 1.00 3.24 34 GLY A O 14
ATOM 22115 N N . ASP A 1 35 ? 0.533 -23.774 33.467 1.00 22.12 35 ASP A N 14
ATOM 22116 C CA . ASP A 1 35 ? 0.669 -22.378 33.898 1.00 23.10 35 ASP A CA 14
ATOM 22117 C C . ASP A 1 35 ? -0.294 -21.447 33.146 1.00 71.20 35 ASP A C 14
ATOM 22118 O O . ASP A 1 35 ? -0.567 -21.627 31.957 1.00 22.15 35 ASP A O 14
ATOM 22127 N N . ILE A 1 36 ? -0.799 -20.446 33.858 1.00 61.11 36 ILE A N 14
ATOM 22128 C CA . ILE A 1 36 ? -1.688 -19.441 33.273 1.00 73.10 36 ILE A CA 14
ATOM 22129 C C . ILE A 1 36 ? -0.886 -18.261 32.699 1.00 12.34 36 ILE A C 14
ATOM 22130 O O . ILE A 1 36 ? 0.090 -17.809 33.301 1.00 71.13 36 ILE A O 14
ATOM 22146 N N . VAL A 1 37 ? -1.297 -17.786 31.525 1.00 51.44 37 VAL A N 14
ATOM 22147 C CA . VAL A 1 37 ? -0.688 -16.606 30.898 1.00 70.42 37 VAL A CA 14
ATOM 22148 C C . VAL A 1 37 ? -0.987 -15.337 31.721 1.00 54.43 37 VAL A C 14
ATOM 22149 O O . VAL A 1 37 ? -2.084 -15.188 32.263 1.00 41.20 37 VAL A O 14
ATOM 22162 N N . SER A 1 38 ? -0.018 -14.424 31.809 1.00 41.24 38 SER A N 14
ATOM 22163 C CA . SER A 1 38 ? -0.151 -13.245 32.682 1.00 4.20 38 SER A CA 14
ATOM 22164 C C . SER A 1 38 ? -1.074 -12.179 32.076 1.00 3.43 38 SER A C 14
ATOM 22165 O O . SER A 1 38 ? -1.564 -12.321 30.953 1.00 25.23 38 SER A O 14
ATOM 22173 N N . THR A 1 39 ? -1.300 -11.102 32.828 1.00 34.44 39 THR A N 14
ATOM 22174 C CA . THR A 1 39 ? -2.189 -10.012 32.391 1.00 44.12 39 THR A CA 14
ATOM 22175 C C . THR A 1 39 ? -1.619 -9.283 31.163 1.00 42.31 39 THR A C 14
ATOM 22176 O O . THR A 1 39 ? -2.367 -8.736 30.345 1.00 12.45 39 THR A O 14
ATOM 22187 N N . VAL A 1 40 ? -0.293 -9.274 31.043 1.00 3.14 40 VAL A N 14
ATOM 22188 C CA . VAL A 1 40 ? 0.382 -8.645 29.900 1.00 64.42 40 VAL A CA 14
ATOM 22189 C C . VAL A 1 40 ? 0.221 -9.487 28.620 1.00 33.23 40 VAL A C 14
ATOM 22190 O O . VAL A 1 40 ? -0.487 -9.089 27.691 1.00 20.40 40 VAL A O 14
ATOM 22203 N N . ASP A 1 41 ? 0.855 -10.662 28.589 1.00 53.23 41 ASP A N 14
ATOM 22204 C CA . ASP A 1 41 ? 0.786 -11.549 27.414 1.00 31.41 41 ASP A CA 14
ATOM 22205 C C . ASP A 1 41 ? -0.668 -11.936 27.084 1.00 64.25 41 ASP A C 14
ATOM 22206 O O . ASP A 1 41 ? -1.003 -12.203 25.927 1.00 24.12 41 ASP A O 14
ATOM 22215 N N . GLY A 1 42 ? -1.524 -11.970 28.107 1.00 41.22 42 GLY A N 14
ATOM 22216 C CA . GLY A 1 42 ? -2.942 -12.242 27.896 1.00 54.50 42 GLY A CA 14
ATOM 22217 C C . GLY A 1 42 ? -3.589 -11.275 26.906 1.00 52.22 42 GLY A C 14
ATOM 22218 O O . GLY A 1 42 ? -4.292 -11.695 25.985 1.00 3.52 42 GLY A O 14
ATOM 22222 N N . ALA A 1 43 ? -3.333 -9.978 27.086 1.00 22.53 43 ALA A N 14
ATOM 22223 C CA . ALA A 1 43 ? -3.876 -8.942 26.197 1.00 64.14 43 ALA A CA 14
ATOM 22224 C C . ALA A 1 43 ? -3.364 -9.121 24.762 1.00 11.21 43 ALA A C 14
ATOM 22225 O O . ALA A 1 43 ? -4.118 -8.978 23.796 1.00 43.23 43 ALA A O 14
ATOM 22232 N N . PHE A 1 44 ? -2.075 -9.437 24.640 1.00 4.03 44 PHE A N 14
ATOM 22233 C CA . PHE A 1 44 ? -1.456 -9.735 23.344 1.00 43.12 44 PHE A CA 14
ATOM 22234 C C . PHE A 1 44 ? -2.217 -10.856 22.613 1.00 33.32 44 PHE A C 14
ATOM 22235 O O . PHE A 1 44 ? -2.558 -10.728 21.435 1.00 3.22 44 PHE A O 14
ATOM 22252 N N . LEU A 1 45 ? -2.480 -11.948 23.327 1.00 23.41 45 LEU A N 14
ATOM 22253 C CA . LEU A 1 45 ? -3.229 -13.083 22.774 1.00 12.13 45 LEU A CA 14
ATOM 22254 C C . LEU A 1 45 ? -4.656 -12.684 22.358 1.00 65.42 45 LEU A C 14
ATOM 22255 O O . LEU A 1 45 ? -5.161 -13.145 21.332 1.00 12.00 45 LEU A O 14
ATOM 22271 N N . VAL A 1 46 ? -5.303 -11.832 23.156 1.00 51.33 46 VAL A N 14
ATOM 22272 C CA . VAL A 1 46 ? -6.649 -11.340 22.827 1.00 2.11 46 VAL A CA 14
ATOM 22273 C C . VAL A 1 46 ? -6.657 -10.581 21.486 1.00 32.21 46 VAL A C 14
ATOM 22274 O O . VAL A 1 46 ? -7.516 -10.817 20.634 1.00 34.21 46 VAL A O 14
ATOM 22287 N N . GLU A 1 47 ? -5.694 -9.675 21.307 1.00 43.31 47 GLU A N 14
ATOM 22288 C CA . GLU A 1 47 ? -5.560 -8.915 20.055 1.00 71.01 47 GLU A CA 14
ATOM 22289 C C . GLU A 1 47 ? -5.243 -9.842 18.872 1.00 35.14 47 GLU A C 14
ATOM 22290 O O . GLU A 1 47 ? -5.837 -9.722 17.796 1.00 31.13 47 GLU A O 14
ATOM 22302 N N . ALA A 1 48 ? -4.307 -10.770 19.080 1.00 62.11 48 ALA A N 14
ATOM 22303 C CA . ALA A 1 48 ? -3.948 -11.754 18.052 1.00 45.23 48 ALA A CA 14
ATOM 22304 C C . ALA A 1 48 ? -5.176 -12.564 17.612 1.00 5.30 48 ALA A C 14
ATOM 22305 O O . ALA A 1 48 ? -5.389 -12.804 16.423 1.00 70.50 48 ALA A O 14
ATOM 22312 N N . LEU A 1 49 ? -5.985 -12.970 18.585 1.00 32.41 49 LEU A N 14
ATOM 22313 C 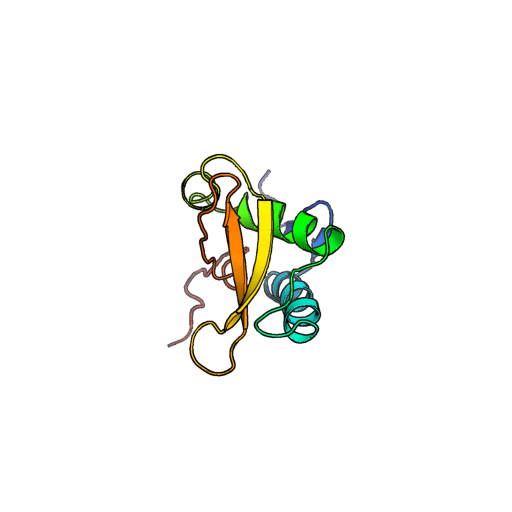CA . LEU A 1 49 ? -7.215 -13.719 18.316 1.00 22.34 49 LEU A CA 14
ATOM 22314 C C . LEU A 1 49 ? -8.248 -12.858 17.565 1.00 40.34 49 LEU A C 14
ATOM 22315 O O . LEU A 1 49 ? -8.626 -13.174 16.432 1.00 71.15 49 LEU A O 14
ATOM 22331 N N . LYS A 1 50 ? -8.667 -11.756 18.195 1.00 15.22 50 LYS A N 14
ATOM 22332 C CA . LYS A 1 50 ? -9.762 -10.908 17.689 1.00 61.45 50 LYS A CA 14
ATOM 22333 C C . LYS A 1 50 ? -9.597 -10.478 16.221 1.00 51.33 50 LYS A C 14
ATOM 22334 O O . LYS A 1 50 ? -10.590 -10.326 15.511 1.00 11.30 50 LYS A O 14
ATOM 22353 N N . ARG A 1 51 ? -8.362 -10.284 15.756 1.00 11.01 51 ARG A N 14
ATOM 22354 C CA . ARG A 1 51 ? -8.139 -9.788 14.387 1.00 30.22 51 ARG A CA 14
ATOM 22355 C C . ARG A 1 51 ? -8.405 -10.875 13.317 1.00 24.24 51 ARG A C 14
ATOM 22356 O O . ARG A 1 51 ? -8.006 -10.737 12.158 1.00 71.31 51 ARG A O 14
ATOM 22377 N N . HIS A 1 52 ? -9.082 -11.955 13.717 1.00 4.12 52 HIS A N 14
ATOM 22378 C CA . HIS A 1 52 ? -9.547 -12.991 12.783 1.00 32.51 52 HIS A CA 14
ATOM 22379 C C . HIS A 1 52 ? -11.086 -12.996 12.711 1.00 21.10 52 HIS A C 14
ATOM 22380 O O . HIS A 1 52 ? -11.756 -12.890 13.738 1.00 60.33 52 HIS A O 14
ATOM 22395 N N . PRO A 1 53 ? -11.671 -13.134 11.503 1.00 3.03 53 PRO A N 14
ATOM 22396 C CA . PRO A 1 53 ? -13.139 -13.107 11.319 1.00 50.43 53 PRO A CA 14
ATOM 22397 C C . PRO A 1 53 ? -13.876 -14.184 12.144 1.00 0.43 53 PRO A C 14
ATOM 22398 O O . PRO A 1 53 ? -14.986 -13.959 12.634 1.00 74.31 53 PRO A O 14
ATOM 22409 N N . ASP A 1 54 ? -13.246 -15.346 12.306 1.00 13.23 54 ASP A N 14
ATOM 22410 C CA . ASP A 1 54 ? -13.841 -16.466 13.050 1.00 55.44 54 ASP A CA 14
ATOM 22411 C C . ASP A 1 54 ? -13.611 -16.350 14.571 1.00 40.15 54 ASP A C 14
ATOM 22412 O O . ASP A 1 54 ? -14.151 -17.141 15.349 1.00 44.51 54 ASP A O 14
ATOM 22421 N N . ALA A 1 55 ? -12.825 -15.356 14.991 1.00 0.34 55 ALA A N 14
ATOM 22422 C CA . ALA A 1 55 ? -12.451 -15.197 16.407 1.00 52.53 55 ALA A CA 14
ATOM 22423 C C . ALA A 1 55 ? -13.669 -15.160 17.343 1.00 5.14 55 ALA A C 14
ATOM 22424 O O . ALA A 1 55 ? -13.676 -15.809 18.389 1.00 52.31 55 ALA A O 14
ATOM 22431 N N . THR A 1 56 ? -14.689 -14.393 16.960 1.00 62.41 56 THR A N 14
ATOM 22432 C CA . THR A 1 56 ? -15.924 -14.264 17.756 1.00 3.02 56 THR A CA 14
ATOM 22433 C C . THR A 1 56 ? -16.519 -15.627 18.152 1.00 41.41 56 THR A C 14
ATOM 22434 O O . THR A 1 56 ? -17.046 -15.787 19.257 1.00 4.43 56 THR A O 14
ATOM 22445 N N . SER A 1 57 ? -16.405 -16.615 17.258 1.00 63.24 57 SER A N 14
ATOM 22446 C CA . SER A 1 57 ? -16.947 -17.965 17.502 1.00 53.45 57 SER A CA 14
ATOM 22447 C C . SER A 1 57 ? -16.254 -18.652 18.687 1.00 10.14 57 SER A C 14
ATOM 22448 O O . SER A 1 57 ? -16.798 -19.579 19.289 1.00 0.21 57 SER A O 14
ATOM 22456 N N . LYS A 1 58 ? -15.044 -18.202 19.015 1.00 60.44 58 LYS A N 14
ATOM 22457 C CA . LYS A 1 58 ? -14.291 -18.762 20.144 1.00 23.30 58 LYS A CA 14
ATOM 22458 C C . LYS A 1 58 ? -14.121 -17.730 21.269 1.00 23.34 58 LYS A C 14
ATOM 22459 O O . LYS A 1 58 ? -13.302 -17.896 22.172 1.00 54.11 58 LYS A O 14
ATOM 22478 N N . ILE A 1 59 ? -14.906 -16.659 21.205 1.00 22.13 59 ILE A N 14
ATOM 22479 C CA . ILE A 1 59 ? -14.983 -15.680 22.292 1.00 14.12 59 ILE A CA 14
ATOM 22480 C C . ILE A 1 59 ? -16.294 -15.861 23.070 1.00 10.21 59 ILE A C 14
ATOM 22481 O O . ILE A 1 59 ? -16.290 -15.960 24.300 1.00 22.23 59 ILE A O 14
ATOM 22497 N N . GLY A 1 60 ? -17.410 -15.917 22.336 1.00 72.44 60 GLY A N 14
ATOM 22498 C CA . GLY A 1 60 ? -18.715 -16.174 22.943 1.00 12.22 60 GLY A CA 14
ATOM 22499 C C . GLY A 1 60 ? -19.125 -15.132 23.985 1.00 45.22 60 GLY A C 14
ATOM 22500 O O . GLY A 1 60 ? -19.416 -13.986 23.635 1.00 65.14 60 GLY A O 14
ATOM 22504 N N . PRO A 1 61 ? -19.184 -15.510 25.280 1.00 31.21 61 PRO A N 14
ATOM 22505 C CA . PRO A 1 61 ? -19.515 -14.571 26.363 1.00 14.12 61 PRO A CA 14
ATOM 22506 C C . PRO A 1 61 ? -18.355 -13.614 26.706 1.00 43.11 61 PRO A C 14
ATOM 22507 O O . PRO A 1 61 ? -18.581 -12.465 27.092 1.00 34.02 61 PRO A O 14
ATOM 22518 N N . GLY A 1 62 ? -17.114 -14.084 26.551 1.00 23.40 62 GLY A N 14
ATOM 22519 C CA . GLY A 1 62 ? -15.957 -13.251 26.869 1.00 12.21 62 GLY A CA 14
ATOM 22520 C C . GLY A 1 62 ? -14.697 -14.041 27.226 1.00 63.21 62 GLY A C 14
ATOM 22521 O O . GLY A 1 62 ? -14.748 -15.249 27.485 1.00 71.51 62 GLY A O 14
ATOM 22525 N N . VAL A 1 63 ? -13.558 -13.348 27.238 1.00 3.21 63 VAL A N 14
ATOM 22526 C CA . VAL A 1 63 ? -12.268 -13.952 27.590 1.00 4.10 63 VAL A CA 14
ATOM 22527 C C . VAL A 1 63 ? -12.020 -13.896 29.107 1.00 73.23 63 VAL A C 14
ATOM 22528 O O . VAL A 1 63 ? -11.991 -12.816 29.698 1.00 23.03 63 VAL A O 14
ATOM 22541 N N . ARG A 1 64 ? -11.844 -15.059 29.734 1.00 1.43 64 ARG A N 14
ATOM 22542 C CA . ARG A 1 64 ? -11.533 -15.119 31.169 1.00 42.14 64 ARG A CA 14
ATOM 22543 C C . ARG A 1 64 ? -10.011 -15.101 31.396 1.00 62.20 64 ARG A C 14
ATOM 22544 O O . ARG A 1 64 ? -9.505 -14.367 32.245 1.00 41.42 64 ARG A O 14
ATOM 22565 N N . ASN A 1 65 ? -9.296 -15.930 30.631 1.00 62.12 65 ASN A N 14
ATOM 22566 C CA . ASN A 1 65 ? -7.824 -15.969 30.649 1.00 71.11 65 ASN A CA 14
ATOM 22567 C C . ASN A 1 65 ? -7.288 -16.925 29.568 1.00 11.14 65 ASN A C 14
ATOM 22568 O O . ASN A 1 65 ? -8.034 -17.367 28.688 1.00 3.42 65 ASN A O 14
ATOM 22579 N N . PHE A 1 66 ? -5.988 -17.211 29.619 1.00 75.31 66 PHE A N 14
ATOM 22580 C CA . PHE A 1 66 ? -5.358 -18.193 28.721 1.00 12.43 66 PHE A CA 14
ATOM 22581 C C . PHE A 1 66 ? -4.448 -19.147 29.513 1.00 45.40 66 PHE A C 14
ATOM 22582 O O . PHE A 1 66 ? -3.740 -18.722 30.425 1.00 15.22 66 PHE A O 14
ATOM 22599 N N . GLU A 1 67 ? -4.465 -20.432 29.162 1.00 41.04 67 GLU A N 14
ATOM 22600 C CA . GLU A 1 67 ? -3.583 -21.420 29.805 1.00 10.42 67 GLU A CA 14
ATOM 22601 C C . GLU A 1 67 ? -2.614 -22.037 28.787 1.00 44.32 67 GLU A C 14
ATOM 22602 O O . GLU A 1 67 ? -2.917 -22.127 27.599 1.00 44.31 67 GLU A O 14
ATOM 22614 N N . VAL A 1 68 ? -1.449 -22.458 29.261 1.00 74.30 68 VAL A N 14
ATOM 22615 C CA . VAL A 1 68 ? -0.465 -23.142 28.421 1.00 62.41 68 VAL A CA 14
ATOM 22616 C C . VAL A 1 68 ? -0.471 -24.656 28.698 1.00 13.42 68 VAL A C 14
ATOM 22617 O O . VAL A 1 68 ? -0.164 -25.089 29.806 1.00 30.43 68 VAL A O 14
ATOM 22630 N N . ARG A 1 69 ? -0.829 -25.457 27.691 1.00 12.24 69 ARG A N 14
ATOM 22631 C CA . ARG A 1 69 ? -0.942 -26.918 27.861 1.00 30.22 69 ARG A CA 14
ATOM 22632 C C . ARG A 1 69 ? -0.231 -27.677 26.721 1.00 34.34 69 ARG A C 14
ATOM 22633 O O . ARG A 1 69 ? -0.105 -27.161 25.614 1.00 32.24 69 ARG A O 14
ATOM 22654 N N . SER A 1 70 ? 0.213 -28.905 27.007 1.00 10.23 70 SER A N 14
ATOM 22655 C CA . SER A 1 70 ? 1.072 -29.697 26.092 1.00 61.53 70 SER A CA 14
ATOM 22656 C C . SER A 1 70 ? 0.542 -29.804 24.649 1.00 42.52 70 SER A C 14
ATOM 22657 O O . SER A 1 70 ? -0.667 -29.795 24.405 1.00 45.11 70 SER A O 14
ATOM 22665 N N . ALA A 1 71 ? 1.480 -29.916 23.701 1.00 74.21 71 ALA A N 14
ATOM 22666 C CA . ALA A 1 71 ? 1.164 -30.145 22.285 1.00 21.35 71 ALA A CA 14
ATOM 22667 C C . ALA A 1 71 ? 1.991 -31.312 21.713 1.00 12.45 71 ALA A C 14
ATOM 22668 O O . ALA A 1 71 ? 3.015 -31.700 22.280 1.00 32.15 71 ALA A O 14
ATOM 22675 N N . ASP A 1 72 ? 1.553 -31.857 20.577 1.00 32.01 72 ASP A N 14
ATOM 22676 C CA . ASP A 1 72 ? 2.212 -33.021 19.961 1.00 23.21 72 ASP A CA 14
ATOM 22677 C C . ASP A 1 72 ? 3.556 -32.667 19.297 1.00 74.15 72 ASP A C 14
ATOM 22678 O O . ASP A 1 72 ? 4.286 -33.551 18.843 1.00 44.05 72 ASP A O 14
ATOM 22687 N N . TYR A 1 73 ? 3.884 -31.381 19.237 1.00 44.42 73 TYR A N 14
ATOM 22688 C CA . TYR A 1 73 ? 5.131 -30.934 18.601 1.00 22.11 73 TYR A CA 14
ATOM 22689 C C . TYR A 1 73 ? 6.241 -30.681 19.635 1.00 5.40 73 TYR A C 14
ATOM 22690 O O . TYR A 1 73 ? 7.176 -29.924 19.379 1.00 30.33 73 TYR A O 14
ATOM 22708 N N . GLY A 1 74 ? 6.145 -31.331 20.796 1.00 12.10 74 GLY A N 14
ATOM 22709 C CA . GLY A 1 74 ? 7.145 -31.146 21.848 1.00 23.24 74 GLY A CA 14
ATOM 22710 C C . GLY A 1 74 ? 6.896 -29.894 22.686 1.00 5.42 74 GLY A C 14
ATOM 22711 O O . GLY A 1 74 ? 7.076 -29.900 23.905 1.00 74.34 74 GLY A O 14
ATOM 22715 N N . THR A 1 75 ? 6.496 -28.812 22.024 1.00 24.45 75 THR A N 14
ATOM 22716 C CA . THR A 1 75 ? 6.129 -27.566 22.704 1.00 51.32 75 THR A CA 14
ATOM 22717 C C . THR A 1 75 ? 4.704 -27.641 23.275 1.00 21.33 75 THR A C 14
ATOM 22718 O O . THR A 1 75 ? 4.071 -28.702 23.276 1.00 13.34 75 THR A O 14
ATOM 22729 N N . GLN A 1 76 ? 4.209 -26.514 23.779 1.00 62.43 76 GLN A N 14
ATOM 22730 C CA . GLN A 1 76 ? 2.839 -26.428 24.286 1.00 30.25 76 GLN A CA 14
ATOM 22731 C C . GLN A 1 76 ? 1.947 -25.624 23.320 1.00 33.23 76 GLN A C 14
ATOM 22732 O O . GLN A 1 76 ? 2.372 -25.256 22.224 1.00 13.21 76 GLN A O 14
ATOM 22746 N N . CYS A 1 77 ? 0.713 -25.360 23.738 1.00 52.31 77 CYS A N 14
ATOM 22747 C CA . CYS A 1 77 ? -0.228 -24.540 22.962 1.00 50.10 77 CYS A CA 14
ATOM 22748 C C . CYS A 1 77 ? -0.979 -23.568 23.877 1.00 41.42 77 CYS A C 14
ATOM 22749 O O . CYS A 1 77 ? -1.148 -23.830 25.070 1.00 51.31 77 CYS A O 14
ATOM 22757 N N . PHE A 1 78 ? -1.426 -22.449 23.315 1.00 53.45 78 PHE A N 14
ATOM 22758 C CA . PHE A 1 78 ? -2.240 -21.482 24.054 1.00 54.42 78 PHE A CA 14
ATOM 22759 C C . PHE A 1 78 ? -3.724 -21.881 24.013 1.00 33.12 78 PHE A C 14
ATOM 22760 O O . PHE A 1 78 ? -4.335 -21.955 22.943 1.00 41.22 78 PHE A O 14
ATOM 22777 N N . TRP A 1 79 ? -4.293 -22.155 25.183 1.00 11.44 79 TRP A N 14
ATOM 22778 C CA . TRP A 1 79 ? -5.678 -22.616 25.285 1.00 21.11 79 TRP A CA 14
ATOM 22779 C C . TRP A 1 79 ? -6.662 -21.473 25.564 1.00 73.21 79 TRP A C 14
ATOM 22780 O O . TRP A 1 79 ? -6.418 -20.590 26.391 1.00 54.43 79 TRP A O 14
ATOM 22801 N N . ILE A 1 80 ? -7.781 -21.524 24.857 1.00 70.42 80 ILE A N 14
ATOM 22802 C CA . ILE A 1 80 ? -8.826 -20.508 24.926 1.00 22.32 80 ILE A CA 14
ATOM 22803 C C . ILE A 1 80 ? -9.757 -20.722 26.137 1.00 33.40 80 ILE A C 14
ATOM 22804 O O . ILE A 1 80 ? -10.749 -21.447 26.051 1.00 22.14 80 ILE A O 14
ATOM 22820 N N . LEU A 1 81 ? -9.421 -20.103 27.271 1.00 34.24 81 LEU A N 14
ATOM 22821 C CA . LEU A 1 81 ? -10.275 -20.156 28.469 1.00 63.23 81 LEU A CA 14
ATOM 22822 C C . LEU A 1 81 ? -11.412 -19.127 28.377 1.00 75.22 81 LEU A C 14
ATOM 22823 O O . LEU A 1 81 ? -11.174 -17.913 28.310 1.00 43.41 81 LEU A O 14
ATOM 22839 N N . ARG A 1 82 ? -12.650 -19.613 28.354 1.00 34.52 82 ARG A N 14
ATOM 22840 C CA . ARG A 1 82 ? -13.825 -18.743 28.237 1.00 51.43 82 ARG A CA 14
ATOM 22841 C C . ARG A 1 82 ? -14.530 -18.548 29.583 1.00 11.24 82 ARG A C 14
ATOM 22842 O O . ARG A 1 82 ? -14.515 -19.432 30.440 1.00 71.01 82 ARG A O 14
ATOM 22863 N N . THR A 1 83 ? -15.162 -17.385 29.757 1.00 71.12 83 THR A N 14
ATOM 22864 C CA . THR A 1 83 ? -15.964 -17.108 30.959 1.00 62.22 83 THR A CA 14
ATOM 22865 C C . THR A 1 83 ? -17.123 -18.106 31.085 1.00 12.34 83 THR A C 14
ATOM 22866 O O . THR A 1 83 ? -17.695 -18.284 32.157 1.00 64.42 83 THR A O 14
ATOM 22877 N N . ASP A 1 84 ? -17.458 -18.743 29.965 1.00 71.11 84 ASP A N 14
ATOM 22878 C CA . ASP A 1 84 ? -18.422 -19.846 29.932 1.00 32.13 84 ASP A CA 14
ATOM 22879 C C . ASP A 1 84 ? -18.070 -20.931 30.964 1.00 63.52 84 ASP A C 14
ATOM 22880 O O . ASP A 1 84 ? -18.913 -21.343 31.764 1.00 75.03 84 ASP A O 14
ATOM 22889 N N . GLY A 1 85 ? -16.813 -21.372 30.943 1.00 75.05 85 GLY A N 14
ATOM 22890 C CA . GLY A 1 85 ? -16.368 -22.453 31.819 1.00 71.11 85 GLY A CA 14
ATOM 22891 C C . GLY A 1 85 ? -15.486 -23.468 31.096 1.00 72.25 85 GLY A C 14
ATOM 22892 O O . GLY A 1 85 ? -14.572 -24.049 31.689 1.00 12.43 85 GLY A O 14
ATOM 22896 N N . SER A 1 86 ? -15.760 -23.680 29.811 1.00 72.22 86 SER A N 14
ATOM 22897 C CA . SER A 1 86 ? -14.985 -24.627 28.993 1.00 52.22 86 SER A CA 14
ATOM 22898 C C . SER A 1 86 ? -13.738 -23.962 28.392 1.00 63.02 86 SER A C 14
ATOM 22899 O O . SER A 1 86 ? -13.578 -22.737 28.450 1.00 32.23 86 SER A O 14
ATOM 22907 N N . GLU A 1 87 ? -12.854 -24.774 27.813 1.00 22.40 87 GLU A N 14
ATOM 22908 C CA . GLU A 1 87 ? -11.645 -24.260 27.163 1.00 44.43 87 GLU A CA 14
ATOM 22909 C C . GLU A 1 87 ? -11.416 -24.900 25.784 1.00 62.12 87 GLU A C 14
ATOM 22910 O O . GLU A 1 87 ? -11.611 -26.104 25.596 1.00 23.33 87 GLU A O 14
ATOM 22922 N N . GLU A 1 88 ? -11.025 -24.080 24.817 1.00 32.41 88 GLU A N 14
ATOM 22923 C CA . GLU A 1 88 ? -10.628 -24.571 23.494 1.00 72.13 88 GLU A CA 14
ATOM 22924 C C . GLU A 1 88 ? -9.117 -24.393 23.289 1.00 64.11 88 GLU A C 14
ATOM 22925 O O . GLU A 1 88 ? -8.396 -24.045 24.220 1.00 64.33 88 GLU A O 14
ATOM 22937 N N . ARG A 1 89 ? -8.634 -24.636 22.075 1.00 51.11 89 ARG A N 14
ATOM 22938 C CA . ARG A 1 89 ? -7.204 -24.478 21.777 1.00 22.31 89 ARG A CA 14
ATOM 22939 C C . ARG A 1 89 ? -6.981 -23.891 20.375 1.00 73.32 89 ARG A C 14
ATOM 22940 O O . ARG A 1 89 ? -7.666 -24.265 19.419 1.00 22.41 89 ARG A O 14
ATOM 22961 N N . PHE A 1 90 ? -6.022 -22.974 20.251 1.00 3.13 90 PHE A N 14
ATOM 22962 C CA . PHE A 1 90 ? -5.640 -22.436 18.940 1.00 13.23 90 PHE A CA 14
ATOM 22963 C C . PHE A 1 90 ? -4.114 -22.458 18.766 1.00 25.25 90 PHE A C 14
ATOM 22964 O O . PHE A 1 90 ? -3.364 -21.992 19.626 1.00 41.13 90 PHE A O 14
ATOM 22981 N N . SER A 1 91 ? -3.657 -23.021 17.656 1.00 61.54 91 SER A N 14
ATOM 22982 C CA . SER A 1 91 ? -2.224 -23.123 17.374 1.00 13.13 91 SER A CA 14
ATOM 22983 C C . SER A 1 91 ? -1.744 -21.942 16.515 1.00 3.21 91 SER A C 14
ATOM 22984 O O . SER A 1 91 ? -2.008 -21.873 15.313 1.00 61.01 91 SER A O 14
ATOM 22992 N N . TYR A 1 92 ? -1.032 -21.012 17.153 1.00 13.34 92 TYR A N 14
ATOM 22993 C CA . TYR A 1 92 ? -0.564 -19.777 16.502 1.00 12.14 92 TYR A CA 14
ATOM 22994 C C . TYR A 1 92 ? 0.253 -20.036 15.216 1.00 23.24 92 TYR A C 14
ATOM 22995 O O . TYR A 1 92 ? 0.339 -19.162 14.345 1.00 42.53 92 TYR A O 14
ATOM 23013 N N . LYS A 1 93 ? 0.845 -21.228 15.091 1.00 52.34 93 LYS A N 14
ATOM 23014 C CA . LYS A 1 93 ? 1.636 -21.574 13.897 1.00 21.34 93 LYS A CA 14
ATOM 23015 C C . LYS A 1 93 ? 0.730 -21.968 12.713 1.00 34.11 93 LYS A C 14
ATOM 23016 O O . LYS A 1 93 ? 1.129 -21.872 11.555 1.00 2.54 93 LYS A O 14
ATOM 23035 N N . LYS A 1 94 ? -0.486 -22.420 13.015 1.00 70.23 94 LYS A N 14
ATOM 23036 C CA . LYS A 1 94 ? -1.463 -22.789 11.979 1.00 44.11 94 LYS A CA 14
ATOM 23037 C C . LYS A 1 94 ? -2.191 -21.555 11.431 1.00 44.33 94 LYS A C 14
ATOM 23038 O O . LYS A 1 94 ? -2.710 -21.565 10.314 1.00 1.23 94 LYS A O 14
ATOM 23057 N N . CYS A 1 95 ? -2.226 -20.491 12.229 1.00 10.03 95 CYS A N 14
ATOM 23058 C CA . CYS A 1 95 ? -2.888 -19.246 11.835 1.00 41.03 95 CYS A CA 14
ATOM 23059 C C . CYS A 1 95 ? -1.975 -18.414 10.929 1.00 74.13 95 CYS A C 14
ATOM 23060 O O . CYS A 1 95 ? -1.570 -17.304 11.283 1.00 73.11 95 CYS A O 14
ATOM 23068 N N . VAL A 1 96 ? -1.623 -18.981 9.775 1.00 75.31 96 VAL A N 14
ATOM 23069 C CA . VAL A 1 96 ? -0.751 -18.311 8.802 1.00 0.30 96 VAL A CA 14
ATOM 23070 C C . VAL A 1 96 ? -1.384 -18.322 7.399 1.00 72.54 96 VAL A C 14
ATOM 23071 O O . VAL A 1 96 ? -1.958 -17.328 6.948 1.00 53.10 96 VAL A O 14
ATOM 23084 N N . LEU A 1 97 ? -1.286 -19.471 6.727 1.00 72.21 97 LEU A N 14
ATOM 23085 C CA . LEU A 1 97 ? -1.809 -19.640 5.367 1.00 32.40 97 LEU A CA 14
ATOM 23086 C C . LEU A 1 97 ? -2.051 -21.131 5.082 1.00 1.11 97 LEU A C 14
ATOM 23087 O O . LEU A 1 97 ? -3.182 -21.556 4.845 1.00 23.11 97 LEU A O 14
ATOM 23103 N N . GLU A 1 98 ? -0.978 -21.921 5.116 1.00 3.02 98 GLU A N 14
ATOM 23104 C CA . GLU A 1 98 ? -1.068 -23.365 4.882 1.00 63.14 98 GLU A CA 14
ATOM 23105 C C . GLU A 1 98 ? -1.370 -24.131 6.186 1.00 13.22 98 GLU A C 14
ATOM 23106 O O . GLU A 1 98 ? -0.685 -23.958 7.196 1.00 22.20 98 GLU A O 14
ATOM 23118 N N . HIS A 1 99 ? -2.403 -24.979 6.160 1.00 0.52 99 HIS A N 14
ATOM 23119 C CA . HIS A 1 99 ? -2.756 -25.818 7.320 1.00 12.13 99 HIS A CA 14
ATOM 23120 C C . HIS A 1 99 ? -1.833 -27.050 7.409 1.00 4.32 99 HIS A C 14
ATOM 23121 O O . HIS A 1 99 ? -2.274 -28.168 7.693 1.00 54.34 99 HIS A O 14
ATOM 23136 N N . HIS A 1 100 ? -0.540 -26.804 7.229 1.00 30.41 100 HIS A N 14
ATOM 23137 C CA . HIS A 1 100 ? 0.458 -27.860 7.035 1.00 33.22 100 HIS A CA 14
ATOM 23138 C C . HIS A 1 100 ? 1.073 -28.335 8.368 1.00 31.24 100 HIS A C 14
ATOM 23139 O O . HIS A 1 100 ? 1.453 -27.526 9.216 1.00 4.24 100 HIS A O 14
ATOM 23154 N N . HIS A 1 101 ? 1.179 -29.658 8.535 1.00 51.04 101 HIS A N 14
ATOM 23155 C CA . HIS A 1 101 ? 1.762 -30.250 9.752 1.00 35.40 101 HIS A CA 14
ATOM 23156 C C . HIS A 1 101 ? 3.300 -30.203 9.712 1.00 65.44 101 HIS A C 14
ATOM 23157 O O . HIS A 1 101 ? 3.941 -29.501 10.496 1.00 2.34 101 HIS A O 14
ATOM 23172 N N . HIS A 1 102 ? 3.874 -30.965 8.785 1.00 63.40 102 HIS A N 14
ATOM 23173 C CA . HIS A 1 102 ? 5.328 -31.053 8.614 1.00 65.41 102 HIS A CA 14
ATOM 23174 C C . HIS A 1 102 ? 5.871 -29.796 7.907 1.00 32.52 102 HIS A C 14
ATOM 23175 O O . HIS A 1 102 ? 6.207 -29.828 6.728 1.00 54.15 102 HIS A O 14
ATOM 23190 N N . HIS A 1 103 ? 5.915 -28.678 8.636 1.00 44.20 103 HIS A N 14
ATOM 23191 C CA . HIS A 1 103 ? 6.372 -27.394 8.075 1.00 31.43 103 HIS A CA 14
ATOM 23192 C C . HIS A 1 103 ? 7.908 -27.282 8.079 1.00 42.44 103 HIS A C 14
ATOM 23193 O O . HIS A 1 103 ? 8.481 -26.405 7.432 1.00 14.44 103 HIS A O 14
ATOM 23208 N N . HIS A 1 104 ? 8.565 -28.173 8.814 1.00 32.24 104 HIS A N 14
ATOM 23209 C CA . HIS A 1 104 ? 10.033 -28.194 8.890 1.00 44.31 104 HIS A CA 14
ATOM 23210 C C . HIS A 1 104 ? 10.569 -29.634 8.773 1.00 24.31 104 HIS A C 14
ATOM 23211 O O . HIS A 1 104 ? 11.063 -30.006 7.684 1.00 37.59 104 HIS A O 14
ATOM 23227 N N . MET A 1 1 ? 1.953 5.299 -0.324 1.00 11.14 1 MET A N 15
ATOM 23228 C CA . MET A 1 1 ? 1.071 4.608 0.656 1.00 10.24 1 MET A CA 15
ATOM 23229 C C . MET A 1 1 ? 1.203 3.081 0.539 1.00 75.42 1 MET A C 15
ATOM 23230 O O . MET A 1 1 ? 0.694 2.475 -0.404 1.00 63.25 1 MET A O 15
ATOM 23246 N N . ALA A 1 2 ? 1.896 2.463 1.489 1.00 75.34 2 ALA A N 15
ATOM 23247 C CA . ALA A 1 2 ? 2.082 1.010 1.488 1.00 55.02 2 ALA A CA 15
ATOM 23248 C C . ALA A 1 2 ? 0.934 0.294 2.214 1.00 24.14 2 ALA A C 15
ATOM 23249 O O . ALA A 1 2 ? 0.679 0.544 3.392 1.00 74.23 2 ALA A O 15
ATOM 23256 N N . LYS A 1 3 ? 0.235 -0.588 1.503 1.00 61.40 3 LYS A N 15
ATOM 23257 C CA . LYS A 1 3 ? -0.855 -1.376 2.098 1.00 44.00 3 LYS A CA 15
ATOM 23258 C C . LYS A 1 3 ? -0.349 -2.734 2.617 1.00 64.13 3 LYS A C 15
ATOM 23259 O O . LYS A 1 3 ? -1.139 -3.619 2.947 1.00 21.14 3 LYS A O 15
ATOM 23278 N N . ALA A 1 4 ? 0.971 -2.891 2.677 1.00 10.25 4 ALA A N 15
ATOM 23279 C CA . ALA A 1 4 ? 1.596 -4.081 3.267 1.00 14.03 4 ALA A CA 15
ATOM 23280 C C . ALA A 1 4 ? 2.429 -3.690 4.497 1.00 42.51 4 ALA A C 15
ATOM 23281 O O . ALA A 1 4 ? 3.657 -3.597 4.437 1.00 75.01 4 ALA A O 15
ATOM 23288 N N . GLN A 1 5 ? 1.745 -3.430 5.608 1.00 62.23 5 GLN A N 15
ATOM 23289 C CA . GLN A 1 5 ? 2.390 -2.918 6.822 1.00 30.22 5 GLN A CA 15
ATOM 23290 C C . GLN A 1 5 ? 2.889 -4.057 7.732 1.00 60.33 5 GLN A C 15
ATOM 23291 O O . GLN A 1 5 ? 2.356 -5.171 7.697 1.00 14.22 5 GLN A O 15
ATOM 23305 N N . PRO A 1 6 ? 3.926 -3.792 8.558 1.00 23.14 6 PRO A N 15
ATOM 23306 C CA . PRO A 1 6 ? 4.495 -4.800 9.477 1.00 61.41 6 PRO A CA 15
ATOM 23307 C C . PRO A 1 6 ? 3.510 -5.257 10.573 1.00 2.25 6 PRO A C 15
ATOM 23308 O O . PRO A 1 6 ? 2.395 -4.738 10.691 1.00 22.50 6 PRO A O 15
ATOM 23319 N N . ILE A 1 7 ? 3.937 -6.226 11.382 1.00 24.31 7 ILE A N 15
ATOM 23320 C CA . ILE A 1 7 ? 3.077 -6.818 12.412 1.00 41.23 7 ILE A CA 15
ATOM 23321 C C . ILE A 1 7 ? 3.255 -6.109 13.765 1.00 61.52 7 ILE A C 15
ATOM 23322 O O . ILE A 1 7 ? 4.239 -6.326 14.464 1.00 41.43 7 ILE A O 15
ATOM 23338 N N . GLU A 1 8 ? 2.305 -5.246 14.120 1.00 3.03 8 GLU A N 15
ATOM 23339 C CA . GLU A 1 8 ? 2.335 -4.550 15.416 1.00 52.14 8 GLU A CA 15
ATOM 23340 C C . GLU A 1 8 ? 1.170 -5.027 16.298 1.00 1.21 8 GLU A C 15
ATOM 23341 O O . GLU A 1 8 ? -0.001 -4.759 16.007 1.00 23.11 8 GLU A O 15
ATOM 23353 N N . ILE A 1 9 ? 1.502 -5.740 17.375 1.00 3.21 9 ILE A N 15
ATOM 23354 C CA . ILE A 1 9 ? 0.499 -6.345 18.257 1.00 64.24 9 ILE A CA 15
ATOM 23355 C C . ILE A 1 9 ? 0.678 -5.901 19.722 1.00 62.24 9 ILE A C 15
ATOM 23356 O O . ILE A 1 9 ? 1.704 -6.180 20.348 1.00 53.35 9 ILE A O 15
ATOM 23372 N N . ALA A 1 10 ? -0.324 -5.190 20.249 1.00 33.00 10 ALA A N 15
ATOM 23373 C CA . ALA A 1 10 ? -0.379 -4.819 21.676 1.00 15.51 10 ALA A CA 15
ATOM 23374 C C . ALA A 1 10 ? 0.840 -3.992 22.142 1.00 12.50 10 ALA A C 15
ATOM 23375 O O . ALA A 1 10 ? 1.185 -3.990 23.329 1.00 14.45 10 ALA A O 15
ATOM 23382 N N . GLY A 1 11 ? 1.477 -3.278 21.220 1.00 41.44 11 GLY A N 15
ATOM 23383 C CA . GLY A 1 11 ? 2.621 -2.437 21.572 1.00 61.00 11 GLY A CA 15
ATOM 23384 C C . GLY A 1 11 ? 3.955 -3.005 21.097 1.00 14.12 11 GLY A C 15
ATOM 23385 O O . GLY A 1 11 ? 5.005 -2.380 21.278 1.00 62.32 11 GLY A O 15
ATOM 23389 N N . HIS A 1 12 ? 3.924 -4.187 20.486 1.00 41.10 12 HIS A N 15
ATOM 23390 C CA . HIS A 1 12 ? 5.140 -4.837 19.985 1.00 13.24 12 HIS A CA 15
ATOM 23391 C C . HIS A 1 12 ? 5.161 -4.867 18.450 1.00 30.51 12 HIS A C 15
ATOM 23392 O O . HIS A 1 12 ? 4.364 -5.561 17.817 1.00 12.34 12 HIS A O 15
ATOM 23407 N N . GLU A 1 13 ? 6.083 -4.107 17.864 1.00 54.12 13 GLU A N 15
ATOM 23408 C CA . GLU A 1 13 ? 6.207 -4.006 16.408 1.00 55.12 13 GLU A CA 15
ATOM 23409 C C . GLU A 1 13 ? 7.211 -5.032 15.856 1.00 42.34 13 GLU A C 15
ATOM 23410 O O . GLU A 1 13 ? 8.316 -5.196 16.390 1.00 10.34 13 GLU A O 15
ATOM 23422 N N . PHE A 1 14 ? 6.813 -5.726 14.795 1.00 63.01 14 PHE A N 15
ATOM 23423 C CA . PHE A 1 14 ? 7.643 -6.759 14.169 1.00 31.31 14 PHE A CA 15
ATOM 23424 C C . PHE A 1 14 ? 7.741 -6.544 12.650 1.00 44.43 14 PHE A C 15
ATOM 23425 O O . PHE A 1 14 ? 6.727 -6.381 11.969 1.00 21.44 14 PHE A O 15
ATOM 23442 N N . ALA A 1 15 ? 8.965 -6.558 12.122 1.00 54.00 15 ALA A N 15
ATOM 23443 C CA . ALA A 1 15 ? 9.202 -6.317 10.690 1.00 12.13 15 ALA A CA 15
ATOM 23444 C C . ALA A 1 15 ? 8.691 -7.474 9.815 1.00 31.22 15 ALA A C 15
ATOM 23445 O O . ALA A 1 15 ? 8.172 -7.257 8.718 1.00 74.40 15 ALA A O 15
ATOM 23452 N N . ARG A 1 16 ? 8.842 -8.702 10.305 1.00 61.32 16 ARG A N 15
ATOM 23453 C CA . ARG A 1 16 ? 8.414 -9.896 9.560 1.00 12.31 16 ARG A CA 15
ATOM 23454 C C . ARG A 1 16 ? 7.469 -10.777 10.395 1.00 70.21 16 ARG A C 15
ATOM 23455 O O . ARG A 1 16 ? 7.251 -10.532 11.582 1.00 13.13 16 ARG A O 15
ATOM 23476 N N . LYS A 1 17 ? 6.923 -11.813 9.765 1.00 10.43 17 LYS A N 15
ATOM 23477 C CA . LYS A 1 17 ? 5.956 -12.708 10.417 1.00 24.43 17 LYS A CA 15
ATOM 23478 C C . LYS A 1 17 ? 6.644 -13.607 11.459 1.00 54.20 17 LYS A C 15
ATOM 23479 O O . LYS A 1 17 ? 6.129 -13.811 12.562 1.00 11.53 17 LYS A O 15
ATOM 23498 N N . ALA A 1 18 ? 7.809 -14.144 11.091 1.00 30.43 18 ALA A N 15
ATOM 23499 C CA . ALA A 1 18 ? 8.586 -15.023 11.974 1.00 65.15 18 ALA A CA 15
ATOM 23500 C C . ALA A 1 18 ? 8.888 -14.362 13.328 1.00 1.21 18 ALA A C 15
ATOM 23501 O O . ALA A 1 18 ? 9.036 -15.045 14.342 1.00 23.05 18 ALA A O 15
ATOM 23508 N N . ASP A 1 19 ? 8.969 -13.033 13.330 1.00 43.11 19 ASP A N 15
ATOM 23509 C CA . ASP A 1 19 ? 9.209 -12.262 14.553 1.00 62.21 19 ASP A CA 15
ATOM 23510 C C . ASP A 1 19 ? 8.087 -12.466 15.585 1.00 64.34 19 ASP A C 15
ATOM 23511 O O . ASP A 1 19 ? 8.339 -12.883 16.719 1.00 14.02 19 ASP A O 15
ATOM 23520 N N . ALA A 1 20 ? 6.851 -12.158 15.186 1.00 34.43 20 ALA A N 15
ATOM 23521 C CA . ALA A 1 20 ? 5.685 -12.324 16.063 1.00 5.02 20 ALA A CA 15
ATOM 23522 C C . ALA A 1 20 ? 5.554 -13.772 16.549 1.00 1.35 20 ALA A C 15
ATOM 23523 O O . ALA A 1 20 ? 5.274 -14.027 17.723 1.00 22.32 20 ALA A O 15
ATOM 23530 N N . LEU A 1 21 ? 5.766 -14.716 15.635 1.00 14.02 21 LEU A N 15
ATOM 23531 C CA . LEU A 1 21 ? 5.724 -16.141 15.971 1.00 31.22 21 LEU A CA 15
ATOM 23532 C C . LEU A 1 21 ? 6.793 -16.497 17.013 1.00 22.14 21 LEU A C 15
ATOM 23533 O O . LEU A 1 21 ? 6.534 -17.247 17.955 1.00 14.54 21 LEU A O 15
ATOM 23549 N N . ALA A 1 22 ? 7.997 -15.953 16.835 1.00 31.04 22 ALA A N 15
ATOM 23550 C CA . ALA A 1 22 ? 9.098 -16.177 17.773 1.00 33.22 22 ALA A CA 15
ATOM 23551 C C . ALA A 1 22 ? 8.757 -15.642 19.171 1.00 35.55 22 ALA A C 15
ATOM 23552 O O . ALA A 1 22 ? 8.953 -16.333 20.169 1.00 1.03 22 ALA A O 15
ATOM 23559 N N . PHE A 1 23 ? 8.235 -14.415 19.229 1.00 64.21 23 PHE A N 15
ATOM 23560 C CA . PHE A 1 23 ? 7.843 -13.789 20.501 1.00 62.43 23 PHE A CA 15
ATOM 23561 C C . PHE A 1 23 ? 6.876 -14.688 21.291 1.00 12.21 23 PHE A C 15
ATOM 23562 O O . PHE A 1 23 ? 7.094 -14.974 22.472 1.00 32.41 23 PHE A O 15
ATOM 23579 N N . MET A 1 24 ? 5.813 -15.137 20.627 1.00 65.35 24 MET A N 15
ATOM 23580 C CA . MET A 1 24 ? 4.842 -16.041 21.249 1.00 52.35 24 MET A CA 15
ATOM 23581 C C . MET A 1 24 ? 5.470 -17.402 21.580 1.00 61.10 24 MET A C 15
ATOM 23582 O O . MET A 1 24 ? 5.200 -17.980 22.632 1.00 72.43 24 MET A O 15
ATOM 23596 N N . LYS A 1 25 ? 6.316 -17.903 20.682 1.00 13.42 25 LYS A N 15
ATOM 23597 C CA . LYS A 1 25 ? 6.983 -19.196 20.873 1.00 33.02 25 LYS A CA 15
ATOM 23598 C C . LYS A 1 25 ? 7.894 -19.196 22.119 1.00 63.10 25 LYS A C 15
ATOM 23599 O O . LYS A 1 25 ? 7.976 -20.201 22.830 1.00 21.12 25 LYS A O 15
ATOM 23618 N N . VAL A 1 26 ? 8.564 -18.070 22.386 1.00 23.21 26 VAL A N 15
ATOM 23619 C CA . VAL A 1 26 ? 9.426 -17.949 23.573 1.00 45.41 26 VAL A CA 15
ATOM 23620 C C . VAL A 1 26 ? 8.618 -18.123 24.871 1.00 24.20 26 VAL A C 15
ATOM 23621 O O . VAL A 1 26 ? 8.875 -19.040 25.655 1.00 0.04 26 VAL A O 15
ATOM 23634 N N . MET A 1 27 ? 7.632 -17.250 25.092 1.00 72.11 27 MET A N 15
ATOM 23635 C CA . MET A 1 27 ? 6.799 -17.333 26.298 1.00 13.11 27 MET A CA 15
ATOM 23636 C C . MET A 1 27 ? 6.016 -18.657 26.348 1.00 60.13 27 MET A C 15
ATOM 23637 O O . MET A 1 27 ? 5.790 -19.214 27.422 1.00 43.04 27 MET A O 15
ATOM 23651 N N . LEU A 1 28 ? 5.637 -19.174 25.179 1.00 33.20 28 LEU A N 15
ATOM 23652 C CA . LEU A 1 28 ? 4.967 -20.476 25.082 1.00 23.25 28 LEU A CA 15
ATOM 23653 C C . LEU A 1 28 ? 5.821 -21.584 25.721 1.00 1.32 28 LEU A C 15
ATOM 23654 O O . LEU A 1 28 ? 5.327 -22.396 26.499 1.00 23.53 28 LEU A O 15
ATOM 23670 N N . ASN A 1 29 ? 7.112 -21.594 25.393 1.00 34.45 29 ASN A N 15
ATOM 23671 C CA . ASN A 1 29 ? 8.049 -22.575 25.953 1.00 31.40 29 ASN A CA 15
ATOM 23672 C C . ASN A 1 29 ? 8.522 -22.175 27.361 1.00 74.11 29 ASN A C 15
ATOM 23673 O O . ASN A 1 29 ? 9.284 -22.904 28.002 1.00 1.50 29 ASN A O 15
ATOM 23684 N N . ARG A 1 30 ? 8.088 -21.008 27.832 1.00 74.35 30 ARG A N 15
ATOM 23685 C CA . ARG A 1 30 ? 8.377 -20.568 29.202 1.00 13.54 30 ARG A CA 15
ATOM 23686 C C . ARG A 1 30 ? 7.353 -21.181 30.171 1.00 35.21 30 ARG A C 15
ATOM 23687 O O . ARG A 1 30 ? 7.710 -21.667 31.248 1.00 25.03 30 ARG A O 15
ATOM 23708 N N . TYR A 1 31 ? 6.081 -21.155 29.782 1.00 33.30 31 TYR A N 15
ATOM 23709 C CA . TYR A 1 31 ? 5.015 -21.782 30.572 1.00 73.52 31 TYR A CA 15
ATOM 23710 C C . TYR A 1 31 ? 4.963 -23.301 30.317 1.00 72.32 31 TYR A C 15
ATOM 23711 O O . TYR A 1 31 ? 5.204 -23.766 29.202 1.00 61.43 31 TYR A O 15
ATOM 23729 N N . ARG A 1 32 ? 4.648 -24.069 31.354 1.00 71.53 32 ARG A N 15
ATOM 23730 C CA . ARG A 1 32 ? 4.557 -25.530 31.249 1.00 10.25 32 ARG A CA 15
ATOM 23731 C C . ARG A 1 32 ? 3.099 -25.969 31.039 1.00 11.34 32 ARG A C 15
ATOM 23732 O O . ARG A 1 32 ? 2.180 -25.182 31.268 1.00 15.35 32 ARG A O 15
ATOM 23753 N N . PRO A 1 33 ? 2.862 -27.223 30.587 1.00 52.31 33 PRO A N 15
ATOM 23754 C CA . PRO A 1 33 ? 1.499 -27.761 30.410 1.00 5.20 33 PRO A CA 15
ATOM 23755 C C . PRO A 1 33 ? 0.660 -27.711 31.696 1.00 64.24 33 PRO A C 15
ATOM 23756 O O . PRO A 1 33 ? 0.474 -28.715 32.389 1.00 41.25 33 PRO A O 15
ATOM 23767 N N . GLY A 1 34 ? 0.182 -26.522 32.011 1.00 52.42 34 GLY A N 15
ATOM 23768 C CA . GLY A 1 34 ? -0.636 -26.319 33.206 1.00 61.01 34 GLY A CA 15
ATOM 23769 C C . GLY A 1 34 ? -0.599 -24.887 33.744 1.00 44.35 34 GLY A C 15
ATOM 23770 O O . GLY A 1 34 ? -1.498 -24.478 34.487 1.00 4.15 34 GLY A O 15
ATOM 23774 N N . ASP A 1 35 ? 0.439 -24.127 33.385 1.00 3.15 35 ASP A N 15
ATOM 23775 C CA . ASP A 1 35 ? 0.579 -22.735 33.842 1.00 4.13 35 ASP A CA 15
ATOM 23776 C C . ASP A 1 35 ? -0.364 -21.784 33.085 1.00 14.53 35 ASP A C 15
ATOM 23777 O O . ASP A 1 35 ? -0.601 -21.940 31.883 1.00 1.22 35 ASP A O 15
ATOM 23786 N N . ILE A 1 36 ? -0.899 -20.798 33.804 1.00 24.43 36 ILE A N 15
ATOM 23787 C CA . ILE A 1 36 ? -1.778 -19.788 33.210 1.00 52.33 36 ILE A CA 15
ATOM 23788 C C . ILE A 1 36 ? -0.979 -18.575 32.712 1.00 75.11 36 ILE A C 15
ATOM 23789 O O . ILE A 1 36 ? -0.119 -18.042 33.418 1.00 13.53 36 ILE A O 15
ATOM 23805 N N . VAL A 1 37 ? -1.274 -18.148 31.491 1.00 10.45 37 VAL A N 15
ATOM 23806 C CA . VAL A 1 37 ? -0.609 -16.996 30.879 1.00 63.31 37 VAL A CA 15
ATOM 23807 C C . VAL A 1 37 ? -0.948 -15.686 31.619 1.00 1.35 37 VAL A C 15
ATOM 23808 O O . VAL A 1 37 ? -2.087 -15.475 32.044 1.00 41.43 37 VAL A O 15
ATOM 23821 N N . SER A 1 38 ? 0.052 -14.816 31.781 1.00 4.30 38 SER A N 15
ATOM 23822 C CA . SER A 1 38 ? -0.131 -13.531 32.481 1.00 41.15 38 SER A CA 15
ATOM 23823 C C . SER A 1 38 ? -1.065 -12.583 31.714 1.00 2.21 38 SER A C 15
ATOM 23824 O O . SER A 1 38 ? -1.401 -12.823 30.555 1.00 73.02 38 SER A O 15
ATOM 23832 N N . THR A 1 39 ? -1.463 -11.494 32.368 1.00 70.40 39 THR A N 15
ATOM 23833 C CA . THR A 1 39 ? -2.409 -10.528 31.788 1.00 53.01 39 THR A CA 15
ATOM 23834 C C . THR A 1 39 ? -1.830 -9.818 30.552 1.00 60.32 39 THR A C 15
ATOM 23835 O O . THR A 1 39 ? -2.469 -9.772 29.502 1.00 73.24 39 THR A O 15
ATOM 23846 N N . VAL A 1 40 ? -0.623 -9.263 30.679 1.00 64.23 40 VAL A N 15
ATOM 23847 C CA . VAL A 1 40 ? 0.041 -8.586 29.552 1.00 62.12 40 VAL A CA 15
ATOM 23848 C C . VAL A 1 40 ? 0.292 -9.562 28.388 1.00 53.12 40 VAL A C 15
ATOM 23849 O O . VAL A 1 40 ? -0.037 -9.275 27.233 1.00 32.52 40 VAL A O 15
ATOM 23862 N N . ASP A 1 41 ? 0.879 -10.714 28.709 1.00 65.43 41 ASP A N 15
ATOM 23863 C CA . ASP A 1 41 ? 1.083 -11.791 27.736 1.00 35.45 41 ASP A CA 15
ATOM 23864 C C . ASP A 1 41 ? -0.240 -12.170 27.041 1.00 63.34 41 ASP A C 15
ATOM 23865 O O . ASP A 1 41 ? -0.299 -12.324 25.817 1.00 44.13 41 ASP A O 15
ATOM 23874 N N . GLY A 1 42 ? -1.299 -12.314 27.839 1.00 2.02 42 GLY A N 15
ATOM 23875 C CA . GLY A 1 42 ? -2.613 -12.655 27.307 1.00 35.41 42 GLY A CA 15
ATOM 23876 C C . GLY A 1 42 ? -3.182 -11.580 26.387 1.00 3.13 42 GLY A C 15
ATOM 23877 O O . GLY A 1 42 ? -3.747 -11.890 25.339 1.00 73.22 42 GLY A O 15
ATOM 23881 N N . ALA A 1 43 ? -3.027 -10.314 26.778 1.00 55.13 43 ALA A N 15
ATOM 23882 C CA . ALA A 1 43 ? -3.479 -9.182 25.957 1.00 22.52 43 ALA A CA 15
ATOM 23883 C C . ALA A 1 43 ? -2.840 -9.221 24.561 1.00 64.13 43 ALA A C 15
ATOM 23884 O O . ALA A 1 43 ? -3.493 -8.935 23.554 1.00 53.15 43 ALA A O 15
ATOM 23891 N N . PHE A 1 44 ? -1.561 -9.584 24.512 1.00 51.00 44 PHE A N 15
ATOM 23892 C CA . PHE A 1 44 ? -0.856 -9.769 23.242 1.00 2.04 44 PHE A CA 15
ATOM 23893 C C . PHE A 1 44 ? -1.541 -10.864 22.406 1.00 13.13 44 PHE A C 15
ATOM 23894 O O . PHE A 1 44 ? -1.778 -10.696 21.209 1.00 62.24 44 PHE A O 15
ATOM 23911 N N . LEU A 1 45 ? -1.861 -11.980 23.058 1.00 2.11 45 LEU A N 15
ATOM 23912 C CA . LEU A 1 45 ? -2.561 -13.098 22.411 1.00 44.03 45 LEU A CA 15
ATOM 23913 C C . LEU A 1 45 ? -3.957 -12.686 21.907 1.00 11.24 45 LEU A C 15
ATOM 23914 O O . LEU A 1 45 ? -4.389 -13.119 20.838 1.00 42.20 45 LEU A O 15
ATOM 23930 N N . VAL A 1 46 ? -4.656 -11.851 22.678 1.00 15.45 46 VAL A N 15
ATOM 23931 C CA . VAL A 1 46 ? -5.982 -11.355 22.278 1.00 0.20 46 VAL A CA 15
ATOM 23932 C C . VAL A 1 46 ? -5.900 -10.533 20.979 1.00 43.33 46 VAL A C 15
ATOM 23933 O O . VAL A 1 46 ? -6.638 -10.788 20.024 1.00 64.34 46 VAL A O 15
ATOM 23946 N N . GLU A 1 47 ? -4.992 -9.556 20.943 1.00 22.52 47 GLU A N 15
ATOM 23947 C CA . GLU A 1 47 ? -4.774 -8.748 19.735 1.00 55.30 47 GLU A CA 15
ATOM 23948 C C . GLU A 1 47 ? -4.288 -9.621 18.565 1.00 32.24 47 GLU A C 15
ATOM 23949 O O . GLU A 1 47 ? -4.689 -9.420 17.416 1.00 0.24 47 GLU A O 15
ATOM 23961 N N . ALA A 1 48 ? -3.431 -10.596 18.865 1.00 34.25 48 ALA A N 15
ATOM 23962 C CA . ALA A 1 48 ? -2.965 -11.559 17.860 1.00 1.31 48 ALA A CA 15
ATOM 23963 C C . ALA A 1 48 ? -4.127 -12.419 17.335 1.00 44.03 48 ALA A C 15
ATOM 23964 O O . ALA A 1 48 ? -4.173 -12.779 16.156 1.00 75.35 48 ALA A O 15
ATOM 23971 N N . LEU A 1 49 ? -5.067 -12.738 18.218 1.00 51.34 49 LEU A N 15
ATOM 23972 C CA . LEU A 1 49 ? -6.257 -13.511 17.850 1.00 0.12 49 LEU A CA 15
ATOM 23973 C C . LEU A 1 49 ? -7.189 -12.691 16.943 1.00 43.33 49 LEU A C 15
ATOM 23974 O O . LEU A 1 49 ? -7.692 -13.198 15.941 1.00 21.43 49 LEU A O 15
ATOM 23990 N N . LYS A 1 50 ? -7.381 -11.415 17.286 1.00 44.13 50 LYS A N 15
ATOM 23991 C CA . LYS A 1 50 ? -8.277 -10.516 16.539 1.00 53.45 50 LYS A CA 15
ATOM 23992 C C . LYS A 1 50 ? -7.937 -10.433 15.038 1.00 53.22 50 LYS A C 15
ATOM 23993 O O . LYS A 1 50 ? -8.818 -10.207 14.210 1.00 1.00 50 LYS A O 15
ATOM 24012 N N . ARG A 1 51 ? -6.664 -10.609 14.682 1.00 24.43 51 ARG A N 15
ATOM 24013 C CA . ARG A 1 51 ? -6.263 -10.584 13.265 1.00 3.52 51 ARG A CA 15
ATOM 24014 C C . ARG A 1 51 ? -6.401 -11.975 12.607 1.00 53.23 51 ARG A C 15
ATOM 24015 O O . ARG A 1 51 ? -5.766 -12.263 11.591 1.00 41.20 51 ARG A O 15
ATOM 24036 N N . HIS A 1 52 ? -7.240 -12.828 13.194 1.00 25.41 52 HIS A N 15
ATOM 24037 C CA . HIS A 1 52 ? -7.596 -14.124 12.602 1.00 51.22 52 HIS A CA 15
ATOM 24038 C C . HIS A 1 52 ? -9.100 -14.164 12.278 1.00 42.44 52 HIS A C 15
ATOM 24039 O O . HIS A 1 52 ? -9.910 -13.624 13.030 1.00 0.32 52 HIS A O 15
ATOM 24054 N N . PRO A 1 53 ? -9.497 -14.814 11.163 1.00 60.24 53 PRO A N 15
ATOM 24055 C CA . PRO A 1 53 ? -10.905 -14.831 10.711 1.00 40.33 53 PRO A CA 15
ATOM 24056 C C . PRO A 1 53 ? -11.889 -15.350 11.778 1.00 32.12 53 PRO A C 15
ATOM 24057 O O . PRO A 1 53 ? -12.922 -14.731 12.034 1.00 44.12 53 PRO A O 15
ATOM 24068 N N . ASP A 1 54 ? -11.556 -16.474 12.412 1.00 0.21 54 ASP A N 15
ATOM 24069 C CA . ASP A 1 54 ? -12.448 -17.107 13.395 1.00 10.43 54 ASP A CA 15
ATOM 24070 C C . ASP A 1 54 ? -12.297 -16.498 14.805 1.00 3.42 54 ASP A C 15
ATOM 24071 O O . ASP A 1 54 ? -12.764 -17.081 15.787 1.00 13.11 54 ASP A O 15
ATOM 24080 N N . ALA A 1 55 ? -11.672 -15.320 14.901 1.00 43.33 55 ALA A N 15
ATOM 24081 C CA . ALA A 1 55 ? -11.451 -14.655 16.194 1.00 12.32 55 ALA A CA 15
ATOM 24082 C C . ALA A 1 55 ? -12.743 -14.551 17.024 1.00 15.34 55 ALA A C 15
ATOM 24083 O O . ALA A 1 55 ? -12.868 -15.172 18.082 1.00 24.24 55 ALA A O 15
ATOM 24090 N N . THR A 1 56 ? -13.706 -13.773 16.527 1.00 53.45 56 THR A N 15
ATOM 24091 C CA . THR A 1 56 ? -14.999 -13.587 17.210 1.00 4.14 56 THR A CA 15
ATOM 24092 C C . THR A 1 56 ? -15.671 -14.926 17.561 1.00 55.51 56 THR A C 15
ATOM 24093 O O . THR A 1 56 ? -16.286 -15.064 18.622 1.00 21.51 56 THR A O 15
ATOM 24104 N N . SER A 1 57 ? -15.529 -15.918 16.676 1.00 51.24 57 SER A N 15
ATOM 24105 C CA . SER A 1 57 ? -16.120 -17.249 16.890 1.00 1.43 57 SER A CA 15
ATOM 24106 C C . SER A 1 57 ? -15.486 -17.964 18.093 1.00 53.12 57 SER A C 15
ATOM 24107 O O . SER A 1 57 ? -16.129 -18.783 18.750 1.00 51.41 57 SER A O 15
ATOM 24115 N N . LYS A 1 58 ? -14.216 -17.667 18.369 1.00 73.21 58 LYS A N 15
ATOM 24116 C CA . LYS A 1 58 ? -13.498 -18.307 19.481 1.00 72.42 58 LYS A CA 15
ATOM 24117 C C . LYS A 1 58 ? -13.450 -17.414 20.730 1.00 72.51 58 LYS A C 15
ATOM 24118 O O . LYS A 1 58 ? -13.096 -17.875 21.815 1.00 21.23 58 LYS A O 15
ATOM 24137 N N . ILE A 1 59 ? -13.802 -16.143 20.577 1.00 45.42 59 ILE A N 15
ATOM 24138 C CA . ILE A 1 59 ? -13.925 -15.231 21.720 1.00 20.33 59 ILE A CA 15
ATOM 24139 C C . ILE A 1 59 ? -15.328 -15.327 22.347 1.00 2.34 59 ILE A C 15
ATOM 24140 O O . ILE A 1 59 ? -15.473 -15.420 23.570 1.00 51.52 59 ILE A O 15
ATOM 24156 N N . GLY A 1 60 ? -16.356 -15.314 21.494 1.00 24.24 60 GLY A N 15
ATOM 24157 C CA . GLY A 1 60 ? -17.737 -15.419 21.959 1.00 24.22 60 GLY A CA 15
ATOM 24158 C C . GLY A 1 60 ? -18.140 -14.284 22.901 1.00 61.15 60 GLY A C 15
ATOM 24159 O O . GLY A 1 60 ? -18.195 -13.125 22.489 1.00 4.11 60 GLY A O 15
ATOM 24163 N N . PRO A 1 61 ? -18.436 -14.588 24.181 1.00 52.13 61 PRO A N 15
ATOM 24164 C CA . PRO A 1 61 ? -18.782 -13.562 25.181 1.00 61.44 61 PRO A CA 15
ATOM 24165 C C . PRO A 1 61 ? -17.553 -12.786 25.695 1.00 43.15 61 PRO A C 15
ATOM 24166 O O . PRO A 1 61 ? -17.681 -11.662 26.190 1.00 44.45 61 PRO A O 15
ATOM 24177 N N . GLY A 1 62 ? -16.368 -13.390 25.574 1.00 61.15 62 GLY A N 15
ATOM 24178 C CA . GLY A 1 62 ? -15.141 -12.757 26.054 1.00 43.33 62 GLY A CA 15
ATOM 24179 C C . GLY A 1 62 ? -14.075 -13.761 26.489 1.00 24.12 62 GLY A C 15
ATOM 24180 O O . GLY A 1 62 ? -14.378 -14.923 26.779 1.00 12.13 62 GLY A O 15
ATOM 24184 N N . VAL A 1 63 ? -12.822 -13.313 26.537 1.00 32.33 63 VAL A N 15
ATOM 24185 C CA . VAL A 1 63 ? -11.705 -14.165 26.957 1.00 70.41 63 VAL A CA 15
ATOM 24186 C C . VAL A 1 63 ? -11.355 -13.937 28.440 1.00 73.05 63 VAL A C 15
ATOM 24187 O O . VAL A 1 63 ? -11.132 -12.805 28.872 1.00 42.41 63 VAL A O 15
ATOM 24200 N N . ARG A 1 64 ? -11.314 -15.019 29.213 1.00 44.01 64 ARG A N 15
ATOM 24201 C CA . ARG A 1 64 ? -10.957 -14.944 30.634 1.00 23.14 64 ARG A CA 15
ATOM 24202 C C . ARG A 1 64 ? -9.425 -14.960 30.793 1.00 43.33 64 ARG A C 15
ATOM 24203 O O . ARG A 1 64 ? -8.843 -14.078 31.429 1.00 22.40 64 ARG A O 15
ATOM 24224 N N . ASN A 1 65 ? -8.780 -15.968 30.206 1.00 75.25 65 ASN A N 15
ATOM 24225 C CA . ASN A 1 65 ? -7.313 -16.045 30.165 1.00 33.45 65 ASN A CA 15
ATOM 24226 C C . ASN A 1 65 ? -6.843 -17.131 29.181 1.00 21.45 65 ASN A C 15
ATOM 24227 O O . ASN A 1 65 ? -7.644 -17.710 28.445 1.00 62.23 65 ASN A O 15
ATOM 24238 N N . PHE A 1 66 ? -5.539 -17.388 29.160 1.00 74.42 66 PHE A N 15
ATOM 24239 C CA . PHE A 1 66 ? -4.963 -18.427 28.296 1.00 53.33 66 PHE A CA 15
ATOM 24240 C C . PHE A 1 66 ? -4.170 -19.451 29.121 1.00 74.13 66 PHE A C 15
ATOM 24241 O O . PHE A 1 66 ? -3.520 -19.097 30.105 1.00 63.41 66 PHE A O 15
ATOM 24258 N N . GLU A 1 67 ? -4.229 -20.717 28.720 1.00 43.24 67 GLU A N 15
ATOM 24259 C CA . GLU A 1 67 ? -3.462 -21.780 29.383 1.00 43.32 67 GLU A CA 15
ATOM 24260 C C . GLU A 1 67 ? -2.532 -22.483 28.380 1.00 71.33 67 GLU A C 15
ATOM 24261 O O . GLU A 1 67 ? -2.936 -22.796 27.261 1.00 32.44 67 GLU A O 15
ATOM 24273 N N . VAL A 1 68 ? -1.287 -22.725 28.779 1.00 40.11 68 VAL A N 15
ATOM 24274 C CA . VAL A 1 68 ? -0.311 -23.369 27.895 1.00 14.23 68 VAL A CA 15
ATOM 24275 C C . VAL A 1 68 ? -0.299 -24.894 28.068 1.00 54.31 68 VAL A C 15
ATOM 24276 O O . VAL A 1 68 ? -0.067 -25.411 29.161 1.00 53.43 68 VAL A O 15
ATOM 24289 N N . ARG A 1 69 ? -0.561 -25.606 26.972 1.00 14.13 69 ARG A N 15
ATOM 24290 C CA . ARG A 1 69 ? -0.537 -27.074 26.958 1.00 11.41 69 ARG A CA 15
ATOM 24291 C C . ARG A 1 69 ? 0.166 -27.592 25.693 1.00 51.24 69 ARG A C 15
ATOM 24292 O O . ARG A 1 69 ? 0.811 -26.829 24.975 1.00 64.32 69 ARG A O 15
ATOM 24313 N N . SER A 1 70 ? 0.039 -28.889 25.426 1.00 31.24 70 SER A N 15
ATOM 24314 C CA . SER A 1 70 ? 0.626 -29.493 24.219 1.00 61.21 70 SER A CA 15
ATOM 24315 C C . SER A 1 70 ? -0.281 -29.297 22.991 1.00 41.20 70 SER A C 15
ATOM 24316 O O . SER A 1 70 ? -1.419 -28.833 23.108 1.00 24.33 70 SER A O 15
ATOM 24324 N N . ALA A 1 71 ? 0.236 -29.652 21.816 1.00 3.43 71 ALA A N 15
ATOM 24325 C CA . ALA A 1 71 ? -0.513 -29.546 20.557 1.00 33.45 71 ALA A CA 15
ATOM 24326 C C . ALA A 1 71 ? -0.463 -30.865 19.767 1.00 32.45 71 ALA A C 15
ATOM 24327 O O . ALA A 1 71 ? -1.480 -31.545 19.610 1.00 33.12 71 ALA A O 15
ATOM 24334 N N . ASP A 1 72 ? 0.725 -31.216 19.265 1.00 10.41 72 ASP A N 15
ATOM 24335 C CA . ASP A 1 72 ? 0.922 -32.472 18.527 1.00 73.14 72 ASP A CA 15
ATOM 24336 C C . ASP A 1 72 ? 1.712 -33.495 19.365 1.00 43.51 72 ASP A C 15
ATOM 24337 O O . ASP A 1 72 ? 1.159 -34.494 19.834 1.00 13.25 72 ASP A O 15
ATOM 24346 N N . TYR A 1 73 ? 3.015 -33.248 19.531 1.00 0.05 73 TYR A N 15
ATOM 24347 C CA . TYR A 1 73 ? 3.885 -34.104 20.359 1.00 21.22 73 TYR A CA 15
ATOM 24348 C C . TYR A 1 73 ? 4.780 -33.244 21.269 1.00 1.23 73 TYR A C 15
ATOM 24349 O O . TYR A 1 73 ? 4.602 -33.209 22.491 1.00 3.21 73 TYR A O 15
ATOM 24367 N N . GLY A 1 74 ? 5.756 -32.569 20.659 1.00 51.15 74 GLY A N 15
ATOM 24368 C CA . GLY A 1 74 ? 6.615 -31.633 21.384 1.00 44.32 74 GLY A CA 15
ATOM 24369 C C . GLY A 1 74 ? 6.204 -30.183 21.154 1.00 22.22 74 GLY A C 15
ATOM 24370 O O . GLY A 1 74 ? 6.715 -29.264 21.799 1.00 44.21 74 GLY A O 15
ATOM 24374 N N . THR A 1 75 ? 5.285 -29.982 20.214 1.00 55.05 75 THR A N 15
ATOM 24375 C CA . THR A 1 75 ? 4.734 -28.655 19.926 1.00 12.13 75 THR A CA 15
ATOM 24376 C C . THR A 1 75 ? 3.708 -28.238 20.985 1.00 24.54 75 THR A C 15
ATOM 24377 O O . THR A 1 75 ? 2.786 -28.990 21.301 1.00 71.32 75 THR A O 15
ATOM 24388 N N . GLN A 1 76 ? 3.879 -27.043 21.541 1.00 23.02 76 GLN A N 15
ATOM 24389 C CA . GLN A 1 76 ? 2.934 -26.495 22.521 1.00 35.33 76 GLN A CA 15
ATOM 24390 C C . GLN A 1 76 ? 1.891 -25.582 21.850 1.00 52.41 76 GLN A C 15
ATOM 24391 O O . GLN A 1 76 ? 2.094 -25.099 20.735 1.00 41.55 76 GLN A O 15
ATOM 24405 N N . CYS A 1 77 ? 0.781 -25.338 22.544 1.00 21.22 77 CYS A N 15
ATOM 24406 C CA . CYS A 1 77 ? -0.299 -24.500 22.007 1.00 61.54 77 CYS A CA 15
ATOM 24407 C C . CYS A 1 77 ? -0.964 -23.662 23.103 1.00 3.52 77 CYS A C 15
ATOM 24408 O O . CYS A 1 77 ? -1.025 -24.069 24.267 1.00 73.51 77 CYS A O 15
ATOM 24416 N N . PHE A 1 78 ? -1.457 -22.485 22.723 1.00 14.14 78 PHE A N 15
ATOM 24417 C CA . PHE A 1 78 ? -2.210 -21.629 23.643 1.00 23.25 78 PHE A CA 15
ATOM 24418 C C . PHE A 1 78 ? -3.693 -22.023 23.658 1.00 32.32 78 PHE A C 15
ATOM 24419 O O . PHE A 1 78 ? -4.333 -22.117 22.607 1.00 24.12 78 PHE A O 15
ATOM 24436 N N . TRP A 1 79 ? -4.228 -22.270 24.849 1.00 2.22 79 TRP A N 15
ATOM 24437 C CA . TRP A 1 79 ? -5.646 -22.606 25.012 1.00 20.31 79 TRP A CA 15
ATOM 24438 C C . TRP A 1 79 ? -6.448 -21.395 25.508 1.00 13.44 79 TRP A C 15
ATOM 24439 O O . TRP A 1 79 ? -6.120 -20.794 26.532 1.00 55.43 79 TRP A O 15
ATOM 24460 N N . ILE A 1 80 ? -7.496 -21.044 24.770 1.00 51.11 80 ILE A N 15
ATOM 24461 C CA . ILE A 1 80 ? -8.342 -19.899 25.108 1.00 20.21 80 ILE A CA 15
ATOM 24462 C C . ILE A 1 80 ? -9.407 -20.273 26.148 1.00 24.40 80 ILE A C 15
ATOM 24463 O O . ILE A 1 80 ? -10.381 -20.963 25.836 1.00 72.45 80 ILE A O 15
ATOM 24479 N N . LEU A 1 81 ? -9.211 -19.830 27.385 1.00 41.22 81 LEU A N 15
ATOM 24480 C CA . LEU A 1 81 ? -10.220 -20.002 28.431 1.00 62.13 81 LEU A CA 15
ATOM 24481 C C . LEU A 1 81 ? -11.229 -18.851 28.382 1.00 61.11 81 LEU A C 15
ATOM 24482 O O . LEU A 1 81 ? -10.955 -17.742 28.848 1.00 60.32 81 LEU A O 15
ATOM 24498 N N . ARG A 1 82 ? -12.390 -19.120 27.798 1.00 45.22 82 ARG A N 15
ATOM 24499 C CA . ARG A 1 82 ? -13.424 -18.100 27.612 1.00 2.32 82 ARG A CA 15
ATOM 24500 C C . ARG A 1 82 ? -14.233 -17.870 28.896 1.00 20.14 82 ARG A C 15
ATOM 24501 O O . ARG A 1 82 ? -14.374 -18.771 29.724 1.00 2.34 82 ARG A O 15
ATOM 24522 N N . THR A 1 83 ? -14.775 -16.661 29.050 1.00 52.13 83 THR A N 15
ATOM 24523 C CA . THR A 1 83 ? -15.653 -16.340 30.188 1.00 73.41 83 THR A CA 15
ATOM 24524 C C . THR A 1 83 ? -16.903 -17.231 30.182 1.00 42.55 83 THR A C 15
ATOM 24525 O O . THR A 1 83 ? -17.580 -17.393 31.198 1.00 2.12 83 THR A O 15
ATOM 24536 N N . ASP A 1 84 ? -17.189 -17.799 29.012 1.00 35.12 84 ASP A N 15
ATOM 24537 C CA . ASP A 1 84 ? -18.241 -18.801 28.835 1.00 13.11 84 ASP A CA 15
ATOM 24538 C C . ASP A 1 84 ? -18.069 -19.991 29.806 1.00 32.25 84 ASP A C 15
ATOM 24539 O O . ASP A 1 84 ? -19.048 -20.556 30.301 1.00 32.31 84 ASP A O 15
ATOM 24548 N N . GLY A 1 85 ? -16.815 -20.361 30.071 1.00 62.31 85 GLY A N 15
ATOM 24549 C CA . GLY A 1 85 ? -16.520 -21.516 30.922 1.00 12.41 85 GLY A CA 15
ATOM 24550 C C . GLY A 1 85 ? -15.807 -22.637 30.171 1.00 33.11 85 GLY A C 15
ATOM 24551 O O . GLY A 1 85 ? -15.119 -23.464 30.774 1.00 51.52 85 GLY A O 15
ATOM 24555 N N . SER A 1 86 ? -15.984 -22.671 28.853 1.00 40.24 86 SER A N 15
ATOM 24556 C CA . SER A 1 86 ? -15.332 -23.673 27.996 1.00 62.13 86 SER A CA 15
ATOM 24557 C C . SER A 1 86 ? -13.992 -23.166 27.434 1.00 54.20 86 SER A C 15
ATOM 24558 O O . SER A 1 86 ? -13.710 -21.963 27.428 1.00 63.22 86 SER A O 15
ATOM 24566 N N . GLU A 1 87 ? -13.177 -24.098 26.943 1.00 31.22 87 GLU A N 15
ATOM 24567 C CA . GLU A 1 87 ? -11.829 -23.784 26.441 1.00 2.00 87 GLU A CA 15
ATOM 24568 C C . GLU A 1 87 ? -11.670 -24.117 24.945 1.00 52.45 87 GLU A C 15
ATOM 24569 O O . GLU A 1 87 ? -12.419 -24.924 24.386 1.00 62.23 87 GLU A O 15
ATOM 24581 N N . GLU A 1 88 ? -10.686 -23.485 24.307 1.00 21.23 88 GLU A N 15
ATOM 24582 C CA . GLU A 1 88 ? -10.401 -23.701 22.881 1.00 72.54 88 GLU A CA 15
ATOM 24583 C C . GLU A 1 88 ? -8.879 -23.744 22.629 1.00 44.31 88 GLU A C 15
ATOM 24584 O O . GLU A 1 88 ? -8.099 -23.312 23.469 1.00 64.01 88 GLU A O 15
ATOM 24596 N N . ARG A 1 89 ? -8.464 -24.270 21.477 1.00 53.22 89 ARG A N 15
ATOM 24597 C CA . ARG A 1 89 ? -7.036 -24.346 21.119 1.00 53.40 89 ARG A CA 15
ATOM 24598 C C . ARG A 1 89 ? -6.774 -23.807 19.701 1.00 20.22 89 ARG A C 15
ATOM 24599 O O . ARG A 1 89 ? -7.451 -24.192 18.745 1.00 34.34 89 ARG A O 15
ATOM 24620 N N . PHE A 1 90 ? -5.786 -22.920 19.563 1.00 44.23 90 PHE A N 15
ATOM 24621 C CA . PHE A 1 90 ? -5.434 -22.359 18.249 1.00 64.22 90 PHE A CA 15
ATOM 24622 C C . PHE A 1 90 ? -3.921 -22.449 17.978 1.00 52.22 90 PHE A C 15
ATOM 24623 O O . PHE A 1 90 ? -3.100 -21.999 18.782 1.00 1.45 90 PHE A O 15
ATOM 24640 N N . SER A 1 91 ? -3.555 -23.041 16.840 1.00 5.12 91 SER A N 15
ATOM 24641 C CA . SER A 1 91 ? -2.143 -23.149 16.446 1.00 34.24 91 SER A CA 15
ATOM 24642 C C . SER A 1 91 ? -1.595 -21.800 15.961 1.00 11.24 91 SER A C 15
ATOM 24643 O O . SER A 1 91 ? -1.690 -21.465 14.777 1.00 22.21 91 SER A O 15
ATOM 24651 N N . TYR A 1 92 ? -1.017 -21.044 16.894 1.00 5.14 92 TYR A N 15
ATOM 24652 C CA . TYR A 1 92 ? -0.513 -19.681 16.642 1.00 32.22 92 TYR A CA 15
ATOM 24653 C C . TYR A 1 92 ? 0.307 -19.549 15.337 1.00 5.43 92 TYR A C 15
ATOM 24654 O O . TYR A 1 92 ? 0.174 -18.564 14.611 1.00 25.21 92 TYR A O 15
ATOM 24672 N N . LYS A 1 93 ? 1.151 -20.540 15.042 1.00 31.25 93 LYS A N 15
ATOM 24673 C CA . LYS A 1 93 ? 2.097 -20.437 13.917 1.00 31.30 93 LYS A CA 15
ATOM 24674 C C . LYS A 1 93 ? 1.449 -20.689 12.542 1.00 20.15 93 LYS A C 15
ATOM 24675 O O . LYS A 1 93 ? 2.016 -20.323 11.511 1.00 43.12 93 LYS A O 15
ATOM 24694 N N . LYS A 1 94 ? 0.262 -21.286 12.518 1.00 61.34 94 LYS A N 15
ATOM 24695 C CA . LYS A 1 94 ? -0.410 -21.590 11.246 1.00 74.44 94 LYS A CA 15
ATOM 24696 C C . LYS A 1 94 ? -1.253 -20.398 10.759 1.00 73.53 94 LYS A C 15
ATOM 24697 O O . LYS A 1 94 ? -2.484 -20.451 10.738 1.00 70.24 94 LYS A O 15
ATOM 24716 N N . CYS A 1 95 ? -0.567 -19.316 10.382 1.00 73.11 95 CYS A N 15
ATOM 24717 C CA . CYS A 1 95 ? -1.228 -18.101 9.876 1.00 45.10 95 CYS A CA 15
ATOM 24718 C C . CYS A 1 95 ? -0.228 -17.176 9.162 1.00 42.52 95 CYS A C 15
ATOM 24719 O O . CYS A 1 95 ? -0.402 -15.953 9.125 1.00 33.03 95 CYS A O 15
ATOM 24727 N N . VAL A 1 96 ? 0.814 -17.769 8.583 1.00 62.41 96 VAL A N 15
ATOM 24728 C CA . VAL A 1 96 ? 1.834 -17.012 7.845 1.00 73.44 96 VAL A CA 15
ATOM 24729 C C . VAL A 1 96 ? 1.361 -16.743 6.409 1.00 35.43 96 VAL A C 15
ATOM 24730 O O . VAL A 1 96 ? 1.583 -15.667 5.843 1.00 75.31 96 VAL A O 15
ATOM 24743 N N . LEU A 1 97 ? 0.704 -17.744 5.837 1.00 1.42 97 LEU A N 15
ATOM 24744 C CA . LEU A 1 97 ? 0.118 -17.654 4.500 1.00 33.11 97 LEU A CA 15
ATOM 24745 C C . LEU A 1 97 ? -1.272 -18.315 4.522 1.00 25.14 97 LEU A C 15
ATOM 24746 O O . LEU A 1 97 ? -2.301 -17.646 4.397 1.00 73.13 97 LEU A O 15
ATOM 24762 N N . GLU A 1 98 ? -1.285 -19.637 4.709 1.00 71.02 98 GLU A N 15
ATOM 24763 C CA . GLU A 1 98 ? -2.531 -20.404 4.845 1.00 54.35 98 GLU A CA 15
ATOM 24764 C C . GLU A 1 98 ? -2.364 -21.562 5.843 1.00 45.54 98 GLU A C 15
ATOM 24765 O O . GLU A 1 98 ? -1.262 -21.845 6.311 1.00 2.25 98 GLU A O 15
ATOM 24777 N N . HIS A 1 99 ? -3.475 -22.213 6.178 1.00 10.33 99 HIS A N 15
ATOM 24778 C CA . HIS A 1 99 ? -3.458 -23.414 7.026 1.00 34.24 99 HIS A CA 15
ATOM 24779 C C . HIS A 1 99 ? -2.549 -24.517 6.443 1.00 5.44 99 HIS A C 15
ATOM 24780 O O . HIS A 1 99 ? -2.529 -24.744 5.232 1.00 22.41 99 HIS A O 15
ATOM 24795 N N . HIS A 1 100 ? -1.799 -25.194 7.313 1.00 24.53 100 HIS A N 15
ATOM 24796 C CA . HIS A 1 100 ? -0.906 -26.288 6.899 1.00 22.51 100 HIS A CA 15
ATOM 24797 C C . HIS A 1 100 ? -1.011 -27.478 7.867 1.00 5.44 100 HIS A C 15
ATOM 24798 O O . HIS A 1 100 ? -1.022 -27.301 9.086 1.00 35.21 100 HIS A O 15
ATOM 24813 N N . HIS A 1 101 ? -1.080 -28.686 7.317 1.00 63.12 101 HIS A N 15
ATOM 24814 C CA . HIS A 1 101 ? -1.245 -29.901 8.125 1.00 62.44 101 HIS A CA 15
ATOM 24815 C C . HIS A 1 101 ? 0.086 -30.398 8.710 1.00 73.41 101 HIS A C 15
ATOM 24816 O O . HIS A 1 101 ? 1.165 -29.948 8.320 1.00 12.43 101 HIS A O 15
ATOM 24831 N N . HIS A 1 102 ? -0.006 -31.340 9.644 1.00 65.53 102 HIS A N 15
ATOM 24832 C CA . HIS A 1 102 ? 1.169 -31.852 10.352 1.00 2.31 102 HIS A CA 15
ATOM 24833 C C . HIS A 1 102 ? 1.749 -33.100 9.656 1.00 72.12 102 HIS A C 15
ATOM 24834 O O . HIS A 1 102 ? 1.018 -33.886 9.048 1.00 11.23 102 HIS A O 15
ATOM 24849 N N . HIS A 1 103 ? 3.070 -33.270 9.736 1.00 12.43 103 HIS A N 15
ATOM 24850 C CA . HIS A 1 103 ? 3.744 -34.455 9.181 1.00 24.03 103 HIS A CA 15
ATOM 24851 C C . HIS A 1 103 ? 4.571 -35.184 10.253 1.00 3.42 103 HIS A C 15
ATOM 24852 O O . HIS A 1 103 ? 5.397 -34.577 10.936 1.00 23.54 103 HIS A O 15
ATOM 24867 N N . HIS A 1 104 ? 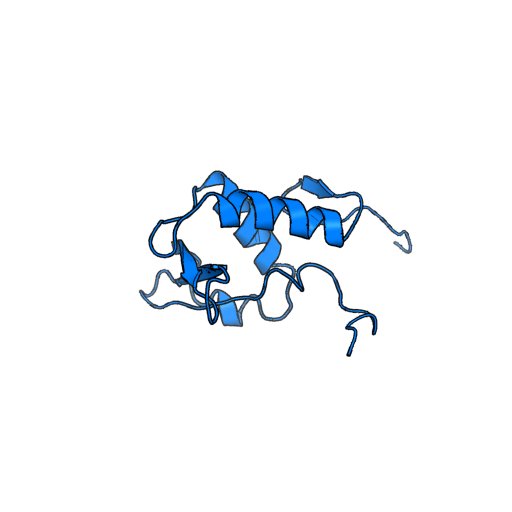4.337 -36.485 10.392 1.00 35.31 104 HIS A N 15
ATOM 24868 C CA . HIS A 1 104 ? 5.058 -37.321 11.363 1.00 73.11 104 HIS A CA 15
ATOM 24869 C C . HIS A 1 104 ? 6.015 -38.302 10.656 1.00 51.13 104 HIS A C 15
ATOM 24870 O O . HIS A 1 104 ? 5.527 -39.171 9.898 1.00 37.51 104 HIS A O 15
ATOM 24886 N N . MET A 1 1 ? -5.108 -2.140 3.173 1.00 52.12 1 MET A N 16
ATOM 24887 C CA . MET A 1 1 ? -3.860 -1.887 2.411 1.00 15.25 1 MET A CA 16
ATOM 24888 C C . MET A 1 1 ? -2.954 -3.126 2.404 1.00 13.34 1 MET A C 16
ATOM 24889 O O . MET A 1 1 ? -2.263 -3.403 3.384 1.00 41.21 1 MET A O 16
ATOM 24905 N N . ALA A 1 2 ? -2.976 -3.882 1.306 1.00 53.24 2 ALA A N 16
ATOM 24906 C CA . ALA A 1 2 ? -2.111 -5.058 1.162 1.00 74.43 2 ALA A CA 16
ATOM 24907 C C . ALA A 1 2 ? -0.638 -4.648 1.013 1.00 2.30 2 ALA A C 16
ATOM 24908 O O . ALA A 1 2 ? -0.194 -4.253 -0.067 1.00 72.53 2 ALA A O 16
ATOM 24915 N N . LYS A 1 3 ? 0.108 -4.721 2.113 1.00 52.23 3 LYS A N 16
ATOM 24916 C CA . LYS A 1 3 ? 1.514 -4.291 2.135 1.00 14.34 3 LYS A CA 16
ATOM 24917 C C . LYS A 1 3 ? 2.387 -5.261 2.944 1.00 25.20 3 LYS A C 16
ATOM 24918 O O . LYS A 1 3 ? 1.881 -6.142 3.640 1.00 63.15 3 LYS A O 16
ATOM 24937 N N . ALA A 1 4 ? 3.703 -5.089 2.850 1.00 32.12 4 ALA A N 16
ATOM 24938 C CA . ALA A 1 4 ? 4.646 -5.848 3.676 1.00 54.40 4 ALA A CA 16
ATOM 24939 C C . ALA A 1 4 ? 4.753 -5.215 5.071 1.00 62.33 4 ALA A C 16
ATOM 24940 O O . ALA A 1 4 ? 5.774 -4.623 5.428 1.00 61.11 4 ALA A O 16
ATOM 24947 N N . GLN A 1 5 ? 3.672 -5.322 5.841 1.00 72.04 5 GLN A N 16
ATOM 24948 C CA . GLN A 1 5 ? 3.563 -4.645 7.140 1.00 33.04 5 GLN A CA 16
ATOM 24949 C C . GLN A 1 5 ? 4.233 -5.438 8.274 1.00 33.11 5 GLN A C 16
ATOM 24950 O O . GLN A 1 5 ? 4.230 -6.672 8.271 1.00 41.03 5 GLN A O 16
ATOM 24964 N N . PRO A 1 6 ? 4.825 -4.733 9.261 1.00 72.50 6 PRO A N 16
ATOM 24965 C CA . PRO A 1 6 ? 5.352 -5.360 10.480 1.00 32.44 6 PRO A CA 16
ATOM 24966 C C . PRO A 1 6 ? 4.221 -5.811 11.417 1.00 51.25 6 PRO A C 16
ATOM 24967 O O . PRO A 1 6 ? 3.282 -5.055 11.682 1.00 13.20 6 PRO A O 16
ATOM 24978 N N . ILE A 1 7 ? 4.315 -7.036 11.925 1.00 43.40 7 ILE A N 16
ATOM 24979 C CA . ILE A 1 7 ? 3.266 -7.596 12.783 1.00 72.10 7 ILE A CA 16
ATOM 24980 C C . ILE A 1 7 ? 3.253 -6.904 14.158 1.00 2.43 7 ILE A C 16
ATOM 24981 O O . ILE A 1 7 ? 3.983 -7.291 15.071 1.00 52.12 7 ILE A O 16
ATOM 24997 N N . GLU A 1 8 ? 2.452 -5.849 14.276 1.00 51.45 8 GLU A N 16
ATOM 24998 C CA . GLU A 1 8 ? 2.319 -5.104 15.535 1.00 44.12 8 GLU A CA 16
ATOM 24999 C C . GLU A 1 8 ? 1.099 -5.595 16.334 1.00 11.05 8 GLU A C 16
ATOM 25000 O O . GLU A 1 8 ? -0.044 -5.429 15.907 1.00 0.34 8 GLU A O 16
ATOM 25012 N N . ILE A 1 9 ? 1.352 -6.209 17.489 1.00 11.45 9 ILE A N 16
ATOM 25013 C CA . ILE A 1 9 ? 0.278 -6.720 18.353 1.00 63.32 9 ILE A CA 16
ATOM 25014 C C . ILE A 1 9 ? 0.451 -6.244 19.808 1.00 14.22 9 ILE A C 16
ATOM 25015 O O . ILE A 1 9 ? 1.476 -6.512 20.438 1.00 23.20 9 ILE A O 16
ATOM 25031 N N . ALA A 1 10 ? -0.549 -5.521 20.323 1.00 52.12 10 ALA A N 16
ATOM 25032 C CA . ALA A 1 10 ? -0.572 -5.080 21.730 1.00 54.22 10 ALA A CA 16
ATOM 25033 C C . ALA A 1 10 ? 0.671 -4.256 22.119 1.00 30.32 10 ALA A C 16
ATOM 25034 O O . ALA A 1 10 ? 1.102 -4.271 23.276 1.00 15.33 10 ALA A O 16
ATOM 25041 N N . GLY A 1 11 ? 1.226 -3.518 21.159 1.00 15.44 11 GLY A N 16
ATOM 25042 C CA . GLY A 1 11 ? 2.419 -2.716 21.417 1.00 75.03 11 GLY A CA 16
ATOM 25043 C C . GLY A 1 11 ? 3.717 -3.496 21.227 1.00 71.51 11 GLY A C 16
ATOM 25044 O O . GLY A 1 11 ? 4.730 -3.199 21.861 1.00 20.25 11 GLY A O 16
ATOM 25048 N N . HIS A 1 12 ? 3.680 -4.515 20.370 1.00 62.33 12 HIS A N 16
ATOM 25049 C CA . HIS A 1 12 ? 4.874 -5.308 20.045 1.00 55.43 12 HIS A CA 16
ATOM 25050 C C . HIS A 1 12 ? 4.998 -5.487 18.525 1.00 72.43 12 HIS A C 16
ATOM 25051 O O . HIS A 1 12 ? 4.167 -6.146 17.903 1.00 21.41 12 HIS A O 16
ATOM 25066 N N . GLU A 1 13 ? 6.041 -4.904 17.937 1.00 4.11 13 GLU A N 16
ATOM 25067 C CA . GLU A 1 13 ? 6.229 -4.930 16.476 1.00 1.33 13 GLU A CA 16
ATOM 25068 C C . GLU A 1 13 ? 7.201 -6.046 16.042 1.00 3.44 13 GLU A C 16
ATOM 25069 O O . GLU A 1 13 ? 8.341 -6.118 16.507 1.00 45.31 13 GLU A O 16
ATOM 25081 N N . PHE A 1 14 ? 6.738 -6.918 15.146 1.00 23.23 14 PHE A N 16
ATOM 25082 C CA . PHE A 1 14 ? 7.545 -8.044 14.652 1.00 74.45 14 PHE A CA 16
ATOM 25083 C C . PHE A 1 14 ? 7.830 -7.922 13.148 1.00 10.42 14 PHE A C 16
ATOM 25084 O O . PHE A 1 14 ? 7.022 -7.379 12.391 1.00 44.41 14 PHE A O 16
ATOM 25101 N N . ALA A 1 15 ? 8.976 -8.448 12.721 1.00 11.44 15 ALA A N 16
ATOM 25102 C CA . ALA A 1 15 ? 9.417 -8.330 11.323 1.00 24.25 15 ALA A CA 16
ATOM 25103 C C . ALA A 1 15 ? 8.749 -9.365 10.401 1.00 30.53 15 ALA A C 16
ATOM 25104 O O . ALA A 1 15 ? 8.624 -9.146 9.195 1.00 20.11 15 ALA A O 16
ATOM 25111 N N . ARG A 1 16 ? 8.321 -10.486 10.973 1.00 72.33 16 ARG A N 16
ATOM 25112 C CA . ARG A 1 16 ? 7.741 -11.589 10.193 1.00 10.23 16 ARG A CA 16
ATOM 25113 C C . ARG A 1 16 ? 6.621 -12.289 10.985 1.00 61.32 16 ARG A C 16
ATOM 25114 O O . ARG A 1 16 ? 6.618 -12.268 12.214 1.00 33.50 16 ARG A O 16
ATOM 25135 N N . LYS A 1 17 ? 5.662 -12.903 10.288 1.00 71.35 17 LYS A N 16
ATOM 25136 C CA . LYS A 1 17 ? 4.593 -13.654 10.965 1.00 74.33 17 LYS A CA 16
ATOM 25137 C C . LYS A 1 17 ? 5.178 -14.753 11.873 1.00 74.52 17 LYS A C 16
ATOM 25138 O O . LYS A 1 17 ? 4.756 -14.919 13.020 1.00 50.11 17 LYS A O 16
ATOM 25157 N N . ALA A 1 18 ? 6.160 -15.489 11.352 1.00 60.03 18 ALA A N 16
ATOM 25158 C CA . ALA A 1 18 ? 6.869 -16.510 12.133 1.00 54.05 18 ALA A CA 16
ATOM 25159 C C . ALA A 1 18 ? 7.652 -15.895 13.308 1.00 5.44 18 ALA A C 16
ATOM 25160 O O . ALA A 1 18 ? 7.950 -16.575 14.289 1.00 4.05 18 ALA A O 16
ATOM 25167 N N . ASP A 1 19 ? 7.989 -14.610 13.194 1.00 73.45 19 ASP A N 16
ATOM 25168 C CA . ASP A 1 19 ? 8.682 -13.883 14.266 1.00 10.20 19 ASP A CA 16
ATOM 25169 C C . ASP A 1 19 ? 7.748 -13.683 15.475 1.00 51.33 19 ASP A C 16
ATOM 25170 O O . ASP A 1 19 ? 8.149 -13.867 16.628 1.00 64.23 19 ASP A O 16
ATOM 25179 N N . ALA A 1 20 ? 6.496 -13.321 15.198 1.00 31.51 20 ALA A N 16
ATOM 25180 C CA . ALA A 1 20 ? 5.471 -13.217 16.242 1.00 23.42 20 ALA A CA 16
ATOM 25181 C C . ALA A 1 20 ? 5.177 -14.590 16.866 1.00 33.23 20 ALA A C 16
ATOM 25182 O O . ALA A 1 20 ? 5.029 -14.719 18.085 1.00 62.53 20 ALA A O 16
ATOM 25189 N N . LEU A 1 21 ? 5.097 -15.617 16.015 1.00 54.43 21 LEU A N 16
ATOM 25190 C CA . LEU A 1 21 ? 4.908 -16.998 16.476 1.00 24.01 21 LEU A CA 16
ATOM 25191 C C . LEU A 1 21 ? 6.073 -17.442 17.376 1.00 23.42 21 LEU A C 16
ATOM 25192 O O . LEU A 1 21 ? 5.868 -18.087 18.407 1.00 71.50 21 LEU A O 16
ATOM 25208 N N . ALA A 1 22 ? 7.294 -17.083 16.979 1.00 62.03 22 ALA A N 16
ATOM 25209 C CA . ALA A 1 22 ? 8.491 -17.396 17.765 1.00 20.52 22 ALA A CA 16
ATOM 25210 C C . ALA A 1 22 ? 8.415 -16.784 19.171 1.00 65.01 22 ALA A C 16
ATOM 25211 O O . ALA A 1 22 ? 8.687 -17.458 20.163 1.00 25.35 22 ALA A O 16
ATOM 25218 N N . PHE A 1 23 ? 8.039 -15.504 19.245 1.00 21.43 23 PHE A N 16
ATOM 25219 C CA . PHE A 1 23 ? 7.881 -14.805 20.528 1.00 13.54 23 PHE A CA 16
ATOM 25220 C C . PHE A 1 23 ? 6.902 -15.548 21.448 1.00 15.31 23 PHE A C 16
ATOM 25221 O O . PHE A 1 23 ? 7.203 -15.806 22.617 1.00 60.22 23 PHE A O 16
ATOM 25238 N N . MET A 1 24 ? 5.731 -15.892 20.914 1.00 62.03 24 MET A N 16
ATOM 25239 C CA . MET A 1 24 ? 4.737 -16.657 21.671 1.00 52.32 24 MET A CA 16
ATOM 25240 C C . MET A 1 24 ? 5.292 -18.023 22.104 1.00 24.10 24 MET A C 16
ATOM 25241 O O . MET A 1 24 ? 5.021 -18.486 23.210 1.00 64.15 24 MET A O 16
ATOM 25255 N N . LYS A 1 25 ? 6.081 -18.655 21.237 1.00 62.13 25 LYS A N 16
ATOM 25256 C CA . LYS A 1 25 ? 6.738 -19.925 21.575 1.00 61.34 25 LYS A CA 16
ATOM 25257 C C . LYS A 1 25 ? 7.750 -19.742 22.724 1.00 73.23 25 LYS A C 16
ATOM 25258 O O . LYS A 1 25 ? 7.868 -20.598 23.604 1.00 62.21 25 LYS A O 16
ATOM 25277 N N . VAL A 1 26 ? 8.471 -18.613 22.710 1.00 32.34 26 VAL A N 16
ATOM 25278 C CA . VAL A 1 26 ? 9.428 -18.282 23.776 1.00 70.34 26 VAL A CA 16
ATOM 25279 C C . VAL A 1 26 ? 8.739 -18.238 25.146 1.00 62.32 26 VAL A C 16
ATOM 25280 O O . VAL A 1 26 ? 9.094 -18.995 26.052 1.00 55.21 26 VAL A O 16
ATOM 25293 N N . MET A 1 27 ? 7.746 -17.360 25.296 1.00 63.24 27 MET A N 16
ATOM 25294 C CA . MET A 1 27 ? 7.019 -17.256 26.566 1.00 5.14 27 MET A CA 16
ATOM 25295 C C . MET A 1 27 ? 6.261 -18.558 26.883 1.00 3.42 27 MET A C 16
ATOM 25296 O O . MET A 1 27 ? 6.107 -18.923 28.045 1.00 65.21 27 MET A O 16
ATOM 25310 N N . LEU A 1 28 ? 5.817 -19.267 25.845 1.00 61.54 28 LEU A N 16
ATOM 25311 C CA . LEU A 1 28 ? 5.192 -20.587 26.017 1.00 22.32 28 LEU A CA 16
ATOM 25312 C C . LEU A 1 28 ? 6.145 -21.553 26.745 1.00 51.23 28 LEU A C 16
ATOM 25313 O O . LEU A 1 28 ? 5.744 -22.275 27.654 1.00 72.41 28 LEU A O 16
ATOM 25329 N N . ASN A 1 29 ? 7.415 -21.548 26.333 1.00 55.50 29 ASN A N 16
ATOM 25330 C CA . ASN A 1 29 ? 8.448 -22.380 26.968 1.00 75.32 29 ASN A CA 16
ATOM 25331 C C . ASN A 1 29 ? 8.922 -21.772 28.301 1.00 62.43 29 ASN A C 16
ATOM 25332 O O . ASN A 1 29 ? 9.571 -22.445 29.106 1.00 22.24 29 ASN A O 16
ATOM 25343 N N . ARG A 1 30 ? 8.622 -20.490 28.509 1.00 14.21 30 ARG A N 16
ATOM 25344 C CA . ARG A 1 30 ? 8.943 -19.805 29.768 1.00 41.42 30 ARG A CA 16
ATOM 25345 C C . ARG A 1 30 ? 8.052 -20.334 30.902 1.00 14.23 30 ARG A C 16
ATOM 25346 O O . ARG A 1 30 ? 8.524 -20.580 32.007 1.00 53.52 30 ARG A O 16
ATOM 25367 N N . TYR A 1 31 ? 6.764 -20.504 30.617 1.00 42.11 31 TYR A N 16
ATOM 25368 C CA . TYR A 1 31 ? 5.824 -21.060 31.598 1.00 22.40 31 TYR A CA 16
ATOM 25369 C C . TYR A 1 31 ? 5.769 -22.595 31.503 1.00 11.35 31 TYR A C 16
ATOM 25370 O O . TYR A 1 31 ? 6.114 -23.179 30.475 1.00 75.03 31 TYR A O 16
ATOM 25388 N N . ARG A 1 32 ? 5.336 -23.245 32.581 1.00 53.45 32 ARG A N 16
ATOM 25389 C CA . ARG A 1 32 ? 5.222 -24.712 32.613 1.00 51.13 32 ARG A CA 16
ATOM 25390 C C . ARG A 1 32 ? 3.782 -25.163 32.324 1.00 12.34 32 ARG A C 16
ATOM 25391 O O . ARG A 1 32 ? 2.848 -24.377 32.469 1.00 24.50 32 ARG A O 16
ATOM 25412 N N . PRO A 1 33 ? 3.587 -26.432 31.879 1.00 21.44 33 PRO A N 16
ATOM 25413 C CA . PRO A 1 33 ? 2.243 -27.000 31.648 1.00 53.14 33 PRO A CA 16
ATOM 25414 C C . PRO A 1 33 ? 1.352 -26.937 32.896 1.00 14.11 33 PRO A C 16
ATOM 25415 O O . PRO A 1 33 ? 1.214 -27.907 33.651 1.00 65.24 33 PRO A O 16
ATOM 25426 N N . GLY A 1 34 ? 0.799 -25.761 33.113 1.00 33.32 34 GLY A N 16
ATOM 25427 C CA . GLY A 1 34 ? -0.106 -25.518 34.234 1.00 74.00 34 GLY A CA 16
ATOM 25428 C C . GLY A 1 34 ? -0.041 -24.082 34.756 1.00 41.45 34 GLY A C 16
ATOM 25429 O O . GLY A 1 34 ? -0.851 -23.677 35.595 1.00 63.33 34 GLY A O 16
ATOM 25433 N N . ASP A 1 35 ? 0.923 -23.311 34.258 1.00 14.05 35 ASP A N 16
ATOM 25434 C CA . ASP A 1 35 ? 1.119 -21.925 34.687 1.00 55.11 35 ASP A CA 16
ATOM 25435 C C . ASP A 1 35 ? 0.168 -20.960 33.959 1.00 12.04 35 ASP A C 16
ATOM 25436 O O . ASP A 1 35 ? -0.075 -21.083 32.753 1.00 42.32 35 ASP A O 16
ATOM 25445 N N . ILE A 1 36 ? -0.360 -19.990 34.700 1.00 43.21 36 ILE A N 16
ATOM 25446 C CA . ILE A 1 36 ? -1.259 -18.984 34.134 1.00 65.45 36 ILE A CA 16
ATOM 25447 C C . ILE A 1 36 ? -0.467 -17.882 33.413 1.00 72.01 36 ILE A C 16
ATOM 25448 O O . ILE A 1 36 ? 0.497 -17.338 33.956 1.00 10.31 36 ILE A O 16
ATOM 25464 N N . VAL A 1 37 ? -0.878 -17.558 32.190 1.00 33.03 37 VAL A N 16
ATOM 25465 C CA . VAL A 1 37 ? -0.217 -16.512 31.405 1.00 10.04 37 VAL A CA 16
ATOM 25466 C C . VAL A 1 37 ? -0.393 -15.132 32.067 1.00 72.32 37 VAL A C 16
ATOM 25467 O O . VAL A 1 37 ? -1.509 -14.731 32.400 1.00 65.44 37 VAL A O 16
ATOM 25480 N N . SER A 1 38 ? 0.720 -14.419 32.262 1.00 62.33 38 SER A N 16
ATOM 25481 C CA . SER A 1 38 ? 0.714 -13.127 32.973 1.00 54.34 38 SER A CA 16
ATOM 25482 C C . SER A 1 38 ? -0.108 -12.054 32.241 1.00 73.14 38 SER A C 16
ATOM 25483 O O . SER A 1 38 ? -0.507 -12.239 31.095 1.00 24.35 38 SER A O 16
ATOM 25491 N N . THR A 1 39 ? -0.340 -10.925 32.917 1.00 10.31 39 THR A N 16
ATOM 25492 C CA . THR A 1 39 ? -1.186 -9.841 32.383 1.00 63.14 39 THR A CA 16
ATOM 25493 C C . THR A 1 39 ? -0.740 -9.367 30.989 1.00 33.13 39 THR A C 16
ATOM 25494 O O . THR A 1 39 ? -1.496 -9.467 30.023 1.00 51.03 39 THR A O 16
ATOM 25505 N N . VAL A 1 40 ? 0.486 -8.854 30.890 1.00 50.13 40 VAL A N 16
ATOM 25506 C CA . VAL A 1 40 ? 1.017 -8.348 29.614 1.00 71.13 40 VAL A CA 16
ATOM 25507 C C . VAL A 1 40 ? 1.035 -9.446 28.534 1.00 64.13 40 VAL A C 16
ATOM 25508 O O . VAL A 1 40 ? 0.561 -9.243 27.412 1.00 13.55 40 VAL A O 16
ATOM 25521 N N . ASP A 1 41 ? 1.583 -10.605 28.893 1.00 55.13 41 ASP A N 16
ATOM 25522 C CA . ASP A 1 41 ? 1.635 -11.770 28.002 1.00 63.43 41 ASP A CA 16
ATOM 25523 C C . ASP A 1 41 ? 0.235 -12.130 27.467 1.00 12.44 41 ASP A C 16
ATOM 25524 O O . ASP A 1 41 ? 0.055 -12.395 26.274 1.00 74.41 41 ASP A O 16
ATOM 25533 N N . GLY A 1 42 ? -0.749 -12.132 28.366 1.00 75.42 42 GLY A N 16
ATOM 25534 C CA . GLY A 1 42 ? -2.122 -12.444 27.993 1.00 4.52 42 GLY A CA 16
ATOM 25535 C C . GLY A 1 42 ? -2.744 -11.389 27.088 1.00 42.35 42 GLY A C 16
ATOM 25536 O O . GLY A 1 42 ? -3.383 -11.723 26.090 1.00 32.52 42 GLY A O 16
ATOM 25540 N N . ALA A 1 43 ? -2.544 -10.113 27.431 1.00 33.24 43 ALA A N 16
ATOM 25541 C CA . ALA A 1 43 ? -3.052 -8.996 26.623 1.00 3.11 43 ALA A CA 16
ATOM 25542 C C . ALA A 1 43 ? -2.618 -9.127 25.157 1.00 13.15 43 ALA A C 16
ATOM 25543 O O . ALA A 1 43 ? -3.390 -8.844 24.235 1.00 33.22 43 ALA A O 16
ATOM 25550 N N . PHE A 1 44 ? -1.374 -9.561 24.962 1.00 40.54 44 PHE A N 16
ATOM 25551 C CA . PHE A 1 44 ? -0.840 -9.846 23.628 1.00 43.25 44 PHE A CA 16
ATOM 25552 C C . PHE A 1 44 ? -1.659 -10.946 22.931 1.00 24.44 44 PHE A C 16
ATOM 25553 O O . PHE A 1 44 ? -2.103 -10.783 21.792 1.00 72.24 44 PHE A O 16
ATOM 25570 N N . LEU A 1 45 ? -1.854 -12.062 23.632 1.00 42.14 45 LEU A N 16
ATOM 25571 C CA . LEU A 1 45 ? -2.618 -13.201 23.104 1.00 44.42 45 LEU A CA 16
ATOM 25572 C C . LEU A 1 45 ? -4.066 -12.816 22.762 1.00 43.33 45 LEU A C 16
ATOM 25573 O O . LEU A 1 45 ? -4.627 -13.300 21.778 1.00 63.31 45 LEU A O 16
ATOM 25589 N N . VAL A 1 46 ? -4.665 -11.946 23.576 1.00 31.13 46 VAL A N 16
ATOM 25590 C CA . VAL A 1 46 ? -6.036 -11.479 23.335 1.00 63.23 46 VAL A CA 16
ATOM 25591 C C . VAL A 1 46 ? -6.162 -10.792 21.964 1.00 55.31 46 VAL A C 16
ATOM 25592 O O . VAL A 1 46 ? -7.044 -11.124 21.169 1.00 54.44 46 VAL A O 16
ATOM 25605 N N . GLU A 1 47 ? -5.269 -9.839 21.687 1.00 55.24 47 GLU A N 16
ATOM 25606 C CA . GLU A 1 47 ? -5.266 -9.143 20.392 1.00 74.23 47 GLU A CA 16
ATOM 25607 C C . GLU A 1 47 ? -4.920 -10.109 19.249 1.00 21.31 47 GLU A C 16
ATOM 25608 O O . GLU A 1 47 ? -5.509 -10.048 18.166 1.00 24.34 47 GLU A O 16
ATOM 25620 N N . ALA A 1 48 ? -3.965 -11.003 19.502 1.00 32.32 48 ALA A N 16
ATOM 25621 C CA . ALA A 1 48 ? -3.598 -12.042 18.536 1.00 63.11 48 ALA A CA 16
ATOM 25622 C C . ALA A 1 48 ? -4.802 -12.936 18.196 1.00 42.44 48 ALA A C 16
ATOM 25623 O O . ALA A 1 48 ? -4.959 -13.383 17.059 1.00 31.52 48 ALA A O 16
ATOM 25630 N N . LEU A 1 49 ? -5.649 -13.186 19.195 1.00 11.11 49 LEU A N 16
ATOM 25631 C CA . LEU A 1 49 ? -6.876 -13.969 19.013 1.00 32.32 49 LEU A CA 16
ATOM 25632 C C . LEU A 1 49 ? -7.906 -13.203 18.161 1.00 70.33 49 LEU A C 16
ATOM 25633 O O . LEU A 1 49 ? -8.512 -13.766 17.247 1.00 54.23 49 LEU A O 16
ATOM 25649 N N . LYS A 1 50 ? -8.081 -11.913 18.457 1.00 72.31 50 LYS A N 16
ATOM 25650 C CA . LYS A 1 50 ? -9.018 -11.054 17.711 1.00 52.21 50 LYS A CA 16
ATOM 25651 C C . LYS A 1 50 ? -8.699 -11.015 16.204 1.00 32.30 50 LYS A C 16
ATOM 25652 O O . LYS A 1 50 ? -9.572 -10.727 15.381 1.00 64.40 50 LYS A O 16
ATOM 25671 N N . ARG A 1 51 ? -7.445 -11.293 15.851 1.00 43.11 51 ARG A N 16
ATOM 25672 C CA . ARG A 1 51 ? -6.998 -11.243 14.452 1.00 13.43 51 ARG A CA 16
ATOM 25673 C C . ARG A 1 51 ? -7.051 -12.626 13.772 1.00 35.34 51 ARG A C 16
ATOM 25674 O O . ARG A 1 51 ? -6.342 -12.883 12.800 1.00 32.31 51 ARG A O 16
ATOM 25695 N N . HIS A 1 52 ? -7.899 -13.515 14.292 1.00 2.42 52 HIS A N 16
ATOM 25696 C CA . HIS A 1 52 ? -8.191 -14.794 13.630 1.00 64.33 52 HIS A CA 16
ATOM 25697 C C . HIS A 1 52 ? -9.525 -14.727 12.868 1.00 22.14 52 HIS A C 16
ATOM 25698 O O . HIS A 1 52 ? -10.437 -13.995 13.265 1.00 11.30 52 HIS A O 16
ATOM 25713 N N . PRO A 1 53 ? -9.661 -15.491 11.761 1.00 2.44 53 PRO A N 16
ATOM 25714 C CA . PRO A 1 53 ? -10.909 -15.535 10.972 1.00 11.33 53 PRO A CA 16
ATOM 25715 C C . PRO A 1 53 ? -12.136 -15.900 11.826 1.00 42.14 53 PRO A C 16
ATOM 25716 O O . PRO A 1 53 ? -13.171 -15.230 11.763 1.00 53.35 53 PRO A O 16
ATOM 25727 N N . ASP A 1 54 ? -12.020 -16.961 12.625 1.00 63.51 54 ASP A N 16
ATOM 25728 C CA . ASP A 1 54 ? -13.101 -17.364 13.529 1.00 52.42 54 ASP A CA 16
ATOM 25729 C C . ASP A 1 54 ? -12.773 -16.976 14.980 1.00 43.13 54 ASP A C 16
ATOM 25730 O O . ASP A 1 54 ? -12.540 -17.832 15.836 1.00 44.05 54 ASP A O 16
ATOM 25739 N N . ALA A 1 55 ? -12.723 -15.675 15.243 1.00 43.20 55 ALA A N 16
ATOM 25740 C CA . ALA A 1 55 ? -12.514 -15.175 16.605 1.00 0.11 55 ALA A CA 16
ATOM 25741 C C . ALA A 1 55 ? -13.832 -15.154 17.390 1.00 70.42 55 ALA A C 16
ATOM 25742 O O . ALA A 1 55 ? -13.863 -15.462 18.580 1.00 22.35 55 ALA A O 16
ATOM 25749 N N . THR A 1 56 ? -14.922 -14.816 16.698 1.00 74.50 56 THR A N 16
ATOM 25750 C CA . THR A 1 56 ? -16.259 -14.726 17.312 1.00 12.24 56 THR A CA 16
ATOM 25751 C C . THR A 1 56 ? -16.631 -15.978 18.120 1.00 75.00 56 THR A C 16
ATOM 25752 O O . THR A 1 56 ? -17.088 -15.877 19.259 1.00 31.14 56 THR A O 16
ATOM 25763 N N . SER A 1 57 ? -16.416 -17.161 17.543 1.00 55.25 57 SER A N 16
ATOM 25764 C CA . SER A 1 57 ? -16.833 -18.412 18.193 1.00 42.55 57 SER A CA 16
ATOM 25765 C C . SER A 1 57 ? -15.846 -18.850 19.282 1.00 42.05 57 SER A C 16
ATOM 25766 O O . SER A 1 57 ? -16.208 -19.610 20.181 1.00 62.21 57 SER A O 16
ATOM 25774 N N . LYS A 1 58 ? -14.600 -18.374 19.199 1.00 24.12 58 LYS A N 16
ATOM 25775 C CA . LYS A 1 58 ? -13.579 -18.693 20.209 1.00 45.44 58 LYS A CA 16
ATOM 25776 C C . LYS A 1 58 ? -13.640 -17.715 21.395 1.00 70.40 58 LYS A C 16
ATOM 25777 O O . LYS A 1 58 ? -13.192 -18.031 22.497 1.00 75.42 58 LYS A O 16
ATOM 25796 N N . ILE A 1 59 ? -14.187 -16.523 21.155 1.00 73.03 59 ILE A N 16
ATOM 25797 C CA . ILE A 1 59 ? -14.347 -15.512 22.209 1.00 22.52 59 ILE A CA 16
ATOM 25798 C C . ILE A 1 59 ? -15.777 -15.519 22.777 1.00 53.53 59 ILE A C 16
ATOM 25799 O O . ILE A 1 59 ? -16.004 -15.932 23.918 1.00 20.51 59 ILE A O 16
ATOM 25815 N N . GLY A 1 60 ? -16.742 -15.084 21.967 1.00 24.22 60 GLY A N 16
ATOM 25816 C CA . GLY A 1 60 ? -18.124 -14.976 22.425 1.00 55.03 60 GLY A CA 16
ATOM 25817 C C . GLY A 1 60 ? -18.344 -13.783 23.356 1.00 32.43 60 GLY A C 16
ATOM 25818 O O . GLY A 1 60 ? -18.217 -12.634 22.929 1.00 73.33 60 GLY A O 16
ATOM 25822 N N . PRO A 1 61 ? -18.682 -14.018 24.641 1.00 54.44 61 PRO A N 16
ATOM 25823 C CA . PRO A 1 61 ? -18.883 -12.930 25.619 1.00 75.23 61 PRO A CA 16
ATOM 25824 C C . PRO A 1 61 ? -17.579 -12.190 25.976 1.00 73.24 61 PRO A C 16
ATOM 25825 O O . PRO A 1 61 ? -17.581 -10.974 26.195 1.00 70.03 61 PRO A O 16
ATOM 25836 N N . GLY A 1 62 ? -16.470 -12.928 26.034 1.00 70.24 62 GLY A N 16
ATOM 25837 C CA . GLY A 1 62 ? -15.181 -12.329 26.373 1.00 32.44 62 GLY A CA 16
ATOM 25838 C C . GLY A 1 62 ? -14.150 -13.353 26.844 1.00 45.40 62 GLY A C 16
ATOM 25839 O O . GLY A 1 62 ? -14.493 -14.496 27.158 1.00 41.53 62 GLY A O 16
ATOM 25843 N N . VAL A 1 63 ? -12.881 -12.947 26.891 1.00 63.31 63 VAL A N 16
ATOM 25844 C CA . VAL A 1 63 ? -11.799 -13.837 27.324 1.00 41.21 63 VAL A CA 16
ATOM 25845 C C . VAL A 1 63 ? -11.587 -13.760 28.846 1.00 45.40 63 VAL A C 16
ATOM 25846 O O . VAL A 1 63 ? -11.465 -12.673 29.414 1.00 4.41 63 VAL A O 16
ATOM 25859 N N . ARG A 1 64 ? -11.552 -14.920 29.497 1.00 33.43 64 ARG A N 16
ATOM 25860 C CA . ARG A 1 64 ? -11.330 -15.001 30.944 1.00 64.24 64 ARG A CA 16
ATOM 25861 C C . ARG A 1 64 ? -9.820 -14.948 31.252 1.00 71.11 64 ARG A C 16
ATOM 25862 O O . ARG A 1 64 ? -9.370 -14.130 32.057 1.00 52.24 64 ARG A O 16
ATOM 25883 N N . ASN A 1 65 ? -9.049 -15.819 30.593 1.00 20.45 65 ASN A N 16
ATOM 25884 C CA . ASN A 1 65 ? -7.577 -15.798 30.682 1.00 12.40 65 ASN A CA 16
ATOM 25885 C C . ASN A 1 65 ? -6.954 -16.831 29.730 1.00 51.32 65 ASN A C 16
ATOM 25886 O O . ASN A 1 65 ? -7.663 -17.561 29.037 1.00 13.14 65 ASN A O 16
ATOM 25897 N N . PHE A 1 66 ? -5.624 -16.881 29.696 1.00 63.01 66 PHE A N 16
ATOM 25898 C CA . PHE A 1 66 ? -4.898 -17.907 28.935 1.00 2.52 66 PHE A CA 16
ATOM 25899 C C . PHE A 1 66 ? -4.049 -18.781 29.873 1.00 42.20 66 PHE A C 16
ATOM 25900 O O . PHE A 1 66 ? -3.493 -18.294 30.861 1.00 35.44 66 PHE A O 16
ATOM 25917 N N . GLU A 1 67 ? -3.959 -20.070 29.563 1.00 44.35 67 GLU A N 16
ATOM 25918 C CA . GLU A 1 67 ? -3.187 -21.016 30.380 1.00 21.25 67 GLU A CA 16
ATOM 25919 C C . GLU A 1 67 ? -2.192 -21.812 29.521 1.00 14.45 67 GLU A C 16
ATOM 25920 O O . GLU A 1 67 ? -2.564 -22.394 28.498 1.00 60.01 67 GLU A O 16
ATOM 25932 N N . VAL A 1 68 ? -0.921 -21.815 29.929 1.00 52.32 68 VAL A N 16
ATOM 25933 C CA . VAL A 1 68 ? 0.097 -22.628 29.256 1.00 40.54 68 VAL A CA 16
ATOM 25934 C C . VAL A 1 68 ? -0.060 -24.097 29.665 1.00 5.14 68 VAL A C 16
ATOM 25935 O O . VAL A 1 68 ? 0.334 -24.502 30.759 1.00 62.35 68 VAL A O 16
ATOM 25948 N N . ARG A 1 69 ? -0.650 -24.885 28.777 1.00 22.22 69 ARG A N 16
ATOM 25949 C CA . ARG A 1 69 ? -1.112 -26.230 29.115 1.00 32.44 69 ARG A CA 16
ATOM 25950 C C . ARG A 1 69 ? -0.756 -27.239 28.009 1.00 52.14 69 ARG A C 16
ATOM 25951 O O . ARG A 1 69 ? -0.556 -26.863 26.853 1.00 35.43 69 ARG A O 16
ATOM 25972 N N . SER A 1 70 ? -0.675 -28.517 28.377 1.00 14.22 70 SER A N 16
ATOM 25973 C CA . SER A 1 70 ? -0.239 -29.581 27.456 1.00 52.52 70 SER A CA 16
ATOM 25974 C C . SER A 1 70 ? -1.186 -29.758 26.256 1.00 64.23 70 SER A C 16
ATOM 25975 O O . SER A 1 70 ? -2.364 -29.385 26.304 1.00 72.22 70 SER A O 16
ATOM 25983 N N . ALA A 1 71 ? -0.654 -30.332 25.177 1.00 21.44 71 ALA A N 16
ATOM 25984 C CA . ALA A 1 71 ? -1.442 -30.623 23.974 1.00 54.22 71 ALA A CA 16
ATOM 25985 C C . ALA A 1 71 ? -1.147 -32.035 23.443 1.00 24.42 71 ALA A C 16
ATOM 25986 O O . ALA A 1 71 ? -2.052 -32.856 23.286 1.00 33.00 71 ALA A O 16
ATOM 25993 N N . ASP A 1 72 ? 0.128 -32.302 23.159 1.00 41.24 72 ASP A N 16
ATOM 25994 C CA . ASP A 1 72 ? 0.572 -33.615 22.671 1.00 4.42 72 ASP A CA 16
ATOM 25995 C C . ASP A 1 72 ? 1.552 -34.260 23.661 1.00 51.21 72 ASP A C 16
ATOM 25996 O O . ASP A 1 72 ? 1.709 -33.792 24.792 1.00 4.14 72 ASP A O 16
ATOM 26005 N N . TYR A 1 73 ? 2.218 -35.329 23.224 1.00 64.33 73 TYR A N 16
ATOM 26006 C CA . TYR A 1 73 ? 3.196 -36.027 24.063 1.00 71.43 73 TYR A CA 16
ATOM 26007 C C . TYR A 1 73 ? 4.402 -35.125 24.379 1.00 20.24 73 TYR A C 16
ATOM 26008 O O . TYR A 1 73 ? 5.393 -35.108 23.646 1.00 52.32 73 TYR A O 16
ATOM 26026 N N . GLY A 1 74 ? 4.292 -34.356 25.459 1.00 61.24 74 GLY A N 16
ATOM 26027 C CA . GLY A 1 74 ? 5.374 -33.466 25.869 1.00 25.12 74 GLY A CA 16
ATOM 26028 C C . GLY A 1 74 ? 5.418 -32.149 25.091 1.00 72.14 74 GLY A C 16
ATOM 26029 O O . GLY A 1 74 ? 6.496 -31.596 24.865 1.00 14.12 74 GLY A O 16
ATOM 26033 N N . THR A 1 75 ? 4.252 -31.641 24.673 1.00 33.52 75 THR A N 16
ATOM 26034 C CA . THR A 1 75 ? 4.182 -30.353 23.951 1.00 20.00 75 THR A CA 16
ATOM 26035 C C . THR A 1 75 ? 3.272 -29.347 24.672 1.00 12.34 75 THR A C 16
ATOM 26036 O O . THR A 1 75 ? 2.269 -29.720 25.288 1.00 11.25 75 THR A O 16
ATOM 26047 N N . GLN A 1 76 ? 3.627 -28.065 24.579 1.00 51.33 76 GLN A N 16
ATOM 26048 C CA . GLN A 1 76 ? 2.865 -26.986 25.225 1.00 13.43 76 GLN A CA 16
ATOM 26049 C C . GLN A 1 76 ? 2.012 -26.204 24.209 1.00 11.21 76 GLN A C 16
ATOM 26050 O O . GLN A 1 76 ? 2.384 -26.071 23.042 1.00 73.53 76 GLN A O 16
ATOM 26064 N N . CYS A 1 77 ? 0.868 -25.689 24.663 1.00 21.41 77 CYS A N 16
ATOM 26065 C CA . CYS A 1 77 ? 0.005 -24.825 23.838 1.00 65.13 77 CYS A CA 16
ATOM 26066 C C . CYS A 1 77 ? -0.737 -23.796 24.702 1.00 42.11 77 CYS A C 16
ATOM 26067 O O . CYS A 1 77 ? -0.883 -23.973 25.914 1.00 63.53 77 CYS A O 16
ATOM 26075 N N . PHE A 1 78 ? -1.196 -22.715 24.074 1.00 51.12 78 PHE A N 16
ATOM 26076 C CA . PHE A 1 78 ? -1.987 -21.693 24.769 1.00 72.33 78 PHE A CA 16
ATOM 26077 C C . PHE A 1 78 ? -3.481 -22.044 24.755 1.00 24.13 78 PHE A C 16
ATOM 26078 O O . PHE A 1 78 ? -4.110 -22.098 23.694 1.00 54.54 78 PHE A O 16
ATOM 26095 N N . TRP A 1 79 ? -4.041 -22.292 25.935 1.00 72.11 79 TRP A N 16
ATOM 26096 C CA . TRP A 1 79 ? -5.469 -22.598 26.067 1.00 31.35 79 TRP A CA 16
ATOM 26097 C C . TRP A 1 79 ? -6.285 -21.341 26.409 1.00 41.32 79 TRP A C 16
ATOM 26098 O O . TRP A 1 79 ? -5.924 -20.573 27.304 1.00 70.30 79 TRP A O 16
ATOM 26119 N N . ILE A 1 80 ? -7.386 -21.144 25.686 1.00 63.34 80 ILE A N 16
ATOM 26120 C CA . ILE A 1 80 ? -8.269 -19.994 25.893 1.00 54.41 80 ILE A CA 16
ATOM 26121 C C . ILE A 1 80 ? -9.367 -20.308 26.921 1.00 71.30 80 ILE A C 16
ATOM 26122 O O . ILE A 1 80 ? -10.250 -21.128 26.664 1.00 42.41 80 ILE A O 16
ATOM 26138 N N . LEU A 1 81 ? -9.306 -19.663 28.080 1.00 1.21 81 LEU A N 16
ATOM 26139 C CA . LEU A 1 81 ? -10.380 -19.752 29.071 1.00 52.44 81 LEU A CA 16
ATOM 26140 C C . LEU A 1 81 ? -11.430 -18.669 28.790 1.00 40.42 81 LEU A C 16
ATOM 26141 O O . LEU A 1 81 ? -11.102 -17.484 28.723 1.00 11.30 81 LEU A O 16
ATOM 26157 N N . ARG A 1 82 ? -12.685 -19.073 28.623 1.00 25.21 82 ARG A N 16
ATOM 26158 C CA . ARG A 1 82 ? -13.752 -18.143 28.229 1.00 70.40 82 ARG A CA 16
ATOM 26159 C C . ARG A 1 82 ? -14.696 -17.819 29.396 1.00 11.24 82 ARG A C 16
ATOM 26160 O O . ARG A 1 82 ? -14.985 -18.674 30.237 1.00 44.12 82 ARG A O 16
ATOM 26181 N N . THR A 1 83 ? -15.200 -16.585 29.418 1.00 23.44 83 THR A N 16
ATOM 26182 C CA . THR A 1 83 ? -16.077 -16.118 30.504 1.00 50.11 83 THR A CA 16
ATOM 26183 C C . THR A 1 83 ? -17.424 -16.858 30.527 1.00 23.14 83 THR A C 16
ATOM 26184 O O . THR A 1 83 ? -18.120 -16.860 31.544 1.00 72.15 83 THR A O 16
ATOM 26195 N N . ASP A 1 84 ? -17.796 -17.479 29.410 1.00 62.04 84 ASP A N 16
ATOM 26196 C CA . ASP A 1 84 ? -19.035 -18.264 29.346 1.00 42.12 84 ASP A CA 16
ATOM 26197 C C . ASP A 1 84 ? -18.886 -19.622 30.056 1.00 24.34 84 ASP A C 16
ATOM 26198 O O . ASP A 1 84 ? -19.872 -20.204 30.513 1.00 71.42 84 ASP A O 16
ATOM 26207 N N . GLY A 1 85 ? -17.651 -20.122 30.146 1.00 23.55 85 GLY A N 16
ATOM 26208 C CA . GLY A 1 85 ? -17.399 -21.394 30.824 1.00 64.54 85 GLY A CA 16
ATOM 26209 C C . GLY A 1 85 ? -16.677 -22.428 29.957 1.00 22.44 85 GLY A C 16
ATOM 26210 O O . GLY A 1 85 ? -16.259 -23.477 30.454 1.00 24.25 85 GLY A O 16
ATOM 26214 N N . SER A 1 86 ? -16.530 -22.147 28.664 1.00 12.35 86 SER A N 16
ATOM 26215 C CA . SER A 1 86 ? -15.849 -23.073 27.737 1.00 63.34 86 SER A CA 16
ATOM 26216 C C . SER A 1 86 ? -14.337 -22.803 27.666 1.00 51.04 86 SER A C 16
ATOM 26217 O O . SER A 1 86 ? -13.885 -21.679 27.891 1.00 42.20 86 SER A O 16
ATOM 26225 N N . GLU A 1 87 ? -13.559 -23.841 27.355 1.00 64.31 87 GLU A N 16
ATOM 26226 C CA . GLU A 1 87 ? -12.110 -23.695 27.150 1.00 64.34 87 GLU A CA 16
ATOM 26227 C C . GLU A 1 87 ? -11.625 -24.515 25.943 1.00 4.14 87 GLU A C 16
ATOM 26228 O O . GLU A 1 87 ? -12.089 -25.630 25.706 1.00 22.53 87 GLU A O 16
ATOM 26240 N N . GLU A 1 88 ? -10.692 -23.950 25.183 1.00 11.30 88 GLU A N 16
ATOM 26241 C CA . GLU A 1 88 ? -10.099 -24.633 24.020 1.00 5.20 88 GLU A CA 16
ATOM 26242 C C . GLU A 1 88 ? -8.621 -24.258 23.850 1.00 24.55 88 GLU A C 16
ATOM 26243 O O . GLU A 1 88 ? -8.062 -23.511 24.648 1.00 3.21 88 GLU A O 16
ATOM 26255 N N . ARG A 1 89 ? -7.993 -24.794 22.808 1.00 14.34 89 ARG A N 16
ATOM 26256 C CA . ARG A 1 89 ? -6.618 -24.422 22.445 1.00 0.32 89 ARG A CA 16
ATOM 26257 C C . ARG A 1 89 ? -6.530 -24.055 20.953 1.00 71.24 89 ARG A C 16
ATOM 26258 O O . ARG A 1 89 ? -7.055 -24.768 20.095 1.00 63.43 89 ARG A O 16
ATOM 26279 N N . PHE A 1 90 ? -5.868 -22.939 20.645 1.00 53.33 90 PHE A N 16
ATOM 26280 C CA . PHE A 1 90 ? -5.763 -22.464 19.257 1.00 73.31 90 PHE A CA 16
ATOM 26281 C C . PHE A 1 90 ? -4.348 -22.668 18.691 1.00 45.24 90 PHE A C 16
ATOM 26282 O O . PHE A 1 90 ? -3.357 -22.213 19.269 1.00 73.14 90 PHE A O 16
ATOM 26299 N N . SER A 1 91 ? -4.258 -23.357 17.555 1.00 72.13 91 SER A N 16
ATOM 26300 C CA . SER A 1 91 ? -2.965 -23.611 16.902 1.00 34.31 91 SER A CA 16
ATOM 26301 C C . SER A 1 91 ? -2.427 -22.348 16.216 1.00 20.53 91 SER A C 16
ATOM 26302 O O . SER A 1 91 ? -2.508 -22.204 14.995 1.00 44.21 91 SER A O 16
ATOM 26310 N N . TYR A 1 92 ? -1.889 -21.426 17.015 1.00 71.02 92 TYR A N 16
ATOM 26311 C CA . TYR A 1 92 ? -1.333 -20.167 16.497 1.00 14.53 92 TYR A CA 16
ATOM 26312 C C . TYR A 1 92 ? -0.260 -20.412 15.417 1.00 23.02 92 TYR A C 16
ATOM 26313 O O . TYR A 1 92 ? -0.165 -19.672 14.436 1.00 42.34 92 TYR A O 16
ATOM 26331 N N . LYS A 1 93 ? 0.527 -21.469 15.600 1.00 61.30 93 LYS A N 16
ATOM 26332 C CA . LYS A 1 93 ? 1.611 -21.816 14.669 1.00 2.35 93 LYS A CA 16
ATOM 26333 C C . LYS A 1 93 ? 1.090 -22.230 13.276 1.00 2.12 93 LYS A C 16
ATOM 26334 O O . LYS A 1 93 ? 1.867 -22.331 12.324 1.00 64.10 93 LYS A O 16
ATOM 26353 N N . LYS A 1 94 ? -0.218 -22.471 13.159 1.00 64.42 94 LYS A N 16
ATOM 26354 C CA . LYS A 1 94 ? -0.838 -22.827 11.870 1.00 54.33 94 LYS A CA 16
ATOM 26355 C C . LYS A 1 94 ? -1.723 -21.685 11.340 1.00 33.23 94 LYS A C 16
ATOM 26356 O O . LYS A 1 94 ? -2.616 -21.894 10.516 1.00 32.00 94 LYS A O 16
ATOM 26375 N N . CYS A 1 95 ? -1.452 -20.472 11.803 1.00 34.41 95 CYS A N 16
ATOM 26376 C CA . CYS A 1 95 ? -2.200 -19.285 11.373 1.00 11.40 95 CYS A CA 16
ATOM 26377 C C . CYS A 1 95 ? -1.354 -18.411 10.431 1.00 51.51 95 CYS A C 16
ATOM 26378 O O . CYS A 1 95 ? -1.321 -17.187 10.561 1.00 74.30 95 CYS A O 16
ATOM 26386 N N . VAL A 1 96 ? -0.672 -19.038 9.470 1.00 30.11 96 VAL A N 16
ATOM 26387 C CA . VAL A 1 96 ? 0.230 -18.306 8.567 1.00 3.21 96 VAL A CA 16
ATOM 26388 C C . VAL A 1 96 ? -0.465 -17.900 7.251 1.00 33.34 96 VAL A C 16
ATOM 26389 O O . VAL A 1 96 ? -1.063 -16.825 7.174 1.00 12.15 96 VAL A O 16
ATOM 26402 N N . LEU A 1 97 ? -0.399 -18.764 6.229 1.00 30.21 97 LEU A N 16
ATOM 26403 C CA . LEU A 1 97 ? -0.924 -18.445 4.886 1.00 74.22 97 LEU A CA 16
ATOM 26404 C C . LEU A 1 97 ? -1.285 -19.713 4.096 1.00 35.14 97 LEU A C 16
ATOM 26405 O O . LEU A 1 97 ? -0.738 -20.788 4.344 1.00 42.05 97 LEU A O 16
ATOM 26421 N N . GLU A 1 98 ? -2.189 -19.570 3.123 1.00 45.40 98 GLU A N 16
ATOM 26422 C CA . GLU A 1 98 ? -2.533 -20.673 2.219 1.00 65.45 98 GLU A CA 16
ATOM 26423 C C . GLU A 1 98 ? -1.624 -20.680 0.980 1.00 42.35 98 GLU A C 16
ATOM 26424 O O . GLU A 1 98 ? -1.327 -19.630 0.406 1.00 23.53 98 GLU A O 16
ATOM 26436 N N . HIS A 1 99 ? -1.192 -21.871 0.574 1.00 70.14 99 HIS A N 16
ATOM 26437 C CA . HIS A 1 99 ? -0.339 -22.036 -0.609 1.00 24.23 99 HIS A CA 16
ATOM 26438 C C . HIS A 1 99 ? -0.231 -23.517 -0.999 1.00 64.30 99 HIS A C 16
ATOM 26439 O O . HIS A 1 99 ? -0.037 -24.374 -0.137 1.00 22.43 99 HIS A O 16
ATOM 26454 N N . HIS A 1 100 ? -0.366 -23.816 -2.293 1.00 44.50 100 HIS A N 16
ATOM 26455 C CA . HIS A 1 100 ? -0.299 -25.201 -2.777 1.00 2.51 100 HIS A CA 16
ATOM 26456 C C . HIS A 1 100 ? 1.064 -25.846 -2.453 1.00 4.12 100 HIS A C 16
ATOM 26457 O O . HIS A 1 100 ? 2.091 -25.480 -3.025 1.00 43.41 100 HIS A O 16
ATOM 26472 N N . HIS A 1 101 ? 1.054 -26.804 -1.524 1.00 13.41 101 HIS A N 16
ATOM 26473 C CA . HIS A 1 101 ? 2.275 -27.495 -1.083 1.00 63.35 101 HIS A CA 16
ATOM 26474 C C . HIS A 1 101 ? 3.056 -28.127 -2.248 1.00 20.13 101 HIS A C 16
ATOM 26475 O O . HIS A 1 101 ? 2.516 -28.348 -3.336 1.00 1.01 101 HIS A O 16
ATOM 26490 N N . HIS A 1 102 ? 4.332 -28.417 -2.000 1.00 14.44 102 HIS A N 16
ATOM 26491 C CA . HIS A 1 102 ? 5.193 -29.091 -2.982 1.00 22.11 102 HIS A CA 16
ATOM 26492 C C . HIS A 1 102 ? 4.554 -30.389 -3.507 1.00 71.22 102 HIS A C 16
ATOM 26493 O O . HIS A 1 102 ? 3.741 -31.015 -2.819 1.00 54.53 102 HIS A O 16
ATOM 26508 N N . HIS A 1 103 ? 4.923 -30.791 -4.722 1.00 32.23 103 HIS A N 16
ATOM 26509 C CA . HIS A 1 103 ? 4.502 -32.094 -5.254 1.00 32.35 103 HIS A CA 16
ATOM 26510 C C . HIS A 1 103 ? 5.174 -33.238 -4.473 1.00 50.01 103 HIS A C 16
ATOM 26511 O O . HIS A 1 103 ? 6.103 -33.004 -3.699 1.00 30.43 103 HIS A O 16
ATOM 26526 N N . HIS A 1 104 ? 4.711 -34.468 -4.693 1.00 51.12 104 HIS A N 16
ATOM 26527 C CA . HIS A 1 104 ? 5.168 -35.638 -3.912 1.00 14.32 104 HIS A CA 16
ATOM 26528 C C . HIS A 1 104 ? 6.708 -35.797 -3.904 1.00 73.31 104 HIS A C 16
ATOM 26529 O O . HIS A 1 104 ? 7.341 -35.495 -2.864 1.00 39.61 104 HIS A O 16
ATOM 26545 N N . MET A 1 1 ? 0.242 1.380 2.093 1.00 31.32 1 MET A N 17
ATOM 26546 C CA . MET A 1 1 ? 1.181 0.266 1.777 1.00 11.00 1 MET A CA 17
ATOM 26547 C C . MET A 1 1 ? 0.597 -0.677 0.717 1.00 33.13 1 MET A C 17
ATOM 26548 O O . MET A 1 1 ? -0.531 -1.158 0.856 1.00 32.03 1 MET A O 17
ATOM 26564 N N . ALA A 1 2 ? 1.364 -0.938 -0.342 1.00 72.53 2 ALA A N 17
ATOM 26565 C CA . ALA A 1 2 ? 0.960 -1.903 -1.374 1.00 44.43 2 ALA A CA 17
ATOM 26566 C C . ALA A 1 2 ? 1.277 -3.341 -0.934 1.00 63.43 2 ALA A C 17
ATOM 26567 O O . ALA A 1 2 ? 0.668 -4.305 -1.406 1.00 14.55 2 ALA A O 17
ATOM 26574 N N . LYS A 1 3 ? 2.253 -3.475 -0.042 1.00 50.34 3 LYS A N 17
ATOM 26575 C CA . LYS A 1 3 ? 2.600 -4.771 0.552 1.00 34.43 3 LYS A CA 17
ATOM 26576 C C . LYS A 1 3 ? 1.904 -4.961 1.909 1.00 41.45 3 LYS A C 17
ATOM 26577 O O . LYS A 1 3 ? 1.187 -4.073 2.384 1.00 71.24 3 LYS A O 17
ATOM 26596 N N . ALA A 1 4 ? 2.115 -6.116 2.532 1.00 21.45 4 ALA A N 17
ATOM 26597 C CA . ALA A 1 4 ? 1.583 -6.370 3.872 1.00 62.12 4 ALA A CA 17
ATOM 26598 C C . ALA A 1 4 ? 2.423 -5.653 4.945 1.00 61.32 4 ALA A C 17
ATOM 26599 O O . ALA A 1 4 ? 3.657 -5.673 4.900 1.00 15.30 4 ALA A O 17
ATOM 26606 N N . GLN A 1 5 ? 1.749 -5.024 5.908 1.00 55.12 5 GLN A N 17
ATOM 26607 C CA . GLN A 1 5 ? 2.426 -4.287 6.987 1.00 33.03 5 GLN A CA 17
ATOM 26608 C C . GLN A 1 5 ? 3.121 -5.237 7.983 1.00 44.22 5 GLN A C 17
ATOM 26609 O O . GLN A 1 5 ? 2.748 -6.409 8.097 1.00 53.13 5 GLN A O 17
ATOM 26623 N N . PRO A 1 6 ? 4.158 -4.748 8.703 1.00 34.22 6 PRO A N 17
ATOM 26624 C CA . PRO A 1 6 ? 4.818 -5.519 9.773 1.00 62.21 6 PRO A CA 17
ATOM 26625 C C . PRO A 1 6 ? 3.817 -6.048 10.811 1.00 3.01 6 PRO A C 17
ATOM 26626 O O . PRO A 1 6 ? 2.813 -5.398 11.111 1.00 44.23 6 PRO A O 17
ATOM 26637 N N . ILE A 1 7 ? 4.096 -7.222 11.367 1.00 74.42 7 ILE A N 17
ATOM 26638 C CA . ILE A 1 7 ? 3.164 -7.873 12.288 1.00 1.51 7 ILE A CA 17
ATOM 26639 C C . ILE A 1 7 ? 3.126 -7.138 13.637 1.00 51.10 7 ILE A C 17
ATOM 26640 O O . ILE A 1 7 ? 3.957 -7.376 14.511 1.00 45.35 7 ILE A O 17
ATOM 26656 N N . GLU A 1 8 ? 2.180 -6.213 13.779 1.00 45.11 8 GLU A N 17
ATOM 26657 C CA . GLU A 1 8 ? 2.021 -5.446 15.021 1.00 0.31 8 GLU A CA 17
ATOM 26658 C C . GLU A 1 8 ? 0.790 -5.934 15.807 1.00 21.51 8 GLU A C 17
ATOM 26659 O O . GLU A 1 8 ? -0.355 -5.708 15.401 1.00 61.20 8 GLU A O 17
ATOM 26671 N N . ILE A 1 9 ? 1.031 -6.606 16.934 1.00 55.04 9 ILE A N 17
ATOM 26672 C CA . ILE A 1 9 ? -0.049 -7.150 17.767 1.00 64.45 9 ILE A CA 17
ATOM 26673 C C . ILE A 1 9 ? 0.031 -6.641 19.222 1.00 31.35 9 ILE A C 17
ATOM 26674 O O . ILE A 1 9 ? 1.008 -6.899 19.929 1.00 62.14 9 ILE A O 17
ATOM 26690 N N . ALA A 1 10 ? -0.998 -5.898 19.648 1.00 41.21 10 ALA A N 17
ATOM 26691 C CA . ALA A 1 10 ? -1.154 -5.478 21.057 1.00 50.11 10 ALA A CA 17
ATOM 26692 C C . ALA A 1 10 ? -0.040 -4.522 21.529 1.00 34.41 10 ALA A C 17
ATOM 26693 O O . ALA A 1 10 ? 0.210 -4.393 22.730 1.00 4.42 10 ALA A O 17
ATOM 26700 N N . GLY A 1 11 ? 0.598 -3.833 20.590 1.00 74.25 11 GLY A N 17
ATOM 26701 C CA . GLY A 1 11 ? 1.706 -2.940 20.926 1.00 44.41 11 GLY A CA 17
ATOM 26702 C C . GLY A 1 11 ? 3.067 -3.604 20.743 1.00 2.34 11 GLY A C 17
ATOM 26703 O O . GLY A 1 11 ? 4.037 -3.257 21.418 1.00 43.13 11 GLY A O 17
ATOM 26707 N N . HIS A 1 12 ? 3.132 -4.571 19.827 1.00 34.24 12 HIS A N 17
ATOM 26708 C CA . HIS A 1 12 ? 4.368 -5.316 19.555 1.00 21.22 12 HIS A CA 17
ATOM 26709 C C . HIS A 1 12 ? 4.568 -5.511 18.043 1.00 61.43 12 HIS A C 17
ATOM 26710 O O . HIS A 1 12 ? 3.880 -6.319 17.420 1.00 71.24 12 HIS A O 17
ATOM 26725 N N . GLU A 1 13 ? 5.505 -4.768 17.464 1.00 61.45 13 GLU A N 17
ATOM 26726 C CA . GLU A 1 13 ? 5.792 -4.857 16.026 1.00 65.32 13 GLU A CA 17
ATOM 26727 C C . GLU A 1 13 ? 6.853 -5.929 15.721 1.00 64.32 13 GLU A C 17
ATOM 26728 O O . GLU A 1 13 ? 7.886 -6.012 16.391 1.00 72.35 13 GLU A O 17
ATOM 26740 N N . PHE A 1 14 ? 6.589 -6.751 14.707 1.00 72.30 14 PHE A N 17
ATOM 26741 C CA . PHE A 1 14 ? 7.518 -7.810 14.293 1.00 14.44 14 PHE A CA 17
ATOM 26742 C C . PHE A 1 14 ? 7.872 -7.693 12.801 1.00 64.24 14 PHE A C 17
ATOM 26743 O O . PHE A 1 14 ? 7.024 -7.352 11.971 1.00 23.44 14 PHE A O 17
ATOM 26760 N N . ALA A 1 15 ? 9.129 -7.993 12.468 1.00 72.31 15 ALA A N 17
ATOM 26761 C CA . ALA A 1 15 ? 9.636 -7.835 11.095 1.00 74.31 15 ALA A CA 17
ATOM 26762 C C . ALA A 1 15 ? 9.048 -8.876 10.124 1.00 73.24 15 ALA A C 17
ATOM 26763 O O . ALA A 1 15 ? 8.727 -8.560 8.977 1.00 53.31 15 ALA A O 17
ATOM 26770 N N . ARG A 1 16 ? 8.913 -10.118 10.579 1.00 21.24 16 ARG A N 17
ATOM 26771 C CA . ARG A 1 16 ? 8.374 -11.193 9.732 1.00 63.34 16 ARG A CA 17
ATOM 26772 C C . ARG A 1 16 ? 7.361 -12.057 10.502 1.00 74.33 16 ARG A C 17
ATOM 26773 O O . ARG A 1 16 ? 7.270 -11.975 11.725 1.00 34.42 16 ARG A O 17
ATOM 26794 N N . LYS A 1 17 ? 6.600 -12.881 9.784 1.00 43.04 17 LYS A N 17
ATOM 26795 C CA . LYS A 1 17 ? 5.530 -13.683 10.399 1.00 4.13 17 LYS A CA 17
ATOM 26796 C C . LYS A 1 17 ? 6.077 -14.618 11.492 1.00 14.11 17 LYS A C 17
ATOM 26797 O O . LYS A 1 17 ? 5.524 -14.702 12.591 1.00 45.35 17 LYS A O 17
ATOM 26816 N N . ALA A 1 18 ? 7.170 -15.312 11.182 1.00 75.41 18 ALA A N 17
ATOM 26817 C CA . ALA A 1 18 ? 7.810 -16.230 12.135 1.00 62.15 18 ALA A CA 17
ATOM 26818 C C . ALA A 1 18 ? 8.361 -15.486 13.365 1.00 61.34 18 ALA A C 17
ATOM 26819 O O . ALA A 1 18 ? 8.597 -16.087 14.410 1.00 2.40 18 ALA A O 17
ATOM 26826 N N . ASP A 1 19 ? 8.556 -14.175 13.227 1.00 72.14 19 ASP A N 17
ATOM 26827 C CA . ASP A 1 19 ? 9.059 -13.333 14.320 1.00 3.45 19 ASP A CA 17
ATOM 26828 C C . ASP A 1 19 ? 8.030 -13.260 15.467 1.00 15.11 19 ASP A C 17
ATOM 26829 O O . ASP A 1 19 ? 8.382 -13.336 16.648 1.00 31.24 19 ASP A O 17
ATOM 26838 N N . ALA A 1 20 ? 6.755 -13.131 15.099 1.00 71.34 20 ALA A N 17
ATOM 26839 C CA . ALA A 1 20 ? 5.658 -13.099 16.073 1.00 0.05 20 ALA A CA 17
ATOM 26840 C C . ALA A 1 20 ? 5.448 -14.472 16.726 1.00 13.44 20 ALA A C 17
ATOM 26841 O O . ALA A 1 20 ? 5.338 -14.583 17.948 1.00 62.33 20 ALA A O 17
ATOM 26848 N N . LEU A 1 21 ? 5.396 -15.520 15.900 1.00 35.12 21 LEU A N 17
ATOM 26849 C CA . LEU A 1 21 ? 5.230 -16.892 16.396 1.00 23.02 21 LEU A CA 17
ATOM 26850 C C . LEU A 1 21 ? 6.406 -17.310 17.286 1.00 34.41 21 LEU A C 17
ATOM 26851 O O . LEU A 1 21 ? 6.229 -18.033 18.268 1.00 62.10 21 LEU A O 17
ATOM 26867 N N . ALA A 1 22 ? 7.607 -16.853 16.934 1.00 20.42 22 ALA A N 17
ATOM 26868 C CA . ALA A 1 22 ? 8.788 -17.071 17.769 1.00 1.04 22 ALA A CA 17
ATOM 26869 C C . ALA A 1 22 ? 8.571 -16.481 19.167 1.00 52.31 22 ALA A C 17
ATOM 26870 O O . ALA A 1 22 ? 8.741 -17.166 20.173 1.00 53.45 22 ALA A O 17
ATOM 26877 N N . PHE A 1 23 ? 8.171 -15.209 19.209 1.00 32.12 23 PHE A N 17
ATOM 26878 C CA . PHE A 1 23 ? 7.832 -14.529 20.466 1.00 61.33 23 PHE A CA 17
ATOM 26879 C C . PHE A 1 23 ? 6.844 -15.359 21.305 1.00 43.32 23 PHE A C 17
ATOM 26880 O O . PHE A 1 23 ? 7.045 -15.560 22.506 1.00 33.34 23 PHE A O 17
ATOM 26897 N N . MET A 1 24 ? 5.782 -15.843 20.660 1.00 44.50 24 MET A N 17
ATOM 26898 C CA . MET A 1 24 ? 4.783 -16.688 21.326 1.00 23.41 24 MET A CA 17
ATOM 26899 C C . MET A 1 24 ? 5.426 -17.951 21.919 1.00 25.53 24 MET A C 17
ATOM 26900 O O . MET A 1 24 ? 5.243 -18.266 23.095 1.00 41.34 24 MET A O 17
ATOM 26914 N N . LYS A 1 25 ? 6.186 -18.665 21.094 1.00 40.45 25 LYS A N 17
ATOM 26915 C CA . LYS A 1 25 ? 6.816 -19.924 21.505 1.00 11.13 25 LYS A CA 17
ATOM 26916 C C . LYS A 1 25 ? 7.862 -19.705 22.616 1.00 24.33 25 LYS A C 17
ATOM 26917 O O . LYS A 1 25 ? 8.011 -20.537 23.514 1.00 20.31 25 LYS A O 17
ATOM 26936 N N . VAL A 1 26 ? 8.575 -18.583 22.557 1.00 71.33 26 VAL A N 17
ATOM 26937 C CA . VAL A 1 26 ? 9.584 -18.250 23.568 1.00 5.51 26 VAL A CA 17
ATOM 26938 C C . VAL A 1 26 ? 8.946 -17.991 24.941 1.00 31.25 26 VAL A C 17
ATOM 26939 O O . VAL A 1 26 ? 9.337 -18.602 25.939 1.00 40.43 26 VAL A O 17
ATOM 26952 N N . MET A 1 27 ? 7.962 -17.092 24.997 1.00 11.31 27 MET A N 17
ATOM 26953 C CA . MET A 1 27 ? 7.277 -16.801 26.263 1.00 73.22 27 MET A CA 17
ATOM 26954 C C . MET A 1 27 ? 6.489 -18.025 26.761 1.00 54.33 27 MET A C 17
ATOM 26955 O O . MET A 1 27 ? 6.297 -18.202 27.962 1.00 12.31 27 MET A O 17
ATOM 26969 N N . LEU A 1 28 ? 6.051 -18.866 25.826 1.00 32.25 28 LEU A N 17
ATOM 26970 C CA . LEU A 1 28 ? 5.394 -20.139 26.150 1.00 73.41 28 LEU A CA 17
ATOM 26971 C C . LEU A 1 28 ? 6.309 -21.034 27.005 1.00 62.14 28 LEU A C 17
ATOM 26972 O O . LEU A 1 28 ? 5.928 -21.484 28.086 1.00 14.15 28 LEU A O 17
ATOM 26988 N N . ASN A 1 29 ? 7.529 -21.263 26.517 1.00 31.12 29 ASN A N 17
ATOM 26989 C CA . ASN A 1 29 ? 8.509 -22.106 27.218 1.00 21.41 29 ASN A CA 17
ATOM 26990 C C . ASN A 1 29 ? 9.019 -21.465 28.521 1.00 63.13 29 ASN A C 17
ATOM 26991 O O . ASN A 1 29 ? 9.721 -22.111 29.302 1.00 23.11 29 ASN A O 17
ATOM 27002 N N . ARG A 1 30 ? 8.684 -20.197 28.747 1.00 50.23 30 ARG A N 17
ATOM 27003 C CA . ARG A 1 30 ? 9.028 -19.528 30.008 1.00 23.35 30 ARG A CA 17
ATOM 27004 C C . ARG A 1 30 ? 8.215 -20.136 31.163 1.00 30.32 30 ARG A C 17
ATOM 27005 O O . ARG A 1 30 ? 8.707 -20.278 32.283 1.00 22.24 30 ARG A O 17
ATOM 27026 N N . TYR A 1 31 ? 6.969 -20.496 30.870 1.00 5.11 31 TYR A N 17
ATOM 27027 C CA . TYR A 1 31 ? 6.082 -21.123 31.856 1.00 20.43 31 TYR A CA 17
ATOM 27028 C C . TYR A 1 31 ? 6.155 -22.655 31.755 1.00 62.11 31 TYR A C 17
ATOM 27029 O O . TYR A 1 31 ? 6.680 -23.200 30.784 1.00 52.03 31 TYR A O 17
ATOM 27047 N N . ARG A 1 32 ? 5.625 -23.347 32.759 1.00 50.31 32 ARG A N 17
ATOM 27048 C CA . ARG A 1 32 ? 5.537 -24.810 32.726 1.00 1.33 32 ARG A CA 17
ATOM 27049 C C . ARG A 1 32 ? 4.095 -25.235 32.401 1.00 60.42 32 ARG A C 17
ATOM 27050 O O . ARG A 1 32 ? 3.162 -24.449 32.580 1.00 71.15 32 ARG A O 17
ATOM 27071 N N . PRO A 1 33 ? 3.879 -26.477 31.913 1.00 52.11 33 PRO A N 17
ATOM 27072 C CA . PRO A 1 33 ? 2.533 -26.969 31.521 1.00 1.44 33 PRO A CA 17
ATOM 27073 C C . PRO A 1 33 ? 1.502 -27.053 32.679 1.00 2.21 33 PRO A C 17
ATOM 27074 O O . PRO A 1 33 ? 0.527 -27.810 32.597 1.00 63.12 33 PRO A O 17
ATOM 27085 N N . GLY A 1 34 ? 1.709 -26.278 33.745 1.00 3.35 34 GLY A N 17
ATOM 27086 C CA . GLY A 1 34 ? 0.722 -26.170 34.817 1.00 34.02 34 GLY A CA 17
ATOM 27087 C C . GLY A 1 34 ? 0.561 -24.737 35.329 1.00 62.24 34 GLY A C 17
ATOM 27088 O O . GLY A 1 34 ? -0.074 -24.507 36.361 1.00 1.11 34 GLY A O 17
ATOM 27092 N N . ASP A 1 35 ? 1.134 -23.770 34.605 1.00 11.15 35 ASP A N 17
ATOM 27093 C CA . ASP A 1 35 ? 1.088 -22.358 35.015 1.00 75.43 35 ASP A CA 17
ATOM 27094 C C . ASP A 1 35 ? 0.111 -21.531 34.164 1.00 23.04 35 ASP A C 17
ATOM 27095 O O . ASP A 1 35 ? -0.267 -21.918 33.053 1.00 31.20 35 ASP A O 17
ATOM 27104 N N . ILE A 1 36 ? -0.277 -20.375 34.698 1.00 72.12 36 ILE A N 17
ATOM 27105 C CA . ILE A 1 36 ? -1.136 -19.429 33.984 1.00 43.25 36 ILE A CA 17
ATOM 27106 C C . ILE A 1 36 ? -0.295 -18.319 33.331 1.00 25.30 36 ILE A C 17
ATOM 27107 O O . ILE A 1 36 ? 0.690 -17.849 33.906 1.00 63.42 36 ILE A O 17
ATOM 27123 N N . VAL A 1 37 ? -0.683 -17.911 32.128 1.00 22.11 37 VAL A N 17
ATOM 27124 C CA . VAL A 1 37 ? 0.027 -16.859 31.394 1.00 51.21 37 VAL A CA 17
ATOM 27125 C C . VAL A 1 37 ? -0.209 -15.476 32.031 1.00 12.30 37 VAL A C 17
ATOM 27126 O O . VAL A 1 37 ? -1.317 -15.169 32.472 1.00 71.04 37 VAL A O 17
ATOM 27139 N N . SER A 1 38 ? 0.842 -14.652 32.081 1.00 44.35 38 SER A N 17
ATOM 27140 C CA . SER A 1 38 ? 0.756 -13.304 32.674 1.00 33.14 38 SER A CA 17
ATOM 27141 C C . SER A 1 38 ? -0.234 -12.400 31.920 1.00 64.41 38 SER A C 17
ATOM 27142 O O . SER A 1 38 ? -0.645 -12.703 30.800 1.00 45.01 38 SER A O 17
ATOM 27150 N N . THR A 1 39 ? -0.593 -11.275 32.540 1.00 62.41 39 THR A N 17
ATOM 27151 C CA . THR A 1 39 ? -1.586 -10.346 31.978 1.00 11.33 39 THR A CA 17
ATOM 27152 C C . THR A 1 39 ? -1.161 -9.800 30.606 1.00 74.31 39 THR A C 17
ATOM 27153 O O . THR A 1 39 ? -1.915 -9.881 29.638 1.00 13.34 39 THR A O 17
ATOM 27164 N N . VAL A 1 40 ? 0.049 -9.244 30.527 1.00 41.45 40 VAL A N 17
ATOM 27165 C CA . VAL A 1 40 ? 0.561 -8.669 29.271 1.00 74.42 40 VAL A CA 17
ATOM 27166 C C . VAL A 1 40 ? 0.677 -9.735 28.165 1.00 22.40 40 VAL A C 17
ATOM 27167 O O . VAL A 1 40 ? 0.154 -9.568 27.059 1.00 54.11 40 VAL A O 17
ATOM 27180 N N . ASP A 1 41 ? 1.372 -10.826 28.479 1.00 63.13 41 ASP A N 17
ATOM 27181 C CA . ASP A 1 41 ? 1.522 -11.960 27.562 1.00 41.40 41 ASP A CA 17
ATOM 27182 C C . ASP A 1 41 ? 0.150 -12.464 27.070 1.00 45.44 41 ASP A C 17
ATOM 27183 O O . ASP A 1 41 ? -0.049 -12.710 25.878 1.00 24.33 41 ASP A O 17
ATOM 27192 N N . GLY A 1 42 ? -0.791 -12.608 28.004 1.00 14.41 42 GLY A N 17
ATOM 27193 C CA . GLY A 1 42 ? -2.144 -13.023 27.656 1.00 32.24 42 GLY A CA 17
ATOM 27194 C C . GLY A 1 42 ? -2.864 -12.008 26.775 1.00 74.42 42 GLY A C 17
ATOM 27195 O O . GLY A 1 42 ? -3.542 -12.382 25.818 1.00 13.52 42 GLY A O 17
ATOM 27199 N N . ALA A 1 43 ? -2.708 -10.722 27.091 1.00 63.24 43 ALA A N 17
ATOM 27200 C CA . ALA A 1 43 ? -3.303 -9.643 26.292 1.00 55.31 43 ALA A CA 17
ATOM 27201 C C . ALA A 1 43 ? -2.828 -9.703 24.832 1.00 14.12 43 ALA A C 17
ATOM 27202 O O . ALA A 1 43 ? -3.600 -9.453 23.901 1.00 3.32 43 ALA A O 17
ATOM 27209 N N . PHE A 1 44 ? -1.551 -10.033 24.649 1.00 52.55 44 PHE A N 17
ATOM 27210 C CA . PHE A 1 44 ? -0.982 -10.250 23.315 1.00 62.15 44 PHE A CA 17
ATOM 27211 C C . PHE A 1 44 ? -1.702 -11.404 22.596 1.00 54.53 44 PHE A C 17
ATOM 27212 O O . PHE A 1 44 ? -2.073 -11.291 21.427 1.00 50.40 44 PHE A O 17
ATOM 27229 N N . LEU A 1 45 ? -1.895 -12.510 23.313 1.00 22.35 45 LEU A N 17
ATOM 27230 C CA . LEU A 1 45 ? -2.587 -13.686 22.773 1.00 55.20 45 LEU A CA 17
ATOM 27231 C C . LEU A 1 45 ? -4.038 -13.365 22.374 1.00 50.22 45 LEU A C 17
ATOM 27232 O O . LEU A 1 45 ? -4.515 -13.818 21.332 1.00 4.51 45 LEU A O 17
ATOM 27248 N N . VAL A 1 46 ? -4.736 -12.589 23.206 1.00 5.22 46 VAL A N 17
ATOM 27249 C CA . VAL A 1 46 ? -6.113 -12.176 22.907 1.00 21.21 46 VAL A CA 17
ATOM 27250 C C . VAL A 1 46 ? -6.188 -11.429 21.565 1.00 72.43 46 VAL A C 17
ATOM 27251 O O . VAL A 1 46 ? -6.982 -11.777 20.689 1.00 13.33 46 VAL A O 17
ATOM 27264 N N . GLU A 1 47 ? -5.347 -10.406 21.407 1.00 1.03 47 GLU A N 17
ATOM 27265 C CA . GLU A 1 47 ? -5.317 -9.616 20.172 1.00 45.30 47 GLU A CA 17
ATOM 27266 C C . GLU A 1 47 ? -4.841 -10.464 18.978 1.00 62.20 47 GLU A C 17
ATOM 27267 O O . GLU A 1 47 ? -5.302 -10.281 17.849 1.00 20.20 47 GLU A O 17
ATOM 27279 N N . ALA A 1 48 ? -3.919 -11.393 19.237 1.00 72.11 48 ALA A N 17
ATOM 27280 C CA . ALA A 1 48 ? -3.454 -12.336 18.212 1.00 31.14 48 ALA A CA 17
ATOM 27281 C C . ALA A 1 48 ? -4.612 -13.208 17.705 1.00 23.22 48 ALA A C 17
ATOM 27282 O O . ALA A 1 48 ? -4.740 -13.466 16.505 1.00 54.13 48 ALA A O 17
ATOM 27289 N N . LEU A 1 49 ? -5.452 -13.657 18.633 1.00 43.42 49 LEU A N 17
ATOM 27290 C CA . LEU A 1 49 ? -6.662 -14.407 18.291 1.00 11.24 49 LEU A CA 17
ATOM 27291 C C . LEU A 1 49 ? -7.628 -13.534 17.470 1.00 63.00 49 LEU A C 17
ATOM 27292 O O . LEU A 1 49 ? -8.190 -13.980 16.468 1.00 73.31 49 LEU A O 17
ATOM 27308 N N . LYS A 1 50 ? -7.789 -12.277 17.897 1.00 3.21 50 LYS A N 17
ATOM 27309 C CA . LYS A 1 50 ? -8.671 -11.314 17.216 1.00 24.12 50 LYS A CA 17
ATOM 27310 C C . LYS A 1 50 ? -8.240 -11.039 15.765 1.00 31.50 50 LYS A C 17
ATOM 27311 O O . LYS A 1 50 ? -8.982 -10.426 14.996 1.00 24.31 50 LYS A O 17
ATOM 27330 N N . ARG A 1 51 ? -7.039 -11.483 15.392 1.00 25.41 51 ARG A N 17
ATOM 27331 C CA . ARG A 1 51 ? -6.567 -11.351 14.009 1.00 44.32 51 ARG A CA 17
ATOM 27332 C C . ARG A 1 51 ? -7.225 -12.407 13.098 1.00 1.31 51 ARG A C 17
ATOM 27333 O O . ARG A 1 51 ? -6.939 -12.479 11.900 1.00 53.00 51 ARG A O 17
ATOM 27354 N N . HIS A 1 52 ? -8.091 -13.234 13.686 1.00 51.22 52 HIS A N 17
ATOM 27355 C CA . HIS A 1 52 ? -8.883 -14.218 12.939 1.00 24.24 52 HIS A CA 17
ATOM 27356 C C . HIS A 1 52 ? -10.383 -13.889 13.045 1.00 21.10 52 HIS A C 17
ATOM 27357 O O . HIS A 1 52 ? -10.880 -13.627 14.137 1.00 62.31 52 HIS A O 17
ATOM 27372 N N . PRO A 1 53 ? -11.134 -13.916 11.924 1.00 40.30 53 PRO A N 17
ATOM 27373 C CA . PRO A 1 53 ? -12.588 -13.640 11.941 1.00 63.10 53 PRO A CA 17
ATOM 27374 C C . PRO A 1 53 ? -13.378 -14.660 12.783 1.00 21.20 53 PRO A C 17
ATOM 27375 O O . PRO A 1 53 ? -14.553 -14.454 13.097 1.00 44.45 53 PRO A O 17
ATOM 27386 N N . ASP A 1 54 ? -12.721 -15.764 13.136 1.00 61.40 54 ASP A N 17
ATOM 27387 C CA . ASP A 1 54 ? -13.321 -16.811 13.968 1.00 12.01 54 ASP A CA 17
ATOM 27388 C C . ASP A 1 54 ? -13.141 -16.523 15.471 1.00 43.41 54 ASP A C 17
ATOM 27389 O O . ASP A 1 54 ? -13.631 -17.274 16.319 1.00 22.12 54 ASP A O 17
ATOM 27398 N N . ALA A 1 55 ? -12.439 -15.433 15.792 1.00 11.31 55 ALA A N 17
ATOM 27399 C CA . ALA A 1 55 ? -12.132 -15.078 17.185 1.00 34.54 55 ALA A CA 17
ATOM 27400 C C . ALA A 1 55 ? -13.395 -14.988 18.052 1.00 70.11 55 ALA A C 17
ATOM 27401 O O . ALA A 1 55 ? -13.460 -15.582 19.127 1.00 24.33 55 ALA A O 17
ATOM 27408 N N . THR A 1 56 ? -14.395 -14.251 17.566 1.00 5.44 56 THR A N 17
ATOM 27409 C CA . THR A 1 56 ? -15.677 -14.075 18.278 1.00 10.24 56 THR A CA 17
ATOM 27410 C C . THR A 1 56 ? -16.257 -15.406 18.789 1.00 44.21 56 THR A C 17
ATOM 27411 O O . THR A 1 56 ? -16.878 -15.454 19.852 1.00 34.25 56 THR A O 17
ATOM 27422 N N . SER A 1 57 ? -16.040 -16.484 18.034 1.00 53.01 57 SER A N 17
ATOM 27423 C CA . SER A 1 57 ? -16.523 -17.819 18.422 1.00 72.41 57 SER A CA 17
ATOM 27424 C C . SER A 1 57 ? -15.797 -18.330 19.674 1.00 63.44 57 SER A C 17
ATOM 27425 O O . SER A 1 57 ? -16.419 -18.856 20.598 1.00 51.42 57 SER A O 17
ATOM 27433 N N . LYS A 1 58 ? -14.474 -18.163 19.696 1.00 50.34 58 LYS A N 17
ATOM 27434 C CA . LYS A 1 58 ? -13.641 -18.665 20.796 1.00 43.51 58 LYS A CA 17
ATOM 27435 C C . LYS A 1 58 ? -13.637 -17.710 22.002 1.00 61.33 58 LYS A C 17
ATOM 27436 O O . LYS A 1 58 ? -13.433 -18.135 23.139 1.00 1.40 58 LYS A O 17
ATOM 27455 N N . ILE A 1 59 ? -13.866 -16.424 21.750 1.00 62.44 59 ILE A N 17
ATOM 27456 C CA . ILE A 1 59 ? -13.910 -15.420 22.820 1.00 40.44 59 ILE A CA 17
ATOM 27457 C C . ILE A 1 59 ? -15.292 -15.379 23.496 1.00 14.11 59 ILE A C 17
ATOM 27458 O O . ILE A 1 59 ? -15.396 -15.380 24.725 1.00 53.10 59 ILE A O 17
ATOM 27474 N N . GLY A 1 60 ? -16.349 -15.336 22.681 1.00 13.41 60 GLY A N 17
ATOM 27475 C CA . GLY A 1 60 ? -17.713 -15.303 23.206 1.00 61.41 60 GLY A CA 17
ATOM 27476 C C . GLY A 1 60 ? -17.974 -14.113 24.130 1.00 3.33 60 GLY A C 17
ATOM 27477 O O . GLY A 1 60 ? -17.975 -12.963 23.680 1.00 14.02 60 GLY A O 17
ATOM 27481 N N . PRO A 1 61 ? -18.212 -14.350 25.434 1.00 25.13 61 PRO A N 17
ATOM 27482 C CA . PRO A 1 61 ? -18.408 -13.267 26.411 1.00 74.11 61 PRO A CA 17
ATOM 27483 C C . PRO A 1 61 ? -17.099 -12.531 26.755 1.00 32.22 61 PRO A C 17
ATOM 27484 O O . PRO A 1 61 ? -17.112 -11.354 27.121 1.00 50.21 61 PRO A O 17
ATOM 27495 N N . GLY A 1 62 ? -15.971 -13.225 26.626 1.00 40.30 62 GLY A N 17
ATOM 27496 C CA . GLY A 1 62 ? -14.680 -12.631 26.961 1.00 23.30 62 GLY A CA 17
ATOM 27497 C C . GLY A 1 62 ? -13.642 -13.659 27.400 1.00 72.31 62 GLY A C 17
ATOM 27498 O O . GLY A 1 62 ? -13.979 -14.798 27.736 1.00 30.14 62 GLY A O 17
ATOM 27502 N N . VAL A 1 63 ? -12.376 -13.250 27.411 1.00 74.33 63 VAL A N 17
ATOM 27503 C CA . VAL A 1 63 ? -11.279 -14.133 27.814 1.00 0.11 63 VAL A CA 17
ATOM 27504 C C . VAL A 1 63 ? -10.859 -13.867 29.267 1.00 45.44 63 VAL A C 17
ATOM 27505 O O . VAL A 1 63 ? -10.424 -12.765 29.610 1.00 41.04 63 VAL A O 17
ATOM 27518 N N . ARG A 1 64 ? -11.002 -14.877 30.118 1.00 73.33 64 ARG A N 17
ATOM 27519 C CA . ARG A 1 64 ? -10.569 -14.787 31.516 1.00 11.02 64 ARG A CA 17
ATOM 27520 C C . ARG A 1 64 ? -9.036 -14.729 31.603 1.00 22.24 64 ARG A C 17
ATOM 27521 O O . ARG A 1 64 ? -8.466 -13.819 32.211 1.00 44.51 64 ARG A O 17
ATOM 27542 N N . ASN A 1 65 ? -8.385 -15.713 30.987 1.00 63.10 65 ASN A N 17
ATOM 27543 C CA . ASN A 1 65 ? -6.920 -15.787 30.929 1.00 52.23 65 ASN A CA 17
ATOM 27544 C C . ASN A 1 65 ? -6.466 -16.956 30.039 1.00 35.32 65 ASN A C 17
ATOM 27545 O O . ASN A 1 65 ? -7.286 -17.605 29.385 1.00 32.14 65 ASN A O 17
ATOM 27556 N N . PHE A 1 66 ? -5.161 -17.211 30.001 1.00 42.12 66 PHE A N 17
ATOM 27557 C CA . PHE A 1 66 ? -4.611 -18.326 29.220 1.00 30.04 66 PHE A CA 17
ATOM 27558 C C . PHE A 1 66 ? -3.824 -19.290 30.111 1.00 24.44 66 PHE A C 17
ATOM 27559 O O . PHE A 1 66 ? -3.093 -18.867 31.006 1.00 54.42 66 PHE A O 17
ATOM 27576 N N . GLU A 1 67 ? -3.972 -20.584 29.859 1.00 52.33 67 GLU A N 17
ATOM 27577 C CA . GLU A 1 67 ? -3.225 -21.607 30.595 1.00 12.04 67 GLU A CA 17
ATOM 27578 C C . GLU A 1 67 ? -2.218 -22.312 29.680 1.00 73.12 67 GLU A C 17
ATOM 27579 O O . GLU A 1 67 ? -2.529 -22.643 28.534 1.00 41.35 67 GLU A O 17
ATOM 27591 N N . VAL A 1 68 ? -1.009 -22.528 30.187 1.00 12.31 68 VAL A N 17
ATOM 27592 C CA . VAL A 1 68 ? 0.010 -23.281 29.459 1.00 0.02 68 VAL A CA 17
ATOM 27593 C C . VAL A 1 68 ? -0.135 -24.778 29.751 1.00 75.01 68 VAL A C 17
ATOM 27594 O O . VAL A 1 68 ? 0.143 -25.232 30.858 1.00 52.03 68 VAL A O 17
ATOM 27607 N N . ARG A 1 69 ? -0.586 -25.541 28.761 1.00 3.45 69 ARG A N 17
ATOM 27608 C CA . ARG A 1 69 ? -0.831 -26.978 28.941 1.00 20.31 69 ARG A CA 17
ATOM 27609 C C . ARG A 1 69 ? -0.158 -27.796 27.827 1.00 63.13 69 ARG A C 17
ATOM 27610 O O . ARG A 1 69 ? 0.010 -27.312 26.706 1.00 60.03 69 ARG A O 17
ATOM 27631 N N . SER A 1 70 ? 0.237 -29.029 28.139 1.00 15.32 70 SER A N 17
ATOM 27632 C CA . SER A 1 70 ? 0.856 -29.915 27.141 1.00 40.53 70 SER A CA 17
ATOM 27633 C C . SER A 1 70 ? -0.198 -30.461 26.167 1.00 34.14 70 SER A C 17
ATOM 27634 O O . SER A 1 70 ? -1.324 -30.765 26.563 1.00 22.25 70 SER A O 17
ATOM 27642 N N . ALA A 1 71 ? 0.167 -30.588 24.891 1.00 62.34 71 ALA A N 17
ATOM 27643 C CA . ALA A 1 71 ? -0.792 -31.014 23.862 1.00 61.21 71 ALA A CA 17
ATOM 27644 C C . ALA A 1 71 ? -0.224 -32.114 22.949 1.00 63.15 71 ALA A C 17
ATOM 27645 O O . ALA A 1 71 ? -0.670 -33.263 22.996 1.00 34.43 71 ALA A O 17
ATOM 27652 N N . ASP A 1 72 ? 0.759 -31.755 22.123 1.00 75.15 72 ASP A N 17
ATOM 27653 C CA . ASP A 1 72 ? 1.350 -32.694 21.157 1.00 34.22 72 ASP A CA 17
ATOM 27654 C C . ASP A 1 72 ? 2.844 -32.379 20.940 1.00 51.43 72 ASP A C 17
ATOM 27655 O O . ASP A 1 72 ? 3.322 -31.325 21.361 1.00 62.15 72 ASP A O 17
ATOM 27664 N N . TYR A 1 73 ? 3.577 -33.293 20.290 1.00 32.54 73 TYR A N 17
ATOM 27665 C CA . TYR A 1 73 ? 5.039 -33.158 20.100 1.00 15.33 73 TYR A CA 17
ATOM 27666 C C . TYR A 1 73 ? 5.791 -33.168 21.443 1.00 11.34 73 TYR A C 17
ATOM 27667 O O . TYR A 1 73 ? 7.011 -32.986 21.484 1.00 15.23 73 TYR A O 17
ATOM 27685 N N . GLY A 1 74 ? 5.067 -33.395 22.537 1.00 25.43 74 GLY A N 17
ATOM 27686 C CA . GLY A 1 74 ? 5.637 -33.201 23.866 1.00 73.53 74 GLY A CA 17
ATOM 27687 C C . GLY A 1 74 ? 5.887 -31.723 24.173 1.00 74.12 74 GLY A C 17
ATOM 27688 O O . GLY A 1 74 ? 6.661 -31.383 25.068 1.00 31.21 74 GLY A O 17
ATOM 27692 N N . THR A 1 75 ? 5.222 -30.845 23.416 1.00 12.31 75 THR A N 17
ATOM 27693 C CA . THR A 1 75 ? 5.375 -29.389 23.568 1.00 40.34 75 THR A CA 17
ATOM 27694 C C . THR A 1 75 ? 4.158 -28.760 24.257 1.00 25.33 75 THR A C 17
ATOM 27695 O O . THR A 1 75 ? 3.174 -29.441 24.568 1.00 43.23 75 THR A O 17
ATOM 27706 N N . GLN A 1 76 ? 4.229 -27.453 24.480 1.00 51.12 76 GLN A N 17
ATOM 27707 C CA . GLN A 1 76 ? 3.180 -26.720 25.194 1.00 52.44 76 GLN A CA 17
ATOM 27708 C C . GLN A 1 76 ? 2.197 -26.043 24.219 1.00 14.11 76 GLN A C 17
ATOM 27709 O O . GLN A 1 76 ? 2.496 -25.861 23.039 1.00 41.52 76 GLN A O 17
ATOM 27723 N N . CYS A 1 77 ? 1.023 -25.672 24.727 1.00 3.33 77 CYS A N 17
ATOM 27724 C CA . CYS A 1 77 ? 0.016 -24.948 23.935 1.00 50.22 77 CYS A CA 17
ATOM 27725 C C . CYS A 1 77 ? -0.787 -23.982 24.818 1.00 33.50 77 CYS A C 17
ATOM 27726 O O . CYS A 1 77 ? -0.973 -24.228 26.011 1.00 41.34 77 CYS A O 17
ATOM 27734 N N . PHE A 1 78 ? -1.248 -22.880 24.227 1.00 73.21 78 PHE A N 17
ATOM 27735 C CA . PHE A 1 78 ? -2.051 -21.883 24.949 1.00 71.53 78 PHE A CA 17
ATOM 27736 C C . PHE A 1 78 ? -3.547 -22.243 24.947 1.00 51.22 78 PHE A C 17
ATOM 27737 O O . PHE A 1 78 ? -4.155 -22.419 23.888 1.00 20.24 78 PHE A O 17
ATOM 27754 N N . TRP A 1 79 ? -4.130 -22.352 26.139 1.00 33.00 79 TRP A N 17
ATOM 27755 C CA . TRP A 1 79 ? -5.570 -22.601 26.286 1.00 10.34 79 TRP A CA 17
ATOM 27756 C C . TRP A 1 79 ? -6.322 -21.328 26.710 1.00 33.24 79 TRP A C 17
ATOM 27757 O O . TRP A 1 79 ? -5.955 -20.663 27.680 1.00 53.04 79 TRP A O 17
ATOM 27778 N N . ILE A 1 80 ? -7.377 -21.008 25.970 1.00 15.31 80 ILE A N 17
ATOM 27779 C CA . ILE A 1 80 ? -8.198 -19.823 26.230 1.00 52.13 80 ILE A CA 17
ATOM 27780 C C . ILE A 1 80 ? -9.285 -20.113 27.281 1.00 71.12 80 ILE A C 17
ATOM 27781 O O . ILE A 1 80 ? -10.291 -20.756 26.982 1.00 40.45 80 ILE A O 17
ATOM 27797 N N . LEU A 1 81 ? -9.085 -19.652 28.510 1.00 41.34 81 LEU A N 17
ATOM 27798 C CA . LEU A 1 81 ? -10.117 -19.786 29.544 1.00 1.24 81 LEU A CA 17
ATOM 27799 C C . LEU A 1 81 ? -11.174 -18.684 29.385 1.00 51.33 81 LEU A C 17
ATOM 27800 O O . LEU A 1 81 ? -10.897 -17.505 29.598 1.00 11.34 81 LEU A O 17
ATOM 27816 N N . ARG A 1 82 ? -12.379 -19.080 28.988 1.00 73.40 82 ARG A N 17
ATOM 27817 C CA . ARG A 1 82 ? -13.470 -18.136 28.715 1.00 63.31 82 ARG A CA 17
ATOM 27818 C C . ARG A 1 82 ? -14.214 -17.734 29.999 1.00 61.54 82 ARG A C 17
ATOM 27819 O O . ARG A 1 82 ? -14.320 -18.523 30.938 1.00 53.12 82 ARG A O 17
ATOM 27840 N N . THR A 1 83 ? -14.746 -16.509 30.025 1.00 71.13 83 THR A N 17
ATOM 27841 C CA . THR A 1 83 ? -15.449 -15.986 31.210 1.00 73.01 83 THR A CA 17
ATOM 27842 C C . THR A 1 83 ? -16.772 -16.719 31.485 1.00 62.25 83 THR A C 17
ATOM 27843 O O . THR A 1 83 ? -17.355 -16.571 32.560 1.00 35.02 83 THR A O 17
ATOM 27854 N N . ASP A 1 84 ? -17.254 -17.499 30.516 1.00 2.33 84 ASP A N 17
ATOM 27855 C CA . ASP A 1 84 ? -18.462 -18.306 30.716 1.00 2.21 84 ASP A CA 17
ATOM 27856 C C . ASP A 1 84 ? -18.162 -19.585 31.523 1.00 4.41 84 ASP A C 17
ATOM 27857 O O . ASP A 1 84 ? -19.010 -20.063 32.280 1.00 4.15 84 ASP A O 17
ATOM 27866 N N . GLY A 1 85 ? -16.956 -20.132 31.361 1.00 54.44 85 GLY A N 17
ATOM 27867 C CA . GLY A 1 85 ? -16.560 -21.324 32.111 1.00 70.13 85 GLY A CA 17
ATOM 27868 C C . GLY A 1 85 ? -15.907 -22.403 31.249 1.00 33.15 85 GLY A C 17
ATOM 27869 O O . GLY A 1 85 ? -15.387 -23.393 31.771 1.00 63.12 85 GLY A O 17
ATOM 27873 N N . SER A 1 86 ? -15.932 -22.218 29.930 1.00 4.31 86 SER A N 17
ATOM 27874 C CA . SER A 1 86 ? -15.355 -23.196 28.992 1.00 4.33 86 SER A CA 17
ATOM 27875 C C . SER A 1 86 ? -13.879 -22.895 28.688 1.00 11.32 86 SER A C 17
ATOM 27876 O O . SER A 1 86 ? -13.461 -21.737 28.672 1.00 64.40 86 SER A O 17
ATOM 27884 N N . GLU A 1 87 ? -13.091 -23.944 28.445 1.00 34.43 87 GLU A N 17
ATOM 27885 C CA . GLU A 1 87 ? -11.682 -23.785 28.056 1.00 43.42 87 GLU A CA 17
ATOM 27886 C C . GLU A 1 87 ? -11.467 -24.115 26.568 1.00 62.33 87 GLU A C 17
ATOM 27887 O O . GLU A 1 87 ? -11.553 -25.272 26.145 1.00 61.04 87 GLU A O 17
ATOM 27899 N N . GLU A 1 88 ? -11.197 -23.078 25.791 1.00 53.14 88 GLU A N 17
ATOM 27900 C CA . GLU A 1 88 ? -10.933 -23.192 24.356 1.00 44.52 88 GLU A CA 17
ATOM 27901 C C . GLU A 1 88 ? -9.414 -23.271 24.088 1.00 74.43 88 GLU A C 17
ATOM 27902 O O . GLU A 1 88 ? -8.610 -23.087 24.996 1.00 23.21 88 GLU A O 17
ATOM 27914 N N . ARG A 1 89 ? -9.022 -23.573 22.852 1.00 31.23 89 ARG A N 17
ATOM 27915 C CA . ARG A 1 89 ? -7.608 -23.541 22.451 1.00 50.12 89 ARG A CA 17
ATOM 27916 C C . ARG A 1 89 ? -7.451 -23.104 20.983 1.00 24.04 89 ARG A C 17
ATOM 27917 O O . ARG A 1 89 ? -8.419 -23.084 20.220 1.00 73.31 89 ARG A O 17
ATOM 27938 N N . PHE A 1 90 ? -6.225 -22.750 20.596 1.00 10.45 90 PHE A N 17
ATOM 27939 C CA . PHE A 1 90 ? -5.932 -22.377 19.205 1.00 73.43 90 PHE A CA 17
ATOM 27940 C C . PHE A 1 90 ? -4.473 -22.698 18.833 1.00 4.44 90 PHE A C 17
ATOM 27941 O O . PHE A 1 90 ? -3.560 -22.538 19.645 1.00 44.22 90 PHE A O 17
ATOM 27958 N N . SER A 1 91 ? -4.262 -23.165 17.606 1.00 51.15 91 SER A N 17
ATOM 27959 C CA . SER A 1 91 ? -2.914 -23.483 17.120 1.00 52.31 91 SER A CA 17
ATOM 27960 C C . SER A 1 91 ? -2.219 -22.228 16.569 1.00 2.22 91 SER A C 17
ATOM 27961 O O . SER A 1 91 ? -2.244 -21.969 15.365 1.00 63.53 91 SER A O 17
ATOM 27969 N N . TYR A 1 92 ? -1.607 -21.445 17.464 1.00 24.45 92 TYR A N 17
ATOM 27970 C CA . TYR A 1 92 ? -0.938 -20.187 17.083 1.00 25.50 92 TYR A CA 17
ATOM 27971 C C . TYR A 1 92 ? 0.058 -20.393 15.925 1.00 21.41 92 TYR A C 17
ATOM 27972 O O . TYR A 1 92 ? 0.072 -19.628 14.961 1.00 3.24 92 TYR A O 17
ATOM 27990 N N . LYS A 1 93 ? 0.854 -21.462 16.002 1.00 51.44 93 LYS A N 17
ATOM 27991 C CA . LYS A 1 93 ? 1.893 -21.738 14.995 1.00 5.30 93 LYS A CA 17
ATOM 27992 C C . LYS A 1 93 ? 1.318 -22.246 13.653 1.00 61.21 93 LYS A C 17
ATOM 27993 O O . LYS A 1 93 ? 2.037 -22.826 12.837 1.00 24.34 93 LYS A O 17
ATOM 28012 N N . LYS A 1 94 ? 0.023 -22.016 13.429 1.00 63.53 94 LYS A N 17
ATOM 28013 C CA . LYS A 1 94 ? -0.611 -22.281 12.128 1.00 42.12 94 LYS A CA 17
ATOM 28014 C C . LYS A 1 94 ? -1.334 -21.028 11.602 1.00 74.21 94 LYS A C 17
ATOM 28015 O O . LYS A 1 94 ? -2.138 -21.104 10.675 1.00 50.22 94 LYS A O 17
ATOM 28034 N N . CYS A 1 95 ? -1.031 -19.873 12.198 1.00 42.14 95 CYS A N 17
ATOM 28035 C CA . CYS A 1 95 ? -1.671 -18.600 11.820 1.00 61.55 95 CYS A CA 17
ATOM 28036 C C . CYS A 1 95 ? -0.851 -17.827 10.773 1.00 60.53 95 CYS A C 17
ATOM 28037 O O . CYS A 1 95 ? -0.921 -16.598 10.701 1.00 5.02 95 CYS A O 17
ATOM 28045 N N . VAL A 1 96 ? -0.093 -18.549 9.952 1.00 34.11 96 VAL A N 17
ATOM 28046 C CA . VAL A 1 96 ? 0.742 -17.922 8.919 1.00 54.12 96 VAL A CA 17
ATOM 28047 C C . VAL A 1 96 ? -0.039 -17.725 7.607 1.00 14.12 96 VAL A C 17
ATOM 28048 O O . VAL A 1 96 ? -0.629 -16.669 7.379 1.00 43.14 96 VAL A O 17
ATOM 28061 N N . LEU A 1 97 ? -0.041 -18.758 6.765 1.00 72.05 97 LEU A N 17
ATOM 28062 C CA . LEU A 1 97 ? -0.716 -18.746 5.458 1.00 75.20 97 LEU A CA 17
ATOM 28063 C C . LEU A 1 97 ? -1.017 -20.188 5.035 1.00 54.12 97 LEU A C 17
ATOM 28064 O O . LEU A 1 97 ? -1.035 -21.092 5.874 1.00 71.20 97 LEU A O 17
ATOM 28080 N N . GLU A 1 98 ? -1.261 -20.408 3.746 1.00 11.50 98 GLU A N 17
ATOM 28081 C CA . GLU A 1 98 ? -1.361 -21.768 3.220 1.00 42.50 98 GLU A CA 17
ATOM 28082 C C . GLU A 1 98 ? -0.047 -22.534 3.458 1.00 2.34 98 GLU A C 17
ATOM 28083 O O . GLU A 1 98 ? 1.015 -22.154 2.949 1.00 54.23 98 GLU A O 17
ATOM 28095 N N . HIS A 1 99 ? -0.111 -23.591 4.260 1.00 11.11 99 HIS A N 17
ATOM 28096 C CA . HIS A 1 99 ? 1.055 -24.446 4.498 1.00 12.32 99 HIS A CA 17
ATOM 28097 C C . HIS A 1 99 ? 1.265 -25.363 3.282 1.00 32.03 99 HIS A C 17
ATOM 28098 O O . HIS A 1 99 ? 1.120 -26.582 3.363 1.00 3.13 99 HIS A O 17
ATOM 28113 N N . HIS A 1 100 ? 1.612 -24.744 2.156 1.00 70.51 100 HIS A N 17
ATOM 28114 C CA . HIS A 1 100 ? 1.581 -25.404 0.849 1.00 42.22 100 HIS A CA 17
ATOM 28115 C C . HIS A 1 100 ? 2.721 -26.423 0.674 1.00 12.45 100 HIS A C 17
ATOM 28116 O O . HIS A 1 100 ? 3.903 -26.088 0.794 1.00 45.04 100 HIS A O 17
ATOM 28131 N N . HIS A 1 101 ? 2.350 -27.664 0.361 1.00 53.41 101 HIS A N 17
ATOM 28132 C CA . HIS A 1 101 ? 3.319 -28.753 0.171 1.00 53.12 101 HIS A CA 17
ATOM 28133 C C . HIS A 1 101 ? 2.896 -29.681 -0.983 1.00 52.23 101 HIS A C 17
ATOM 28134 O O . HIS A 1 101 ? 1.707 -29.924 -1.187 1.00 63.31 101 HIS A O 17
ATOM 28149 N N . HIS A 1 102 ? 3.874 -30.198 -1.730 1.00 71.14 102 HIS A N 17
ATOM 28150 C CA . HIS A 1 102 ? 3.601 -31.115 -2.849 1.00 72.14 102 HIS A CA 17
ATOM 28151 C C . HIS A 1 102 ? 2.869 -32.381 -2.381 1.00 61.42 102 HIS A C 17
ATOM 28152 O O . HIS A 1 102 ? 3.384 -33.142 -1.560 1.00 20.22 102 HIS A O 17
ATOM 28167 N N . HIS A 1 103 ? 1.669 -32.604 -2.907 1.00 61.12 103 HIS A N 17
ATOM 28168 C CA . HIS A 1 103 ? 0.888 -33.791 -2.558 1.00 55.04 103 HIS A CA 17
ATOM 28169 C C . HIS A 1 103 ? 1.347 -35.012 -3.372 1.00 24.21 103 HIS A C 17
ATOM 28170 O O . HIS A 1 103 ? 1.662 -34.899 -4.558 1.00 45.44 103 HIS A O 17
ATOM 28185 N N . HIS A 1 104 ? 1.390 -36.174 -2.727 1.00 1.44 104 HIS A N 17
ATOM 28186 C CA . HIS A 1 104 ? 1.718 -37.431 -3.413 1.00 55.31 104 HIS A CA 17
ATOM 28187 C C . HIS A 1 104 ? 0.430 -38.180 -3.821 1.00 1.42 104 HIS A C 17
ATOM 28188 O O . HIS A 1 104 ? -0.040 -39.039 -3.042 1.00 39.39 104 HIS A O 17
ATOM 28204 N N . MET A 1 1 ? -9.192 -9.395 4.764 1.00 42.44 1 MET A N 18
ATOM 28205 C CA . MET A 1 1 ? -8.000 -10.284 4.788 1.00 72.51 1 MET A CA 18
ATOM 28206 C C . MET A 1 1 ? -6.713 -9.456 4.616 1.00 15.54 1 MET A C 18
ATOM 28207 O O . MET A 1 1 ? -6.600 -8.658 3.685 1.00 64.34 1 MET A O 18
ATOM 28223 N N . ALA A 1 2 ? -5.747 -9.642 5.517 1.00 62.24 2 ALA A N 18
ATOM 28224 C CA . ALA A 1 2 ? -4.494 -8.873 5.486 1.00 41.44 2 ALA A CA 18
ATOM 28225 C C . ALA A 1 2 ? -3.266 -9.785 5.640 1.00 34.14 2 ALA A C 18
ATOM 28226 O O . ALA A 1 2 ? -3.306 -10.774 6.373 1.00 71.41 2 ALA A O 18
ATOM 28233 N N . LYS A 1 3 ? -2.180 -9.451 4.938 1.00 42.01 3 LYS A N 18
ATOM 28234 C CA . LYS A 1 3 ? -0.938 -10.238 5.005 1.00 63.44 3 LYS A CA 18
ATOM 28235 C C . LYS A 1 3 ? 0.299 -9.433 4.548 1.00 22.33 3 LYS A C 18
ATOM 28236 O O . LYS A 1 3 ? 1.283 -10.005 4.070 1.00 63.55 3 LYS A O 18
ATOM 28255 N N . ALA A 1 4 ? 0.255 -8.113 4.726 1.00 4.40 4 ALA A N 18
ATOM 28256 C CA . ALA A 1 4 ? 1.381 -7.236 4.361 1.00 73.52 4 ALA A CA 18
ATOM 28257 C C . ALA A 1 4 ? 1.888 -6.427 5.568 1.00 3.44 4 ALA A C 18
ATOM 28258 O O . ALA A 1 4 ? 1.312 -6.496 6.658 1.00 2.31 4 ALA A O 18
ATOM 28265 N N . GLN A 1 5 ? 2.970 -5.663 5.357 1.00 33.34 5 GLN A N 18
ATOM 28266 C CA . GLN A 1 5 ? 3.575 -4.821 6.410 1.00 22.45 5 GLN A CA 18
ATOM 28267 C C . GLN A 1 5 ? 4.196 -5.661 7.544 1.00 73.32 5 GLN A C 18
ATOM 28268 O O . GLN A 1 5 ? 3.957 -6.869 7.638 1.00 41.23 5 GLN A O 18
ATOM 28282 N N . PRO A 1 6 ? 5.035 -5.044 8.410 1.00 73.53 6 PRO A N 18
ATOM 28283 C CA . PRO A 1 6 ? 5.538 -5.712 9.621 1.00 22.23 6 PRO A CA 18
ATOM 28284 C C . PRO A 1 6 ? 4.387 -6.238 10.496 1.00 35.42 6 PRO A C 18
ATOM 28285 O O . PRO A 1 6 ? 3.358 -5.574 10.654 1.00 31.12 6 PRO A O 18
ATOM 28296 N N . ILE A 1 7 ? 4.556 -7.432 11.054 1.00 62.21 7 ILE A N 18
ATOM 28297 C CA . ILE A 1 7 ? 3.495 -8.069 11.842 1.00 2.42 7 ILE A CA 18
ATOM 28298 C C . ILE A 1 7 ? 3.295 -7.349 13.187 1.00 24.12 7 ILE A C 18
ATOM 28299 O O . ILE A 1 7 ? 4.137 -7.435 14.081 1.00 20.21 7 ILE A O 18
ATOM 28315 N N . GLU A 1 8 ? 2.187 -6.620 13.308 1.00 70.13 8 GLU A N 18
ATOM 28316 C CA . GLU A 1 8 ? 1.858 -5.895 14.540 1.00 23.21 8 GLU A CA 18
ATOM 28317 C C . GLU A 1 8 ? 0.871 -6.693 15.403 1.00 1.21 8 GLU A C 18
ATOM 28318 O O . GLU A 1 8 ? -0.202 -7.083 14.940 1.00 75.22 8 GLU A O 18
ATOM 28330 N N . ILE A 1 9 ? 1.251 -6.950 16.653 1.00 75.13 9 ILE A N 18
ATOM 28331 C CA . ILE A 1 9 ? 0.369 -7.608 17.623 1.00 14.41 9 ILE A CA 18
ATOM 28332 C C . ILE A 1 9 ? 0.469 -6.922 18.998 1.00 3.41 9 ILE A C 18
ATOM 28333 O O . ILE A 1 9 ? 1.502 -7.004 19.668 1.00 23.14 9 ILE A O 18
ATOM 28349 N N . ALA A 1 10 ? -0.596 -6.218 19.392 1.00 74.25 10 ALA A N 18
ATOM 28350 C CA . ALA A 1 10 ? -0.670 -5.561 20.708 1.00 34.44 10 ALA A CA 18
ATOM 28351 C C . ALA A 1 10 ? 0.452 -4.526 20.913 1.00 33.14 10 ALA A C 18
ATOM 28352 O O . ALA A 1 10 ? 0.889 -4.282 22.039 1.00 13.51 10 ALA A O 18
ATOM 28359 N N . GLY A 1 11 ? 0.901 -3.908 19.824 1.00 41.43 11 GLY A N 18
ATOM 28360 C CA . GLY A 1 11 ? 1.967 -2.910 19.906 1.00 12.04 11 GLY A CA 18
ATOM 28361 C C . GLY A 1 11 ? 3.352 -3.484 19.618 1.00 5.41 11 GLY A C 18
ATOM 28362 O O . GLY A 1 11 ? 4.345 -2.756 19.591 1.00 24.32 11 GLY A O 18
ATOM 28366 N N . HIS A 1 12 ? 3.426 -4.797 19.418 1.00 62.44 12 HIS A N 18
ATOM 28367 C CA . HIS A 1 12 ? 4.691 -5.465 19.091 1.00 50.55 12 HIS A CA 18
ATOM 28368 C C . HIS A 1 12 ? 4.842 -5.639 17.575 1.00 63.43 12 HIS A C 18
ATOM 28369 O O . HIS A 1 12 ? 3.925 -6.110 16.908 1.00 63.54 12 HIS A O 18
ATOM 28384 N N . GLU A 1 13 ? 6.001 -5.266 17.039 1.00 40.33 13 GLU A N 18
ATOM 28385 C CA . GLU A 1 13 ? 6.250 -5.369 15.595 1.00 55.22 13 GLU A CA 18
ATOM 28386 C C . GLU A 1 13 ? 7.267 -6.479 15.282 1.00 64.13 13 GLU A C 18
ATOM 28387 O O . GLU A 1 13 ? 8.319 -6.585 15.920 1.00 42.31 13 GLU A O 18
ATOM 28399 N N . PHE A 1 14 ? 6.941 -7.314 14.298 1.00 41.24 14 PHE A N 18
ATOM 28400 C CA . PHE A 1 14 ? 7.794 -8.443 13.919 1.00 32.41 14 PHE A CA 18
ATOM 28401 C C . PHE A 1 14 ? 8.202 -8.372 12.440 1.00 21.14 14 PHE A C 18
ATOM 28402 O O . PHE A 1 14 ? 7.398 -8.004 11.580 1.00 61.15 14 PHE A O 18
ATOM 28419 N N . ALA A 1 15 ? 9.454 -8.739 12.154 1.00 55.04 15 ALA A N 18
ATOM 28420 C CA . ALA A 1 15 ? 10.007 -8.653 10.793 1.00 52.00 15 ALA A CA 18
ATOM 28421 C C . ALA A 1 15 ? 9.361 -9.667 9.837 1.00 5.00 15 ALA A C 18
ATOM 28422 O O . ALA A 1 15 ? 9.122 -9.369 8.666 1.00 32.14 15 ALA A O 18
ATOM 28429 N N . ARG A 1 16 ? 9.086 -10.867 10.342 1.00 54.21 16 ARG A N 18
ATOM 28430 C CA . ARG A 1 16 ? 8.487 -11.934 9.530 1.00 24.14 16 ARG A CA 18
ATOM 28431 C C . ARG A 1 16 ? 7.405 -12.697 10.310 1.00 32.32 16 ARG A C 18
ATOM 28432 O O . ARG A 1 16 ? 7.304 -12.576 11.531 1.00 0.03 16 ARG A O 18
ATOM 28453 N N . LYS A 1 17 ? 6.607 -13.488 9.595 1.00 72.13 17 LYS A N 18
ATOM 28454 C CA . LYS A 1 17 ? 5.538 -14.291 10.209 1.00 71.13 17 LYS A CA 18
ATOM 28455 C C . LYS A 1 17 ? 6.079 -15.172 11.347 1.00 25.34 17 LYS A C 18
ATOM 28456 O O . LYS A 1 17 ? 5.509 -15.221 12.442 1.00 34.43 17 LYS A O 18
ATOM 28475 N N . ALA A 1 18 ? 7.185 -15.861 11.079 1.00 41.41 18 ALA A N 18
ATOM 28476 C CA . ALA A 1 18 ? 7.803 -16.754 12.064 1.00 50.13 18 ALA A CA 18
ATOM 28477 C C . ALA A 1 18 ? 8.289 -15.997 13.311 1.00 41.20 18 ALA A C 18
ATOM 28478 O O . ALA A 1 18 ? 8.365 -16.566 14.396 1.00 73.13 18 ALA A O 18
ATOM 28485 N N . ASP A 1 19 ? 8.604 -14.712 13.151 1.00 12.43 19 ASP A N 18
ATOM 28486 C CA . ASP A 1 19 ? 9.077 -13.881 14.265 1.00 21.01 19 ASP A CA 18
ATOM 28487 C C . ASP A 1 19 ? 7.962 -13.697 15.316 1.00 14.21 19 ASP A C 18
ATOM 28488 O O . ASP A 1 19 ? 8.217 -13.682 16.524 1.00 64.01 19 ASP A O 18
ATOM 28497 N N . ALA A 1 20 ? 6.722 -13.577 14.841 1.00 22.42 20 ALA A N 18
ATOM 28498 C CA . ALA A 1 20 ? 5.552 -13.462 15.723 1.00 55.03 20 ALA A CA 18
ATOM 28499 C C . ALA A 1 20 ? 5.228 -14.800 16.406 1.00 34.24 20 ALA A C 18
ATOM 28500 O O . ALA A 1 20 ? 4.999 -14.858 17.617 1.00 31.45 20 ALA A O 18
ATOM 28507 N N . LEU A 1 21 ? 5.214 -15.872 15.616 1.00 1.53 21 LEU A N 18
ATOM 28508 C CA . LEU A 1 21 ? 4.931 -17.216 16.132 1.00 72.22 21 LEU A CA 18
ATOM 28509 C C . LEU A 1 21 ? 5.990 -17.660 17.155 1.00 53.35 21 LEU A C 18
ATOM 28510 O O . LEU A 1 21 ? 5.661 -18.194 18.217 1.00 64.43 21 LEU A O 18
ATOM 28526 N N . ALA A 1 22 ? 7.262 -17.425 16.828 1.00 51.22 22 ALA A N 18
ATOM 28527 C CA . ALA A 1 22 ? 8.372 -17.767 17.722 1.00 61.53 22 ALA A CA 18
ATOM 28528 C C . ALA A 1 22 ? 8.281 -17.004 19.052 1.00 10.12 22 ALA A C 18
ATOM 28529 O O . ALA A 1 22 ? 8.569 -17.557 20.109 1.00 52.52 22 ALA A O 18
ATOM 28536 N N . PHE A 1 23 ? 7.868 -15.735 18.992 1.00 64.45 23 PHE A N 18
ATOM 28537 C CA . PHE A 1 23 ? 7.693 -14.917 20.201 1.00 43.32 23 PHE A CA 18
ATOM 28538 C C . PHE A 1 23 ? 6.729 -15.595 21.189 1.00 52.44 23 PHE A C 18
ATOM 28539 O O . PHE A 1 23 ? 7.031 -15.736 22.377 1.00 65.41 23 PHE A O 18
ATOM 28556 N N . MET A 1 24 ? 5.572 -16.019 20.684 1.00 12.15 24 MET A N 18
ATOM 28557 C CA . MET A 1 24 ? 4.593 -16.746 21.501 1.00 12.24 24 MET A CA 18
ATOM 28558 C C . MET A 1 24 ? 5.175 -18.069 22.014 1.00 21.04 24 MET A C 18
ATOM 28559 O O . MET A 1 24 ? 4.955 -18.447 23.162 1.00 12.40 24 MET A O 18
ATOM 28573 N N . LYS A 1 25 ? 5.932 -18.755 21.160 1.00 70.33 25 LYS A N 18
ATOM 28574 C CA . LYS A 1 25 ? 6.611 -20.001 21.537 1.00 34.32 25 LYS A CA 18
ATOM 28575 C C . LYS A 1 25 ? 7.584 -19.768 22.709 1.00 22.40 25 LYS A C 18
ATOM 28576 O O . LYS A 1 25 ? 7.623 -20.552 23.660 1.00 50.03 25 LYS A O 18
ATOM 28595 N N . VAL A 1 26 ? 8.359 -18.684 22.638 1.00 10.12 26 VAL A N 18
ATOM 28596 C CA . VAL A 1 26 ? 9.320 -18.342 23.697 1.00 71.52 26 VAL A CA 18
ATOM 28597 C C . VAL A 1 26 ? 8.633 -18.203 25.066 1.00 1.34 26 VAL A C 18
ATOM 28598 O O . VAL A 1 26 ? 8.983 -18.905 26.018 1.00 11.33 26 VAL A O 18
ATOM 28611 N N . MET A 1 27 ? 7.648 -17.308 25.164 1.00 64.52 27 MET A N 18
ATOM 28612 C CA . MET A 1 27 ? 6.942 -17.100 26.435 1.00 31.01 27 MET A CA 18
ATOM 28613 C C . MET A 1 27 ? 6.146 -18.351 26.843 1.00 63.13 27 MET A C 18
ATOM 28614 O O . MET A 1 27 ? 6.038 -18.666 28.027 1.00 3.20 27 MET A O 18
ATOM 28628 N N . LEU A 1 28 ? 5.611 -19.073 25.859 1.00 1.32 28 LEU A N 18
ATOM 28629 C CA . LEU A 1 28 ? 4.928 -20.347 26.118 1.00 61.13 28 LEU A CA 18
ATOM 28630 C C . LEU A 1 28 ? 5.860 -21.320 26.855 1.00 63.32 28 LEU A C 18
ATOM 28631 O O . LEU A 1 28 ? 5.481 -21.941 27.847 1.00 2.45 28 LEU A O 18
ATOM 28647 N N . ASN A 1 29 ? 7.095 -21.423 26.362 1.00 44.21 29 ASN A N 18
ATOM 28648 C CA . ASN A 1 29 ? 8.113 -22.290 26.968 1.00 43.14 29 ASN A CA 18
ATOM 28649 C C . ASN A 1 29 ? 8.698 -21.663 28.243 1.00 34.21 29 ASN A C 18
ATOM 28650 O O . ASN A 1 29 ? 9.435 -22.315 28.989 1.00 23.14 29 ASN A O 18
ATOM 28661 N N . ARG A 1 30 ? 8.379 -20.393 28.478 1.00 44.51 30 ARG A N 18
ATOM 28662 C CA . ARG A 1 30 ? 8.801 -19.696 29.695 1.00 72.33 30 ARG A CA 18
ATOM 28663 C C . ARG A 1 30 ? 7.913 -20.118 30.883 1.00 11.52 30 ARG A C 18
ATOM 28664 O O . ARG A 1 30 ? 8.403 -20.341 31.991 1.00 71.33 30 ARG A O 18
ATOM 28685 N N . TYR A 1 31 ? 6.604 -20.228 30.637 1.00 55.42 31 TYR A N 18
ATOM 28686 C CA . TYR A 1 31 ? 5.650 -20.677 31.666 1.00 52.01 31 TYR A CA 18
ATOM 28687 C C . TYR A 1 31 ? 5.647 -22.212 31.797 1.00 51.13 31 TYR A C 18
ATOM 28688 O O . TYR A 1 31 ? 6.231 -22.923 30.975 1.00 72.53 31 TYR A O 18
ATOM 28706 N N . ARG A 1 32 ? 4.978 -22.721 32.832 1.00 51.42 32 ARG A N 18
ATOM 28707 C CA . ARG A 1 32 ? 4.818 -24.171 33.018 1.00 31.20 32 ARG A CA 18
ATOM 28708 C C . ARG A 1 32 ? 3.375 -24.602 32.723 1.00 63.03 32 ARG A C 18
ATOM 28709 O O . ARG A 1 32 ? 2.448 -23.801 32.851 1.00 54.25 32 ARG A O 18
ATOM 28730 N N . PRO A 1 33 ? 3.166 -25.871 32.306 1.00 34.11 33 PRO A N 18
ATOM 28731 C CA . PRO A 1 33 ? 1.819 -26.421 32.079 1.00 65.22 33 PRO A CA 18
ATOM 28732 C C . PRO A 1 33 ? 0.947 -26.370 33.339 1.00 53.14 33 PRO A C 18
ATOM 28733 O O . PRO A 1 33 ? 0.783 -27.359 34.057 1.00 64.15 33 PRO A O 18
ATOM 28744 N N . GLY A 1 34 ? 0.434 -25.187 33.608 1.00 45.03 34 GLY A N 18
ATOM 28745 C CA . GLY A 1 34 ? -0.444 -24.976 34.753 1.00 15.21 34 GLY A CA 18
ATOM 28746 C C . GLY A 1 34 ? -0.588 -23.507 35.146 1.00 32.24 34 GLY A C 18
ATOM 28747 O O . GLY A 1 34 ? -1.527 -23.141 35.858 1.00 3.42 34 GLY A O 18
ATOM 28751 N N . ASP A 1 35 ? 0.339 -22.662 34.685 1.00 11.55 35 ASP A N 18
ATOM 28752 C CA . ASP A 1 35 ? 0.335 -21.231 35.032 1.00 11.44 35 ASP A CA 18
ATOM 28753 C C . ASP A 1 35 ? -0.595 -20.398 34.133 1.00 14.01 35 ASP A C 18
ATOM 28754 O O . ASP A 1 35 ? -0.910 -20.778 33.002 1.00 53.03 35 ASP A O 18
ATOM 28763 N N . ILE A 1 36 ? -1.013 -19.247 34.660 1.00 34.02 36 ILE A N 18
ATOM 28764 C CA . ILE A 1 36 ? -1.783 -18.262 33.898 1.00 31.53 36 ILE A CA 18
ATOM 28765 C C . ILE A 1 36 ? -0.849 -17.179 33.330 1.00 33.24 36 ILE A C 18
ATOM 28766 O O . ILE A 1 36 ? 0.024 -16.672 34.037 1.00 2.22 36 ILE A O 18
ATOM 28782 N N . VAL A 1 37 ? -1.030 -16.835 32.059 1.00 63.43 37 VAL A N 18
ATOM 28783 C CA . VAL A 1 37 ? -0.172 -15.850 31.391 1.00 3.03 37 VAL A CA 18
ATOM 28784 C C . VAL A 1 37 ? -0.306 -14.444 32.016 1.00 4.21 37 VAL A C 18
ATOM 28785 O O . VAL A 1 37 ? -1.407 -14.010 32.366 1.00 44.22 37 VAL A O 18
ATOM 28798 N N . SER A 1 38 ? 0.827 -13.747 32.153 1.00 33.44 38 SER A N 18
ATOM 28799 C CA . SER A 1 38 ? 0.863 -12.390 32.730 1.00 64.54 38 SER A CA 18
ATOM 28800 C C . SER A 1 38 ? -0.059 -11.409 31.987 1.00 55.20 38 SER A C 18
ATOM 28801 O O . SER A 1 38 ? -0.504 -11.674 30.871 1.00 62.33 38 SER A O 18
ATOM 28809 N N . THR A 1 39 ? -0.324 -10.265 32.615 1.00 1.22 39 THR A N 18
ATOM 28810 C CA . THR A 1 39 ? -1.245 -9.256 32.066 1.00 33.42 39 THR A CA 18
ATOM 28811 C C . THR A 1 39 ? -0.811 -8.757 30.677 1.00 1.03 39 THR A C 18
ATOM 28812 O O . THR A 1 39 ? -1.573 -8.838 29.712 1.00 52.14 39 THR A O 18
ATOM 28823 N N . VAL A 1 40 ? 0.416 -8.246 30.579 1.00 14.13 40 VAL A N 18
ATOM 28824 C CA . VAL A 1 40 ? 0.916 -7.678 29.319 1.00 33.23 40 VAL A CA 18
ATOM 28825 C C . VAL A 1 40 ? 1.024 -8.751 28.220 1.00 34.12 40 VAL A C 18
ATOM 28826 O O . VAL A 1 40 ? 0.558 -8.555 27.092 1.00 44.31 40 VAL A O 18
ATOM 28839 N N . ASP A 1 41 ? 1.635 -9.883 28.562 1.00 10.21 41 ASP A N 18
ATOM 28840 C CA . ASP A 1 41 ? 1.772 -11.011 27.634 1.00 15.32 41 ASP A CA 18
ATOM 28841 C C . ASP A 1 41 ? 0.390 -11.580 27.240 1.00 41.45 41 ASP A C 18
ATOM 28842 O O . ASP A 1 41 ? 0.178 -12.012 26.106 1.00 12.12 41 ASP A O 18
ATOM 28851 N N . GLY A 1 42 ? -0.542 -11.570 28.193 1.00 24.33 42 GLY A N 18
ATOM 28852 C CA . GLY A 1 42 ? -1.910 -12.003 27.926 1.00 2.11 42 GLY A CA 18
ATOM 28853 C C . GLY A 1 42 ? -2.628 -11.083 26.947 1.00 34.51 42 GLY A C 18
ATOM 28854 O O . GLY A 1 42 ? -3.337 -11.546 26.054 1.00 23.33 42 GLY A O 18
ATOM 28858 N N . ALA A 1 43 ? -2.439 -9.772 27.117 1.00 32.43 43 ALA A N 18
ATOM 28859 C CA . ALA A 1 43 ? -2.987 -8.778 26.188 1.00 34.13 43 ALA A CA 18
ATOM 28860 C C . ALA A 1 43 ? -2.471 -9.019 24.760 1.00 42.42 43 ALA A C 18
ATOM 28861 O O . ALA A 1 43 ? -3.200 -8.842 23.780 1.00 62.42 43 ALA A O 18
ATOM 28868 N N . PHE A 1 44 ? -1.206 -9.429 24.658 1.00 74.44 44 PHE A N 18
ATOM 28869 C CA . PHE A 1 44 ? -0.615 -9.827 23.378 1.00 2.20 44 PHE A CA 18
ATOM 28870 C C . PHE A 1 44 ? -1.414 -10.981 22.751 1.00 11.43 44 PHE A C 18
ATOM 28871 O O . PHE A 1 44 ? -1.759 -10.945 21.568 1.00 32.52 44 PHE A O 18
ATOM 28888 N N . LEU A 1 45 ? -1.707 -11.998 23.560 1.00 72.22 45 LEU A N 18
ATOM 28889 C CA . LEU A 1 45 ? -2.497 -13.152 23.116 1.00 21.14 45 LEU A CA 18
ATOM 28890 C C . LEU A 1 45 ? -3.929 -12.753 22.718 1.00 12.31 45 LEU A C 18
ATOM 28891 O O . LEU A 1 45 ? -4.480 -13.290 21.758 1.00 74.12 45 LEU A O 18
ATOM 28907 N N . VAL A 1 46 ? -4.530 -11.822 23.462 1.00 24.51 46 VAL A N 18
ATOM 28908 C CA . VAL A 1 46 ? -5.867 -11.309 23.126 1.00 2.33 46 VAL A CA 18
ATOM 28909 C C . VAL A 1 46 ? -5.900 -10.754 21.691 1.00 44.14 46 VAL A C 18
ATOM 28910 O O . VAL A 1 46 ? -6.781 -11.097 20.899 1.00 21.32 46 VAL A O 18
ATOM 28923 N N . GLU A 1 47 ? -4.930 -9.904 21.360 1.00 62.23 47 GLU A N 18
ATOM 28924 C CA . GLU A 1 47 ? -4.794 -9.378 19.997 1.00 51.21 47 GLU A CA 18
ATOM 28925 C C . GLU A 1 47 ? -4.458 -10.492 18.995 1.00 22.31 47 GLU A C 18
ATOM 28926 O O . GLU A 1 47 ? -5.061 -10.580 17.923 1.00 44.43 47 GLU A O 18
ATOM 28938 N N . ALA A 1 48 ? -3.498 -11.343 19.353 1.00 22.22 48 ALA A N 18
ATOM 28939 C CA . ALA A 1 48 ? -3.110 -12.475 18.507 1.00 73.30 48 ALA A CA 18
ATOM 28940 C C . ALA A 1 48 ? -4.313 -13.375 18.185 1.00 75.30 48 ALA A C 18
ATOM 28941 O O . ALA A 1 48 ? -4.382 -13.972 17.114 1.00 33.11 48 ALA A O 18
ATOM 28948 N N . LEU A 1 49 ? -5.252 -13.457 19.124 1.00 42.23 49 LEU A N 18
ATOM 28949 C CA . LEU A 1 49 ? -6.483 -14.237 18.949 1.00 63.12 49 LEU A CA 18
ATOM 28950 C C . LEU A 1 49 ? -7.513 -13.491 18.081 1.00 52.20 49 LEU A C 18
ATOM 28951 O O . LEU A 1 49 ? -7.937 -13.997 17.041 1.00 41.34 49 LEU A O 18
ATOM 28967 N N . LYS A 1 50 ? -7.890 -12.283 18.511 1.00 72.51 50 LYS A N 18
ATOM 28968 C CA . LYS A 1 50 ? -8.891 -11.456 17.807 1.00 41.53 50 LYS A CA 18
ATOM 28969 C C . LYS A 1 50 ? -8.616 -11.334 16.298 1.00 32.50 50 LYS A C 18
ATOM 28970 O O . LYS A 1 50 ? -9.540 -11.210 15.495 1.00 72.31 50 LYS A O 18
ATOM 28989 N N . ARG A 1 51 ? -7.343 -11.372 15.918 1.00 72.23 51 ARG A N 18
ATOM 28990 C CA . ARG A 1 51 ? -6.949 -11.187 14.517 1.00 4.31 51 ARG A CA 18
ATOM 28991 C C . ARG A 1 51 ? -6.990 -12.504 13.715 1.00 30.21 51 ARG A C 18
ATOM 28992 O O . ARG A 1 51 ? -6.360 -12.626 12.663 1.00 40.02 51 ARG A O 18
ATOM 29013 N N . HIS A 1 52 ? -7.741 -13.488 14.214 1.00 32.13 52 HIS A N 18
ATOM 29014 C CA . HIS A 1 52 ? -8.030 -14.715 13.456 1.00 74.43 52 HIS A CA 18
ATOM 29015 C C . HIS A 1 52 ? -9.520 -14.768 13.082 1.00 22.11 52 HIS A C 18
ATOM 29016 O O . HIS A 1 52 ? -10.371 -14.393 13.886 1.00 42.33 52 HIS A O 18
ATOM 29031 N N . PRO A 1 53 ? -9.866 -15.236 11.866 1.00 35.22 53 PRO A N 18
ATOM 29032 C CA . PRO A 1 53 ? -11.276 -15.437 11.478 1.00 72.13 53 PRO A CA 18
ATOM 29033 C C . PRO A 1 53 ? -11.960 -16.495 12.364 1.00 4.01 53 PRO A C 18
ATOM 29034 O O . PRO A 1 53 ? -13.135 -16.372 12.719 1.00 32.32 53 PRO A O 18
ATOM 29045 N N . ASP A 1 54 ? -11.202 -17.529 12.719 1.00 22.10 54 ASP A N 18
ATOM 29046 C CA . ASP A 1 54 ? -11.671 -18.583 13.624 1.00 53.41 54 ASP A CA 18
ATOM 29047 C C . ASP A 1 54 ? -11.406 -18.213 15.096 1.00 51.02 54 ASP A C 18
ATOM 29048 O O . ASP A 1 54 ? -10.778 -18.976 15.840 1.00 54.11 54 ASP A O 18
ATOM 29057 N N . ALA A 1 55 ? -11.882 -17.041 15.511 1.00 41.03 55 ALA A N 18
ATOM 29058 C CA . ALA A 1 55 ? -11.692 -16.569 16.891 1.00 0.20 55 ALA A CA 18
ATOM 29059 C C . ALA A 1 55 ? -13.015 -16.156 17.555 1.00 74.53 55 ALA A C 18
ATOM 29060 O O . ALA A 1 55 ? -13.239 -16.446 18.726 1.00 43.22 55 ALA A O 18
ATOM 29067 N N . THR A 1 56 ? -13.887 -15.493 16.794 1.00 71.31 56 THR A N 18
ATOM 29068 C CA . THR A 1 56 ? -15.154 -14.943 17.318 1.00 73.43 56 THR A CA 18
ATOM 29069 C C . THR A 1 56 ? -15.914 -15.917 18.236 1.00 32.02 56 THR A C 18
ATOM 29070 O O . THR A 1 56 ? -16.331 -15.549 19.337 1.00 42.44 56 THR A O 18
ATOM 29081 N N . SER A 1 57 ? -16.080 -17.161 17.791 1.00 73.12 57 SER A N 18
ATOM 29082 C CA . SER A 1 57 ? -16.813 -18.175 18.570 1.00 43.42 57 SER A CA 18
ATOM 29083 C C . SER A 1 57 ? -15.985 -18.679 19.760 1.00 51.30 57 SER A C 18
ATOM 29084 O O . SER A 1 57 ? -16.532 -19.118 20.774 1.00 14.11 57 SER A O 18
ATOM 29092 N N . LYS A 1 58 ? -14.663 -18.606 19.629 1.00 0.31 58 LYS A N 18
ATOM 29093 C CA . LYS A 1 58 ? -13.747 -19.023 20.696 1.00 71.13 58 LYS A CA 18
ATOM 29094 C C . LYS A 1 58 ? -13.650 -17.952 21.794 1.00 11.24 58 LYS A C 18
ATOM 29095 O O . LYS A 1 58 ? -13.433 -18.269 22.962 1.00 33.44 58 LYS A O 18
ATOM 29114 N N . ILE A 1 59 ? -13.821 -16.692 21.409 1.00 23.13 59 ILE A N 18
ATOM 29115 C CA . ILE A 1 59 ? -13.809 -15.573 22.356 1.00 2.12 59 ILE A CA 18
ATOM 29116 C C . ILE A 1 59 ? -15.154 -15.453 23.091 1.00 40.03 59 ILE A C 18
ATOM 29117 O O . ILE A 1 59 ? -15.202 -15.343 24.320 1.00 41.14 59 ILE A O 18
ATOM 29133 N N . GLY A 1 60 ? -16.245 -15.477 22.329 1.00 51.34 60 GLY A N 18
ATOM 29134 C CA . GLY A 1 60 ? -17.574 -15.335 22.914 1.00 24.12 60 GLY A CA 18
ATOM 29135 C C . GLY A 1 60 ? -17.804 -13.955 23.535 1.00 12.21 60 GLY A C 18
ATOM 29136 O O . GLY A 1 60 ? -17.580 -12.934 22.875 1.00 22.45 60 GLY A O 18
ATOM 29140 N N . PRO A 1 61 ? -18.255 -13.885 24.804 1.00 72.33 61 PRO A N 18
ATOM 29141 C CA . PRO A 1 61 ? -18.458 -12.602 25.504 1.00 64.33 61 PRO A CA 18
ATOM 29142 C C . PRO A 1 61 ? -17.136 -11.931 25.930 1.00 33.43 61 PRO A C 18
ATOM 29143 O O . PRO A 1 61 ? -17.125 -10.771 26.345 1.00 34.43 61 PRO A O 18
ATOM 29154 N N . GLY A 1 62 ? -16.026 -12.665 25.838 1.00 64.51 62 GLY A N 18
ATOM 29155 C CA . GLY A 1 62 ? -14.725 -12.102 26.196 1.00 64.10 62 GLY A CA 18
ATOM 29156 C C . GLY A 1 62 ? -13.763 -13.112 26.814 1.00 3.01 62 GLY A C 18
ATOM 29157 O O . GLY A 1 62 ? -14.166 -14.194 27.253 1.00 40.31 62 GLY A O 18
ATOM 29161 N N . VAL A 1 63 ? -12.483 -12.744 26.858 1.00 52.52 63 VAL A N 18
ATOM 29162 C CA . VAL A 1 63 ? -11.434 -13.607 27.410 1.00 33.43 63 VAL A CA 18
ATOM 29163 C C . VAL A 1 63 ? -11.143 -13.254 28.875 1.00 42.45 63 VAL A C 18
ATOM 29164 O O . VAL A 1 63 ? -10.818 -12.111 29.196 1.00 73.43 63 VAL A O 18
ATOM 29177 N N . ARG A 1 64 ? -11.249 -14.242 29.758 1.00 32.21 64 ARG A N 18
ATOM 29178 C CA . ARG A 1 64 ? -10.996 -14.033 31.186 1.00 43.43 64 ARG A CA 18
ATOM 29179 C C . ARG A 1 64 ? -9.491 -14.177 31.491 1.00 41.11 64 ARG A C 18
ATOM 29180 O O . ARG A 1 64 ? -8.885 -13.309 32.125 1.00 64.13 64 ARG A O 18
ATOM 29201 N N . ASN A 1 65 ? -8.893 -15.278 31.033 1.00 32.32 65 ASN A N 18
ATOM 29202 C CA . ASN A 1 65 ? -7.452 -15.505 31.210 1.00 43.34 65 ASN A CA 18
ATOM 29203 C C . ASN A 1 65 ? -6.917 -16.584 30.252 1.00 52.14 65 ASN A C 18
ATOM 29204 O O . ASN A 1 65 ? -7.666 -17.429 29.769 1.00 15.41 65 ASN A O 18
ATOM 29215 N N . PHE A 1 66 ? -5.615 -16.538 29.974 1.00 4.33 66 PHE A N 18
ATOM 29216 C CA . PHE A 1 66 ? -4.952 -17.574 29.172 1.00 3.34 66 PHE A CA 18
ATOM 29217 C C . PHE A 1 66 ? -4.138 -18.519 30.069 1.00 32.51 66 PHE A C 18
ATOM 29218 O O . PHE A 1 66 ? -3.308 -18.073 30.861 1.00 55.41 66 PHE A O 18
ATOM 29235 N N . GLU A 1 67 ? -4.382 -19.819 29.947 1.00 22.42 67 GLU A N 18
ATOM 29236 C CA . GLU A 1 67 ? -3.647 -20.823 30.728 1.00 51.53 67 GLU A CA 18
ATOM 29237 C C . GLU A 1 67 ? -2.687 -21.627 29.841 1.00 75.11 67 GLU A C 18
ATOM 29238 O O . GLU A 1 67 ? -3.033 -22.015 28.725 1.00 24.21 67 GLU A O 18
ATOM 29250 N N . VAL A 1 68 ? -1.480 -21.869 30.340 1.00 53.02 68 VAL A N 18
ATOM 29251 C CA . VAL A 1 68 ? -0.511 -22.717 29.641 1.00 31.22 68 VAL A CA 18
ATOM 29252 C C . VAL A 1 68 ? -0.707 -24.192 30.026 1.00 11.11 68 VAL A C 18
ATOM 29253 O O . VAL A 1 68 ? -0.623 -24.554 31.202 1.00 21.33 68 VAL A O 18
ATOM 29266 N N . ARG A 1 69 ? -0.976 -25.038 29.036 1.00 40.45 69 ARG A N 18
ATOM 29267 C CA . ARG A 1 69 ? -1.243 -26.461 29.280 1.00 32.13 69 ARG A CA 18
ATOM 29268 C C . ARG A 1 69 ? -0.496 -27.342 28.260 1.00 73.42 69 ARG A C 18
ATOM 29269 O O . ARG A 1 69 ? -0.122 -26.873 27.183 1.00 52.05 69 ARG A O 18
ATOM 29290 N N . SER A 1 70 ? -0.270 -28.613 28.602 1.00 32.43 70 SER A N 18
ATOM 29291 C CA . SER A 1 70 ? 0.431 -29.545 27.704 1.00 61.00 70 SER A CA 18
ATOM 29292 C C . SER A 1 70 ? -0.379 -29.802 26.423 1.00 2.31 70 SER A C 18
ATOM 29293 O O . SER A 1 70 ? -1.529 -30.232 26.483 1.00 14.30 70 SER A O 18
ATOM 29301 N N . ALA A 1 71 ? 0.228 -29.532 25.266 1.00 62.54 71 ALA A N 18
ATOM 29302 C CA . ALA A 1 71 ? -0.467 -29.648 23.976 1.00 2.12 71 ALA A CA 18
ATOM 29303 C C . ALA A 1 71 ? -0.581 -31.103 23.498 1.00 41.02 71 ALA A C 18
ATOM 29304 O O . ALA A 1 71 ? -1.632 -31.732 23.629 1.00 13.22 71 ALA A O 18
ATOM 29311 N N . ASP A 1 72 ? 0.509 -31.629 22.943 1.00 63.24 72 ASP A N 18
ATOM 29312 C CA . ASP A 1 72 ? 0.522 -32.983 22.385 1.00 61.21 72 ASP A CA 18
ATOM 29313 C C . ASP A 1 72 ? 0.901 -34.019 23.459 1.00 42.21 72 ASP A C 18
ATOM 29314 O O . ASP A 1 72 ? 0.048 -34.750 23.968 1.00 31.02 72 ASP A O 18
ATOM 29323 N N . TYR A 1 73 ? 2.188 -34.068 23.800 1.00 11.45 73 TYR A N 18
ATOM 29324 C CA . TYR A 1 73 ? 2.688 -34.939 24.874 1.00 23.31 73 TYR A CA 18
ATOM 29325 C C . TYR A 1 73 ? 3.670 -34.167 25.766 1.00 43.10 73 TYR A C 18
ATOM 29326 O O . TYR A 1 73 ? 3.309 -33.700 26.847 1.00 61.14 73 TYR A O 18
ATOM 29344 N N . GLY A 1 74 ? 4.908 -34.014 25.295 1.00 64.31 74 GLY A N 18
ATOM 29345 C CA . GLY A 1 74 ? 5.892 -33.198 26.003 1.00 24.15 74 GLY A CA 18
ATOM 29346 C C . GLY A 1 74 ? 5.998 -31.791 25.427 1.00 62.24 74 GLY A C 18
ATOM 29347 O O . GLY A 1 74 ? 7.094 -31.245 25.293 1.00 30.21 74 GLY A O 18
ATOM 29351 N N . THR A 1 75 ? 4.850 -31.206 25.080 1.00 65.14 75 THR A N 18
ATOM 29352 C CA . THR A 1 75 ? 4.795 -29.864 24.477 1.00 24.40 75 THR A CA 18
ATOM 29353 C C . THR A 1 75 ? 3.758 -28.983 25.185 1.00 63.42 75 THR A C 18
ATOM 29354 O O . THR A 1 75 ? 3.008 -29.454 26.039 1.00 42.30 75 THR A O 18
ATOM 29365 N N . GLN A 1 76 ? 3.698 -27.706 24.809 1.00 3.21 76 GLN A N 18
ATOM 29366 C CA . GLN A 1 76 ? 2.815 -26.735 25.474 1.00 3.34 76 GLN A CA 18
ATOM 29367 C C . GLN A 1 76 ? 1.884 -26.021 24.476 1.00 20.33 76 GLN A C 18
ATOM 29368 O O . GLN A 1 76 ? 2.159 -25.966 23.278 1.00 40.41 76 GLN A O 18
ATOM 29382 N N . CYS A 1 77 ? 0.780 -25.475 24.989 1.00 5.20 77 CYS A N 18
ATOM 29383 C CA . CYS A 1 77 ? -0.180 -24.703 24.181 1.00 60.53 77 CYS A CA 18
ATOM 29384 C C . CYS A 1 77 ? -0.931 -23.683 25.047 1.00 74.13 77 CYS A C 18
ATOM 29385 O O . CYS A 1 77 ? -0.986 -23.816 26.272 1.00 60.44 77 CYS A O 18
ATOM 29393 N N . PHE A 1 78 ? -1.504 -22.667 24.407 1.00 73.14 78 PHE A N 18
ATOM 29394 C CA . PHE A 1 78 ? -2.296 -21.653 25.111 1.00 2.12 78 PHE A CA 18
ATOM 29395 C C . PHE A 1 78 ? -3.780 -22.043 25.160 1.00 40.21 78 PHE A C 18
ATOM 29396 O O . PHE A 1 78 ? -4.354 -22.478 24.157 1.00 24.32 78 PHE A O 18
ATOM 29413 N N . TRP A 1 79 ? -4.391 -21.890 26.329 1.00 75.01 79 TRP A N 18
ATOM 29414 C CA . TRP A 1 79 ? -5.821 -22.162 26.506 1.00 55.33 79 TRP A CA 18
ATOM 29415 C C . TRP A 1 79 ? -6.608 -20.889 26.853 1.00 74.52 79 TRP A C 18
ATOM 29416 O O . TRP A 1 79 ? -6.287 -20.174 27.805 1.00 31.44 79 TRP A O 18
ATOM 29437 N N . ILE A 1 80 ? -7.640 -20.623 26.061 1.00 41.21 80 ILE A N 18
ATOM 29438 C CA . ILE A 1 80 ? -8.505 -19.457 26.239 1.00 32.34 80 ILE A CA 18
ATOM 29439 C C . ILE A 1 80 ? -9.597 -19.720 27.289 1.00 31.13 80 ILE A C 18
ATOM 29440 O O . ILE A 1 80 ? -10.610 -20.359 26.995 1.00 25.03 80 ILE A O 18
ATOM 29456 N N . LEU A 1 81 ? -9.382 -19.251 28.514 1.00 61.44 81 LEU A N 18
ATOM 29457 C CA . LEU A 1 81 ? -10.423 -19.305 29.545 1.00 22.34 81 LEU A CA 18
ATOM 29458 C C . LEU A 1 81 ? -11.364 -18.105 29.392 1.00 15.11 81 LEU A C 18
ATOM 29459 O O . LEU A 1 81 ? -11.028 -16.981 29.767 1.00 74.23 81 LEU A O 18
ATOM 29475 N N . ARG A 1 82 ? -12.531 -18.351 28.807 1.00 4.44 82 ARG A N 18
ATOM 29476 C CA . ARG A 1 82 ? -13.499 -17.290 28.511 1.00 11.11 82 ARG A CA 18
ATOM 29477 C C . ARG A 1 82 ? -14.297 -16.870 29.754 1.00 44.51 82 ARG A C 18
ATOM 29478 O O . ARG A 1 82 ? -14.422 -17.630 30.717 1.00 44.34 82 ARG A O 18
ATOM 29499 N N . THR A 1 83 ? -14.851 -15.656 29.716 1.00 64.21 83 THR A N 18
ATOM 29500 C CA . THR A 1 83 ? -15.797 -15.198 30.747 1.00 44.02 83 THR A CA 18
ATOM 29501 C C . THR A 1 83 ? -17.095 -16.009 30.660 1.00 14.20 83 THR A C 18
ATOM 29502 O O . THR A 1 83 ? -17.895 -16.059 31.595 1.00 74.32 83 THR A O 18
ATOM 29513 N N . ASP A 1 84 ? -17.289 -16.633 29.500 1.00 11.11 84 ASP A N 18
ATOM 29514 C CA . ASP A 1 84 ? -18.357 -17.609 29.281 1.00 64.15 84 ASP A CA 18
ATOM 29515 C C . ASP A 1 84 ? -18.201 -18.830 30.211 1.00 64.12 84 ASP A C 18
ATOM 29516 O O . ASP A 1 84 ? -19.154 -19.563 30.460 1.00 10.33 84 ASP A O 18
ATOM 29525 N N . GLY A 1 85 ? -16.991 -19.035 30.723 1.00 3.31 85 GLY A N 18
ATOM 29526 C CA . GLY A 1 85 ? -16.720 -20.178 31.587 1.00 51.02 85 GLY A CA 18
ATOM 29527 C C . GLY A 1 85 ? -16.013 -21.307 30.852 1.00 72.35 85 GLY A C 18
ATOM 29528 O O . GLY A 1 85 ? -15.095 -21.933 31.385 1.00 20.12 85 GLY A O 18
ATOM 29532 N N . SER A 1 86 ? -16.441 -21.563 29.616 1.00 12.50 86 SER A N 18
ATOM 29533 C CA . SER A 1 86 ? -15.840 -22.614 28.783 1.00 63.53 86 SER A CA 18
ATOM 29534 C C . SER A 1 86 ? -14.389 -22.275 28.420 1.00 41.34 86 SER A C 18
ATOM 29535 O O . SER A 1 86 ? -14.046 -21.109 28.216 1.00 30.32 86 SER A O 18
ATOM 29543 N N . GLU A 1 87 ? -13.537 -23.295 28.347 1.00 75.05 87 GLU A N 18
ATOM 29544 C CA . GLU A 1 87 ? -12.150 -23.116 27.896 1.00 4.45 87 GLU A CA 18
ATOM 29545 C C . GLU A 1 87 ? -11.994 -23.515 26.422 1.00 60.32 87 GLU A C 18
ATOM 29546 O O . GLU A 1 87 ? -12.814 -24.259 25.875 1.00 64.55 87 GLU A O 18
ATOM 29558 N N . GLU A 1 88 ? -10.939 -23.019 25.787 1.00 62.22 88 GLU A N 18
ATOM 29559 C CA . GLU A 1 88 ? -10.678 -23.287 24.367 1.00 55.24 88 GLU A CA 18
ATOM 29560 C C . GLU A 1 88 ? -9.164 -23.261 24.083 1.00 24.55 88 GLU A C 18
ATOM 29561 O O . GLU A 1 88 ? -8.380 -22.874 24.942 1.00 4.32 88 GLU A O 18
ATOM 29573 N N . ARG A 1 89 ? -8.753 -23.690 22.893 1.00 71.11 89 ARG A N 18
ATOM 29574 C CA . ARG A 1 89 ? -7.336 -23.656 22.500 1.00 42.41 89 ARG A CA 18
ATOM 29575 C C . ARG A 1 89 ? -7.177 -23.309 21.011 1.00 60.42 89 ARG A C 18
ATOM 29576 O O . ARG A 1 89 ? -8.116 -23.459 20.223 1.00 3.00 89 ARG A O 18
ATOM 29597 N N . PHE A 1 90 ? -5.985 -22.853 20.626 1.00 12.12 90 PHE A N 18
ATOM 29598 C CA . PHE A 1 90 ? -5.711 -22.502 19.226 1.00 53.11 90 PHE A CA 18
ATOM 29599 C C . PHE A 1 90 ? -4.273 -22.873 18.813 1.00 33.54 90 PHE A C 18
ATOM 29600 O O . PHE A 1 90 ? -3.299 -22.449 19.439 1.00 25.14 90 PHE A O 18
ATOM 29617 N N . SER A 1 91 ? -4.149 -23.674 17.755 1.00 32.33 91 SER A N 18
ATOM 29618 C CA . SER A 1 91 ? -2.837 -24.068 17.221 1.00 3.32 91 SER A CA 18
ATOM 29619 C C . SER A 1 91 ? -2.239 -22.944 16.362 1.00 25.55 91 SER A C 18
ATOM 29620 O O . SER A 1 91 ? -2.244 -23.011 15.131 1.00 21.24 91 SER A O 18
ATOM 29628 N N . TYR A 1 92 ? -1.725 -21.911 17.029 1.00 11.52 92 TYR A N 18
ATOM 29629 C CA . TYR A 1 92 ? -1.243 -20.691 16.356 1.00 4.24 92 TYR A CA 18
ATOM 29630 C C . TYR A 1 92 ? -0.220 -20.968 15.234 1.00 65.23 92 TYR A C 18
ATOM 29631 O O . TYR A 1 92 ? -0.169 -20.236 14.243 1.00 3.54 92 TYR A O 18
ATOM 29649 N N . LYS A 1 93 ? 0.572 -22.034 15.373 1.00 70.14 93 LYS A N 18
ATOM 29650 C CA . LYS A 1 93 ? 1.646 -22.323 14.407 1.00 10.52 93 LYS A CA 18
ATOM 29651 C C . LYS A 1 93 ? 1.106 -22.821 13.050 1.00 73.24 93 LYS A C 18
ATOM 29652 O O . LYS A 1 93 ? 1.875 -23.057 12.120 1.00 50.32 93 LYS A O 18
ATOM 29671 N N . LYS A 1 94 ? -0.214 -22.978 12.939 1.00 42.44 94 LYS A N 18
ATOM 29672 C CA . LYS A 1 94 ? -0.851 -23.369 11.671 1.00 53.13 94 LYS A CA 18
ATOM 29673 C C . LYS A 1 94 ? -1.582 -22.183 11.015 1.00 44.53 94 LYS A C 18
ATOM 29674 O O . LYS A 1 94 ? -2.283 -22.347 10.016 1.00 60.40 94 LYS A O 18
ATOM 29693 N N . CYS A 1 95 ? -1.391 -20.986 11.566 1.00 43.45 95 CYS A N 18
ATOM 29694 C CA . CYS A 1 95 ? -2.085 -19.779 11.083 1.00 14.14 95 CYS A CA 18
ATOM 29695 C C . CYS A 1 95 ? -1.195 -18.953 10.139 1.00 3.22 95 CYS A C 18
ATOM 29696 O O . CYS A 1 95 ? -1.200 -17.718 10.178 1.00 23.41 95 CYS A O 18
ATOM 29704 N N . VAL A 1 96 ? -0.447 -19.638 9.274 1.00 11.30 96 VAL A N 18
ATOM 29705 C CA . VAL A 1 96 ? 0.472 -18.968 8.345 1.00 44.30 96 VAL A CA 18
ATOM 29706 C C . VAL A 1 96 ? -0.170 -18.730 6.960 1.00 43.34 96 VAL A C 18
ATOM 29707 O O . VAL A 1 96 ? -0.883 -17.745 6.768 1.00 52.11 96 VAL A O 18
ATOM 29720 N N . LEU A 1 97 ? 0.069 -19.649 6.017 1.00 1.12 97 LEU A N 18
ATOM 29721 C CA . LEU A 1 97 ? -0.414 -19.527 4.626 1.00 3.11 97 LEU A CA 18
ATOM 29722 C C . LEU A 1 97 ? -0.328 -20.879 3.900 1.00 62.23 97 LEU A C 18
ATOM 29723 O O . LEU A 1 97 ? 0.488 -21.735 4.256 1.00 30.40 97 LEU A O 18
ATOM 29739 N N . GLU A 1 98 ? -1.151 -21.052 2.869 1.00 45.43 98 GLU A N 18
ATOM 29740 C CA . GLU A 1 98 ? -1.185 -22.302 2.094 1.00 42.31 98 GLU A CA 18
ATOM 29741 C C . GLU A 1 98 ? -1.057 -22.020 0.584 1.00 72.41 98 GLU A C 18
ATOM 29742 O O . GLU A 1 98 ? -0.112 -22.479 -0.060 1.00 34.21 98 GLU A O 18
ATOM 29754 N N . HIS A 1 99 ? -1.999 -21.248 0.030 1.00 24.45 99 HIS A N 18
ATOM 29755 C CA . HIS A 1 99 ? -2.037 -20.973 -1.420 1.00 2.52 99 HIS A CA 18
ATOM 29756 C C . HIS A 1 99 ? -0.711 -20.391 -1.943 1.00 41.01 99 HIS A C 18
ATOM 29757 O O . HIS A 1 99 ? -0.199 -20.823 -2.976 1.00 14.14 99 HIS A O 18
ATOM 29772 N N . HIS A 1 100 ? -0.158 -19.414 -1.224 1.00 33.11 100 HIS A N 18
ATOM 29773 C CA . HIS A 1 100 ? 1.092 -18.759 -1.635 1.00 32.33 100 HIS A CA 18
ATOM 29774 C C . HIS A 1 100 ? 2.289 -19.733 -1.624 1.00 11.13 100 HIS A C 18
ATOM 29775 O O . HIS A 1 100 ? 3.360 -19.396 -2.120 1.00 13.52 100 HIS A O 18
ATOM 29790 N N . HIS A 1 101 ? 2.074 -20.935 -1.069 1.00 24.25 101 HIS A N 18
ATOM 29791 C CA . HIS A 1 101 ? 3.091 -22.006 -0.961 1.00 23.33 101 HIS A CA 18
ATOM 29792 C C . HIS A 1 101 ? 4.407 -21.553 -0.292 1.00 73.13 101 HIS A C 18
ATOM 29793 O O . HIS A 1 101 ? 4.740 -20.372 -0.248 1.00 73.24 101 HIS A O 18
ATOM 29808 N N . HIS A 1 102 ? 5.149 -22.523 0.246 1.00 3.31 102 HIS A N 18
ATOM 29809 C CA . HIS A 1 102 ? 6.427 -22.249 0.917 1.00 11.33 102 HIS A CA 18
ATOM 29810 C C . HIS A 1 102 ? 7.212 -23.547 1.186 1.00 11.50 102 HIS A C 18
ATOM 29811 O O . HIS A 1 102 ? 7.232 -24.054 2.308 1.00 35.13 102 HIS A O 18
ATOM 29826 N N . HIS A 1 103 ? 7.842 -24.083 0.140 1.00 44.03 103 HIS A N 18
ATOM 29827 C CA . HIS A 1 103 ? 8.647 -25.312 0.243 1.00 51.34 103 HIS A CA 18
ATOM 29828 C C . HIS A 1 103 ? 9.293 -25.662 -1.104 1.00 44.11 103 HIS A C 18
ATOM 29829 O O . HIS A 1 103 ? 8.876 -25.167 -2.150 1.00 41.01 103 HIS A O 18
ATOM 29844 N N . HIS A 1 104 ? 10.297 -26.530 -1.069 1.00 32.11 104 HIS A N 18
ATOM 29845 C CA . HIS A 1 104 ? 10.886 -27.088 -2.293 1.00 74.43 104 HIS A CA 18
ATOM 29846 C C . HIS A 1 104 ? 10.874 -28.633 -2.247 1.00 73.44 104 HIS A C 18
ATOM 29847 O O . HIS A 1 104 ? 11.945 -29.259 -2.067 1.00 38.67 104 HIS A O 18
ATOM 29863 N N . MET A 1 1 ? 6.607 3.668 3.952 1.00 24.21 1 MET A N 19
ATOM 29864 C CA . MET A 1 1 ? 8.020 3.838 3.508 1.00 43.43 1 MET A CA 19
ATOM 29865 C C . MET A 1 1 ? 8.462 2.710 2.558 1.00 31.10 1 MET A C 19
ATOM 29866 O O . MET A 1 1 ? 8.852 2.968 1.420 1.00 24.43 1 MET A O 19
ATOM 29882 N N . ALA A 1 2 ? 8.399 1.462 3.027 1.00 72.14 2 ALA A N 19
ATOM 29883 C CA . ALA A 1 2 ? 8.831 0.306 2.224 1.00 12.05 2 ALA A CA 19
ATOM 29884 C C . ALA A 1 2 ? 7.816 -0.847 2.292 1.00 55.22 2 ALA A C 19
ATOM 29885 O O . ALA A 1 2 ? 6.950 -0.877 3.169 1.00 4.40 2 ALA A O 19
ATOM 29892 N N . LYS A 1 3 ? 7.928 -1.798 1.365 1.00 11.23 3 LYS A N 19
ATOM 29893 C CA . LYS A 1 3 ? 7.039 -2.964 1.342 1.00 72.13 3 LYS A CA 19
ATOM 29894 C C . LYS A 1 3 ? 7.371 -3.916 2.506 1.00 33.22 3 LYS A C 19
ATOM 29895 O O . LYS A 1 3 ? 8.326 -4.692 2.441 1.00 61.43 3 LYS A O 19
ATOM 29914 N N . ALA A 1 4 ? 6.587 -3.829 3.578 1.00 12.42 4 ALA A N 19
ATOM 29915 C CA . ALA A 1 4 ? 6.776 -4.681 4.756 1.00 31.31 4 ALA A CA 19
ATOM 29916 C C . ALA A 1 4 ? 5.463 -4.844 5.531 1.00 24.43 4 ALA A C 19
ATOM 29917 O O . ALA A 1 4 ? 4.690 -3.895 5.661 1.00 4.14 4 ALA A O 19
ATOM 29924 N N . GLN A 1 5 ? 5.207 -6.050 6.034 1.00 61.23 5 GLN A N 19
ATOM 29925 C CA . GLN A 1 5 ? 3.985 -6.325 6.803 1.00 4.14 5 GLN A CA 19
ATOM 29926 C C . GLN A 1 5 ? 4.301 -6.609 8.283 1.00 62.41 5 GLN A C 19
ATOM 29927 O O . GLN A 1 5 ? 4.644 -7.735 8.652 1.00 44.11 5 GLN A O 19
ATOM 29941 N N . PRO A 1 6 ? 4.216 -5.579 9.149 1.00 30.14 6 PRO A N 19
ATOM 29942 C CA . PRO A 1 6 ? 4.468 -5.716 10.584 1.00 74.01 6 PRO A CA 19
ATOM 29943 C C . PRO A 1 6 ? 3.218 -6.154 11.368 1.00 52.35 6 PRO A C 19
ATOM 29944 O O . PRO A 1 6 ? 2.234 -5.414 11.458 1.00 25.53 6 PRO A O 19
ATOM 29955 N N . ILE A 1 7 ? 3.263 -7.355 11.938 1.00 15.15 7 ILE A N 19
ATOM 29956 C CA . ILE A 1 7 ? 2.166 -7.862 12.760 1.00 5.22 7 ILE A CA 19
ATOM 29957 C C . ILE A 1 7 ? 2.172 -7.169 14.135 1.00 43.42 7 ILE A C 19
ATOM 29958 O O . ILE A 1 7 ? 2.916 -7.551 15.038 1.00 5.04 7 ILE A O 19
ATOM 29974 N N . GLU A 1 8 ? 1.361 -6.123 14.267 1.00 3.52 8 GLU A N 19
ATOM 29975 C CA . GLU A 1 8 ? 1.324 -5.309 15.487 1.00 2.22 8 GLU A CA 19
ATOM 29976 C C . GLU A 1 8 ? 0.195 -5.762 16.428 1.00 12.21 8 GLU A C 19
ATOM 29977 O O . GLU A 1 8 ? -0.975 -5.425 16.226 1.00 24.45 8 GLU A O 19
ATOM 29989 N N . ILE A 1 9 ? 0.549 -6.532 17.455 1.00 61.41 9 ILE A N 19
ATOM 29990 C CA . ILE A 1 9 ? -0.437 -7.082 18.392 1.00 31.21 9 ILE A CA 19
ATOM 29991 C C . ILE A 1 9 ? -0.315 -6.453 19.791 1.00 14.04 9 ILE A C 19
ATOM 29992 O O . ILE A 1 9 ? 0.710 -6.598 20.462 1.00 62.34 9 ILE A O 19
ATOM 30008 N N . ALA A 1 10 ? -1.364 -5.745 20.214 1.00 40.33 10 ALA A N 19
ATOM 30009 C CA . ALA A 1 10 ? -1.430 -5.152 21.558 1.00 31.24 10 ALA A CA 19
ATOM 30010 C C . ALA A 1 10 ? -0.247 -4.209 21.840 1.00 44.12 10 ALA A C 19
ATOM 30011 O O . ALA A 1 10 ? 0.190 -4.071 22.983 1.00 54.02 10 ALA A O 19
ATOM 30018 N N . GLY A 1 11 ? 0.254 -3.547 20.798 1.00 3.25 11 GLY A N 19
ATOM 30019 C CA . GLY A 1 11 ? 1.390 -2.641 20.956 1.00 74.35 11 GLY A CA 19
ATOM 30020 C C . GLY A 1 11 ? 2.721 -3.265 20.542 1.00 35.33 11 GLY A C 19
ATOM 30021 O O . GLY A 1 11 ? 3.707 -2.557 20.330 1.00 15.43 11 GLY A O 19
ATOM 30025 N N . HIS A 1 12 ? 2.755 -4.590 20.432 1.00 2.41 12 HIS A N 19
ATOM 30026 C CA . HIS A 1 12 ? 3.966 -5.298 20.004 1.00 44.51 12 HIS A CA 19
ATOM 30027 C C . HIS A 1 12 ? 4.023 -5.402 18.472 1.00 43.34 12 HIS A C 19
ATOM 30028 O O . HIS A 1 12 ? 3.313 -6.206 17.868 1.00 20.24 12 HIS A O 19
ATOM 30043 N N . GLU A 1 13 ? 4.863 -4.577 17.852 1.00 44.33 13 GLU A N 19
ATOM 30044 C CA . GLU A 1 13 ? 4.984 -4.539 16.388 1.00 53.01 13 GLU A CA 19
ATOM 30045 C C . GLU A 1 13 ? 6.067 -5.503 15.871 1.00 21.10 13 GLU A C 19
ATOM 30046 O O . GLU A 1 13 ? 7.261 -5.190 15.888 1.00 33.41 13 GLU A O 19
ATOM 30058 N N . PHE A 1 14 ? 5.643 -6.676 15.411 1.00 62.14 14 PHE A N 19
ATOM 30059 C CA . PHE A 1 14 ? 6.565 -7.669 14.843 1.00 13.22 14 PHE A CA 19
ATOM 30060 C C . PHE A 1 14 ? 6.707 -7.484 13.328 1.00 74.34 14 PHE A C 19
ATOM 30061 O O . PHE A 1 14 ? 5.760 -7.700 12.579 1.00 32.15 14 PHE A O 19
ATOM 30078 N N . ALA A 1 15 ? 7.902 -7.112 12.876 1.00 10.32 15 ALA A N 19
ATOM 30079 C CA . ALA A 1 15 ? 8.153 -6.868 11.446 1.00 3.31 15 ALA A CA 19
ATOM 30080 C C . ALA A 1 15 ? 8.125 -8.163 10.606 1.00 55.12 15 ALA A C 19
ATOM 30081 O O . ALA A 1 15 ? 8.400 -8.137 9.403 1.00 72.32 15 ALA A O 19
ATOM 30088 N N . ARG A 1 16 ? 7.777 -9.286 11.237 1.00 5.14 16 ARG A N 19
ATOM 30089 C CA . ARG A 1 16 ? 7.742 -10.580 10.553 1.00 23.43 16 ARG A CA 19
ATOM 30090 C C . ARG A 1 16 ? 6.969 -11.625 11.378 1.00 45.43 16 ARG A C 19
ATOM 30091 O O . ARG A 1 16 ? 7.047 -11.641 12.608 1.00 51.41 16 ARG A O 19
ATOM 30112 N N . LYS A 1 17 ? 6.228 -12.500 10.691 1.00 74.34 17 LYS A N 19
ATOM 30113 C CA . LYS A 1 17 ? 5.477 -13.578 11.352 1.00 23.13 17 LYS A CA 19
ATOM 30114 C C . LYS A 1 17 ? 6.403 -14.454 12.211 1.00 4.35 17 LYS A C 19
ATOM 30115 O O . LYS A 1 17 ? 6.070 -14.799 13.345 1.00 1.42 17 LYS A O 19
ATOM 30134 N N . ALA A 1 18 ? 7.564 -14.805 11.658 1.00 42.41 18 ALA A N 19
ATOM 30135 C CA . ALA A 1 18 ? 8.571 -15.595 12.380 1.00 75.22 18 ALA A CA 19
ATOM 30136 C C . ALA A 1 18 ? 9.024 -14.902 13.677 1.00 43.10 18 ALA A C 19
ATOM 30137 O O . ALA A 1 18 ? 9.273 -15.557 14.690 1.00 53.00 18 ALA A O 19
ATOM 30144 N N . ASP A 1 19 ? 9.118 -13.572 13.639 1.00 62.11 19 ASP A N 19
ATOM 30145 C CA . ASP A 1 19 ? 9.487 -12.787 14.821 1.00 4.43 19 ASP A CA 19
ATOM 30146 C C . ASP A 1 19 ? 8.390 -12.889 15.894 1.00 32.01 19 ASP A C 19
ATOM 30147 O O . ASP A 1 19 ? 8.675 -13.069 17.080 1.00 72.33 19 ASP A O 19
ATOM 30156 N N . ALA A 1 20 ? 7.134 -12.793 15.458 1.00 63.13 20 ALA A N 19
ATOM 30157 C CA . ALA A 1 20 ? 5.986 -12.979 16.349 1.00 11.02 20 ALA A CA 19
ATOM 30158 C C . ALA A 1 20 ? 5.996 -14.375 16.989 1.00 20.23 20 ALA A C 19
ATOM 30159 O O . ALA A 1 20 ? 5.797 -14.518 18.196 1.00 21.33 20 ALA A O 19
ATOM 30166 N N . LEU A 1 21 ? 6.240 -15.398 16.167 1.00 25.40 21 LEU A N 19
ATOM 30167 C CA . LEU A 1 21 ? 6.314 -16.785 16.645 1.00 41.12 21 LEU A CA 19
ATOM 30168 C C . LEU A 1 21 ? 7.411 -16.958 17.703 1.00 25.35 21 LEU A C 19
ATOM 30169 O O . LEU A 1 21 ? 7.203 -17.612 18.726 1.00 44.53 21 LEU A O 19
ATOM 30185 N N . ALA A 1 22 ? 8.579 -16.372 17.447 1.00 13.32 22 ALA A N 19
ATOM 30186 C CA . ALA A 1 22 ? 9.684 -16.400 18.406 1.00 42.15 22 ALA A CA 19
ATOM 30187 C C . ALA A 1 22 ? 9.262 -15.799 19.754 1.00 60.23 22 ALA A C 19
ATOM 30188 O O . ALA A 1 22 ? 9.394 -16.440 20.794 1.00 2.35 22 ALA A O 19
ATOM 30195 N N . PHE A 1 23 ? 8.734 -14.573 19.721 1.00 3.12 23 PHE A N 19
ATOM 30196 C CA . PHE A 1 23 ? 8.253 -13.894 20.933 1.00 53.45 23 PHE A CA 19
ATOM 30197 C C . PHE A 1 23 ? 7.242 -14.758 21.704 1.00 3.43 23 PHE A C 19
ATOM 30198 O O . PHE A 1 23 ? 7.370 -14.952 22.917 1.00 42.53 23 PHE A O 19
ATOM 30215 N N . MET A 1 24 ? 6.237 -15.270 20.992 1.00 3.43 24 MET A N 19
ATOM 30216 C CA . MET A 1 24 ? 5.226 -16.148 21.591 1.00 31.15 24 MET A CA 19
ATOM 30217 C C . MET A 1 24 ? 5.875 -17.375 22.242 1.00 65.12 24 MET A C 19
ATOM 30218 O O . MET A 1 24 ? 5.561 -17.729 23.376 1.00 0.40 24 MET A O 19
ATOM 30232 N N . LYS A 1 25 ? 6.795 -18.007 21.516 1.00 61.12 25 LYS A N 19
ATOM 30233 C CA . LYS A 1 25 ? 7.498 -19.197 22.006 1.00 44.23 25 LYS A CA 19
ATOM 30234 C C . LYS A 1 25 ? 8.334 -18.865 23.260 1.00 23.14 25 LYS A C 19
ATOM 30235 O O . LYS A 1 25 ? 8.369 -19.641 24.215 1.00 10.20 25 LYS A O 19
ATOM 30254 N N . VAL A 1 26 ? 8.984 -17.700 23.259 1.00 11.35 26 VAL A N 19
ATOM 30255 C CA . VAL A 1 26 ? 9.792 -17.258 24.405 1.00 51.45 26 VAL A CA 19
ATOM 30256 C C . VAL A 1 26 ? 8.950 -17.156 25.692 1.00 23.45 26 VAL A C 19
ATOM 30257 O O . VAL A 1 26 ? 9.294 -17.754 26.715 1.00 23.24 26 VAL A O 19
ATOM 30270 N N . MET A 1 27 ? 7.846 -16.404 25.638 1.00 53.33 27 MET A N 19
ATOM 30271 C CA . MET A 1 27 ? 6.968 -16.253 26.808 1.00 74.11 27 MET A CA 19
ATOM 30272 C C . MET A 1 27 ? 6.211 -17.561 27.111 1.00 35.23 27 MET A C 19
ATOM 30273 O O . MET A 1 27 ? 5.862 -17.839 28.261 1.00 1.53 27 MET A O 19
ATOM 30287 N N . LEU A 1 28 ? 5.988 -18.371 26.075 1.00 31.53 28 LEU A N 19
ATOM 30288 C CA . LEU A 1 28 ? 5.375 -19.698 26.231 1.00 43.51 28 LEU A CA 19
ATOM 30289 C C . LEU A 1 28 ? 6.253 -20.600 27.118 1.00 12.50 28 LEU A C 19
ATOM 30290 O O . LEU A 1 28 ? 5.757 -21.325 27.979 1.00 22.34 28 LEU A O 19
ATOM 30306 N N . ASN A 1 29 ? 7.567 -20.532 26.900 1.00 30.23 29 ASN A N 19
ATOM 30307 C CA . ASN A 1 29 ? 8.537 -21.280 27.711 1.00 4.05 29 ASN A CA 19
ATOM 30308 C C . ASN A 1 29 ? 8.922 -20.519 28.992 1.00 23.45 29 ASN A C 19
ATOM 30309 O O . ASN A 1 29 ? 9.644 -21.044 29.843 1.00 2.42 29 ASN A O 19
ATOM 30320 N N . ARG A 1 30 ? 8.467 -19.271 29.110 1.00 63.42 30 ARG A N 19
ATOM 30321 C CA . ARG A 1 30 ? 8.617 -18.512 30.357 1.00 41.52 30 ARG A CA 19
ATOM 30322 C C . ARG A 1 30 ? 7.626 -19.024 31.412 1.00 14.11 30 ARG A C 19
ATOM 30323 O O . ARG A 1 30 ? 7.999 -19.296 32.554 1.00 71.33 30 ARG A O 19
ATOM 30344 N N . TYR A 1 31 ? 6.358 -19.140 31.019 1.00 32.12 31 TYR A N 19
ATOM 30345 C CA . TYR A 1 31 ? 5.335 -19.727 31.885 1.00 61.32 31 TYR A CA 19
ATOM 30346 C C . TYR A 1 31 ? 5.519 -21.247 31.997 1.00 43.33 31 TYR A C 19
ATOM 30347 O O . TYR A 1 31 ? 5.852 -21.925 31.020 1.00 22.34 31 TYR A O 19
ATOM 30365 N N . ARG A 1 32 ? 5.307 -21.771 33.194 1.00 74.55 32 ARG A N 19
ATOM 30366 C CA . ARG A 1 32 ? 5.400 -23.208 33.445 1.00 23.11 32 ARG A CA 19
ATOM 30367 C C . ARG A 1 32 ? 4.054 -23.900 33.149 1.00 74.53 32 ARG A C 19
ATOM 30368 O O . ARG A 1 32 ? 3.014 -23.245 33.122 1.00 34.54 32 ARG A O 19
ATOM 30389 N N . PRO A 1 33 ? 4.055 -25.234 32.921 1.00 41.42 33 PRO A N 19
ATOM 30390 C CA . PRO A 1 33 ? 2.835 -26.002 32.555 1.00 22.22 33 PRO A CA 19
ATOM 30391 C C . PRO A 1 33 ? 1.624 -25.824 33.504 1.00 65.33 33 PRO A C 19
ATOM 30392 O O . PRO A 1 33 ? 0.567 -26.422 33.278 1.00 45.22 33 PRO A O 19
ATOM 30403 N N . GLY A 1 34 ? 1.777 -25.032 34.566 1.00 24.52 34 GLY A N 19
ATOM 30404 C CA . GLY A 1 34 ? 0.664 -24.762 35.475 1.00 14.00 34 GLY A CA 19
ATOM 30405 C C . GLY A 1 34 ? 0.485 -23.279 35.791 1.00 12.10 34 GLY A C 19
ATOM 30406 O O . GLY A 1 34 ? -0.182 -22.922 36.762 1.00 61.23 34 GLY A O 19
ATOM 30410 N N . ASP A 1 35 ? 1.073 -22.411 34.971 1.00 54.23 35 ASP A N 19
ATOM 30411 C CA . ASP A 1 35 ? 0.993 -20.963 35.189 1.00 44.53 35 ASP A CA 19
ATOM 30412 C C . ASP A 1 35 ? -0.071 -20.305 34.300 1.00 52.24 35 ASP A C 19
ATOM 30413 O O . ASP A 1 35 ? -0.111 -20.515 33.083 1.00 63.31 35 ASP A O 19
ATOM 30422 N N . ILE A 1 36 ? -0.935 -19.511 34.925 1.00 42.30 36 ILE A N 19
ATOM 30423 C CA . ILE A 1 36 ? -1.925 -18.715 34.203 1.00 70.21 36 ILE A CA 19
ATOM 30424 C C . ILE A 1 36 ? -1.289 -17.425 33.659 1.00 73.12 36 ILE A C 19
ATOM 30425 O O . ILE A 1 36 ? -0.560 -16.729 34.373 1.00 54.22 36 ILE A O 19
ATOM 30441 N N . VAL A 1 37 ? -1.567 -17.118 32.397 1.00 65.34 37 VAL A N 19
ATOM 30442 C CA . VAL A 1 37 ? -1.020 -15.931 31.735 1.00 31.23 37 VAL A CA 19
ATOM 30443 C C . VAL A 1 37 ? -1.561 -14.629 32.357 1.00 11.42 37 VAL A C 19
ATOM 30444 O O . VAL A 1 37 ? -2.759 -14.509 32.635 1.00 14.45 37 VAL A O 19
ATOM 30457 N N . SER A 1 38 ? -0.667 -13.659 32.567 1.00 72.54 38 SER A N 19
ATOM 30458 C CA . SER A 1 38 ? -1.034 -12.374 33.188 1.00 21.25 38 SER A CA 19
ATOM 30459 C C . SER A 1 38 ? -2.014 -11.570 32.320 1.00 41.30 38 SER A C 19
ATOM 30460 O O . SER A 1 38 ? -2.275 -11.919 31.171 1.00 4.34 38 SER A O 19
ATOM 30468 N N . THR A 1 39 ? -2.541 -10.476 32.871 1.00 33.44 39 THR A N 19
ATOM 30469 C CA . THR A 1 39 ? -3.530 -9.649 32.163 1.00 15.43 39 THR A CA 19
ATOM 30470 C C . THR A 1 39 ? -2.917 -8.954 30.936 1.00 51.42 39 THR A C 19
ATOM 30471 O O . THR A 1 39 ? -3.564 -8.822 29.898 1.00 21.12 39 THR A O 19
ATOM 30482 N N . VAL A 1 40 ? -1.661 -8.521 31.057 1.00 24.33 40 VAL A N 19
ATOM 30483 C CA . VAL A 1 40 ? -0.954 -7.867 29.945 1.00 1.33 40 VAL A CA 19
ATOM 30484 C C . VAL A 1 40 ? -0.678 -8.859 28.801 1.00 41.25 40 VAL A C 19
ATOM 30485 O O . VAL A 1 40 ? -1.150 -8.676 27.676 1.00 4.24 40 VAL A O 19
ATOM 30498 N N . ASP A 1 41 ? 0.083 -9.912 29.102 1.00 21.32 41 ASP A N 19
ATOM 30499 C CA . ASP A 1 41 ? 0.373 -10.975 28.132 1.00 1.31 41 ASP A CA 19
ATOM 30500 C C . ASP A 1 41 ? -0.928 -11.620 27.615 1.00 1.11 41 ASP A C 19
ATOM 30501 O O . ASP A 1 41 ? -1.038 -11.990 26.444 1.00 55.31 41 ASP A O 19
ATOM 30510 N N . GLY A 1 42 ? -1.913 -11.741 28.505 1.00 43.33 42 GLY A N 19
ATOM 30511 C CA . GLY A 1 42 ? -3.228 -12.243 28.122 1.00 30.21 42 GLY A CA 19
ATOM 30512 C C . GLY A 1 42 ? -3.915 -11.357 27.090 1.00 31.22 42 GLY A C 19
ATOM 30513 O O . GLY A 1 42 ? -4.407 -11.846 26.078 1.00 71.15 42 GLY A O 19
ATOM 30517 N N . ALA A 1 43 ? -3.934 -10.046 27.345 1.00 43.42 43 ALA A N 19
ATOM 30518 C CA . ALA A 1 43 ? -4.500 -9.071 26.401 1.00 70.33 43 ALA A CA 19
ATOM 30519 C C . ALA A 1 43 ? -3.840 -9.189 25.018 1.00 23.14 43 ALA A C 19
ATOM 30520 O O . ALA A 1 43 ? -4.507 -9.093 23.985 1.00 70.32 43 ALA A O 19
ATOM 30527 N N . PHE A 1 44 ? -2.524 -9.399 25.015 1.00 33.23 44 PHE A N 19
ATOM 30528 C CA . PHE A 1 44 ? -1.777 -9.678 23.785 1.00 23.21 44 PHE A CA 19
ATOM 30529 C C . PHE A 1 44 ? -2.393 -10.867 23.032 1.00 44.32 44 PHE A C 19
ATOM 30530 O O . PHE A 1 44 ? -2.646 -10.797 21.828 1.00 3.45 44 PHE A O 19
ATOM 30547 N N . LEU A 1 45 ? -2.643 -11.952 23.759 1.00 2.41 45 LEU A N 19
ATOM 30548 C CA . LEU A 1 45 ? -3.266 -13.149 23.187 1.00 4.44 45 LEU A CA 19
ATOM 30549 C C . LEU A 1 45 ? -4.714 -12.880 22.736 1.00 64.42 45 LEU A C 19
ATOM 30550 O O . LEU A 1 45 ? -5.168 -13.430 21.733 1.00 50.10 45 LEU A O 19
ATOM 30566 N N . VAL A 1 46 ? -5.432 -12.027 23.471 1.00 23.03 46 VAL A N 19
ATOM 30567 C CA . VAL A 1 46 ? -6.802 -11.649 23.101 1.00 61.45 46 VAL A CA 19
ATOM 30568 C C . VAL A 1 46 ? -6.825 -10.916 21.746 1.00 33.22 46 VAL A C 19
ATOM 30569 O O . VAL A 1 46 ? -7.684 -11.176 20.898 1.00 61.02 46 VAL A O 19
ATOM 30582 N N . GLU A 1 47 ? -5.878 -9.997 21.544 1.00 41.43 47 GLU A N 19
ATOM 30583 C CA . GLU A 1 47 ? -5.722 -9.322 20.249 1.00 13.42 47 GLU A CA 19
ATOM 30584 C C . GLU A 1 47 ? -5.252 -10.307 19.171 1.00 12.22 47 GLU A C 19
ATOM 30585 O O . GLU A 1 47 ? -5.735 -10.287 18.037 1.00 63.31 47 GLU A O 19
ATOM 30597 N N . ALA A 1 48 ? -4.310 -11.173 19.537 1.00 13.20 48 ALA A N 19
ATOM 30598 C CA . ALA A 1 48 ? -3.827 -12.222 18.634 1.00 73.54 48 ALA A CA 19
ATOM 30599 C C . ALA A 1 48 ? -4.948 -13.208 18.275 1.00 12.13 48 ALA A C 19
ATOM 30600 O O . ALA A 1 48 ? -4.907 -13.855 17.229 1.00 63.20 48 ALA A O 19
ATOM 30607 N N . LEU A 1 49 ? -5.945 -13.313 19.153 1.00 25.51 49 LEU A N 19
ATOM 30608 C CA . LEU A 1 49 ? -7.116 -14.166 18.921 1.00 50.52 49 LEU A CA 19
ATOM 30609 C C . LEU A 1 49 ? -8.123 -13.490 17.974 1.00 44.14 49 LEU A C 19
ATOM 30610 O O . LEU A 1 49 ? -8.736 -14.150 17.133 1.00 23.35 49 LEU A O 19
ATOM 30626 N N . LYS A 1 50 ? -8.276 -12.170 18.099 1.00 14.20 50 LYS A N 19
ATOM 30627 C CA . LYS A 1 50 ? -9.185 -11.406 17.226 1.00 65.43 50 LYS A CA 19
ATOM 30628 C C . LYS A 1 50 ? -8.785 -11.505 15.743 1.00 23.05 50 LYS A C 19
ATOM 30629 O O . LYS A 1 50 ? -9.604 -11.272 14.855 1.00 70.01 50 LYS A O 19
ATOM 30648 N N . ARG A 1 51 ? -7.526 -11.848 15.478 1.00 71.12 51 ARG A N 19
ATOM 30649 C CA . ARG A 1 51 ? -7.031 -11.982 14.098 1.00 30.11 51 ARG A CA 19
ATOM 30650 C C . ARG A 1 51 ? -7.341 -13.376 13.510 1.00 60.20 51 ARG A C 19
ATOM 30651 O O . ARG A 1 51 ? -6.638 -13.861 12.624 1.00 34.43 51 ARG A O 19
ATOM 30672 N N . HIS A 1 52 ? -8.404 -14.012 14.005 1.00 31.21 52 HIS A N 19
ATOM 30673 C CA . HIS A 1 52 ? -8.825 -15.335 13.523 1.00 75.25 52 HIS A CA 19
ATOM 30674 C C . HIS A 1 52 ? -10.284 -15.308 13.043 1.00 52.22 52 HIS A C 19
ATOM 30675 O O . HIS A 1 52 ? -11.116 -14.607 13.619 1.00 60.32 52 HIS A O 19
ATOM 30690 N N . PRO A 1 53 ? -10.625 -16.088 11.997 1.00 70.13 53 PRO A N 19
ATOM 30691 C CA . PRO A 1 53 ? -12.028 -16.272 11.587 1.00 53.22 53 PRO A CA 19
ATOM 30692 C C . PRO A 1 53 ? -12.839 -16.985 12.682 1.00 75.51 53 PRO A C 19
ATOM 30693 O O . PRO A 1 53 ? -14.069 -16.959 12.692 1.00 31.53 53 PRO A O 19
ATOM 30704 N N . ASP A 1 54 ? -12.116 -17.612 13.611 1.00 22.04 54 ASP A N 19
ATOM 30705 C CA . ASP A 1 54 ? -12.714 -18.316 14.748 1.00 23.33 54 ASP A CA 19
ATOM 30706 C C . ASP A 1 54 ? -12.702 -17.444 16.018 1.00 63.43 54 ASP A C 19
ATOM 30707 O O . ASP A 1 54 ? -12.953 -17.940 17.115 1.00 13.11 54 ASP A O 19
ATOM 30716 N N . ALA A 1 55 ? -12.418 -16.146 15.859 1.00 1.50 55 ALA A N 19
ATOM 30717 C CA . ALA A 1 55 ? -12.237 -15.234 16.999 1.00 5.30 55 ALA A CA 19
ATOM 30718 C C . ALA A 1 55 ? -13.382 -15.321 18.024 1.00 5.10 55 ALA A C 19
ATOM 30719 O O . ALA A 1 55 ? -13.246 -15.971 19.063 1.00 5.34 55 ALA A O 19
ATOM 30726 N N . THR A 1 56 ? -14.517 -14.683 17.726 1.00 32.11 56 THR A N 19
ATOM 30727 C CA . THR A 1 56 ? -15.641 -14.626 18.675 1.00 45.05 56 THR A CA 19
ATOM 30728 C C . THR A 1 56 ? -16.210 -16.019 18.971 1.00 34.35 56 THR A C 19
ATOM 30729 O O . THR A 1 56 ? -16.832 -16.237 20.012 1.00 21.33 56 THR A O 19
ATOM 30740 N N . SER A 1 57 ? -15.996 -16.956 18.049 1.00 43.13 57 SER A N 19
ATOM 30741 C CA . SER A 1 57 ? -16.412 -18.351 18.245 1.00 50.41 57 SER A CA 19
ATOM 30742 C C . SER A 1 57 ? -15.653 -19.001 19.413 1.00 22.32 57 SER A C 19
ATOM 30743 O O . SER A 1 57 ? -16.255 -19.584 20.319 1.00 4.43 57 SER A O 19
ATOM 30751 N N . LYS A 1 58 ? -14.326 -18.888 19.396 1.00 51.11 58 LYS A N 19
ATOM 30752 C CA . LYS A 1 58 ? -13.490 -19.441 20.464 1.00 31.30 58 LYS A CA 19
ATOM 30753 C C . LYS A 1 58 ? -13.642 -18.628 21.759 1.00 51.21 58 LYS A C 19
ATOM 30754 O O . LYS A 1 58 ? -13.560 -19.173 22.861 1.00 73.32 58 LYS A O 19
ATOM 30773 N N . ILE A 1 59 ? -13.866 -17.324 21.615 1.00 45.33 59 ILE A N 19
ATOM 30774 C CA . ILE A 1 59 ? -14.161 -16.453 22.758 1.00 4.21 59 ILE A CA 19
ATOM 30775 C C . ILE A 1 59 ? -15.488 -16.855 23.429 1.00 4.22 59 ILE A C 19
ATOM 30776 O O . ILE A 1 59 ? -15.595 -16.888 24.659 1.00 44.12 59 ILE A O 19
ATOM 30792 N N . GLY A 1 60 ? -16.491 -17.176 22.610 1.00 73.02 60 GLY A N 19
ATOM 30793 C CA . GLY A 1 60 ? -17.809 -17.528 23.128 1.00 53.42 60 GLY A CA 19
ATOM 30794 C C . GLY A 1 60 ? -18.471 -16.372 23.872 1.00 14.33 60 GLY A C 19
ATOM 30795 O O . GLY A 1 60 ? -18.703 -15.310 23.286 1.00 70.20 60 GLY A O 19
ATOM 30799 N N . PRO A 1 61 ? -18.793 -16.540 25.168 1.00 64.21 61 PRO A N 19
ATOM 30800 C CA . PRO A 1 61 ? -19.307 -15.437 25.998 1.00 73.53 61 PRO A CA 19
ATOM 30801 C C . PRO A 1 61 ? -18.250 -14.340 26.219 1.00 45.13 61 PRO A C 19
ATOM 30802 O O . PRO A 1 61 ? -18.522 -13.148 26.046 1.00 62.25 61 PRO A O 19
ATOM 30813 N N . GLY A 1 62 ? -17.037 -14.762 26.572 1.00 72.11 62 GLY A N 19
ATOM 30814 C CA . GLY A 1 62 ? -15.958 -13.823 26.843 1.00 73.22 62 GLY A CA 19
ATOM 30815 C C . GLY A 1 62 ? -14.696 -14.509 27.359 1.00 24.13 62 GLY A C 19
ATOM 30816 O O . GLY A 1 62 ? -14.765 -15.591 27.947 1.00 65.01 62 GLY A O 19
ATOM 30820 N N . VAL A 1 63 ? -13.540 -13.883 27.141 1.00 33.42 63 VAL A N 19
ATOM 30821 C CA . VAL A 1 63 ? -12.263 -14.429 27.611 1.00 64.52 63 VAL A CA 19
ATOM 30822 C C . VAL A 1 63 ? -11.993 -14.035 29.071 1.00 55.54 63 VAL A C 19
ATOM 30823 O O . VAL A 1 63 ? -12.030 -12.852 29.425 1.00 61.21 63 VAL A O 19
ATOM 30836 N N . ARG A 1 64 ? -11.728 -15.031 29.914 1.00 72.25 64 ARG A N 19
ATOM 30837 C CA . ARG A 1 64 ? -11.413 -14.792 31.326 1.00 60.03 64 ARG A CA 19
ATOM 30838 C C . ARG A 1 64 ? -9.890 -14.704 31.529 1.00 24.14 64 ARG A C 19
ATOM 30839 O O . ARG A 1 64 ? -9.385 -13.767 32.150 1.00 13.03 64 ARG A O 19
ATOM 30860 N N . ASN A 1 65 ? -9.168 -15.689 30.992 1.00 14.21 65 ASN A N 19
ATOM 30861 C CA . ASN A 1 65 ? -7.700 -15.708 31.047 1.00 24.23 65 ASN A CA 19
ATOM 30862 C C . ASN A 1 65 ? -7.125 -16.724 30.046 1.00 75.35 65 ASN A C 19
ATOM 30863 O O . ASN A 1 65 ? -7.856 -17.319 29.252 1.00 22.00 65 ASN A O 19
ATOM 30874 N N . PHE A 1 66 ? -5.810 -16.907 30.088 1.00 12.04 66 PHE A N 19
ATOM 30875 C CA . PHE A 1 66 ? -5.128 -17.917 29.268 1.00 42.02 66 PHE A CA 19
ATOM 30876 C C . PHE A 1 66 ? -4.219 -18.791 30.139 1.00 41.23 66 PHE A C 19
ATOM 30877 O O . PHE A 1 66 ? -3.696 -18.332 31.151 1.00 53.45 66 PHE A O 19
ATOM 30894 N N . GLU A 1 67 ? -4.028 -20.042 29.741 1.00 45.54 67 GLU A N 19
ATOM 30895 C CA . GLU A 1 67 ? -3.129 -20.955 30.462 1.00 41.11 67 GLU A CA 19
ATOM 30896 C C . GLU A 1 67 ? -2.046 -21.516 29.532 1.00 31.24 67 GLU A C 19
ATOM 30897 O O . GLU A 1 67 ? -2.304 -21.803 28.363 1.00 71.13 67 GLU A O 19
ATOM 30909 N N . VAL A 1 68 ? -0.833 -21.662 30.055 1.00 31.24 68 VAL A N 19
ATOM 30910 C CA . VAL A 1 68 ? 0.263 -22.275 29.303 1.00 41.35 68 VAL A CA 19
ATOM 30911 C C . VAL A 1 68 ? 0.483 -23.726 29.750 1.00 74.50 68 VAL A C 19
ATOM 30912 O O . VAL A 1 68 ? 1.085 -23.986 30.791 1.00 21.43 68 VAL A O 19
ATOM 30925 N N . ARG A 1 69 ? -0.019 -24.670 28.958 1.00 62.31 69 ARG A N 19
ATOM 30926 C CA . ARG A 1 69 ? 0.065 -26.096 29.304 1.00 33.42 69 ARG A CA 19
ATOM 30927 C C . ARG A 1 69 ? 0.705 -26.914 28.171 1.00 30.52 69 ARG A C 19
ATOM 30928 O O . ARG A 1 69 ? 0.532 -26.604 26.988 1.00 12.50 69 ARG A O 19
ATOM 30949 N N . SER A 1 70 ? 1.443 -27.959 28.541 1.00 0.12 70 SER A N 19
ATOM 30950 C CA . SER A 1 70 ? 2.020 -28.892 27.564 1.00 10.24 70 SER A CA 19
ATOM 30951 C C . SER A 1 70 ? 0.945 -29.850 27.032 1.00 25.10 70 SER A C 19
ATOM 30952 O O . SER A 1 70 ? 0.224 -30.474 27.811 1.00 61.33 70 SER A O 19
ATOM 30960 N N . ALA A 1 71 ? 0.848 -29.970 25.710 1.00 51.41 71 ALA A N 19
ATOM 30961 C CA . ALA A 1 71 ? -0.205 -30.778 25.080 1.00 22.31 71 ALA A CA 19
ATOM 30962 C C . ALA A 1 71 ? 0.361 -31.973 24.295 1.00 23.40 71 ALA A C 19
ATOM 30963 O O . ALA A 1 71 ? 0.219 -33.122 24.715 1.00 55.42 71 ALA A O 19
ATOM 30970 N N . ASP A 1 72 ? 1.003 -31.701 23.157 1.00 44.43 72 ASP A N 19
ATOM 30971 C CA . ASP A 1 72 ? 1.503 -32.767 22.279 1.00 2.40 72 ASP A CA 19
ATOM 30972 C C . ASP A 1 72 ? 2.860 -33.310 22.775 1.00 10.21 72 ASP A C 19
ATOM 30973 O O . ASP A 1 72 ? 3.281 -33.036 23.902 1.00 33.20 72 ASP A O 19
ATOM 30982 N N . TYR A 1 73 ? 3.547 -34.074 21.920 1.00 54.43 73 TYR A N 19
ATOM 30983 C CA . TYR A 1 73 ? 4.858 -34.647 22.261 1.00 23.25 73 TYR A CA 19
ATOM 30984 C C . TYR A 1 73 ? 5.896 -33.556 22.585 1.00 41.32 73 TYR A C 19
ATOM 30985 O O . TYR A 1 73 ? 6.637 -33.109 21.710 1.00 72.52 73 TYR A O 19
ATOM 31003 N N . GLY A 1 74 ? 5.920 -33.118 23.842 1.00 42.21 74 GLY A N 19
ATOM 31004 C CA . GLY A 1 74 ? 6.907 -32.137 24.290 1.00 62.40 74 GLY A CA 19
ATOM 31005 C C . GLY A 1 74 ? 6.692 -30.735 23.717 1.00 31.14 74 GLY A C 19
ATOM 31006 O O . GLY A 1 74 ? 7.654 -29.998 23.484 1.00 73.30 74 GLY A O 19
ATOM 31010 N N . THR A 1 75 ? 5.434 -30.361 23.481 1.00 0.23 75 THR A N 19
ATOM 31011 C CA . THR A 1 75 ? 5.106 -29.017 22.974 1.00 21.34 75 THR A CA 19
ATOM 31012 C C . THR A 1 75 ? 4.015 -28.342 23.817 1.00 1.40 75 THR A C 19
ATOM 31013 O O . THR A 1 75 ? 3.088 -28.995 24.298 1.00 41.31 75 THR A O 19
ATOM 31024 N N . GLN A 1 76 ? 4.134 -27.028 23.995 1.00 63.42 76 GLN A N 19
ATOM 31025 C CA . GLN A 1 76 ? 3.158 -26.249 24.769 1.00 21.43 76 GLN A CA 19
ATOM 31026 C C . GLN A 1 76 ? 2.150 -25.537 23.852 1.00 21.32 76 GLN A C 19
ATOM 31027 O O . GLN A 1 76 ? 2.373 -25.403 22.649 1.00 43.51 76 GLN A O 19
ATOM 31041 N N . CYS A 1 77 ? 1.046 -25.075 24.432 1.00 42.30 77 CYS A N 19
ATOM 31042 C CA . CYS A 1 77 ? 0.044 -24.287 23.695 1.00 12.31 77 CYS A CA 19
ATOM 31043 C C . CYS A 1 77 ? -0.641 -23.269 24.614 1.00 24.51 77 CYS A C 19
ATOM 31044 O O . CYS A 1 77 ? -0.728 -23.473 25.828 1.00 43.50 77 CYS A O 19
ATOM 31052 N N . PHE A 1 78 ? -1.110 -22.166 24.031 1.00 22.14 78 PHE A N 19
ATOM 31053 C CA . PHE A 1 78 ? -1.875 -21.160 24.775 1.00 31.40 78 PHE A CA 19
ATOM 31054 C C . PHE A 1 78 ? -3.363 -21.538 24.820 1.00 42.11 78 PHE A C 19
ATOM 31055 O O . PHE A 1 78 ? -4.040 -21.568 23.790 1.00 61.11 78 PHE A O 19
ATOM 31072 N N . TRP A 1 79 ? -3.860 -21.841 26.014 1.00 23.35 79 TRP A N 19
ATOM 31073 C CA . TRP A 1 79 ? -5.256 -22.246 26.196 1.00 63.40 79 TRP A CA 19
ATOM 31074 C C . TRP A 1 79 ? -6.165 -21.047 26.493 1.00 43.23 79 TRP A C 19
ATOM 31075 O O . TRP A 1 79 ? -5.907 -20.268 27.411 1.00 15.41 79 TRP A O 19
ATOM 31096 N N . ILE A 1 80 ? -7.229 -20.915 25.708 1.00 51.54 80 ILE A N 19
ATOM 31097 C CA . ILE A 1 80 ? -8.220 -19.850 25.887 1.00 62.40 80 ILE A CA 19
ATOM 31098 C C . ILE A 1 80 ? -9.247 -20.227 26.967 1.00 73.45 80 ILE A C 19
ATOM 31099 O O . ILE A 1 80 ? -10.136 -21.044 26.723 1.00 32.41 80 ILE A O 19
ATOM 31115 N N . LEU A 1 81 ? -9.123 -19.647 28.156 1.00 10.02 81 LEU A N 19
ATOM 31116 C CA . LEU A 1 81 ? -10.081 -19.909 29.235 1.00 20.20 81 LEU A CA 19
ATOM 31117 C C . LEU A 1 81 ? -11.286 -18.960 29.153 1.00 4.35 81 LEU A C 19
ATOM 31118 O O . LEU A 1 81 ? -11.205 -17.792 29.547 1.00 11.51 81 LEU A O 19
ATOM 31134 N N . ARG A 1 82 ? -12.395 -19.464 28.615 1.00 4.44 82 ARG A N 19
ATOM 31135 C CA . ARG A 1 82 ? -13.654 -18.715 28.582 1.00 40.32 82 ARG A CA 19
ATOM 31136 C C . ARG A 1 82 ? -14.173 -18.454 30.005 1.00 13.22 82 ARG A C 19
ATOM 31137 O O . ARG A 1 82 ? -13.912 -19.236 30.920 1.00 34.42 82 ARG A O 19
ATOM 31158 N N . THR A 1 83 ? -14.920 -17.367 30.189 1.00 55.42 83 THR A N 19
ATOM 31159 C CA . THR A 1 83 ? -15.625 -17.126 31.457 1.00 0.24 83 THR A CA 19
ATOM 31160 C C . THR A 1 83 ? -16.559 -18.304 31.767 1.00 4.20 83 THR A C 19
ATOM 31161 O O . THR A 1 83 ? -16.773 -18.672 32.923 1.00 11.15 83 THR A O 19
ATOM 31172 N N . ASP A 1 84 ? -17.094 -18.888 30.697 1.00 64.31 84 ASP A N 19
ATOM 31173 C CA . ASP A 1 84 ? -17.908 -20.105 30.761 1.00 52.20 84 ASP A CA 19
ATOM 31174 C C . ASP A 1 84 ? -17.167 -21.271 31.451 1.00 32.01 84 ASP A C 19
ATOM 31175 O O . ASP A 1 84 ? -17.788 -22.132 32.077 1.00 20.34 84 ASP A O 19
ATOM 31184 N N . GLY A 1 85 ? -15.839 -21.296 31.330 1.00 63.34 85 GLY A N 19
ATOM 31185 C CA . GLY A 1 85 ? -15.044 -22.376 31.913 1.00 64.04 85 GLY A CA 19
ATOM 31186 C C . GLY A 1 85 ? -14.355 -23.246 30.865 1.00 55.10 85 GLY A C 19
ATOM 31187 O O . GLY A 1 85 ? -13.231 -23.705 31.073 1.00 52.22 85 GLY A O 19
ATOM 31191 N N . SER A 1 86 ? -15.031 -23.476 29.741 1.00 42.25 86 SER A N 19
ATOM 31192 C CA . SER A 1 86 ? -14.471 -24.277 28.637 1.00 24.13 86 SER A CA 19
ATOM 31193 C C . SER A 1 86 ? -13.202 -23.638 28.050 1.00 34.33 86 SER A C 19
ATOM 31194 O O . SER A 1 86 ? -13.104 -22.413 27.940 1.00 75.02 86 SER A O 19
ATOM 31202 N N . GLU A 1 87 ? -12.242 -24.479 27.657 1.00 22.12 87 GLU A N 19
ATOM 31203 C CA . GLU A 1 87 ? -10.961 -24.005 27.114 1.00 24.21 87 GLU A CA 19
ATOM 31204 C C . GLU A 1 87 ? -10.734 -24.489 25.671 1.00 61.11 87 GLU A C 19
ATOM 31205 O O . GLU A 1 87 ? -11.328 -25.474 25.228 1.00 10.32 87 GLU A O 19
ATOM 31217 N N . GLU A 1 88 ? -9.867 -23.786 24.942 1.00 53.10 88 GLU A N 19
ATOM 31218 C CA . GLU A 1 88 ? -9.525 -24.152 23.559 1.00 62.33 88 GLU A CA 19
ATOM 31219 C C . GLU A 1 88 ? -8.051 -23.805 23.268 1.00 11.20 88 GLU A C 19
ATOM 31220 O O . GLU A 1 88 ? -7.563 -22.756 23.679 1.00 51.51 88 GLU A O 19
ATOM 31232 N N . ARG A 1 89 ? -7.344 -24.681 22.556 1.00 11.42 89 ARG A N 19
ATOM 31233 C CA . ARG A 1 89 ? -5.906 -24.492 22.303 1.00 21.11 89 ARG A CA 19
ATOM 31234 C C . ARG A 1 89 ? -5.626 -24.058 20.852 1.00 44.43 89 ARG A C 19
ATOM 31235 O O . ARG A 1 89 ? -5.659 -24.874 19.931 1.00 50.34 89 ARG A O 19
ATOM 31256 N N . PHE A 1 90 ? -5.328 -22.776 20.648 1.00 22.43 90 PHE A N 19
ATOM 31257 C CA . PHE A 1 90 ? -5.052 -22.265 19.297 1.00 33.42 90 PHE A CA 19
ATOM 31258 C C . PHE A 1 90 ? -3.552 -22.340 18.958 1.00 3.20 90 PHE A C 19
ATOM 31259 O O . PHE A 1 90 ? -2.699 -21.916 19.740 1.00 30.13 90 PHE A O 19
ATOM 31276 N N . SER A 1 91 ? -3.232 -22.895 17.790 1.00 53.25 91 SER A N 19
ATOM 31277 C CA . SER A 1 91 ? -1.837 -22.979 17.333 1.00 71.41 91 SER A CA 19
ATOM 31278 C C . SER A 1 91 ? -1.376 -21.666 16.692 1.00 24.21 91 SER A C 19
ATOM 31279 O O . SER A 1 91 ? -1.710 -21.365 15.544 1.00 53.20 91 SER A O 19
ATOM 31287 N N . TYR A 1 92 ? -0.608 -20.891 17.450 1.00 2.23 92 TYR A N 19
ATOM 31288 C CA . TYR A 1 92 ? -0.085 -19.598 16.990 1.00 33.05 92 TYR A CA 19
ATOM 31289 C C . TYR A 1 92 ? 0.714 -19.714 15.670 1.00 35.22 92 TYR A C 19
ATOM 31290 O O . TYR A 1 92 ? 0.751 -18.770 14.868 1.00 64.14 92 TYR A O 19
ATOM 31308 N N . LYS A 1 93 ? 1.345 -20.872 15.439 1.00 3.51 93 LYS A N 19
ATOM 31309 C CA . LYS A 1 93 ? 2.165 -21.068 14.232 1.00 14.00 93 LYS A CA 19
ATOM 31310 C C . LYS A 1 93 ? 1.315 -21.439 13.003 1.00 44.23 93 LYS A C 19
ATOM 31311 O O . LYS A 1 93 ? 1.692 -21.135 11.872 1.00 12.12 93 LYS A O 19
ATOM 31330 N N . LYS A 1 94 ? 0.166 -22.083 13.223 1.00 51.21 94 LYS A N 19
ATOM 31331 C CA . LYS A 1 94 ? -0.777 -22.377 12.127 1.00 23.42 94 LYS A CA 19
ATOM 31332 C C . LYS A 1 94 ? -1.473 -21.099 11.632 1.00 52.54 94 LYS A C 19
ATOM 31333 O O . LYS A 1 94 ? -2.133 -21.099 10.591 1.00 54.41 94 LYS A O 19
ATOM 31352 N N . CYS A 1 95 ? -1.307 -20.008 12.379 1.00 53.42 95 CYS A N 19
ATOM 31353 C CA . CYS A 1 95 ? -1.965 -18.740 12.062 1.00 30.54 95 CYS A CA 19
ATOM 31354 C C . CYS A 1 95 ? -1.175 -17.963 11.005 1.00 70.14 95 CYS A C 19
ATOM 31355 O O . CYS A 1 95 ? -0.673 -16.864 11.265 1.00 15.44 95 CYS A O 19
ATOM 31363 N N . VAL A 1 96 ? -1.029 -18.567 9.828 1.00 63.24 96 VAL A N 19
ATOM 31364 C CA . VAL A 1 96 ? -0.387 -17.912 8.688 1.00 33.32 96 VAL A CA 19
ATOM 31365 C C . VAL A 1 96 ? -1.283 -18.021 7.437 1.00 73.43 96 VAL A C 19
ATOM 31366 O O . VAL A 1 96 ? -2.108 -17.148 7.176 1.00 41.13 96 VAL A O 19
ATOM 31379 N N . LEU A 1 97 ? -1.126 -19.127 6.703 1.00 15.40 97 LEU A N 19
ATOM 31380 C CA . LEU A 1 97 ? -1.916 -19.443 5.503 1.00 3.32 97 LEU A CA 19
ATOM 31381 C C . LEU A 1 97 ? -1.718 -20.923 5.145 1.00 5.24 97 LEU A C 19
ATOM 31382 O O . LEU A 1 97 ? -0.733 -21.539 5.563 1.00 54.10 97 LEU A O 19
ATOM 31398 N N . GLU A 1 98 ? -2.642 -21.501 4.388 1.00 62.30 98 GLU A N 19
ATOM 31399 C CA . GLU A 1 98 ? -2.459 -22.868 3.891 1.00 12.52 98 GLU A CA 19
ATOM 31400 C C . GLU A 1 98 ? -1.719 -22.860 2.544 1.00 12.31 98 GLU A C 19
ATOM 31401 O O . GLU A 1 98 ? -2.246 -22.381 1.538 1.00 43.44 98 GLU A O 19
ATOM 31413 N N . HIS A 1 99 ? -0.498 -23.400 2.534 1.00 51.00 99 HIS A N 19
ATOM 31414 C CA . HIS A 1 99 ? 0.363 -23.366 1.346 1.00 20.41 99 HIS A CA 19
ATOM 31415 C C . HIS A 1 99 ? -0.340 -23.951 0.106 1.00 51.50 99 HIS A C 19
ATOM 31416 O O . HIS A 1 99 ? -0.947 -25.020 0.168 1.00 72.25 99 HIS A O 19
ATOM 31431 N N . HIS A 1 100 ? -0.223 -23.248 -1.024 1.00 72.23 100 HIS A N 19
ATOM 31432 C CA . HIS A 1 100 ? -0.877 -23.656 -2.278 1.00 42.24 100 HIS A CA 19
ATOM 31433 C C . HIS A 1 100 ? -0.531 -25.105 -2.668 1.00 13.43 100 HIS A C 19
ATOM 31434 O O . HIS A 1 100 ? 0.597 -25.562 -2.477 1.00 43.32 100 HIS A O 19
ATOM 31449 N N . HIS A 1 101 ? -1.510 -25.809 -3.229 1.00 51.13 101 HIS A N 19
ATOM 31450 C CA . HIS A 1 101 ? -1.396 -27.249 -3.489 1.00 64.51 101 HIS A CA 19
ATOM 31451 C C . HIS A 1 101 ? -0.753 -27.559 -4.851 1.00 13.32 101 HIS A C 19
ATOM 31452 O O . HIS A 1 101 ? -1.013 -26.887 -5.846 1.00 42.00 101 HIS A O 19
ATOM 31467 N N . HIS A 1 102 ? 0.067 -28.611 -4.884 1.00 50.42 102 HIS A N 19
ATOM 31468 C CA . HIS A 1 102 ? 0.706 -29.065 -6.128 1.00 63.35 102 HIS A CA 19
ATOM 31469 C C . HIS A 1 102 ? -0.209 -30.026 -6.915 1.00 63.34 102 HIS A C 19
ATOM 31470 O O . HIS A 1 102 ? 0.258 -30.780 -7.769 1.00 22.11 102 HIS A O 19
ATOM 31485 N N . HIS A 1 103 ? -1.510 -29.993 -6.625 1.00 52.55 103 HIS A N 19
ATOM 31486 C CA . HIS A 1 103 ? -2.476 -30.863 -7.304 1.00 53.40 103 HIS A CA 19
ATOM 31487 C C . HIS A 1 103 ? -2.932 -30.256 -8.640 1.00 53.43 103 HIS A C 19
ATOM 31488 O O . HIS A 1 103 ? -3.813 -29.392 -8.676 1.00 54.40 103 HIS A O 19
ATOM 31503 N N . HIS A 1 104 ? -2.316 -30.701 -9.731 1.00 71.14 104 HIS A N 19
ATOM 31504 C CA . HIS A 1 104 ? -2.696 -30.252 -11.075 1.00 0.43 104 HIS A CA 19
ATOM 31505 C C . HIS A 1 104 ? -3.755 -31.189 -11.691 1.00 32.23 104 HIS A C 19
ATOM 31506 O O . HIS A 1 104 ? -3.373 -32.241 -12.253 1.00 37.80 104 HIS A O 19
ATOM 31522 N N . MET A 1 1 ? -2.724 0.546 -0.991 1.00 3.12 1 MET A N 20
ATOM 31523 C CA . MET A 1 1 ? -1.391 0.201 -1.554 1.00 72.25 1 MET A CA 20
ATOM 31524 C C . MET A 1 1 ? -1.143 -1.315 -1.508 1.00 42.01 1 MET A C 20
ATOM 31525 O O . MET A 1 1 ? -0.560 -1.879 -2.434 1.00 72.22 1 MET A O 20
ATOM 31541 N N . ALA A 1 2 ? -1.594 -1.963 -0.428 1.00 55.20 2 ALA A N 20
ATOM 31542 C CA . ALA A 1 2 ? -1.428 -3.414 -0.247 1.00 11.23 2 ALA A CA 20
ATOM 31543 C C . ALA A 1 2 ? 0.039 -3.862 -0.390 1.00 0.42 2 ALA A C 20
ATOM 31544 O O . ALA A 1 2 ? 0.468 -4.300 -1.458 1.00 72.31 2 ALA A O 20
ATOM 31551 N N . LYS A 1 3 ? 0.807 -3.728 0.690 1.00 23.41 3 LYS A N 20
ATOM 31552 C CA . LYS A 1 3 ? 2.222 -4.129 0.700 1.00 4.23 3 LYS A CA 20
ATOM 31553 C C . LYS A 1 3 ? 2.544 -5.051 1.886 1.00 63.42 3 LYS A C 20
ATOM 31554 O O . LYS A 1 3 ? 1.836 -5.062 2.897 1.00 54.33 3 LYS A O 20
ATOM 31573 N N . ALA A 1 4 ? 3.623 -5.820 1.758 1.00 72.11 4 ALA A N 20
ATOM 31574 C CA . ALA A 1 4 ? 4.088 -6.684 2.847 1.00 34.53 4 ALA A CA 20
ATOM 31575 C C . ALA A 1 4 ? 4.801 -5.864 3.934 1.00 31.23 4 ALA A C 20
ATOM 31576 O O . ALA A 1 4 ? 5.805 -5.199 3.669 1.00 65.43 4 ALA A O 20
ATOM 31583 N N . GLN A 1 5 ? 4.275 -5.912 5.155 1.00 12.14 5 GLN A N 20
ATOM 31584 C CA . GLN A 1 5 ? 4.828 -5.131 6.269 1.00 14.32 5 GLN A CA 20
ATOM 31585 C C . GLN A 1 5 ? 4.806 -5.937 7.580 1.00 11.31 5 GLN A C 20
ATOM 31586 O O . GLN A 1 5 ? 4.095 -6.942 7.681 1.00 2.24 5 GLN A O 20
ATOM 31600 N N . PRO A 1 6 ? 5.608 -5.525 8.589 1.00 0.03 6 PRO A N 20
ATOM 31601 C CA . PRO A 1 6 ? 5.653 -6.197 9.903 1.00 41.12 6 PRO A CA 20
ATOM 31602 C C . PRO A 1 6 ? 4.265 -6.444 10.528 1.00 0.33 6 PRO A C 20
ATOM 31603 O O . PRO A 1 6 ? 3.425 -5.544 10.590 1.00 21.30 6 PRO A O 20
ATOM 31614 N N . ILE A 1 7 ? 4.039 -7.671 10.996 1.00 3.42 7 ILE A N 20
ATOM 31615 C CA . ILE A 1 7 ? 2.783 -8.037 11.658 1.00 45.45 7 ILE A CA 20
ATOM 31616 C C . ILE A 1 7 ? 2.746 -7.479 13.090 1.00 20.22 7 ILE A C 20
ATOM 31617 O O . ILE A 1 7 ? 3.471 -7.948 13.966 1.00 13.55 7 ILE A O 20
ATOM 31633 N N . GLU A 1 8 ? 1.915 -6.463 13.314 1.00 23.03 8 GLU A N 20
ATOM 31634 C CA . GLU A 1 8 ? 1.816 -5.813 14.627 1.00 5.41 8 GLU A CA 20
ATOM 31635 C C . GLU A 1 8 ? 0.738 -6.480 15.501 1.00 11.23 8 GLU A C 20
ATOM 31636 O O . GLU A 1 8 ? -0.431 -6.564 15.113 1.00 12.23 8 GLU A O 20
ATOM 31648 N N . ILE A 1 9 ? 1.143 -6.970 16.675 1.00 53.41 9 ILE A N 20
ATOM 31649 C CA . ILE A 1 9 ? 0.219 -7.609 17.623 1.00 53.14 9 ILE A CA 20
ATOM 31650 C C . ILE A 1 9 ? 0.433 -7.075 19.055 1.00 21.21 9 ILE A C 20
ATOM 31651 O O . ILE A 1 9 ? 1.515 -7.233 19.630 1.00 33.45 9 ILE A O 20
ATOM 31667 N N . ALA A 1 10 ? -0.590 -6.418 19.609 1.00 2.42 10 ALA A N 20
ATOM 31668 C CA . ALA A 1 10 ? -0.565 -5.937 21.003 1.00 71.11 10 ALA A CA 20
ATOM 31669 C C . ALA A 1 10 ? 0.585 -4.944 21.270 1.00 31.50 10 ALA A C 20
ATOM 31670 O O . ALA A 1 10 ? 1.066 -4.819 22.400 1.00 13.14 10 ALA A O 20
ATOM 31677 N N . GLY A 1 11 ? 1.007 -4.224 20.230 1.00 0.02 11 GLY A N 20
ATOM 31678 C CA . GLY A 1 11 ? 2.090 -3.251 20.366 1.00 10.31 11 GLY A CA 20
ATOM 31679 C C . GLY A 1 11 ? 3.457 -3.801 19.960 1.00 45.12 11 GLY A C 20
ATOM 31680 O O . GLY A 1 11 ? 4.466 -3.095 20.032 1.00 44.44 11 GLY A O 20
ATOM 31684 N N . HIS A 1 12 ? 3.491 -5.061 19.534 1.00 71.23 12 HIS A N 20
ATOM 31685 C CA . HIS A 1 12 ? 4.738 -5.709 19.108 1.00 63.42 12 HIS A CA 20
ATOM 31686 C C . HIS A 1 12 ? 4.698 -6.043 17.607 1.00 65.54 12 HIS A C 20
ATOM 31687 O O . HIS A 1 12 ? 3.933 -6.907 17.181 1.00 23.50 12 HIS A O 20
ATOM 31702 N N . GLU A 1 13 ? 5.513 -5.360 16.807 1.00 4.32 13 GLU A N 20
ATOM 31703 C CA . GLU A 1 13 ? 5.557 -5.614 15.362 1.00 31.24 13 GLU A CA 20
ATOM 31704 C C . GLU A 1 13 ? 6.624 -6.664 15.015 1.00 22.05 13 GLU A C 20
ATOM 31705 O O . GLU A 1 13 ? 7.740 -6.641 15.543 1.00 2.23 13 GLU A O 20
ATOM 31717 N N . PHE A 1 14 ? 6.265 -7.597 14.139 1.00 42.34 14 PHE A N 20
ATOM 31718 C CA . PHE A 1 14 ? 7.181 -8.661 13.707 1.00 3.04 14 PHE A CA 20
ATOM 31719 C C . PHE A 1 14 ? 7.476 -8.558 12.201 1.00 3.21 14 PHE A C 20
ATOM 31720 O O . PHE A 1 14 ? 6.570 -8.680 11.376 1.00 72.20 14 PHE A O 20
ATOM 31737 N N . ALA A 1 15 ? 8.747 -8.345 11.852 1.00 75.31 15 ALA A N 20
ATOM 31738 C CA . ALA A 1 15 ? 9.156 -8.110 10.453 1.00 50.21 15 ALA A CA 20
ATOM 31739 C C . ALA A 1 15 ? 8.699 -9.227 9.489 1.00 41.32 15 ALA A C 20
ATOM 31740 O O . ALA A 1 15 ? 8.508 -8.989 8.295 1.00 45.05 15 ALA A O 20
ATOM 31747 N N . ARG A 1 16 ? 8.530 -10.439 10.013 1.00 14.13 16 ARG A N 20
ATOM 31748 C CA . ARG A 1 16 ? 8.101 -11.588 9.203 1.00 2.02 16 ARG A CA 20
ATOM 31749 C C . ARG A 1 16 ? 7.079 -12.455 9.956 1.00 20.45 16 ARG A C 20
ATOM 31750 O O . ARG A 1 16 ? 7.057 -12.480 11.187 1.00 71.02 16 ARG A O 20
ATOM 31771 N N . LYS A 1 17 ? 6.246 -13.169 9.198 1.00 43.43 17 LYS A N 20
ATOM 31772 C CA . LYS A 1 17 ? 5.185 -14.019 9.764 1.00 22.30 17 LYS A CA 20
ATOM 31773 C C . LYS A 1 17 ? 5.716 -14.950 10.869 1.00 11.51 17 LYS A C 20
ATOM 31774 O O . LYS A 1 17 ? 5.135 -15.052 11.952 1.00 33.53 17 LYS A O 20
ATOM 31793 N N . ALA A 1 18 ? 6.826 -15.626 10.576 1.00 60.11 18 ALA A N 20
ATOM 31794 C CA . ALA A 1 18 ? 7.419 -16.607 11.493 1.00 3.24 18 ALA A CA 20
ATOM 31795 C C . ALA A 1 18 ? 7.933 -15.973 12.799 1.00 3.21 18 ALA A C 20
ATOM 31796 O O . ALA A 1 18 ? 8.013 -16.644 13.828 1.00 31.42 18 ALA A O 20
ATOM 31803 N N . ASP A 1 19 ? 8.264 -14.682 12.760 1.00 63.31 19 ASP A N 20
ATOM 31804 C CA . ASP A 1 19 ? 8.816 -13.994 13.935 1.00 62.24 19 ASP A CA 20
ATOM 31805 C C . ASP A 1 19 ? 7.786 -13.949 15.083 1.00 12.21 19 ASP A C 20
ATOM 31806 O O . ASP A 1 19 ? 8.133 -14.098 16.258 1.00 43.32 19 ASP A O 20
ATOM 31815 N N . ALA A 1 20 ? 6.512 -13.766 14.728 1.00 4.12 20 ALA A N 20
ATOM 31816 C CA . ALA A 1 20 ? 5.417 -13.811 15.707 1.00 11.14 20 ALA A CA 20
ATOM 31817 C C . ALA A 1 20 ? 5.310 -15.201 16.350 1.00 23.23 20 ALA A C 20
ATOM 31818 O O . ALA A 1 20 ? 5.092 -15.332 17.559 1.00 42.14 20 ALA A O 20
ATOM 31825 N N . LEU A 1 21 ? 5.478 -16.235 15.527 1.00 11.12 21 LEU A N 20
ATOM 31826 C CA . LEU A 1 21 ? 5.466 -17.623 16.000 1.00 13.01 21 LEU A CA 20
ATOM 31827 C C . LEU A 1 21 ? 6.647 -17.884 16.952 1.00 42.31 21 LEU A C 20
ATOM 31828 O O . LEU A 1 21 ? 6.508 -18.583 17.961 1.00 3.14 21 LEU A O 20
ATOM 31844 N N . ALA A 1 22 ? 7.804 -17.308 16.622 1.00 31.44 22 ALA A N 20
ATOM 31845 C CA . ALA A 1 22 ? 9.001 -17.416 17.465 1.00 34.23 22 ALA A CA 20
ATOM 31846 C C . ALA A 1 22 ? 8.771 -16.777 18.845 1.00 54.43 22 ALA A C 20
ATOM 31847 O O . ALA A 1 22 ? 9.183 -17.324 19.870 1.00 1.23 22 ALA A O 20
ATOM 31854 N N . PHE A 1 23 ? 8.110 -15.618 18.857 1.00 3.23 23 PHE A N 20
ATOM 31855 C CA . PHE A 1 23 ? 7.772 -14.924 20.106 1.00 55.54 23 PHE A CA 20
ATOM 31856 C C . PHE A 1 23 ? 6.842 -15.781 20.981 1.00 40.24 23 PHE A C 20
ATOM 31857 O O . PHE A 1 23 ? 7.114 -16.005 22.164 1.00 23.53 23 PHE A O 20
ATOM 31874 N N . MET A 1 24 ? 5.741 -16.256 20.393 1.00 14.45 24 MET A N 20
ATOM 31875 C CA . MET A 1 24 ? 4.806 -17.140 21.097 1.00 12.12 24 MET A CA 20
ATOM 31876 C C . MET A 1 24 ? 5.490 -18.405 21.650 1.00 53.51 24 MET A C 20
ATOM 31877 O O . MET A 1 24 ? 5.007 -19.002 22.611 1.00 53.15 24 MET A O 20
ATOM 31891 N N . LYS A 1 25 ? 6.613 -18.812 21.057 1.00 50.21 25 LYS A N 20
ATOM 31892 C CA . LYS A 1 25 ? 7.427 -19.884 21.643 1.00 4.20 25 LYS A CA 20
ATOM 31893 C C . LYS A 1 25 ? 8.133 -19.403 22.923 1.00 35.04 25 LYS A C 20
ATOM 31894 O O . LYS A 1 25 ? 8.087 -20.074 23.954 1.00 52.52 25 LYS A O 20
ATOM 31913 N N . VAL A 1 26 ? 8.780 -18.237 22.849 1.00 52.03 26 VAL A N 20
ATOM 31914 C CA . VAL A 1 26 ? 9.497 -17.664 23.999 1.00 23.41 26 VAL A CA 20
ATOM 31915 C C . VAL A 1 26 ? 8.579 -17.542 25.226 1.00 53.15 26 VAL A C 20
ATOM 31916 O O . VAL A 1 26 ? 8.876 -18.078 26.296 1.00 3.44 26 VAL A O 20
ATOM 31929 N N . MET A 1 27 ? 7.456 -16.852 25.051 1.00 54.55 27 MET A N 20
ATOM 31930 C CA . MET A 1 27 ? 6.467 -16.690 26.123 1.00 14.10 27 MET A CA 20
ATOM 31931 C C . MET A 1 27 ? 5.947 -18.058 26.616 1.00 74.34 27 MET A C 20
ATOM 31932 O O . MET A 1 27 ? 5.716 -18.252 27.807 1.00 45.40 27 MET A O 20
ATOM 31946 N N . LEU A 1 28 ? 5.798 -19.011 25.694 1.00 21.11 28 LEU A N 20
ATOM 31947 C CA . LEU A 1 28 ? 5.337 -20.364 26.038 1.00 1.31 28 LEU A CA 20
ATOM 31948 C C . LEU A 1 28 ? 6.383 -21.126 26.871 1.00 35.23 28 LEU A C 20
ATOM 31949 O O . LEU A 1 28 ? 6.041 -21.842 27.811 1.00 35.32 28 LEU A O 20
ATOM 31965 N N . ASN A 1 29 ? 7.658 -20.964 26.515 1.00 42.21 29 ASN A N 20
ATOM 31966 C CA . ASN A 1 29 ? 8.758 -21.644 27.214 1.00 52.11 29 ASN A CA 20
ATOM 31967 C C . ASN A 1 29 ? 9.093 -20.931 28.537 1.00 35.11 29 ASN A C 20
ATOM 31968 O O . ASN A 1 29 ? 9.768 -21.486 29.408 1.00 34.41 29 ASN A O 20
ATOM 31979 N N . ARG A 1 30 ? 8.619 -19.693 28.670 1.00 23.43 30 ARG A N 20
ATOM 31980 C CA . ARG A 1 30 ? 8.742 -18.929 29.917 1.00 33.34 30 ARG A CA 20
ATOM 31981 C C . ARG A 1 30 ? 7.906 -19.561 31.050 1.00 54.31 30 ARG A C 20
ATOM 31982 O O . ARG A 1 30 ? 8.327 -19.591 32.211 1.00 12.23 30 ARG A O 20
ATOM 32003 N N . TYR A 1 31 ? 6.721 -20.062 30.713 1.00 15.23 31 TYR A N 20
ATOM 32004 C CA . TYR A 1 31 ? 5.828 -20.671 31.710 1.00 31.54 31 TYR A CA 20
ATOM 32005 C C . TYR A 1 31 ? 6.022 -22.190 31.796 1.00 4.33 31 TYR A C 20
ATOM 32006 O O . TYR A 1 31 ? 6.586 -22.816 30.895 1.00 25.20 31 TYR A O 20
ATOM 32024 N N . ARG A 1 32 ? 5.558 -22.773 32.897 1.00 33.15 32 ARG A N 20
ATOM 32025 C CA . ARG A 1 32 ? 5.557 -24.228 33.071 1.00 52.53 32 ARG A CA 20
ATOM 32026 C C . ARG A 1 32 ? 4.141 -24.778 32.776 1.00 10.53 32 ARG A C 20
ATOM 32027 O O . ARG A 1 32 ? 3.174 -24.013 32.761 1.00 43.54 32 ARG A O 20
ATOM 32048 N N . PRO A 1 33 ? 3.984 -26.104 32.547 1.00 24.51 33 PRO A N 20
ATOM 32049 C CA . PRO A 1 33 ? 2.673 -26.705 32.185 1.00 31.11 33 PRO A CA 20
ATOM 32050 C C . PRO A 1 33 ? 1.588 -26.614 33.286 1.00 55.52 33 PRO A C 20
ATOM 32051 O O . PRO A 1 33 ? 0.616 -27.375 33.269 1.00 32.23 33 PRO A O 20
ATOM 32062 N N . GLY A 1 34 ? 1.745 -25.690 34.232 1.00 33.34 34 GLY A N 20
ATOM 32063 C CA . GLY A 1 34 ? 0.724 -25.469 35.253 1.00 35.00 34 GLY A CA 20
ATOM 32064 C C . GLY A 1 34 ? 0.540 -23.998 35.617 1.00 34.40 34 GLY A C 20
ATOM 32065 O O . GLY A 1 34 ? -0.151 -23.675 36.586 1.00 33.53 34 GLY A O 20
ATOM 32069 N N . ASP A 1 35 ? 1.145 -23.098 34.841 1.00 62.04 35 ASP A N 20
ATOM 32070 C CA . ASP A 1 35 ? 1.056 -21.655 35.119 1.00 64.11 35 ASP A CA 20
ATOM 32071 C C . ASP A 1 35 ? -0.044 -20.964 34.295 1.00 50.11 35 ASP A C 20
ATOM 32072 O O . ASP A 1 35 ? -0.516 -21.486 33.282 1.00 52.11 35 ASP A O 20
ATOM 32081 N N . ILE A 1 36 ? -0.439 -19.773 34.744 1.00 75.54 36 ILE A N 20
ATOM 32082 C CA . ILE A 1 36 ? -1.409 -18.943 34.024 1.00 20.31 36 ILE A CA 20
ATOM 32083 C C . ILE A 1 36 ? -0.695 -17.781 33.315 1.00 12.42 36 ILE A C 20
ATOM 32084 O O . ILE A 1 36 ? 0.140 -17.094 33.911 1.00 13.20 36 ILE A O 20
ATOM 32100 N N . VAL A 1 37 ? -1.017 -17.571 32.041 1.00 20.03 37 VAL A N 20
ATOM 32101 C CA . VAL A 1 37 ? -0.397 -16.501 31.257 1.00 71.13 37 VAL A CA 20
ATOM 32102 C C . VAL A 1 37 ? -0.672 -15.125 31.884 1.00 54.43 37 VAL A C 20
ATOM 32103 O O . VAL A 1 37 ? -1.827 -14.728 32.057 1.00 74.43 37 VAL A O 20
ATOM 32116 N N . SER A 1 38 ? 0.400 -14.411 32.229 1.00 23.23 38 SER A N 20
ATOM 32117 C CA . SER A 1 38 ? 0.294 -13.096 32.876 1.00 2.04 38 SER A CA 20
ATOM 32118 C C . SER A 1 38 ? -0.417 -12.062 31.987 1.00 14.33 38 SER A C 20
ATOM 32119 O O . SER A 1 38 ? -0.701 -12.315 30.817 1.00 62.15 38 SER A O 20
ATOM 32127 N N . THR A 1 39 ? -0.676 -10.886 32.555 1.00 62.25 39 THR A N 20
ATOM 32128 C CA . THR A 1 39 ? -1.471 -9.838 31.895 1.00 1.11 39 THR A CA 20
ATOM 32129 C C . THR A 1 39 ? -0.914 -9.431 30.517 1.00 23.21 39 THR A C 20
ATOM 32130 O O . THR A 1 39 ? -1.629 -9.479 29.516 1.00 33.14 39 THR A O 20
ATOM 32141 N N . VAL A 1 40 ? 0.356 -9.025 30.473 1.00 44.33 40 VAL A N 20
ATOM 32142 C CA . VAL A 1 40 ? 0.988 -8.579 29.219 1.00 40.33 40 VAL A CA 20
ATOM 32143 C C . VAL A 1 40 ? 0.939 -9.671 28.136 1.00 33.33 40 VAL A C 20
ATOM 32144 O O . VAL A 1 40 ? 0.362 -9.475 27.061 1.00 32.41 40 VAL A O 20
ATOM 32157 N N . ASP A 1 41 ? 1.550 -10.818 28.430 1.00 1.22 41 ASP A N 20
ATOM 32158 C CA . ASP A 1 41 ? 1.555 -11.966 27.517 1.00 53.01 41 ASP A CA 20
ATOM 32159 C C . ASP A 1 41 ? 0.123 -12.374 27.118 1.00 14.44 41 ASP A C 20
ATOM 32160 O O . ASP A 1 41 ? -0.132 -12.761 25.973 1.00 2.10 41 ASP A O 20
ATOM 32169 N N . GLY A 1 42 ? -0.809 -12.277 28.069 1.00 65.12 42 GLY A N 20
ATOM 32170 C CA . GLY A 1 42 ? -2.211 -12.564 27.789 1.00 33.13 42 GLY A CA 20
ATOM 32171 C C . GLY A 1 42 ? -2.822 -11.594 26.782 1.00 71.11 42 GLY A C 20
ATOM 32172 O O . GLY A 1 42 ? -3.492 -12.014 25.840 1.00 60.32 42 GLY A O 20
ATOM 32176 N N . ALA A 1 43 ? -2.578 -10.296 26.975 1.00 63.55 43 ALA A N 20
ATOM 32177 C CA . ALA A 1 43 ? -3.057 -9.261 26.048 1.00 4.20 43 ALA A CA 20
ATOM 32178 C C . ALA A 1 43 ? -2.619 -9.559 24.608 1.00 50.22 43 ALA A C 20
ATOM 32179 O O . ALA A 1 43 ? -3.374 -9.343 23.653 1.00 12.41 43 ALA A O 20
ATOM 32186 N N . PHE A 1 44 ? -1.392 -10.058 24.470 1.00 23.02 44 PHE A N 20
ATOM 32187 C CA . PHE A 1 44 ? -0.859 -10.483 23.173 1.00 72.23 44 PHE A CA 20
ATOM 32188 C C . PHE A 1 44 ? -1.688 -11.643 22.595 1.00 4.14 44 PHE A C 20
ATOM 32189 O O . PHE A 1 44 ? -2.134 -11.594 21.447 1.00 42.13 44 PHE A O 20
ATOM 32206 N N . LEU A 1 45 ? -1.894 -12.680 23.409 1.00 32.14 45 LEU A N 20
ATOM 32207 C CA . LEU A 1 45 ? -2.686 -13.849 23.004 1.00 75.13 45 LEU A CA 20
ATOM 32208 C C . LEU A 1 45 ? -4.127 -13.466 22.628 1.00 53.44 45 LEU A C 20
ATOM 32209 O O . LEU A 1 45 ? -4.726 -14.076 21.740 1.00 21.43 45 LEU A O 20
ATOM 32225 N N . VAL A 1 46 ? -4.684 -12.461 23.307 1.00 61.32 46 VAL A N 20
ATOM 32226 C CA . VAL A 1 46 ? -6.023 -11.961 22.974 1.00 55.03 46 VAL A CA 20
ATOM 32227 C C . VAL A 1 46 ? -6.086 -11.492 21.512 1.00 65.01 46 VAL A C 20
ATOM 32228 O O . VAL A 1 46 ? -6.959 -11.912 20.751 1.00 15.12 46 VAL A O 20
ATOM 32241 N N . GLU A 1 47 ? -5.148 -10.628 21.118 1.00 12.04 47 GLU A N 20
ATOM 32242 C CA . GLU A 1 47 ? -5.089 -10.129 19.739 1.00 20.42 47 GLU A CA 20
ATOM 32243 C C . GLU A 1 47 ? -4.745 -11.262 18.759 1.00 72.40 47 GLU A C 20
ATOM 32244 O O . GLU A 1 47 ? -5.284 -11.326 17.650 1.00 72.34 47 GLU A O 20
ATOM 32256 N N . ALA A 1 48 ? -3.850 -12.159 19.179 1.00 70.13 48 ALA A N 20
ATOM 32257 C CA . ALA A 1 48 ? -3.504 -13.341 18.381 1.00 14.31 48 ALA A CA 20
ATOM 32258 C C . ALA A 1 48 ? -4.753 -14.185 18.082 1.00 54.12 48 ALA A C 20
ATOM 32259 O O . ALA A 1 48 ? -4.923 -14.708 16.977 1.00 60.42 48 ALA A O 20
ATOM 32266 N N . LEU A 1 49 ? -5.631 -14.302 19.074 1.00 70.01 49 LEU A N 20
ATOM 32267 C CA . LEU A 1 49 ? -6.915 -14.981 18.898 1.00 22.23 49 LEU A CA 20
ATOM 32268 C C . LEU A 1 49 ? -7.845 -14.169 17.977 1.00 52.43 49 LEU A C 20
ATOM 32269 O O . LEU A 1 49 ? -8.299 -14.668 16.948 1.00 0.11 49 LEU A O 20
ATOM 32285 N N . LYS A 1 50 ? -8.084 -12.908 18.347 1.00 53.44 50 LYS A N 20
ATOM 32286 C CA . LYS A 1 50 ? -9.005 -12.010 17.622 1.00 40.24 50 LYS A CA 20
ATOM 32287 C C . LYS A 1 50 ? -8.728 -11.955 16.111 1.00 75.32 50 LYS A C 20
ATOM 32288 O O . LYS A 1 50 ? -9.656 -11.865 15.308 1.00 43.21 50 LYS A O 20
ATOM 32307 N N . ARG A 1 51 ? -7.452 -12.009 15.725 1.00 64.50 51 ARG A N 20
ATOM 32308 C CA . ARG A 1 51 ? -7.074 -11.898 14.308 1.00 13.02 51 ARG A CA 20
ATOM 32309 C C . ARG A 1 51 ? -7.462 -13.160 13.500 1.00 14.10 51 ARG A C 20
ATOM 32310 O O . ARG A 1 51 ? -7.196 -13.253 12.301 1.00 10.23 51 ARG A O 20
ATOM 32331 N N . HIS A 1 52 ? -8.097 -14.125 14.169 1.00 10.24 52 HIS A N 20
ATOM 32332 C CA . HIS A 1 52 ? -8.669 -15.301 13.502 1.00 64.21 52 HIS A CA 20
ATOM 32333 C C . HIS A 1 52 ? -10.158 -15.066 13.177 1.00 62.54 52 HIS A C 20
ATOM 32334 O O . HIS A 1 52 ? -10.921 -14.620 14.034 1.00 21.13 52 HIS A O 20
ATOM 32349 N N . PRO A 1 53 ? -10.597 -15.394 11.946 1.00 63.31 53 PRO A N 20
ATOM 32350 C CA . PRO A 1 53 ? -11.978 -15.119 11.484 1.00 53.12 53 PRO A CA 20
ATOM 32351 C C . PRO A 1 53 ? -13.067 -15.856 12.293 1.00 31.32 53 PRO A C 20
ATOM 32352 O O . PRO A 1 53 ? -14.258 -15.555 12.167 1.00 32.40 53 PRO A O 20
ATOM 32363 N N . ASP A 1 54 ? -12.660 -16.818 13.118 1.00 4.33 54 ASP A N 20
ATOM 32364 C CA . ASP A 1 54 ? -13.603 -17.591 13.937 1.00 22.45 54 ASP A CA 20
ATOM 32365 C C . ASP A 1 54 ? -13.287 -17.481 15.436 1.00 31.13 54 ASP A C 20
ATOM 32366 O O . ASP A 1 54 ? -13.619 -18.370 16.226 1.00 53.12 54 ASP A O 20
ATOM 32375 N N . ALA A 1 55 ? -12.664 -16.377 15.830 1.00 44.11 55 ALA A N 20
ATOM 32376 C CA . ALA A 1 55 ? -12.364 -16.127 17.239 1.00 31.13 55 ALA A CA 20
ATOM 32377 C C . ALA A 1 55 ? -13.633 -15.755 18.020 1.00 32.13 55 ALA A C 20
ATOM 32378 O O . ALA A 1 55 ? -13.940 -16.364 19.044 1.00 23.51 55 ALA A O 20
ATOM 32385 N N . THR A 1 56 ? -14.372 -14.767 17.507 1.00 52.13 56 THR A N 20
ATOM 32386 C CA . THR A 1 56 ? -15.609 -14.272 18.148 1.00 74.53 56 THR A CA 20
ATOM 32387 C C . THR A 1 56 ? -16.533 -15.406 18.630 1.00 53.23 56 THR A C 20
ATOM 32388 O O . THR A 1 56 ? -17.028 -15.375 19.761 1.00 13.22 56 THR A O 20
ATOM 32399 N N . SER A 1 57 ? -16.745 -16.413 17.782 1.00 21.41 57 SER A N 20
ATOM 32400 C CA . SER A 1 57 ? -17.599 -17.565 18.132 1.00 41.34 57 SER A CA 20
ATOM 32401 C C . SER A 1 57 ? -17.105 -18.282 19.399 1.00 42.44 57 SER A C 20
ATOM 32402 O O . SER A 1 57 ? -17.902 -18.752 20.212 1.00 2.32 57 SER A O 20
ATOM 32410 N N . LYS A 1 58 ? -15.784 -18.348 19.566 1.00 23.24 58 LYS A N 20
ATOM 32411 C CA . LYS A 1 58 ? -15.175 -19.032 20.715 1.00 54.23 58 LYS A CA 20
ATOM 32412 C C . LYS A 1 58 ? -14.720 -18.042 21.808 1.00 4.21 58 LYS A C 20
ATOM 32413 O O . LYS A 1 58 ? -14.091 -18.434 22.792 1.00 74.24 58 LYS A O 20
ATOM 32432 N N . ILE A 1 59 ? -15.035 -16.758 21.627 1.00 13.22 59 ILE A N 20
ATOM 32433 C CA . ILE A 1 59 ? -14.821 -15.754 22.680 1.00 63.10 59 ILE A CA 20
ATOM 32434 C C . ILE A 1 59 ? -16.053 -15.669 23.593 1.00 54.41 59 ILE A C 20
ATOM 32435 O O . ILE A 1 59 ? -15.929 -15.648 24.823 1.00 41.44 59 ILE A O 20
ATOM 32451 N N . GLY A 1 60 ? -17.232 -15.617 22.973 1.00 52.52 60 GLY A N 20
ATOM 32452 C CA . GLY A 1 60 ? -18.496 -15.671 23.705 1.00 12.23 60 GLY A CA 20
ATOM 32453 C C . GLY A 1 60 ? -18.670 -14.585 24.773 1.00 54.20 60 GLY A C 20
ATOM 32454 O O . GLY A 1 60 ? -18.689 -13.392 24.453 1.00 40.04 60 GLY A O 20
ATOM 32458 N N . PRO A 1 61 ? -18.801 -14.978 26.061 1.00 50.23 61 PRO A N 20
ATOM 32459 C CA . PRO A 1 61 ? -19.077 -14.038 27.167 1.00 20.32 61 PRO A CA 20
ATOM 32460 C C . PRO A 1 61 ? -17.863 -13.182 27.576 1.00 62.42 61 PRO A C 20
ATOM 32461 O O . PRO A 1 61 ? -17.974 -12.308 28.438 1.00 3.21 61 PRO A O 20
ATOM 32472 N N . GLY A 1 62 ? -16.707 -13.435 26.965 1.00 22.10 62 GLY A N 20
ATOM 32473 C CA . GLY A 1 62 ? -15.513 -12.645 27.267 1.00 10.11 62 GLY A CA 20
ATOM 32474 C C . GLY A 1 62 ? -14.316 -13.490 27.696 1.00 51.30 62 GLY A C 20
ATOM 32475 O O . GLY A 1 62 ? -14.444 -14.687 27.966 1.00 62.03 62 GLY A O 20
ATOM 32479 N N . VAL A 1 63 ? -13.143 -12.862 27.763 1.00 4.32 63 VAL A N 20
ATOM 32480 C CA . VAL A 1 63 ? -11.903 -13.558 28.117 1.00 53.44 63 VAL A CA 20
ATOM 32481 C C . VAL A 1 63 ? -11.673 -13.593 29.636 1.00 73.30 63 VAL A C 20
ATOM 32482 O O . VAL A 1 63 ? -11.535 -12.549 30.279 1.00 54.14 63 VAL A O 20
ATOM 32495 N N . ARG A 1 64 ? -11.638 -14.799 30.206 1.00 63.31 64 ARG A N 20
ATOM 32496 C CA . ARG A 1 64 ? -11.294 -14.972 31.621 1.00 51.51 64 ARG A CA 20
ATOM 32497 C C . ARG A 1 64 ? -9.764 -14.896 31.782 1.00 42.44 64 ARG A C 20
ATOM 32498 O O . ARG A 1 64 ? -9.248 -14.019 32.471 1.00 40.22 64 ARG A O 20
ATOM 32519 N N . ASN A 1 65 ? -9.052 -15.822 31.131 1.00 23.24 65 ASN A N 20
ATOM 32520 C CA . ASN A 1 65 ? -7.585 -15.762 31.030 1.00 33.01 65 ASN A CA 20
ATOM 32521 C C . ASN A 1 65 ? -7.052 -16.803 30.027 1.00 70.10 65 ASN A C 20
ATOM 32522 O O . ASN A 1 65 ? -7.825 -17.463 29.322 1.00 53.24 65 ASN A O 20
ATOM 32533 N N . PHE A 1 66 ? -5.728 -16.927 29.959 1.00 23.32 66 PHE A N 20
ATOM 32534 C CA . PHE A 1 66 ? -5.075 -17.963 29.150 1.00 40.11 66 PHE A CA 20
ATOM 32535 C C . PHE A 1 66 ? -4.224 -18.878 30.039 1.00 64.25 66 PHE A C 20
ATOM 32536 O O . PHE A 1 66 ? -3.429 -18.403 30.850 1.00 70.20 66 PHE A O 20
ATOM 32553 N N . GLU A 1 67 ? -4.393 -20.185 29.881 1.00 50.30 67 GLU A N 20
ATOM 32554 C CA . GLU A 1 67 ? -3.665 -21.165 30.701 1.00 14.21 67 GLU A CA 20
ATOM 32555 C C . GLU A 1 67 ? -2.557 -21.867 29.903 1.00 2.22 67 GLU A C 20
ATOM 32556 O O . GLU A 1 67 ? -2.701 -22.125 28.707 1.00 51.43 67 GLU A O 20
ATOM 32568 N N . VAL A 1 68 ? -1.450 -22.166 30.578 1.00 10.43 68 VAL A N 20
ATOM 32569 C CA . VAL A 1 68 ? -0.346 -22.914 29.973 1.00 31.23 68 VAL A CA 20
ATOM 32570 C C . VAL A 1 68 ? -0.409 -24.385 30.413 1.00 14.11 68 VAL A C 20
ATOM 32571 O O . VAL A 1 68 ? 0.051 -24.743 31.496 1.00 33.14 68 VAL A O 20
ATOM 32584 N N . ARG A 1 69 ? -1.002 -25.230 29.575 1.00 14.11 69 ARG A N 20
ATOM 32585 C CA . ARG A 1 69 ? -1.258 -26.629 29.939 1.00 1.34 69 ARG A CA 20
ATOM 32586 C C . ARG A 1 69 ? -0.281 -27.595 29.241 1.00 1.45 69 ARG A C 20
ATOM 32587 O O . ARG A 1 69 ? 0.307 -27.266 28.211 1.00 42.01 69 ARG A O 20
ATOM 32608 N N . SER A 1 70 ? -0.118 -28.789 29.819 1.00 32.21 70 SER A N 20
ATOM 32609 C CA . SER A 1 70 ? 0.828 -29.803 29.310 1.00 1.25 70 SER A CA 20
ATOM 32610 C C . SER A 1 70 ? 0.569 -30.182 27.843 1.00 24.01 70 SER A C 20
ATOM 32611 O O . SER A 1 70 ? -0.574 -30.185 27.376 1.00 31.34 70 SER A O 20
ATOM 32619 N N . ALA A 1 71 ? 1.644 -30.514 27.126 1.00 15.01 71 ALA A N 20
ATOM 32620 C CA . ALA A 1 71 ? 1.549 -30.952 25.728 1.00 35.32 71 ALA A CA 20
ATOM 32621 C C . ALA A 1 71 ? 2.591 -32.038 25.407 1.00 15.12 71 ALA A C 20
ATOM 32622 O O . ALA A 1 71 ? 3.737 -31.972 25.855 1.00 63.44 71 ALA A O 20
ATOM 32629 N N . ASP A 1 72 ? 2.190 -33.031 24.615 1.00 5.24 72 ASP A N 20
ATOM 32630 C CA . ASP A 1 72 ? 3.069 -34.158 24.258 1.00 23.41 72 ASP A CA 20
ATOM 32631 C C . ASP A 1 72 ? 4.260 -33.721 23.384 1.00 52.33 72 ASP A C 20
ATOM 32632 O O . ASP A 1 72 ? 5.197 -34.488 23.160 1.00 13.41 72 ASP A O 20
ATOM 32641 N N . TYR A 1 73 ? 4.217 -32.486 22.899 1.00 13.42 73 TYR A N 20
ATOM 32642 C CA . TYR A 1 73 ? 5.237 -31.968 21.974 1.00 21.34 73 TYR A CA 20
ATOM 32643 C C . TYR A 1 73 ? 6.518 -31.525 22.706 1.00 74.44 73 TYR A C 20
ATOM 32644 O O . TYR A 1 73 ? 7.389 -30.887 22.113 1.00 50.21 73 TYR A O 20
ATOM 32662 N N . GLY A 1 74 ? 6.628 -31.860 23.989 1.00 15.30 74 GLY A N 20
ATOM 32663 C CA . GLY A 1 74 ? 7.773 -31.426 24.786 1.00 43.12 74 GLY A CA 20
ATOM 32664 C C . GLY A 1 74 ? 7.560 -30.051 25.413 1.00 71.20 74 GLY A C 20
ATOM 32665 O O . GLY A 1 74 ? 8.022 -29.781 26.524 1.00 21.02 74 GLY A O 20
ATOM 32669 N N . THR A 1 75 ? 6.876 -29.177 24.684 1.00 23.02 75 THR A N 20
ATOM 32670 C CA . THR A 1 75 ? 6.499 -27.853 25.188 1.00 44.30 75 THR A CA 20
ATOM 32671 C C . THR A 1 75 ? 5.113 -27.899 25.846 1.00 51.13 75 THR A C 20
ATOM 32672 O O . THR A 1 75 ? 4.617 -28.972 26.200 1.00 54.22 75 THR A O 20
ATOM 32683 N N . GLN A 1 76 ? 4.493 -26.735 26.031 1.00 31.12 76 GLN A N 20
ATOM 32684 C CA . GLN A 1 76 ? 3.121 -26.665 26.549 1.00 3.15 76 GLN A CA 20
ATOM 32685 C C . GLN A 1 76 ? 2.162 -26.107 25.481 1.00 44.52 76 GLN A C 20
ATOM 32686 O O . GLN A 1 76 ? 2.548 -25.930 24.326 1.00 13.34 76 GLN A O 20
ATOM 32700 N N . CYS A 1 77 ? 0.917 -25.832 25.870 1.00 4.25 77 CYS A N 20
ATOM 32701 C CA . CYS A 1 77 ? -0.075 -25.255 24.949 1.00 34.32 77 CYS A CA 20
ATOM 32702 C C . CYS A 1 77 ? -0.912 -24.168 25.634 1.00 2.24 77 CYS A C 20
ATOM 32703 O O . CYS A 1 77 ? -1.191 -24.249 26.831 1.00 20.24 77 CYS A O 20
ATOM 32711 N N . PHE A 1 78 ? -1.304 -23.149 24.870 1.00 71.41 78 PHE A N 20
ATOM 32712 C CA . PHE A 1 78 ? -2.158 -22.073 25.386 1.00 14.43 78 PHE A CA 20
ATOM 32713 C C . PHE A 1 78 ? -3.641 -22.465 25.318 1.00 41.00 78 PHE A C 20
ATOM 32714 O O . PHE A 1 78 ? -4.131 -22.908 24.276 1.00 64.00 78 PHE A O 20
ATOM 32731 N N . TRP A 1 79 ? -4.349 -22.306 26.434 1.00 22.12 79 TRP A N 20
ATOM 32732 C CA . TRP A 1 79 ? -5.782 -22.611 26.497 1.00 53.44 79 TRP A CA 20
ATOM 32733 C C . TRP A 1 79 ? -6.628 -21.351 26.739 1.00 23.33 79 TRP A C 20
ATOM 32734 O O . TRP A 1 79 ? -6.298 -20.506 27.571 1.00 44.21 79 TRP A O 20
ATOM 32755 N N . ILE A 1 80 ? -7.719 -21.250 25.990 1.00 3.42 80 ILE A N 20
ATOM 32756 C CA . ILE A 1 80 ? -8.665 -20.137 26.088 1.00 42.51 80 ILE A CA 20
ATOM 32757 C C . ILE A 1 80 ? -9.723 -20.396 27.176 1.00 3.12 80 ILE A C 20
ATOM 32758 O O . ILE A 1 80 ? -10.651 -21.184 26.977 1.00 51.40 80 ILE A O 20
ATOM 32774 N N . LEU A 1 81 ? -9.580 -19.735 28.323 1.00 1.14 81 LEU A N 20
ATOM 32775 C CA . LEU A 1 81 ? -10.554 -19.863 29.415 1.00 33.52 81 LEU A CA 20
ATOM 32776 C C . LEU A 1 81 ? -11.708 -18.867 29.243 1.00 62.14 81 LEU A C 20
ATOM 32777 O O . LEU A 1 81 ? -11.489 -17.666 29.031 1.00 1.20 81 LEU A O 20
ATOM 32793 N N . ARG A 1 82 ? -12.937 -19.373 29.309 1.00 62.11 82 ARG A N 20
ATOM 32794 C CA . ARG A 1 82 ? -14.138 -18.539 29.195 1.00 61.25 82 ARG A CA 20
ATOM 32795 C C . ARG A 1 82 ? -14.770 -18.304 30.574 1.00 52.25 82 ARG A C 20
ATOM 32796 O O . ARG A 1 82 ? -14.765 -19.193 31.426 1.00 11.33 82 ARG A O 20
ATOM 32817 N N . THR A 1 83 ? -15.325 -17.110 30.785 1.00 41.32 83 THR A N 20
ATOM 32818 C CA . THR A 1 83 ? -16.010 -16.786 32.047 1.00 30.10 83 THR A CA 20
ATOM 32819 C C . THR A 1 83 ? -17.130 -17.794 32.346 1.00 21.25 83 THR A C 20
ATOM 32820 O O . THR A 1 83 ? -17.403 -18.121 33.505 1.00 40.44 83 THR A O 20
ATOM 32831 N N . ASP A 1 84 ? -17.771 -18.279 31.284 1.00 4.13 84 ASP A N 20
ATOM 32832 C CA . ASP A 1 84 ? -18.805 -19.311 31.384 1.00 44.21 84 ASP A CA 20
ATOM 32833 C C . ASP A 1 84 ? -18.289 -20.575 32.095 1.00 31.43 84 ASP A C 20
ATOM 32834 O O . ASP A 1 84 ? -18.826 -20.978 33.129 1.00 61.31 84 ASP A O 20
ATOM 32843 N N . GLY A 1 85 ? -17.249 -21.191 31.538 1.00 52.25 85 GLY A N 20
ATOM 32844 C CA . GLY A 1 85 ? -16.714 -22.429 32.102 1.00 74.42 85 GLY A CA 20
ATOM 32845 C C . GLY A 1 85 ? -16.107 -23.354 31.050 1.00 31.33 85 GLY A C 20
ATOM 32846 O O . GLY A 1 85 ? -15.158 -24.089 31.332 1.00 3.41 85 GLY A O 20
ATOM 32850 N N . SER A 1 86 ? -16.653 -23.322 29.835 1.00 53.44 86 SER A N 20
ATOM 32851 C CA . SER A 1 86 ? -16.147 -24.159 28.733 1.00 52.41 86 SER A CA 20
ATOM 32852 C C . SER A 1 86 ? -14.832 -23.605 28.167 1.00 61.21 86 SER A C 20
ATOM 32853 O O . SER A 1 86 ? -14.814 -22.536 27.563 1.00 60.25 86 SER A O 20
ATOM 32861 N N . GLU A 1 87 ? -13.731 -24.331 28.367 1.00 63.25 87 GLU A N 20
ATOM 32862 C CA . GLU A 1 87 ? -12.426 -23.913 27.833 1.00 1.25 87 GLU A CA 20
ATOM 32863 C C . GLU A 1 87 ? -12.149 -24.535 26.452 1.00 52.02 87 GLU A C 20
ATOM 32864 O O . GLU A 1 87 ? -12.666 -25.606 26.116 1.00 61.32 87 GLU A O 20
ATOM 32876 N N . GLU A 1 88 ? -11.324 -23.853 25.664 1.00 60.14 88 GLU A N 20
ATOM 32877 C CA . GLU A 1 88 ? -10.971 -24.301 24.309 1.00 14.22 88 GLU A CA 20
ATOM 32878 C C . GLU A 1 88 ? -9.466 -24.093 24.046 1.00 44.24 88 GLU A C 20
ATOM 32879 O O . GLU A 1 88 ? -8.818 -23.307 24.729 1.00 3.31 88 GLU A O 20
ATOM 32891 N N . ARG A 1 89 ? -8.910 -24.808 23.074 1.00 1.12 89 ARG A N 20
ATOM 32892 C CA . ARG A 1 89 ? -7.493 -24.655 22.710 1.00 63.12 89 ARG A CA 20
ATOM 32893 C C . ARG A 1 89 ? -7.337 -24.109 21.282 1.00 42.02 89 ARG A C 20
ATOM 32894 O O . ARG A 1 89 ? -8.234 -24.254 20.449 1.00 51.23 89 ARG A O 20
ATOM 32915 N N . PHE A 1 90 ? -6.194 -23.481 21.000 1.00 44.23 90 PHE A N 20
ATOM 32916 C CA . PHE A 1 90 ? -5.905 -22.987 19.648 1.00 45.41 90 PHE A CA 20
ATOM 32917 C C . PHE A 1 90 ? -4.427 -23.200 19.275 1.00 22.40 90 PHE A C 20
ATOM 32918 O O . PHE A 1 90 ? -3.520 -22.744 19.974 1.00 71.21 90 PHE A O 20
ATOM 32935 N N . SER A 1 91 ? -4.193 -23.917 18.179 1.00 44.22 91 SER A N 20
ATOM 32936 C CA . SER A 1 91 ? -2.833 -24.142 17.675 1.00 34.12 91 SER A CA 20
ATOM 32937 C C . SER A 1 91 ? -2.276 -22.868 17.028 1.00 22.25 91 SER A C 20
ATOM 32938 O O . SER A 1 91 ? -2.536 -22.593 15.853 1.00 54.44 91 SER A O 20
ATOM 32946 N N . TYR A 1 92 ? -1.513 -22.094 17.799 1.00 44.11 92 TYR A N 20
ATOM 32947 C CA . TYR A 1 92 ? -0.980 -20.803 17.336 1.00 43.03 92 TYR A CA 20
ATOM 32948 C C . TYR A 1 92 ? -0.163 -20.930 16.035 1.00 1.14 92 TYR A C 20
ATOM 32949 O O . TYR A 1 92 ? -0.081 -19.985 15.252 1.00 72.12 92 TYR A O 20
ATOM 32967 N N . LYS A 1 93 ? 0.439 -22.102 15.807 1.00 12.23 93 LYS A N 20
ATOM 32968 C CA . LYS A 1 93 ? 1.265 -22.320 14.610 1.00 3.41 93 LYS A CA 20
ATOM 32969 C C . LYS A 1 93 ? 0.408 -22.427 13.333 1.00 43.13 93 LYS A C 20
ATOM 32970 O O . LYS A 1 93 ? 0.892 -22.175 12.229 1.00 42.02 93 LYS A O 20
ATOM 32989 N N . LYS A 1 94 ? -0.869 -22.787 13.483 1.00 60.25 94 LYS A N 20
ATOM 32990 C CA . LYS A 1 94 ? -1.799 -22.832 12.342 1.00 21.34 94 LYS A CA 20
ATOM 32991 C C . LYS A 1 94 ? -2.478 -21.471 12.123 1.00 52.04 94 LYS A C 20
ATOM 32992 O O . LYS A 1 94 ? -3.699 -21.335 12.240 1.00 4.41 94 LYS A O 20
ATOM 33011 N N . CYS A 1 95 ? -1.664 -20.466 11.817 1.00 61.41 95 CYS A N 20
ATOM 33012 C CA . CYS A 1 95 ? -2.162 -19.116 11.519 1.00 23.40 95 CYS A CA 20
ATOM 33013 C C . CYS A 1 95 ? -1.330 -18.455 10.409 1.00 23.04 95 CYS A C 20
ATOM 33014 O O . CYS A 1 95 ? -1.440 -17.252 10.164 1.00 24.43 95 CYS A O 20
ATOM 33022 N N . VAL A 1 96 ? -0.503 -19.253 9.729 1.00 43.30 96 VAL A N 20
ATOM 33023 C CA . VAL A 1 96 ? 0.389 -18.732 8.687 1.00 50.53 96 VAL A CA 20
ATOM 33024 C C . VAL A 1 96 ? -0.335 -18.565 7.339 1.00 51.13 96 VAL A C 20
ATOM 33025 O O . VAL A 1 96 ? -0.914 -17.512 7.067 1.00 52.40 96 VAL A O 20
ATOM 33038 N N . LEU A 1 97 ? -0.319 -19.611 6.512 1.00 52.34 97 LEU A N 20
ATOM 33039 C CA . LEU A 1 97 ? -0.902 -19.558 5.164 1.00 3.25 97 LEU A CA 20
ATOM 33040 C C . LEU A 1 97 ? -1.418 -20.930 4.720 1.00 63.11 97 LEU A C 20
ATOM 33041 O O . LEU A 1 97 ? -0.924 -21.968 5.164 1.00 33.31 97 LEU A O 20
ATOM 33057 N N . GLU A 1 98 ? -2.412 -20.918 3.840 1.00 11.54 98 GLU A N 20
ATOM 33058 C CA . GLU A 1 98 ? -2.900 -22.138 3.196 1.00 43.24 98 GLU A CA 20
ATOM 33059 C C . GLU A 1 98 ? -2.569 -22.102 1.693 1.00 32.33 98 GLU A C 20
ATOM 33060 O O . GLU A 1 98 ? -3.391 -21.704 0.867 1.00 33.25 98 GLU A O 20
ATOM 33072 N N . HIS A 1 99 ? -1.337 -22.485 1.356 1.00 73.00 99 HIS A N 20
ATOM 33073 C CA . HIS A 1 99 ? -0.819 -22.367 -0.016 1.00 0.23 99 HIS A CA 20
ATOM 33074 C C . HIS A 1 99 ? -0.893 -23.709 -0.766 1.00 22.34 99 HIS A C 20
ATOM 33075 O O . HIS A 1 99 ? -0.411 -24.726 -0.275 1.00 24.23 99 HIS A O 20
ATOM 33090 N N . HIS A 1 100 ? -1.485 -23.703 -1.964 1.00 43.43 100 HIS A N 20
ATOM 33091 C CA . HIS A 1 100 ? -1.657 -24.938 -2.758 1.00 42.31 100 HIS A CA 20
ATOM 33092 C C . HIS A 1 100 ? -0.355 -25.372 -3.471 1.00 63.12 100 HIS A C 20
ATOM 33093 O O . HIS A 1 100 ? -0.367 -25.790 -4.631 1.00 43.10 100 HIS A O 20
ATOM 33108 N N . HIS A 1 101 ? 0.757 -25.290 -2.752 1.00 10.34 101 HIS A N 20
ATOM 33109 C CA . HIS A 1 101 ? 2.063 -25.736 -3.245 1.00 60.02 101 HIS A CA 20
ATOM 33110 C C . HIS A 1 101 ? 3.043 -25.814 -2.072 1.00 62.11 101 HIS A C 20
ATOM 33111 O O . HIS A 1 101 ? 3.553 -24.794 -1.611 1.00 72.33 101 HIS A O 20
ATOM 33126 N N . HIS A 1 102 ? 3.286 -27.022 -1.583 1.00 11.21 102 HIS A N 20
ATOM 33127 C CA . HIS A 1 102 ? 4.063 -27.215 -0.355 1.00 73.32 102 HIS A CA 20
ATOM 33128 C C . HIS A 1 102 ? 5.576 -27.068 -0.568 1.00 3.12 102 HIS A C 20
ATOM 33129 O O . HIS A 1 102 ? 6.071 -27.048 -1.697 1.00 0.40 102 HIS A O 20
ATOM 33144 N N . HIS A 1 103 ? 6.299 -26.942 0.541 1.00 63.03 103 HIS A N 20
ATOM 33145 C CA . HIS A 1 103 ? 7.763 -26.906 0.523 1.00 31.13 103 HIS A CA 20
ATOM 33146 C C . HIS A 1 103 ? 8.333 -28.327 0.691 1.00 52.32 103 HIS A C 20
ATOM 33147 O O . HIS A 1 103 ? 7.583 -29.295 0.830 1.00 71.23 103 HIS A O 20
ATOM 33162 N N . HIS A 1 104 ? 9.656 -28.450 0.674 1.00 10.31 104 HIS A N 20
ATOM 33163 C CA . HIS A 1 104 ? 10.314 -29.747 0.900 1.00 4.51 104 HIS A CA 20
ATOM 33164 C C . HIS A 1 104 ? 11.244 -29.698 2.126 1.00 33.03 104 HIS A C 20
ATOM 33165 O O . HIS A 1 104 ? 12.354 -29.138 2.017 1.00 36.42 104 HIS A O 20
#

InterPro domains:
  IPR044673 Protein DCL-like [PTHR33415] (21-96)

CATH classification: 3.10.450.40

Nearest PDB structures (foldseek):
  2k0m-assembly1_A  TM=8.782E-01  e=1.561E-17  Rhodospirillum rubrum ATCC 11170
  1nr2-assembly2_B  TM=7.345E-01  e=2.325E+00  unclassified
  2x5c-assembly2_B  TM=6.299E-01  e=1.928E+00  Pyrobaculum spherical virus
  2x6g-assembly9_K  TM=7.291E-01  e=3.600E+00  Homo sapiens
  3fpu-assembly1_B  TM=7.204E-01  e=3.600E+00  Homo sapiens

Foldseek 3Di:
DDDQAFDDFLNDTHRDPCRLVVVVVVQQQVDDQFDFRDDSSFSRVVRLQVVDPCSPVVQPPHFPGWHFHDDPVVTTFIKTAHPVGDIGGDDSVPPGDDDPDDDD

Sequence (104 aa):
MAKAQPIEIAGHEFARKADALAFMKVMLNRYRPGDIVSTVDGAFLVEALKRHPDATSKIGPGVRNFEVRSADYGTQCFWILRTDGSEERFSYKKCVLEHHHHHHMAKAQPIEIAGHEFARKADALAFMKVMLNRYRPGDIVSTVDGAFLVEALKRHPDATSKIGPGVRNFEVRSADYGTQCFWILRTDGSEERFSYKKCVLEHHHHHHMAKAQPIEIAGHEFARKADALAFMKVMLNRYRPGDIVSTVDGAFLVEALKRHPDATSKIGPGVRNFEVRSADYGTQCFWILRTDGSEERFSYKKCVLEHHHHHHMAKAQPIEIAGHEFARKADALAFMKVMLNRYRPGDIVSTVDGAFLVEALKRHPDATSKIGPGVRNFEVRSADYGTQCFWILRTDGSEERFSYKKCVLEHHHHHHMAKAQPIEIAGHEFARKADALAFMKVMLNRYRPGDIVSTVDGAFLVEALKRHPDATSKIGPGVRNFEVRSADYGTQCFWILRTDGSEERFSYKKCVLEHHHHHHMAKAQPIEIAGHEFARKADALAFMKVMLNRYRPGDIVSTVDGAFLVEALKRHPDATSKIGPGVRNFEVRSADYGTQCFWILRTDGSEERFSYKKCVLEHHHHHHMAKAQPIEIAGHEFARKADALAFMKVMLNRYRPGDIVSTVDGAFLVEALKRHPDATSKIGPGVRNFEVRSADYGTQCFWILRTDGSEERFSYKKCVLEHHHHHHMAKAQPIEIAGHEFARKADALAFMKVMLNRYRPGDIVSTVDGAFLVEALKRHPDATSKIGPGVRNFEVRSADYGTQCFWILRTDGSEERFSYKKCVLEHHHHHHMAKAQPIEIAGHEFARKADALAFMKVMLNRYRPGDIVSTVDGAFLVEALKRHPDATSKIGPGVRNFEVRSADYGTQCFWILRTDGSEERFSYKKCVLEHHHHHHMAKAQPIEIAGHEFARKADALAFMKVMLNRYRPGDIVSTVDGAFLVEALKRHPDATSKIGPGVRNFEVRSADYGTQCFWILRTDGSEERFSYKKCVLEHHHHHHMAKAQPIEIAGHEFARKADALAFMKVMLNRYRPGDIVSTVDGAFLVEALKRHPDATSKIGPGVRNFEVRSADYGTQCFWILRTDGSEERFSYKKCVLEHHHHHHMAKAQPIEIAGHEFARKADALAFMKVMLNRYRPGDIVSTVDGAFLVEALKRHPDATSKIGPGVRNFEVRSADYGTQCFWILRTDGSEERFSYKKCVLEHHHHHHMAKAQPIEIAGHEFARKADALAFMKVMLNRYRPGDIVSTVDGAFLVEALKRHPDATSKIGPGVRNFEVRSADYGTQCFWILRTDGSEERFSYKKCVLEHHHHHHMAKAQPIEIAGHEFARKADALAFMKVMLNRYRPGDIVSTVDGAFLVEALKRHPDATSKIGPGVRNFEVRSADYGTQCFWILRTDGSEERFSYKKCVLEHHHHHHMAKAQPIEIAGHEFARKADALAFMKVMLNRYRPGDIVSTVDGAFLVEALKRHPDATSKIGPGVRNFEVRSADYGTQCFWILRTDGSEERFSYKKCVLEHHHHHHMAKAQPIEIAGHEFARKADALAFMKVMLNRYRPGDIVSTVDGAFLVEALKRHPDATSKIGPGVRNFEVRSADYGTQCFWILRTDGSEERFSYKKCVLEHHHHHHMAKAQPIEIAGHEFARKADALAFMKVMLNRYRPGDIVSTVDGAFLVEALKRHPDATSKIGPGVRNFEVRSADYGTQCFWILRTDGSEERFSYKKCVLEHHHHHHMAKAQPIEIAGHEFARKADALAFMKVMLNRYRPGDIVSTVDGAFLVEALKRHPDATSKIGPGVRNFEVRSADYGTQCFWILRTDGSEERFSYKKCVLEHHHHHHMAKAQPIEIAGHEFARKADALAFMKVMLNRYRPGDIVSTVDGAFLVEALKRHPDATSKIGPGVRNFEVRSADYGTQCFWILRTDGSEERFSYKKCVLEHHHHHHMAKAQPIEIAGHEFARKADALAFMKVMLNRYRPGDIVSTVDGAFLVEALKRHPDATSKIGPGVRNFEVRSADYGTQCFWILRTDGSEERFSYKKCVLEHHHHHH

Organism: Rhodospirillum rubrum (strain ATCC 11170 / ATH 1.1.1 / DSM 467 / LMG 4362 / NCIMB 8255 / S1) (NCBI:txid269796)